Protein AF-C1GR52-F1 (afdb_monomer)

Radius of gyration: 40.29 Å; Cα contacts (8 Å, |Δi|>4): 3088; chains: 1; bounding box: 103×118×115 Å

Nearest PDB structures (foldseek):
  1pev-assembly1_A  TM=9.428E-01  e=1.939E-40  Caenorhabditis elegans
  7mq8-assembly1_LT  TM=6.324E-01  e=1.527E-18  Homo sapiens
  8ge9-assembly1_B  TM=8.195E-01  e=6.038E-11  Homo sapiens
  2co0-assembly1_A  TM=3.531E-01  e=2.617E-10  Homo sapiens
  2co0-assembly2_C  TM=3.592E-01  e=6.050E-10  Homo sapiens

pLDDT: mean 80.04, std 18.73, range [19.88, 98.25]

Organism: Paracoccidioides lutzii (strain ATCC MYA-826 / Pb01) (NCBI:txid502779)

Sequence (1613 aa):
MSIENEFILAPSPSTARAQPTQLACDSKGERLAYASNKSIFLRSIDNPSISRQYTGHKTPTTVARFSPSGYYVASGDEAGTVRVWDCVGEGTTKGEYFIVSGRINDLAWDGDSQRIIAVGDGREKYGRCITADSGNSCGEVTGHTRRVNAVAIRQQRPIRAATAGDDMHVNFYHGVPFRVNTRASENHVNYVCGLGFSPDGANLVSVGSDRRIWLYDGKTGETKTQIGAGEHTGSILGVSWSPDSRKFVTASADQTVKVWDVEQGKVVQNWKMGGDVAVSVSDQQVGVVWPNGRSDGLIISLSLTGDLNYLVEGNEKLTRIVQSQQKEITAFARYDVGDKQTLWTGGIDGKVYNWDLTQGSAERVDGQGHPNYITGLAATKEGNGHIYSVGWDDTIRAVDASSNTYNGSATKLASQPKNVVTAGDNIVLVAKENGIVIFKDGSKVGDFGPSKSTINGIAANGSSAAIGYADSSVQICSIANNILSPSVEIKVSRDAVTSLAFSPNSSMLAVGDSRGRIVVYRTADGTIVTDRWTSHTARINSLAWNSEGSHLASGSLDTRIFVWSLACPGEWLTVAHAHQEGVNGVVWITDRTKIASVGADAALNHASFILPRTGQRLRGLLNLSSYRENDDQEEREPLLERRAAPQSQTESVWHKCYQKYRSLTHTLHPFITSELGKGVLKCSIAYMIGTLGTFLPAFADFLGQQDGKHMVATVTVYFHPARTKGSMILATIYAFLAFIYAALISVTSMGISVFFEDKLDLLPLGHAIVLLVFCGGGLGFVGWVKLRRADPLVNVACSLTSLAIINVLTKEGAVQQGDLSLVKIVQVLKMVVMGVIATTAVCFLIFPVSARTKLRKDLVEMTASLGTMLAIITESFLQGSAEHLKQDSFQSALNRNKKAYVTVEKWLKEEKVEHYLAGTEREYRLEKKLVRAIQDITQNIGGLQSAANLQFDLLRQSHQTNRNATPMSAGPSSYFTTQLCHSIFSPLPRSAHEETRRVLPGLERLQSDEPTPGHEQDSIGTQAPADIFERFIAHLGPSMRSLSYTVTEILRELPYGPGPEYKVAVNCKFRISLDRALDLYRNARNDALNLVYLQKDSVKTKSVEMEADLEEVAASCGHFSFSLQAFTEQLKEILEILDELHLETEERPNGRSWGWLKFWRPTPPDHTNKWTSATRSATERGETSIAPERYSIPETATSPVDLAELSRKGKVRYKIWRALRVFRRDDVKFAIKVGAGAAIYALPSFMPSTRPFYSYWRGEWGLLSYMLVCSMTIGASNTTGFARFFGTTFGAICAVVAWKVTSGEVFALAFICWVMAFCTAHIILIKDRGPMGRFIMLTYNLTVLYAYSLSRDGIDDGEDEGGRTPPVVDIAIHRVVSVLSGILWGIIITRVIWPISARTKLKGGLSLLWLWMSVIWKREPLTTMVDGNSAIAYFTPREKLEFQRFMVSLETLYNSARSEFELRGPFPEAIYISLLTRTRRMLDAIQAMNLEIMKNLTASEGEAAMLSYTLPERMQLSARISHLLSVVASSMKLEYPLNDALPEIDHARDRLLARLHRFRQDTSASRLTTDEDYALLYAYALVTGQLGNEITAIIGDLSKLFGILDEDVLKLE

Structure (mmCIF, N/CA/C/O backbone):
data_AF-C1GR52-F1
#
_entry.id   AF-C1GR52-F1
#
loop_
_atom_site.group_PDB
_atom_site.id
_atom_site.type_symbol
_atom_site.label_atom_id
_atom_site.label_alt_id
_atom_site.label_comp_id
_atom_site.label_asym_id
_atom_site.label_entity_id
_atom_site.label_seq_id
_atom_site.pdbx_PDB_ins_code
_atom_site.Cartn_x
_atom_site.Cartn_y
_atom_site.Cartn_z
_atom_site.occupancy
_atom_site.B_iso_or_equiv
_atom_site.auth_seq_id
_atom_site.auth_comp_id
_atom_site.auth_asym_id
_atom_site.auth_atom_id
_atom_site.pdbx_PDB_model_num
ATOM 1 N N . MET A 1 1 ? 12.407 7.666 24.745 1.00 46.78 1 MET A N 1
ATOM 2 C CA . MET A 1 1 ? 13.072 8.856 24.175 1.00 46.78 1 MET A CA 1
ATOM 3 C C . MET A 1 1 ? 12.378 9.138 22.842 1.00 46.78 1 MET A C 1
ATOM 5 O O . MET A 1 1 ? 11.833 8.193 22.284 1.00 46.78 1 MET A O 1
ATOM 9 N N . SER A 1 2 ? 12.277 10.378 22.376 1.00 55.00 2 SER A N 1
ATOM 10 C CA . SER A 1 2 ? 11.702 10.699 21.055 1.00 55.00 2 SER A CA 1
ATOM 11 C C . SER A 1 2 ? 12.597 11.702 20.342 1.00 55.00 2 SER A C 1
ATOM 13 O O . SER A 1 2 ? 13.305 12.470 20.998 1.00 55.00 2 SER A O 1
ATOM 15 N N . ILE A 1 3 ? 12.595 11.641 19.012 1.00 63.44 3 ILE A N 1
ATOM 16 C CA . ILE A 1 3 ? 13.275 12.602 18.147 1.00 63.44 3 ILE A CA 1
ATOM 17 C C . ILE A 1 3 ? 12.180 13.362 17.398 1.00 63.44 3 ILE A C 1
ATOM 19 O O . ILE A 1 3 ? 11.386 12.747 16.686 1.00 63.44 3 ILE A O 1
ATOM 23 N N . GLU A 1 4 ? 12.099 14.671 17.618 1.00 65.62 4 GLU A N 1
ATOM 24 C CA . GLU A 1 4 ? 11.159 15.569 16.942 1.00 65.62 4 GLU A CA 1
ATOM 25 C C . GLU A 1 4 ? 11.955 16.452 15.975 1.00 65.62 4 GLU A C 1
ATOM 27 O O . GLU A 1 4 ? 12.859 17.177 16.399 1.00 65.62 4 GLU A O 1
ATOM 32 N N . ASN A 1 5 ? 11.639 16.389 14.678 1.00 68.38 5 ASN A N 1
ATOM 33 C CA . ASN A 1 5 ? 12.200 17.316 13.694 1.00 68.38 5 ASN A CA 1
ATOM 34 C C . ASN A 1 5 ? 11.663 18.723 13.996 1.00 68.38 5 ASN A C 1
ATOM 36 O O . ASN A 1 5 ? 10.456 18.938 13.929 1.00 68.38 5 ASN A O 1
ATOM 40 N N . GLU A 1 6 ? 12.542 19.663 14.354 1.00 71.75 6 GLU A N 1
ATOM 41 C CA . GLU A 1 6 ? 12.149 21.039 14.687 1.00 71.75 6 GLU A CA 1
ATOM 42 C C . GLU A 1 6 ? 11.878 21.849 13.416 1.00 71.75 6 GLU A C 1
ATOM 44 O O . GLU A 1 6 ? 10.849 22.512 13.305 1.00 71.75 6 GLU A O 1
ATOM 49 N N . PHE A 1 7 ? 12.801 21.795 12.456 1.00 78.62 7 PHE A N 1
ATOM 50 C CA . PHE A 1 7 ? 12.670 22.466 11.168 1.00 78.62 7 PHE A CA 1
ATOM 51 C C . PHE A 1 7 ? 13.583 21.825 10.119 1.00 78.62 7 PHE A C 1
ATOM 53 O O . PHE A 1 7 ? 14.565 21.146 10.433 1.00 78.62 7 PHE A O 1
ATOM 60 N N . ILE A 1 8 ? 13.230 22.062 8.858 1.00 86.62 8 ILE A N 1
ATOM 61 C CA . ILE A 1 8 ? 13.976 21.640 7.675 1.00 86.62 8 ILE A CA 1
ATOM 62 C C . ILE A 1 8 ? 14.475 22.913 7.006 1.00 86.62 8 ILE A C 1
ATOM 64 O O . ILE A 1 8 ? 13.672 23.786 6.663 1.00 86.62 8 ILE A O 1
ATOM 68 N N . LEU A 1 9 ? 15.780 23.028 6.795 1.00 88.00 9 LEU A N 1
ATOM 69 C CA . LEU A 1 9 ? 16.320 24.058 5.921 1.00 88.00 9 LEU A CA 1
ATOM 70 C C . LEU A 1 9 ? 16.276 23.523 4.490 1.00 88.00 9 LEU A C 1
ATOM 72 O O . LEU A 1 9 ? 17.018 22.610 4.125 1.00 88.00 9 LEU A O 1
ATOM 76 N N . ALA A 1 10 ? 15.337 24.061 3.710 1.00 90.19 10 ALA A N 1
ATOM 77 C CA . ALA A 1 10 ? 15.072 23.590 2.360 1.00 90.19 10 ALA A CA 1
ATOM 78 C C . ALA A 1 10 ? 16.260 23.855 1.418 1.00 90.19 10 ALA A C 1
ATOM 80 O O . ALA A 1 10 ? 16.864 24.932 1.491 1.00 90.19 10 ALA A O 1
ATOM 81 N N . PRO A 1 11 ? 16.538 22.928 0.488 1.00 92.75 11 PRO A N 1
ATOM 82 C CA . PRO A 1 11 ? 17.469 23.152 -0.601 1.00 92.75 11 PRO A CA 1
ATOM 83 C C . PRO A 1 11 ? 16.914 24.169 -1.598 1.00 92.75 11 PRO A C 1
ATOM 85 O O . PRO A 1 11 ? 15.718 24.497 -1.621 1.00 92.75 11 PRO A O 1
ATOM 88 N N . SER A 1 12 ? 17.797 24.630 -2.474 1.00 93.38 12 SER A N 1
ATOM 89 C CA . SER A 1 12 ? 17.425 25.480 -3.598 1.00 93.38 12 SER A CA 1
ATOM 90 C C . SER A 1 12 ? 16.647 24.683 -4.657 1.00 93.38 12 SER A C 1
ATOM 92 O O . SER A 1 12 ? 16.819 23.462 -4.766 1.00 93.38 12 SER A O 1
ATOM 94 N N . PRO A 1 13 ? 15.784 25.338 -5.458 1.00 95.62 13 PRO A N 1
ATOM 95 C CA . PRO A 1 13 ? 15.071 24.672 -6.543 1.00 95.62 13 PRO A CA 1
ATOM 96 C C . PRO A 1 13 ? 16.031 24.036 -7.552 1.00 95.62 13 PRO A C 1
ATOM 98 O O . PRO A 1 13 ? 17.077 24.608 -7.872 1.00 95.62 13 PRO A O 1
ATOM 101 N N . SER A 1 14 ? 15.658 22.882 -8.106 1.00 93.94 14 SER A N 1
ATOM 102 C CA . SER A 1 14 ? 16.408 22.283 -9.212 1.00 93.94 14 SER A CA 1
ATOM 103 C C . SER A 1 14 ? 16.177 23.088 -10.490 1.00 93.94 14 SER A C 1
ATOM 105 O O . SER A 1 14 ? 15.044 23.288 -10.930 1.00 93.94 14 SER A O 1
ATOM 107 N N . THR A 1 15 ? 17.263 23.556 -11.096 1.00 94.62 15 THR A N 1
ATOM 108 C CA . THR A 1 15 ? 17.239 24.360 -12.321 1.00 94.62 15 THR A CA 1
ATOM 109 C C . THR A 1 15 ? 18.023 23.664 -13.425 1.00 94.62 15 THR A C 1
ATOM 111 O O . THR A 1 15 ? 18.948 22.888 -13.179 1.00 94.62 15 THR A O 1
ATOM 114 N N . ALA A 1 16 ? 17.657 23.966 -14.666 1.00 92.31 16 ALA A N 1
ATOM 115 C CA . ALA A 1 16 ? 18.391 23.541 -15.844 1.00 92.31 16 ALA A CA 1
ATOM 116 C C . ALA A 1 16 ? 18.544 24.726 -16.797 1.00 92.31 16 ALA A C 1
ATOM 118 O O . ALA A 1 16 ? 17.675 25.593 -16.903 1.00 92.31 16 ALA A O 1
ATOM 119 N N . ARG A 1 17 ? 19.683 24.786 -17.487 1.00 90.56 17 ARG A N 1
ATOM 120 C CA . ARG A 1 17 ? 19.984 25.895 -18.393 1.00 90.56 17 ARG A CA 1
ATOM 121 C C . ARG A 1 17 ? 19.005 25.902 -19.567 1.00 90.56 17 ARG A C 1
ATOM 123 O O . ARG A 1 17 ? 18.743 24.855 -20.149 1.00 90.56 17 ARG A O 1
ATOM 130 N N . ALA A 1 18 ? 18.535 27.096 -19.937 1.00 86.25 18 ALA A N 1
ATOM 131 C CA . ALA A 1 18 ? 17.584 27.319 -21.031 1.00 86.25 18 ALA A CA 1
ATOM 132 C C . ALA A 1 18 ? 16.236 26.585 -20.875 1.00 86.25 18 ALA A C 1
ATOM 134 O O . ALA A 1 18 ? 15.492 26.465 -21.845 1.00 86.25 18 ALA A O 1
ATOM 135 N N . GLN A 1 19 ? 15.907 26.123 -19.666 1.00 91.44 19 GLN A N 1
ATOM 136 C CA . GLN A 1 19 ? 14.632 25.492 -19.356 1.00 91.44 19 GLN A CA 1
ATOM 137 C C . GLN A 1 19 ? 13.887 26.332 -18.311 1.00 91.44 19 GLN A C 1
ATOM 139 O O . GLN A 1 19 ? 14.504 26.750 -17.330 1.00 91.44 19 GLN A O 1
ATOM 144 N N . PRO A 1 20 ? 12.582 26.593 -18.495 1.00 94.00 20 PRO A N 1
ATOM 145 C CA . PRO A 1 20 ? 11.797 27.297 -17.495 1.00 94.00 20 PRO A CA 1
ATOM 146 C C . PRO A 1 20 ? 11.601 26.428 -16.244 1.00 94.00 20 PRO A C 1
ATOM 148 O O . PRO A 1 20 ? 11.292 25.235 -16.341 1.00 94.00 20 PRO A O 1
ATOM 151 N N . THR A 1 21 ? 11.744 27.036 -15.069 1.00 95.56 21 THR A N 1
ATOM 152 C CA . THR A 1 21 ? 11.440 26.424 -13.771 1.00 95.56 21 THR A CA 1
ATOM 153 C C . THR A 1 21 ? 10.211 27.106 -13.182 1.00 95.56 21 THR A C 1
ATOM 155 O O . THR A 1 21 ? 10.230 28.297 -12.868 1.00 95.56 21 THR A O 1
ATOM 158 N N . GLN A 1 22 ? 9.132 26.340 -13.028 1.00 94.44 22 GLN A N 1
ATOM 159 C CA . GLN A 1 22 ? 7.858 26.859 -12.541 1.00 94.44 22 GLN A CA 1
ATOM 160 C C . GLN A 1 22 ? 7.897 27.059 -11.021 1.00 94.44 22 GLN A C 1
ATOM 162 O O . GLN A 1 22 ? 8.168 26.125 -10.264 1.00 94.44 22 GLN A O 1
ATOM 167 N N . LEU A 1 23 ? 7.583 28.277 -10.581 1.00 95.94 23 LEU A N 1
ATOM 168 C CA . LEU A 1 23 ? 7.379 28.632 -9.179 1.00 95.94 23 LEU A CA 1
ATOM 169 C C . LEU A 1 23 ? 5.889 28.871 -8.925 1.00 95.94 23 LEU A C 1
ATOM 171 O O . LEU A 1 23 ? 5.193 29.458 -9.756 1.00 95.94 23 LEU A O 1
ATOM 175 N N . ALA A 1 24 ? 5.393 28.448 -7.764 1.00 94.81 24 ALA A N 1
ATOM 176 C CA . ALA A 1 24 ? 4.007 28.682 -7.377 1.00 94.81 24 ALA A CA 1
ATOM 177 C C . ALA A 1 24 ? 3.916 29.228 -5.956 1.00 94.81 24 ALA A C 1
ATOM 179 O O . ALA A 1 24 ? 4.615 28.763 -5.064 1.00 94.81 24 ALA A O 1
ATOM 180 N N . CYS A 1 25 ? 2.999 30.162 -5.733 1.00 94.31 25 CYS A N 1
ATOM 181 C CA . CYS A 1 25 ? 2.665 30.643 -4.398 1.00 94.31 25 CYS A CA 1
ATOM 182 C C . CYS A 1 25 ? 1.267 30.178 -4.005 1.00 94.31 25 CYS A C 1
ATOM 184 O O . CYS A 1 25 ? 0.424 29.919 -4.870 1.00 94.31 25 CYS A O 1
ATOM 186 N N . ASP A 1 26 ? 1.017 30.060 -2.706 1.00 91.81 26 ASP A N 1
ATOM 187 C CA . ASP A 1 26 ? -0.341 29.855 -2.222 1.00 91.81 26 ASP A CA 1
ATOM 188 C C . ASP A 1 26 ? -1.203 31.111 -2.425 1.00 91.81 26 ASP A C 1
ATOM 190 O O . ASP A 1 26 ? -0.707 32.202 -2.711 1.00 91.81 26 ASP A O 1
ATOM 194 N N . SER A 1 27 ? -2.523 30.966 -2.301 1.00 87.75 27 SER A N 1
ATOM 195 C CA . SER A 1 27 ? -3.477 32.054 -2.560 1.00 87.75 27 SER A CA 1
ATOM 196 C C . SER A 1 27 ? -3.299 33.265 -1.637 1.00 87.75 27 SER A C 1
ATOM 198 O O . SER A 1 27 ? -3.708 34.365 -1.996 1.00 87.75 27 SER A O 1
ATOM 200 N N . LYS A 1 28 ? -2.654 33.076 -0.480 1.00 89.69 28 LYS A N 1
ATOM 201 C CA . LYS A 1 28 ? -2.279 34.142 0.458 1.00 89.69 28 LYS A CA 1
ATOM 202 C C . LYS A 1 28 ? -0.922 34.780 0.154 1.00 89.69 28 LYS A C 1
ATOM 204 O O . LYS A 1 28 ? -0.651 35.871 0.637 1.00 89.69 28 LYS A O 1
ATOM 209 N N . GLY A 1 29 ? -0.071 34.129 -0.637 1.00 89.81 29 GLY A N 1
ATOM 210 C CA . GLY A 1 29 ? 1.301 34.575 -0.866 1.00 89.81 29 GLY A CA 1
ATOM 211 C C . GLY A 1 29 ? 2.178 34.496 0.388 1.00 89.81 29 GLY A C 1
ATOM 212 O O . GLY A 1 29 ? 3.044 35.338 0.598 1.00 89.81 29 GLY A O 1
ATOM 213 N N . GLU A 1 30 ? 1.959 33.498 1.237 1.00 91.56 30 GLU A N 1
ATOM 214 C CA . GLU A 1 30 ? 2.773 33.231 2.430 1.00 91.56 30 GLU A CA 1
ATOM 215 C C . GLU A 1 30 ? 3.812 32.133 2.158 1.00 91.56 30 GLU A C 1
ATOM 217 O O . GLU A 1 30 ? 4.891 32.126 2.755 1.00 91.56 30 GLU A O 1
ATOM 222 N N . ARG A 1 31 ? 3.495 31.194 1.255 1.00 93.62 31 ARG A N 1
ATOM 223 C CA . ARG A 1 31 ? 4.313 30.005 0.978 1.00 93.62 31 ARG A CA 1
ATOM 224 C C . ARG A 1 31 ? 4.634 29.871 -0.504 1.00 93.62 31 ARG A C 1
ATOM 226 O O . ARG A 1 31 ? 3.752 29.995 -1.351 1.00 93.62 31 ARG A O 1
ATOM 233 N N . LEU A 1 32 ? 5.886 29.535 -0.789 1.00 95.25 32 LEU A N 1
ATOM 234 C CA . LEU A 1 32 ? 6.426 29.219 -2.104 1.00 95.25 32 LEU A CA 1
ATOM 235 C C . LEU A 1 32 ? 6.560 27.698 -2.256 1.00 95.25 32 LEU A C 1
ATOM 237 O O . LEU A 1 32 ? 7.160 27.046 -1.405 1.00 95.25 32 LEU A O 1
ATOM 241 N N . ALA A 1 33 ? 6.030 27.142 -3.341 1.00 96.38 33 ALA A N 1
ATOM 242 C CA . ALA A 1 33 ? 6.189 25.750 -3.740 1.00 96.38 33 ALA A CA 1
ATOM 243 C C . ALA A 1 33 ? 7.147 25.637 -4.927 1.00 96.38 33 ALA A C 1
ATOM 245 O O . ALA A 1 33 ? 7.004 26.357 -5.919 1.00 96.38 33 ALA A O 1
ATOM 246 N N . TYR A 1 34 ? 8.091 24.704 -4.835 1.00 96.81 34 TYR A N 1
ATOM 247 C CA . TYR A 1 34 ? 9.020 24.386 -5.915 1.00 96.81 34 TYR A CA 1
ATOM 248 C C . TYR A 1 34 ? 9.534 22.947 -5.818 1.00 96.81 34 TYR A C 1
ATOM 250 O O . TYR A 1 34 ? 9.494 22.312 -4.760 1.00 96.81 34 TYR A O 1
ATOM 258 N N . ALA A 1 35 ? 10.023 22.439 -6.947 1.00 95.94 35 ALA A N 1
ATOM 259 C CA . ALA A 1 35 ? 10.654 21.134 -7.053 1.00 95.94 35 ALA A CA 1
ATOM 260 C C . ALA A 1 35 ? 12.157 21.214 -6.746 1.00 95.94 35 ALA A C 1
ATOM 262 O O . ALA A 1 35 ? 12.850 22.124 -7.213 1.00 95.94 35 ALA A O 1
ATOM 263 N N . SER A 1 36 ? 12.660 20.262 -5.962 1.00 94.19 36 SER A N 1
ATOM 264 C CA . SER A 1 36 ? 14.092 20.077 -5.735 1.00 94.19 36 SER A CA 1
ATOM 265 C C . SER A 1 36 ? 14.406 18.589 -5.603 1.00 94.19 36 SER A C 1
ATOM 267 O O . SER A 1 36 ? 13.861 17.895 -4.739 1.00 94.19 36 SER A O 1
ATOM 269 N N . ASN A 1 37 ? 15.275 18.094 -6.482 1.00 91.50 37 ASN A N 1
ATOM 270 C CA . ASN A 1 37 ? 15.636 16.685 -6.602 1.00 91.50 37 ASN A CA 1
ATOM 271 C C . ASN A 1 37 ? 14.383 15.803 -6.702 1.00 91.50 37 ASN A C 1
ATOM 273 O O . ASN A 1 37 ? 13.599 15.981 -7.623 1.00 91.50 37 ASN A O 1
ATOM 277 N N . LYS A 1 38 ? 14.172 14.855 -5.783 1.00 93.06 38 LYS A N 1
ATOM 278 C CA . LYS A 1 38 ? 13.001 13.952 -5.758 1.00 93.06 38 LYS A CA 1
ATOM 279 C C . LYS A 1 38 ? 11.890 14.417 -4.798 1.00 93.06 38 LYS A C 1
ATOM 281 O O . LYS A 1 38 ? 10.950 13.672 -4.523 1.00 93.06 38 LYS A O 1
ATOM 286 N N . SER A 1 39 ? 11.990 15.640 -4.281 1.00 93.25 39 SER A N 1
ATOM 287 C CA . SER A 1 39 ? 11.091 16.203 -3.272 1.00 93.25 39 SER A CA 1
ATOM 288 C C . SER A 1 39 ? 10.417 17.486 -3.758 1.00 93.25 39 SER A C 1
ATOM 290 O O . SER A 1 39 ? 10.895 18.172 -4.662 1.00 93.25 39 SER A O 1
ATOM 292 N N . ILE A 1 40 ? 9.290 17.832 -3.141 1.00 95.31 40 ILE A N 1
ATOM 293 C CA . ILE A 1 40 ? 8.692 19.168 -3.257 1.00 95.31 40 ILE A CA 1
ATOM 294 C C . ILE A 1 40 ? 8.881 19.900 -1.938 1.00 95.31 40 ILE A C 1
ATOM 296 O O . ILE A 1 40 ? 8.620 19.332 -0.879 1.00 95.31 40 ILE A O 1
ATOM 300 N N . PHE A 1 41 ? 9.278 21.167 -2.004 1.00 94.38 41 PHE A N 1
ATOM 301 C CA . PHE A 1 41 ? 9.407 22.017 -0.828 1.00 94.38 41 PHE A CA 1
ATOM 302 C C . PHE A 1 41 ? 8.343 23.105 -0.833 1.00 94.38 41 PHE A C 1
ATOM 304 O O . PHE A 1 41 ? 8.130 23.777 -1.841 1.00 94.38 41 PHE A O 1
ATOM 311 N N . LEU A 1 42 ? 7.682 23.269 0.312 1.00 94.81 42 LEU A N 1
ATOM 312 C CA . LEU A 1 42 ? 6.827 24.408 0.621 1.00 94.81 42 LEU A CA 1
ATOM 313 C C . LEU A 1 42 ? 7.565 25.275 1.633 1.00 94.81 42 LEU A C 1
ATOM 315 O O . LEU A 1 42 ? 7.656 24.921 2.809 1.00 94.81 42 LEU A O 1
ATOM 319 N N . ARG A 1 43 ? 8.120 26.389 1.176 1.00 92.69 43 ARG A N 1
ATOM 320 C CA . ARG A 1 43 ? 8.939 27.294 1.982 1.00 92.69 43 ARG A CA 1
ATOM 321 C C . ARG A 1 43 ? 8.153 28.552 2.316 1.00 92.69 43 ARG A C 1
ATOM 323 O O . ARG A 1 43 ? 7.489 29.100 1.442 1.00 92.69 43 ARG A O 1
ATOM 330 N N . SER A 1 44 ? 8.224 29.027 3.555 1.00 92.19 44 SER A N 1
ATOM 331 C CA . SER A 1 44 ? 7.689 30.349 3.892 1.00 92.19 44 SER A CA 1
ATOM 332 C C . SER A 1 44 ? 8.493 31.432 3.174 1.00 92.19 44 SER A C 1
ATOM 334 O O . SER A 1 44 ? 9.725 31.401 3.153 1.00 92.19 44 SER A O 1
ATOM 336 N N . ILE A 1 45 ? 7.780 32.377 2.562 1.00 92.12 45 ILE A N 1
ATOM 337 C CA . ILE A 1 45 ? 8.385 33.479 1.816 1.00 92.12 45 ILE A CA 1
ATOM 338 C C . ILE A 1 45 ? 9.091 34.436 2.781 1.00 92.12 45 ILE A C 1
ATOM 340 O O . ILE A 1 45 ? 10.240 34.802 2.546 1.00 92.12 45 ILE A O 1
ATOM 344 N N . ASP A 1 46 ? 8.444 34.799 3.887 1.00 89.56 46 ASP A N 1
ATOM 345 C CA . ASP A 1 46 ? 8.989 35.765 4.845 1.00 89.56 46 ASP A CA 1
ATOM 346 C C . ASP A 1 46 ? 10.089 35.145 5.724 1.00 89.56 46 ASP A C 1
ATOM 348 O O . ASP A 1 46 ? 11.153 35.743 5.927 1.00 89.56 46 ASP A O 1
ATOM 352 N N . ASN A 1 47 ? 9.865 33.915 6.208 1.00 87.31 47 ASN A N 1
ATOM 353 C CA . ASN A 1 47 ? 10.812 33.201 7.060 1.00 87.31 47 ASN A CA 1
ATOM 354 C C . ASN A 1 47 ? 11.318 31.900 6.402 1.00 87.31 47 ASN A C 1
ATOM 356 O O . ASN A 1 47 ? 10.732 30.837 6.615 1.00 87.31 47 ASN A O 1
ATOM 360 N N . PRO A 1 48 ? 12.445 31.938 5.670 1.00 83.19 48 PRO A N 1
ATOM 361 C CA . PRO A 1 48 ? 12.944 30.799 4.904 1.00 83.19 48 PRO A CA 1
ATOM 362 C C . PRO A 1 48 ? 13.379 29.590 5.740 1.00 83.19 48 PRO A C 1
ATOM 364 O O . PRO A 1 48 ? 13.593 28.531 5.147 1.00 83.19 48 PRO A O 1
ATOM 367 N N . SER A 1 49 ? 13.518 29.742 7.062 1.00 80.38 49 SER A N 1
ATOM 368 C CA . SER A 1 49 ? 13.794 28.641 7.996 1.00 80.38 49 SER A CA 1
ATOM 369 C C . SER A 1 49 ? 12.592 27.707 8.179 1.00 80.38 49 SER A C 1
ATOM 371 O O . SER A 1 49 ? 12.753 26.541 8.531 1.00 80.38 49 SER A O 1
ATOM 373 N N . ILE A 1 50 ? 11.378 28.201 7.904 1.00 87.00 50 ILE A N 1
ATOM 374 C CA . ILE A 1 50 ? 10.147 27.419 7.972 1.00 87.00 50 ILE A CA 1
ATOM 375 C C . ILE A 1 50 ? 9.912 26.808 6.598 1.00 87.00 50 ILE A C 1
ATOM 377 O O . ILE A 1 50 ? 9.484 27.482 5.654 1.00 87.00 50 ILE A O 1
ATOM 381 N N . SER A 1 51 ? 10.171 25.511 6.490 1.00 89.12 51 SER A N 1
ATOM 382 C CA . SER A 1 51 ? 9.886 24.764 5.278 1.00 89.12 51 SER A CA 1
ATOM 383 C C . SER A 1 51 ? 9.285 23.401 5.576 1.00 89.12 51 SER A C 1
ATOM 385 O O . SER A 1 51 ? 9.433 22.841 6.664 1.00 89.12 51 SER A O 1
ATOM 387 N N . ARG A 1 52 ? 8.578 22.879 4.581 1.00 88.44 52 ARG A N 1
ATOM 388 C CA . ARG A 1 52 ? 7.993 21.550 4.601 1.00 88.44 52 ARG A CA 1
ATOM 389 C C . ARG A 1 52 ? 8.424 20.793 3.360 1.00 88.44 52 ARG A C 1
ATOM 391 O O . ARG A 1 52 ? 8.278 21.304 2.254 1.00 88.44 52 ARG A O 1
ATOM 398 N N . GLN A 1 53 ? 8.883 19.567 3.553 1.00 90.31 53 GLN A N 1
ATOM 399 C CA . GLN A 1 53 ? 9.265 18.660 2.481 1.00 90.31 53 GLN A CA 1
ATOM 400 C C . GLN A 1 53 ? 8.152 17.640 2.231 1.00 90.31 53 GLN A C 1
ATOM 402 O O . GLN A 1 53 ? 7.568 17.093 3.168 1.00 90.31 53 GLN A O 1
ATOM 407 N N . TYR A 1 54 ? 7.873 17.370 0.963 1.00 92.50 54 TYR A N 1
ATOM 408 C CA . TYR A 1 54 ? 7.030 16.273 0.513 1.00 92.50 54 TYR A CA 1
ATOM 409 C C . TYR A 1 54 ? 7.887 15.290 -0.296 1.00 92.50 54 TYR A C 1
ATOM 411 O O . TYR A 1 54 ? 8.386 15.629 -1.369 1.00 92.50 54 TYR A O 1
ATOM 419 N N . THR A 1 55 ? 8.050 14.074 0.230 1.00 88.25 55 THR A N 1
ATOM 420 C CA . THR A 1 55 ? 8.992 13.037 -0.240 1.00 88.25 55 THR A CA 1
ATOM 421 C C . THR A 1 55 ? 8.323 11.919 -1.048 1.00 88.25 55 THR A C 1
ATOM 423 O O . THR A 1 55 ? 8.867 10.828 -1.187 1.00 88.25 55 THR A O 1
ATOM 426 N N . GLY A 1 56 ? 7.109 12.145 -1.562 1.00 87.62 56 GLY A N 1
ATOM 427 C CA . GLY A 1 56 ? 6.339 11.074 -2.196 1.00 87.62 56 GLY A CA 1
ATOM 428 C C . GLY A 1 56 ? 6.875 10.614 -3.557 1.00 87.62 56 GLY A C 1
ATOM 429 O O . GLY A 1 56 ? 6.689 9.451 -3.912 1.00 87.62 56 GLY A O 1
ATOM 430 N N . HIS A 1 57 ? 7.509 11.491 -4.334 1.00 92.19 57 HIS A N 1
ATOM 431 C CA . HIS A 1 57 ? 7.985 11.140 -5.674 1.00 92.19 57 HIS A CA 1
ATOM 432 C C . HIS A 1 57 ? 9.228 10.243 -5.613 1.00 92.19 57 HIS A C 1
ATOM 434 O O . HIS A 1 57 ? 10.132 10.465 -4.814 1.00 92.19 57 HIS A O 1
ATOM 440 N N . LYS A 1 58 ? 9.277 9.218 -6.473 1.00 90.12 58 LYS A N 1
ATOM 441 C CA . LYS A 1 58 ? 10.420 8.287 -6.586 1.00 90.12 58 LYS A CA 1
ATOM 442 C C . LYS A 1 58 ? 11.447 8.758 -7.630 1.00 90.12 58 LYS A C 1
ATOM 444 O O . LYS A 1 58 ? 12.623 8.409 -7.547 1.00 90.12 58 LYS A O 1
ATOM 449 N N . THR A 1 59 ? 11.003 9.562 -8.593 1.00 92.38 59 THR A N 1
ATOM 450 C CA . THR A 1 59 ? 11.811 10.194 -9.647 1.00 92.38 59 THR A CA 1
ATOM 451 C C . THR A 1 59 ? 11.952 11.699 -9.406 1.00 92.38 59 THR A C 1
ATOM 453 O O . THR A 1 59 ? 11.200 12.246 -8.595 1.00 92.38 59 THR A O 1
ATOM 456 N N . PRO A 1 60 ? 12.896 12.382 -10.082 1.00 94.62 60 PRO A N 1
ATOM 457 C CA . PRO A 1 60 ? 13.070 13.822 -9.934 1.00 94.62 60 PRO A CA 1
ATOM 458 C C . PRO A 1 60 ? 11.772 14.598 -10.188 1.00 94.62 60 PRO A C 1
ATOM 460 O O . PRO A 1 60 ? 11.084 14.373 -11.186 1.00 94.62 60 PRO A O 1
ATOM 463 N N . THR A 1 61 ? 11.421 15.487 -9.266 1.00 96.81 61 THR A N 1
ATOM 464 C CA . THR A 1 61 ? 10.253 16.361 -9.347 1.00 96.81 61 THR A CA 1
ATOM 465 C C . THR A 1 61 ? 10.535 17.539 -10.270 1.00 96.81 61 THR A C 1
ATOM 467 O O . THR A 1 61 ? 11.672 17.984 -10.418 1.00 96.81 61 THR A O 1
ATOM 470 N N . THR A 1 62 ? 9.493 18.060 -10.914 1.00 96.75 62 THR A N 1
ATOM 471 C CA . THR A 1 62 ? 9.650 19.070 -11.973 1.00 96.75 62 THR A CA 1
ATOM 472 C C . THR A 1 62 ? 8.796 20.312 -11.754 1.00 96.75 62 THR A C 1
ATOM 474 O O . THR A 1 62 ? 9.245 21.420 -12.038 1.00 96.75 62 THR A O 1
ATOM 477 N N . VAL A 1 63 ? 7.580 20.152 -11.229 1.00 97.19 63 VAL A N 1
ATOM 478 C CA . VAL A 1 63 ? 6.630 21.250 -11.004 1.00 97.19 63 VAL A CA 1
ATOM 479 C C . VAL A 1 63 ? 5.767 20.972 -9.779 1.00 97.19 63 VAL A C 1
ATOM 481 O O . VAL A 1 63 ? 5.433 19.824 -9.494 1.00 97.19 63 VAL A O 1
ATOM 484 N N . ALA A 1 64 ? 5.364 22.020 -9.063 1.00 97.62 64 ALA A N 1
ATOM 485 C CA . ALA A 1 64 ? 4.337 21.950 -8.031 1.00 97.62 64 ALA A CA 1
ATOM 486 C C . ALA A 1 64 ? 3.469 23.209 -8.050 1.00 97.62 64 ALA A C 1
ATOM 488 O O . ALA A 1 64 ? 3.989 24.320 -8.116 1.00 97.62 64 ALA A O 1
ATOM 489 N N . ARG A 1 65 ? 2.144 23.047 -7.964 1.00 97.31 65 ARG A N 1
ATOM 490 C CA . ARG A 1 65 ? 1.183 24.156 -7.888 1.00 97.31 65 ARG A CA 1
ATOM 491 C C . ARG A 1 65 ? 0.167 23.929 -6.785 1.00 97.31 65 ARG A C 1
ATOM 493 O O . ARG A 1 65 ? -0.439 22.857 -6.694 1.00 97.31 65 ARG A O 1
ATOM 500 N N . PHE A 1 66 ? -0.070 24.973 -5.999 1.00 96.62 66 PHE A N 1
ATOM 501 C CA . PHE A 1 66 ? -1.190 25.019 -5.071 1.00 96.62 66 PHE A CA 1
ATOM 502 C C . PHE A 1 66 ? -2.517 25.026 -5.832 1.00 96.62 66 PHE A C 1
ATOM 504 O O . PHE A 1 66 ? -2.675 25.719 -6.838 1.00 96.62 66 PHE A O 1
ATOM 511 N N . SER A 1 67 ? -3.484 24.276 -5.319 1.00 95.69 67 SER A N 1
ATOM 512 C CA . SER A 1 67 ? -4.890 24.482 -5.657 1.00 95.69 67 SER A CA 1
ATOM 513 C C . SER A 1 67 ? -5.327 25.888 -5.215 1.00 95.69 67 SER A C 1
ATOM 515 O O . SER A 1 67 ? -4.849 26.361 -4.179 1.00 95.69 67 SER A O 1
ATOM 517 N N . PRO A 1 68 ? -6.258 26.555 -5.921 1.00 92.06 68 PRO A N 1
ATOM 518 C CA . PRO A 1 68 ? -6.755 27.875 -5.517 1.00 92.06 68 PRO A CA 1
ATOM 519 C C . PRO A 1 68 ? -7.311 27.926 -4.088 1.00 92.06 68 PRO A C 1
ATOM 521 O O . PRO A 1 68 ? -7.164 28.931 -3.394 1.00 92.06 68 PRO A O 1
ATOM 524 N N . SER A 1 69 ? -7.887 26.816 -3.615 1.00 90.69 69 SER A N 1
ATOM 525 C CA . SER A 1 69 ? -8.342 26.664 -2.228 1.00 90.69 69 SER A CA 1
ATOM 526 C C . SER A 1 69 ? -7.221 26.719 -1.175 1.00 90.69 69 SER A C 1
ATOM 528 O O . SER A 1 69 ? -7.494 26.972 -0.006 1.00 90.69 69 SER A O 1
ATOM 530 N N . GLY A 1 70 ? -5.964 26.474 -1.564 1.00 87.38 70 GLY A N 1
ATOM 531 C CA . GLY A 1 70 ? -4.799 26.459 -0.676 1.00 87.38 70 GLY A CA 1
ATOM 532 C C . GLY A 1 70 ? -4.639 25.195 0.180 1.00 87.38 70 GLY A C 1
ATOM 533 O O . GLY A 1 70 ? -3.654 25.102 0.913 1.00 87.38 70 GLY A O 1
ATOM 534 N N . TYR A 1 71 ? -5.564 24.230 0.089 1.00 91.38 71 TYR A N 1
ATOM 535 C CA . TYR A 1 71 ? -5.527 22.976 0.858 1.00 91.38 71 TYR A CA 1
ATOM 536 C C . TYR A 1 71 ? -4.705 21.868 0.196 1.00 91.38 71 TYR A C 1
ATOM 538 O O . TYR A 1 71 ? -4.123 21.032 0.883 1.00 91.38 71 TYR A O 1
ATOM 546 N N . TYR A 1 72 ? -4.650 21.858 -1.135 1.00 95.69 72 TYR A N 1
ATOM 547 C CA . TYR A 1 72 ? -3.951 20.829 -1.902 1.00 95.69 72 TYR A CA 1
ATOM 548 C C . TYR A 1 72 ? -2.823 21.410 -2.742 1.00 95.69 72 TYR A C 1
ATOM 550 O O . TYR A 1 72 ? -2.896 22.561 -3.181 1.00 95.69 72 TYR A O 1
ATOM 558 N N . VAL A 1 73 ? -1.824 20.580 -3.019 1.00 97.62 73 VAL A N 1
ATOM 559 C CA . VAL A 1 73 ? -0.790 20.802 -4.032 1.00 97.62 73 VAL A CA 1
ATOM 560 C C . VAL A 1 73 ? -0.859 19.660 -5.040 1.00 97.62 73 VAL A C 1
ATOM 562 O O . VAL A 1 73 ? -1.015 18.503 -4.657 1.00 97.62 73 VAL A O 1
ATOM 565 N N . ALA A 1 74 ? -0.761 19.992 -6.327 1.00 98.12 74 ALA A N 1
ATOM 566 C CA . ALA A 1 74 ? -0.473 19.027 -7.381 1.00 98.12 74 ALA A CA 1
ATOM 567 C C . ALA A 1 74 ? 0.998 19.166 -7.773 1.00 98.12 74 ALA A C 1
ATOM 569 O O . ALA A 1 74 ? 1.444 20.278 -8.059 1.00 98.12 74 ALA A O 1
ATOM 570 N N . SER A 1 75 ? 1.740 18.065 -7.790 1.00 98.25 75 SER A N 1
ATOM 571 C CA . SER A 1 75 ? 3.150 18.028 -8.174 1.00 98.25 75 SER A CA 1
ATOM 572 C C . SER A 1 75 ? 3.414 17.006 -9.268 1.00 98.25 75 SER A C 1
ATOM 574 O O . SER A 1 75 ? 2.842 15.923 -9.242 1.00 98.25 75 SER A O 1
ATOM 576 N N . GLY A 1 76 ? 4.253 17.368 -10.234 1.00 97.62 76 GLY A N 1
ATOM 577 C CA . GLY A 1 76 ? 4.671 16.534 -11.358 1.00 97.62 76 GLY A CA 1
ATOM 578 C C . GLY A 1 76 ? 6.129 16.091 -11.236 1.00 97.62 76 GLY A C 1
ATOM 579 O O . GLY A 1 76 ? 6.925 16.739 -10.550 1.00 97.62 76 GLY A O 1
ATOM 580 N N . ASP A 1 77 ? 6.477 15.004 -11.920 1.00 97.06 77 ASP A N 1
ATOM 581 C CA . ASP A 1 77 ? 7.843 14.486 -12.000 1.00 97.06 77 ASP A CA 1
ATOM 582 C C . ASP A 1 77 ? 8.302 14.174 -13.433 1.00 97.06 77 ASP A C 1
ATOM 584 O O . ASP A 1 77 ? 7.573 14.328 -14.417 1.00 97.06 77 ASP A O 1
ATOM 588 N N . GLU A 1 78 ? 9.562 13.756 -13.544 1.00 95.38 78 GLU A N 1
ATOM 589 C CA . GLU A 1 78 ? 10.209 13.387 -14.802 1.00 95.38 78 GLU A CA 1
ATOM 590 C C . GLU A 1 78 ? 9.627 12.110 -15.436 1.00 95.38 78 GLU A C 1
ATOM 592 O O . GLU A 1 78 ? 9.678 11.943 -16.655 1.00 95.38 78 GLU A O 1
ATOM 597 N N . ALA A 1 79 ? 9.021 11.230 -14.631 1.00 93.69 79 ALA A N 1
ATOM 598 C CA . ALA A 1 79 ? 8.358 10.019 -15.113 1.00 93.69 79 ALA A CA 1
ATOM 599 C C . ALA A 1 79 ? 6.991 10.300 -15.757 1.00 93.69 79 ALA A C 1
ATOM 601 O O . ALA A 1 79 ? 6.447 9.425 -16.432 1.00 93.69 79 ALA A O 1
ATOM 602 N N . GLY A 1 80 ? 6.438 11.500 -15.558 1.00 95.19 80 GLY A N 1
ATOM 603 C CA . GLY A 1 80 ? 5.140 11.893 -16.100 1.00 95.19 80 GLY A CA 1
ATOM 604 C C . GLY A 1 80 ? 3.964 11.649 -15.161 1.00 95.19 80 GLY A C 1
ATOM 605 O O . GLY A 1 80 ? 2.807 11.591 -15.595 1.00 95.19 80 GLY A O 1
ATOM 606 N N . THR A 1 81 ? 4.252 11.509 -13.868 1.00 97.12 81 THR A N 1
ATOM 607 C CA . THR A 1 81 ? 3.264 11.280 -12.820 1.00 97.12 81 THR A CA 1
ATOM 608 C C . THR A 1 81 ? 2.930 12.582 -12.109 1.00 97.12 81 THR A C 1
ATOM 610 O O . THR A 1 81 ? 3.809 13.336 -11.699 1.00 97.12 81 THR A O 1
ATOM 613 N N . VAL A 1 82 ? 1.635 12.837 -11.929 1.00 97.94 82 VAL A N 1
ATOM 614 C CA . VAL A 1 82 ? 1.110 13.949 -11.139 1.00 97.94 82 VAL A CA 1
ATOM 615 C C . VAL A 1 82 ? 0.504 13.421 -9.846 1.00 97.94 82 VAL A C 1
ATOM 617 O O . VAL A 1 82 ? -0.390 12.577 -9.864 1.00 97.94 82 VAL A O 1
ATOM 620 N N . ARG A 1 83 ? 0.960 13.943 -8.711 1.00 98.00 83 ARG A N 1
ATOM 621 C CA . ARG A 1 83 ? 0.459 13.614 -7.376 1.00 98.00 83 ARG A CA 1
ATOM 622 C C . ARG A 1 83 ? -0.297 14.789 -6.790 1.00 98.00 83 ARG A C 1
ATOM 624 O O . ARG A 1 83 ? 0.212 15.902 -6.775 1.00 98.00 83 ARG A O 1
ATOM 631 N N . VAL A 1 84 ? -1.490 14.530 -6.268 1.00 97.56 84 VAL A N 1
ATOM 632 C CA . VAL A 1 84 ? -2.296 15.498 -5.518 1.00 97.56 84 VAL A CA 1
ATOM 633 C C . VAL A 1 84 ? -2.217 15.139 -4.043 1.00 97.56 84 VAL A C 1
ATOM 635 O O . VAL A 1 84 ? -2.522 14.008 -3.663 1.00 97.56 84 VAL A O 1
ATOM 638 N N . TRP A 1 85 ? -1.812 16.082 -3.201 1.00 96.31 85 TRP A N 1
ATOM 639 C CA . TRP A 1 85 ? -1.586 15.852 -1.774 1.00 96.31 85 TRP A CA 1
ATOM 640 C C . TRP A 1 85 ? -1.991 17.059 -0.929 1.00 96.31 85 TRP A C 1
ATOM 642 O O . TRP A 1 85 ? -2.102 18.181 -1.419 1.00 96.31 85 TRP A O 1
ATOM 652 N N . ASP A 1 86 ? -2.274 16.802 0.346 1.00 92.38 86 ASP A N 1
ATOM 653 C CA . ASP A 1 86 ? -2.690 17.815 1.319 1.00 92.38 86 ASP A CA 1
ATOM 654 C C . ASP A 1 86 ? -1.478 18.587 1.856 1.00 92.38 86 ASP A C 1
ATOM 656 O O . ASP A 1 86 ? -0.603 18.005 2.496 1.00 92.38 86 ASP A O 1
ATOM 660 N N . CYS A 1 87 ? -1.430 19.898 1.618 1.00 87.75 87 CYS A N 1
ATOM 661 C CA . CYS A 1 87 ? -0.320 20.752 2.042 1.00 87.75 87 CYS A CA 1
ATOM 662 C C . CYS A 1 87 ? -0.555 21.482 3.373 1.00 87.75 87 CYS A C 1
ATOM 664 O O . CYS A 1 87 ? 0.366 22.133 3.881 1.00 87.75 87 CYS A O 1
ATOM 666 N N . VAL A 1 88 ? -1.758 21.387 3.944 1.00 83.31 88 VAL A N 1
ATOM 667 C CA . VAL A 1 88 ? -2.122 21.989 5.237 1.00 83.31 88 VAL A CA 1
ATOM 668 C C . VAL A 1 88 ? -2.072 20.942 6.353 1.00 83.31 88 VAL A C 1
ATOM 670 O O . VAL A 1 88 ? -1.564 21.243 7.429 1.00 83.31 88 VAL A O 1
ATOM 673 N N . GLY A 1 89 ? -2.543 19.718 6.084 1.00 75.56 89 GLY A N 1
ATOM 674 C CA . GLY A 1 89 ? -2.569 18.576 7.007 1.00 75.56 89 GLY A CA 1
ATOM 675 C C . GLY A 1 89 ? -1.219 17.874 7.153 1.00 75.56 89 GLY A C 1
ATOM 676 O O . GLY A 1 89 ? -0.203 18.535 7.313 1.00 75.56 89 GLY A O 1
ATOM 677 N N . GLU A 1 90 ? -1.167 16.539 7.108 1.00 66.81 90 GLU A N 1
ATOM 678 C CA . GLU A 1 90 ? 0.061 15.744 7.335 1.00 66.81 90 GLU A CA 1
ATOM 679 C C . GLU A 1 90 ? 0.947 15.551 6.087 1.00 66.81 90 GLU A C 1
ATOM 681 O O . GLU A 1 90 ? 2.031 14.984 6.195 1.00 66.81 90 GLU A O 1
ATOM 686 N N . GLY A 1 91 ? 0.569 16.077 4.914 1.00 71.44 91 GLY A N 1
ATOM 687 C CA . GLY A 1 91 ? 1.297 15.801 3.664 1.00 71.44 91 GLY A CA 1
ATOM 688 C C . GLY A 1 91 ? 0.775 14.564 2.928 1.00 71.44 91 GLY A C 1
ATOM 689 O O . GLY A 1 91 ? 1.450 14.032 2.049 1.00 71.44 91 GLY A O 1
ATOM 690 N N . THR A 1 92 ? -0.406 14.064 3.303 1.00 81.88 92 THR A N 1
ATOM 691 C CA . THR A 1 92 ? -0.967 12.818 2.774 1.00 81.88 92 THR A CA 1
ATOM 692 C C . THR A 1 92 ? -1.283 12.933 1.284 1.00 81.88 92 THR A C 1
ATOM 694 O O . THR A 1 92 ? -1.976 13.858 0.848 1.00 81.88 92 THR A O 1
ATOM 697 N N . THR A 1 93 ? -0.854 11.940 0.507 1.00 88.69 93 THR A N 1
ATOM 698 C CA . THR A 1 93 ? -1.256 11.780 -0.891 1.00 88.69 93 THR A CA 1
ATOM 699 C C . THR A 1 93 ? -2.733 11.435 -1.012 1.00 88.69 93 THR A C 1
ATOM 701 O O . THR A 1 93 ? -3.215 10.468 -0.430 1.00 88.69 93 THR A O 1
ATOM 704 N N . LYS A 1 94 ? -3.473 12.241 -1.773 1.00 88.38 94 LYS A N 1
ATOM 705 C CA . LYS A 1 94 ? -4.886 12.011 -2.098 1.00 88.38 94 LYS A CA 1
ATOM 706 C C . LYS A 1 94 ? -5.044 11.223 -3.392 1.00 88.38 94 LYS A C 1
ATOM 708 O O . LYS A 1 94 ? -5.906 10.355 -3.455 1.00 88.38 94 LYS A O 1
ATOM 713 N N . GLY A 1 95 ? -4.203 11.502 -4.385 1.00 90.44 95 GLY A N 1
ATOM 714 C CA . GLY A 1 95 ? -4.227 10.822 -5.676 1.00 90.44 95 GLY A CA 1
ATOM 715 C C . GLY A 1 95 ? -2.871 10.853 -6.371 1.00 90.44 95 GLY A C 1
ATOM 716 O O . GLY A 1 95 ? -2.071 11.763 -6.154 1.00 90.44 95 GLY A O 1
ATOM 717 N N . GLU A 1 96 ? -2.624 9.850 -7.204 1.00 95.62 96 GLU A N 1
ATOM 718 C CA . GLU A 1 96 ? -1.449 9.723 -8.062 1.00 95.62 96 GLU A CA 1
ATOM 719 C C . GLU A 1 96 ? -1.924 9.322 -9.459 1.00 95.62 96 GLU A C 1
ATOM 721 O O . GLU A 1 96 ? -2.654 8.342 -9.616 1.00 95.62 96 GLU A O 1
ATOM 726 N N . TYR A 1 97 ? -1.544 10.103 -10.466 1.00 95.62 97 TYR A N 1
ATOM 727 C CA . TYR A 1 97 ? -2.087 10.010 -11.813 1.00 95.62 97 TYR A CA 1
ATOM 728 C C . TYR A 1 97 ? -0.968 10.063 -12.845 1.00 95.62 97 TYR A C 1
ATOM 730 O O . TYR A 1 97 ? -0.257 11.057 -12.953 1.00 95.62 97 TYR A O 1
ATOM 738 N N . PHE A 1 98 ? -0.845 9.014 -13.651 1.00 94.50 98 PHE A N 1
ATOM 739 C CA . PHE A 1 98 ? 0.040 9.020 -14.810 1.00 94.50 98 PHE A CA 1
ATOM 740 C C . PHE A 1 98 ? -0.592 9.835 -15.951 1.00 94.50 98 PHE A C 1
ATOM 742 O O . PHE A 1 98 ? -1.711 9.541 -16.393 1.00 94.50 98 PHE A O 1
ATOM 749 N N . ILE A 1 99 ? 0.103 10.881 -16.405 1.00 93.19 99 ILE A N 1
ATOM 750 C CA . ILE A 1 99 ? -0.402 11.835 -17.405 1.00 93.19 99 ILE A CA 1
ATOM 751 C C . ILE A 1 99 ? 0.217 11.563 -18.777 1.00 93.19 99 ILE A C 1
ATOM 753 O O . ILE A 1 99 ? -0.523 11.438 -19.753 1.00 93.19 99 ILE A O 1
ATOM 757 N N . VAL A 1 100 ? 1.546 11.470 -18.853 1.00 92.31 100 VAL A N 1
ATOM 758 C CA . VAL A 1 100 ? 2.313 11.304 -20.099 1.00 92.31 100 VAL A CA 1
ATOM 759 C C . VAL A 1 100 ? 3.544 10.430 -19.864 1.00 92.31 100 VAL A C 1
ATOM 761 O O . VAL A 1 100 ? 3.999 10.299 -18.740 1.00 92.31 100 VAL A O 1
ATOM 764 N N . SER A 1 101 ? 4.114 9.841 -20.915 1.00 90.31 101 SER A N 1
ATOM 765 C CA . SER A 1 101 ? 5.361 9.067 -20.835 1.00 90.31 101 SER A CA 1
ATOM 766 C C . SER A 1 101 ? 6.592 9.979 -20.972 1.00 90.31 101 SER A C 1
ATOM 768 O O . SER A 1 101 ? 7.203 10.040 -22.044 1.00 90.31 101 SER A O 1
ATOM 770 N N . GLY A 1 102 ? 6.916 10.734 -19.926 1.00 91.31 102 GLY A N 1
ATOM 771 C CA . GLY A 1 102 ? 8.033 11.682 -19.920 1.00 91.31 102 GLY A CA 1
ATOM 772 C C . GLY A 1 102 ? 7.804 12.854 -18.971 1.00 91.31 102 GLY A C 1
ATOM 773 O O . GLY A 1 102 ? 6.784 12.924 -18.293 1.00 91.31 102 GLY A O 1
ATOM 774 N N . ARG A 1 103 ? 8.745 13.800 -18.954 1.00 95.19 103 ARG A N 1
ATOM 775 C CA . ARG A 1 103 ? 8.782 14.915 -18.000 1.00 95.19 103 ARG A CA 1
ATOM 776 C C . ARG A 1 103 ? 7.501 15.746 -18.006 1.00 95.19 103 ARG A C 1
ATOM 778 O O . ARG A 1 103 ? 7.142 16.282 -19.051 1.00 95.19 103 ARG A O 1
ATOM 785 N N . ILE A 1 104 ? 6.861 15.935 -16.847 1.00 97.88 104 ILE A N 1
ATOM 786 C CA . ILE A 1 104 ? 5.848 16.992 -16.687 1.00 97.88 104 ILE A CA 1
ATOM 787 C C . ILE A 1 104 ? 6.564 18.341 -16.682 1.00 97.88 104 ILE A C 1
ATOM 789 O O . ILE A 1 104 ? 7.405 18.586 -15.820 1.00 97.88 104 ILE A O 1
ATOM 793 N N . ASN A 1 105 ? 6.233 19.222 -17.619 1.00 97.00 105 ASN A N 1
ATOM 794 C CA . ASN A 1 105 ? 6.825 20.558 -17.692 1.00 97.00 105 ASN A CA 1
ATOM 795 C C . ASN A 1 105 ? 6.024 21.580 -16.888 1.00 97.00 105 ASN A C 1
ATOM 797 O O . ASN A 1 105 ? 6.613 22.436 -16.230 1.00 97.00 105 ASN A O 1
ATOM 801 N N . ASP A 1 106 ? 4.695 21.476 -16.923 1.00 97.56 106 ASP A N 1
ATOM 802 C CA . ASP A 1 106 ? 3.806 22.382 -16.204 1.00 97.56 106 ASP A CA 1
ATOM 803 C C . ASP A 1 106 ? 2.452 21.722 -15.917 1.00 97.56 106 ASP A C 1
ATOM 805 O O . ASP A 1 106 ? 2.043 20.749 -16.562 1.00 97.56 106 ASP A O 1
ATOM 809 N N . LEU A 1 107 ? 1.747 22.258 -14.926 1.00 97.38 107 LEU A N 1
ATOM 810 C CA . LEU A 1 107 ? 0.383 21.872 -14.599 1.00 97.38 107 LEU A CA 1
ATOM 811 C C . LEU A 1 107 ? -0.402 23.070 -14.060 1.00 97.38 107 LEU A C 1
ATOM 813 O O . LEU A 1 107 ? 0.156 23.978 -13.447 1.00 97.38 107 LEU A O 1
ATOM 817 N N . ALA A 1 108 ? -1.717 23.067 -14.260 1.00 97.25 108 ALA A N 1
ATOM 818 C CA . ALA A 1 108 ? -2.597 24.149 -13.838 1.00 97.25 108 ALA A CA 1
ATOM 819 C C . ALA A 1 108 ? -3.886 23.618 -13.214 1.00 97.25 108 ALA A C 1
ATOM 821 O O . ALA A 1 108 ? -4.468 22.646 -13.697 1.00 97.25 108 ALA A O 1
ATOM 822 N N . TRP A 1 109 ? -4.339 24.302 -12.164 1.00 97.00 109 TRP A N 1
ATOM 823 C CA . TRP A 1 109 ? -5.621 24.072 -11.503 1.00 97.00 109 TRP A CA 1
ATOM 824 C C . TRP A 1 109 ? -6.703 24.998 -12.055 1.00 97.00 109 TRP A C 1
ATOM 826 O O . TRP A 1 109 ? -6.436 26.150 -12.415 1.00 97.00 109 TRP A O 1
ATOM 836 N N . ASP A 1 110 ? -7.936 24.507 -12.088 1.00 93.88 110 ASP A N 1
ATOM 837 C CA . ASP A 1 110 ? -9.104 25.348 -12.323 1.00 93.88 110 ASP A CA 1
ATOM 838 C C . ASP A 1 110 ? -9.540 26.110 -11.061 1.00 93.88 110 ASP A C 1
ATOM 840 O O . ASP A 1 110 ? -9.184 25.741 -9.941 1.00 93.88 110 ASP A O 1
ATOM 844 N N . GLY A 1 111 ? -10.365 27.147 -11.243 1.00 88.94 111 GLY A N 1
ATOM 845 C CA . GLY A 1 111 ? -10.814 28.025 -10.151 1.00 88.94 111 GLY A CA 1
ATOM 846 C C . GLY A 1 111 ? -11.622 27.323 -9.066 1.00 88.94 111 GLY A C 1
ATOM 847 O O . GLY A 1 111 ? -11.613 27.757 -7.917 1.00 88.94 111 GLY A O 1
ATOM 848 N N . ASP A 1 112 ? -12.255 26.201 -9.407 1.00 91.00 112 ASP A N 1
ATOM 849 C CA . ASP A 1 112 ? -13.041 25.402 -8.471 1.00 91.00 112 ASP A CA 1
ATOM 850 C C . ASP A 1 112 ? -12.169 24.408 -7.665 1.00 91.00 112 ASP A C 1
ATOM 852 O O . ASP A 1 112 ? -12.681 23.742 -6.768 1.00 91.00 112 ASP A O 1
ATOM 856 N N . SER A 1 113 ? -10.855 24.300 -7.938 1.00 93.56 113 SER A N 1
ATOM 857 C CA . SER A 1 113 ? -9.943 23.301 -7.339 1.00 93.56 113 SER A CA 1
ATOM 858 C C . SER A 1 113 ? -10.388 21.843 -7.570 1.00 93.56 113 SER A C 1
ATOM 860 O O . SER A 1 113 ? -10.140 20.968 -6.741 1.00 93.56 113 SER A O 1
ATOM 862 N N . GLN A 1 114 ? -11.060 21.572 -8.691 1.00 93.94 114 GLN A N 1
ATOM 863 C CA . GLN A 1 114 ? -11.624 20.264 -9.047 1.00 93.94 114 GLN A CA 1
ATOM 864 C C . GLN A 1 114 ? -10.895 19.593 -10.210 1.00 93.94 114 GLN A C 1
ATOM 866 O O . GLN A 1 114 ? -10.948 18.370 -10.344 1.00 93.94 114 GLN A O 1
ATOM 871 N N . ARG A 1 115 ? -10.258 20.369 -11.088 1.00 95.06 115 ARG A N 1
ATOM 872 C CA . ARG A 1 115 ? -9.681 19.896 -12.349 1.00 95.06 115 ARG A CA 1
ATOM 873 C C . ARG A 1 115 ? -8.246 20.374 -12.490 1.00 95.06 115 ARG A C 1
ATOM 875 O O . ARG A 1 115 ? -7.913 21.497 -12.117 1.00 95.06 115 ARG A O 1
ATOM 882 N N . ILE A 1 116 ? -7.420 19.510 -13.064 1.00 97.56 116 ILE A N 1
ATOM 883 C CA . ILE A 1 116 ? -6.014 19.768 -13.356 1.00 97.56 116 ILE A CA 1
ATOM 884 C C . ILE A 1 116 ? -5.771 19.484 -14.836 1.00 97.56 116 ILE A C 1
ATOM 886 O O . ILE A 1 116 ? -6.211 18.460 -15.359 1.00 97.56 116 ILE A O 1
ATOM 890 N N . ILE A 1 117 ? -5.038 20.366 -15.507 1.00 97.62 117 ILE A N 1
ATOM 891 C CA . ILE A 1 117 ? -4.417 20.059 -16.797 1.00 97.62 117 ILE A CA 1
ATOM 892 C C . ILE A 1 117 ? -2.917 19.969 -16.561 1.00 97.62 117 ILE A C 1
ATOM 894 O O . ILE A 1 117 ? -2.337 20.896 -16.005 1.00 97.62 117 ILE A O 1
ATOM 898 N N . ALA A 1 118 ? -2.303 18.863 -16.968 1.00 97.94 118 ALA A N 1
ATOM 899 C CA . ALA A 1 118 ? -0.862 18.656 -16.878 1.00 97.94 118 ALA A CA 1
ATOM 900 C C . ALA A 1 118 ? -0.289 18.357 -18.264 1.00 97.94 118 ALA A C 1
ATOM 902 O O . ALA A 1 118 ? -0.916 17.642 -19.053 1.00 97.94 118 ALA A O 1
ATOM 903 N N . VAL A 1 119 ? 0.881 18.923 -18.559 1.00 97.44 119 VAL A N 1
ATOM 904 C CA . VAL A 1 119 ? 1.517 18.898 -19.883 1.00 97.44 119 VAL A CA 1
ATOM 905 C C . VAL A 1 119 ? 3.019 18.626 -19.776 1.00 97.44 119 VAL A C 1
ATOM 907 O O . VAL A 1 119 ? 3.630 18.901 -18.742 1.00 97.44 119 VAL A O 1
ATOM 910 N N . GLY A 1 120 ? 3.625 18.065 -20.824 1.00 96.31 120 GLY A N 1
ATOM 911 C CA . GLY A 1 120 ? 5.016 17.623 -20.768 1.00 96.31 120 GLY A CA 1
ATOM 912 C C . GLY A 1 120 ? 5.607 17.040 -22.056 1.00 96.31 120 GLY A C 1
ATOM 913 O O . GLY A 1 120 ? 5.077 17.218 -23.156 1.00 96.31 120 GLY A O 1
ATOM 914 N N . ASP A 1 121 ? 6.706 16.301 -21.882 1.00 91.19 121 ASP A N 1
ATOM 915 C CA . ASP A 1 121 ? 7.558 15.697 -22.924 1.00 91.19 121 ASP A CA 1
ATOM 916 C C . ASP A 1 121 ? 7.041 14.328 -23.411 1.00 91.19 121 ASP A C 1
ATOM 918 O O . ASP A 1 121 ? 7.810 13.428 -23.753 1.00 91.19 121 ASP A O 1
ATOM 922 N N . GLY A 1 122 ? 5.723 14.126 -23.421 1.00 83.38 122 GLY A N 1
ATOM 923 C CA . GLY A 1 122 ? 5.153 12.836 -23.799 1.00 83.38 122 GLY A CA 1
ATOM 924 C C . GLY A 1 122 ? 5.349 12.499 -25.280 1.00 83.38 122 GLY A C 1
ATOM 925 O O . GLY A 1 122 ? 5.287 13.368 -26.147 1.00 83.38 122 GLY A O 1
ATOM 926 N N . ARG A 1 123 ? 5.578 11.214 -25.578 1.00 78.56 123 ARG A N 1
ATOM 927 C CA . ARG A 1 123 ? 5.792 10.730 -26.955 1.00 78.56 123 ARG A CA 1
ATOM 928 C C . ARG A 1 123 ? 4.496 10.530 -27.731 1.00 78.56 123 ARG A C 1
ATOM 930 O O . ARG A 1 123 ? 4.439 10.856 -28.908 1.00 78.56 123 ARG A O 1
ATOM 937 N N . GLU A 1 124 ? 3.480 9.974 -27.074 1.00 79.25 124 GLU A N 1
ATOM 938 C CA . GLU A 1 124 ? 2.175 9.683 -27.689 1.00 79.25 124 GLU A CA 1
ATOM 939 C C . GLU A 1 124 ? 1.164 10.813 -27.471 1.00 79.25 124 GLU A C 1
ATOM 941 O O . GLU A 1 124 ? 0.355 11.118 -28.343 1.00 79.25 124 GLU A O 1
ATOM 946 N N . LYS A 1 125 ? 1.199 11.427 -26.284 1.00 87.25 125 LYS A N 1
ATOM 947 C CA . LYS A 1 125 ? 0.336 12.539 -25.875 1.00 87.25 125 LYS A CA 1
ATOM 948 C C . LYS A 1 125 ? 1.173 13.547 -25.108 1.00 87.25 125 LYS A C 1
ATOM 950 O O . LYS A 1 125 ? 1.948 13.147 -24.248 1.00 87.25 125 LYS A O 1
ATOM 955 N N . TYR A 1 126 ? 0.972 14.835 -25.363 1.00 93.81 126 TYR A N 1
ATOM 956 C CA . TYR A 1 126 ? 1.727 15.904 -24.700 1.00 93.81 126 TYR A CA 1
ATOM 957 C C . TYR A 1 126 ? 1.090 16.406 -23.399 1.00 93.81 126 TYR A C 1
ATOM 959 O O . TYR A 1 126 ? 1.674 17.237 -22.710 1.00 93.81 126 TYR A O 1
ATOM 967 N N . GLY A 1 127 ? -0.099 15.921 -23.037 1.00 94.56 127 GLY A N 1
ATOM 968 C CA . GLY A 1 127 ? -0.756 16.283 -21.786 1.00 94.56 127 GLY A CA 1
ATOM 969 C C . GLY A 1 127 ? -2.116 15.623 -21.601 1.00 94.56 127 GLY A C 1
ATOM 970 O O . GLY A 1 127 ? -2.625 14.935 -22.491 1.00 94.56 127 GLY A O 1
ATOM 971 N N . ARG A 1 128 ? -2.721 15.845 -20.433 1.00 95.00 128 ARG A N 1
ATOM 972 C CA . ARG A 1 128 ? -4.044 15.317 -20.079 1.00 95.00 128 ARG A CA 1
ATOM 973 C C . ARG A 1 128 ? -4.800 16.280 -19.168 1.00 95.00 128 ARG A C 1
ATOM 975 O O . ARG A 1 128 ? -4.215 16.900 -18.282 1.00 95.00 128 ARG A O 1
ATOM 982 N N . CYS A 1 129 ? -6.115 16.352 -19.360 1.00 95.62 129 CYS A N 1
ATOM 983 C CA . CYS A 1 129 ? -7.037 17.047 -18.468 1.00 95.62 129 CYS A CA 1
ATOM 984 C C . CYS A 1 129 ? -7.713 16.017 -17.554 1.00 95.62 129 CYS A C 1
ATOM 986 O O . CYS A 1 129 ? -8.370 15.100 -18.055 1.00 95.62 129 CYS A O 1
ATOM 988 N N . ILE A 1 130 ? -7.557 16.153 -16.238 1.00 96.56 130 ILE A N 1
ATOM 989 C CA . ILE A 1 130 ? -8.094 15.223 -15.238 1.00 96.56 130 ILE A CA 1
ATOM 990 C C . ILE A 1 130 ? -8.898 15.934 -14.144 1.00 96.56 130 ILE A C 1
ATOM 992 O O . ILE A 1 130 ? -8.722 17.125 -13.891 1.00 96.56 130 ILE A O 1
ATOM 996 N N . THR A 1 131 ? -9.781 15.206 -13.468 1.00 95.31 131 THR A N 1
ATOM 997 C CA . THR A 1 131 ? -10.328 15.599 -12.162 1.00 95.31 131 THR A CA 1
ATOM 998 C C . THR A 1 131 ? -9.317 15.292 -11.053 1.00 95.31 131 THR A C 1
ATOM 1000 O O . THR A 1 131 ? -8.636 14.269 -11.085 1.00 95.31 131 THR A O 1
ATOM 1003 N N . ALA A 1 132 ? -9.190 16.180 -10.068 1.00 91.56 132 ALA A N 1
ATOM 1004 C CA . ALA A 1 132 ? -8.150 16.101 -9.041 1.00 91.56 132 ALA A CA 1
ATOM 1005 C C . ALA A 1 132 ? -8.381 14.990 -8.001 1.00 91.56 132 ALA A C 1
ATOM 1007 O O . ALA A 1 132 ? -7.426 14.461 -7.431 1.00 91.56 132 ALA A O 1
ATOM 1008 N N . ASP A 1 133 ? -9.640 14.632 -7.752 1.00 88.25 133 ASP A N 1
ATOM 1009 C CA . ASP A 1 133 ? -10.063 13.656 -6.743 1.00 88.25 133 ASP A CA 1
ATOM 1010 C C . ASP A 1 133 ? -10.049 12.202 -7.242 1.00 88.25 133 ASP A C 1
ATOM 1012 O O . ASP A 1 133 ? -9.812 11.283 -6.463 1.00 88.25 133 ASP A O 1
ATOM 1016 N N . SER A 1 134 ? -10.320 12.004 -8.533 1.00 87.75 134 SER A N 1
ATOM 1017 C CA . SER A 1 134 ? -10.590 10.698 -9.143 1.00 87.75 134 SER A CA 1
ATOM 1018 C C . SER A 1 134 ? -9.701 10.376 -10.346 1.00 87.75 134 SER A C 1
ATOM 1020 O O . SER A 1 134 ? -9.622 9.214 -10.737 1.00 87.75 134 SER A O 1
ATOM 1022 N N . GLY A 1 135 ? -9.027 11.362 -10.948 1.00 89.50 135 GLY A N 1
ATOM 1023 C CA . GLY A 1 135 ? -8.190 11.159 -12.138 1.00 89.50 135 GLY A CA 1
ATOM 1024 C C . GLY A 1 135 ? -8.970 10.913 -13.435 1.00 89.50 135 GLY A C 1
ATOM 1025 O O . GLY A 1 135 ? -8.379 10.528 -14.448 1.00 89.50 135 GLY A O 1
ATOM 1026 N N . ASN A 1 136 ? -10.290 11.126 -13.433 1.00 91.88 136 ASN A N 1
ATOM 1027 C CA . ASN A 1 136 ? -11.141 10.955 -14.610 1.00 91.88 136 ASN A CA 1
ATOM 1028 C C . ASN A 1 136 ? -10.813 12.012 -15.667 1.00 91.88 136 ASN A C 1
ATOM 1030 O O . ASN A 1 136 ? -10.555 13.166 -15.333 1.00 91.88 136 ASN A O 1
ATOM 1034 N N . SER A 1 137 ? -10.852 11.643 -16.952 1.00 90.88 137 SER A N 1
ATOM 1035 C CA . SER A 1 137 ? -10.611 12.609 -18.031 1.00 90.88 137 SER A CA 1
ATOM 1036 C C . SER A 1 137 ? -11.715 13.673 -18.070 1.00 90.88 137 SER A C 1
ATOM 1038 O O . SER A 1 137 ? -12.901 13.348 -18.069 1.00 90.88 137 SER A O 1
ATOM 1040 N N . CYS A 1 138 ? -11.322 14.947 -18.125 1.00 89.12 138 CYS A N 1
ATOM 1041 C CA . CYS A 1 138 ? -12.223 16.096 -18.262 1.00 89.12 138 CYS A CA 1
ATOM 1042 C C . CYS A 1 138 ? -11.934 16.919 -19.534 1.00 89.12 138 CYS A C 1
ATOM 1044 O O . CYS A 1 138 ? -12.232 18.114 -19.600 1.00 89.12 138 CYS A O 1
ATOM 1046 N N . GLY A 1 139 ? -11.339 16.281 -20.545 1.00 90.06 139 GLY A N 1
ATOM 1047 C CA . GLY A 1 139 ? -10.897 16.901 -21.793 1.00 90.06 139 GLY A CA 1
ATOM 1048 C C . GLY A 1 139 ? -9.619 16.265 -22.337 1.00 90.06 139 GLY A C 1
ATOM 1049 O O . GLY A 1 139 ? -9.064 15.339 -21.735 1.00 90.06 139 GLY A O 1
ATOM 1050 N N . GLU A 1 140 ? -9.144 16.791 -23.461 1.00 89.44 140 GLU A N 1
ATOM 1051 C CA . GLU A 1 140 ? -7.944 16.319 -24.153 1.00 89.44 140 GLU A CA 1
ATOM 1052 C C . GLU A 1 140 ? -7.019 17.486 -24.514 1.00 89.44 140 GLU A C 1
ATOM 1054 O O . GLU A 1 140 ? -7.473 18.568 -24.890 1.00 89.44 140 GLU A O 1
ATOM 1059 N N . VAL A 1 141 ? -5.709 17.250 -24.416 1.00 92.56 141 VAL A N 1
ATOM 1060 C CA . VAL A 1 141 ? -4.665 18.191 -24.841 1.00 92.56 141 VAL A CA 1
ATOM 1061 C C . VAL A 1 141 ? -4.208 17.782 -26.243 1.00 92.56 141 VAL A C 1
ATOM 1063 O O . VAL A 1 141 ? -3.360 16.905 -26.393 1.00 92.56 141 VAL A O 1
ATOM 1066 N N . THR A 1 142 ? -4.809 18.378 -27.274 1.00 90.56 142 THR A N 1
ATOM 1067 C CA . THR A 1 142 ? -4.517 18.106 -28.694 1.00 90.56 142 THR A CA 1
ATOM 1068 C C . THR A 1 142 ? -3.976 19.353 -29.404 1.00 90.56 142 THR A C 1
ATOM 1070 O O . THR A 1 142 ? -3.988 20.451 -28.860 1.00 90.56 142 THR A O 1
ATOM 1073 N N . GLY A 1 143 ? -3.500 19.207 -30.644 1.00 87.50 143 GLY A N 1
ATOM 1074 C CA . GLY A 1 143 ? -3.109 20.335 -31.505 1.00 87.50 143 GLY A CA 1
ATOM 1075 C C . GLY A 1 143 ? -1.639 20.755 -31.430 1.00 87.50 143 GLY A C 1
ATOM 1076 O O . GLY A 1 143 ? -1.231 21.594 -32.236 1.00 87.50 143 GLY A O 1
ATOM 1077 N N . HIS A 1 144 ? -0.859 20.180 -30.510 1.00 93.75 144 HIS A N 1
ATOM 1078 C CA . HIS A 1 144 ? 0.597 20.327 -30.476 1.00 93.75 144 HIS A CA 1
ATOM 1079 C C . HIS A 1 144 ? 1.300 19.185 -31.217 1.00 93.75 144 HIS A C 1
ATOM 1081 O O . HIS A 1 144 ? 0.814 18.055 -31.202 1.00 93.75 144 HIS A O 1
ATOM 1087 N N . THR A 1 145 ? 2.441 19.478 -31.845 1.00 91.31 145 THR A N 1
ATOM 1088 C CA . THR A 1 145 ? 3.280 18.493 -32.571 1.00 91.31 145 THR A CA 1
ATOM 1089 C C . THR A 1 145 ? 4.650 18.268 -31.928 1.00 91.31 145 THR A C 1
ATOM 1091 O O . THR A 1 145 ? 5.474 17.517 -32.449 1.00 91.31 145 THR A O 1
ATOM 1094 N N . ARG A 1 146 ? 4.935 18.970 -30.829 1.00 92.75 146 ARG A N 1
ATOM 1095 C CA . ARG A 1 146 ? 6.152 18.859 -30.014 1.00 92.75 146 ARG A CA 1
ATOM 1096 C C . ARG A 1 146 ? 5.775 18.999 -28.540 1.00 92.75 146 ARG A C 1
ATOM 1098 O O . ARG A 1 146 ? 4.622 19.288 -28.224 1.00 92.75 146 ARG A O 1
ATOM 1105 N N . ARG A 1 147 ? 6.749 18.802 -27.646 1.00 93.44 147 ARG A N 1
ATOM 1106 C CA . ARG A 1 147 ? 6.541 18.942 -26.201 1.00 93.44 147 ARG A CA 1
ATOM 1107 C C . ARG A 1 147 ? 5.927 20.288 -25.834 1.00 93.44 147 ARG A C 1
ATOM 1109 O O . ARG A 1 147 ? 6.228 21.321 -26.438 1.00 93.44 147 ARG A O 1
ATOM 1116 N N . VAL A 1 148 ? 5.070 20.242 -24.826 1.00 97.00 148 VAL A N 1
ATOM 1117 C CA . VAL A 1 148 ? 4.341 21.401 -24.320 1.00 97.00 148 VAL A CA 1
ATOM 1118 C C . VAL A 1 148 ? 5.041 21.877 -23.053 1.00 97.00 148 VAL A C 1
ATOM 1120 O O . VAL A 1 148 ? 5.253 21.095 -22.127 1.00 97.00 148 VAL A O 1
ATOM 1123 N N . ASN A 1 149 ? 5.428 23.149 -23.029 1.00 96.12 149 ASN A N 1
ATOM 1124 C CA . ASN A 1 149 ? 6.260 23.741 -21.982 1.00 96.12 149 ASN A CA 1
ATOM 1125 C C . ASN A 1 149 ? 5.439 24.364 -20.855 1.00 96.12 149 ASN A C 1
ATOM 1127 O O . ASN A 1 149 ? 5.891 24.376 -19.714 1.00 96.12 149 ASN A O 1
ATOM 1131 N N . ALA A 1 150 ? 4.257 24.896 -21.173 1.00 96.69 150 ALA A N 1
ATOM 1132 C CA . ALA A 1 150 ? 3.441 25.634 -20.219 1.00 96.69 150 ALA A CA 1
ATOM 1133 C C . ALA A 1 150 ? 1.940 25.405 -20.443 1.00 96.69 150 ALA A C 1
ATOM 1135 O O . ALA A 1 150 ? 1.489 25.119 -21.561 1.00 96.69 150 ALA A O 1
ATOM 1136 N N . VAL A 1 151 ? 1.164 25.547 -19.367 1.00 97.38 151 VAL A N 1
ATOM 1137 C CA . VAL A 1 151 ? -0.300 25.466 -19.363 1.00 97.38 151 VAL A CA 1
ATOM 1138 C C . VAL A 1 151 ? -0.892 26.441 -18.350 1.00 97.38 151 VAL A C 1
ATOM 1140 O O . VAL A 1 151 ? -0.397 26.599 -17.241 1.00 97.38 151 VAL A O 1
ATOM 1143 N N . ALA A 1 152 ? -2.006 27.075 -18.701 1.00 96.75 152 ALA A N 1
ATOM 1144 C CA . ALA A 1 152 ? -2.748 27.928 -17.786 1.00 96.75 152 ALA A CA 1
ATOM 1145 C C . ALA A 1 152 ? -4.244 27.751 -17.989 1.00 96.75 152 ALA A C 1
ATOM 1147 O O . ALA A 1 152 ? -4.724 27.491 -19.094 1.00 96.75 152 ALA A O 1
ATOM 1148 N N . ILE A 1 153 ? -4.987 27.931 -16.902 1.00 96.25 153 ILE A N 1
ATOM 1149 C CA . ILE A 1 153 ? -6.444 27.873 -16.886 1.00 96.25 153 ILE A CA 1
ATOM 1150 C C . ILE A 1 153 ? -6.960 29.239 -16.456 1.00 96.25 153 ILE A C 1
ATOM 1152 O O . ILE A 1 153 ? -6.517 29.807 -15.455 1.00 96.25 153 ILE A O 1
ATOM 1156 N N . ARG A 1 154 ? -7.916 29.765 -17.216 1.00 94.81 154 ARG A N 1
ATOM 1157 C CA . ARG A 1 154 ? -8.670 30.962 -16.863 1.00 94.81 154 ARG A CA 1
ATOM 1158 C C . ARG A 1 154 ? -9.595 30.631 -15.698 1.00 94.81 154 ARG A C 1
ATOM 1160 O O . ARG A 1 154 ? -10.464 29.768 -15.821 1.00 94.81 154 ARG A O 1
ATOM 1167 N N . GLN A 1 155 ? -9.416 31.343 -14.590 1.00 91.44 155 GLN A N 1
ATOM 1168 C CA . GLN A 1 155 ? -10.109 31.065 -13.330 1.00 91.44 155 GLN A CA 1
ATOM 1169 C C . GLN A 1 155 ? -11.583 31.517 -13.365 1.00 91.44 155 GLN A C 1
ATOM 1171 O O . GLN A 1 155 ? -12.450 30.885 -12.766 1.00 91.44 155 GLN A O 1
ATOM 1176 N N . GLN A 1 156 ? -11.900 32.579 -14.113 1.00 89.06 156 GLN A N 1
ATOM 1177 C CA . GLN A 1 156 ? -13.257 33.111 -14.273 1.00 89.06 156 GLN A CA 1
ATOM 1178 C C . GLN A 1 156 ? -14.078 32.312 -15.289 1.00 89.06 156 GLN A C 1
ATOM 1180 O O . GLN A 1 156 ? -13.558 31.742 -16.249 1.00 89.06 156 GLN A O 1
ATOM 1185 N N . ARG A 1 157 ? -15.409 32.379 -15.165 1.00 89.94 157 ARG A N 1
ATOM 1186 C CA . ARG A 1 157 ? -16.328 31.875 -16.197 1.00 89.94 157 ARG A CA 1
ATOM 1187 C C . ARG A 1 157 ? -16.435 32.848 -17.388 1.00 89.94 157 ARG A C 1
ATOM 1189 O O . ARG A 1 157 ? -16.326 34.059 -17.188 1.00 89.94 157 ARG A O 1
ATOM 1196 N N . PRO A 1 158 ? -16.588 32.359 -18.632 1.00 90.94 158 PRO A N 1
ATOM 1197 C CA . PRO A 1 158 ? -16.486 30.952 -19.014 1.00 90.94 158 PRO A CA 1
ATOM 1198 C C . PRO A 1 158 ? -15.044 30.434 -18.851 1.00 90.94 158 PRO A C 1
ATOM 1200 O O . PRO A 1 158 ? -14.092 31.130 -19.199 1.00 90.94 158 PRO A O 1
ATOM 1203 N N . ILE A 1 159 ? -14.892 29.222 -18.307 1.00 92.44 159 ILE A N 1
ATOM 1204 C CA . ILE A 1 159 ? -13.573 28.609 -18.093 1.00 92.44 159 ILE A CA 1
ATOM 1205 C C . ILE A 1 159 ? -12.927 28.372 -19.464 1.00 92.44 159 ILE A C 1
ATOM 1207 O O . ILE A 1 159 ? -13.598 27.966 -20.422 1.00 92.44 159 ILE A O 1
ATOM 1211 N N . ARG A 1 160 ? -11.636 28.670 -19.561 1.00 94.81 160 ARG A N 1
ATOM 1212 C CA . ARG A 1 160 ? -10.784 28.478 -20.742 1.00 94.81 160 ARG A CA 1
ATOM 1213 C C . ARG A 1 160 ? -9.452 27.911 -20.285 1.00 94.81 160 ARG A C 1
ATOM 1215 O O . ARG A 1 160 ? -9.085 28.090 -19.127 1.00 94.81 160 ARG A O 1
ATOM 1222 N N . ALA A 1 161 ? -8.729 27.265 -21.183 1.00 96.88 161 ALA A N 1
ATOM 1223 C CA . ALA A 1 161 ? -7.336 26.913 -20.947 1.00 96.88 161 ALA A CA 1
ATOM 1224 C C . ALA A 1 161 ? -6.487 27.306 -22.152 1.00 96.88 161 ALA A C 1
ATOM 1226 O O . ALA A 1 161 ? -7.014 27.494 -23.249 1.00 96.88 161 ALA A O 1
ATOM 1227 N N . ALA A 1 162 ? -5.187 27.437 -21.939 1.00 97.38 162 ALA A N 1
ATOM 1228 C CA . ALA A 1 162 ? -4.216 27.650 -22.994 1.00 97.38 162 ALA A CA 1
ATOM 1229 C C . ALA A 1 162 ? -2.979 26.784 -22.741 1.00 97.38 162 ALA A C 1
ATOM 1231 O O . ALA A 1 162 ? -2.584 26.596 -21.589 1.00 97.38 162 ALA A O 1
ATOM 1232 N N . THR A 1 163 ? -2.382 26.260 -23.808 1.00 97.56 163 THR A N 1
ATOM 1233 C CA . THR A 1 163 ? -1.121 25.507 -23.772 1.00 97.56 163 THR A CA 1
ATOM 1234 C C . THR A 1 163 ? -0.147 26.077 -24.792 1.00 97.56 163 THR A C 1
ATOM 1236 O O . THR A 1 163 ? -0.574 26.575 -25.834 1.00 97.56 163 THR A O 1
ATOM 1239 N N . ALA A 1 164 ? 1.152 26.008 -24.505 1.00 96.25 164 ALA A N 1
ATOM 1240 C CA . ALA A 1 164 ? 2.185 26.435 -25.444 1.00 96.25 164 ALA A CA 1
ATOM 1241 C C . ALA A 1 164 ? 3.422 25.534 -25.388 1.00 96.25 164 ALA A C 1
ATOM 1243 O O . ALA A 1 164 ? 3.732 24.972 -24.334 1.00 96.25 164 ALA A O 1
ATOM 1244 N N . GLY A 1 165 ? 4.122 25.387 -26.514 1.00 94.94 165 GLY A N 1
ATOM 1245 C CA . GLY A 1 165 ? 5.204 24.411 -26.646 1.00 94.94 165 GLY A CA 1
ATOM 1246 C C . GLY A 1 165 ? 6.308 24.767 -27.639 1.00 94.94 165 GLY A C 1
ATOM 1247 O O . GLY A 1 165 ? 6.405 25.883 -28.159 1.00 94.94 165 GLY A O 1
ATOM 1248 N N . ASP A 1 166 ? 7.152 23.769 -27.900 1.00 94.81 166 ASP A N 1
ATOM 1249 C CA . ASP A 1 166 ? 8.314 23.842 -28.802 1.00 94.81 166 ASP A CA 1
ATOM 1250 C C . ASP A 1 166 ? 7.936 23.855 -30.293 1.00 94.81 166 ASP A C 1
ATOM 1252 O O . ASP A 1 166 ? 8.785 24.033 -31.171 1.00 94.81 166 ASP A O 1
ATOM 1256 N N . ASP A 1 167 ? 6.661 23.637 -30.603 1.00 93.62 167 ASP A N 1
ATOM 1257 C CA . ASP A 1 167 ? 6.096 23.820 -31.938 1.00 93.62 167 ASP A CA 1
ATOM 1258 C C . ASP A 1 167 ? 5.772 25.286 -32.246 1.00 93.62 167 ASP A C 1
ATOM 1260 O O . ASP A 1 167 ? 5.278 25.578 -33.326 1.00 93.62 167 ASP A O 1
ATOM 1264 N N . MET A 1 168 ? 6.125 26.213 -31.343 1.00 95.06 168 MET A N 1
ATOM 1265 C CA . MET A 1 168 ? 5.957 27.663 -31.516 1.00 95.06 168 MET A CA 1
ATOM 1266 C C . MET A 1 168 ? 4.483 28.096 -31.504 1.00 95.06 168 MET A C 1
ATOM 1268 O O . MET A 1 168 ? 4.141 29.198 -31.932 1.00 95.06 168 MET A O 1
ATOM 1272 N N . HIS A 1 169 ? 3.590 27.231 -31.021 1.00 94.38 169 HIS A N 1
ATOM 1273 C CA . HIS A 1 169 ? 2.153 27.468 -31.045 1.00 94.38 169 HIS A CA 1
ATOM 1274 C C . HIS A 1 169 ? 1.598 27.753 -29.658 1.00 94.38 169 HIS A C 1
ATOM 1276 O O . HIS A 1 169 ? 2.064 27.211 -28.654 1.00 94.38 169 HIS A O 1
ATOM 1282 N N . VAL A 1 170 ? 0.554 28.581 -29.628 1.00 96.44 170 VAL A N 1
ATOM 1283 C CA . VAL A 1 170 ? -0.308 28.772 -28.460 1.00 96.44 170 VAL A CA 1
ATOM 1284 C C . VAL A 1 170 ? -1.696 28.246 -28.813 1.00 96.44 170 VAL A C 1
ATOM 1286 O O . VAL A 1 170 ? -2.382 28.801 -29.675 1.00 96.44 170 VAL A O 1
ATOM 1289 N N . ASN A 1 171 ? -2.112 27.165 -28.157 1.00 96.19 171 ASN A N 1
ATOM 1290 C CA . ASN A 1 171 ? -3.416 26.539 -28.359 1.00 96.19 171 ASN A CA 1
ATOM 1291 C C . ASN A 1 171 ? -4.380 26.986 -27.263 1.00 96.19 171 ASN A C 1
ATOM 1293 O O . ASN A 1 171 ? -4.079 26.858 -26.079 1.00 96.19 171 ASN A O 1
ATOM 1297 N N . PHE A 1 172 ? -5.556 27.462 -27.656 1.00 95.88 172 PHE A N 1
ATOM 1298 C CA . PHE A 1 172 ? -6.645 27.849 -26.767 1.00 95.88 172 PHE A CA 1
ATOM 1299 C C . PHE A 1 172 ? -7.718 26.772 -26.741 1.00 95.88 172 PHE A C 1
ATOM 1301 O O . PHE A 1 172 ? -8.154 26.283 -27.782 1.00 95.88 172 PHE A O 1
ATOM 1308 N N . TYR A 1 173 ? -8.201 26.456 -25.546 1.00 95.69 173 TYR A N 1
ATOM 1309 C CA . TYR A 1 173 ? -9.194 25.421 -25.303 1.00 95.69 173 TYR A CA 1
ATOM 1310 C C . TYR A 1 173 ? -10.486 26.041 -24.785 1.00 95.69 173 TYR A C 1
ATOM 1312 O O . TYR A 1 173 ? -10.489 26.920 -23.913 1.00 95.69 173 TYR A O 1
ATOM 1320 N N . HIS A 1 174 ? -11.607 25.530 -25.283 1.00 90.06 174 HIS A N 1
ATOM 1321 C CA . HIS A 1 174 ? -12.894 25.718 -24.638 1.00 90.06 174 HIS A CA 1
ATOM 1322 C C . HIS A 1 174 ? -12.903 25.110 -23.232 1.00 90.06 174 HIS A C 1
ATOM 1324 O O . HIS A 1 174 ? -12.042 24.310 -22.870 1.00 90.06 174 HIS A O 1
ATOM 1330 N N . GLY A 1 175 ? -13.871 25.544 -22.422 1.00 82.25 175 GLY A N 1
ATOM 1331 C CA . GLY A 1 175 ? -14.079 25.005 -21.081 1.00 82.25 175 GLY A CA 1
ATOM 1332 C C . GLY A 1 175 ? -14.501 23.537 -21.111 1.00 82.25 175 GLY A C 1
ATOM 1333 O O . GLY A 1 175 ? -14.508 22.897 -22.151 1.00 82.25 175 GLY A O 1
ATOM 1334 N N . VAL A 1 176 ? -14.879 23.004 -19.957 1.00 85.50 176 VAL A N 1
ATOM 1335 C CA . VAL A 1 176 ? -15.063 21.560 -19.761 1.00 85.50 176 VAL A CA 1
ATOM 1336 C C . VAL A 1 176 ? -16.205 20.973 -20.616 1.00 85.50 176 VAL A C 1
ATOM 1338 O O . VAL A 1 176 ? -17.313 21.509 -20.559 1.00 85.50 176 VAL A O 1
ATOM 1341 N N . PRO A 1 177 ? -15.981 19.853 -21.339 1.00 88.69 177 PRO A N 1
ATOM 1342 C CA . PRO A 1 177 ? -14.703 19.148 -21.482 1.00 88.69 177 PRO A CA 1
ATOM 1343 C C . PRO A 1 177 ? -13.700 19.950 -22.320 1.00 88.69 177 PRO A C 1
ATOM 1345 O O . PRO A 1 177 ? -14.042 20.401 -23.412 1.00 88.69 177 PRO A O 1
ATOM 1348 N N . PHE A 1 178 ? -12.467 20.103 -21.821 1.00 93.75 178 PHE A N 1
ATOM 1349 C CA . PHE A 1 178 ? -11.450 20.914 -22.494 1.00 93.75 178 PHE A CA 1
ATOM 1350 C C . PHE A 1 178 ? -11.159 20.357 -23.889 1.00 93.75 178 PHE A C 1
ATOM 1352 O O . PHE A 1 178 ? -10.775 19.197 -24.041 1.00 93.75 178 PHE A O 1
ATOM 1359 N N . ARG A 1 179 ? -11.373 21.193 -24.906 1.00 92.75 179 ARG A N 1
ATOM 1360 C CA . ARG A 1 179 ? -11.161 20.880 -26.325 1.00 92.75 179 ARG A CA 1
ATOM 1361 C C . ARG A 1 179 ? -10.543 22.079 -27.012 1.00 92.75 179 ARG A C 1
ATOM 1363 O O . ARG A 1 179 ? -10.941 23.206 -26.718 1.00 92.75 179 ARG A O 1
ATOM 1370 N N . VAL A 1 180 ? -9.606 21.838 -27.923 1.00 92.75 180 VAL A N 1
ATOM 1371 C CA . VAL A 1 180 ? -8.987 22.903 -28.722 1.00 92.75 180 VAL A CA 1
ATOM 1372 C C . VAL A 1 180 ? -10.073 23.668 -29.478 1.00 92.75 180 VAL A C 1
ATOM 1374 O O . VAL A 1 180 ? -10.933 23.062 -30.112 1.00 92.75 180 VAL A O 1
ATOM 1377 N N . ASN A 1 181 ? -10.032 24.993 -29.380 1.00 90.06 181 ASN A N 1
ATOM 1378 C CA . ASN A 1 181 ? -10.913 25.921 -30.083 1.00 90.06 181 ASN A CA 1
ATOM 1379 C C . ASN A 1 181 ? -10.136 26.692 -31.155 1.00 90.06 181 ASN A C 1
ATOM 1381 O O . ASN A 1 181 ? -10.456 26.623 -32.336 1.00 90.06 181 ASN A O 1
ATOM 1385 N N . THR A 1 182 ? -9.079 27.388 -30.737 1.00 89.62 182 THR A N 1
ATOM 1386 C CA . THR A 1 182 ? -8.302 28.286 -31.597 1.00 89.62 182 THR A CA 1
ATOM 1387 C C . THR A 1 182 ? -6.816 28.033 -31.395 1.00 89.62 182 THR A C 1
ATOM 1389 O O . THR A 1 182 ? -6.392 27.626 -30.314 1.00 89.62 182 THR A O 1
ATOM 1392 N N . ARG A 1 183 ? -6.007 28.296 -32.418 1.00 90.12 183 ARG A N 1
ATOM 1393 C CA . ARG A 1 183 ? -4.549 28.159 -32.361 1.00 90.12 183 ARG A CA 1
ATOM 1394 C C . ARG A 1 183 ? -3.892 29.390 -32.971 1.00 90.12 183 ARG A C 1
ATOM 1396 O O . ARG A 1 183 ? -4.196 29.742 -34.106 1.00 90.12 183 ARG A O 1
ATOM 1403 N N . ALA A 1 184 ? -2.970 30.001 -32.237 1.00 90.81 184 ALA A N 1
ATOM 1404 C CA . ALA A 1 184 ? -2.137 31.094 -32.720 1.00 90.81 184 ALA A CA 1
ATOM 1405 C C . ALA A 1 184 ? -0.761 30.542 -33.121 1.00 90.81 184 ALA A C 1
ATOM 1407 O O . ALA A 1 184 ? 0.033 30.161 -32.259 1.00 90.81 184 ALA A O 1
ATOM 1408 N N . SER A 1 185 ? -0.502 30.474 -34.431 1.00 85.94 185 SER A N 1
ATOM 1409 C CA . SER A 1 185 ? 0.743 29.907 -34.984 1.00 85.94 185 SER A CA 1
ATOM 1410 C C . SER A 1 185 ? 1.719 30.945 -35.540 1.00 85.94 185 SER A C 1
ATOM 1412 O O . SER A 1 185 ? 2.877 30.613 -35.749 1.00 85.94 185 SER A O 1
ATOM 1414 N N . GLU A 1 186 ? 1.273 32.177 -35.796 1.00 87.00 186 GLU A N 1
ATOM 1415 C CA . GLU A 1 186 ? 2.057 33.192 -36.529 1.00 87.00 186 GLU A CA 1
ATOM 1416 C C . GLU A 1 186 ? 2.827 34.159 -35.611 1.00 87.00 186 GLU A C 1
ATOM 1418 O O . GLU A 1 186 ? 3.657 34.946 -36.064 1.00 87.00 186 GLU A O 1
ATOM 1423 N N . ASN A 1 187 ? 2.574 34.098 -34.304 1.00 91.12 187 ASN A N 1
ATOM 1424 C CA . ASN A 1 187 ? 3.070 35.084 -33.345 1.00 91.12 187 ASN A CA 1
ATOM 1425 C C . ASN A 1 187 ? 4.524 34.836 -32.926 1.00 91.12 187 ASN A C 1
ATOM 1427 O O . ASN A 1 187 ? 5.363 35.752 -32.933 1.00 91.12 187 ASN A O 1
ATOM 1431 N N . HIS A 1 188 ? 4.807 33.597 -32.524 1.00 94.06 188 HIS A N 1
ATOM 1432 C CA . HIS A 1 188 ? 6.112 33.185 -32.031 1.00 94.06 188 HIS A CA 1
ATOM 1433 C C . HIS A 1 188 ? 6.915 32.489 -33.128 1.00 94.06 188 HIS A C 1
ATOM 1435 O O . HIS A 1 188 ? 6.388 31.671 -33.872 1.00 94.06 188 HIS A O 1
ATOM 1441 N N . VAL A 1 189 ? 8.206 32.818 -33.216 1.00 93.00 189 VAL A N 1
ATOM 1442 C CA . VAL A 1 189 ? 9.133 32.275 -34.240 1.00 93.00 189 VAL A CA 1
ATOM 1443 C C . VAL A 1 189 ? 10.116 31.264 -33.628 1.00 93.00 189 VAL A C 1
ATOM 1445 O O . VAL A 1 189 ? 10.994 30.728 -34.297 1.00 93.00 189 VAL A O 1
ATOM 1448 N N . ASN A 1 190 ? 10.005 31.018 -32.324 1.00 94.44 190 ASN A N 1
ATOM 1449 C CA . ASN A 1 190 ? 10.805 30.048 -31.583 1.00 94.44 190 ASN A CA 1
ATOM 1450 C C . ASN A 1 190 ? 9.978 29.496 -30.407 1.00 94.44 190 ASN A C 1
ATOM 1452 O O . ASN A 1 190 ? 8.814 29.863 -30.247 1.00 94.44 190 ASN A O 1
ATOM 1456 N N . TYR A 1 191 ? 10.558 28.610 -29.595 1.00 95.19 191 TYR A N 1
ATOM 1457 C CA . TYR A 1 191 ? 9.858 27.913 -28.511 1.00 95.19 191 TYR A CA 1
ATOM 1458 C C . TYR A 1 191 ? 9.150 28.872 -27.558 1.00 95.19 191 TYR A C 1
ATOM 1460 O O . TYR A 1 191 ? 9.750 29.837 -27.079 1.00 95.19 191 TYR A O 1
ATOM 1468 N N . VAL A 1 192 ? 7.885 28.582 -27.258 1.00 97.31 192 VAL A N 1
ATOM 1469 C CA . VAL A 1 192 ? 7.116 29.337 -26.268 1.00 97.31 192 VAL A CA 1
ATOM 1470 C C . VAL A 1 192 ? 7.379 28.709 -24.903 1.00 97.31 192 VAL A C 1
ATOM 1472 O O . VAL A 1 192 ? 7.143 27.516 -24.710 1.00 97.31 192 VAL A O 1
ATOM 1475 N N . CYS A 1 193 ? 7.920 29.489 -23.969 1.00 95.81 193 CYS A N 1
ATOM 1476 C CA . CYS A 1 193 ? 8.447 28.990 -22.696 1.00 95.81 193 CYS A CA 1
ATOM 1477 C C . CYS A 1 193 ? 7.483 29.207 -21.526 1.00 95.81 193 CYS A C 1
ATOM 1479 O O . CYS A 1 193 ? 7.505 28.434 -20.572 1.00 95.81 193 CYS A O 1
ATOM 1481 N N . GLY A 1 194 ? 6.637 30.236 -21.591 1.00 94.75 194 GLY A N 1
ATOM 1482 C CA . GLY A 1 194 ? 5.738 30.586 -20.497 1.00 94.75 194 GLY A CA 1
ATOM 1483 C C . GLY A 1 194 ? 4.438 31.199 -20.987 1.00 94.75 194 GLY A C 1
ATOM 1484 O O . GLY A 1 194 ? 4.391 31.849 -22.034 1.00 94.75 194 GLY A O 1
ATOM 1485 N N . LEU A 1 195 ? 3.375 30.995 -20.215 1.00 96.44 195 LEU A N 1
ATOM 1486 C CA . LEU A 1 195 ? 2.078 31.608 -20.456 1.00 96.44 195 LEU A CA 1
ATOM 1487 C C . LEU A 1 195 ? 1.310 31.809 -19.147 1.00 96.44 195 LEU A C 1
ATOM 1489 O O . LEU A 1 195 ? 1.502 31.067 -18.187 1.00 96.44 195 LEU A O 1
ATOM 1493 N N . GLY A 1 196 ? 0.426 32.802 -19.104 1.00 96.00 196 GLY A N 1
ATOM 1494 C CA . GLY A 1 196 ? -0.373 33.079 -17.911 1.00 96.00 196 GLY A CA 1
ATOM 1495 C C . GLY A 1 196 ? -1.596 33.929 -18.216 1.00 96.00 196 GLY A C 1
ATOM 1496 O O . GLY A 1 196 ? -1.509 34.896 -18.973 1.00 96.00 196 GLY A O 1
ATOM 1497 N N . PHE A 1 197 ? -2.740 33.575 -17.629 1.00 97.06 197 PHE A N 1
ATOM 1498 C CA . PHE A 1 197 ? -3.924 34.436 -17.637 1.00 97.06 197 PHE A CA 1
ATOM 1499 C C . PHE A 1 197 ? -3.780 35.517 -16.568 1.00 97.06 197 PHE A C 1
ATOM 1501 O O . PHE A 1 197 ? -3.291 35.235 -15.472 1.00 97.06 197 PHE A O 1
ATOM 1508 N N . SER A 1 198 ? -4.243 36.726 -16.872 1.00 95.25 198 SER A N 1
ATOM 1509 C CA . SER A 1 198 ? -4.401 37.774 -15.870 1.00 95.25 198 SER A CA 1
ATOM 1510 C C . SER A 1 198 ? -5.382 37.323 -14.776 1.00 95.25 198 SER A C 1
ATOM 1512 O O . SER A 1 198 ? -6.303 36.552 -15.071 1.00 95.25 198 SER A O 1
ATOM 1514 N N . PRO A 1 199 ? -5.221 37.765 -13.514 1.00 92.50 199 PRO A N 1
ATOM 1515 C CA . PRO A 1 199 ? -6.111 37.373 -12.426 1.00 92.50 199 PRO A CA 1
ATOM 1516 C C . PRO A 1 199 ? -7.588 37.687 -12.656 1.00 92.50 199 PRO A C 1
ATOM 1518 O O . PRO A 1 199 ? -8.409 36.976 -12.099 1.00 92.50 199 PRO A O 1
ATOM 1521 N N . ASP A 1 200 ? -7.948 38.686 -13.468 1.00 91.81 200 ASP A N 1
ATOM 1522 C CA . ASP A 1 200 ? -9.325 38.981 -13.907 1.00 91.81 200 ASP A CA 1
ATOM 1523 C C . ASP A 1 200 ? -9.806 38.120 -15.103 1.00 91.81 200 ASP A C 1
ATOM 1525 O O . ASP A 1 200 ? -10.994 38.094 -15.454 1.00 91.81 200 ASP A O 1
ATOM 1529 N N . GLY A 1 201 ? -8.884 37.393 -15.734 1.00 93.06 201 GLY A N 1
ATOM 1530 C CA . GLY A 1 201 ? -9.095 36.556 -16.907 1.00 93.06 201 GLY A CA 1
ATOM 1531 C C . GLY A 1 201 ? -9.408 37.337 -18.185 1.00 93.06 201 GLY A C 1
ATOM 1532 O O . GLY A 1 201 ? -9.973 36.743 -19.109 1.00 93.06 201 GLY A O 1
ATOM 1533 N N . ALA A 1 202 ? -9.134 38.643 -18.240 1.00 94.31 202 ALA A N 1
ATOM 1534 C CA . ALA A 1 202 ? -9.351 39.472 -19.427 1.00 94.31 202 ALA A CA 1
ATOM 1535 C C . ALA A 1 202 ? -8.260 39.280 -20.488 1.00 94.31 202 ALA A C 1
ATOM 1537 O O . ALA A 1 202 ? -8.540 39.379 -21.684 1.00 94.31 202 ALA A O 1
ATOM 1538 N N . ASN A 1 203 ? -7.036 38.967 -20.062 1.00 96.06 203 ASN A N 1
ATOM 1539 C CA . ASN A 1 203 ? -5.876 38.834 -20.928 1.00 96.06 203 ASN A CA 1
ATOM 1540 C C . ASN A 1 203 ? -5.156 37.497 -20.694 1.00 96.06 203 ASN A C 1
ATOM 1542 O O . ASN A 1 203 ? -5.134 36.967 -19.583 1.00 96.06 203 ASN A O 1
ATOM 1546 N N . LEU A 1 204 ? -4.539 36.960 -21.743 1.00 97.06 204 LEU A N 1
ATOM 1547 C CA . LEU A 1 204 ? -3.497 35.935 -21.653 1.00 97.06 204 LEU A CA 1
ATOM 1548 C C . LEU A 1 204 ? -2.197 36.554 -22.166 1.00 97.06 204 LEU A C 1
ATOM 1550 O O . LEU A 1 204 ? -2.217 37.243 -23.182 1.00 97.06 204 LEU A O 1
ATOM 1554 N N . VAL A 1 205 ? -1.077 36.287 -21.501 1.00 97.75 205 VAL A N 1
ATOM 1555 C CA . VAL A 1 205 ? 0.262 36.609 -22.014 1.00 97.75 205 VAL A CA 1
ATOM 1556 C C . VAL A 1 205 ? 1.004 35.324 -22.373 1.00 97.75 205 VAL A C 1
ATOM 1558 O O . VAL A 1 205 ? 0.888 34.333 -21.649 1.00 97.75 205 VAL A O 1
ATOM 1561 N N . SER A 1 206 ? 1.769 35.338 -23.465 1.00 97.44 206 SER A N 1
ATOM 1562 C CA . SER A 1 206 ? 2.745 34.296 -23.804 1.00 97.44 206 SER A CA 1
ATOM 1563 C C . SER A 1 206 ? 4.132 34.894 -24.019 1.00 97.44 206 SER A C 1
ATOM 1565 O O . SER A 1 206 ? 4.271 36.001 -24.544 1.00 97.44 206 SER A O 1
ATOM 1567 N N . VAL A 1 207 ? 5.160 34.154 -23.606 1.00 96.75 207 VAL A N 1
ATOM 1568 C CA . VAL A 1 207 ? 6.570 34.545 -23.711 1.00 96.75 207 VAL A CA 1
ATOM 1569 C C . VAL A 1 207 ? 7.410 33.400 -24.261 1.00 96.75 207 VAL A C 1
ATOM 1571 O O . VAL A 1 207 ? 7.116 32.229 -24.004 1.00 96.75 207 VAL A O 1
ATOM 1574 N N . GLY A 1 208 ? 8.454 33.725 -25.024 1.00 94.94 208 GLY A N 1
ATOM 1575 C CA . GLY A 1 208 ? 9.234 32.716 -25.732 1.00 94.94 208 GLY A CA 1
ATOM 1576 C C . GLY A 1 208 ? 10.730 32.983 -25.847 1.00 94.94 208 GLY A C 1
ATOM 1577 O O . GLY A 1 208 ? 11.265 34.051 -25.533 1.00 94.94 208 GLY A O 1
ATOM 1578 N N . SER A 1 209 ? 11.409 31.969 -26.377 1.00 94.94 209 SER A N 1
ATOM 1579 C CA . SER A 1 209 ? 12.829 31.985 -26.728 1.00 94.94 209 SER A CA 1
ATOM 1580 C C . SER A 1 209 ? 13.152 32.926 -27.889 1.00 94.94 209 SER A C 1
ATOM 1582 O O . SER A 1 209 ? 14.310 33.291 -28.079 1.00 94.94 209 SER A O 1
ATOM 1584 N N . ASP A 1 210 ? 12.138 33.354 -28.639 1.00 93.56 210 ASP A N 1
ATOM 1585 C CA . ASP A 1 210 ? 12.218 34.395 -29.666 1.00 93.56 210 ASP A CA 1
ATOM 1586 C C . ASP A 1 210 ? 12.287 35.815 -29.085 1.00 93.56 210 ASP A C 1
ATOM 1588 O O . ASP A 1 210 ? 12.416 36.779 -29.846 1.00 93.56 210 ASP A O 1
ATOM 1592 N N . ARG A 1 211 ? 12.262 35.940 -27.748 1.00 94.88 211 ARG A N 1
ATOM 1593 C CA . ARG A 1 211 ? 12.336 37.204 -27.000 1.00 94.88 211 ARG A CA 1
ATOM 1594 C C . ARG A 1 211 ? 11.096 38.078 -27.198 1.00 94.88 211 ARG A C 1
ATOM 1596 O O . ARG A 1 211 ? 11.155 39.292 -27.016 1.00 94.88 211 ARG A O 1
ATOM 1603 N N . ARG A 1 212 ? 9.975 37.473 -27.607 1.00 95.25 212 ARG A N 1
ATOM 1604 C CA . ARG A 1 212 ? 8.702 38.166 -27.827 1.00 95.25 212 ARG A CA 1
ATOM 1605 C C . ARG A 1 212 ? 7.745 37.928 -26.669 1.00 95.25 212 ARG A C 1
ATOM 1607 O O . ARG A 1 212 ? 7.707 36.841 -26.092 1.00 95.25 212 ARG A O 1
ATOM 1614 N N . ILE A 1 213 ? 6.946 38.951 -26.387 1.00 96.56 213 ILE A N 1
ATOM 1615 C CA . ILE A 1 213 ? 5.832 38.916 -25.444 1.00 96.56 213 ILE A CA 1
ATOM 1616 C C . ILE A 1 213 ? 4.565 39.223 -26.241 1.00 96.56 213 ILE A C 1
ATOM 1618 O O . ILE A 1 213 ? 4.477 40.278 -26.872 1.00 96.56 213 ILE A O 1
ATOM 1622 N N . TRP A 1 214 ? 3.597 38.313 -26.219 1.00 96.56 214 TRP A N 1
ATOM 1623 C CA . TRP A 1 214 ? 2.322 38.470 -26.918 1.00 96.56 214 TRP A CA 1
ATOM 1624 C C . TRP A 1 214 ? 1.158 38.497 -25.941 1.00 96.56 214 TRP A C 1
ATOM 1626 O O . TRP A 1 214 ? 1.090 37.675 -25.029 1.00 96.56 214 TRP A O 1
ATOM 1636 N N . LEU A 1 215 ? 0.232 39.427 -26.166 1.00 96.44 215 LEU A N 1
ATOM 1637 C CA . LEU A 1 215 ? -1.009 39.563 -25.416 1.00 96.44 215 LEU A CA 1
ATOM 1638 C C . LEU A 1 215 ? -2.191 39.059 -26.253 1.00 96.44 215 LEU A C 1
ATOM 1640 O O . LEU A 1 215 ? -2.314 39.392 -27.433 1.00 96.44 215 LEU A O 1
ATOM 1644 N N . TYR A 1 216 ? -3.093 38.310 -25.629 1.00 96.25 216 TYR A N 1
ATOM 1645 C CA . TYR A 1 216 ? -4.308 37.770 -26.240 1.00 96.25 216 TYR A CA 1
ATOM 1646 C C . TYR A 1 216 ? -5.526 38.113 -25.391 1.00 96.25 216 TYR A C 1
ATOM 1648 O O . TYR A 1 216 ? -5.421 38.325 -24.180 1.00 96.25 216 TYR A O 1
ATOM 1656 N N . ASP A 1 217 ? -6.701 38.110 -26.009 1.00 94.00 217 ASP A N 1
ATOM 1657 C CA . ASP A 1 217 ? -7.956 38.131 -25.276 1.00 94.00 217 ASP A CA 1
ATOM 1658 C C . ASP A 1 217 ? -8.160 36.823 -24.502 1.00 94.00 217 ASP A C 1
ATOM 1660 O O . ASP A 1 217 ? -8.139 35.727 -25.064 1.00 94.00 217 ASP A O 1
ATOM 1664 N N . GLY A 1 218 ? -8.388 36.930 -23.193 1.00 92.94 218 GLY A N 1
ATOM 1665 C CA . GLY A 1 218 ? -8.521 35.766 -22.325 1.00 92.94 218 GLY A CA 1
ATOM 1666 C C . GLY A 1 218 ? -9.787 34.934 -22.577 1.00 92.94 218 GLY A C 1
ATOM 1667 O O . GLY A 1 218 ? -9.836 33.766 -22.188 1.00 92.94 218 GLY A O 1
ATOM 1668 N N . LYS A 1 219 ? -10.827 35.497 -23.213 1.00 91.25 219 LYS A N 1
ATOM 1669 C CA . LYS A 1 219 ? -12.100 34.804 -23.480 1.00 91.25 219 LYS A CA 1
ATOM 1670 C C . LYS A 1 219 ? -12.134 34.160 -24.865 1.00 91.25 219 LYS A C 1
ATOM 1672 O O . LYS A 1 219 ? -12.629 33.029 -24.971 1.00 91.25 219 LYS A O 1
ATOM 1677 N N . THR A 1 220 ? -11.675 34.875 -25.894 1.00 90.75 220 THR A N 1
ATOM 1678 C CA . THR A 1 220 ? -11.743 34.440 -27.303 1.00 90.75 220 THR A CA 1
ATOM 1679 C C . THR A 1 220 ? -10.454 33.777 -27.789 1.00 90.75 220 THR A C 1
ATOM 1681 O O . THR A 1 220 ? -10.513 32.900 -28.651 1.00 90.75 220 THR A O 1
ATOM 1684 N N . GLY A 1 221 ? -9.306 34.134 -27.203 1.00 90.25 221 GLY A N 1
ATOM 1685 C CA . GLY A 1 221 ? -7.981 33.724 -27.670 1.00 90.25 221 GLY A CA 1
ATOM 1686 C C . GLY A 1 221 ? -7.462 34.528 -28.866 1.00 90.25 221 GLY A C 1
ATOM 1687 O O . GLY A 1 221 ? -6.447 34.158 -29.451 1.00 90.25 221 GLY A O 1
ATOM 1688 N N . GLU A 1 222 ? -8.139 35.616 -29.241 1.00 92.00 222 GLU A N 1
ATOM 1689 C CA . GLU A 1 222 ? -7.700 36.510 -30.316 1.00 92.00 222 GLU A CA 1
ATOM 1690 C C . GLU A 1 222 ? -6.446 37.294 -29.913 1.00 92.00 222 GLU A C 1
ATOM 1692 O O . GLU A 1 222 ? -6.293 37.728 -28.770 1.00 92.00 222 GLU A O 1
ATOM 1697 N N . THR A 1 223 ? -5.538 37.492 -30.864 1.00 92.56 223 THR A N 1
ATOM 1698 C CA . THR A 1 223 ? -4.282 38.223 -30.667 1.00 92.56 223 THR A CA 1
ATOM 1699 C C . THR A 1 223 ? -4.550 39.721 -30.518 1.00 92.56 223 THR A C 1
ATOM 1701 O O . THR A 1 223 ? -5.125 40.322 -31.423 1.00 92.56 223 THR A O 1
ATOM 1704 N N . LYS A 1 224 ? -4.114 40.341 -29.412 1.00 92.31 224 LYS A N 1
ATOM 1705 C CA . LYS A 1 224 ? -4.251 41.790 -29.186 1.00 92.31 224 LYS A CA 1
ATOM 1706 C C . LYS A 1 224 ? -3.055 42.550 -29.746 1.00 92.31 224 LYS A C 1
ATOM 1708 O O . LYS A 1 224 ? -3.183 43.261 -30.736 1.00 92.31 224 LYS A O 1
ATOM 1713 N N . THR A 1 225 ? -1.897 42.411 -29.106 1.00 93.06 225 THR A N 1
ATOM 1714 C CA . THR A 1 225 ? -0.696 43.202 -29.409 1.00 93.06 225 THR A CA 1
ATOM 1715 C C . THR A 1 225 ? 0.576 42.483 -28.957 1.00 93.06 225 THR A C 1
ATOM 1717 O O . THR A 1 225 ? 0.549 41.622 -28.073 1.00 93.06 225 THR A O 1
ATOM 1720 N N . GLN A 1 226 ? 1.707 42.854 -29.561 1.00 93.56 226 GLN A N 1
ATOM 1721 C CA . GLN A 1 226 ? 3.043 42.500 -29.083 1.00 93.56 226 GLN A CA 1
ATOM 1722 C C . GLN A 1 226 ? 3.546 43.586 -28.120 1.00 93.56 226 GLN A C 1
ATOM 1724 O O . GLN A 1 226 ? 3.406 44.775 -28.404 1.00 93.56 226 GLN A O 1
ATOM 1729 N N . ILE A 1 227 ? 4.160 43.186 -27.006 1.00 92.50 227 ILE A N 1
ATOM 1730 C CA . ILE A 1 227 ? 4.702 44.087 -25.977 1.00 92.50 227 ILE A CA 1
ATOM 1731 C C . ILE A 1 227 ? 6.236 43.994 -25.970 1.00 92.50 227 ILE A C 1
ATOM 1733 O O . ILE A 1 227 ? 6.797 42.909 -26.126 1.00 92.50 227 ILE A O 1
ATOM 1737 N N . GLY A 1 228 ? 6.926 45.128 -25.791 1.00 84.75 228 GLY A N 1
ATOM 1738 C CA . GLY A 1 228 ? 8.356 45.131 -25.455 1.00 84.75 228 GLY A CA 1
ATOM 1739 C C . GLY A 1 228 ? 9.327 44.639 -26.531 1.00 84.75 228 GLY A C 1
ATOM 1740 O O . GLY A 1 228 ? 10.342 44.026 -26.202 1.00 84.75 228 GLY A O 1
ATOM 1741 N N . ALA A 1 229 ? 9.038 44.862 -27.816 1.00 84.75 229 ALA A N 1
ATOM 1742 C CA . ALA A 1 229 ? 9.911 44.417 -28.902 1.00 84.75 229 ALA A CA 1
ATOM 1743 C C . ALA A 1 229 ? 11.347 44.975 -28.762 1.00 84.75 229 ALA A C 1
ATOM 1745 O O . ALA A 1 229 ? 11.553 46.183 -28.809 1.00 84.75 229 ALA A O 1
ATOM 1746 N N . GLY A 1 230 ? 12.338 44.085 -28.623 1.00 85.12 230 GLY A N 1
ATOM 1747 C CA . GLY A 1 230 ? 13.768 44.431 -28.553 1.00 85.12 230 GLY A CA 1
ATOM 1748 C C . GLY A 1 230 ? 14.321 44.741 -27.155 1.00 85.12 230 GLY A C 1
ATOM 1749 O O . GLY A 1 230 ? 15.525 44.925 -27.019 1.00 85.12 230 GLY A O 1
ATOM 1750 N N . GLU A 1 231 ? 13.480 44.758 -26.121 1.00 90.81 231 GLU A N 1
ATOM 1751 C CA . GLU A 1 231 ? 13.881 45.080 -24.742 1.00 90.81 231 GLU A CA 1
ATOM 1752 C C . GLU A 1 231 ? 14.625 43.943 -24.032 1.00 90.81 231 GLU A C 1
ATOM 1754 O O . GLU A 1 231 ? 15.634 44.172 -23.363 1.00 90.81 231 GLU A O 1
ATOM 1759 N N . HIS A 1 232 ? 14.115 42.715 -24.149 1.00 93.19 232 HIS A N 1
ATOM 1760 C CA . HIS A 1 232 ? 14.829 41.527 -23.693 1.00 93.19 232 HIS A CA 1
ATOM 1761 C C . HIS A 1 232 ? 15.829 41.096 -24.761 1.00 93.19 232 HIS A C 1
ATOM 1763 O O . HIS A 1 232 ? 15.477 40.893 -25.926 1.00 93.19 232 HIS A O 1
ATOM 1769 N N . THR A 1 233 ? 17.087 40.928 -24.360 1.00 92.12 233 THR A N 1
ATOM 1770 C CA . THR A 1 233 ? 18.169 40.538 -25.279 1.00 92.12 233 THR A CA 1
ATOM 1771 C C . THR A 1 233 ? 18.387 39.023 -25.316 1.00 92.12 233 THR A C 1
ATOM 1773 O O . THR A 1 233 ? 19.002 38.519 -26.260 1.00 92.12 233 THR A O 1
ATOM 1776 N N . GLY A 1 234 ? 17.795 38.290 -24.367 1.00 92.19 234 GLY A N 1
ATOM 1777 C CA . GLY A 1 234 ? 17.836 36.834 -24.224 1.00 92.19 234 GLY A CA 1
ATOM 1778 C C . GLY A 1 234 ? 16.442 36.203 -24.123 1.00 92.19 234 GLY A C 1
ATOM 1779 O O . GLY A 1 234 ? 15.431 36.901 -24.075 1.00 92.19 234 GLY A O 1
ATOM 1780 N N . SER A 1 235 ? 16.391 34.868 -24.147 1.00 94.94 235 SER A N 1
ATOM 1781 C CA . SER A 1 235 ? 15.149 34.085 -24.091 1.00 94.94 235 SER A CA 1
ATOM 1782 C C . SER A 1 235 ? 14.357 34.366 -22.818 1.00 94.94 235 SER A C 1
ATOM 1784 O O . SER A 1 235 ? 14.916 34.318 -21.724 1.00 94.94 235 SER A O 1
ATOM 1786 N N . ILE A 1 236 ? 13.052 34.596 -22.957 1.00 97.44 236 ILE A N 1
ATOM 1787 C CA . ILE A 1 236 ? 12.168 34.846 -21.819 1.00 97.44 236 ILE A CA 1
ATOM 1788 C C . ILE A 1 236 ? 11.637 33.499 -21.331 1.00 97.44 236 ILE A C 1
ATOM 1790 O O . ILE A 1 236 ? 10.937 32.808 -22.069 1.00 97.44 236 ILE A O 1
ATOM 1794 N N . LEU A 1 237 ? 11.992 33.117 -20.104 1.00 96.38 237 LEU A N 1
ATOM 1795 C CA . LEU A 1 237 ? 11.721 31.788 -19.547 1.00 96.38 237 LEU A CA 1
ATOM 1796 C C . LEU A 1 237 ? 10.544 31.783 -18.566 1.00 96.38 237 LEU A C 1
ATOM 1798 O O . LEU A 1 237 ? 9.858 30.777 -18.446 1.00 96.38 237 LEU A O 1
ATOM 1802 N N . GLY A 1 238 ? 10.270 32.896 -17.889 1.00 94.38 238 GLY A N 1
ATOM 1803 C CA . GLY A 1 238 ? 9.183 32.982 -16.913 1.00 94.38 238 GLY A CA 1
ATOM 1804 C C . GLY A 1 238 ? 8.292 34.194 -17.142 1.00 94.38 238 GLY A C 1
ATOM 1805 O O . GLY A 1 238 ? 8.772 35.244 -17.570 1.00 94.38 238 GLY A O 1
ATOM 1806 N N . VAL A 1 239 ? 7.007 34.054 -16.813 1.00 97.06 239 VAL A N 1
ATOM 1807 C CA . VAL A 1 239 ? 6.049 35.162 -16.761 1.00 97.06 239 VAL A CA 1
ATOM 1808 C C . VAL A 1 239 ? 5.072 34.975 -15.601 1.00 97.06 239 VAL A C 1
ATOM 1810 O O . VAL A 1 239 ? 4.607 33.864 -15.356 1.00 97.06 239 VAL A O 1
ATOM 1813 N N . SER A 1 240 ? 4.749 36.053 -14.889 1.00 96.75 240 SER A N 1
ATOM 1814 C CA . SER A 1 240 ? 3.736 36.055 -13.827 1.00 96.75 240 SER A CA 1
ATOM 1815 C C . SER A 1 240 ? 2.985 37.380 -13.809 1.00 96.75 240 SER A C 1
ATOM 1817 O O . SER A 1 240 ? 3.586 38.436 -13.969 1.00 96.75 240 SER A O 1
ATOM 1819 N N . TRP A 1 241 ? 1.675 37.340 -13.590 1.00 96.88 241 TRP A N 1
ATOM 1820 C CA . TRP A 1 241 ? 0.843 38.542 -13.517 1.00 96.88 241 TRP A CA 1
ATOM 1821 C C . TRP A 1 241 ? 0.874 39.183 -12.134 1.00 96.88 241 TRP A C 1
ATOM 1823 O O . TRP A 1 241 ? 0.995 38.472 -11.141 1.00 96.88 241 TRP A O 1
ATOM 1833 N N . SER A 1 242 ? 0.720 40.506 -12.079 1.00 94.50 242 SER A N 1
ATOM 1834 C CA . SER A 1 242 ? 0.457 41.224 -10.834 1.00 94.50 242 SER A CA 1
ATOM 1835 C C . SER A 1 242 ? -0.968 40.943 -10.328 1.00 94.50 242 SER A C 1
ATOM 1837 O O . SER A 1 242 ? -1.870 40.691 -11.138 1.00 94.50 242 SER A O 1
ATOM 1839 N N . PRO A 1 243 ? -1.219 41.051 -9.007 1.00 91.12 243 PRO A N 1
ATOM 1840 C CA . PRO A 1 243 ? -2.543 40.819 -8.424 1.00 91.12 243 PRO A CA 1
ATOM 1841 C C . PRO A 1 243 ? -3.652 41.709 -9.012 1.00 91.12 243 PRO A C 1
ATOM 1843 O O . PRO A 1 243 ? -4.805 41.292 -9.108 1.00 91.12 243 PRO A O 1
ATOM 1846 N N . ASP A 1 244 ? -3.313 42.935 -9.421 1.00 90.56 244 ASP A N 1
ATOM 1847 C CA . ASP A 1 244 ? -4.247 43.929 -9.966 1.00 90.56 244 ASP A CA 1
ATOM 1848 C C . ASP A 1 244 ? -4.585 43.725 -11.455 1.00 90.56 244 ASP A C 1
ATOM 1850 O O . ASP A 1 244 ? -5.395 44.471 -12.002 1.00 90.56 244 ASP A O 1
ATOM 1854 N N . SER A 1 245 ? -3.999 42.714 -12.112 1.00 93.50 245 SER A N 1
ATOM 1855 C CA . SER A 1 245 ? -4.170 42.411 -13.544 1.00 93.50 245 SER A CA 1
ATOM 1856 C C . SER A 1 245 ? -3.699 43.503 -14.518 1.00 93.50 245 SER A C 1
ATOM 1858 O O . SER A 1 245 ? -3.934 43.375 -15.720 1.00 93.50 245 SER A O 1
ATOM 1860 N N . ARG A 1 246 ? -3.023 44.560 -14.043 1.00 94.00 246 ARG A N 1
ATOM 1861 C CA . ARG A 1 246 ? -2.547 45.679 -14.885 1.00 94.00 246 ARG A CA 1
ATOM 1862 C C . ARG A 1 246 ? -1.102 45.529 -15.333 1.00 94.00 246 ARG A C 1
ATOM 1864 O O . ARG A 1 246 ? -0.694 46.158 -16.309 1.00 94.00 246 ARG A O 1
ATOM 1871 N N . LYS A 1 247 ? -0.329 44.713 -14.621 1.00 95.44 247 LYS A N 1
ATOM 1872 C CA . LYS A 1 247 ? 1.088 44.486 -14.881 1.00 95.44 247 LYS A CA 1
ATOM 1873 C C . LYS A 1 247 ? 1.399 42.997 -14.942 1.00 95.44 247 LYS A C 1
ATOM 1875 O O . LYS A 1 247 ? 0.647 42.140 -14.482 1.00 95.44 247 LYS A O 1
ATOM 1880 N N . PHE A 1 248 ? 2.547 42.677 -15.509 1.00 96.44 248 PHE A N 1
ATOM 1881 C CA . PHE A 1 248 ? 3.139 41.351 -15.393 1.00 96.44 248 PHE A CA 1
ATOM 1882 C C . PHE A 1 248 ? 4.655 41.474 -15.348 1.00 96.44 248 PHE A C 1
ATOM 1884 O O . PHE A 1 248 ? 5.227 42.470 -15.782 1.00 96.44 248 PHE A O 1
ATOM 1891 N N . VAL A 1 249 ? 5.310 40.460 -14.806 1.00 97.00 249 VAL A N 1
ATOM 1892 C CA . VAL A 1 249 ? 6.762 40.374 -14.712 1.00 97.00 249 VAL A CA 1
ATOM 1893 C C . VAL A 1 249 ? 7.277 39.250 -15.597 1.00 97.00 249 VAL A C 1
ATOM 1895 O O . VAL A 1 249 ? 6.641 38.201 -15.700 1.00 97.00 249 VAL A O 1
ATOM 1898 N N . THR A 1 250 ? 8.432 39.460 -16.219 1.00 97.62 250 THR A N 1
ATOM 1899 C CA . THR A 1 250 ? 9.149 38.464 -17.018 1.00 97.62 250 THR A CA 1
ATOM 1900 C C . THR A 1 250 ? 10.545 38.211 -16.464 1.00 97.62 250 THR A C 1
ATOM 1902 O O . THR A 1 250 ? 11.204 39.131 -15.982 1.00 97.62 250 THR A O 1
ATOM 1905 N N . ALA A 1 251 ? 11.008 36.965 -16.561 1.00 96.62 251 ALA A N 1
ATOM 1906 C CA . ALA A 1 251 ? 12.372 36.550 -16.228 1.00 96.62 251 ALA A CA 1
ATOM 1907 C C . ALA A 1 251 ? 13.077 36.009 -17.474 1.00 96.62 251 ALA A C 1
ATOM 1909 O O . ALA A 1 251 ? 12.506 35.188 -18.200 1.00 96.62 251 ALA A O 1
ATOM 1910 N N . SER A 1 252 ? 14.301 36.476 -17.720 1.00 96.19 252 SER A N 1
ATOM 1911 C CA . SER A 1 252 ? 15.015 36.229 -18.971 1.00 96.19 252 SER A CA 1
ATOM 1912 C C . SER A 1 252 ? 16.449 35.725 -18.778 1.00 96.19 252 SER A C 1
ATOM 1914 O O . SER A 1 252 ? 17.146 36.006 -17.798 1.00 96.19 252 SER A O 1
ATOM 1916 N N . ALA A 1 253 ? 16.916 34.990 -19.786 1.00 94.06 253 ALA A N 1
ATOM 1917 C CA . ALA A 1 253 ? 18.288 34.517 -19.915 1.00 94.06 253 ALA A CA 1
ATOM 1918 C C . ALA A 1 253 ? 19.309 35.645 -20.182 1.00 94.06 253 ALA A C 1
ATOM 1920 O O . ALA A 1 253 ? 20.511 35.378 -20.192 1.00 94.06 253 ALA A O 1
ATOM 1921 N N . ASP A 1 254 ? 18.853 36.888 -20.377 1.00 92.75 254 ASP A N 1
ATOM 1922 C CA . ASP A 1 254 ? 19.692 38.100 -20.357 1.00 92.75 254 ASP A CA 1
ATOM 1923 C C . ASP A 1 254 ? 20.024 38.601 -18.941 1.00 92.75 254 ASP A C 1
ATOM 1925 O O . ASP A 1 254 ? 20.561 39.696 -18.795 1.00 92.75 254 ASP A O 1
ATOM 1929 N N . GLN A 1 255 ? 19.717 37.795 -17.916 1.00 93.00 255 GLN A N 1
ATOM 1930 C CA . GLN A 1 255 ? 19.924 38.092 -16.494 1.00 93.00 255 GLN A CA 1
ATOM 1931 C C . GLN A 1 255 ? 18.999 39.187 -15.956 1.00 93.00 255 GLN A C 1
ATOM 1933 O O . GLN A 1 255 ? 19.207 39.666 -14.842 1.00 93.00 255 GLN A O 1
ATOM 1938 N N . THR A 1 256 ? 17.973 39.587 -16.714 1.00 94.25 256 THR A N 1
ATOM 1939 C CA . THR A 1 256 ? 17.041 40.626 -16.281 1.00 94.25 256 THR A CA 1
ATOM 1940 C C . THR A 1 256 ? 15.687 40.083 -15.850 1.00 94.25 256 THR A C 1
ATOM 1942 O O . THR A 1 256 ? 15.168 39.094 -16.381 1.00 94.25 256 THR A O 1
ATOM 1945 N N . VAL A 1 257 ? 15.101 40.784 -14.881 1.00 96.06 257 VAL A N 1
ATOM 1946 C CA . VAL A 1 257 ? 13.695 40.676 -14.500 1.00 96.06 257 VAL A CA 1
ATOM 1947 C C . VAL A 1 257 ? 13.039 42.014 -14.811 1.00 96.06 257 VAL A C 1
ATOM 1949 O O . VAL A 1 257 ? 13.480 43.042 -14.296 1.00 96.06 257 VAL A O 1
ATOM 1952 N N . LYS A 1 258 ? 12.010 42.017 -15.663 1.00 96.19 258 LYS A N 1
ATOM 1953 C CA . LYS A 1 258 ? 11.334 43.244 -16.116 1.00 96.19 258 LYS A CA 1
ATOM 1954 C C . LYS A 1 258 ? 9.854 43.220 -15.750 1.00 96.19 258 LYS A C 1
ATOM 1956 O O . LYS A 1 258 ? 9.178 42.223 -15.991 1.00 96.19 258 LYS A O 1
ATOM 1961 N N . VAL A 1 259 ? 9.353 44.322 -15.196 1.00 96.56 259 VAL A N 1
ATOM 1962 C CA . VAL A 1 259 ? 7.920 44.563 -14.955 1.00 96.56 259 VAL A CA 1
ATOM 1963 C C . VAL A 1 259 ? 7.354 45.369 -16.111 1.00 96.56 259 VAL A C 1
ATOM 1965 O O . VAL A 1 259 ? 7.942 46.372 -16.511 1.00 96.56 259 VAL A O 1
ATOM 1968 N N . TRP A 1 260 ? 6.198 44.957 -16.610 1.00 96.19 260 TRP A N 1
ATOM 1969 C CA . TRP A 1 260 ? 5.531 45.519 -17.776 1.00 96.19 260 TRP A CA 1
ATOM 1970 C C . TRP A 1 260 ? 4.184 46.100 -17.394 1.00 96.19 260 TRP A C 1
ATOM 1972 O O . TRP A 1 260 ? 3.404 45.437 -16.714 1.00 96.19 260 TRP A O 1
ATOM 1982 N N . ASP A 1 261 ? 3.895 47.301 -17.882 1.00 94.56 261 ASP A N 1
ATOM 1983 C CA . ASP A 1 261 ? 2.541 47.850 -17.889 1.00 94.56 261 ASP A CA 1
ATOM 1984 C C . ASP A 1 261 ? 1.813 47.364 -19.147 1.00 94.56 261 ASP A C 1
ATOM 1986 O O . ASP A 1 261 ? 2.304 47.529 -20.268 1.00 94.56 261 ASP A O 1
ATOM 1990 N N . VAL A 1 262 ? 0.657 46.729 -18.956 1.00 92.81 262 VAL A N 1
ATOM 1991 C CA . VAL A 1 262 ? -0.105 46.083 -20.033 1.00 92.81 262 VAL A CA 1
ATOM 1992 C C . VAL A 1 262 ? -0.769 47.107 -20.948 1.00 92.81 262 VAL A C 1
ATOM 1994 O O . VAL A 1 262 ? -0.833 46.881 -22.155 1.00 92.81 262 VAL A O 1
ATOM 1997 N N . GLU A 1 263 ? -1.254 48.224 -20.400 1.00 90.50 263 GLU A N 1
ATOM 1998 C CA . GLU A 1 263 ? -1.935 49.268 -21.173 1.00 90.50 263 GLU A CA 1
ATOM 1999 C C . GLU A 1 263 ? -0.929 50.091 -21.981 1.00 90.50 263 GLU A C 1
ATOM 2001 O O . GLU A 1 263 ? -1.174 50.412 -23.144 1.00 90.50 263 GLU A O 1
ATOM 2006 N N . GLN A 1 264 ? 0.226 50.402 -21.385 1.00 89.12 264 GLN A N 1
ATOM 2007 C CA . GLN A 1 264 ? 1.280 51.165 -22.058 1.00 89.12 264 GLN A CA 1
ATOM 2008 C C . GLN A 1 264 ? 2.157 50.305 -22.975 1.00 89.12 264 GLN A C 1
ATOM 2010 O O . GLN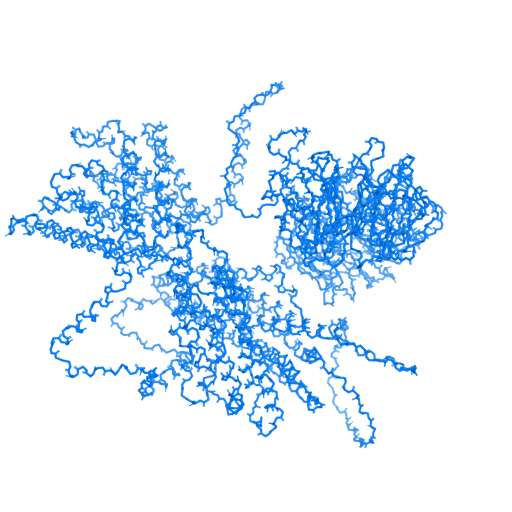 A 1 264 ? 2.819 50.844 -23.865 1.00 89.12 264 GLN A O 1
ATOM 2015 N N . GLY A 1 265 ? 2.217 48.991 -22.741 1.00 89.06 265 GLY A N 1
ATOM 2016 C CA . GLY A 1 265 ? 3.086 48.067 -23.471 1.00 89.06 265 GLY A CA 1
ATOM 2017 C C . GLY A 1 265 ? 4.585 48.331 -23.264 1.00 89.06 265 GLY A C 1
ATOM 2018 O O . GLY A 1 265 ? 5.382 48.055 -24.165 1.00 89.06 265 GLY A O 1
ATOM 2019 N N . LYS A 1 266 ? 4.978 48.889 -22.110 1.00 91.19 266 LYS A N 1
ATOM 2020 C CA . LYS A 1 266 ? 6.354 49.320 -21.794 1.00 91.19 266 LYS A CA 1
ATOM 2021 C C . LYS A 1 266 ? 6.847 48.759 -20.460 1.00 91.19 266 LYS A C 1
ATOM 2023 O O . LYS A 1 266 ? 6.051 48.406 -19.592 1.00 91.19 266 LYS A O 1
ATOM 2028 N N . VAL A 1 267 ? 8.170 48.709 -20.306 1.00 92.94 267 VAL A N 1
ATOM 2029 C CA . VAL A 1 267 ? 8.836 48.341 -19.049 1.00 92.94 267 VAL A CA 1
ATOM 2030 C C . VAL A 1 267 ? 8.666 49.471 -18.034 1.00 92.94 267 VAL A C 1
ATOM 2032 O O . VAL A 1 267 ? 8.991 50.618 -18.333 1.00 92.94 267 VAL A O 1
ATOM 2035 N N . VAL A 1 268 ? 8.194 49.140 -16.835 1.00 91.88 268 VAL A N 1
ATOM 2036 C CA . VAL A 1 268 ? 8.090 50.060 -15.688 1.00 91.88 268 VAL A CA 1
ATOM 2037 C C . VAL A 1 268 ? 9.301 49.923 -14.769 1.00 91.88 268 VAL A C 1
ATOM 2039 O O . VAL A 1 268 ? 9.761 50.909 -14.202 1.00 91.88 268 VAL A O 1
ATOM 2042 N N . GLN A 1 269 ? 9.839 48.709 -14.636 1.00 92.56 269 GLN A N 1
ATOM 2043 C CA . GLN A 1 269 ? 10.971 48.429 -13.757 1.00 92.56 269 GLN A CA 1
ATOM 2044 C C . GLN A 1 269 ? 11.840 47.297 -14.297 1.00 92.56 269 GLN A C 1
ATOM 2046 O O . GLN A 1 269 ? 11.341 46.383 -14.954 1.00 92.56 269 GLN A O 1
ATOM 2051 N N . ASN A 1 270 ? 13.141 47.365 -14.017 1.00 92.38 270 ASN A N 1
ATOM 2052 C CA . ASN A 1 270 ? 14.140 46.418 -14.490 1.00 92.38 270 ASN A CA 1
ATOM 2053 C C . ASN A 1 270 ? 15.177 46.135 -13.397 1.00 92.38 270 ASN A C 1
ATOM 2055 O O . ASN A 1 270 ? 15.777 47.070 -12.871 1.00 92.38 270 ASN A O 1
ATOM 2059 N N . TRP A 1 271 ? 15.438 44.858 -13.130 1.00 93.88 271 TRP A N 1
ATOM 2060 C CA . TRP A 1 271 ? 16.549 44.401 -12.293 1.00 93.88 271 TRP A CA 1
ATOM 2061 C C . TRP A 1 271 ? 17.498 43.555 -13.125 1.00 93.88 271 TRP A C 1
ATOM 2063 O O . TRP A 1 271 ? 17.040 42.686 -13.863 1.00 93.88 271 TRP A O 1
ATOM 2073 N N . LYS A 1 272 ? 18.806 43.774 -12.982 1.00 90.62 272 LYS A N 1
ATOM 2074 C CA . LYS A 1 272 ? 19.853 42.961 -13.608 1.00 90.62 272 LYS A CA 1
ATOM 2075 C C . LYS A 1 272 ? 20.581 42.154 -12.532 1.00 90.62 272 LYS A C 1
ATOM 2077 O O . LYS A 1 272 ? 21.050 42.730 -11.553 1.00 90.62 272 LYS A O 1
ATOM 2082 N N . MET A 1 273 ? 20.641 40.838 -12.716 1.00 88.94 273 MET A N 1
ATOM 2083 C CA . MET A 1 273 ? 21.334 39.902 -11.830 1.00 88.94 273 MET A CA 1
ATOM 2084 C C . MET A 1 273 ? 22.767 39.694 -12.309 1.00 88.94 273 MET A C 1
ATOM 2086 O O . MET A 1 273 ? 23.011 39.553 -13.505 1.00 88.94 273 MET A O 1
ATOM 2090 N N . GLY A 1 274 ? 23.710 39.687 -11.370 1.00 76.06 274 GLY A N 1
ATOM 2091 C CA . GLY A 1 274 ? 25.125 39.865 -11.690 1.00 76.06 274 GLY A CA 1
ATOM 2092 C C . GLY A 1 274 ? 25.441 41.348 -11.905 1.00 76.06 274 GLY A C 1
ATOM 2093 O O . GLY A 1 274 ? 24.668 42.085 -12.516 1.00 76.06 274 GLY A O 1
ATOM 2094 N N . GLY A 1 275 ? 26.550 41.826 -11.332 1.00 69.12 275 GLY A N 1
ATOM 2095 C CA . GLY A 1 275 ? 26.964 43.230 -11.459 1.00 69.12 275 GLY A CA 1
ATOM 2096 C C . GLY A 1 275 ? 27.309 43.636 -12.902 1.00 69.12 275 GLY A C 1
ATOM 2097 O O . GLY A 1 275 ? 27.085 42.896 -13.856 1.00 69.12 275 GLY A O 1
ATOM 2098 N N . ASP A 1 276 ? 27.940 44.797 -13.084 1.00 65.44 276 ASP A N 1
ATOM 2099 C CA . ASP A 1 276 ? 28.368 45.289 -14.412 1.00 65.44 276 ASP A CA 1
ATOM 2100 C C . ASP A 1 276 ? 29.515 44.485 -15.064 1.00 65.44 276 ASP A C 1
ATOM 2102 O O . ASP A 1 276 ? 30.023 44.846 -16.126 1.00 65.44 276 ASP A O 1
ATOM 2106 N N . VAL A 1 277 ? 29.923 43.375 -14.449 1.00 54.72 277 VAL A N 1
ATOM 2107 C CA . VAL A 1 277 ? 30.951 42.460 -14.954 1.00 54.72 277 VAL A CA 1
ATOM 2108 C C . VAL A 1 277 ? 30.353 41.541 -16.035 1.00 54.72 277 VAL A C 1
ATOM 2110 O O . VAL A 1 277 ? 29.138 41.403 -16.155 1.00 54.72 277 VAL A O 1
ATOM 2113 N N . ALA A 1 278 ? 31.221 40.959 -16.870 1.00 66.00 278 ALA A N 1
ATOM 2114 C CA . ALA A 1 278 ? 30.900 40.096 -18.010 1.00 66.00 278 ALA A CA 1
ATOM 2115 C C . ALA A 1 278 ? 29.731 39.114 -17.781 1.00 66.00 278 ALA A C 1
ATOM 2117 O O . ALA A 1 278 ? 29.516 38.627 -16.675 1.00 66.00 278 ALA A O 1
ATOM 2118 N N . VAL A 1 279 ? 29.029 38.777 -18.872 1.00 73.38 279 VAL A N 1
ATOM 2119 C CA . VAL A 1 279 ? 27.871 37.865 -18.910 1.00 73.38 279 VAL A CA 1
ATOM 2120 C C . VAL A 1 279 ? 28.140 36.579 -18.114 1.00 73.38 279 VAL A C 1
ATOM 2122 O O . VAL A 1 279 ? 28.787 35.655 -18.605 1.00 73.38 279 VAL A O 1
ATOM 2125 N N . SER A 1 280 ? 27.609 36.506 -16.893 1.00 81.56 280 SER A N 1
ATOM 2126 C CA . SER A 1 280 ? 27.628 35.295 -16.077 1.00 81.56 280 SER A CA 1
ATOM 2127 C C . SER A 1 280 ? 26.444 34.375 -16.383 1.00 81.56 280 SER A C 1
ATOM 2129 O O . SER A 1 280 ? 25.276 34.737 -16.234 1.00 81.56 280 SER A O 1
ATOM 2131 N N . VAL A 1 281 ? 26.727 33.136 -16.786 1.00 85.06 281 VAL A N 1
ATOM 2132 C CA . VAL A 1 281 ? 25.682 32.130 -17.048 1.00 85.06 281 VAL A CA 1
ATOM 2133 C C . VAL A 1 281 ? 24.923 31.758 -15.763 1.00 85.06 281 VAL A C 1
ATOM 2135 O O . VAL A 1 281 ? 23.754 31.391 -15.836 1.00 85.06 281 VAL A O 1
ATOM 2138 N N . SER A 1 282 ? 25.551 31.892 -14.590 1.00 85.50 282 SER A N 1
ATOM 2139 C CA . SER A 1 282 ? 24.940 31.598 -13.284 1.00 85.50 282 SER A CA 1
ATOM 2140 C C . SER A 1 282 ? 23.735 32.484 -12.965 1.00 85.50 282 SER A C 1
ATOM 2142 O O . SER A 1 282 ? 22.812 32.045 -12.281 1.00 85.50 282 SER A O 1
ATOM 2144 N N . ASP A 1 283 ? 23.729 33.701 -13.509 1.00 90.25 283 ASP A N 1
ATOM 2145 C CA . ASP A 1 283 ? 22.779 34.754 -13.145 1.00 90.25 283 ASP A CA 1
ATOM 2146 C C . ASP A 1 283 ? 21.603 34.829 -14.131 1.00 90.25 283 ASP A C 1
ATOM 2148 O O . ASP A 1 283 ? 20.742 35.705 -14.037 1.00 90.25 283 ASP A O 1
ATOM 2152 N N . GLN A 1 284 ? 21.531 33.892 -15.083 1.00 94.19 284 GLN A N 1
ATOM 2153 C CA . GLN A 1 284 ? 20.376 33.743 -15.967 1.00 94.19 284 GLN A CA 1
ATOM 2154 C C . GLN A 1 284 ? 19.122 33.435 -15.148 1.00 94.19 284 GLN A C 1
ATOM 2156 O O . GLN A 1 284 ? 19.142 32.548 -14.295 1.00 94.19 284 GLN A O 1
ATOM 2161 N N . GLN A 1 285 ? 18.027 34.140 -15.427 1.00 95.81 285 GLN A N 1
ATOM 2162 C CA . GLN A 1 285 ? 16.776 33.965 -14.696 1.00 95.81 285 GLN A CA 1
ATOM 2163 C C . GLN A 1 285 ? 15.899 32.928 -15.398 1.00 95.81 285 GLN A C 1
ATOM 2165 O O . GLN A 1 285 ? 15.576 33.073 -16.577 1.00 95.81 285 GLN A O 1
ATOM 2170 N N . VAL A 1 286 ? 15.526 31.872 -14.674 1.00 96.00 286 VAL A N 1
ATOM 2171 C CA . VAL A 1 286 ? 14.821 30.695 -15.217 1.00 96.00 286 VAL A CA 1
ATOM 2172 C C . VAL A 1 286 ? 13.390 30.546 -14.704 1.00 96.00 286 VAL A C 1
ATOM 2174 O O . VAL A 1 286 ? 12.629 29.747 -15.240 1.00 96.00 286 VAL A O 1
ATOM 2177 N N . GLY A 1 287 ? 12.996 31.318 -13.694 1.00 95.56 287 GLY A N 1
ATOM 2178 C CA . GLY A 1 287 ? 11.652 31.283 -13.125 1.00 95.56 287 GLY A CA 1
ATOM 2179 C C . GLY A 1 287 ? 11.292 32.599 -12.449 1.00 95.56 287 GLY A C 1
ATOM 2180 O O . GLY A 1 287 ? 12.170 33.338 -12.003 1.00 95.56 287 GLY A O 1
ATOM 2181 N N . VAL A 1 288 ? 9.997 32.901 -12.384 1.00 97.19 288 VAL A N 1
ATOM 2182 C CA . VAL A 1 288 ? 9.475 34.074 -11.676 1.00 97.19 288 VAL A CA 1
ATOM 2183 C C . VAL A 1 288 ? 8.068 33.808 -11.165 1.00 97.19 288 VAL A C 1
ATOM 2185 O O . VAL A 1 288 ? 7.283 33.126 -11.823 1.00 97.19 288 VAL A O 1
ATOM 2188 N N . VAL A 1 289 ? 7.744 34.366 -10.004 1.00 96.19 289 VAL A N 1
ATOM 2189 C CA . VAL A 1 289 ? 6.388 34.390 -9.464 1.00 96.19 289 VAL A CA 1
ATOM 2190 C C . VAL A 1 289 ? 6.117 35.724 -8.780 1.00 96.19 289 VAL A C 1
ATOM 2192 O O . VAL A 1 289 ? 6.948 36.249 -8.038 1.00 96.19 289 VAL A O 1
ATOM 2195 N N . TRP A 1 290 ? 4.930 36.264 -9.032 1.00 95.81 290 TRP A N 1
ATOM 2196 C CA . TRP A 1 290 ? 4.374 37.406 -8.319 1.00 95.81 290 TRP A CA 1
ATOM 2197 C C . TRP A 1 290 ? 3.242 36.880 -7.421 1.00 95.81 290 TRP A C 1
ATOM 2199 O O . TRP A 1 290 ? 2.230 36.403 -7.938 1.00 95.81 290 TRP A O 1
ATOM 2209 N N . PRO A 1 291 ? 3.397 36.864 -6.086 1.00 93.81 291 PRO A N 1
ATOM 2210 C CA . PRO A 1 291 ? 2.386 36.327 -5.183 1.00 93.81 291 PRO A CA 1
ATOM 2211 C C . PRO A 1 291 ? 1.109 37.185 -5.189 1.00 93.81 291 PRO A C 1
ATOM 2213 O O . PRO A 1 291 ? 1.133 38.350 -4.805 1.00 93.81 291 PRO A O 1
ATOM 2216 N N . ASN A 1 292 ? -0.026 36.591 -5.571 1.00 85.06 292 ASN A N 1
ATOM 2217 C CA . ASN A 1 292 ? -1.303 37.309 -5.706 1.00 85.06 292 ASN A CA 1
ATOM 2218 C C . ASN A 1 292 ? -1.928 37.758 -4.372 1.00 85.06 292 ASN A C 1
ATOM 2220 O O . ASN A 1 292 ? -2.714 38.700 -4.351 1.00 85.06 292 ASN A O 1
ATOM 2224 N N . GLY A 1 293 ? -1.623 37.074 -3.266 1.00 83.81 293 GLY A N 1
ATOM 2225 C CA . GLY A 1 293 ? -2.243 37.340 -1.963 1.00 83.81 293 GLY A CA 1
ATOM 2226 C C . GLY A 1 293 ? -1.585 38.447 -1.136 1.00 83.81 293 GLY A C 1
ATOM 2227 O O . GLY A 1 293 ? -2.047 38.721 -0.031 1.00 83.81 293 GLY A O 1
ATOM 2228 N N . ARG A 1 294 ? -0.526 39.087 -1.650 1.00 85.44 294 ARG A N 1
ATOM 2229 C CA . ARG A 1 294 ? 0.215 40.137 -0.942 1.00 85.44 294 ARG A CA 1
ATOM 2230 C C . ARG A 1 294 ? 0.014 41.504 -1.589 1.00 85.44 294 ARG A C 1
ATOM 2232 O O . ARG A 1 294 ? -0.150 41.617 -2.800 1.00 85.44 294 ARG A O 1
ATOM 2239 N N . SER A 1 295 ? 0.086 42.549 -0.770 1.00 82.94 295 SER A N 1
ATOM 2240 C CA . SER A 1 295 ? -0.012 43.952 -1.192 1.00 82.94 295 SER A CA 1
ATOM 2241 C C . SER A 1 295 ? 1.332 44.689 -1.207 1.00 82.94 295 SER A C 1
ATOM 2243 O O . SER A 1 295 ? 1.361 45.880 -1.493 1.00 82.94 295 SER A O 1
ATOM 2245 N N . ASP A 1 296 ? 2.432 44.018 -0.860 1.00 86.94 296 ASP A N 1
ATOM 2246 C CA . ASP A 1 296 ? 3.777 44.604 -0.754 1.00 86.94 296 ASP A CA 1
ATOM 2247 C C . ASP A 1 296 ? 4.517 44.708 -2.098 1.00 86.94 296 ASP A C 1
ATOM 2249 O O . ASP A 1 296 ? 5.608 45.266 -2.147 1.00 86.94 296 ASP A O 1
ATOM 2253 N N . GLY A 1 297 ? 3.943 44.189 -3.188 1.00 86.75 297 GLY A N 1
ATOM 2254 C CA . GLY A 1 297 ? 4.576 44.224 -4.510 1.00 86.75 297 GLY A CA 1
ATOM 2255 C C . GLY A 1 297 ? 5.824 43.340 -4.614 1.00 86.75 297 GLY A C 1
ATOM 2256 O O . GLY A 1 297 ? 6.671 43.586 -5.471 1.00 86.75 297 GLY A O 1
ATOM 2257 N N . LEU A 1 298 ? 5.955 42.335 -3.738 1.00 93.56 298 LEU A N 1
ATOM 2258 C CA . LEU A 1 298 ? 7.069 41.393 -3.756 1.00 93.56 298 LEU A CA 1
ATOM 2259 C C . LEU A 1 298 ? 7.010 40.495 -5.001 1.00 93.56 298 LEU A C 1
ATOM 2261 O O . LEU A 1 298 ? 5.975 39.930 -5.337 1.00 93.56 298 LEU A O 1
ATOM 2265 N N . ILE A 1 299 ? 8.152 40.308 -5.644 1.00 95.62 299 ILE A N 1
ATOM 2266 C CA . ILE A 1 299 ? 8.384 39.430 -6.785 1.00 95.62 299 ILE A CA 1
ATOM 2267 C C . ILE A 1 299 ? 9.548 38.516 -6.418 1.00 95.62 299 ILE A C 1
ATOM 2269 O O . ILE A 1 299 ? 10.575 38.971 -5.914 1.00 95.62 299 ILE A O 1
ATOM 2273 N N . ILE A 1 300 ? 9.404 37.223 -6.694 1.00 96.50 300 ILE A N 1
ATOM 2274 C CA . ILE A 1 300 ? 10.465 36.242 -6.472 1.00 96.50 300 ILE A CA 1
ATOM 2275 C C . ILE A 1 300 ? 10.920 35.728 -7.831 1.00 96.50 300 ILE A C 1
ATOM 2277 O O . ILE A 1 300 ? 10.129 35.146 -8.574 1.00 96.50 300 ILE A O 1
ATOM 2281 N N . SER A 1 301 ? 12.191 35.944 -8.153 1.00 96.62 301 SER A N 1
ATOM 2282 C CA . SER A 1 301 ? 12.835 35.383 -9.346 1.00 96.62 301 SER A CA 1
ATOM 2283 C C . SER A 1 301 ? 13.865 34.327 -8.965 1.00 96.62 301 SER A C 1
ATOM 2285 O O . SER A 1 301 ? 14.350 34.297 -7.834 1.00 96.62 301 SER A O 1
ATOM 2287 N N . LEU A 1 302 ? 14.150 33.424 -9.896 1.00 96.81 302 LEU A N 1
ATOM 2288 C CA . LEU A 1 302 ? 15.035 32.287 -9.691 1.00 96.81 302 LEU A CA 1
ATOM 2289 C C . LEU A 1 302 ? 16.211 32.351 -10.659 1.00 96.81 302 LEU A C 1
ATOM 2291 O O . LEU A 1 302 ? 16.023 32.229 -11.873 1.00 96.81 302 LEU A O 1
ATOM 2295 N N . SER A 1 303 ? 17.414 32.477 -10.106 1.00 95.00 303 SER A N 1
ATOM 2296 C CA . SER A 1 303 ? 18.665 32.349 -10.855 1.00 95.00 303 SER A CA 1
ATOM 2297 C C . SER A 1 303 ? 18.955 30.891 -11.213 1.00 95.00 303 SER A C 1
ATOM 2299 O O . SER A 1 303 ? 18.532 29.961 -10.522 1.00 95.00 303 SER A O 1
ATOM 2301 N N . LEU A 1 304 ? 19.765 30.671 -12.250 1.00 93.25 304 LEU A N 1
ATOM 2302 C CA . LEU A 1 304 ? 20.227 29.340 -12.648 1.00 93.25 304 LEU A CA 1
ATOM 2303 C C . LEU A 1 304 ? 21.013 28.629 -11.532 1.00 93.25 304 LEU A C 1
ATOM 2305 O O . LEU A 1 304 ? 21.012 27.406 -11.489 1.00 93.25 304 LEU A O 1
ATOM 2309 N N . THR A 1 305 ? 21.638 29.350 -10.602 1.00 88.69 305 THR A N 1
ATOM 2310 C CA . THR A 1 305 ? 22.281 28.781 -9.399 1.00 88.69 305 THR A CA 1
ATOM 2311 C C . THR A 1 305 ? 21.317 28.156 -8.396 1.00 88.69 305 THR A C 1
ATOM 2313 O O . THR A 1 305 ? 21.771 27.459 -7.490 1.00 88.69 305 THR A O 1
ATOM 2316 N N . GLY A 1 306 ? 20.013 28.407 -8.537 1.00 92.00 306 GLY A N 1
ATOM 2317 C CA . GLY A 1 306 ? 19.013 28.069 -7.532 1.00 92.00 306 GLY A CA 1
ATOM 2318 C C . GLY A 1 306 ? 18.784 29.177 -6.494 1.00 92.00 306 GLY A C 1
ATOM 2319 O O . GLY A 1 306 ? 18.067 28.946 -5.521 1.00 92.00 306 GLY A O 1
ATOM 2320 N N . ASP A 1 307 ? 19.378 30.360 -6.672 1.00 92.56 307 ASP A N 1
ATOM 2321 C CA . ASP A 1 307 ? 19.185 31.490 -5.759 1.00 92.56 307 ASP A CA 1
ATOM 2322 C C . ASP A 1 307 ? 17.806 32.128 -5.968 1.00 92.56 307 ASP A C 1
ATOM 2324 O O . ASP A 1 307 ? 17.413 32.443 -7.096 1.00 92.56 307 ASP A O 1
ATOM 2328 N N . LEU A 1 308 ? 17.073 32.320 -4.868 1.00 94.94 308 LEU A N 1
ATOM 2329 C CA . LEU A 1 308 ? 15.775 32.992 -4.868 1.00 94.94 308 LEU A CA 1
ATOM 2330 C C . LEU A 1 308 ? 15.973 34.482 -4.574 1.00 94.94 308 LEU A C 1
ATOM 2332 O O . LEU A 1 308 ? 16.333 34.873 -3.461 1.00 94.94 308 LEU A O 1
ATOM 2336 N N . ASN A 1 309 ? 15.705 35.306 -5.577 1.00 94.75 309 ASN A N 1
ATOM 2337 C CA . ASN A 1 309 ? 15.900 36.749 -5.565 1.00 94.75 309 ASN A CA 1
ATOM 2338 C C . ASN A 1 309 ? 14.583 37.455 -5.235 1.00 94.75 309 ASN A C 1
ATOM 2340 O O . ASN A 1 309 ? 13.618 37.360 -5.997 1.00 94.75 309 ASN A O 1
ATOM 2344 N N . TYR A 1 310 ? 14.555 38.183 -4.121 1.00 94.62 310 TYR A N 1
ATOM 2345 C CA . TYR A 1 310 ? 13.393 38.934 -3.652 1.00 94.62 310 TYR A CA 1
ATOM 2346 C C . TYR A 1 310 ? 13.497 40.377 -4.137 1.00 94.62 310 TYR A C 1
ATOM 2348 O O . TYR A 1 310 ? 14.424 41.111 -3.775 1.00 94.62 310 TYR A O 1
ATOM 2356 N N . LEU A 1 311 ? 12.527 40.778 -4.946 1.00 94.75 311 LEU A N 1
ATOM 2357 C CA . LEU A 1 311 ? 12.461 42.061 -5.632 1.00 94.75 311 LEU A CA 1
ATOM 2358 C C . LEU A 1 311 ? 11.172 42.755 -5.218 1.00 94.75 311 LEU A C 1
ATOM 2360 O O . LEU A 1 311 ? 10.130 42.117 -5.159 1.00 94.75 311 LEU A O 1
ATOM 2364 N N . VAL A 1 312 ? 11.225 44.046 -4.923 1.00 92.12 312 VAL A N 1
ATOM 2365 C CA . VAL A 1 312 ? 10.034 44.819 -4.557 1.00 92.12 312 VAL A CA 1
ATOM 2366 C C . VAL A 1 312 ? 9.874 45.933 -5.566 1.00 92.12 312 VAL A C 1
ATOM 2368 O O . VAL A 1 312 ? 10.830 46.667 -5.835 1.00 92.12 312 VAL A O 1
ATOM 2371 N N . GLU A 1 313 ? 8.674 46.053 -6.128 1.00 86.25 313 GLU A N 1
ATOM 2372 C CA . GLU A 1 313 ? 8.377 47.112 -7.086 1.00 86.25 313 GLU A CA 1
ATOM 2373 C C . GLU A 1 313 ? 8.711 48.503 -6.491 1.00 86.25 313 GLU A C 1
ATOM 2375 O O . GLU A 1 313 ? 8.376 48.804 -5.349 1.00 86.25 313 GLU A O 1
ATOM 2380 N N . GLY A 1 314 ? 9.430 49.343 -7.238 1.00 84.81 314 GLY A N 1
ATOM 2381 C CA . GLY A 1 314 ? 9.974 50.637 -6.805 1.00 84.81 314 GLY A CA 1
ATOM 2382 C C . GLY A 1 314 ? 11.402 50.614 -6.235 1.00 84.81 314 GLY A C 1
ATOM 2383 O O . GLY A 1 314 ? 12.058 51.653 -6.235 1.00 84.81 314 GLY A O 1
ATOM 2384 N N . ASN A 1 315 ? 11.926 49.464 -5.791 1.00 87.69 315 ASN A N 1
ATOM 2385 C CA . ASN A 1 315 ? 13.304 49.356 -5.295 1.00 87.69 315 ASN A CA 1
ATOM 2386 C C . ASN A 1 315 ? 14.271 48.912 -6.409 1.00 87.69 315 ASN A C 1
ATOM 2388 O O . ASN A 1 315 ? 14.083 47.847 -6.988 1.00 87.69 315 ASN A O 1
ATOM 2392 N N . GLU A 1 316 ? 15.316 49.689 -6.712 1.00 81.88 316 GLU A N 1
ATOM 2393 C CA . GLU A 1 316 ? 16.309 49.343 -7.751 1.00 81.88 316 GLU A CA 1
ATOM 2394 C C . GLU A 1 316 ? 17.224 48.177 -7.348 1.00 81.88 316 GLU A C 1
ATOM 2396 O O . GLU A 1 316 ? 17.707 47.436 -8.204 1.00 81.88 316 GLU A O 1
ATOM 2401 N N . LYS A 1 317 ? 17.462 47.992 -6.044 1.00 82.44 317 LYS A N 1
ATOM 2402 C CA . LYS A 1 317 ? 18.312 46.916 -5.520 1.00 82.44 317 LYS A CA 1
ATOM 2403 C C . LYS A 1 317 ? 17.474 45.725 -5.070 1.00 82.44 317 LYS A C 1
ATOM 2405 O O . LYS A 1 317 ? 16.330 45.869 -4.639 1.00 82.44 317 LYS A O 1
ATOM 2410 N N . LEU A 1 318 ? 18.080 44.539 -5.121 1.00 83.56 318 LEU A N 1
ATOM 2411 C CA . LEU A 1 318 ? 17.495 43.341 -4.530 1.00 83.56 318 LEU A CA 1
ATOM 2412 C C . LEU A 1 318 ? 17.274 43.546 -3.031 1.00 83.56 318 LEU A C 1
ATOM 2414 O O . LEU A 1 318 ? 18.136 44.074 -2.331 1.00 83.56 318 LEU A O 1
ATOM 2418 N N . THR A 1 319 ? 16.121 43.100 -2.540 1.00 86.38 319 THR A N 1
ATOM 2419 C CA . THR A 1 319 ? 15.773 43.219 -1.118 1.00 86.38 319 THR A CA 1
ATOM 2420 C C . THR A 1 319 ? 16.427 42.107 -0.305 1.00 86.38 319 THR A C 1
ATOM 2422 O O . THR A 1 319 ? 16.912 42.341 0.799 1.00 86.38 319 THR A O 1
ATOM 2425 N N . ARG A 1 320 ? 16.442 40.886 -0.850 1.00 88.44 320 ARG A N 1
ATOM 2426 C CA . ARG A 1 320 ? 17.018 39.702 -0.207 1.00 88.44 320 ARG A CA 1
ATOM 2427 C C . ARG A 1 320 ? 17.391 38.665 -1.262 1.00 88.44 320 ARG A C 1
ATOM 2429 O O . ARG A 1 320 ? 16.679 38.512 -2.251 1.00 88.44 320 ARG A O 1
ATOM 2436 N N . ILE A 1 321 ? 18.468 37.929 -1.021 1.00 90.31 321 ILE A N 1
ATOM 2437 C CA . ILE A 1 321 ? 18.817 36.727 -1.780 1.00 90.31 321 ILE A CA 1
ATOM 2438 C C . ILE A 1 321 ? 18.778 35.567 -0.796 1.00 90.31 321 ILE A C 1
ATOM 2440 O O . ILE A 1 321 ? 19.367 35.641 0.281 1.00 90.31 321 ILE A O 1
ATOM 2444 N N . VAL A 1 322 ? 18.040 34.517 -1.136 1.00 91.00 322 VAL A N 1
ATOM 2445 C CA . VAL A 1 322 ? 17.964 33.307 -0.322 1.00 91.00 322 VAL A CA 1
ATOM 2446 C C . VAL A 1 322 ? 18.748 32.213 -1.032 1.00 91.00 322 VAL A C 1
ATOM 2448 O O . VAL A 1 322 ? 18.317 31.705 -2.068 1.00 91.00 322 VAL A O 1
ATOM 2451 N N . GLN A 1 323 ? 19.901 31.878 -0.457 1.00 90.06 323 GLN A N 1
ATOM 2452 C CA . GLN A 1 323 ? 20.812 30.856 -0.960 1.00 90.06 323 GLN A CA 1
ATOM 2453 C C . GLN A 1 323 ? 20.678 29.566 -0.145 1.00 90.06 323 GLN A C 1
ATOM 2455 O O . GLN A 1 323 ? 20.317 29.584 1.035 1.00 90.06 323 GLN A O 1
ATOM 2460 N N . SER A 1 324 ? 20.959 28.437 -0.790 1.00 89.75 324 SER A N 1
ATOM 2461 C CA . SER A 1 324 ? 21.047 27.114 -0.168 1.00 89.75 324 SER A CA 1
ATOM 2462 C C . SER A 1 324 ? 21.771 26.142 -1.099 1.00 89.75 324 SER A C 1
ATOM 2464 O O . SER A 1 324 ? 21.969 26.428 -2.281 1.00 89.75 324 SER A O 1
ATOM 2466 N N . GLN A 1 325 ? 22.157 24.978 -0.574 1.00 90.69 325 GLN A N 1
ATOM 2467 C CA . GLN A 1 325 ? 22.632 23.861 -1.391 1.00 90.69 325 GLN A CA 1
ATOM 2468 C C . GLN A 1 325 ? 21.555 23.460 -2.409 1.00 90.69 325 GLN A C 1
ATOM 2470 O O . GLN A 1 325 ? 20.381 23.312 -2.069 1.00 90.69 325 GLN A O 1
ATOM 2475 N N . GLN A 1 326 ? 21.953 23.313 -3.672 1.00 89.56 326 GLN A N 1
ATOM 2476 C CA . GLN A 1 326 ? 21.057 22.900 -4.756 1.00 89.56 326 GLN A CA 1
ATOM 2477 C C . GLN A 1 326 ? 21.167 21.399 -5.059 1.00 89.56 326 GLN A C 1
ATOM 2479 O O . GLN A 1 326 ? 20.193 20.770 -5.469 1.00 89.56 326 GLN A O 1
ATOM 2484 N N . LYS A 1 327 ? 22.364 20.829 -4.885 1.00 90.88 327 LYS A N 1
ATOM 2485 C CA . LYS A 1 327 ? 22.665 19.422 -5.165 1.00 90.88 327 LYS A CA 1
ATOM 2486 C C . LYS A 1 327 ? 23.029 18.679 -3.884 1.00 90.88 327 LYS A C 1
ATOM 2488 O O . LYS A 1 327 ? 23.216 19.298 -2.844 1.00 90.88 327 LYS A O 1
ATOM 2493 N N . GLU A 1 328 ? 23.121 17.356 -3.988 1.00 92.12 328 GLU A N 1
ATOM 2494 C CA . GLU A 1 328 ? 23.480 16.458 -2.889 1.00 92.12 328 GLU A CA 1
ATOM 2495 C C . GLU A 1 328 ? 24.678 16.968 -2.079 1.00 92.12 328 GLU A C 1
ATOM 2497 O O . GLU A 1 328 ? 25.723 17.333 -2.629 1.00 92.12 328 GLU A O 1
ATOM 2502 N N . ILE A 1 329 ? 24.512 16.940 -0.757 1.00 94.00 329 ILE A N 1
ATOM 2503 C CA . ILE A 1 329 ? 25.557 17.299 0.189 1.00 94.00 329 ILE A CA 1
ATOM 2504 C C . ILE A 1 329 ? 26.340 16.039 0.548 1.00 94.00 329 ILE A C 1
ATOM 2506 O O . ILE A 1 329 ? 25.794 15.069 1.074 1.00 94.00 329 ILE A O 1
ATOM 2510 N N . THR A 1 330 ? 27.637 16.071 0.277 1.00 93.12 330 THR A N 1
ATOM 2511 C CA . THR A 1 330 ? 28.553 14.932 0.396 1.00 93.12 330 THR A CA 1
ATOM 2512 C C . THR A 1 330 ? 29.452 15.036 1.623 1.00 93.12 330 THR A C 1
ATOM 2514 O O . THR A 1 330 ? 29.913 14.019 2.134 1.00 93.12 330 THR A O 1
ATOM 2517 N N . ALA A 1 331 ? 29.683 16.2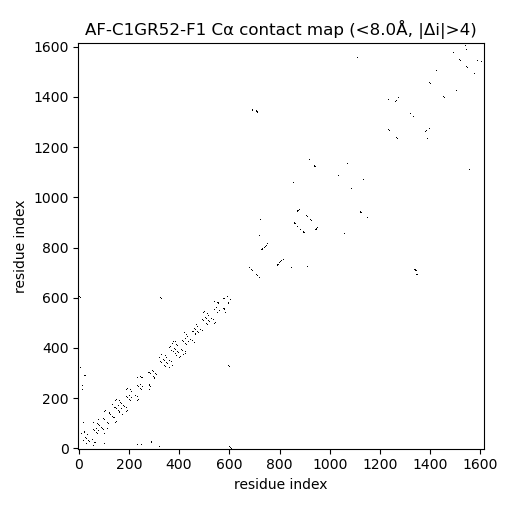53 2.122 1.00 92.00 331 ALA A N 1
ATOM 2518 C CA . ALA A 1 331 ? 30.506 16.516 3.295 1.00 92.00 331 ALA A CA 1
ATOM 2519 C C . ALA A 1 331 ? 29.784 17.436 4.285 1.00 92.00 331 ALA A C 1
ATOM 2521 O O . ALA A 1 331 ? 29.112 18.390 3.889 1.00 92.00 331 ALA A O 1
ATOM 2522 N N . PHE A 1 332 ? 29.950 17.168 5.580 1.00 94.56 332 PHE A N 1
ATOM 2523 C CA . PHE A 1 332 ? 29.277 17.898 6.650 1.00 94.56 332 PHE A CA 1
ATOM 2524 C C . PHE A 1 332 ? 30.193 18.056 7.864 1.00 94.56 332 PHE A C 1
ATOM 2526 O O . PHE A 1 332 ? 30.764 17.076 8.339 1.00 94.56 332 PHE A O 1
ATOM 2533 N N . ALA A 1 333 ? 30.323 19.282 8.365 1.00 90.38 333 ALA A N 1
ATOM 2534 C CA . ALA A 1 333 ? 31.107 19.605 9.550 1.00 90.38 333 ALA A CA 1
ATOM 2535 C C . ALA A 1 333 ? 30.422 20.702 10.372 1.00 90.38 333 ALA A C 1
ATOM 2537 O O . ALA A 1 333 ? 29.624 21.485 9.861 1.00 90.38 333 ALA A O 1
ATOM 2538 N N . ARG A 1 334 ? 30.763 20.782 11.657 1.00 88.38 334 ARG A N 1
ATOM 2539 C CA . ARG A 1 334 ? 30.349 21.874 12.541 1.00 88.38 334 ARG A CA 1
ATOM 2540 C C . ARG A 1 334 ? 31.570 22.659 12.984 1.00 88.38 334 ARG A C 1
ATOM 2542 O O . ARG A 1 334 ? 32.560 22.066 13.405 1.00 88.38 334 ARG A O 1
ATOM 2549 N N . TYR A 1 335 ? 31.458 23.977 12.933 1.00 87.31 335 TYR A N 1
ATOM 2550 C CA . TYR A 1 335 ? 32.444 24.894 13.480 1.00 87.31 335 TYR A CA 1
ATOM 2551 C C . TYR A 1 335 ? 31.731 26.189 13.812 1.00 87.31 335 TYR A C 1
ATOM 2553 O O . TYR A 1 335 ? 31.246 26.848 12.895 1.00 87.31 335 TYR A O 1
ATOM 2561 N N . ASP A 1 336 ? 31.649 26.519 15.094 1.00 83.19 336 ASP A N 1
ATOM 2562 C CA . ASP A 1 336 ? 30.947 27.702 15.582 1.00 83.19 336 ASP A CA 1
ATOM 2563 C C . ASP A 1 336 ? 31.867 28.931 15.482 1.00 83.19 336 ASP A C 1
ATOM 2565 O O . ASP A 1 336 ? 33.009 28.901 15.945 1.00 83.19 336 ASP A O 1
ATOM 2569 N N . VAL A 1 337 ? 31.380 30.006 14.857 1.00 74.38 337 VAL A N 1
ATOM 2570 C CA . VAL A 1 337 ? 32.115 31.271 14.695 1.00 74.38 337 VAL A CA 1
ATOM 2571 C C . VAL A 1 337 ? 31.591 32.281 15.716 1.00 74.38 337 VAL A C 1
ATOM 2573 O O . VAL A 1 337 ? 30.488 32.816 15.582 1.00 74.38 337 VAL A O 1
ATOM 2576 N N . GLY A 1 338 ? 32.383 32.555 16.756 1.00 72.50 338 GLY A N 1
ATOM 2577 C CA . GLY A 1 338 ? 31.947 33.387 17.882 1.00 72.50 338 GLY A CA 1
ATOM 2578 C C . GLY A 1 338 ? 30.788 32.735 18.645 1.00 72.50 338 GLY A C 1
ATOM 2579 O O . GLY A 1 338 ? 30.855 31.553 18.968 1.00 72.50 338 GLY A O 1
ATOM 2580 N N . ASP A 1 339 ? 29.716 33.490 18.901 1.00 69.44 339 ASP A N 1
ATOM 2581 C CA . ASP A 1 339 ? 28.500 32.981 19.562 1.00 69.44 339 ASP A CA 1
ATOM 2582 C C . ASP A 1 339 ? 27.502 32.320 18.583 1.00 69.44 339 ASP A C 1
ATOM 2584 O O . ASP A 1 339 ? 26.438 31.848 18.995 1.00 69.44 339 ASP A O 1
ATOM 2588 N N . LYS A 1 340 ? 27.803 32.299 17.274 1.00 74.69 340 LYS A N 1
ATOM 2589 C CA . LYS A 1 340 ? 26.909 31.741 16.251 1.00 74.69 340 LYS A CA 1
ATOM 2590 C C . LYS A 1 340 ? 27.118 30.238 16.096 1.00 74.69 340 LYS A C 1
ATOM 2592 O O . LYS A 1 340 ? 28.234 29.775 15.879 1.00 74.69 340 LYS A O 1
ATOM 2597 N N . GLN A 1 341 ? 26.019 29.485 16.125 1.00 81.88 341 GLN A N 1
ATOM 2598 C CA . GLN A 1 341 ? 26.032 28.059 15.798 1.00 81.88 341 GLN A CA 1
ATOM 2599 C C . GLN A 1 341 ? 26.071 27.884 14.282 1.00 81.88 341 GLN A C 1
ATOM 2601 O O . GLN A 1 341 ? 25.051 28.061 13.607 1.00 81.88 341 GLN A O 1
ATOM 2606 N N . THR A 1 342 ? 27.245 27.541 13.758 1.00 87.62 342 THR A N 1
ATOM 2607 C CA . THR A 1 342 ? 27.489 27.474 12.315 1.00 87.62 342 THR A CA 1
ATOM 2608 C C . THR A 1 342 ? 27.816 26.057 11.858 1.00 87.62 342 THR A C 1
ATOM 2610 O O . THR A 1 342 ? 28.690 25.363 12.390 1.00 87.62 342 THR A O 1
ATOM 2613 N N . LEU A 1 343 ? 27.082 25.611 10.840 1.00 91.31 343 LEU A N 1
ATOM 2614 C CA . LEU A 1 343 ? 27.294 24.331 10.173 1.00 91.31 343 LEU A CA 1
ATOM 2615 C C . LEU A 1 343 ? 27.863 24.556 8.778 1.00 91.31 343 LEU A C 1
ATOM 2617 O O . LEU A 1 343 ? 27.545 25.533 8.112 1.00 91.31 343 LEU A O 1
ATOM 2621 N N . TRP A 1 344 ? 28.683 23.625 8.318 1.00 92.94 344 TRP A N 1
ATOM 2622 C CA . TRP A 1 344 ? 29.392 23.716 7.052 1.00 92.94 344 TRP A CA 1
ATOM 2623 C C . TRP A 1 344 ? 29.067 22.495 6.206 1.00 92.94 344 TRP A C 1
ATOM 2625 O O . TRP A 1 344 ? 29.153 21.357 6.669 1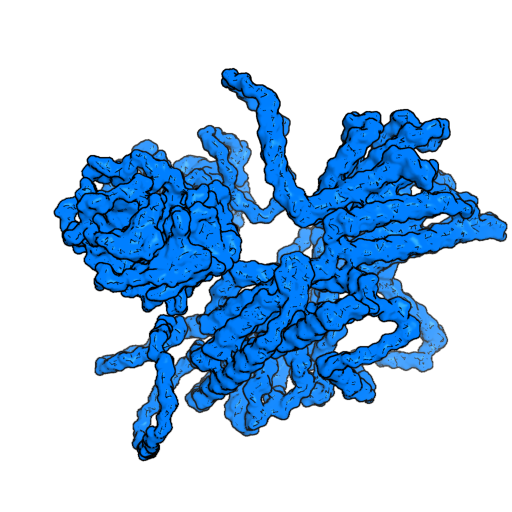.00 92.94 344 TRP A O 1
ATOM 2635 N N . THR A 1 345 ? 28.680 22.734 4.958 1.00 94.38 345 THR A N 1
ATOM 2636 C CA . THR A 1 345 ? 28.280 21.680 4.016 1.00 94.38 345 THR A CA 1
ATOM 2637 C C . THR A 1 345 ? 29.071 21.795 2.729 1.00 94.38 345 THR A C 1
ATOM 2639 O O . THR A 1 345 ? 29.238 22.899 2.216 1.00 94.38 345 THR A O 1
ATOM 2642 N N . GLY A 1 346 ? 29.528 20.665 2.199 1.00 93.88 346 GLY A N 1
ATOM 2643 C CA . GLY A 1 346 ? 30.178 20.560 0.898 1.00 93.88 346 GLY A CA 1
ATOM 2644 C C . GLY A 1 346 ? 29.316 19.739 -0.050 1.00 93.88 346 GLY A C 1
ATOM 2645 O O . GLY A 1 346 ? 28.875 18.650 0.314 1.00 93.88 346 GLY A O 1
ATOM 2646 N N . GLY A 1 347 ? 29.047 20.277 -1.236 1.00 91.88 347 GLY A N 1
ATOM 2647 C CA . GLY A 1 347 ? 28.195 19.647 -2.240 1.00 91.88 347 GLY A CA 1
ATOM 2648 C C . GLY A 1 347 ? 28.965 18.843 -3.286 1.00 91.88 347 GLY A C 1
ATOM 2649 O O . GLY A 1 347 ? 30.171 19.012 -3.495 1.00 91.88 347 GLY A O 1
ATOM 2650 N N . ILE A 1 348 ? 28.225 18.021 -4.028 1.00 91.94 348 ILE A N 1
ATOM 2651 C CA . ILE A 1 348 ? 28.719 17.319 -5.221 1.00 91.94 348 ILE A CA 1
ATOM 2652 C C . ILE A 1 348 ? 29.166 18.271 -6.348 1.00 91.94 348 ILE A C 1
ATOM 2654 O O . ILE A 1 348 ? 29.964 17.898 -7.206 1.00 91.94 348 ILE A O 1
ATOM 2658 N N . ASP A 1 349 ? 28.670 19.510 -6.357 1.00 88.44 349 ASP A N 1
ATOM 2659 C CA . ASP A 1 349 ? 29.037 20.560 -7.312 1.00 88.44 349 ASP A CA 1
ATOM 2660 C C . ASP A 1 349 ? 30.252 21.395 -6.883 1.00 88.44 349 ASP A C 1
ATOM 2662 O O . ASP A 1 349 ? 30.526 22.423 -7.500 1.00 88.44 349 ASP A O 1
ATOM 2666 N N . GLY A 1 350 ? 30.968 20.989 -5.830 1.00 90.69 350 GLY A N 1
ATOM 2667 C CA . GLY A 1 350 ? 32.160 21.698 -5.361 1.00 90.69 350 GLY A CA 1
ATOM 2668 C C . GLY A 1 350 ? 31.875 22.963 -4.556 1.00 90.69 350 GLY A C 1
ATOM 2669 O O . GLY A 1 350 ? 32.807 23.667 -4.156 1.00 90.69 350 GLY A O 1
ATOM 2670 N N . LYS A 1 351 ? 30.601 23.267 -4.282 1.00 91.00 351 LYS A N 1
ATOM 2671 C CA . LYS A 1 351 ? 30.224 24.434 -3.486 1.00 91.00 351 LYS A CA 1
ATOM 2672 C C . LYS A 1 351 ? 30.216 24.107 -2.000 1.00 91.00 351 LYS A C 1
ATOM 2674 O O . LYS A 1 351 ? 29.699 23.073 -1.573 1.00 91.00 351 LYS A O 1
ATOM 2679 N N . VAL A 1 352 ? 30.750 25.041 -1.219 1.00 92.94 352 VAL A N 1
ATOM 2680 C CA . VAL A 1 352 ? 30.670 25.028 0.242 1.00 92.94 352 VAL A CA 1
ATOM 2681 C C . VAL A 1 352 ? 29.697 26.111 0.680 1.00 92.94 352 VAL A C 1
ATOM 2683 O O . VAL A 1 352 ? 29.741 27.232 0.168 1.00 92.94 352 VAL A O 1
ATOM 2686 N N . TYR A 1 353 ? 28.828 25.761 1.620 1.00 92.62 353 TYR A N 1
ATOM 2687 C CA . TYR A 1 353 ? 27.915 26.691 2.272 1.00 92.62 353 TYR A CA 1
ATOM 2688 C C . TYR A 1 353 ? 28.159 26.667 3.772 1.00 92.62 353 TYR A C 1
ATOM 2690 O O . TYR A 1 353 ? 28.257 25.583 4.364 1.00 92.62 353 TYR A O 1
ATOM 2698 N N . ASN A 1 354 ? 28.207 27.858 4.360 1.00 91.50 354 ASN A N 1
ATOM 2699 C CA . ASN A 1 354 ? 27.994 28.034 5.782 1.00 91.50 354 ASN A CA 1
ATOM 2700 C C . ASN A 1 354 ? 26.482 28.123 6.035 1.00 91.50 354 ASN A C 1
ATOM 2702 O O . ASN A 1 354 ? 25.727 28.615 5.198 1.00 91.50 354 ASN A O 1
ATOM 2706 N N . TRP A 1 355 ? 26.037 27.607 7.168 1.00 89.38 355 TRP A N 1
ATOM 2707 C CA . TRP A 1 355 ? 24.653 27.651 7.608 1.00 89.38 355 TRP A CA 1
ATOM 2708 C C . TRP A 1 355 ? 24.621 28.243 9.005 1.00 89.38 355 TRP A C 1
ATOM 2710 O O . TRP A 1 355 ? 25.150 27.641 9.943 1.00 89.38 355 TRP A O 1
ATOM 2720 N N . ASP A 1 356 ? 23.974 29.393 9.148 1.00 86.00 356 ASP A N 1
ATOM 2721 C CA . ASP A 1 356 ? 23.663 29.971 10.449 1.00 86.00 356 ASP A CA 1
ATOM 2722 C C . ASP A 1 356 ? 22.340 29.377 10.939 1.00 86.00 356 ASP A C 1
ATOM 2724 O O . ASP A 1 356 ? 21.262 29.687 10.424 1.00 86.00 356 ASP A O 1
ATOM 2728 N N . LEU A 1 357 ? 22.412 28.504 11.945 1.00 79.75 357 LEU A N 1
ATOM 2729 C CA . LEU A 1 357 ? 21.232 27.862 12.527 1.00 79.75 357 LEU A CA 1
ATOM 2730 C C . LEU A 1 357 ? 20.330 28.846 13.279 1.00 79.75 357 LEU A C 1
ATOM 2732 O O . LEU A 1 357 ? 19.144 28.568 13.448 1.00 79.75 357 LEU A O 1
ATOM 2736 N N . THR A 1 358 ? 20.869 29.978 13.739 1.00 76.62 358 THR A N 1
ATOM 2737 C CA . THR A 1 358 ? 20.092 30.971 14.492 1.00 76.62 358 THR A CA 1
ATOM 2738 C C . THR A 1 358 ? 19.175 31.776 13.576 1.00 76.62 358 THR A C 1
ATOM 2740 O O . THR A 1 358 ? 18.040 32.075 13.945 1.00 76.62 358 THR A O 1
ATOM 2743 N N . GLN A 1 359 ? 19.645 32.080 12.364 1.00 75.06 359 GLN A N 1
ATOM 2744 C CA . GLN A 1 359 ? 18.875 32.780 11.333 1.00 75.06 359 GLN A CA 1
ATOM 2745 C C . GLN A 1 359 ? 18.158 31.821 10.371 1.00 75.06 359 GLN A C 1
ATOM 2747 O O . GLN A 1 359 ? 17.202 32.215 9.700 1.00 75.06 359 GLN A O 1
ATOM 2752 N N . GLY A 1 360 ? 18.608 30.565 10.297 1.00 75.81 360 GLY A N 1
ATOM 2753 C CA . GLY A 1 360 ? 18.131 29.572 9.335 1.00 75.81 360 GLY A CA 1
ATOM 2754 C C . GLY A 1 360 ? 18.448 29.954 7.888 1.00 75.81 360 GLY A C 1
ATOM 2755 O O . GLY A 1 360 ? 17.649 29.691 6.986 1.00 75.81 360 GLY A O 1
ATOM 2756 N N . SER A 1 361 ? 19.587 30.612 7.670 1.00 80.88 361 SER A N 1
ATOM 2757 C CA . SER A 1 361 ? 20.080 31.037 6.360 1.00 80.88 361 SER A CA 1
ATOM 2758 C C . SER A 1 361 ? 21.395 30.348 6.025 1.00 80.88 361 SER A C 1
ATOM 2760 O O . SER A 1 361 ? 22.209 30.084 6.911 1.00 80.88 361 SER A O 1
ATOM 2762 N N . ALA A 1 362 ? 21.593 30.071 4.738 1.00 88.19 362 ALA A N 1
ATOM 2763 C CA . ALA A 1 362 ? 22.873 29.628 4.213 1.00 88.19 362 ALA A CA 1
ATOM 2764 C C . ALA A 1 362 ? 23.538 30.769 3.453 1.00 88.19 362 ALA A C 1
ATOM 2766 O O . ALA A 1 362 ? 22.861 31.487 2.713 1.00 88.19 362 ALA A O 1
ATOM 2767 N N . GLU A 1 363 ? 24.853 30.874 3.570 1.00 88.62 363 GLU A N 1
ATOM 2768 C CA . GLU A 1 363 ? 25.668 31.728 2.717 1.00 88.62 363 GLU A CA 1
ATOM 2769 C C . GLU A 1 363 ? 26.715 30.870 2.018 1.00 88.62 363 GLU A C 1
ATOM 2771 O O . GLU A 1 363 ? 27.365 30.001 2.610 1.00 88.62 363 GLU A O 1
ATOM 2776 N N . ARG A 1 364 ? 26.861 31.087 0.714 1.00 90.00 364 ARG A N 1
ATOM 2777 C CA . ARG A 1 364 ? 27.903 30.427 -0.065 1.00 90.00 364 ARG A CA 1
ATOM 2778 C C . ARG A 1 364 ? 29.272 30.998 0.317 1.00 90.00 364 ARG A C 1
ATOM 2780 O O . ARG A 1 364 ? 29.398 32.197 0.526 1.00 90.00 364 ARG A O 1
ATOM 2787 N N . VAL A 1 365 ? 30.297 30.149 0.376 1.00 90.75 365 VAL A N 1
ATOM 2788 C CA . VAL A 1 365 ? 31.688 30.594 0.566 1.00 90.75 365 VAL A CA 1
ATOM 2789 C C . VAL A 1 365 ? 32.187 31.313 -0.686 1.00 90.75 365 VAL A C 1
ATOM 2791 O O . VAL A 1 365 ? 32.104 30.769 -1.795 1.00 90.75 365 VAL A O 1
ATOM 2794 N N . ASP A 1 366 ? 32.753 32.500 -0.495 1.00 84.75 366 ASP A N 1
ATOM 2795 C CA . ASP A 1 366 ? 33.290 33.331 -1.567 1.00 84.75 366 ASP A CA 1
ATOM 2796 C C . ASP A 1 366 ? 34.724 32.937 -1.955 1.00 84.75 366 ASP A C 1
ATOM 2798 O O . ASP A 1 366 ? 35.523 32.459 -1.148 1.00 84.75 366 ASP A O 1
ATOM 2802 N N . GLY A 1 367 ? 35.076 33.165 -3.222 1.00 83.62 367 GLY A N 1
ATOM 2803 C CA . GLY A 1 367 ? 36.395 32.857 -3.781 1.00 83.62 367 GLY A CA 1
ATOM 2804 C C . GLY A 1 367 ? 36.424 31.600 -4.655 1.00 83.62 367 GLY A C 1
ATOM 2805 O O . GLY A 1 367 ? 35.395 31.076 -5.087 1.00 83.62 367 GLY A O 1
ATOM 2806 N N . GLN A 1 368 ? 37.631 31.129 -4.976 1.00 82.69 368 GLN A N 1
ATOM 2807 C CA . GLN A 1 368 ? 37.808 29.936 -5.804 1.00 82.69 368 GLN A CA 1
ATOM 2808 C C . GLN A 1 368 ? 37.601 28.676 -4.957 1.00 82.69 368 GLN A C 1
ATOM 2810 O O . GLN A 1 368 ? 38.497 28.266 -4.220 1.00 82.69 368 GLN A O 1
ATOM 2815 N N . GLY A 1 369 ? 36.432 28.055 -5.084 1.00 85.00 369 GLY A N 1
ATOM 2816 C CA . GLY A 1 369 ? 36.148 26.749 -4.488 1.00 85.00 369 GLY A CA 1
ATOM 2817 C C . GLY A 1 369 ? 36.637 25.569 -5.323 1.00 85.00 369 GLY A C 1
ATOM 2818 O O . GLY A 1 369 ? 37.347 25.732 -6.319 1.00 85.00 369 GLY A O 1
ATOM 2819 N N . HIS A 1 370 ? 36.239 24.367 -4.911 1.00 90.62 370 HIS A N 1
ATOM 2820 C CA . HIS A 1 370 ? 36.434 23.164 -5.714 1.00 90.62 370 HIS A CA 1
ATOM 2821 C C . HIS A 1 370 ? 35.527 23.207 -6.957 1.00 90.62 370 HIS A C 1
ATOM 2823 O O . HIS A 1 370 ? 34.422 23.747 -6.895 1.00 90.62 370 HIS A O 1
ATOM 2829 N N . PRO A 1 371 ? 35.957 22.649 -8.101 1.00 84.62 371 PRO A N 1
ATOM 2830 C CA . PRO A 1 371 ? 35.122 22.594 -9.297 1.00 84.62 371 PRO A CA 1
ATOM 2831 C C . PRO A 1 371 ? 34.030 21.516 -9.206 1.00 84.62 371 PRO A C 1
ATOM 2833 O O . PRO A 1 371 ? 33.002 21.651 -9.859 1.00 84.62 371 PRO A O 1
ATOM 2836 N N . ASN A 1 372 ? 34.267 20.455 -8.422 1.00 84.81 372 ASN A N 1
ATOM 2837 C CA . ASN A 1 372 ? 33.483 19.217 -8.376 1.00 84.81 372 ASN A CA 1
ATOM 2838 C C . ASN A 1 372 ? 33.427 18.649 -6.935 1.00 84.81 372 ASN A C 1
ATOM 2840 O O . ASN A 1 372 ? 33.895 19.285 -5.996 1.00 84.81 372 ASN A O 1
ATOM 2844 N N . TYR A 1 373 ? 32.898 17.428 -6.796 1.00 92.19 373 TYR A N 1
ATOM 2845 C CA . TYR A 1 373 ? 32.720 16.618 -5.581 1.00 92.19 373 TYR A CA 1
ATOM 2846 C C . TYR A 1 373 ? 33.684 16.917 -4.417 1.00 92.19 373 TYR A C 1
ATOM 2848 O O . TYR A 1 373 ? 34.892 16.675 -4.516 1.00 92.19 373 TYR A O 1
ATOM 2856 N N . ILE A 1 374 ? 33.121 17.349 -3.283 1.00 93.88 374 ILE A N 1
ATOM 2857 C CA . ILE A 1 374 ? 33.832 17.527 -2.008 1.00 93.88 374 ILE A CA 1
ATOM 2858 C C . ILE A 1 374 ? 33.758 16.227 -1.205 1.00 93.88 374 ILE A C 1
ATOM 2860 O O . ILE A 1 374 ? 32.671 15.722 -0.934 1.00 93.88 374 ILE A O 1
ATOM 2864 N N . THR A 1 375 ? 34.903 15.676 -0.807 1.00 91.81 375 THR A N 1
ATOM 2865 C CA . THR A 1 375 ? 34.971 14.394 -0.083 1.00 91.81 375 THR A CA 1
ATOM 2866 C C . THR A 1 375 ? 34.889 14.527 1.424 1.00 91.81 375 THR A C 1
ATOM 2868 O O . THR A 1 375 ? 34.426 13.602 2.083 1.00 91.81 375 THR A O 1
ATOM 2871 N N . GLY A 1 376 ? 35.304 15.658 1.984 1.00 92.31 376 GLY A N 1
ATOM 2872 C CA . GLY A 1 376 ? 35.253 15.874 3.420 1.00 92.31 376 GLY A CA 1
ATOM 2873 C C . GLY A 1 376 ? 35.521 17.322 3.801 1.00 92.31 376 GLY A C 1
ATOM 2874 O O . GLY A 1 376 ? 36.088 18.096 3.025 1.00 92.31 376 GLY A O 1
ATOM 2875 N N . LEU A 1 377 ? 35.097 17.663 5.015 1.00 94.06 377 LEU A N 1
ATOM 2876 C CA . LEU A 1 377 ? 35.312 18.955 5.653 1.00 94.06 377 LEU A CA 1
ATOM 2877 C C . LEU A 1 377 ? 35.895 18.719 7.046 1.00 94.06 377 LEU A C 1
ATOM 2879 O O . LEU A 1 377 ? 35.390 17.882 7.792 1.00 94.06 377 LEU A O 1
ATOM 2883 N N . ALA A 1 378 ? 36.929 19.471 7.403 1.00 91.31 378 ALA A N 1
ATOM 2884 C CA . ALA A 1 378 ? 37.567 19.417 8.711 1.00 91.31 378 ALA A CA 1
ATOM 2885 C C . ALA A 1 378 ? 37.770 20.834 9.245 1.00 91.31 378 ALA A C 1
ATOM 2887 O O . ALA A 1 378 ? 38.256 21.703 8.530 1.00 91.31 378 ALA A O 1
ATOM 2888 N N . ALA A 1 379 ? 37.394 21.073 10.497 1.00 90.00 379 ALA A N 1
ATOM 2889 C CA . ALA A 1 379 ? 37.505 22.386 11.119 1.00 90.00 379 ALA A CA 1
ATOM 2890 C C . ALA A 1 379 ? 38.699 22.444 12.080 1.00 90.00 379 ALA A C 1
ATOM 2892 O O . ALA A 1 379 ? 38.898 21.508 12.855 1.00 90.00 379 ALA A O 1
ATOM 2893 N N . THR A 1 380 ? 39.473 23.527 12.053 1.00 87.62 380 THR A N 1
ATOM 2894 C CA . THR A 1 380 ? 40.592 23.801 12.968 1.00 87.62 380 THR A CA 1
ATOM 2895 C C . THR A 1 380 ? 40.350 25.101 13.730 1.00 87.62 380 THR A C 1
ATOM 2897 O O . THR A 1 380 ? 39.633 25.988 13.265 1.00 87.62 380 THR A O 1
ATOM 2900 N N . LYS A 1 381 ? 40.975 25.235 14.904 1.00 80.38 381 LYS A N 1
ATOM 2901 C CA . LYS A 1 381 ? 40.941 26.464 15.718 1.00 80.38 381 LYS A CA 1
ATOM 2902 C C . LYS A 1 381 ? 42.149 27.371 15.447 1.00 80.38 381 LYS A C 1
ATOM 2904 O O . LYS A 1 381 ? 42.568 28.137 16.310 1.00 80.38 381 LYS A O 1
ATOM 2909 N N . GLU A 1 382 ? 42.730 27.271 14.255 1.00 75.44 382 GLU A N 1
ATOM 2910 C CA . GLU A 1 382 ? 43.847 28.111 13.824 1.00 75.44 382 GLU A CA 1
ATOM 2911 C C . GLU A 1 382 ? 43.379 29.571 13.682 1.00 75.44 382 GLU A C 1
ATOM 2913 O O . GLU A 1 382 ? 42.484 29.873 12.893 1.00 75.44 382 GLU A O 1
ATOM 2918 N N . GLY A 1 383 ? 43.965 30.491 14.456 1.00 72.06 383 GLY A N 1
ATOM 2919 C CA . GLY A 1 383 ? 43.589 31.909 14.423 1.00 72.06 383 GLY A CA 1
ATOM 2920 C C . GLY A 1 383 ? 42.121 32.139 14.805 1.00 72.06 383 GLY A C 1
ATOM 2921 O O . GLY A 1 383 ? 41.723 31.850 15.930 1.00 72.06 383 GLY A O 1
ATOM 2922 N N . ASN A 1 384 ? 41.322 32.660 13.865 1.00 70.94 384 ASN A N 1
ATOM 2923 C CA . ASN A 1 384 ? 39.872 32.855 14.026 1.00 70.94 384 ASN A CA 1
ATOM 2924 C C . ASN A 1 384 ? 39.040 31.631 13.583 1.00 70.94 384 ASN A C 1
ATOM 2926 O O . ASN A 1 384 ? 37.811 31.652 13.688 1.00 70.94 384 ASN A O 1
ATOM 2930 N N . GLY A 1 385 ? 39.688 30.569 13.096 1.00 82.88 385 GLY A N 1
ATOM 2931 C CA . GLY A 1 385 ? 39.046 29.359 12.599 1.00 82.88 385 GLY A CA 1
ATOM 2932 C C . GLY A 1 385 ? 39.226 29.123 11.116 1.00 82.88 385 GLY A C 1
ATOM 2933 O O . GLY A 1 385 ? 38.933 30.000 10.299 1.00 82.88 385 GLY A O 1
ATOM 2934 N N . HIS A 1 386 ? 39.634 27.910 10.757 1.00 88.94 386 HIS A N 1
ATOM 2935 C CA . HIS A 1 386 ? 39.748 27.497 9.364 1.00 88.94 386 HIS A CA 1
ATOM 2936 C C . HIS A 1 386 ? 38.960 26.214 9.100 1.00 88.94 386 HIS A C 1
ATOM 2938 O O . HIS A 1 386 ? 38.968 25.276 9.895 1.00 88.94 386 HIS A O 1
ATOM 2944 N N . ILE A 1 387 ? 38.274 26.170 7.959 1.00 91.38 387 ILE A N 1
ATOM 2945 C CA . ILE A 1 387 ? 37.611 24.971 7.445 1.00 91.38 387 ILE A CA 1
ATOM 2946 C C . ILE A 1 387 ? 38.442 24.457 6.277 1.00 91.38 387 ILE A C 1
ATOM 2948 O O . ILE A 1 387 ? 38.533 25.097 5.231 1.00 91.38 387 ILE A O 1
ATOM 2952 N N . TYR A 1 388 ? 39.036 23.287 6.433 1.00 92.38 388 TYR A N 1
ATOM 2953 C CA . TYR A 1 388 ? 39.714 22.584 5.360 1.00 92.38 388 TYR A CA 1
ATOM 2954 C C . TYR A 1 388 ? 38.713 21.734 4.586 1.00 92.38 388 TYR A C 1
ATOM 2956 O O . TYR A 1 388 ? 37.988 20.917 5.151 1.00 92.38 388 TYR A O 1
ATOM 2964 N N . SER A 1 389 ? 38.703 21.923 3.276 1.00 93.88 389 SER A N 1
ATOM 2965 C CA . SER A 1 389 ? 37.911 21.171 2.311 1.00 93.88 389 SER A CA 1
ATOM 2966 C C . SER A 1 389 ? 38.839 20.387 1.396 1.00 93.88 389 SER A C 1
ATOM 2968 O O . SER A 1 389 ? 39.915 20.861 1.027 1.00 93.88 389 SER A O 1
ATOM 2970 N N . VAL A 1 390 ? 38.444 19.159 1.078 1.00 93.88 390 VAL A N 1
ATOM 2971 C CA . VAL A 1 390 ? 39.152 18.288 0.138 1.00 93.88 390 VAL A CA 1
ATOM 2972 C C . VAL A 1 390 ? 38.192 17.831 -0.948 1.00 93.88 390 VAL A C 1
ATOM 2974 O O . VAL A 1 390 ? 37.027 17.543 -0.670 1.00 93.88 390 VAL A O 1
ATOM 2977 N N . GLY A 1 391 ? 38.675 17.764 -2.185 1.00 92.38 391 GLY A N 1
ATOM 2978 C CA . GLY A 1 391 ? 37.850 17.441 -3.344 1.00 92.38 391 GLY A CA 1
ATOM 2979 C C . GLY A 1 391 ? 38.464 16.386 -4.254 1.00 92.38 391 GLY A C 1
ATOM 2980 O O . GLY A 1 391 ? 39.640 16.038 -4.152 1.00 92.38 391 GLY A O 1
ATOM 2981 N N . TRP A 1 392 ? 37.658 15.890 -5.193 1.00 92.00 392 TRP A N 1
ATOM 2982 C CA . TRP A 1 392 ? 38.110 15.012 -6.285 1.00 92.00 392 TRP A CA 1
ATOM 2983 C C . TRP A 1 392 ? 38.978 15.715 -7.337 1.00 92.00 392 TRP A C 1
ATOM 2985 O O . TRP A 1 392 ? 39.389 15.088 -8.306 1.00 92.00 392 TRP A O 1
ATOM 2995 N N . ASP A 1 393 ? 39.265 17.002 -7.154 1.00 90.31 393 ASP A N 1
ATOM 2996 C CA . ASP A 1 393 ? 40.277 17.737 -7.912 1.00 90.31 393 ASP A CA 1
ATOM 2997 C C . ASP A 1 393 ? 41.702 17.524 -7.365 1.00 90.31 393 ASP A C 1
ATOM 2999 O O . ASP A 1 393 ? 42.631 18.214 -7.780 1.00 90.31 393 ASP A O 1
ATOM 3003 N N . ASP A 1 394 ? 41.871 16.575 -6.439 1.00 92.00 394 ASP A N 1
ATOM 3004 C CA . ASP A 1 394 ? 43.115 16.267 -5.736 1.00 92.00 394 ASP A CA 1
ATOM 3005 C C . ASP A 1 394 ? 43.697 17.493 -5.028 1.00 92.00 394 ASP A C 1
ATOM 3007 O O . ASP A 1 394 ? 44.914 17.660 -4.951 1.00 92.00 394 ASP A O 1
ATOM 3011 N N . THR A 1 395 ? 42.844 18.376 -4.506 1.00 91.12 395 THR A N 1
ATOM 3012 C CA . THR A 1 395 ? 43.296 19.545 -3.752 1.00 91.12 395 THR A CA 1
ATOM 3013 C C . THR A 1 395 ? 42.737 19.592 -2.342 1.00 91.12 395 THR A C 1
ATOM 3015 O O . THR A 1 395 ? 41.658 19.071 -2.053 1.00 91.12 395 THR A O 1
ATOM 3018 N N . ILE A 1 396 ? 43.498 20.245 -1.465 1.00 92.12 396 ILE A N 1
ATOM 3019 C CA . ILE A 1 396 ? 43.025 20.752 -0.182 1.00 92.12 396 ILE A CA 1
ATOM 3020 C C . ILE A 1 396 ? 42.964 22.281 -0.244 1.00 92.12 396 ILE A C 1
ATOM 3022 O O . ILE A 1 396 ? 43.899 22.937 -0.722 1.00 92.12 396 ILE A O 1
ATOM 3026 N N . ARG A 1 397 ? 41.854 22.845 0.229 1.00 91.56 397 ARG A N 1
ATOM 3027 C CA . ARG A 1 397 ? 41.614 24.290 0.314 1.00 91.56 397 ARG A CA 1
ATOM 3028 C C . ARG A 1 397 ? 41.192 24.656 1.727 1.00 91.56 397 ARG A C 1
ATOM 3030 O O . ARG A 1 397 ? 40.381 23.953 2.323 1.00 91.56 397 ARG A O 1
ATOM 3037 N N . ALA A 1 398 ? 41.719 25.761 2.237 1.00 89.69 398 ALA A N 1
ATOM 3038 C CA . ALA A 1 398 ? 41.308 26.326 3.514 1.00 89.69 398 ALA A CA 1
ATOM 3039 C C . ALA A 1 398 ? 40.320 27.472 3.276 1.00 89.69 398 ALA A C 1
ATOM 3041 O O . ALA A 1 398 ? 40.524 28.296 2.386 1.00 89.69 398 ALA A O 1
ATOM 3042 N N . VAL A 1 399 ? 39.267 27.522 4.076 1.00 89.81 399 VAL A N 1
ATOM 3043 C CA . VAL A 1 399 ? 38.316 28.629 4.153 1.00 89.81 399 VAL A CA 1
ATOM 3044 C C . VAL A 1 399 ? 38.529 29.315 5.490 1.00 89.81 399 VAL A C 1
ATOM 3046 O O . VAL A 1 399 ? 38.523 28.649 6.526 1.00 89.81 399 VAL A O 1
ATOM 3049 N N . ASP A 1 400 ? 38.708 30.631 5.480 1.00 88.94 400 ASP A N 1
ATOM 3050 C CA . ASP A 1 400 ? 38.636 31.417 6.704 1.00 88.94 400 ASP A CA 1
ATOM 3051 C C . ASP A 1 400 ? 37.173 31.501 7.149 1.00 88.94 400 ASP A C 1
ATOM 3053 O O . ASP A 1 400 ? 36.326 32.093 6.476 1.00 88.94 400 ASP A O 1
ATOM 3057 N N . ALA A 1 401 ? 36.875 30.876 8.288 1.00 86.00 401 ALA A N 1
ATOM 3058 C CA . ALA A 1 401 ? 35.519 30.761 8.802 1.00 86.00 401 ALA A CA 1
ATOM 3059 C C . ALA A 1 401 ? 34.922 32.124 9.191 1.00 86.00 401 ALA A C 1
ATOM 3061 O O . ALA A 1 401 ? 33.705 32.285 9.163 1.00 86.00 401 ALA A O 1
ATOM 3062 N N . SER A 1 402 ? 35.768 33.100 9.541 1.00 84.31 402 SER A N 1
ATOM 3063 C CA . SER A 1 402 ? 35.333 34.426 9.991 1.00 84.31 402 SER A CA 1
ATOM 3064 C C . SER A 1 402 ? 34.940 35.352 8.840 1.00 84.31 402 SER A C 1
ATOM 3066 O O . SER A 1 402 ? 33.936 36.056 8.937 1.00 84.31 402 SER A O 1
ATOM 3068 N N . SER A 1 403 ? 35.700 35.326 7.743 1.00 85.44 403 SER A N 1
ATOM 3069 C CA . SER A 1 403 ? 35.406 36.099 6.532 1.00 85.44 403 SER A CA 1
ATOM 3070 C C . SER A 1 403 ? 34.531 35.353 5.525 1.00 85.44 403 SER A C 1
ATOM 3072 O O . SER A 1 403 ? 34.053 35.973 4.581 1.00 85.44 403 SER A O 1
ATOM 3074 N N . ASN A 1 404 ? 34.312 34.046 5.712 1.00 88.94 404 ASN A N 1
ATOM 3075 C CA . ASN A 1 404 ? 33.600 33.177 4.775 1.00 88.94 404 ASN A CA 1
ATOM 3076 C C . ASN A 1 404 ? 34.222 33.166 3.360 1.00 88.94 404 ASN A C 1
ATOM 3078 O O . ASN A 1 404 ? 33.520 33.078 2.350 1.00 88.94 404 ASN A O 1
ATOM 3082 N N . THR A 1 405 ? 35.555 33.249 3.281 1.00 88.94 405 THR A N 1
ATOM 3083 C CA . THR A 1 405 ? 36.302 33.267 2.013 1.00 88.94 405 THR A CA 1
ATOM 3084 C C . THR A 1 405 ? 37.329 32.141 1.935 1.00 88.94 405 THR A C 1
ATOM 3086 O O . THR A 1 405 ? 37.927 31.744 2.936 1.00 88.94 405 THR A O 1
ATOM 3089 N N . TYR A 1 406 ? 37.563 31.612 0.732 1.00 88.25 406 TYR A N 1
ATOM 3090 C CA . TYR A 1 406 ? 38.692 30.712 0.484 1.00 88.25 406 TYR A CA 1
ATOM 3091 C C . TYR A 1 406 ? 40.030 31.455 0.629 1.00 88.25 406 TYR A C 1
ATOM 3093 O O . TYR A 1 406 ? 40.275 32.459 -0.043 1.00 88.25 406 TYR A O 1
ATOM 3101 N N . ASN A 1 407 ? 40.945 30.900 1.424 1.00 80.06 407 ASN A N 1
ATOM 3102 C CA . ASN A 1 407 ? 42.316 31.381 1.557 1.00 80.06 407 ASN A CA 1
ATOM 3103 C C . ASN A 1 407 ? 43.151 30.960 0.335 1.00 80.06 407 ASN A C 1
ATOM 3105 O O . ASN A 1 407 ? 43.764 29.895 0.324 1.00 80.06 407 ASN A O 1
ATOM 3109 N N . GLY A 1 408 ? 43.213 31.809 -0.694 1.00 66.88 408 GLY A N 1
ATOM 3110 C CA . GLY A 1 408 ? 44.242 31.733 -1.742 1.00 66.88 408 GLY A CA 1
ATOM 3111 C C . GLY A 1 408 ? 44.346 30.403 -2.519 1.00 66.88 408 GLY A C 1
ATOM 3112 O O . GLY A 1 408 ? 43.346 29.762 -2.840 1.00 66.88 408 GLY A O 1
ATOM 3113 N N . SER A 1 409 ? 45.574 30.041 -2.924 1.00 69.12 409 SER A N 1
ATOM 3114 C CA . SER A 1 409 ? 45.851 28.941 -3.864 1.00 69.12 409 SER A CA 1
ATOM 3115 C C . SER A 1 409 ? 45.738 27.554 -3.230 1.00 69.12 409 SER A C 1
ATOM 3117 O O . SER A 1 409 ? 46.360 27.275 -2.206 1.00 69.12 409 SER A O 1
ATOM 3119 N N . ALA A 1 410 ? 45.022 26.660 -3.911 1.00 82.75 410 ALA A N 1
ATOM 3120 C CA . ALA A 1 410 ? 44.830 25.270 -3.517 1.00 82.75 410 ALA A CA 1
ATOM 3121 C C . ALA A 1 410 ? 46.151 24.485 -3.436 1.00 82.75 410 ALA A C 1
ATOM 3123 O O . ALA A 1 410 ? 47.005 24.595 -4.320 1.00 82.75 410 ALA A O 1
ATOM 3124 N N . THR A 1 411 ? 46.298 23.638 -2.413 1.00 87.62 411 THR A N 1
ATOM 3125 C CA . THR A 1 411 ? 47.469 22.757 -2.294 1.00 87.62 411 THR A CA 1
ATOM 3126 C C . THR A 1 411 ? 47.164 21.413 -2.944 1.00 87.62 411 THR A C 1
ATOM 3128 O O . THR A 1 411 ? 46.209 20.734 -2.566 1.00 87.62 411 THR A O 1
ATOM 3131 N N . LYS A 1 412 ? 47.968 21.022 -3.939 1.00 88.38 412 LYS A N 1
ATOM 3132 C CA . LYS A 1 412 ? 47.781 19.769 -4.679 1.00 88.38 412 LYS A CA 1
ATOM 3133 C C . LYS A 1 412 ? 48.237 18.562 -3.852 1.00 88.38 412 LYS A C 1
ATOM 3135 O O . LYS A 1 412 ? 49.349 18.532 -3.327 1.00 88.38 412 LYS A O 1
ATOM 3140 N N . LEU A 1 413 ? 47.379 17.556 -3.766 1.00 89.69 413 LEU A N 1
ATOM 3141 C CA . LEU A 1 413 ? 47.631 16.254 -3.164 1.00 89.69 413 LEU A CA 1
ATOM 3142 C C . LEU A 1 413 ? 48.215 15.299 -4.216 1.00 89.69 413 LEU A C 1
ATOM 3144 O O . LEU A 1 413 ? 48.043 15.477 -5.419 1.00 89.69 413 LEU A O 1
ATOM 3148 N N . ALA A 1 414 ? 48.931 14.270 -3.764 1.00 84.56 414 ALA A N 1
ATOM 3149 C CA . ALA A 1 414 ? 49.552 13.289 -4.662 1.00 84.56 414 ALA A CA 1
ATOM 3150 C C . ALA A 1 414 ? 48.548 12.295 -5.281 1.00 84.56 414 ALA A C 1
ATOM 3152 O O . ALA A 1 414 ? 48.874 11.628 -6.257 1.00 84.56 414 ALA A O 1
ATOM 3153 N N . SER A 1 415 ? 47.367 12.154 -4.681 1.00 86.62 415 SER A N 1
ATOM 3154 C CA . SER A 1 415 ? 46.302 11.250 -5.116 1.00 86.62 415 SER A CA 1
ATOM 3155 C C . SER A 1 415 ? 44.966 11.699 -4.527 1.00 86.62 415 SER A C 1
ATOM 3157 O O . SER A 1 415 ? 44.949 12.475 -3.564 1.00 86.62 415 SER A O 1
ATOM 3159 N N . GLN A 1 416 ? 43.873 11.118 -5.024 1.00 89.81 416 GLN A N 1
ATOM 3160 C CA . GLN A 1 416 ? 42.519 11.438 -4.584 1.00 89.81 416 GLN A CA 1
ATOM 3161 C C . GLN A 1 416 ? 42.323 11.258 -3.065 1.00 89.81 416 GLN A C 1
ATOM 3163 O O . GLN A 1 416 ? 42.594 10.173 -2.530 1.00 89.81 416 GLN A O 1
ATOM 3168 N N . PRO A 1 417 ? 41.848 12.298 -2.352 1.00 92.06 417 PRO A N 1
ATOM 3169 C CA . PRO A 1 417 ? 41.523 12.208 -0.935 1.00 92.06 417 PRO A CA 1
ATOM 3170 C C . PRO A 1 417 ? 40.205 11.454 -0.728 1.00 92.06 417 PRO A C 1
ATOM 3172 O O . PRO A 1 417 ? 39.209 11.722 -1.397 1.00 92.06 417 PRO A O 1
ATOM 3175 N N . LYS A 1 418 ? 40.181 10.529 0.232 1.00 90.19 418 LYS A N 1
ATOM 3176 C CA . LYS A 1 418 ? 38.977 9.795 0.650 1.00 90.19 418 LYS A CA 1
ATOM 3177 C C . LYS A 1 418 ? 38.233 10.497 1.779 1.00 90.19 418 LYS A C 1
ATOM 3179 O O . LYS A 1 418 ? 37.009 10.488 1.778 1.00 90.19 418 LYS A O 1
ATOM 3184 N N . ASN A 1 419 ? 38.959 11.065 2.740 1.00 91.75 419 ASN A N 1
ATOM 3185 C CA . ASN A 1 419 ? 38.379 11.738 3.900 1.00 91.75 419 ASN A CA 1
ATOM 3186 C C . ASN A 1 419 ? 39.408 12.699 4.532 1.00 91.75 419 ASN A C 1
ATOM 3188 O O . ASN A 1 419 ? 40.612 12.563 4.293 1.00 91.75 419 ASN A O 1
ATOM 3192 N N . VAL A 1 420 ? 38.951 13.651 5.343 1.00 93.75 420 VAL A N 1
ATOM 3193 C CA . VAL A 1 420 ? 39.786 14.604 6.084 1.00 93.75 420 VAL A CA 1
ATOM 3194 C C . VAL A 1 420 ? 39.277 14.734 7.517 1.00 93.75 420 VAL A C 1
ATOM 3196 O O . VAL A 1 420 ? 38.073 14.755 7.752 1.00 93.75 420 VAL A O 1
ATOM 3199 N N . VAL A 1 421 ? 40.187 14.811 8.486 1.00 92.75 421 VAL A N 1
ATOM 3200 C CA . VAL A 1 421 ? 39.841 14.980 9.903 1.00 92.75 421 VAL A CA 1
ATOM 3201 C C . VAL A 1 421 ? 40.859 15.864 10.610 1.00 92.75 421 VAL A C 1
ATOM 3203 O O . VAL A 1 421 ? 42.034 15.878 10.249 1.00 92.75 421 VAL A O 1
ATOM 3206 N N . THR A 1 422 ? 40.419 16.578 11.640 1.00 90.38 422 THR A N 1
ATOM 3207 C CA . THR A 1 422 ? 41.294 17.376 12.504 1.00 90.38 422 THR A CA 1
ATOM 3208 C C . THR A 1 422 ? 41.734 16.566 13.723 1.00 90.38 422 THR A C 1
ATOM 3210 O O . THR A 1 422 ? 40.920 15.907 14.368 1.00 90.38 422 THR A O 1
ATOM 3213 N N . ALA A 1 423 ? 43.018 16.634 14.060 1.00 86.75 423 ALA A N 1
ATOM 3214 C CA . ALA A 1 423 ? 43.605 16.125 15.290 1.00 86.75 423 ALA A CA 1
ATOM 3215 C C . ALA A 1 423 ? 44.146 17.289 16.139 1.00 86.75 423 ALA A C 1
ATOM 3217 O O . ALA A 1 423 ? 44.900 18.132 15.653 1.00 86.75 423 ALA A O 1
ATOM 3218 N N . GLY A 1 424 ? 43.781 17.343 17.421 1.00 80.44 424 GLY A N 1
ATOM 3219 C CA . GLY A 1 424 ? 44.084 18.506 18.264 1.00 80.44 424 GLY A CA 1
ATOM 3220 C C . GLY A 1 424 ? 43.456 19.794 17.714 1.00 80.44 424 GLY A C 1
ATOM 3221 O O . GLY A 1 424 ? 42.390 19.744 17.107 1.00 80.44 424 GLY A O 1
ATOM 3222 N N . ASP A 1 425 ? 44.109 20.939 17.925 1.00 79.25 425 ASP A N 1
ATOM 3223 C CA . ASP A 1 425 ? 43.568 22.241 17.501 1.00 79.25 425 ASP A CA 1
ATOM 3224 C C . ASP A 1 425 ? 44.004 22.665 16.074 1.00 79.25 425 ASP A C 1
ATOM 3226 O O . ASP A 1 425 ? 43.235 23.353 15.398 1.00 79.25 425 ASP A O 1
ATOM 3230 N N . ASN A 1 426 ? 45.181 22.217 15.590 1.00 85.31 426 ASN A N 1
ATOM 3231 C CA . ASN A 1 426 ? 45.834 22.722 14.358 1.00 85.31 426 ASN A CA 1
ATOM 3232 C C . ASN A 1 426 ? 46.423 21.628 13.429 1.00 85.31 426 ASN A C 1
ATOM 3234 O O . ASN A 1 426 ? 47.212 21.930 12.536 1.00 85.31 426 ASN A O 1
ATOM 3238 N N . ILE A 1 427 ? 46.163 20.334 13.655 1.00 89.56 427 ILE A N 1
ATOM 3239 C CA . ILE A 1 427 ? 46.695 19.268 12.781 1.00 89.56 427 ILE A CA 1
ATOM 3240 C C . ILE A 1 427 ? 45.557 18.717 11.930 1.00 89.56 427 ILE A C 1
ATOM 3242 O O . ILE A 1 427 ? 44.536 18.293 12.460 1.00 89.56 427 ILE A O 1
ATOM 3246 N N . VAL A 1 428 ? 45.740 18.665 10.614 1.00 91.19 428 VAL A N 1
ATOM 3247 C CA . VAL A 1 428 ? 44.754 18.127 9.670 1.00 91.19 428 VAL A CA 1
ATOM 3248 C C . VAL A 1 428 ? 45.319 16.879 9.008 1.00 91.19 428 VAL A C 1
ATOM 3250 O O . VAL A 1 428 ? 46.394 16.897 8.412 1.00 91.19 428 VAL A O 1
ATOM 3253 N N . LEU A 1 429 ? 44.592 15.773 9.114 1.00 92.50 429 LEU A N 1
ATOM 3254 C CA . LEU A 1 429 ? 44.945 14.488 8.526 1.00 92.50 429 LEU A CA 1
ATOM 3255 C C . LEU A 1 429 ? 44.087 14.254 7.286 1.00 92.50 429 LEU A C 1
ATOM 3257 O O . LEU A 1 429 ? 42.865 14.143 7.379 1.00 92.50 429 LEU A O 1
ATOM 3261 N N . VAL A 1 430 ? 44.728 14.139 6.127 1.00 92.25 430 VAL A N 1
ATOM 3262 C CA . VAL A 1 430 ? 44.066 13.832 4.856 1.00 92.25 430 VAL A CA 1
ATOM 3263 C C . VAL A 1 430 ? 44.331 12.376 4.504 1.00 92.25 430 VAL A C 1
ATOM 3265 O O . VAL A 1 430 ? 45.463 12.002 4.193 1.00 92.25 430 VAL A O 1
ATOM 3268 N N . ALA A 1 431 ? 43.290 11.549 4.536 1.00 92.31 431 ALA A N 1
ATOM 3269 C CA . ALA A 1 431 ? 43.371 10.158 4.118 1.00 92.31 431 ALA A CA 1
ATOM 3270 C C . ALA A 1 431 ? 43.310 10.059 2.590 1.00 92.31 431 ALA A C 1
ATOM 3272 O O . ALA A 1 431 ? 42.348 10.498 1.961 1.00 92.31 431 ALA A O 1
ATOM 3273 N N . LYS A 1 432 ? 44.333 9.450 1.998 1.00 90.19 432 LYS A N 1
ATOM 3274 C CA . LYS A 1 432 ? 44.393 9.023 0.596 1.00 90.19 432 LYS A CA 1
ATOM 3275 C C . LYS A 1 432 ? 44.136 7.517 0.531 1.00 90.19 432 LYS A C 1
ATOM 3277 O O . LYS A 1 432 ? 44.092 6.852 1.560 1.00 90.19 432 LYS A O 1
ATOM 3282 N N . GLU A 1 433 ? 44.038 6.962 -0.673 1.00 84.75 433 GLU A N 1
ATOM 3283 C CA . GLU A 1 433 ? 43.838 5.519 -0.863 1.00 84.75 433 GLU A CA 1
ATOM 3284 C C . GLU A 1 433 ? 44.886 4.660 -0.125 1.00 84.75 433 GLU A C 1
ATOM 3286 O O . GLU A 1 433 ? 44.500 3.773 0.633 1.00 84.75 433 GLU A O 1
ATOM 3291 N N . ASN A 1 434 ? 46.183 4.985 -0.257 1.00 86.00 434 ASN A N 1
ATOM 3292 C CA . ASN A 1 434 ? 47.299 4.183 0.282 1.00 86.00 434 ASN A CA 1
ATOM 3293 C C . ASN A 1 434 ? 48.163 4.897 1.348 1.00 86.00 434 ASN A C 1
ATOM 3295 O O . ASN A 1 434 ? 49.333 4.554 1.548 1.00 86.00 434 ASN A O 1
ATOM 3299 N N . GLY A 1 435 ? 47.641 5.930 2.015 1.00 88.38 435 GLY A N 1
ATOM 3300 C CA . GLY A 1 435 ? 48.388 6.645 3.057 1.00 88.38 435 GLY A CA 1
ATOM 3301 C C . GLY A 1 435 ? 47.705 7.916 3.546 1.00 88.38 435 GLY A C 1
ATOM 3302 O O . GLY A 1 435 ? 46.668 8.315 3.028 1.00 88.38 435 GLY A O 1
ATOM 3303 N N . ILE A 1 436 ? 48.299 8.581 4.532 1.00 91.12 436 ILE A N 1
ATOM 3304 C CA . ILE A 1 436 ? 47.758 9.793 5.160 1.00 91.12 436 ILE A CA 1
ATOM 3305 C C . ILE A 1 436 ? 48.763 10.930 5.002 1.00 91.12 436 ILE A C 1
ATOM 3307 O O . ILE A 1 436 ? 49.957 10.731 5.204 1.00 91.12 436 ILE A O 1
ATOM 3311 N N . VAL A 1 437 ? 48.285 12.117 4.640 1.00 91.19 437 VAL A N 1
ATOM 3312 C CA . VAL A 1 437 ? 49.087 13.346 4.615 1.00 91.19 437 VAL A CA 1
ATOM 3313 C C . VAL A 1 437 ? 48.757 14.169 5.848 1.00 91.19 437 VAL A C 1
ATOM 3315 O O . VAL A 1 437 ? 47.584 14.353 6.168 1.00 91.19 437 VAL A O 1
ATOM 3318 N N . ILE A 1 438 ? 49.785 14.665 6.524 1.00 91.12 438 ILE A N 1
ATOM 3319 C CA . ILE A 1 438 ? 49.660 15.466 7.738 1.00 91.12 438 ILE A CA 1
ATOM 3320 C C . ILE A 1 438 ? 49.926 16.922 7.371 1.00 91.12 438 ILE A C 1
ATOM 3322 O O . ILE A 1 438 ? 51.014 17.264 6.899 1.00 91.12 438 ILE A O 1
ATOM 3326 N N . PHE A 1 439 ? 48.931 17.768 7.599 1.00 89.44 439 PHE A N 1
ATOM 3327 C CA . PHE A 1 439 ? 49.004 19.213 7.455 1.00 89.44 439 PHE A CA 1
ATOM 3328 C C . PHE A 1 439 ? 48.996 19.880 8.829 1.00 89.44 439 PHE A C 1
ATOM 3330 O O . PHE A 1 439 ? 48.359 19.390 9.761 1.00 89.44 439 PHE A O 1
ATOM 3337 N N . LYS A 1 440 ? 49.705 20.999 8.943 1.00 86.25 440 LYS A N 1
ATOM 3338 C CA . LYS A 1 440 ? 49.694 21.872 10.116 1.00 86.25 440 LYS A CA 1
ATOM 3339 C C . LYS A 1 440 ? 49.797 23.319 9.651 1.00 86.25 440 LYS A C 1
ATOM 3341 O O . LYS A 1 440 ? 50.672 23.620 8.830 1.00 86.25 440 LYS A O 1
ATOM 3346 N N . ASP A 1 441 ? 48.916 24.183 10.151 1.00 79.94 441 ASP A N 1
ATOM 3347 C CA . ASP A 1 441 ? 48.882 25.612 9.817 1.00 79.94 441 ASP A CA 1
ATOM 3348 C C . ASP A 1 441 ? 48.902 25.842 8.282 1.00 79.94 441 ASP A C 1
ATOM 3350 O O . ASP A 1 441 ? 49.683 26.628 7.745 1.00 79.94 441 ASP A O 1
ATOM 3354 N N . GLY A 1 442 ? 48.108 25.056 7.542 1.00 78.25 442 GLY A N 1
ATOM 3355 C CA . GLY A 1 442 ? 47.976 25.117 6.077 1.00 78.25 442 GLY A CA 1
ATOM 3356 C C . GLY A 1 442 ? 49.099 24.463 5.260 1.00 78.25 442 GLY A C 1
ATOM 3357 O O . GLY A 1 442 ? 48.952 24.280 4.052 1.00 78.25 442 GLY A O 1
ATOM 3358 N N . SER A 1 443 ? 50.203 24.060 5.891 1.00 84.50 443 SER A N 1
ATOM 3359 C CA . SER A 1 443 ? 51.372 23.480 5.217 1.00 84.50 443 SER A CA 1
ATOM 3360 C C . SER A 1 443 ? 51.475 21.966 5.421 1.00 84.50 443 SER A C 1
ATOM 3362 O O . SER A 1 443 ? 51.098 21.439 6.466 1.00 84.50 443 SER A O 1
ATOM 3364 N N . LYS A 1 444 ? 51.991 21.236 4.424 1.00 86.25 444 LYS A N 1
ATOM 3365 C CA . LYS A 1 444 ? 52.252 19.793 4.544 1.00 86.25 444 LYS A CA 1
ATOM 3366 C C . LYS A 1 444 ? 53.491 19.563 5.416 1.00 86.25 444 LYS A C 1
ATOM 3368 O O . LYS A 1 444 ? 54.579 19.995 5.046 1.00 86.25 444 LYS A O 1
ATOM 3373 N N . VAL A 1 445 ? 53.342 18.828 6.519 1.00 86.81 445 VAL A N 1
ATOM 3374 C CA . VAL A 1 445 ? 54.423 18.555 7.488 1.00 86.81 445 VAL A CA 1
ATOM 3375 C C . VAL A 1 445 ? 54.894 17.099 7.468 1.00 86.81 445 VAL A C 1
ATOM 3377 O O . VAL A 1 445 ? 56.040 16.827 7.818 1.00 86.81 445 VAL A O 1
ATOM 3380 N N . GLY A 1 446 ? 54.062 16.156 7.019 1.00 84.19 446 GLY A N 1
ATOM 3381 C CA . GLY A 1 446 ? 54.450 14.746 6.965 1.00 84.19 446 GLY A CA 1
ATOM 3382 C C . GLY A 1 446 ? 53.568 13.882 6.070 1.00 84.19 446 GLY A C 1
ATOM 3383 O O . GLY A 1 446 ? 52.484 14.288 5.653 1.00 84.19 446 GLY A O 1
ATOM 3384 N N . ASP A 1 447 ? 54.046 12.671 5.790 1.00 84.19 447 ASP A N 1
ATOM 3385 C CA . ASP A 1 447 ? 53.291 11.584 5.164 1.00 84.19 447 ASP A CA 1
ATOM 3386 C C . ASP A 1 447 ? 53.414 10.329 6.041 1.00 84.19 447 ASP A C 1
ATOM 3388 O O . ASP A 1 447 ? 54.488 10.019 6.553 1.00 84.19 447 ASP A O 1
ATOM 3392 N N . PHE A 1 448 ? 52.321 9.586 6.182 1.00 83.88 448 PHE A N 1
ATOM 3393 C CA . PHE A 1 448 ? 52.269 8.287 6.844 1.00 83.88 448 PHE A CA 1
ATOM 3394 C C . PHE A 1 448 ? 51.815 7.225 5.838 1.00 83.88 448 PHE A C 1
ATOM 3396 O O . PHE A 1 448 ? 50.691 7.274 5.330 1.00 83.88 448 PHE A O 1
ATOM 3403 N N . GLY A 1 449 ? 52.697 6.276 5.529 1.00 76.62 449 GLY A N 1
ATOM 3404 C CA . GLY A 1 449 ? 52.443 5.180 4.595 1.00 76.62 449 GLY A CA 1
ATOM 3405 C C . GLY A 1 449 ? 53.724 4.436 4.193 1.00 76.62 449 GLY A C 1
ATOM 3406 O O . GLY A 1 449 ? 54.809 4.819 4.637 1.00 76.62 449 GLY A O 1
ATOM 3407 N N . PRO A 1 450 ? 53.618 3.398 3.342 1.00 74.19 450 PRO A N 1
ATOM 3408 C CA . PRO A 1 450 ? 52.383 2.881 2.737 1.00 74.19 450 PRO A CA 1
ATOM 3409 C C . PRO A 1 450 ? 51.460 2.204 3.762 1.00 74.19 450 PRO A C 1
ATOM 3411 O O . PRO A 1 450 ? 51.925 1.594 4.725 1.00 74.19 450 PRO A O 1
ATOM 3414 N N . SER A 1 451 ? 50.144 2.337 3.579 1.00 79.31 451 SER A N 1
ATOM 3415 C CA . SER A 1 451 ? 49.167 1.609 4.395 1.00 79.31 451 SER A CA 1
ATOM 3416 C C . SER A 1 451 ? 49.123 0.118 4.039 1.00 79.31 451 SER A C 1
ATOM 3418 O O . SER A 1 451 ? 49.489 -0.281 2.937 1.00 79.31 451 SER A O 1
ATOM 3420 N N . LYS A 1 452 ? 48.643 -0.716 4.972 1.00 74.06 452 LYS A N 1
ATOM 3421 C CA . LYS A 1 452 ? 48.492 -2.170 4.769 1.00 74.06 452 LYS A CA 1
ATOM 3422 C C . LYS A 1 452 ? 47.469 -2.525 3.683 1.00 74.06 452 LYS A C 1
ATOM 3424 O O . LYS A 1 452 ? 47.648 -3.491 2.952 1.00 74.06 452 LYS A O 1
ATOM 3429 N N . SER A 1 453 ? 46.392 -1.746 3.618 1.00 85.06 453 SER A N 1
ATOM 3430 C CA . SER A 1 453 ? 45.259 -1.891 2.702 1.00 85.06 453 SER A CA 1
ATOM 3431 C C . SER A 1 453 ? 44.702 -0.502 2.367 1.00 85.06 453 SER A C 1
ATOM 3433 O O . SER A 1 453 ? 45.125 0.504 2.954 1.00 85.06 453 SER A O 1
ATOM 3435 N N . THR A 1 454 ? 43.741 -0.438 1.443 1.00 88.00 454 THR A N 1
ATOM 3436 C CA . THR A 1 454 ? 43.045 0.799 1.075 1.00 88.00 454 THR A CA 1
ATOM 3437 C C . THR A 1 454 ? 42.298 1.387 2.273 1.00 88.00 454 THR A C 1
ATOM 3439 O O . THR A 1 454 ? 41.561 0.678 2.969 1.00 88.00 454 THR A O 1
ATOM 3442 N N . ILE A 1 455 ? 42.478 2.685 2.513 1.00 90.38 455 ILE A N 1
ATOM 3443 C CA . ILE A 1 455 ? 41.821 3.414 3.604 1.00 90.38 455 ILE A CA 1
ATOM 3444 C C . ILE A 1 455 ? 40.397 3.790 3.182 1.00 90.38 455 ILE A C 1
ATOM 3446 O O . ILE A 1 455 ? 40.201 4.485 2.185 1.00 90.38 455 ILE A O 1
ATOM 3450 N N . ASN A 1 456 ? 39.406 3.372 3.970 1.00 89.31 456 ASN A N 1
ATOM 3451 C CA . ASN A 1 456 ? 37.996 3.699 3.740 1.00 89.31 456 ASN A CA 1
ATOM 3452 C C . ASN A 1 456 ? 37.475 4.808 4.660 1.00 89.31 456 ASN A C 1
ATOM 3454 O O . ASN A 1 456 ? 36.542 5.517 4.290 1.00 89.31 456 ASN A O 1
ATOM 3458 N N . GLY A 1 457 ? 38.061 4.965 5.848 1.00 88.00 457 GLY A N 1
ATOM 3459 C CA . GLY A 1 457 ? 37.647 5.970 6.821 1.00 88.00 457 GLY A CA 1
ATOM 3460 C C . GLY A 1 457 ? 38.770 6.329 7.787 1.00 88.00 457 GLY A C 1
ATOM 3461 O O . GLY A 1 457 ? 39.677 5.534 8.029 1.00 88.00 457 GLY A O 1
ATOM 3462 N N . ILE A 1 458 ? 38.703 7.534 8.346 1.00 93.19 458 ILE A N 1
ATOM 3463 C CA . ILE A 1 458 ? 39.646 8.035 9.346 1.00 93.19 458 ILE A CA 1
ATOM 3464 C C . ILE A 1 458 ? 38.870 8.802 10.418 1.00 93.19 458 ILE A C 1
ATOM 3466 O O . ILE A 1 458 ? 37.891 9.478 10.111 1.00 93.19 458 ILE A O 1
ATOM 3470 N N . ALA A 1 459 ? 39.306 8.695 11.667 1.00 92.94 459 ALA A N 1
ATOM 3471 C CA . ALA A 1 459 ? 38.857 9.539 12.766 1.00 92.94 459 ALA A CA 1
ATOM 3472 C C . ALA A 1 459 ? 40.071 9.995 13.573 1.00 92.94 459 ALA A C 1
ATOM 3474 O O . ALA A 1 459 ? 41.065 9.275 13.650 1.00 92.94 459 ALA A O 1
ATOM 3475 N N . ALA A 1 460 ? 40.001 11.164 14.199 1.00 91.00 460 ALA A N 1
ATOM 3476 C CA . ALA A 1 460 ? 41.024 11.634 15.121 1.00 91.00 460 ALA A CA 1
ATOM 3477 C C . ALA A 1 460 ? 40.386 12.425 16.263 1.00 91.00 460 ALA A C 1
ATOM 3479 O O . ALA A 1 460 ? 39.359 13.073 16.074 1.00 91.00 460 ALA A O 1
ATOM 3480 N N . ASN A 1 461 ? 40.971 12.327 17.454 1.00 87.62 461 ASN A N 1
ATOM 3481 C CA . ASN A 1 461 ? 40.612 13.146 18.604 1.00 87.62 461 ASN A CA 1
ATOM 3482 C C . ASN A 1 461 ? 41.841 13.337 19.511 1.00 87.62 461 ASN A C 1
ATOM 3484 O O . ASN A 1 461 ? 42.445 12.365 19.979 1.00 87.62 461 ASN A O 1
ATOM 3488 N N . GLY A 1 462 ? 42.223 14.594 19.755 1.00 84.00 462 GLY A N 1
ATOM 3489 C CA . GLY A 1 462 ? 43.427 14.946 20.512 1.00 84.00 462 GLY A CA 1
ATOM 3490 C C . GLY A 1 462 ? 44.700 14.360 19.889 1.00 84.00 462 GLY A C 1
ATOM 3491 O O . GLY A 1 462 ? 45.018 14.639 18.737 1.00 84.00 462 GLY A O 1
ATOM 3492 N N . SER A 1 463 ? 45.419 13.534 20.653 1.00 86.38 463 SER A N 1
ATOM 3493 C CA . SER A 1 463 ? 46.659 12.856 20.243 1.00 86.38 463 SER A CA 1
ATOM 3494 C C . SER A 1 463 ? 46.449 11.432 19.705 1.00 86.38 463 SER A C 1
ATOM 3496 O O . SER A 1 463 ? 47.410 10.671 19.597 1.00 86.38 463 SER A O 1
ATOM 3498 N N . SER A 1 464 ? 45.210 11.032 19.401 1.00 89.38 464 SER A N 1
ATOM 3499 C CA . SER A 1 464 ? 44.876 9.699 18.879 1.00 89.38 464 SER A CA 1
ATOM 3500 C C . SER A 1 464 ? 44.192 9.794 17.515 1.00 89.38 464 SER A C 1
ATOM 3502 O O . SER A 1 464 ? 43.283 10.600 17.327 1.00 89.38 464 SER A O 1
ATOM 3504 N N . ALA A 1 465 ? 44.598 8.941 16.577 1.00 91.19 465 ALA A N 1
ATOM 3505 C CA . ALA A 1 465 ? 43.955 8.732 15.282 1.00 91.19 465 ALA A CA 1
ATOM 3506 C C . ALA A 1 465 ? 43.553 7.262 15.124 1.00 91.19 465 ALA A C 1
ATOM 3508 O O . ALA A 1 465 ? 44.220 6.376 15.642 1.00 91.19 465 ALA A O 1
ATOM 3509 N N . ALA A 1 466 ? 42.475 6.992 14.399 1.00 93.06 466 ALA A N 1
ATOM 3510 C CA . ALA A 1 466 ? 42.037 5.656 14.024 1.00 93.06 466 ALA A CA 1
ATOM 3511 C C . ALA A 1 466 ? 41.845 5.604 12.512 1.00 93.06 466 ALA A C 1
ATOM 3513 O O . ALA A 1 466 ? 41.211 6.483 11.925 1.00 93.06 466 ALA A O 1
ATOM 3514 N N . ILE A 1 467 ? 42.387 4.561 11.895 1.00 92.44 467 ILE A N 1
ATOM 3515 C CA . ILE A 1 467 ? 42.374 4.346 10.451 1.00 92.44 467 ILE A CA 1
ATOM 3516 C C . ILE A 1 467 ? 41.588 3.072 10.185 1.00 92.44 467 ILE A C 1
ATOM 3518 O O . ILE A 1 467 ? 41.927 2.024 10.726 1.00 92.44 467 ILE A O 1
ATOM 3522 N N . GLY A 1 468 ? 40.535 3.170 9.380 1.00 92.38 468 GLY A N 1
ATOM 3523 C CA . GLY A 1 468 ? 39.689 2.049 8.986 1.00 92.38 468 GLY A CA 1
ATOM 3524 C C . GLY A 1 468 ? 40.025 1.603 7.575 1.00 92.38 468 GLY A C 1
ATOM 3525 O O . GLY A 1 468 ? 39.989 2.405 6.636 1.00 92.38 468 GLY A O 1
ATOM 3526 N N . TYR A 1 469 ? 40.332 0.324 7.429 1.00 91.12 469 TYR A N 1
ATOM 3527 C CA . TYR A 1 469 ? 40.764 -0.268 6.174 1.00 91.12 469 TYR A CA 1
ATOM 3528 C C . TYR A 1 469 ? 39.653 -1.096 5.517 1.00 91.12 469 TYR A C 1
ATOM 3530 O O . TYR A 1 469 ? 38.697 -1.545 6.159 1.00 91.12 469 TYR A O 1
ATOM 3538 N N . ALA A 1 470 ? 39.780 -1.312 4.207 1.00 86.00 470 ALA A N 1
ATOM 3539 C CA . ALA A 1 470 ? 38.858 -2.161 3.452 1.00 86.00 470 ALA A CA 1
ATOM 3540 C C . ALA A 1 470 ? 38.927 -3.651 3.831 1.00 86.00 470 ALA A C 1
ATOM 3542 O O . ALA A 1 470 ? 37.944 -4.362 3.650 1.00 86.00 470 ALA A O 1
ATOM 3543 N N . ASP A 1 471 ? 40.036 -4.115 4.411 1.00 87.75 471 ASP A N 1
ATOM 3544 C CA . ASP A 1 471 ? 40.214 -5.489 4.905 1.00 87.75 471 ASP A CA 1
ATOM 3545 C C . ASP A 1 471 ? 39.501 -5.761 6.248 1.00 87.75 471 ASP A C 1
ATOM 3547 O O . ASP A 1 471 ? 39.686 -6.816 6.856 1.00 87.75 471 ASP A O 1
ATOM 3551 N N . SER A 1 472 ? 38.652 -4.830 6.698 1.00 88.31 472 SER A N 1
ATOM 3552 C CA . SER A 1 472 ? 37.906 -4.890 7.964 1.00 88.31 472 SER A CA 1
ATOM 3553 C C . SER A 1 472 ? 38.770 -4.723 9.225 1.00 88.31 472 SER A C 1
ATOM 3555 O O . SER A 1 472 ? 38.311 -5.027 10.334 1.00 88.31 472 SER A O 1
ATOM 3557 N N . SER A 1 473 ? 40.010 -4.243 9.081 1.00 90.19 473 SER A N 1
ATOM 3558 C CA . SER A 1 473 ? 40.876 -3.878 10.204 1.00 90.19 473 SER A CA 1
ATOM 3559 C C . SER A 1 473 ? 40.798 -2.381 10.533 1.00 90.19 473 SER A C 1
ATOM 3561 O O . SER A 1 473 ? 40.512 -1.532 9.683 1.00 90.19 473 SER A O 1
ATOM 3563 N N . VAL A 1 474 ? 41.029 -2.057 11.803 1.00 92.06 474 VAL A N 1
ATOM 3564 C CA . VAL A 1 474 ? 41.149 -0.694 12.320 1.00 92.06 474 VAL A CA 1
ATOM 3565 C C . VAL A 1 474 ? 42.466 -0.572 13.071 1.00 92.06 474 VAL A C 1
ATOM 3567 O O . VAL A 1 474 ? 42.742 -1.354 13.979 1.00 92.06 474 VAL A O 1
ATOM 3570 N N . GLN A 1 475 ? 43.267 0.426 12.717 1.00 90.69 475 GLN A N 1
ATOM 3571 C CA . GLN A 1 475 ? 44.551 0.707 13.351 1.00 90.69 475 GLN A CA 1
ATOM 3572 C C . GLN A 1 475 ? 44.468 2.027 14.110 1.00 90.69 475 GLN A C 1
ATOM 3574 O O . GLN A 1 475 ? 44.205 3.078 13.523 1.00 90.69 475 GLN A O 1
ATOM 3579 N N . ILE A 1 476 ? 44.676 1.964 15.423 1.00 91.69 476 ILE A N 1
ATOM 3580 C CA . ILE A 1 476 ? 44.770 3.132 16.294 1.00 91.69 476 ILE A CA 1
ATOM 3581 C C . ILE A 1 476 ? 46.237 3.564 16.329 1.00 91.69 476 ILE A C 1
ATOM 3583 O O . ILE A 1 476 ? 47.135 2.749 16.550 1.00 91.69 476 ILE A O 1
ATOM 3587 N N . CYS A 1 477 ? 46.476 4.847 16.087 1.00 89.94 477 CYS A N 1
ATOM 3588 C CA . CYS A 1 477 ? 47.784 5.478 16.061 1.00 89.94 477 CYS A CA 1
ATOM 3589 C C . CYS A 1 477 ? 47.836 6.623 17.077 1.00 89.94 477 CYS A C 1
ATOM 3591 O O . CYS A 1 477 ? 46.888 7.400 17.199 1.00 89.94 477 CYS A O 1
ATOM 3593 N N . SER A 1 478 ? 48.966 6.776 17.760 1.00 87.88 478 SER A N 1
ATOM 3594 C CA . SER A 1 478 ? 49.275 7.978 18.529 1.00 87.88 478 SER A CA 1
ATOM 3595 C C . SER A 1 478 ? 49.907 9.032 17.618 1.00 87.88 478 SER A C 1
ATOM 3597 O O . SER A 1 478 ? 50.694 8.713 16.727 1.00 87.88 478 SER A O 1
ATOM 3599 N N . ILE A 1 479 ? 49.543 10.294 17.824 1.00 85.75 479 ILE A N 1
ATOM 3600 C CA . ILE A 1 479 ? 50.079 11.449 17.107 1.00 85.75 479 ILE A CA 1
ATOM 3601 C C . ILE A 1 479 ? 51.076 12.139 18.036 1.00 85.75 479 ILE A C 1
ATOM 3603 O O . ILE A 1 479 ? 50.681 12.791 19.004 1.00 85.75 479 ILE A O 1
ATOM 3607 N N . ALA A 1 480 ? 52.366 12.014 17.733 1.00 82.31 480 ALA A N 1
ATOM 3608 C CA . ALA A 1 480 ? 53.442 12.697 18.447 1.00 82.31 480 ALA A CA 1
ATOM 3609 C C . ALA A 1 480 ? 54.409 13.329 17.438 1.00 82.31 480 ALA A C 1
ATOM 3611 O O . ALA A 1 480 ? 54.805 12.686 16.471 1.00 82.31 480 ALA A O 1
ATOM 3612 N N . ASN A 1 481 ? 54.790 14.596 17.643 1.00 79.50 481 ASN A N 1
ATOM 3613 C CA . ASN A 1 481 ? 55.718 15.335 16.770 1.00 79.50 481 ASN A CA 1
ATOM 3614 C C . ASN A 1 481 ? 55.363 15.291 15.266 1.00 79.50 481 ASN A C 1
ATOM 3616 O O . ASN A 1 481 ? 56.249 15.172 14.425 1.00 79.50 481 ASN A O 1
ATOM 3620 N N . ASN A 1 482 ? 54.073 15.393 14.919 1.00 77.75 482 ASN A N 1
ATOM 3621 C CA . ASN A 1 482 ? 53.561 15.294 13.540 1.00 77.75 482 ASN A CA 1
ATOM 3622 C C . ASN A 1 482 ? 53.849 13.945 12.849 1.00 77.75 482 ASN A C 1
ATOM 3624 O O . ASN A 1 482 ? 53.822 13.865 11.624 1.00 77.75 482 ASN A O 1
ATOM 3628 N N . ILE A 1 483 ? 54.115 12.888 13.620 1.00 83.38 483 ILE A N 1
ATOM 3629 C CA . ILE A 1 483 ? 54.291 11.516 13.144 1.00 83.38 483 ILE A CA 1
ATOM 3630 C C . ILE A 1 483 ? 53.177 10.658 13.754 1.00 83.38 483 ILE A C 1
ATOM 3632 O O . ILE A 1 483 ? 52.846 10.788 14.934 1.00 83.38 483 ILE A O 1
ATOM 3636 N N . LEU A 1 484 ? 52.594 9.783 12.935 1.00 85.25 484 LEU A N 1
ATOM 3637 C CA . LEU A 1 484 ? 51.626 8.772 13.359 1.00 85.25 484 LEU A CA 1
ATOM 3638 C C . LEU A 1 484 ? 52.380 7.489 13.735 1.00 85.25 484 LEU A C 1
ATOM 3640 O O . LEU A 1 484 ? 53.027 6.887 12.880 1.00 85.25 484 LEU A O 1
ATOM 3644 N N . SER A 1 485 ? 52.298 7.058 14.993 1.00 85.31 485 SER A N 1
ATOM 3645 C CA . SER A 1 485 ? 52.858 5.784 15.458 1.00 85.31 485 SER A CA 1
ATOM 3646 C C . SER A 1 485 ? 51.739 4.778 15.771 1.00 85.31 485 SER A C 1
ATOM 3648 O O . SER A 1 485 ? 50.857 5.089 16.570 1.00 85.31 485 SER A O 1
ATOM 3650 N N . PRO A 1 486 ? 51.718 3.578 15.158 1.00 84.12 486 PRO A N 1
ATOM 3651 C CA . PRO A 1 486 ? 50.716 2.557 15.475 1.00 84.12 486 PRO A CA 1
ATOM 3652 C C . PRO A 1 486 ? 50.819 2.073 16.920 1.00 84.12 486 PRO A C 1
ATOM 3654 O O . PRO A 1 486 ? 51.913 1.740 17.372 1.00 84.12 486 PRO A O 1
ATOM 3657 N N . SER A 1 487 ? 49.685 1.981 17.617 1.00 82.25 487 SER A N 1
ATOM 3658 C CA . SER A 1 487 ? 49.603 1.453 18.984 1.00 82.25 487 SER A CA 1
ATOM 3659 C C . SER A 1 487 ? 48.797 0.157 19.075 1.00 82.25 487 SER A C 1
ATOM 3661 O O . SER A 1 487 ? 49.265 -0.802 19.682 1.00 82.25 487 SER A O 1
ATOM 3663 N N . VAL A 1 488 ? 47.603 0.109 18.475 1.00 86.94 488 VAL A N 1
ATOM 3664 C CA . VAL A 1 488 ? 46.656 -1.012 18.614 1.00 86.94 488 VAL A CA 1
ATOM 3665 C C . VAL A 1 488 ? 46.043 -1.354 17.262 1.00 86.94 488 VAL A C 1
ATOM 3667 O O . VAL A 1 488 ? 45.679 -0.467 16.491 1.00 86.94 488 VAL A O 1
ATOM 3670 N N . GLU A 1 489 ? 45.888 -2.646 16.989 1.00 87.06 489 GLU A N 1
ATOM 3671 C CA . GLU A 1 489 ? 45.241 -3.160 15.784 1.00 87.06 489 GLU A CA 1
ATOM 3672 C C . GLU A 1 489 ? 44.026 -4.013 16.157 1.00 87.06 489 GLU A C 1
ATOM 3674 O O . GLU A 1 489 ? 44.112 -4.919 16.984 1.00 87.06 489 GLU A O 1
ATOM 3679 N N . ILE A 1 490 ? 42.882 -3.702 15.550 1.00 88.50 490 ILE A N 1
ATOM 3680 C CA . ILE A 1 490 ? 41.581 -4.292 15.859 1.00 88.50 490 ILE A CA 1
ATOM 3681 C C . ILE A 1 490 ? 41.011 -4.881 14.576 1.00 88.50 490 ILE A C 1
ATOM 3683 O O . ILE A 1 490 ? 40.816 -4.169 13.593 1.00 88.50 490 ILE A O 1
ATOM 3687 N N . LYS A 1 491 ? 40.673 -6.171 14.583 1.00 84.44 491 LYS A N 1
ATOM 3688 C CA . LYS A 1 491 ? 39.895 -6.775 13.498 1.00 84.44 491 LYS A CA 1
ATOM 3689 C C . LYS A 1 491 ? 38.413 -6.703 13.848 1.00 84.44 491 LYS A C 1
ATOM 3691 O O . LYS A 1 491 ? 37.979 -7.332 14.810 1.00 84.44 491 LYS A O 1
ATOM 3696 N N . VAL A 1 492 ? 37.651 -5.913 13.095 1.00 74.88 492 VAL A N 1
ATOM 3697 C CA . VAL A 1 492 ? 36.274 -5.558 13.464 1.00 74.88 492 VAL A CA 1
ATOM 3698 C C . VAL A 1 492 ? 35.286 -6.647 13.061 1.00 74.88 492 VAL A C 1
ATOM 3700 O O . VAL A 1 492 ? 34.495 -7.110 13.884 1.00 74.88 492 VAL A O 1
ATOM 3703 N N . SER A 1 493 ? 35.338 -7.081 11.797 1.00 72.06 493 SER A N 1
ATOM 3704 C CA . SER A 1 493 ? 34.475 -8.136 11.254 1.00 72.06 493 SER A CA 1
ATOM 3705 C C . SER A 1 493 ? 34.996 -8.677 9.908 1.00 72.06 493 SER A C 1
ATOM 3707 O O . SER A 1 493 ? 36.199 -8.637 9.654 1.00 72.06 493 SER A O 1
ATOM 3709 N N . ARG A 1 494 ? 34.100 -9.231 9.074 1.00 82.25 494 ARG A N 1
ATOM 3710 C CA . ARG A 1 494 ? 34.332 -9.601 7.665 1.00 82.25 494 ARG A CA 1
ATOM 3711 C C . ARG A 1 494 ? 33.982 -8.478 6.676 1.00 82.25 494 ARG A C 1
ATOM 3713 O O . ARG A 1 494 ? 34.309 -8.607 5.501 1.00 82.25 494 ARG A O 1
ATOM 3720 N N . ASP A 1 495 ? 33.284 -7.440 7.131 1.00 89.12 495 ASP A N 1
ATOM 3721 C CA . ASP A 1 495 ? 32.772 -6.362 6.288 1.00 89.12 495 ASP A CA 1
ATOM 3722 C C . ASP A 1 495 ? 33.615 -5.087 6.414 1.00 89.12 495 ASP A C 1
ATOM 3724 O O . ASP A 1 495 ? 34.073 -4.714 7.498 1.00 89.12 495 ASP A O 1
ATOM 3728 N N . ALA A 1 496 ? 33.784 -4.394 5.287 1.00 88.69 496 ALA A N 1
ATOM 3729 C CA . ALA A 1 496 ? 34.632 -3.215 5.202 1.00 88.69 496 ALA A CA 1
ATOM 3730 C C . ALA A 1 496 ? 34.147 -2.097 6.138 1.00 88.69 496 ALA A C 1
ATOM 3732 O O . ALA A 1 496 ? 32.956 -1.769 6.167 1.00 88.69 496 ALA A O 1
ATOM 3733 N N . VAL A 1 497 ? 35.092 -1.478 6.847 1.00 92.38 497 VAL A N 1
ATOM 3734 C CA . VAL A 1 497 ? 34.843 -0.316 7.706 1.00 92.38 497 VAL A CA 1
ATOM 3735 C C . VAL A 1 497 ? 34.522 0.889 6.831 1.00 92.38 497 VAL A C 1
ATOM 3737 O O . VAL A 1 497 ? 35.224 1.141 5.852 1.00 92.38 497 VAL A O 1
ATOM 3740 N N . THR A 1 498 ? 33.475 1.639 7.168 1.00 92.31 498 THR A N 1
ATOM 3741 C CA . THR A 1 498 ? 33.014 2.786 6.368 1.00 92.31 498 THR A CA 1
ATOM 3742 C C . THR A 1 498 ? 33.051 4.104 7.121 1.00 92.31 498 THR A C 1
ATOM 3744 O O . THR A 1 498 ? 33.281 5.137 6.500 1.00 92.31 498 THR A O 1
ATOM 3747 N N . SER A 1 499 ? 32.864 4.082 8.440 1.00 92.88 499 SER A N 1
ATOM 3748 C CA . SER A 1 499 ? 32.845 5.286 9.277 1.00 92.88 499 SER A CA 1
ATOM 3749 C C . SER A 1 499 ? 33.425 5.002 10.659 1.00 92.88 499 SER A C 1
ATOM 3751 O O . SER A 1 499 ? 33.199 3.927 11.217 1.00 92.88 499 SER A O 1
ATOM 3753 N N . LEU A 1 500 ? 34.127 5.977 11.230 1.00 94.69 500 LEU A N 1
ATOM 3754 C CA . LEU A 1 500 ? 34.778 5.888 12.535 1.00 94.69 500 LEU A CA 1
ATOM 3755 C C . LEU A 1 500 ? 34.485 7.155 13.340 1.00 94.69 500 LEU A C 1
ATOM 3757 O O . LEU A 1 500 ? 34.467 8.243 12.771 1.00 94.69 500 LEU A O 1
ATOM 3761 N N . ALA A 1 501 ? 34.301 7.030 14.654 1.00 94.50 501 ALA A N 1
ATOM 3762 C CA . ALA A 1 501 ? 34.176 8.184 15.542 1.00 94.50 501 ALA A CA 1
ATOM 3763 C C . ALA A 1 501 ? 34.721 7.882 16.943 1.00 94.50 501 ALA A C 1
ATOM 3765 O O . ALA A 1 501 ? 34.273 6.942 17.608 1.00 94.50 501 ALA A O 1
ATOM 3766 N N . PHE A 1 502 ? 35.662 8.701 17.416 1.00 94.25 502 PHE A N 1
ATOM 3767 C CA . PHE A 1 502 ? 36.132 8.652 18.802 1.00 94.25 502 PHE A CA 1
ATOM 3768 C C . PHE A 1 502 ? 35.112 9.278 19.748 1.00 94.25 502 PHE A C 1
ATOM 3770 O O . PHE A 1 502 ? 34.488 10.286 19.417 1.00 94.25 502 PHE A O 1
ATOM 3777 N N . SER A 1 503 ? 34.988 8.720 20.950 1.00 91.69 503 SER A N 1
ATOM 3778 C CA . SER A 1 503 ? 34.297 9.403 22.038 1.00 91.69 503 SER A CA 1
ATOM 3779 C C . SER A 1 503 ? 35.034 10.705 22.399 1.00 91.69 503 SER A C 1
ATOM 3781 O O . SER A 1 503 ? 36.249 10.795 22.201 1.00 91.69 503 SER A O 1
ATOM 3783 N N . PRO A 1 504 ? 34.349 11.709 22.975 1.00 85.44 504 PRO A N 1
ATOM 3784 C CA . PRO A 1 504 ? 34.944 13.016 23.282 1.00 85.44 504 PRO A CA 1
ATOM 3785 C C . PRO A 1 504 ? 36.193 12.955 24.168 1.00 85.44 504 PRO A C 1
ATOM 3787 O O . PRO A 1 504 ? 37.118 13.738 23.991 1.00 85.44 504 PRO A O 1
ATOM 3790 N N . ASN A 1 505 ? 36.256 11.986 25.085 1.00 85.69 505 ASN A N 1
ATOM 3791 C CA . ASN A 1 505 ? 37.402 11.737 25.965 1.00 85.69 505 ASN A CA 1
ATOM 3792 C C . ASN A 1 505 ? 38.475 10.801 25.362 1.00 85.69 505 ASN A C 1
ATOM 3794 O O . ASN A 1 505 ? 39.336 10.321 26.095 1.00 85.69 505 ASN A O 1
ATOM 3798 N N . SER A 1 506 ? 38.376 10.458 24.074 1.00 86.06 506 SER A N 1
ATOM 3799 C CA . SER A 1 506 ? 39.245 9.510 23.353 1.00 86.06 506 SER A CA 1
ATOM 3800 C C . SER A 1 506 ? 39.373 8.116 23.987 1.00 86.06 506 SER A C 1
ATOM 3802 O O . SER A 1 506 ? 40.274 7.365 23.624 1.00 86.06 506 SER A O 1
ATOM 3804 N N . SER A 1 507 ? 38.493 7.736 24.922 1.00 90.00 507 SER A N 1
ATOM 3805 C CA . SER A 1 507 ? 38.539 6.432 25.613 1.00 90.00 507 SER A CA 1
ATOM 3806 C C . SER A 1 507 ? 37.879 5.294 24.827 1.00 90.00 507 SER A C 1
ATOM 3808 O O . SER A 1 507 ? 38.168 4.117 25.059 1.00 90.00 507 SER A O 1
ATOM 3810 N N . MET A 1 508 ? 36.976 5.635 23.907 1.00 93.06 508 MET A N 1
ATOM 3811 C CA . MET A 1 508 ? 36.195 4.696 23.110 1.00 93.06 508 MET A CA 1
ATOM 3812 C C . MET A 1 508 ? 36.219 5.087 21.630 1.00 93.06 508 MET A C 1
ATOM 3814 O O . MET A 1 508 ? 36.358 6.258 21.281 1.00 93.06 508 MET A O 1
ATOM 3818 N N . LEU A 1 509 ? 36.070 4.097 20.756 1.00 94.38 509 LEU A N 1
ATOM 3819 C CA . LEU A 1 509 ? 36.024 4.242 19.306 1.00 94.38 509 LEU A CA 1
ATOM 3820 C C . LEU A 1 509 ? 34.816 3.474 18.770 1.00 94.38 509 LEU A C 1
ATOM 3822 O O . LEU A 1 509 ? 34.754 2.255 18.903 1.00 94.38 509 LEU A O 1
ATOM 3826 N N . ALA A 1 510 ? 33.866 4.177 18.161 1.00 95.44 510 ALA A N 1
ATOM 3827 C CA . ALA A 1 510 ? 32.776 3.563 17.413 1.00 95.44 510 ALA A CA 1
ATOM 3828 C C . ALA A 1 510 ? 33.218 3.301 15.973 1.00 95.44 510 ALA A C 1
ATOM 3830 O O . ALA A 1 510 ? 33.759 4.191 15.313 1.00 95.44 510 ALA A O 1
ATOM 3831 N N . VAL A 1 511 ? 32.945 2.094 15.489 1.00 95.06 511 VAL A N 1
ATOM 3832 C CA . VAL A 1 511 ? 33.252 1.644 14.135 1.00 95.06 511 VAL A CA 1
ATOM 3833 C C . VAL A 1 511 ? 31.975 1.185 13.460 1.00 95.06 511 VAL A C 1
ATOM 3835 O O . VAL A 1 511 ? 31.312 0.286 13.964 1.00 95.06 511 VAL A O 1
ATOM 3838 N N . GLY A 1 512 ? 31.648 1.803 12.329 1.00 94.56 512 GLY A N 1
ATOM 3839 C CA . GLY A 1 512 ? 30.542 1.421 11.461 1.00 94.56 512 GLY A CA 1
ATOM 3840 C C . GLY A 1 512 ? 31.041 0.717 10.205 1.00 94.56 512 GLY A C 1
ATOM 3841 O O . GLY A 1 512 ? 32.051 1.131 9.628 1.00 94.56 512 GLY A O 1
ATOM 3842 N N . ASP A 1 513 ? 30.336 -0.328 9.785 1.00 92.81 513 ASP A N 1
ATOM 3843 C CA . ASP A 1 513 ? 30.652 -1.090 8.579 1.00 92.81 513 ASP A CA 1
ATOM 3844 C C . ASP A 1 513 ? 29.677 -0.845 7.409 1.00 92.81 513 ASP A C 1
ATOM 3846 O O . ASP A 1 513 ? 28.677 -0.120 7.486 1.00 92.81 513 ASP A O 1
ATOM 3850 N N . SER A 1 514 ? 29.994 -1.486 6.285 1.00 91.69 514 SER A N 1
ATOM 3851 C CA . SER A 1 514 ? 29.205 -1.437 5.051 1.00 91.69 514 SER A CA 1
ATOM 3852 C C . SER A 1 514 ? 27.855 -2.169 5.107 1.00 91.69 514 SER A C 1
ATOM 3854 O O . SER A 1 514 ? 27.023 -1.930 4.230 1.00 91.69 514 SER A O 1
ATOM 3856 N N . ARG A 1 515 ? 27.598 -3.012 6.118 1.00 90.56 515 ARG A N 1
ATOM 3857 C CA . ARG A 1 515 ? 26.319 -3.724 6.296 1.00 90.56 515 ARG A CA 1
ATOM 3858 C C . ARG A 1 515 ? 25.365 -3.045 7.276 1.00 90.56 515 ARG A C 1
ATOM 3860 O O . ARG A 1 515 ? 24.192 -3.404 7.293 1.00 90.56 515 ARG A O 1
ATOM 3867 N N . GLY A 1 516 ? 25.839 -2.081 8.062 1.00 91.38 516 GLY A N 1
ATOM 3868 C CA . GLY A 1 516 ? 25.024 -1.372 9.047 1.00 91.38 516 GLY A CA 1
ATOM 3869 C C . GLY A 1 516 ? 25.282 -1.776 10.500 1.00 91.38 516 GLY A C 1
ATOM 3870 O O . GLY A 1 516 ? 24.513 -1.404 11.389 1.00 91.38 516 GLY A O 1
ATOM 3871 N N . ARG A 1 517 ? 26.356 -2.517 10.789 1.00 93.25 517 ARG A N 1
ATOM 3872 C CA . ARG A 1 517 ? 26.756 -2.833 12.163 1.00 93.25 517 ARG A CA 1
ATOM 3873 C C . ARG A 1 517 ? 27.671 -1.752 12.718 1.00 93.25 517 ARG A C 1
ATOM 3875 O O . ARG A 1 517 ? 28.594 -1.290 12.050 1.00 93.25 517 ARG A O 1
ATOM 3882 N N . ILE A 1 518 ? 27.427 -1.395 13.975 1.00 94.62 518 ILE A N 1
ATOM 3883 C CA . ILE A 1 518 ? 28.255 -0.485 14.758 1.00 94.62 518 ILE A CA 1
ATOM 3884 C C . ILE A 1 518 ? 28.824 -1.248 15.952 1.00 94.62 518 ILE A C 1
ATOM 3886 O O . ILE A 1 518 ? 28.080 -1.795 16.769 1.00 94.62 518 ILE A O 1
ATOM 3890 N N . VAL A 1 519 ? 30.148 -1.264 16.071 1.00 94.00 519 VAL A N 1
ATOM 3891 C CA . VAL A 1 519 ? 30.864 -1.854 17.207 1.00 94.00 519 VAL A CA 1
ATOM 3892 C C . VAL A 1 519 ? 31.657 -0.766 17.911 1.00 94.00 519 VAL A C 1
ATOM 3894 O O . VAL A 1 519 ? 32.328 0.039 17.270 1.00 94.00 519 VAL A O 1
ATOM 3897 N N . VAL A 1 520 ? 31.574 -0.722 19.237 1.00 94.75 520 VAL A N 1
ATOM 3898 C CA . VAL A 1 520 ? 32.338 0.220 20.058 1.00 94.75 520 VAL A CA 1
ATOM 3899 C C . VAL A 1 520 ? 33.484 -0.520 20.725 1.00 94.75 520 VAL A C 1
ATOM 3901 O O . VAL A 1 520 ? 33.259 -1.514 21.413 1.00 94.75 520 VAL A O 1
ATOM 3904 N N . TYR A 1 521 ? 34.695 -0.002 20.568 1.00 93.81 521 TYR A N 1
ATOM 3905 C CA . TYR A 1 521 ? 35.924 -0.515 21.160 1.00 93.81 521 TYR A CA 1
ATOM 3906 C C . TYR A 1 521 ? 36.476 0.456 22.195 1.00 93.81 521 TYR A C 1
ATOM 3908 O O . TYR A 1 521 ? 36.279 1.665 22.093 1.00 93.81 521 TYR A O 1
ATOM 3916 N N . ARG A 1 522 ? 37.210 -0.056 23.176 1.00 92.50 522 ARG A N 1
ATOM 3917 C CA . ARG A 1 522 ? 38.041 0.749 24.068 1.00 92.50 522 ARG A CA 1
ATOM 3918 C C . ARG A 1 522 ? 39.368 1.043 23.373 1.00 92.50 522 ARG A C 1
ATOM 3920 O O . ARG A 1 522 ? 40.009 0.128 22.867 1.00 92.50 522 ARG A O 1
ATOM 3927 N N . THR A 1 523 ? 39.789 2.301 23.358 1.00 88.56 523 THR A N 1
ATOM 3928 C CA . THR A 1 523 ? 40.946 2.753 22.562 1.00 88.56 523 THR A CA 1
ATOM 3929 C C . THR A 1 523 ? 42.293 2.255 23.075 1.00 88.56 523 THR A C 1
ATOM 3931 O O . THR A 1 523 ? 43.201 2.073 22.273 1.00 88.56 523 THR A O 1
ATOM 3934 N N . ALA A 1 524 ? 42.414 2.013 24.384 1.00 84.38 524 ALA A N 1
ATOM 3935 C CA . ALA A 1 524 ? 43.658 1.568 25.014 1.00 84.38 524 ALA A CA 1
ATOM 3936 C C . ALA A 1 524 ? 44.085 0.153 24.584 1.00 84.38 524 ALA A C 1
ATOM 3938 O O . ALA A 1 524 ? 45.247 -0.050 24.254 1.00 84.38 524 ALA A O 1
ATOM 3939 N N . ASP A 1 525 ? 43.137 -0.793 24.552 1.00 84.25 525 ASP A N 1
ATOM 3940 C CA . ASP A 1 525 ? 43.433 -2.224 24.357 1.00 84.25 525 ASP A CA 1
ATOM 3941 C C . ASP A 1 525 ? 42.745 -2.827 23.121 1.00 84.25 525 ASP A C 1
ATOM 3943 O O . ASP A 1 525 ? 42.979 -3.982 22.778 1.00 84.25 525 ASP A O 1
ATOM 3947 N N . GLY A 1 526 ? 41.821 -2.100 22.484 1.00 85.31 526 GLY A N 1
ATOM 3948 C CA . GLY A 1 526 ? 40.996 -2.637 21.399 1.00 85.31 526 GLY A CA 1
ATOM 3949 C C . GLY A 1 526 ? 39.924 -3.635 21.850 1.00 85.31 526 GLY A C 1
ATOM 3950 O O . GLY A 1 526 ? 39.385 -4.379 21.034 1.00 85.31 526 GLY A O 1
ATOM 3951 N N . THR A 1 527 ? 39.587 -3.662 23.142 1.00 89.00 527 THR A N 1
ATOM 3952 C CA . THR A 1 527 ? 38.532 -4.529 23.691 1.00 89.00 527 THR A CA 1
ATOM 3953 C C . THR A 1 527 ? 37.136 -4.019 23.329 1.00 89.00 527 THR A C 1
ATOM 3955 O O . THR A 1 527 ? 36.887 -2.814 23.314 1.00 89.00 527 THR A O 1
ATOM 3958 N N . ILE A 1 528 ? 36.203 -4.926 23.033 1.00 90.75 528 ILE A N 1
ATOM 3959 C CA . ILE A 1 528 ? 34.823 -4.578 22.659 1.00 90.75 528 ILE A CA 1
ATOM 3960 C C . ILE A 1 528 ? 34.054 -4.084 23.895 1.00 90.75 528 ILE A C 1
ATOM 3962 O O . ILE A 1 528 ? 33.995 -4.766 24.914 1.00 90.75 528 ILE A O 1
ATOM 3966 N N . VAL A 1 529 ? 33.429 -2.910 23.787 1.00 88.50 529 VAL A N 1
ATOM 3967 C CA . VAL A 1 529 ? 32.516 -2.325 24.786 1.00 88.50 529 VAL A CA 1
ATOM 3968 C C . VAL A 1 529 ? 31.072 -2.742 24.505 1.00 88.50 529 VAL A C 1
ATOM 3970 O O . VAL A 1 529 ? 30.346 -3.130 25.417 1.00 88.50 529 VAL A O 1
ATOM 3973 N N . THR A 1 530 ? 30.645 -2.669 23.243 1.00 90.19 530 THR A N 1
ATOM 3974 C CA . THR A 1 530 ? 29.345 -3.174 22.781 1.00 90.19 530 THR A CA 1
ATOM 3975 C C . THR A 1 530 ? 29.411 -3.499 21.296 1.00 90.19 530 THR A C 1
ATOM 3977 O O . THR A 1 530 ? 30.023 -2.770 20.519 1.00 90.19 530 THR A O 1
ATOM 3980 N N . ASP A 1 531 ? 28.749 -4.577 20.896 1.00 88.69 531 ASP A N 1
ATOM 3981 C CA . ASP A 1 531 ? 28.621 -5.030 19.511 1.00 88.69 531 ASP A CA 1
ATOM 3982 C C . ASP A 1 531 ? 27.153 -5.227 19.086 1.00 88.69 531 ASP A C 1
ATOM 3984 O O . ASP A 1 531 ? 26.878 -5.775 18.016 1.00 88.69 531 ASP A O 1
ATOM 3988 N N . ARG A 1 532 ? 26.211 -4.786 19.935 1.00 87.81 532 ARG A N 1
ATOM 3989 C CA . ARG A 1 532 ? 24.765 -5.025 19.791 1.00 87.81 532 ARG A CA 1
ATOM 3990 C C . ARG A 1 532 ? 24.061 -4.089 18.803 1.00 87.81 532 ARG A C 1
ATOM 3992 O O . ARG A 1 532 ? 22.912 -4.343 18.449 1.00 87.81 532 ARG A O 1
ATOM 3999 N N . TRP A 1 533 ? 24.704 -3.012 18.359 1.00 92.81 533 TRP A N 1
ATOM 4000 C CA . TRP A 1 533 ? 24.084 -1.991 17.508 1.00 92.81 533 TRP A CA 1
ATOM 4001 C C . TRP A 1 533 ? 24.104 -2.420 16.033 1.00 92.81 533 TRP A C 1
ATOM 4003 O O . TRP A 1 533 ? 25.047 -2.147 15.300 1.00 92.81 533 TRP A O 1
ATOM 4013 N N . THR A 1 534 ? 23.065 -3.144 15.608 1.00 88.44 534 THR A N 1
ATOM 4014 C CA . THR A 1 534 ? 22.972 -3.807 14.285 1.00 88.44 534 THR A CA 1
ATOM 4015 C C . THR A 1 534 ? 21.687 -3.464 13.515 1.00 88.44 534 THR A C 1
ATOM 4017 O O . THR A 1 534 ? 21.323 -4.163 12.576 1.00 88.44 534 THR A O 1
ATOM 4020 N N . SER A 1 535 ? 20.965 -2.408 13.908 1.00 87.62 535 SER A N 1
ATOM 4021 C CA . SER A 1 535 ? 19.626 -2.113 13.360 1.00 87.62 535 SER A CA 1
ATOM 4022 C C . SER A 1 535 ? 19.616 -1.363 12.022 1.00 87.62 535 SER A C 1
ATOM 4024 O O . SER A 1 535 ? 18.550 -1.266 11.410 1.00 87.62 535 SER A O 1
ATOM 4026 N N . HIS A 1 536 ? 20.748 -0.810 11.567 1.00 92.88 536 HIS A N 1
ATOM 4027 C CA . HIS A 1 536 ? 20.847 -0.280 10.203 1.00 92.88 536 HIS A CA 1
ATOM 4028 C C . HIS A 1 536 ? 20.837 -1.426 9.187 1.00 92.88 536 HIS A C 1
ATOM 4030 O O . HIS A 1 536 ? 21.337 -2.514 9.455 1.00 92.88 536 HIS A O 1
ATOM 4036 N N . THR A 1 537 ? 20.259 -1.170 8.014 1.00 91.19 537 THR A N 1
ATOM 4037 C CA . THR A 1 537 ? 20.109 -2.177 6.939 1.00 91.19 537 THR A CA 1
ATOM 4038 C C . THR A 1 537 ? 21.019 -1.930 5.736 1.00 91.19 537 THR A C 1
ATOM 4040 O O . THR A 1 537 ? 20.996 -2.697 4.774 1.00 91.19 537 THR A O 1
ATOM 4043 N N . ALA A 1 538 ? 21.814 -0.861 5.781 1.00 93.19 538 ALA A N 1
ATOM 4044 C CA . ALA A 1 538 ? 22.771 -0.488 4.752 1.00 93.19 538 ALA A CA 1
ATOM 4045 C C . ALA A 1 538 ? 24.024 0.144 5.379 1.00 93.19 538 ALA A C 1
ATOM 4047 O O . ALA A 1 538 ? 24.093 0.373 6.588 1.00 93.19 538 ALA A O 1
ATOM 4048 N N . ARG A 1 539 ? 25.002 0.466 4.528 1.00 93.69 539 ARG A N 1
ATOM 4049 C CA . ARG A 1 539 ? 26.256 1.140 4.886 1.00 93.69 539 ARG A CA 1
ATOM 4050 C C . ARG A 1 539 ? 26.038 2.340 5.806 1.00 93.69 539 ARG A C 1
ATOM 4052 O O . ARG A 1 539 ? 25.191 3.194 5.531 1.00 93.69 539 ARG A O 1
ATOM 4059 N N . ILE A 1 540 ? 26.851 2.435 6.856 1.00 95.56 540 ILE A N 1
ATOM 4060 C CA . ILE A 1 540 ? 26.902 3.622 7.714 1.00 95.56 540 ILE A CA 1
ATOM 4061 C C . ILE A 1 540 ? 27.797 4.666 7.049 1.00 95.56 540 ILE A C 1
ATOM 4063 O O . ILE A 1 540 ? 28.948 4.383 6.702 1.00 95.56 540 ILE A O 1
ATOM 4067 N N . ASN A 1 541 ? 27.255 5.867 6.865 1.00 94.56 541 ASN A N 1
ATOM 4068 C CA . ASN A 1 541 ? 27.955 6.988 6.243 1.00 94.56 541 ASN A CA 1
ATOM 4069 C C . ASN A 1 541 ? 28.572 7.917 7.292 1.00 94.56 541 ASN A C 1
ATOM 4071 O O . ASN A 1 541 ? 29.659 8.446 7.080 1.00 94.56 541 ASN A O 1
ATOM 4075 N N . SER A 1 542 ? 27.906 8.099 8.436 1.00 94.25 542 SER A N 1
ATOM 4076 C CA . SER A 1 542 ? 28.335 9.053 9.458 1.00 94.25 542 SER A CA 1
ATOM 4077 C C . SER A 1 542 ? 28.024 8.558 10.868 1.00 94.25 542 SER A C 1
ATOM 4079 O O . SER A 1 542 ? 26.974 7.960 11.108 1.00 94.25 542 SER A O 1
ATOM 4081 N N . LEU A 1 543 ? 28.944 8.824 11.796 1.00 95.38 543 LEU A N 1
ATOM 4082 C CA . LEU A 1 543 ? 28.846 8.527 13.223 1.00 95.38 543 LEU A CA 1
ATOM 4083 C C . LEU A 1 543 ? 29.245 9.774 14.015 1.00 95.38 543 LEU A C 1
ATOM 4085 O O . LEU A 1 543 ? 30.298 10.350 13.752 1.00 95.38 543 LEU A O 1
ATOM 4089 N N . ALA A 1 544 ? 28.449 10.158 15.011 1.00 92.50 544 ALA A N 1
ATOM 4090 C CA . ALA A 1 544 ? 28.746 11.300 15.870 1.00 92.50 544 ALA A CA 1
ATOM 4091 C C . ALA A 1 544 ? 28.385 11.019 17.329 1.00 92.50 544 ALA A C 1
ATOM 4093 O O . ALA A 1 544 ? 27.233 10.727 17.665 1.00 92.50 544 ALA A O 1
ATOM 4094 N N . TRP A 1 545 ? 29.374 11.129 18.212 1.00 91.88 545 TRP A N 1
ATOM 4095 C CA . TRP A 1 545 ? 29.169 11.049 19.656 1.00 91.88 545 TRP A CA 1
ATOM 4096 C C . TRP A 1 545 ? 28.595 12.356 20.199 1.00 91.88 545 TRP A C 1
ATOM 4098 O O . TRP A 1 545 ? 28.944 13.438 19.728 1.00 91.88 545 TRP A O 1
ATOM 4108 N N . ASN A 1 546 ? 27.749 12.260 21.223 1.00 87.81 546 ASN A N 1
ATOM 4109 C CA . ASN A 1 546 ? 27.432 13.420 22.053 1.00 87.81 546 ASN A CA 1
ATOM 4110 C C . ASN A 1 546 ? 28.648 13.818 22.912 1.00 87.81 546 ASN A C 1
ATOM 4112 O O . ASN A 1 546 ? 29.559 13.013 23.094 1.00 87.81 546 ASN A O 1
ATOM 4116 N N . SER A 1 547 ? 28.659 15.023 23.490 1.00 82.19 547 SER A N 1
ATOM 4117 C CA . SER A 1 547 ? 29.830 15.557 24.212 1.00 82.19 547 SER A CA 1
ATOM 4118 C C . SER A 1 547 ? 30.199 14.812 25.502 1.00 82.19 547 SER A C 1
ATOM 4120 O O . SER A 1 547 ? 31.338 14.898 25.953 1.00 82.19 547 SER A O 1
ATOM 4122 N N . GLU A 1 548 ? 29.299 13.996 26.052 1.00 80.31 548 GLU A N 1
ATOM 4123 C CA . GLU A 1 548 ? 29.599 13.109 27.187 1.00 80.31 548 GLU A CA 1
ATOM 4124 C C . GLU A 1 548 ? 30.115 11.728 26.776 1.00 80.31 548 GLU A C 1
ATOM 4126 O O . GLU A 1 548 ? 30.593 10.971 27.619 1.00 80.31 548 GLU A O 1
ATOM 4131 N N . GLY A 1 549 ? 29.976 11.363 25.499 1.00 84.56 549 GLY A N 1
ATOM 4132 C CA . GLY A 1 549 ? 30.234 10.008 25.026 1.00 84.56 549 GLY A CA 1
ATOM 4133 C C . GLY A 1 549 ? 29.272 8.970 25.608 1.00 84.56 549 GLY A C 1
ATOM 4134 O O . GLY A 1 549 ? 29.678 7.834 25.802 1.00 84.56 549 GLY A O 1
ATOM 4135 N N . SER A 1 550 ? 28.027 9.343 25.926 1.00 85.19 550 SER A N 1
ATOM 4136 C CA . SER A 1 550 ? 26.971 8.445 26.432 1.00 85.19 550 SER A CA 1
ATOM 4137 C C . SER A 1 550 ? 26.010 7.957 25.339 1.00 85.19 550 SER A C 1
ATOM 4139 O O . SER A 1 550 ? 25.429 6.870 25.457 1.00 85.19 550 SER A O 1
ATOM 4141 N N . HIS A 1 551 ? 25.870 8.736 24.264 1.00 88.31 551 HIS A N 1
ATOM 4142 C CA . HIS A 1 551 ? 25.011 8.459 23.119 1.00 88.31 551 HIS A CA 1
ATOM 4143 C C . HIS A 1 551 ? 25.772 8.636 21.804 1.00 88.31 551 HIS A C 1
ATOM 4145 O O . HIS A 1 551 ? 26.604 9.533 21.671 1.00 88.31 551 HIS A O 1
ATOM 4151 N N . LEU A 1 552 ? 25.440 7.807 20.816 1.00 92.12 552 LEU A N 1
ATOM 4152 C CA . LEU A 1 552 ? 26.001 7.875 19.468 1.00 92.12 552 LEU A CA 1
ATOM 4153 C C . LEU A 1 552 ? 24.863 8.067 18.468 1.00 92.12 552 LEU A C 1
ATOM 4155 O O . LEU A 1 552 ? 23.909 7.299 18.489 1.00 92.12 552 LEU A O 1
ATOM 4159 N N . ALA A 1 553 ? 24.959 9.061 17.593 1.00 91.44 553 ALA A N 1
ATOM 4160 C CA . ALA A 1 553 ? 24.060 9.217 16.457 1.00 91.44 553 ALA A CA 1
ATOM 4161 C C . ALA A 1 553 ? 24.716 8.622 15.204 1.00 91.44 553 ALA A C 1
ATOM 4163 O O . ALA A 1 553 ? 25.902 8.851 14.966 1.00 91.44 553 ALA A O 1
ATOM 4164 N N . SER A 1 554 ? 23.967 7.859 14.415 1.00 94.56 554 SER A N 1
ATOM 4165 C CA . SER A 1 554 ? 24.437 7.252 13.171 1.00 94.56 554 SER A CA 1
ATOM 4166 C C . SER A 1 554 ? 23.501 7.572 12.017 1.00 94.56 554 SER A C 1
ATOM 4168 O O . SER A 1 554 ? 22.284 7.489 12.164 1.00 94.56 554 SER A O 1
ATOM 4170 N N . GLY A 1 555 ? 24.075 7.928 10.871 1.00 94.06 555 GLY A N 1
ATOM 4171 C CA . GLY A 1 555 ? 23.370 8.130 9.608 1.00 94.06 555 GLY A CA 1
ATOM 4172 C C . GLY A 1 555 ? 23.802 7.087 8.584 1.00 94.06 555 GLY A C 1
ATOM 4173 O O . GLY A 1 555 ? 24.992 6.780 8.464 1.00 94.06 555 GLY A O 1
ATOM 4174 N N . SER A 1 556 ? 22.838 6.538 7.851 1.00 95.19 556 SER A N 1
ATOM 4175 C CA . SER A 1 556 ? 23.073 5.485 6.863 1.00 95.19 556 SER A CA 1
ATOM 4176 C C . SER A 1 556 ? 22.387 5.782 5.533 1.00 95.19 556 SER A C 1
ATOM 4178 O O . SER A 1 556 ? 21.433 6.562 5.439 1.00 95.19 556 SER A O 1
ATOM 4180 N N . LEU A 1 557 ? 22.866 5.090 4.501 1.00 93.81 557 LEU A N 1
ATOM 4181 C CA . LEU A 1 557 ? 22.235 5.010 3.190 1.00 93.81 557 LEU A CA 1
ATOM 4182 C C . LEU A 1 557 ? 20.794 4.461 3.250 1.00 93.81 557 LEU A C 1
ATOM 4184 O O . LEU A 1 557 ? 20.005 4.720 2.351 1.00 93.81 557 LEU A O 1
ATOM 4188 N N . ASP A 1 558 ? 20.405 3.759 4.321 1.00 91.31 558 ASP A N 1
ATOM 4189 C CA . ASP A 1 558 ? 19.039 3.243 4.505 1.00 91.31 558 ASP A CA 1
ATOM 4190 C C . ASP A 1 558 ? 17.974 4.322 4.799 1.00 91.31 558 ASP A C 1
ATOM 4192 O O . ASP A 1 558 ? 16.832 3.985 5.120 1.00 91.31 558 ASP A O 1
ATOM 4196 N N . THR A 1 559 ? 18.322 5.609 4.664 1.00 90.75 559 THR A N 1
ATOM 4197 C CA . THR A 1 559 ? 17.496 6.808 4.935 1.00 90.75 559 THR A CA 1
ATOM 4198 C C . THR A 1 559 ? 17.170 7.033 6.412 1.00 90.75 559 THR A C 1
ATOM 4200 O O . THR A 1 559 ? 16.361 7.907 6.740 1.00 90.75 559 THR A O 1
ATOM 4203 N N . ARG A 1 560 ? 17.761 6.252 7.325 1.00 90.06 560 ARG A N 1
ATOM 4204 C CA . ARG A 1 560 ? 17.476 6.339 8.759 1.00 90.06 560 ARG A CA 1
ATOM 4205 C C . ARG A 1 560 ? 18.606 7.005 9.524 1.00 90.06 560 ARG A C 1
ATOM 4207 O O . ARG A 1 560 ? 19.781 6.921 9.166 1.00 90.06 560 ARG A O 1
ATOM 4214 N N . ILE A 1 561 ? 18.219 7.617 10.636 1.00 90.31 561 ILE A N 1
ATOM 4215 C CA . ILE A 1 561 ? 19.136 8.029 11.697 1.00 90.31 561 ILE A CA 1
ATOM 4216 C C . ILE A 1 561 ? 18.828 7.186 12.921 1.00 90.31 561 ILE A C 1
ATOM 4218 O O . ILE A 1 561 ? 17.666 7.119 13.331 1.00 90.31 561 ILE A O 1
ATOM 4222 N N . PHE A 1 562 ? 19.846 6.563 13.512 1.00 90.62 562 PHE A N 1
ATOM 4223 C CA . PHE A 1 562 ? 19.717 5.946 14.828 1.00 90.62 562 PHE A CA 1
ATOM 4224 C C . PHE A 1 562 ? 20.444 6.756 15.893 1.00 90.62 562 PHE A C 1
ATOM 4226 O O . PHE A 1 562 ? 21.522 7.287 15.653 1.00 90.62 562 PHE A O 1
ATOM 4233 N N . VAL A 1 563 ? 19.859 6.830 17.087 1.00 89.19 563 VAL A N 1
ATOM 4234 C CA . VAL A 1 563 ? 20.546 7.322 18.287 1.00 89.19 563 VAL A CA 1
ATOM 4235 C C . VAL A 1 563 ? 20.644 6.180 19.281 1.00 89.19 563 VAL A C 1
ATOM 4237 O O . VAL A 1 563 ? 19.633 5.698 19.792 1.00 89.19 563 VAL A O 1
ATOM 4240 N N . TRP A 1 564 ? 21.869 5.750 19.541 1.00 90.44 564 TRP A N 1
ATOM 4241 C CA . TRP A 1 564 ? 22.216 4.614 20.379 1.00 90.44 564 TRP A CA 1
ATOM 4242 C C . TRP A 1 564 ? 22.539 5.058 21.803 1.00 90.44 564 TRP A C 1
ATOM 4244 O O . TRP A 1 564 ? 23.093 6.138 22.017 1.00 90.44 564 TRP A O 1
ATOM 4254 N N . SER A 1 565 ? 22.219 4.223 22.792 1.00 86.81 565 SER A N 1
ATOM 4255 C CA . SER A 1 565 ? 22.636 4.427 24.182 1.00 86.81 565 SER A CA 1
ATOM 4256 C C . SER A 1 565 ? 23.691 3.405 24.590 1.00 86.81 565 SER A C 1
ATOM 4258 O O . SER A 1 565 ? 23.466 2.202 24.476 1.00 86.81 565 SER A O 1
ATOM 4260 N N . LEU A 1 566 ? 24.827 3.867 25.122 1.00 85.06 566 LEU A N 1
ATOM 4261 C CA . LEU A 1 566 ? 25.831 2.969 25.711 1.00 85.06 566 LEU A CA 1
ATOM 4262 C C . LEU A 1 566 ? 25.350 2.331 27.015 1.00 85.06 566 LEU A C 1
ATOM 4264 O O . LEU A 1 566 ? 25.640 1.167 27.271 1.00 85.06 566 LEU A O 1
ATOM 4268 N N . ALA A 1 567 ? 24.612 3.082 27.838 1.00 81.81 567 ALA A N 1
ATOM 4269 C CA . ALA A 1 567 ? 24.112 2.586 29.120 1.00 81.81 567 ALA A CA 1
ATOM 4270 C C . ALA A 1 567 ? 23.081 1.461 28.939 1.00 81.81 567 ALA A C 1
ATOM 4272 O O . ALA A 1 567 ? 22.985 0.564 29.773 1.00 81.81 567 ALA A O 1
ATOM 4273 N N . CYS A 1 568 ? 22.300 1.515 27.858 1.00 81.94 568 CYS A N 1
ATOM 4274 C CA . CYS A 1 568 ? 21.303 0.511 27.498 1.00 81.94 568 CYS A CA 1
ATOM 4275 C C . CYS A 1 568 ? 21.478 0.131 26.019 1.00 81.94 568 CYS A C 1
ATOM 4277 O O . CYS A 1 568 ? 20.743 0.641 25.179 1.00 81.94 568 CYS A O 1
ATOM 4279 N N . PRO A 1 569 ? 22.404 -0.784 25.669 1.00 78.44 569 PRO A N 1
ATOM 4280 C CA . PRO A 1 569 ? 22.713 -1.094 24.269 1.00 78.44 569 PRO A CA 1
ATOM 4281 C C . PRO A 1 569 ? 21.540 -1.645 23.443 1.00 78.44 569 PRO A C 1
ATOM 4283 O O . PRO A 1 569 ? 21.604 -1.635 22.220 1.00 78.44 569 PRO A O 1
ATOM 4286 N N . GLY A 1 570 ? 20.491 -2.152 24.102 1.00 78.31 570 GLY A N 1
ATOM 4287 C CA . GLY A 1 570 ? 19.255 -2.607 23.459 1.00 78.31 570 GLY A CA 1
ATOM 4288 C C . GLY A 1 570 ? 18.204 -1.512 23.246 1.00 78.31 570 GLY A C 1
ATOM 4289 O O . GLY A 1 570 ? 17.164 -1.799 22.667 1.00 78.31 570 GLY A O 1
ATOM 4290 N N . GLU A 1 571 ? 18.440 -0.284 23.716 1.00 75.88 571 GLU A N 1
ATOM 4291 C CA . GLU A 1 571 ? 17.558 0.861 23.484 1.00 75.88 571 GLU A CA 1
ATOM 4292 C C . GLU A 1 571 ? 18.186 1.810 22.458 1.00 75.88 571 GLU A C 1
ATOM 4294 O O . GLU A 1 571 ? 19.288 2.334 22.647 1.00 75.88 571 GLU A O 1
ATOM 4299 N N . TRP A 1 572 ? 17.454 2.063 21.377 1.00 82.25 572 TRP A N 1
ATOM 4300 C CA . TRP A 1 572 ? 17.815 3.035 20.353 1.00 82.25 572 TRP A CA 1
ATOM 4301 C C . TRP A 1 572 ? 16.584 3.805 19.889 1.00 82.25 572 TRP A C 1
ATOM 4303 O O . TRP A 1 572 ? 15.446 3.352 20.025 1.00 82.25 572 TRP A O 1
ATOM 4313 N N . LEU A 1 573 ? 16.816 4.975 19.311 1.00 78.00 573 LEU A N 1
ATOM 4314 C CA . LEU A 1 573 ? 15.791 5.748 18.618 1.00 78.00 573 LEU A CA 1
ATOM 4315 C C . LEU A 1 573 ? 16.028 5.730 17.137 1.00 78.00 573 LEU A C 1
ATOM 4317 O O . LEU A 1 573 ? 17.172 5.694 16.714 1.00 78.00 573 LEU A O 1
ATOM 4321 N N . THR A 1 574 ? 14.947 5.805 16.375 1.00 82.88 574 THR A N 1
ATOM 4322 C CA . THR A 1 574 ? 15.001 5.861 14.923 1.00 82.88 574 THR A CA 1
ATOM 4323 C C . THR A 1 574 ? 14.266 7.095 14.428 1.00 82.88 574 THR A C 1
ATOM 4325 O O . THR A 1 574 ? 13.158 7.385 14.878 1.00 82.88 574 THR A O 1
ATOM 4328 N N . VAL A 1 575 ? 14.891 7.814 13.502 1.00 80.75 575 VAL A N 1
ATOM 4329 C CA . VAL A 1 575 ? 14.206 8.724 12.586 1.00 80.75 575 VAL A CA 1
ATOM 4330 C C . VAL A 1 575 ? 14.182 8.019 11.245 1.00 80.75 575 VAL A C 1
ATOM 4332 O O . VAL A 1 575 ? 15.223 7.855 10.609 1.00 80.75 575 VAL A O 1
ATOM 4335 N N . ALA A 1 576 ? 13.009 7.542 10.844 1.00 80.56 576 ALA A N 1
ATOM 4336 C CA . ALA A 1 576 ? 12.826 6.961 9.525 1.00 80.56 576 ALA A CA 1
ATOM 4337 C C . ALA A 1 576 ? 12.666 8.071 8.480 1.00 80.56 576 ALA A C 1
ATOM 4339 O O . ALA A 1 576 ? 12.010 9.073 8.753 1.00 80.56 576 ALA A O 1
ATOM 4340 N N . HIS A 1 577 ? 13.242 7.865 7.292 1.00 80.06 577 HIS A N 1
ATOM 4341 C CA . HIS A 1 577 ? 13.128 8.784 6.151 1.00 80.06 577 HIS A CA 1
ATOM 4342 C C . HIS A 1 577 ? 13.638 10.188 6.499 1.00 80.06 577 HIS A C 1
ATOM 4344 O O . HIS A 1 577 ? 13.043 11.191 6.115 1.00 80.06 577 HIS A O 1
ATOM 4350 N N . ALA A 1 578 ? 14.733 10.245 7.262 1.00 83.00 578 ALA A N 1
ATOM 4351 C CA . ALA A 1 578 ? 15.332 11.500 7.684 1.00 83.00 578 ALA A CA 1
ATOM 4352 C C . ALA A 1 578 ? 15.815 12.317 6.486 1.00 83.00 578 ALA A C 1
ATOM 4354 O O . ALA A 1 578 ? 15.673 13.523 6.510 1.00 83.00 578 ALA A O 1
ATOM 4355 N N . HIS A 1 579 ? 16.349 11.676 5.448 1.00 88.38 579 HIS A N 1
ATOM 4356 C CA . HIS A 1 579 ? 16.678 12.307 4.172 1.00 88.38 579 HIS A CA 1
ATOM 4357 C C . HIS A 1 579 ? 16.286 11.368 3.039 1.00 88.38 579 HIS A C 1
ATOM 4359 O O . HIS A 1 579 ? 16.460 10.147 3.153 1.00 88.38 579 HIS A O 1
ATOM 4365 N N . GLN A 1 580 ? 15.768 11.917 1.943 1.00 81.88 580 GLN A N 1
ATOM 4366 C CA . GLN A 1 580 ? 15.489 11.118 0.751 1.00 81.88 580 GLN A CA 1
ATOM 4367 C C . GLN A 1 580 ? 16.821 10.667 0.120 1.00 81.88 580 GLN A C 1
ATOM 4369 O O . GLN A 1 580 ? 17.762 11.450 0.056 1.00 81.88 580 GLN A O 1
ATOM 4374 N N . GLU A 1 581 ? 16.906 9.403 -0.313 1.00 83.19 581 GLU A N 1
ATOM 4375 C CA . GLU A 1 581 ? 18.106 8.753 -0.898 1.00 83.19 581 GLU A CA 1
ATOM 4376 C C . GLU A 1 581 ? 19.291 8.477 0.053 1.00 83.19 581 GLU A C 1
ATOM 4378 O O . GLU A 1 581 ? 20.256 7.846 -0.364 1.00 83.19 581 GLU A O 1
ATOM 4383 N N . GLY A 1 582 ? 19.209 8.845 1.335 1.00 90.56 582 GLY A N 1
ATOM 4384 C CA . GLY A 1 582 ? 20.193 8.441 2.346 1.00 90.56 582 GLY A CA 1
ATOM 4385 C C . GLY A 1 582 ? 20.781 9.606 3.136 1.00 90.56 582 GLY A C 1
ATOM 4386 O O . GLY A 1 582 ? 20.786 10.755 2.695 1.00 90.56 582 GLY A O 1
ATOM 4387 N N . VAL A 1 583 ? 21.265 9.299 4.339 1.00 93.62 583 VAL A N 1
ATOM 4388 C CA . VAL A 1 583 ? 21.890 10.274 5.240 1.00 93.62 583 VAL A CA 1
ATOM 4389 C C . VAL A 1 583 ? 23.400 10.237 5.028 1.00 93.62 583 VAL A C 1
ATOM 4391 O O . VAL A 1 583 ? 24.020 9.188 5.207 1.00 93.62 583 VAL A O 1
ATOM 4394 N N . ASN A 1 584 ? 23.995 11.374 4.677 1.00 94.00 584 ASN A N 1
ATOM 4395 C CA . ASN A 1 584 ? 25.427 11.494 4.395 1.00 94.00 584 ASN A CA 1
ATOM 4396 C C . ASN A 1 584 ? 26.212 12.027 5.601 1.00 94.00 584 ASN A C 1
ATOM 4398 O O . ASN A 1 584 ? 27.365 11.651 5.792 1.00 94.00 584 ASN A O 1
ATOM 4402 N N . GLY A 1 585 ? 25.588 12.844 6.456 1.00 92.12 585 GLY A N 1
ATOM 4403 C CA . GLY A 1 585 ? 26.241 13.440 7.622 1.00 92.12 585 GLY A CA 1
ATOM 4404 C C . GLY A 1 585 ? 25.304 13.601 8.815 1.00 92.12 585 GLY A C 1
ATOM 4405 O O . GLY A 1 585 ? 24.130 13.920 8.645 1.00 92.12 585 GLY A O 1
ATOM 4406 N N . VAL A 1 586 ? 25.826 13.395 10.028 1.00 93.31 586 VAL A N 1
ATOM 4407 C CA . VAL A 1 586 ? 25.121 13.637 11.298 1.00 93.31 586 VAL A CA 1
ATOM 4408 C C . VAL A 1 586 ? 26.079 14.295 12.291 1.00 93.31 586 VAL A C 1
ATOM 4410 O O . VAL A 1 586 ? 27.208 13.838 12.437 1.00 93.31 586 VAL A O 1
ATOM 4413 N N . VAL A 1 587 ? 25.647 15.353 12.985 1.00 90.81 587 VAL A N 1
ATOM 4414 C CA . VAL A 1 587 ? 26.440 16.074 13.999 1.00 90.81 587 VAL A CA 1
ATOM 4415 C C . VAL A 1 587 ? 25.547 16.530 15.159 1.00 90.81 587 VAL A C 1
ATOM 4417 O O . VAL A 1 587 ? 24.397 16.917 14.963 1.00 90.81 587 VAL A O 1
ATOM 4420 N N . TRP A 1 588 ? 26.080 16.521 16.383 1.00 87.56 588 TRP A N 1
ATOM 4421 C CA . TRP A 1 588 ? 25.423 17.098 17.562 1.00 87.56 588 TRP A CA 1
ATOM 4422 C C . TRP A 1 588 ? 25.678 18.611 17.657 1.00 87.56 588 TRP A C 1
ATOM 4424 O O . TRP A 1 588 ? 26.813 19.056 17.490 1.00 87.56 588 TRP A O 1
ATOM 4434 N N . ILE A 1 589 ? 24.643 19.404 17.960 1.00 75.94 589 ILE A N 1
ATOM 4435 C CA . ILE A 1 589 ? 24.718 20.877 18.061 1.00 75.94 589 ILE A CA 1
ATOM 4436 C C . ILE A 1 589 ? 24.758 21.355 19.518 1.00 75.94 589 ILE A C 1
ATOM 4438 O O . ILE A 1 589 ? 25.606 22.142 19.919 1.00 75.94 589 ILE A O 1
ATOM 4442 N N . THR A 1 590 ? 23.849 20.891 20.365 1.00 65.94 590 THR A N 1
ATOM 4443 C CA . THR A 1 590 ? 23.844 21.272 21.788 1.00 65.94 590 THR A CA 1
ATOM 4444 C C . THR A 1 590 ? 24.144 20.040 22.613 1.00 65.94 590 THR A C 1
ATOM 4446 O O . THR A 1 590 ? 23.603 18.981 22.296 1.00 65.94 590 THR A O 1
ATOM 4449 N N . ASP A 1 591 ? 24.963 20.192 23.661 1.00 55.88 591 ASP A N 1
ATOM 4450 C CA . ASP A 1 591 ? 25.673 19.139 24.411 1.00 55.88 591 ASP A CA 1
ATOM 4451 C C . ASP A 1 591 ? 24.866 17.894 24.823 1.00 55.88 591 ASP A C 1
ATOM 4453 O O . ASP A 1 591 ? 25.446 16.870 25.177 1.00 55.88 591 ASP A O 1
ATOM 4457 N N . ARG A 1 592 ? 23.530 17.909 24.735 1.00 54.00 592 ARG A N 1
ATOM 4458 C CA . ARG A 1 592 ? 22.705 16.711 24.946 1.00 54.00 592 ARG A CA 1
ATOM 4459 C C . ARG A 1 592 ? 21.468 16.557 24.056 1.00 54.00 592 ARG A C 1
ATOM 4461 O O . ARG A 1 592 ? 20.862 15.492 24.113 1.00 54.00 592 ARG A O 1
ATOM 4468 N N . THR A 1 593 ? 21.027 17.569 23.306 1.00 68.56 593 THR A N 1
ATOM 4469 C CA . THR A 1 593 ? 19.607 17.635 22.890 1.00 68.56 593 THR A CA 1
ATOM 4470 C C . THR A 1 593 ? 19.340 17.873 21.418 1.00 68.56 593 THR A C 1
ATOM 4472 O O . THR A 1 593 ? 18.201 17.686 21.020 1.00 68.56 593 THR A O 1
ATOM 4475 N N . LYS A 1 594 ? 20.299 18.303 20.598 1.00 80.50 594 LYS A N 1
ATOM 4476 C CA . LYS A 1 594 ? 20.011 18.671 19.201 1.00 80.50 594 LYS A CA 1
ATOM 4477 C C . LYS A 1 594 ? 20.981 17.997 18.249 1.00 80.50 594 LYS A C 1
ATOM 4479 O O . LYS A 1 594 ? 22.188 18.007 18.490 1.00 80.50 594 LYS A O 1
ATOM 4484 N N . ILE A 1 595 ? 20.431 17.424 17.189 1.00 87.31 595 ILE A N 1
ATOM 4485 C CA . ILE A 1 595 ? 21.149 16.731 16.125 1.00 87.31 595 ILE A CA 1
ATOM 4486 C C . ILE A 1 595 ? 20.822 17.456 14.825 1.00 87.31 595 ILE A C 1
ATOM 4488 O O . ILE A 1 595 ? 19.651 17.683 14.526 1.00 87.31 595 ILE A O 1
ATOM 4492 N N . ALA A 1 596 ? 21.846 17.795 14.052 1.00 89.44 596 ALA A N 1
ATOM 4493 C CA . ALA A 1 596 ? 21.679 18.146 12.654 1.00 89.44 596 ALA A CA 1
ATOM 4494 C C . ALA A 1 596 ? 22.099 16.979 11.773 1.00 89.44 596 ALA A C 1
ATOM 4496 O O . ALA A 1 596 ? 23.098 16.304 12.040 1.00 89.44 596 ALA A O 1
ATOM 4497 N N . SER A 1 597 ? 21.337 16.761 10.713 1.00 92.94 597 SER A N 1
ATOM 4498 C CA . SER A 1 597 ? 21.637 15.772 9.697 1.00 92.94 597 SER A CA 1
ATOM 4499 C C . SER A 1 597 ? 21.519 16.364 8.313 1.00 92.94 597 SER A C 1
ATOM 4501 O O . SER A 1 597 ? 20.813 17.348 8.081 1.00 92.94 597 SER A O 1
ATOM 4503 N N . VAL A 1 598 ? 22.239 15.738 7.398 1.00 93.50 598 VAL A N 1
ATOM 4504 C CA . VAL A 1 598 ? 22.298 16.140 6.009 1.00 93.50 598 VAL A CA 1
ATOM 4505 C C . VAL A 1 598 ? 22.316 14.896 5.128 1.00 93.50 598 VAL A C 1
ATOM 4507 O O . VAL A 1 598 ? 22.880 13.865 5.514 1.00 93.50 598 VAL A O 1
ATOM 4510 N N . GLY A 1 599 ? 21.718 14.978 3.942 1.00 91.38 599 GLY A N 1
ATOM 4511 C CA . GLY A 1 599 ? 21.618 13.842 3.037 1.00 91.38 599 GLY A CA 1
ATOM 4512 C C . GLY A 1 599 ? 21.637 14.191 1.557 1.00 91.38 599 GLY A C 1
ATOM 4513 O O . GLY A 1 599 ? 21.918 15.319 1.139 1.00 91.38 599 GLY A O 1
ATOM 4514 N N . ALA A 1 600 ? 21.329 13.165 0.772 1.00 90.38 600 ALA A N 1
ATOM 4515 C CA . ALA A 1 600 ? 21.338 13.209 -0.683 1.00 90.38 600 ALA A CA 1
ATOM 4516 C C . ALA A 1 600 ? 20.248 14.117 -1.282 1.00 90.38 600 ALA A C 1
ATOM 4518 O O . ALA A 1 600 ? 20.392 14.621 -2.394 1.00 90.38 600 ALA A O 1
ATOM 4519 N N . ASP A 1 601 ? 19.195 14.415 -0.521 1.00 89.25 601 ASP A N 1
ATOM 4520 C CA . ASP A 1 601 ? 18.158 15.378 -0.894 1.00 89.25 601 ASP A CA 1
ATOM 4521 C C . ASP A 1 601 ? 18.591 16.850 -0.829 1.00 89.25 601 ASP A C 1
ATOM 4523 O O . ASP A 1 601 ? 17.794 17.720 -1.183 1.00 89.25 601 ASP A O 1
ATOM 4527 N N . ALA A 1 602 ? 19.842 17.123 -0.438 1.00 91.19 602 ALA A N 1
ATOM 4528 C CA . ALA A 1 602 ? 20.422 18.456 -0.260 1.00 91.19 602 ALA A CA 1
ATOM 4529 C C . ALA A 1 602 ? 19.801 19.281 0.883 1.00 91.19 602 ALA A C 1
ATOM 4531 O O . ALA A 1 602 ? 20.145 20.452 1.056 1.00 91.19 602 ALA A O 1
ATOM 4532 N N . ALA A 1 603 ? 18.905 18.688 1.677 1.00 89.88 603 ALA A N 1
ATOM 4533 C CA . ALA A 1 603 ? 18.291 19.349 2.817 1.00 89.88 603 ALA A CA 1
ATOM 4534 C C . ALA A 1 603 ? 19.174 19.233 4.066 1.00 89.88 603 ALA A C 1
ATOM 4536 O O . ALA A 1 603 ? 19.921 18.264 4.240 1.00 89.88 603 ALA A O 1
ATOM 4537 N N . LEU A 1 604 ? 19.040 20.205 4.969 1.00 88.69 604 LEU A N 1
ATOM 4538 C CA . LEU A 1 604 ? 19.604 20.140 6.315 1.00 88.69 604 LEU A CA 1
ATOM 4539 C C . LEU A 1 604 ? 18.462 20.044 7.319 1.00 88.69 604 LEU A C 1
ATOM 4541 O O . LEU A 1 604 ? 17.636 20.952 7.431 1.00 88.69 604 LEU A O 1
ATOM 4545 N N . ASN A 1 605 ? 18.435 18.943 8.062 1.00 87.56 605 ASN A N 1
ATOM 4546 C CA . ASN A 1 605 ? 17.398 18.670 9.044 1.00 87.56 605 ASN A CA 1
ATOM 4547 C C . ASN A 1 605 ? 17.919 18.913 10.445 1.00 87.56 605 ASN A C 1
ATOM 4549 O O . ASN A 1 605 ? 18.973 18.409 10.830 1.00 87.56 605 ASN A O 1
ATOM 4553 N N . HIS A 1 606 ? 17.156 19.685 11.210 1.00 80.06 606 HIS A N 1
ATOM 4554 C CA . HIS A 1 606 ? 17.457 19.993 12.592 1.00 80.06 606 HIS A CA 1
ATOM 4555 C C . HIS A 1 606 ? 16.438 19.294 13.497 1.00 80.06 606 HIS A C 1
ATOM 4557 O O . HIS A 1 606 ? 15.244 19.601 13.471 1.00 80.06 606 HIS A O 1
ATOM 4563 N N . ALA A 1 607 ? 16.903 18.348 14.309 1.00 73.56 607 ALA A N 1
ATOM 4564 C CA . ALA A 1 607 ? 16.063 17.516 15.158 1.00 73.56 607 ALA A CA 1
ATOM 4565 C C . ALA A 1 607 ? 16.422 17.670 16.639 1.00 73.56 607 ALA A C 1
ATOM 4567 O O . ALA A 1 607 ? 17.592 17.704 17.025 1.00 73.56 607 ALA A O 1
ATOM 4568 N N . SER A 1 608 ? 15.396 17.724 17.484 1.00 64.62 608 SER A N 1
ATOM 4569 C CA . SER A 1 608 ? 15.535 17.732 18.936 1.00 64.62 608 SER A CA 1
ATOM 4570 C C . SER A 1 608 ? 15.329 16.330 19.514 1.00 64.62 608 SER A C 1
ATOM 4572 O O . SER A 1 608 ? 14.414 15.593 19.155 1.00 64.62 608 SER A O 1
ATOM 4574 N N . PHE A 1 609 ? 16.220 15.954 20.419 1.00 59.72 609 PHE A N 1
ATOM 4575 C CA . PHE A 1 609 ? 16.285 14.693 21.135 1.00 59.72 609 PHE A CA 1
ATOM 4576 C C . PHE A 1 609 ? 15.811 14.901 22.576 1.00 59.72 609 PHE A C 1
ATOM 4578 O O . PHE A 1 609 ? 16.382 15.691 23.334 1.00 59.72 609 PHE A O 1
ATOM 4585 N N . ILE A 1 610 ? 14.770 14.160 22.968 1.00 55.81 610 ILE A N 1
ATOM 4586 C CA . ILE A 1 610 ? 14.150 14.264 24.292 1.00 55.81 610 ILE A CA 1
ATOM 4587 C C . ILE A 1 610 ? 14.360 12.961 25.082 1.00 55.81 610 ILE A C 1
ATOM 4589 O O . ILE A 1 610 ? 13.793 11.904 24.773 1.00 55.81 610 ILE A O 1
ATOM 4593 N N . LEU A 1 611 ? 15.139 13.046 26.168 1.00 48.66 611 LEU A N 1
ATOM 4594 C CA . LEU A 1 611 ? 15.285 11.995 27.182 1.00 48.66 611 LEU A CA 1
ATOM 4595 C C . LEU A 1 611 ? 14.096 12.034 28.164 1.00 48.66 611 LEU A C 1
ATOM 4597 O O . LEU A 1 611 ? 13.924 13.019 28.885 1.00 48.66 611 LEU A O 1
ATOM 4601 N N . PRO A 1 612 ? 13.297 10.957 28.287 1.00 43.66 612 PRO A N 1
ATOM 4602 C CA . PRO A 1 612 ? 12.111 10.951 29.138 1.00 43.66 612 PRO A CA 1
ATOM 4603 C C . PRO A 1 612 ? 12.462 10.960 30.633 1.00 43.66 612 PRO A C 1
ATOM 4605 O O . PRO A 1 612 ? 11.629 11.349 31.441 1.00 43.66 612 PRO A O 1
ATOM 4608 N N . ARG A 1 613 ? 13.689 10.559 31.013 1.00 46.03 613 ARG A N 1
ATOM 4609 C CA . ARG A 1 613 ? 14.146 10.546 32.414 1.00 46.03 613 ARG A CA 1
ATOM 4610 C C . ARG A 1 613 ? 14.447 11.938 32.978 1.00 46.03 613 ARG A C 1
ATOM 4612 O O . ARG A 1 613 ? 14.267 12.128 34.174 1.00 46.03 613 ARG A O 1
ATOM 4619 N N . THR A 1 614 ? 14.916 12.888 32.166 1.00 47.91 614 THR A N 1
ATOM 4620 C CA . THR A 1 614 ? 15.337 14.219 32.649 1.00 47.91 614 THR A CA 1
ATOM 4621 C C . THR A 1 614 ? 14.298 15.308 32.414 1.00 47.91 614 THR A C 1
ATOM 4623 O O . THR A 1 614 ? 14.321 16.301 33.132 1.00 47.91 614 THR A O 1
ATOM 4626 N N . GLY A 1 615 ? 13.377 15.148 31.453 1.00 37.38 615 GLY A N 1
ATOM 4627 C CA . GLY A 1 615 ? 12.195 16.009 31.277 1.00 37.38 615 GLY A CA 1
ATOM 4628 C C . GLY A 1 615 ? 12.456 17.513 31.082 1.00 37.38 615 GLY A C 1
ATOM 4629 O O . GLY A 1 615 ? 11.502 18.289 31.024 1.00 37.38 615 GLY A O 1
ATOM 4630 N N . GLN A 1 616 ? 13.715 17.953 30.992 1.00 28.19 616 GLN A N 1
ATOM 4631 C CA . GLN A 1 616 ? 14.081 19.362 30.935 1.00 28.19 616 GLN A CA 1
ATOM 4632 C C . GLN A 1 616 ? 13.791 19.893 29.526 1.00 28.19 616 GLN A C 1
ATOM 4634 O O . GLN A 1 616 ? 14.522 19.643 28.572 1.00 28.19 616 GLN A O 1
ATOM 4639 N N . ARG A 1 617 ? 12.654 20.581 29.413 1.00 26.92 617 ARG A N 1
ATOM 4640 C CA . ARG A 1 617 ? 12.059 21.116 28.187 1.00 26.92 617 ARG A CA 1
ATOM 4641 C C . ARG A 1 617 ? 12.083 22.643 28.301 1.00 26.92 617 ARG A C 1
ATOM 4643 O O . ARG A 1 617 ? 11.335 23.213 29.097 1.00 26.92 617 ARG A O 1
ATOM 4650 N N . LEU A 1 618 ? 12.953 23.321 27.553 1.00 25.03 618 LEU A N 1
ATOM 4651 C CA . LEU A 1 618 ? 12.941 24.785 27.463 1.00 25.03 618 LEU A CA 1
ATOM 4652 C C . LEU A 1 618 ? 11.901 25.211 26.416 1.00 25.03 618 LEU A C 1
ATOM 4654 O O . LEU A 1 618 ? 12.132 25.147 25.219 1.00 25.03 618 LEU A O 1
ATOM 4658 N N . ARG A 1 619 ? 10.719 25.545 26.949 1.00 22.66 619 ARG A N 1
ATOM 4659 C CA . ARG A 1 619 ? 9.604 26.358 26.422 1.00 22.66 619 ARG A CA 1
ATOM 4660 C C . ARG A 1 619 ? 9.605 26.709 24.922 1.00 22.66 619 ARG A C 1
ATOM 4662 O O . ARG A 1 619 ? 10.343 27.590 24.502 1.00 22.66 619 ARG A O 1
ATOM 4669 N N . GLY A 1 620 ? 8.598 26.208 24.201 1.00 23.84 620 GLY A N 1
ATOM 4670 C CA . GLY A 1 620 ? 8.100 26.853 22.981 1.00 23.84 620 GLY A CA 1
ATOM 4671 C C . GLY A 1 620 ? 7.315 25.930 22.053 1.00 23.84 620 GLY A C 1
ATOM 4672 O O . GLY A 1 620 ? 7.915 25.273 21.226 1.00 23.84 620 GLY A O 1
ATOM 4673 N N . LEU A 1 621 ? 5.986 25.928 22.208 1.00 22.86 621 LEU A N 1
ATOM 4674 C CA . LEU A 1 621 ? 4.946 25.480 21.263 1.00 22.86 621 LEU A CA 1
ATOM 4675 C C . LEU A 1 621 ? 5.023 24.052 20.674 1.00 22.86 621 LEU A C 1
ATOM 4677 O O . LEU A 1 621 ? 5.827 23.711 19.820 1.00 22.86 621 LEU A O 1
ATOM 4681 N N . LEU A 1 622 ? 4.052 23.251 21.121 1.00 21.38 622 LEU A N 1
ATOM 4682 C CA . LEU A 1 622 ? 3.632 21.965 20.571 1.00 21.38 622 LEU A CA 1
ATOM 4683 C C . LEU A 1 622 ? 3.315 22.059 19.071 1.00 21.38 622 LEU A C 1
ATOM 4685 O O . LEU A 1 622 ? 2.534 22.923 18.687 1.00 21.38 622 LEU A O 1
ATOM 4689 N N . ASN A 1 623 ? 3.792 21.093 18.284 1.00 23.97 623 ASN A N 1
ATOM 4690 C CA . ASN A 1 623 ? 3.013 20.477 17.210 1.00 23.97 623 ASN A CA 1
ATOM 4691 C C . ASN A 1 623 ? 3.482 19.031 16.992 1.00 23.97 623 ASN A C 1
ATOM 4693 O O . ASN A 1 623 ? 4.662 18.754 16.810 1.00 23.97 623 ASN A O 1
ATOM 4697 N N . LEU A 1 624 ? 2.523 18.112 17.081 1.00 26.22 624 LEU A N 1
ATOM 4698 C CA . LEU A 1 624 ? 2.685 16.668 16.953 1.00 26.22 624 LEU A CA 1
ATOM 4699 C C . LEU A 1 624 ? 2.704 16.289 15.467 1.00 26.22 624 LEU A C 1
ATOM 4701 O O . LEU A 1 624 ? 1.677 16.405 14.808 1.00 26.22 624 LEU A O 1
ATOM 4705 N N . SER A 1 625 ? 3.825 15.780 14.957 1.00 24.97 625 SER A N 1
ATOM 4706 C CA . SER A 1 625 ? 3.808 14.847 13.825 1.00 24.97 625 SER A CA 1
ATOM 4707 C C . SER A 1 625 ? 5.111 14.053 13.752 1.00 24.97 625 SER A C 1
ATOM 4709 O O . SER A 1 625 ? 6.167 14.602 13.441 1.00 24.97 625 SER A O 1
ATOM 4711 N N . SER A 1 626 ? 5.027 12.744 13.960 1.00 28.83 626 SER A N 1
ATOM 4712 C CA . SER A 1 626 ? 5.875 11.793 13.252 1.00 28.83 626 SER A CA 1
ATOM 4713 C C . SER A 1 626 ? 5.125 10.479 13.063 1.00 28.83 626 SER A C 1
ATOM 4715 O O . SER A 1 626 ? 4.339 10.034 13.900 1.00 28.83 626 SER A O 1
ATOM 4717 N N . TYR A 1 627 ? 5.354 9.935 11.877 1.00 25.52 627 TYR A N 1
ATOM 4718 C CA . TYR A 1 627 ? 4.813 8.722 11.293 1.00 25.52 627 TYR A CA 1
ATOM 4719 C C . TYR A 1 627 ? 4.844 7.547 12.284 1.00 25.52 627 TYR A C 1
ATOM 4721 O O . TYR A 1 627 ? 5.914 7.101 12.700 1.00 25.52 627 TYR A O 1
ATOM 4729 N N . ARG A 1 628 ? 3.672 7.011 12.634 1.00 22.48 628 ARG A N 1
ATOM 4730 C CA . ARG A 1 628 ? 3.550 5.682 13.237 1.00 22.48 628 ARG A CA 1
ATOM 4731 C C . ARG A 1 628 ? 2.665 4.846 12.327 1.00 22.48 628 ARG A C 1
ATOM 4733 O O . ARG A 1 628 ? 1.443 4.964 12.346 1.00 22.48 628 ARG A O 1
ATOM 4740 N N . GLU A 1 629 ? 3.316 4.044 11.490 1.00 23.34 629 GLU A N 1
ATOM 4741 C CA . GLU A 1 629 ? 2.680 2.885 10.877 1.00 23.34 629 GLU A CA 1
ATOM 4742 C C . GLU A 1 629 ? 2.089 2.018 11.992 1.00 23.34 629 GLU A C 1
ATOM 4744 O O . GLU A 1 629 ? 2.778 1.725 12.966 1.00 23.34 629 GLU A O 1
ATOM 4749 N N . ASN A 1 630 ? 0.817 1.654 11.826 1.00 22.22 630 ASN A N 1
ATOM 4750 C CA . ASN A 1 630 ? 0.132 0.534 12.467 1.00 22.22 630 ASN A CA 1
ATOM 4751 C C . ASN A 1 630 ? 0.563 0.204 13.906 1.00 22.22 630 ASN A C 1
ATOM 4753 O O . ASN A 1 630 ? 1.435 -0.631 14.114 1.00 22.22 630 ASN A O 1
ATOM 4757 N N . ASP A 1 631 ? -0.142 0.756 14.890 1.00 23.14 631 ASP A N 1
ATOM 4758 C CA . ASP A 1 631 ? -0.671 -0.080 15.970 1.00 23.14 631 ASP A CA 1
ATOM 4759 C C . ASP A 1 631 ? -1.802 0.643 16.708 1.00 23.14 631 ASP A C 1
ATOM 4761 O O . ASP A 1 631 ? -1.756 1.846 16.973 1.00 23.14 631 ASP A O 1
ATOM 4765 N N . ASP A 1 632 ? -2.846 -0.130 16.992 1.00 24.36 632 ASP A N 1
ATOM 4766 C CA . ASP A 1 632 ? -4.013 0.242 17.778 1.00 24.36 632 ASP A CA 1
ATOM 4767 C C . ASP A 1 632 ? -3.647 0.803 19.172 1.00 24.36 632 ASP A C 1
ATOM 4769 O O . ASP A 1 632 ? -2.661 0.405 19.786 1.00 24.36 632 ASP A O 1
ATOM 4773 N N . GLN A 1 633 ? -4.594 1.576 19.724 1.00 26.41 633 GLN A N 1
ATOM 4774 C CA . GLN A 1 633 ? -4.765 1.988 21.134 1.00 26.41 633 GLN A CA 1
ATOM 4775 C C . GLN A 1 633 ? -4.087 3.317 21.517 1.00 26.41 633 GLN A C 1
ATOM 4777 O O . GLN A 1 633 ? -2.872 3.441 21.593 1.00 26.41 633 GLN A O 1
ATOM 4782 N N . GLU A 1 634 ? -4.846 4.405 21.706 1.00 26.44 634 GLU A N 1
ATOM 4783 C CA . GLU A 1 634 ? -5.742 4.634 22.862 1.00 26.44 634 GLU A CA 1
ATOM 4784 C C . GLU A 1 634 ? -5.094 4.213 24.187 1.00 26.44 634 GLU A C 1
ATOM 4786 O O . GLU A 1 634 ? -5.524 3.237 24.785 1.00 26.44 634 GLU A O 1
ATOM 4791 N N . GLU A 1 635 ? -4.081 4.949 24.658 1.00 26.95 635 GLU A N 1
ATOM 4792 C CA . GLU A 1 635 ? -3.876 5.182 26.094 1.00 26.95 635 GLU A CA 1
ATOM 4793 C C . GLU A 1 635 ? -2.812 6.267 26.354 1.00 26.95 635 GLU A C 1
ATOM 4795 O O . GLU A 1 635 ? -1.629 6.062 26.087 1.00 26.95 635 GLU A O 1
ATOM 4800 N N . ARG A 1 636 ? -3.265 7.371 26.979 1.00 28.92 636 ARG A N 1
ATOM 4801 C CA . ARG A 1 636 ? -2.568 8.280 27.927 1.00 28.92 636 ARG A CA 1
ATOM 4802 C C . ARG A 1 636 ? -2.578 9.760 27.540 1.00 28.92 636 ARG A C 1
ATOM 4804 O O . ARG A 1 636 ? -1.562 10.330 27.157 1.00 28.92 636 ARG A O 1
ATOM 4811 N N . GLU A 1 637 ? -3.716 10.398 27.814 1.00 33.16 637 GLU A N 1
ATOM 4812 C CA . GLU A 1 637 ? -3.737 11.785 28.292 1.00 33.16 637 GLU A CA 1
ATOM 4813 C C . GLU A 1 637 ? -3.740 11.828 29.840 1.00 33.16 637 GLU A C 1
ATOM 4815 O O . GLU A 1 637 ? -4.230 10.891 30.481 1.00 33.16 637 GLU A O 1
ATOM 4820 N N . PRO A 1 638 ? -3.146 12.871 30.457 1.00 33.34 638 PRO A N 1
ATOM 4821 C CA . PRO A 1 638 ? -2.804 12.904 31.880 1.00 33.34 638 PRO A CA 1
ATOM 4822 C C . PRO A 1 638 ? -3.948 13.394 32.792 1.00 33.34 638 PRO A C 1
ATOM 4824 O O . PRO A 1 638 ? -4.702 14.299 32.452 1.00 33.34 638 PRO A O 1
ATOM 4827 N N . LEU A 1 639 ? -4.032 12.813 33.997 1.00 35.59 639 LEU A N 1
ATOM 4828 C CA . LEU A 1 639 ? -5.192 12.879 34.902 1.00 35.59 639 LEU A CA 1
ATOM 4829 C C . LEU A 1 639 ? -5.289 14.089 35.857 1.00 35.59 639 LEU A C 1
ATOM 4831 O O . LEU A 1 639 ? -6.277 14.163 36.582 1.00 35.59 639 LEU A O 1
ATOM 4835 N N . LEU A 1 640 ? -4.339 15.031 35.916 1.00 27.58 640 LEU A N 1
ATOM 4836 C CA . LEU A 1 640 ? -4.436 16.169 36.854 1.00 27.58 640 LEU A CA 1
ATOM 4837 C C . LEU A 1 640 ? -3.852 17.475 36.285 1.00 27.58 640 LEU A C 1
ATOM 4839 O O . LEU A 1 640 ? -2.638 17.626 36.144 1.00 27.58 640 LEU A O 1
ATOM 4843 N N . GLU A 1 641 ? -4.740 18.437 36.013 1.00 29.05 641 GLU A N 1
ATOM 4844 C CA . GLU A 1 641 ? -4.432 19.819 35.629 1.00 29.05 641 GLU A CA 1
ATOM 4845 C C . GLU A 1 641 ? -3.786 20.589 36.791 1.00 29.05 641 GLU A C 1
ATOM 4847 O O . GLU A 1 641 ? -4.405 20.834 37.833 1.00 29.05 641 GLU A O 1
ATOM 4852 N N . ARG A 1 642 ? -2.538 21.037 36.604 1.00 26.50 642 ARG A N 1
ATOM 4853 C CA . ARG A 1 642 ? -1.870 21.939 37.546 1.00 26.50 642 ARG A CA 1
ATOM 4854 C C . ARG A 1 642 ? -2.052 23.390 37.097 1.00 26.50 642 ARG A C 1
ATOM 4856 O O . ARG A 1 642 ? -1.437 23.848 36.141 1.00 26.50 642 ARG A O 1
ATOM 4863 N N . ARG A 1 643 ? -2.916 24.079 37.844 1.00 23.41 643 ARG A N 1
ATOM 4864 C CA . ARG A 1 643 ? -3.210 25.519 37.836 1.00 23.41 643 ARG A CA 1
ATOM 4865 C C . ARG A 1 643 ? -1.969 26.399 37.617 1.00 23.41 643 ARG A C 1
ATOM 4867 O O . ARG A 1 643 ? -1.051 26.376 38.434 1.00 23.41 643 ARG A O 1
ATOM 4874 N N . ALA A 1 644 ? -2.033 27.265 36.609 1.00 29.98 644 ALA A N 1
ATOM 4875 C CA . ALA A 1 644 ? -1.345 28.554 36.589 1.00 29.98 644 ALA A CA 1
ATOM 4876 C C . ALA A 1 644 ? -2.389 29.659 36.347 1.00 29.98 644 ALA A C 1
ATOM 4878 O O . ALA A 1 644 ? -3.342 29.473 35.592 1.00 29.98 644 ALA A O 1
ATOM 4879 N N . ALA A 1 645 ? -2.243 30.744 37.104 1.00 26.06 645 ALA A N 1
ATOM 4880 C CA . ALA A 1 645 ? -3.245 31.762 37.419 1.00 26.06 645 ALA A CA 1
ATOM 4881 C C . ALA A 1 645 ? -3.240 32.942 36.403 1.00 26.06 645 ALA A C 1
ATOM 4883 O O . ALA A 1 645 ? -2.481 32.893 35.437 1.00 26.06 645 ALA A O 1
ATOM 4884 N N . PRO A 1 646 ? -4.119 33.958 36.523 1.00 34.31 646 PRO A N 1
ATOM 4885 C CA . PRO A 1 646 ? -5.165 34.185 35.534 1.00 34.31 646 PRO A CA 1
ATOM 4886 C C . PRO A 1 646 ? -4.978 35.487 34.742 1.00 34.31 646 PRO A C 1
ATOM 4888 O O . PRO A 1 646 ? -4.603 36.518 35.296 1.00 34.31 646 PRO A O 1
ATOM 4891 N N . GLN A 1 647 ? -5.356 35.471 33.463 1.00 25.28 647 GLN A N 1
ATOM 4892 C CA . GLN A 1 647 ? -5.719 36.691 32.745 1.00 25.28 647 GLN A CA 1
ATOM 4893 C C . GLN A 1 647 ? -7.231 36.713 32.550 1.00 25.28 647 GLN A C 1
ATOM 4895 O O . GLN A 1 647 ? -7.846 35.819 31.971 1.00 25.28 647 GLN A O 1
ATOM 4900 N N . SER A 1 648 ? -7.818 37.730 33.160 1.00 26.06 648 SER A N 1
ATOM 4901 C CA . SER A 1 648 ? -9.233 38.021 33.265 1.00 26.06 648 SER A CA 1
ATOM 4902 C C . SER A 1 648 ? -9.801 38.483 31.927 1.00 26.06 648 SER A C 1
ATOM 4904 O O . SER A 1 648 ? -9.740 39.668 31.614 1.00 26.06 648 SER A O 1
ATOM 4906 N N . GLN A 1 649 ? -10.408 37.576 31.169 1.00 29.66 649 GLN A N 1
ATOM 4907 C CA . GLN A 1 649 ? -11.494 37.931 30.259 1.00 29.66 649 GLN A CA 1
ATOM 4908 C C . GLN A 1 649 ? -12.595 36.885 30.410 1.00 29.66 649 GLN A C 1
ATOM 4910 O O . GLN A 1 649 ? -12.401 35.686 30.218 1.00 29.66 649 GLN A O 1
ATOM 4915 N N . THR A 1 650 ? -13.739 37.352 30.892 1.00 31.47 650 THR A N 1
ATOM 4916 C CA . THR A 1 650 ? -14.933 36.578 31.221 1.00 31.47 650 THR A CA 1
ATOM 4917 C C . THR A 1 650 ? -15.588 36.037 29.953 1.00 31.47 650 THR A C 1
ATOM 4919 O O . THR A 1 650 ? -16.568 36.592 29.468 1.00 31.47 650 THR A O 1
ATOM 4922 N N . GLU A 1 651 ? -15.057 34.948 29.405 1.00 34.12 651 GLU A N 1
ATOM 4923 C CA . GLU A 1 651 ? -15.751 34.170 28.379 1.00 34.12 651 GLU A CA 1
ATOM 4924 C C . GLU A 1 651 ? -16.699 33.151 29.021 1.00 34.12 651 GLU A C 1
ATOM 4926 O O . GLU A 1 651 ? -16.303 32.301 29.824 1.00 34.12 651 GLU A O 1
ATOM 4931 N N . SER A 1 652 ? -17.981 33.255 28.667 1.00 50.06 652 SER A N 1
ATOM 4932 C CA . SER A 1 652 ? -19.061 32.465 29.259 1.00 50.06 652 SER A CA 1
ATOM 4933 C C . SER A 1 652 ? -18.920 30.955 28.996 1.00 50.06 652 SER A C 1
ATOM 4935 O O . SER A 1 652 ? -18.585 30.506 27.897 1.00 50.06 652 SER A O 1
ATOM 4937 N N . VAL A 1 653 ? -19.253 30.153 30.013 1.00 57.44 653 VAL A N 1
ATOM 4938 C CA . VAL A 1 653 ? -19.244 28.673 30.008 1.00 57.44 653 VAL A CA 1
ATOM 4939 C C . VAL A 1 653 ? -20.035 28.080 28.831 1.00 57.44 653 VAL A C 1
ATOM 4941 O O . VAL A 1 653 ? -19.670 27.033 28.290 1.00 57.44 653 VAL A O 1
ATOM 4944 N N . TRP A 1 654 ? -21.083 28.777 28.388 1.00 44.69 654 TRP A N 1
ATOM 4945 C CA . TRP A 1 654 ? -21.929 28.366 27.270 1.00 44.69 654 TRP A CA 1
ATOM 4946 C C . TRP A 1 654 ? -21.171 28.273 25.941 1.00 44.69 654 TRP A C 1
ATOM 4948 O O . TRP A 1 654 ? -21.400 27.341 25.170 1.00 44.69 654 TRP A O 1
ATOM 4958 N N . HIS A 1 655 ? -20.221 29.177 25.690 1.00 58.31 655 HIS A N 1
ATOM 4959 C CA . HIS A 1 655 ? -19.479 29.191 24.428 1.00 58.31 655 HIS A CA 1
ATOM 4960 C C . HIS A 1 655 ? -18.498 28.012 24.321 1.00 58.31 655 HIS A C 1
ATOM 4962 O O . HIS A 1 655 ? -18.416 27.357 23.280 1.00 58.31 655 HIS A O 1
ATOM 4968 N N . LYS A 1 656 ? -17.837 27.652 25.432 1.00 58.09 656 LYS A N 1
ATOM 4969 C CA . LYS A 1 656 ? -16.942 26.481 25.505 1.00 58.09 656 LYS A CA 1
ATOM 4970 C C . LYS A 1 656 ? -17.691 25.160 25.316 1.00 58.09 656 LYS A C 1
ATOM 4972 O O . LYS A 1 656 ? -17.188 24.259 24.643 1.00 58.09 656 LYS A O 1
ATOM 4977 N N . CYS A 1 657 ? -18.897 25.044 25.877 1.00 58.25 657 CYS A N 1
ATOM 4978 C CA . CYS A 1 657 ? -19.725 23.847 25.717 1.00 58.25 657 CYS A CA 1
ATOM 4979 C C . CYS A 1 657 ? -20.213 23.693 24.263 1.00 58.25 657 CYS A C 1
ATOM 4981 O O . CYS A 1 657 ? -20.125 22.608 23.687 1.00 58.25 657 CYS A O 1
ATOM 4983 N N . TYR A 1 658 ? -20.630 24.798 23.633 1.00 69.62 658 TYR A N 1
ATOM 4984 C CA . TYR A 1 658 ? -21.074 24.812 22.237 1.00 69.62 658 TYR A CA 1
ATOM 4985 C C . TYR A 1 658 ? -19.953 24.449 21.249 1.00 69.62 658 TYR A C 1
ATOM 4987 O O . TYR A 1 658 ? -20.171 23.650 20.337 1.00 69.62 658 TYR A O 1
ATOM 4995 N N . GLN A 1 659 ? -18.733 24.960 21.449 1.00 68.00 659 GLN A N 1
ATOM 4996 C CA . GLN A 1 659 ? -17.591 24.617 20.592 1.00 68.00 659 GLN A CA 1
ATOM 4997 C C . GLN A 1 659 ? -17.192 23.136 20.702 1.00 68.00 659 GLN A C 1
ATOM 4999 O O . GLN A 1 659 ? -16.963 22.501 19.671 1.00 68.00 659 GLN A O 1
ATOM 5004 N N . LYS A 1 660 ? -17.185 22.553 21.913 1.00 72.25 660 LYS A N 1
ATOM 5005 C CA . LYS A 1 660 ? -16.953 21.106 22.099 1.00 72.25 660 LYS A CA 1
ATOM 5006 C C . LYS A 1 660 ? -18.036 20.256 21.439 1.00 72.25 660 LYS A C 1
ATOM 5008 O O . LYS A 1 660 ? -17.719 19.254 20.810 1.00 72.25 660 LYS A O 1
ATOM 5013 N N . TYR A 1 661 ? -19.304 20.654 21.540 1.00 68.94 661 TYR A N 1
ATOM 5014 C CA . TYR A 1 661 ? -20.398 19.954 20.863 1.00 68.94 661 TYR A CA 1
ATOM 5015 C C . TYR A 1 661 ? -20.260 20.022 19.331 1.00 68.94 661 TYR A C 1
ATOM 5017 O O . TYR A 1 661 ? -20.453 19.025 18.631 1.00 68.94 661 TYR A O 1
ATOM 5025 N N . ARG A 1 662 ? -19.856 21.178 18.790 1.00 69.88 662 ARG A N 1
ATOM 5026 C CA . ARG A 1 662 ? -19.648 21.359 17.347 1.00 69.88 662 ARG A CA 1
ATOM 5027 C C . ARG A 1 662 ? -18.465 20.545 16.805 1.00 69.88 662 ARG A C 1
ATOM 5029 O O . ARG A 1 662 ? -18.572 19.985 15.717 1.00 69.88 662 ARG A O 1
ATOM 5036 N N . SER A 1 663 ? -17.357 20.434 17.541 1.00 71.62 663 SER A N 1
ATOM 5037 C CA . SER A 1 663 ? -16.226 19.602 17.103 1.00 71.62 663 SER A CA 1
ATOM 5038 C C . SER A 1 663 ? -16.565 18.106 17.126 1.00 71.62 663 SER A C 1
ATOM 5040 O O . SER A 1 663 ? -16.246 17.396 16.175 1.00 71.62 663 SER A O 1
ATOM 5042 N N . LEU A 1 664 ? -17.291 17.642 18.152 1.00 68.88 664 LEU A N 1
ATOM 5043 C CA . LEU A 1 664 ? -17.760 16.254 18.263 1.00 68.88 664 LEU A CA 1
ATOM 5044 C C . LEU A 1 664 ? -18.772 15.883 17.169 1.00 68.88 664 LEU A C 1
ATOM 5046 O O . LEU A 1 664 ? -18.742 14.777 16.639 1.00 68.88 664 LEU A O 1
ATOM 5050 N N . THR A 1 665 ? -19.666 16.801 16.797 1.00 64.94 665 THR A N 1
ATOM 5051 C CA . THR A 1 665 ? -20.642 16.554 15.720 1.00 64.94 665 THR A CA 1
ATOM 5052 C C . THR A 1 665 ? -19.981 16.484 14.342 1.00 64.94 665 THR A C 1
ATOM 5054 O O . THR A 1 665 ? -20.354 15.624 13.544 1.00 64.94 665 THR A O 1
ATOM 5057 N N . HIS A 1 666 ? -18.959 17.304 14.073 1.00 68.69 666 HIS A N 1
ATOM 5058 C CA . HIS A 1 666 ? -18.201 17.239 12.818 1.00 68.69 666 HIS A CA 1
ATOM 5059 C C . HIS A 1 666 ? -17.397 15.942 12.654 1.00 68.69 666 HIS A C 1
ATOM 5061 O O . HIS A 1 666 ? -17.292 15.450 11.533 1.00 68.69 666 HIS A O 1
ATOM 5067 N N . THR A 1 667 ? -16.863 15.360 13.733 1.00 71.56 667 THR A N 1
ATOM 5068 C CA . THR A 1 667 ? -16.162 14.063 13.674 1.00 71.56 667 THR A CA 1
ATOM 5069 C C . THR A 1 667 ? -17.130 12.879 13.622 1.00 71.56 667 THR A C 1
ATOM 5071 O O . THR A 1 667 ? -16.884 11.910 12.902 1.00 71.56 667 THR A O 1
ATOM 5074 N N . LEU A 1 668 ? -18.269 12.959 14.318 1.00 71.69 668 LEU A N 1
ATOM 5075 C CA . LEU A 1 668 ? -19.282 11.899 14.328 1.00 71.69 668 LEU A CA 1
ATOM 5076 C C . LEU A 1 668 ? -20.086 11.805 13.025 1.00 71.69 668 LEU A C 1
ATOM 5078 O O . LEU A 1 668 ? -20.457 10.700 12.630 1.00 71.69 668 LEU A O 1
ATOM 5082 N N . HIS A 1 669 ? -20.362 12.918 12.337 1.00 71.94 669 HIS A N 1
ATOM 5083 C CA . HIS A 1 669 ? -21.192 12.898 11.129 1.00 71.94 669 HIS A CA 1
ATOM 5084 C C . HIS A 1 669 ? -20.649 11.993 10.000 1.00 71.94 669 HIS A C 1
ATOM 5086 O O . HIS A 1 669 ? -21.414 11.127 9.555 1.00 71.94 669 HIS A O 1
ATOM 5092 N N . PRO A 1 670 ? -19.380 12.110 9.550 1.00 73.06 670 PRO A N 1
ATOM 5093 C CA . PRO A 1 670 ? -18.847 11.240 8.500 1.00 73.06 670 PRO A CA 1
ATOM 5094 C C . PRO A 1 670 ? -18.820 9.770 8.940 1.00 73.06 670 PRO A C 1
ATOM 5096 O O . PRO A 1 670 ? -19.125 8.875 8.146 1.00 73.06 670 PRO A O 1
ATOM 5099 N N . PHE A 1 671 ? -18.550 9.515 10.227 1.00 77.56 671 PHE A N 1
ATOM 5100 C CA . PHE A 1 671 ? -18.588 8.170 10.794 1.00 77.56 671 PHE A CA 1
ATOM 5101 C C . PHE A 1 671 ? -19.995 7.566 10.727 1.00 77.56 671 PHE A C 1
ATOM 5103 O O . PHE A 1 671 ? -20.150 6.469 10.196 1.00 77.56 671 PHE A O 1
ATOM 5110 N N . ILE A 1 672 ? -21.032 8.279 11.178 1.00 75.38 672 ILE A N 1
ATOM 5111 C CA . ILE A 1 672 ? -22.426 7.798 11.156 1.00 75.38 672 ILE A CA 1
ATOM 5112 C C . ILE A 1 672 ? -22.906 7.535 9.720 1.00 75.38 672 ILE A C 1
ATOM 5114 O O . ILE A 1 672 ? -23.659 6.589 9.489 1.00 75.38 672 ILE A O 1
ATOM 5118 N N . THR A 1 673 ? -22.451 8.322 8.738 1.00 74.69 673 THR A N 1
ATOM 5119 C CA . THR A 1 673 ? -22.806 8.106 7.324 1.00 74.69 673 THR A CA 1
ATOM 5120 C C . THR A 1 673 ? -22.087 6.926 6.669 1.00 74.69 673 THR A C 1
ATOM 5122 O O . THR A 1 673 ? -22.590 6.401 5.670 1.00 74.69 673 THR A O 1
ATOM 5125 N N . SER A 1 674 ? -20.954 6.479 7.221 1.00 80.94 674 SER A N 1
ATOM 5126 C CA . SER A 1 674 ? -20.205 5.324 6.711 1.00 80.94 674 SER A CA 1
ATOM 5127 C C . SER A 1 674 ? -21.012 4.020 6.819 1.00 80.94 674 SER A C 1
ATOM 5129 O O . SER A 1 674 ? -21.872 3.877 7.691 1.00 80.94 674 SER A O 1
ATOM 5131 N N . GLU A 1 675 ? -20.740 3.030 5.957 1.00 79.06 675 GLU A N 1
ATOM 5132 C CA . GLU A 1 675 ? -21.406 1.714 6.037 1.00 79.06 675 GLU A CA 1
ATOM 5133 C C . GLU A 1 675 ? -21.212 1.046 7.412 1.00 79.06 675 GLU A C 1
ATOM 5135 O O . GLU A 1 675 ? -22.146 0.442 7.946 1.00 79.06 675 GLU A O 1
ATOM 5140 N N . LEU A 1 676 ? -20.026 1.205 8.010 1.00 82.06 676 LEU A N 1
ATOM 5141 C CA . LEU A 1 676 ? -19.704 0.681 9.340 1.00 82.06 676 LEU A CA 1
ATOM 5142 C C . LEU A 1 676 ? -20.483 1.413 10.440 1.00 82.06 676 LEU A C 1
ATOM 5144 O O . LEU A 1 676 ? -21.080 0.757 11.293 1.00 82.06 676 LEU A O 1
ATOM 5148 N N . GLY A 1 677 ? -20.552 2.747 10.395 1.00 84.75 677 GLY A N 1
ATOM 5149 C CA . GLY A 1 677 ? -21.318 3.546 11.358 1.00 84.75 677 GLY A CA 1
ATOM 5150 C C . GLY A 1 677 ? -22.821 3.278 11.290 1.00 84.75 677 GLY A C 1
ATOM 5151 O O . GLY A 1 677 ? -23.459 3.100 12.330 1.00 84.75 677 GLY A O 1
ATOM 5152 N N . LYS A 1 678 ? -23.377 3.116 10.081 1.00 86.00 678 LYS A N 1
ATOM 5153 C CA . LYS A 1 678 ? -24.754 2.626 9.889 1.00 86.00 678 LYS A CA 1
ATOM 5154 C C . LYS A 1 678 ? -24.943 1.247 10.524 1.00 86.00 678 LYS A C 1
ATOM 5156 O O . LYS A 1 678 ? -25.959 1.012 11.172 1.00 86.00 678 LYS A O 1
ATOM 5161 N N . GLY A 1 679 ? -23.969 0.346 10.379 1.00 87.12 679 GLY A N 1
ATOM 5162 C CA . GLY A 1 679 ? -23.968 -0.966 11.033 1.00 87.12 679 GLY A CA 1
ATOM 5163 C C . GLY A 1 679 ? -24.010 -0.883 12.564 1.00 87.12 679 GLY A C 1
ATOM 5164 O O . GLY A 1 679 ? -24.837 -1.550 13.187 1.00 87.12 679 GLY A O 1
ATOM 5165 N N . VAL A 1 680 ? -23.177 -0.030 13.170 1.00 89.88 680 VAL A N 1
ATOM 5166 C CA . VAL A 1 680 ? -23.149 0.200 14.629 1.00 89.88 680 VAL A CA 1
ATOM 5167 C C . VAL A 1 680 ? -24.489 0.754 15.121 1.00 89.88 680 VAL A C 1
ATOM 5169 O O . VAL A 1 680 ? -25.045 0.243 16.094 1.00 89.88 680 VAL A O 1
ATOM 5172 N N . LEU A 1 681 ? -25.053 1.733 14.407 1.00 89.19 681 LEU A N 1
ATOM 5173 C CA . LEU A 1 681 ? -26.348 2.330 14.735 1.00 89.19 681 LEU A CA 1
ATOM 5174 C C . LEU A 1 681 ? -27.495 1.308 14.666 1.00 89.19 681 LEU A C 1
ATOM 5176 O O . LEU A 1 681 ? -28.351 1.273 15.546 1.00 89.19 681 LEU A O 1
ATOM 5180 N N . LYS A 1 682 ? -27.510 0.419 13.664 1.00 90.31 682 LYS A N 1
ATOM 5181 C CA . LYS A 1 682 ? -28.503 -0.669 13.611 1.00 90.31 682 LYS A CA 1
ATOM 5182 C C . LYS A 1 682 ? -28.430 -1.574 14.832 1.00 90.31 682 LYS A C 1
ATOM 5184 O O . LYS A 1 682 ? -29.466 -1.961 15.366 1.00 90.31 682 LYS A O 1
ATOM 5189 N N . CYS A 1 683 ? -27.219 -1.952 15.240 1.00 90.94 683 CYS A N 1
ATOM 5190 C CA . CYS A 1 683 ? -27.014 -2.826 16.390 1.00 90.94 683 CYS A CA 1
ATOM 5191 C C . CYS A 1 683 ? -27.523 -2.178 17.681 1.00 90.94 683 CYS A C 1
ATOM 5193 O O . CYS A 1 683 ? -28.196 -2.857 18.457 1.00 90.94 683 CYS A O 1
ATOM 5195 N N . SER A 1 684 ? -27.273 -0.879 17.884 1.00 91.44 684 SER A N 1
ATOM 5196 C CA . SER A 1 684 ? -27.777 -0.168 19.063 1.00 91.44 684 SER A CA 1
ATOM 5197 C C . SER A 1 684 ? -29.303 -0.014 19.046 1.00 91.44 684 SER A C 1
ATOM 5199 O O . SER A 1 684 ? -29.936 -0.199 20.084 1.00 91.44 684 SER A O 1
ATOM 5201 N N . ILE A 1 685 ? -29.918 0.216 17.878 1.00 90.88 685 ILE A N 1
ATOM 5202 C CA . ILE A 1 685 ? -31.385 0.258 17.725 1.00 90.88 685 ILE A CA 1
ATOM 5203 C C . ILE A 1 685 ? -32.019 -1.110 18.008 1.00 90.88 685 ILE A C 1
ATOM 5205 O O . ILE A 1 685 ? -32.984 -1.190 18.763 1.00 90.88 685 ILE A O 1
ATOM 5209 N N . ALA A 1 686 ? -31.485 -2.202 17.448 1.00 91.31 686 ALA A N 1
ATOM 5210 C CA . ALA A 1 686 ? -32.019 -3.540 17.719 1.00 91.31 686 ALA A CA 1
ATOM 5211 C C . ALA A 1 686 ? -31.892 -3.923 19.192 1.00 91.31 686 ALA A C 1
ATOM 5213 O O . ALA A 1 686 ? -32.795 -4.549 19.740 1.00 91.31 686 ALA A O 1
ATOM 5214 N N . TYR A 1 687 ? -30.792 -3.531 19.835 1.00 92.50 687 TYR A N 1
ATOM 5215 C CA . TYR A 1 687 ? -30.631 -3.730 21.265 1.00 92.50 687 TYR A CA 1
ATOM 5216 C C . TYR A 1 687 ? -31.666 -2.936 22.072 1.00 92.50 687 TYR A C 1
ATOM 5218 O O . TYR A 1 687 ? -32.289 -3.499 22.966 1.00 92.50 687 TYR A O 1
ATOM 5226 N N . MET A 1 688 ? -31.917 -1.673 21.712 1.00 89.81 688 MET A N 1
ATOM 5227 C CA . MET A 1 688 ? -32.961 -0.854 22.335 1.00 89.81 688 MET A CA 1
ATOM 5228 C C . MET A 1 688 ? -34.359 -1.467 22.163 1.00 89.81 688 MET A C 1
ATOM 5230 O O . MET A 1 688 ? -35.142 -1.459 23.102 1.00 89.81 688 MET A O 1
ATOM 5234 N N . ILE A 1 689 ? -34.670 -2.061 21.005 1.00 90.25 689 ILE A N 1
ATOM 5235 C CA . ILE A 1 689 ? -35.919 -2.820 20.809 1.00 90.25 689 ILE A CA 1
ATOM 5236 C C . ILE A 1 689 ? -35.938 -4.071 21.700 1.00 90.25 689 ILE A C 1
ATOM 5238 O O . ILE A 1 689 ? -36.967 -4.403 22.281 1.00 90.25 689 ILE A O 1
ATOM 5242 N N . GLY A 1 690 ? -34.800 -4.751 21.851 1.00 88.69 690 GLY A N 1
ATOM 5243 C CA . GLY A 1 690 ? -34.666 -5.919 22.719 1.00 88.69 690 GLY A CA 1
ATOM 5244 C C . GLY A 1 690 ? -34.887 -5.611 24.204 1.00 88.69 690 GLY A C 1
ATOM 5245 O O . GLY A 1 690 ? -35.494 -6.422 24.904 1.00 88.69 690 GLY A O 1
ATOM 5246 N N . THR A 1 691 ? -34.455 -4.443 24.692 1.00 90.56 691 THR A N 1
ATOM 5247 C CA . THR A 1 691 ? -34.688 -4.013 26.084 1.00 90.56 691 THR A CA 1
ATOM 5248 C C . THR A 1 691 ? -36.134 -3.587 26.352 1.00 90.56 691 THR A C 1
ATOM 5250 O O . THR A 1 691 ? -36.560 -3.566 27.508 1.00 90.56 691 THR A O 1
ATOM 5253 N N . LEU A 1 692 ? -36.949 -3.331 25.320 1.00 86.38 692 LEU A N 1
ATOM 5254 C CA . LEU A 1 692 ? -38.394 -3.135 25.508 1.00 86.38 692 LEU A CA 1
ATOM 5255 C C . LEU A 1 692 ? -39.054 -4.385 26.103 1.00 86.38 692 LEU A C 1
ATOM 5257 O O . LEU A 1 692 ? -39.987 -4.248 26.885 1.00 86.38 692 LEU A O 1
ATOM 5261 N N . GLY A 1 693 ? -38.533 -5.585 25.822 1.00 82.44 693 GLY A N 1
ATOM 5262 C CA . GLY A 1 693 ? -39.021 -6.825 26.433 1.00 82.44 693 GLY A CA 1
ATOM 5263 C C . GLY A 1 693 ? -38.925 -6.842 27.966 1.00 82.44 693 GLY A C 1
ATOM 5264 O O . GLY A 1 693 ? -39.716 -7.516 28.618 1.00 82.44 693 GLY A O 1
ATOM 5265 N N . THR A 1 694 ? -37.989 -6.080 28.546 1.00 83.19 694 THR A N 1
ATOM 5266 C CA . THR A 1 694 ? -37.820 -5.935 30.002 1.00 83.19 694 THR A CA 1
ATOM 5267 C C . THR A 1 694 ? -38.501 -4.692 30.565 1.00 83.19 694 THR A C 1
ATOM 5269 O O . THR A 1 694 ? -39.066 -4.746 31.654 1.00 83.19 694 THR A O 1
ATOM 5272 N N . PHE A 1 695 ? -38.437 -3.561 29.855 1.00 85.31 695 PHE A N 1
ATOM 5273 C CA . PHE A 1 695 ? -38.928 -2.285 30.380 1.00 85.31 695 PHE A CA 1
ATOM 5274 C C . PHE A 1 695 ? -40.444 -2.115 30.231 1.00 85.31 695 PHE A C 1
ATOM 5276 O O . PHE A 1 695 ? -41.087 -1.598 31.144 1.00 85.31 695 PHE A O 1
ATOM 5283 N N . LEU A 1 696 ? -41.030 -2.554 29.111 1.00 82.06 696 LEU A N 1
ATOM 5284 C CA . LEU A 1 696 ? -42.456 -2.366 28.835 1.00 82.06 696 LEU A CA 1
ATOM 5285 C C . LEU A 1 696 ? -43.300 -3.415 29.576 1.00 82.06 696 LEU A C 1
ATOM 5287 O O . LEU A 1 696 ? -43.105 -4.612 29.351 1.00 82.06 696 LEU A O 1
ATOM 5291 N N . PRO A 1 697 ? -44.286 -2.999 30.396 1.00 76.88 697 PRO A N 1
ATOM 5292 C CA . PRO A 1 697 ? -45.155 -3.921 31.123 1.00 76.88 697 PRO A CA 1
ATOM 5293 C C . PRO A 1 697 ? -45.844 -4.958 30.241 1.00 76.88 697 PRO A C 1
ATOM 5295 O O . PRO A 1 697 ? -45.742 -6.141 30.527 1.00 76.88 697 PRO A O 1
ATOM 5298 N N . ALA A 1 698 ? -46.429 -4.537 29.118 1.00 80.38 698 ALA A N 1
ATOM 5299 C CA . ALA A 1 698 ? -47.156 -5.434 28.222 1.00 80.38 698 ALA A CA 1
ATOM 5300 C C . ALA A 1 698 ? -46.292 -6.591 27.682 1.00 80.38 698 ALA A C 1
ATOM 5302 O O . ALA A 1 698 ? -46.758 -7.726 27.586 1.00 80.38 698 ALA A O 1
ATOM 5303 N N . PHE A 1 699 ? -45.026 -6.321 27.341 1.00 82.19 699 PHE A N 1
ATOM 5304 C CA . PHE A 1 699 ? -44.112 -7.365 26.873 1.00 82.19 699 PHE A CA 1
ATOM 5305 C C . PHE A 1 699 ? -43.588 -8.226 28.023 1.00 82.19 699 PHE A C 1
ATOM 5307 O O . PHE A 1 699 ? -43.488 -9.441 27.859 1.00 82.19 699 PHE A O 1
ATOM 5314 N N . ALA A 1 700 ? -43.299 -7.626 29.181 1.00 77.62 700 ALA A N 1
ATOM 5315 C CA . ALA A 1 700 ? -42.867 -8.359 30.368 1.00 77.62 700 ALA A CA 1
ATOM 5316 C C . ALA A 1 700 ? -43.942 -9.354 30.843 1.00 77.62 700 ALA A C 1
ATOM 5318 O O . ALA A 1 700 ? -43.620 -10.509 31.121 1.00 77.62 700 ALA A O 1
ATOM 5319 N N . ASP A 1 701 ? -45.212 -8.945 30.847 1.00 78.44 701 ASP A N 1
ATOM 5320 C CA . ASP A 1 701 ? -46.340 -9.789 31.252 1.00 78.44 701 ASP A CA 1
ATOM 5321 C C . ASP A 1 701 ? -46.588 -10.916 30.231 1.00 78.44 701 ASP A C 1
ATOM 5323 O O . ASP A 1 701 ? -46.825 -12.064 30.608 1.00 78.44 701 ASP A O 1
ATOM 5327 N N . PHE A 1 702 ? -46.437 -10.639 28.927 1.00 82.31 702 PHE A N 1
ATOM 5328 C CA . PHE A 1 702 ? -46.522 -11.657 27.866 1.00 82.31 702 PHE A CA 1
ATOM 5329 C C . PHE A 1 702 ? -45.455 -12.765 27.996 1.00 82.31 702 PHE A C 1
ATOM 5331 O O . PHE A 1 702 ? -45.693 -13.929 27.631 1.00 82.31 702 PHE A O 1
ATOM 5338 N N . LEU A 1 703 ? -44.272 -12.404 28.503 1.00 79.31 703 LEU A N 1
ATOM 5339 C CA . LEU A 1 703 ? -43.158 -13.320 28.748 1.00 79.31 703 LEU A CA 1
ATOM 5340 C C . LEU A 1 703 ? -43.326 -14.137 30.045 1.00 79.31 703 LEU A C 1
ATOM 5342 O O . LEU A 1 703 ? -42.772 -15.234 30.123 1.00 79.31 703 LEU A O 1
ATOM 5346 N N . GLY A 1 704 ? -44.130 -13.669 31.007 1.00 71.94 704 GLY A N 1
ATOM 5347 C CA . GLY A 1 704 ? -44.428 -14.344 32.278 1.00 71.94 704 GLY A CA 1
ATOM 5348 C C . GLY A 1 704 ? -43.534 -13.924 33.459 1.00 71.94 704 GLY A C 1
ATOM 5349 O O . GLY A 1 704 ? -42.629 -13.104 33.317 1.00 71.94 704 GLY A O 1
ATOM 5350 N N . GLN A 1 705 ? -43.780 -14.508 34.639 1.00 67.31 705 GLN A N 1
ATOM 5351 C CA . GLN A 1 705 ? -43.137 -14.172 35.928 1.00 67.31 705 GLN A CA 1
ATOM 5352 C C . GLN A 1 705 ? -41.711 -14.744 36.117 1.00 67.31 705 GLN A C 1
ATOM 5354 O O . GLN A 1 705 ? -41.324 -15.110 37.215 1.00 67.31 705 GLN A O 1
ATOM 5359 N N . GLN A 1 706 ? -40.914 -14.871 35.053 1.00 65.56 706 GLN A N 1
ATOM 5360 C CA . GLN A 1 706 ? -39.511 -15.290 35.185 1.00 65.56 706 GLN A CA 1
ATOM 5361 C C . GLN A 1 706 ? -38.549 -14.102 35.267 1.00 65.56 706 GLN A C 1
ATOM 5363 O O . GLN A 1 706 ? -38.680 -13.140 34.512 1.00 65.56 706 GLN A O 1
ATOM 5368 N N . ASP A 1 707 ? -37.458 -14.265 36.016 1.00 65.94 707 ASP A N 1
ATOM 5369 C CA . ASP A 1 707 ? -36.352 -13.292 36.094 1.00 65.94 707 ASP A CA 1
ATOM 5370 C C . ASP A 1 707 ? -35.505 -13.206 34.799 1.00 65.94 707 ASP A C 1
ATOM 5372 O O . ASP A 1 707 ? -34.634 -12.351 34.618 1.00 65.94 707 ASP A O 1
ATOM 5376 N N . GLY A 1 708 ? -35.727 -14.126 33.855 1.00 72.06 708 GLY A N 1
ATOM 5377 C CA . GLY A 1 708 ? -34.941 -14.289 32.627 1.00 72.06 708 GLY A CA 1
ATOM 5378 C C . GLY A 1 708 ? -35.192 -13.254 31.522 1.00 72.06 708 GLY A C 1
ATOM 5379 O O . GLY A 1 708 ? -34.588 -13.369 30.456 1.00 72.06 708 GLY A O 1
ATOM 5380 N N . LYS A 1 709 ? -36.053 -12.250 31.740 1.00 82.62 709 LYS A N 1
ATOM 5381 C CA . LYS A 1 709 ? -36.572 -11.326 30.701 1.00 82.62 709 LYS A CA 1
ATOM 5382 C C . LYS A 1 709 ? -35.464 -10.625 29.881 1.00 82.62 709 LYS A C 1
ATOM 5384 O O . LYS A 1 709 ? -35.621 -10.391 28.683 1.00 82.62 709 LYS A O 1
ATOM 5389 N N . HIS A 1 710 ? -34.296 -10.376 30.479 1.00 84.75 710 HIS A N 1
ATOM 5390 C CA . HIS A 1 710 ? -33.102 -9.799 29.832 1.00 84.75 710 HIS A CA 1
ATOM 5391 C C . HIS A 1 710 ? -32.531 -10.638 28.665 1.00 84.75 710 HIS A C 1
ATOM 5393 O O . HIS A 1 710 ? -31.699 -10.155 27.883 1.00 84.75 710 HIS A O 1
ATOM 5399 N N . MET A 1 711 ? -32.940 -11.904 28.525 1.00 82.25 711 MET A N 1
ATOM 5400 C CA . MET A 1 711 ? -32.508 -12.766 27.424 1.00 82.25 711 MET A CA 1
ATOM 5401 C C . MET A 1 711 ? -32.919 -12.223 26.055 1.00 82.25 711 MET A C 1
ATOM 5403 O O . MET A 1 711 ? -32.154 -12.400 25.109 1.00 82.25 711 MET A O 1
ATOM 5407 N N . VAL A 1 712 ? -34.044 -11.508 25.939 1.00 86.56 712 VAL A N 1
ATOM 5408 C CA . VAL A 1 712 ? -34.482 -10.905 24.665 1.00 86.56 712 VAL A CA 1
ATOM 5409 C C . VAL A 1 712 ? -33.399 -9.968 24.119 1.00 86.56 712 VAL A C 1
ATOM 5411 O O . VAL A 1 712 ? -32.913 -10.161 23.004 1.00 86.56 712 VAL A O 1
ATOM 5414 N N . ALA A 1 713 ? -32.929 -9.028 24.944 1.00 89.06 713 ALA A N 1
ATOM 5415 C CA . ALA A 1 713 ? -31.850 -8.097 24.607 1.00 89.06 713 ALA A CA 1
ATOM 5416 C C . ALA A 1 713 ? -30.493 -8.797 24.395 1.00 89.06 713 ALA A C 1
ATOM 5418 O O . ALA A 1 713 ? -29.641 -8.355 23.626 1.00 89.06 713 ALA A O 1
ATOM 5419 N N . THR A 1 714 ? -30.270 -9.927 25.061 1.00 87.19 714 THR A N 1
ATOM 5420 C CA . THR A 1 714 ? -29.045 -10.716 24.881 1.00 87.19 714 THR A CA 1
ATOM 5421 C C . THR A 1 714 ? -29.031 -11.390 23.510 1.00 87.19 714 THR A C 1
ATOM 5423 O O . THR A 1 714 ? -28.041 -11.308 22.782 1.00 87.19 714 THR A O 1
ATOM 5426 N N . VAL A 1 715 ? -30.149 -11.993 23.107 1.00 86.62 715 VAL A N 1
ATOM 5427 C CA . VAL A 1 715 ? -30.314 -12.606 21.786 1.00 86.62 715 VAL A CA 1
ATOM 5428 C C . VAL A 1 715 ? -30.109 -11.562 20.688 1.00 86.62 715 VAL A C 1
ATOM 5430 O O . VAL A 1 715 ? -29.417 -11.852 19.708 1.00 86.62 715 VAL A O 1
ATOM 5433 N N . THR A 1 716 ? -30.581 -10.319 20.869 1.00 89.38 716 THR A N 1
ATOM 5434 C CA . THR A 1 716 ? -30.385 -9.284 19.844 1.00 89.38 716 THR A CA 1
ATOM 5435 C C . THR A 1 716 ? -28.909 -8.963 19.567 1.00 89.38 716 THR A C 1
ATOM 5437 O O . THR A 1 716 ? -28.523 -8.737 18.418 1.00 89.38 716 THR A O 1
ATOM 5440 N N . VAL A 1 717 ? -28.052 -9.009 20.593 1.00 88.25 717 VAL A N 1
ATOM 5441 C CA . VAL A 1 717 ? -26.598 -8.771 20.464 1.00 88.25 717 VAL A CA 1
ATOM 5442 C C . VAL A 1 717 ? -25.895 -9.936 19.763 1.00 88.25 717 VAL A C 1
ATOM 5444 O O . VAL A 1 717 ? -24.997 -9.731 18.946 1.00 88.25 717 VAL A O 1
ATOM 5447 N N . TYR A 1 718 ? -26.301 -11.174 20.054 1.00 83.88 718 TYR A N 1
ATOM 5448 C CA . TYR A 1 718 ? -25.692 -12.365 19.458 1.00 83.88 718 TYR A CA 1
ATOM 5449 C C . TYR A 1 718 ? -25.997 -12.479 17.957 1.00 83.88 718 TYR A C 1
ATOM 5451 O O . TYR A 1 718 ? -25.096 -12.783 17.164 1.00 83.88 718 TYR A O 1
ATOM 5459 N N . PHE A 1 719 ? -27.235 -12.184 17.551 1.00 84.62 719 PHE A N 1
ATOM 5460 C CA . PHE A 1 719 ? -27.640 -12.229 16.143 1.00 84.62 719 PHE A CA 1
ATOM 5461 C C . PHE A 1 719 ? -27.119 -11.060 15.309 1.00 84.62 719 PHE A C 1
ATOM 5463 O O . PHE A 1 719 ? -26.858 -11.290 14.135 1.00 84.62 719 PHE A O 1
ATOM 5470 N N . HIS A 1 720 ? -26.923 -9.882 15.921 1.00 85.00 720 HIS A N 1
ATOM 5471 C CA . HIS A 1 720 ? -26.474 -8.607 15.334 1.00 85.00 720 HIS A CA 1
ATOM 5472 C C . HIS A 1 720 ? -27.090 -8.232 13.962 1.00 85.00 720 HIS A C 1
ATOM 5474 O O . HIS A 1 720 ? -26.776 -8.830 12.934 1.00 85.00 720 HIS A O 1
ATOM 5480 N N . PRO A 1 721 ? -27.890 -7.154 13.876 1.00 86.31 721 PRO A N 1
ATOM 5481 C CA . PRO A 1 721 ? -28.624 -6.784 12.656 1.00 86.31 721 PRO A CA 1
ATOM 5482 C C . PRO A 1 721 ? -27.765 -6.174 11.532 1.00 86.31 721 PRO A C 1
ATOM 5484 O O . PRO A 1 721 ? -28.285 -5.870 10.461 1.00 86.31 721 PRO A O 1
ATOM 5487 N N . ALA A 1 722 ? -26.464 -5.952 11.744 1.00 85.75 722 ALA A N 1
ATOM 5488 C CA . ALA A 1 722 ? -25.558 -5.414 10.721 1.00 85.75 722 ALA A CA 1
ATOM 5489 C C . ALA A 1 722 ? -25.168 -6.437 9.626 1.00 85.75 722 ALA A C 1
ATOM 5491 O O . ALA A 1 722 ? -24.345 -6.143 8.759 1.00 85.75 722 ALA A O 1
ATOM 5492 N N . ARG A 1 723 ? -25.742 -7.644 9.668 1.00 89.31 723 ARG A N 1
ATOM 5493 C CA . ARG A 1 723 ? -25.523 -8.728 8.702 1.00 89.31 723 ARG A CA 1
ATOM 5494 C C . ARG A 1 723 ? -26.205 -8.470 7.355 1.00 89.31 723 ARG A C 1
ATOM 5496 O O . ARG A 1 723 ? -27.074 -7.611 7.222 1.00 89.31 723 ARG A O 1
ATOM 5503 N N . THR A 1 724 ? -25.806 -9.244 6.349 1.00 91.38 724 THR A N 1
ATOM 5504 C CA . THR A 1 724 ? -26.550 -9.354 5.087 1.00 91.38 724 THR A CA 1
ATOM 5505 C C . THR A 1 724 ? -27.857 -10.117 5.313 1.00 91.38 724 THR A C 1
ATOM 5507 O O . THR A 1 724 ? -27.967 -10.914 6.252 1.00 91.38 724 THR A O 1
ATOM 5510 N N . LYS A 1 725 ? -28.841 -9.928 4.426 1.00 90.25 725 LYS A N 1
ATOM 5511 C CA . LYS A 1 725 ? -30.093 -10.701 4.448 1.00 90.25 725 LYS A CA 1
ATOM 5512 C C . LYS A 1 725 ? -29.814 -12.209 4.411 1.00 90.25 725 LYS A C 1
ATOM 5514 O O . LYS A 1 725 ? -30.359 -12.943 5.231 1.00 90.25 725 LYS A O 1
ATOM 5519 N N . GLY A 1 726 ? -28.921 -12.660 3.529 1.00 89.50 726 GLY A N 1
ATOM 5520 C CA . GLY A 1 726 ? -28.531 -14.065 3.394 1.00 89.50 726 GLY A CA 1
ATOM 5521 C C . GLY A 1 726 ? -27.927 -14.649 4.669 1.00 89.50 726 GLY A C 1
ATOM 5522 O O . GLY A 1 726 ? -28.357 -15.705 5.137 1.00 89.50 726 GLY A O 1
ATOM 5523 N N . SER A 1 727 ? -26.989 -13.930 5.291 1.00 91.00 727 SER A N 1
ATOM 5524 C CA . SER A 1 727 ? -26.389 -14.332 6.569 1.00 91.00 727 SER A CA 1
ATOM 5525 C C . SER A 1 727 ? -27.418 -14.375 7.702 1.00 91.00 727 SER A C 1
ATOM 5527 O O . SER A 1 727 ? -27.406 -15.293 8.524 1.00 91.00 727 SER A O 1
ATOM 5529 N N . MET A 1 728 ? -28.352 -13.417 7.732 1.00 91.81 728 MET A N 1
ATOM 5530 C CA . MET A 1 728 ? -29.411 -13.379 8.740 1.00 91.81 728 MET A CA 1
ATOM 5531 C C . MET A 1 728 ? -30.386 -14.556 8.592 1.00 91.81 728 MET A C 1
ATOM 5533 O O . MET A 1 728 ? -30.743 -15.165 9.597 1.00 91.81 728 MET A O 1
ATOM 5537 N N . ILE A 1 729 ? -30.754 -14.937 7.364 1.00 90.31 729 ILE A N 1
ATOM 5538 C CA . ILE A 1 729 ? -31.600 -16.116 7.100 1.00 90.31 729 ILE A CA 1
ATOM 5539 C C . ILE A 1 729 ? -30.886 -17.408 7.519 1.00 90.31 729 ILE A C 1
ATOM 5541 O O . ILE A 1 729 ? -31.474 -18.272 8.163 1.00 90.31 729 ILE A O 1
ATOM 5545 N N . LEU A 1 730 ? -29.597 -17.550 7.202 1.00 90.44 730 LEU A N 1
ATOM 5546 C CA . LEU A 1 730 ? -28.815 -18.698 7.672 1.00 90.44 730 LEU A CA 1
ATOM 5547 C C . LEU A 1 730 ? -28.775 -18.764 9.201 1.00 90.44 730 LEU A C 1
ATOM 5549 O O . LEU A 1 730 ? -28.946 -19.834 9.785 1.00 90.44 730 LEU A O 1
ATOM 5553 N N . ALA A 1 731 ? -28.590 -17.618 9.858 1.00 89.31 731 ALA A N 1
ATOM 5554 C CA . ALA A 1 731 ? -28.588 -17.538 11.310 1.00 89.31 731 ALA A CA 1
ATOM 5555 C C . ALA A 1 731 ? -29.933 -17.957 11.916 1.00 89.31 731 ALA A C 1
ATOM 5557 O O . ALA A 1 731 ? -29.932 -18.686 12.905 1.00 89.31 731 ALA A O 1
ATOM 5558 N N . THR A 1 732 ? -31.068 -17.549 11.337 1.00 88.44 732 THR A N 1
ATOM 5559 C CA . THR A 1 732 ? -32.391 -17.964 11.832 1.00 88.44 732 THR A CA 1
ATOM 5560 C C . THR A 1 732 ? -32.649 -19.454 11.628 1.00 88.44 732 THR A C 1
ATOM 5562 O O . THR A 1 732 ? -33.190 -20.093 12.529 1.00 88.44 732 THR A O 1
ATOM 5565 N N . ILE A 1 733 ? -32.193 -20.043 10.518 1.00 89.81 733 ILE A N 1
ATOM 5566 C CA . ILE A 1 733 ? -32.259 -21.498 10.301 1.00 89.81 733 ILE A CA 1
ATOM 5567 C C . ILE A 1 733 ? -31.447 -22.237 11.372 1.00 89.81 733 ILE A C 1
ATOM 5569 O O . ILE A 1 733 ? -31.945 -23.182 11.986 1.00 89.81 733 ILE A O 1
ATOM 5573 N N . TYR A 1 734 ? -30.215 -21.799 11.647 1.00 89.56 734 TYR A N 1
ATOM 5574 C CA . TYR A 1 734 ? -29.402 -22.411 12.700 1.00 89.56 734 TYR A CA 1
ATOM 5575 C C . TYR A 1 734 ? -30.003 -22.221 14.093 1.00 89.56 734 TYR A C 1
ATOM 5577 O O . TYR A 1 734 ? -29.933 -23.142 14.900 1.00 89.56 734 TYR A O 1
ATOM 5585 N N . ALA A 1 735 ? -30.630 -21.075 14.366 1.00 86.50 735 ALA A N 1
ATOM 5586 C CA . ALA A 1 735 ? -31.361 -20.823 15.606 1.00 86.50 735 ALA A CA 1
ATOM 5587 C C . ALA A 1 735 ? -32.521 -21.804 15.799 1.00 86.50 735 ALA A C 1
ATOM 5589 O O . ALA A 1 735 ? -32.710 -22.348 16.883 1.00 86.50 735 ALA A O 1
ATOM 5590 N N . PHE A 1 736 ? -33.277 -22.047 14.730 1.00 88.12 736 PHE A N 1
ATOM 5591 C CA . PHE A 1 736 ? -34.405 -22.965 14.738 1.00 88.12 736 PHE A CA 1
ATOM 5592 C C . PHE A 1 736 ? -33.954 -24.415 14.965 1.00 88.12 736 PHE A C 1
ATOM 5594 O O . PHE A 1 736 ? -34.514 -25.110 15.810 1.00 88.12 736 PHE A O 1
ATOM 5601 N N . LEU A 1 737 ? -32.882 -24.854 14.295 1.00 89.81 737 LEU A N 1
ATOM 5602 C CA . LEU A 1 737 ? -32.278 -26.172 14.531 1.00 89.81 737 LEU A CA 1
ATOM 5603 C C . LEU A 1 737 ? -31.719 -26.310 15.955 1.00 89.81 737 LEU A C 1
ATOM 5605 O O . LEU A 1 737 ? -31.905 -27.343 16.596 1.00 89.81 737 LEU A O 1
ATOM 5609 N N . ALA A 1 738 ? -31.065 -25.262 16.460 1.00 87.75 738 ALA A N 1
ATOM 5610 C CA . ALA A 1 738 ? -30.582 -25.183 17.834 1.00 87.75 738 ALA A CA 1
ATOM 5611 C C . ALA A 1 738 ? -31.718 -25.317 18.852 1.00 87.75 738 ALA A C 1
ATOM 5613 O O . ALA A 1 738 ? -31.545 -25.998 19.863 1.00 87.75 738 ALA A O 1
ATOM 5614 N N . PHE A 1 739 ? -32.865 -24.695 18.574 1.00 85.81 739 PHE A N 1
ATOM 5615 C CA . PHE A 1 739 ? -34.056 -24.797 19.404 1.00 85.81 739 PHE A CA 1
ATOM 5616 C C . PHE A 1 739 ? -34.656 -26.205 19.377 1.00 85.81 739 PHE A C 1
ATOM 5618 O O . PHE A 1 739 ? -34.883 -26.769 20.442 1.00 85.81 739 PHE A O 1
ATOM 5625 N N . ILE A 1 740 ? -34.853 -26.805 18.194 1.00 89.50 740 ILE A N 1
ATOM 5626 C CA . ILE A 1 740 ? -35.370 -28.181 18.077 1.00 89.50 740 ILE A CA 1
ATOM 5627 C C . ILE A 1 740 ? -34.500 -29.150 18.878 1.00 89.50 740 ILE A C 1
ATOM 5629 O O . ILE A 1 740 ? -35.016 -29.999 19.598 1.00 89.50 740 ILE A O 1
ATOM 5633 N N . TYR A 1 741 ? -33.179 -29.010 18.782 1.00 91.62 741 TYR A N 1
ATOM 5634 C CA . TYR A 1 741 ? -32.257 -29.871 19.511 1.00 91.62 741 TYR A CA 1
ATOM 5635 C C . TYR A 1 741 ? -32.283 -29.622 21.027 1.00 91.62 741 TYR A C 1
ATOM 5637 O O . TYR A 1 741 ? -32.296 -30.580 21.798 1.00 91.62 741 TYR A O 1
ATOM 5645 N N . ALA A 1 742 ? -32.336 -28.359 21.465 1.00 88.69 742 ALA A N 1
ATOM 5646 C CA . ALA A 1 742 ? -32.473 -28.028 22.882 1.00 88.69 742 ALA A CA 1
ATOM 5647 C C . ALA A 1 742 ? -33.785 -28.575 23.467 1.00 88.69 742 ALA A C 1
ATOM 5649 O O . ALA A 1 742 ? -33.752 -29.188 24.529 1.00 88.69 742 ALA A O 1
ATOM 5650 N N . ALA A 1 743 ? -34.900 -28.419 22.744 1.00 86.31 743 ALA A N 1
ATOM 5651 C CA . ALA A 1 743 ? -36.211 -28.942 23.118 1.00 86.31 743 ALA A CA 1
ATOM 5652 C C . ALA A 1 743 ? -36.234 -30.478 23.158 1.00 86.31 743 ALA A C 1
ATOM 5654 O O . ALA A 1 743 ? -36.805 -31.068 24.070 1.00 86.31 743 ALA A O 1
ATOM 5655 N N . LEU A 1 744 ? -35.583 -31.137 22.192 1.00 90.19 744 LEU A N 1
ATOM 5656 C CA . LEU A 1 744 ? -35.450 -32.592 22.177 1.00 90.19 744 LEU A CA 1
ATOM 5657 C C . LEU A 1 744 ? -34.710 -33.070 23.425 1.00 90.19 744 LEU A C 1
ATOM 5659 O O . LEU A 1 744 ? -35.210 -33.956 24.112 1.00 90.19 744 LEU A O 1
ATOM 5663 N N . ILE A 1 745 ? -33.556 -32.477 23.749 1.00 90.56 745 ILE A N 1
ATOM 5664 C CA . ILE A 1 745 ? -32.785 -32.854 24.941 1.00 90.56 745 ILE A CA 1
ATOM 5665 C C . ILE A 1 745 ? -33.561 -32.579 26.222 1.00 90.56 745 ILE A C 1
ATOM 5667 O O . ILE A 1 745 ? -33.600 -33.450 27.085 1.00 90.56 745 ILE A O 1
ATOM 5671 N N . SER A 1 746 ? -34.183 -31.406 26.355 1.00 86.88 746 SER A N 1
ATOM 5672 C CA . SER A 1 746 ? -34.917 -31.064 27.572 1.00 86.88 746 SER A CA 1
ATOM 5673 C C . SER A 1 746 ? -36.078 -32.025 27.811 1.00 86.88 746 SER A C 1
ATOM 5675 O O . SER A 1 746 ? -36.136 -32.648 28.868 1.00 86.88 746 SER A O 1
ATOM 5677 N N . VAL A 1 747 ? -36.937 -32.236 26.810 1.00 88.25 747 VAL A N 1
ATOM 5678 C CA . VAL A 1 747 ? -38.120 -33.102 26.938 1.00 88.25 747 VAL A CA 1
ATOM 5679 C C . VAL A 1 747 ? -37.728 -34.561 27.175 1.00 88.25 747 VAL A C 1
ATOM 5681 O O . VAL A 1 747 ? -38.320 -35.225 28.021 1.00 88.25 747 VAL A O 1
ATOM 5684 N N . THR A 1 748 ? -36.711 -35.070 26.473 1.00 89.50 748 THR A N 1
ATOM 5685 C CA . THR A 1 748 ? -36.255 -36.460 26.668 1.00 89.50 748 THR A CA 1
ATOM 5686 C C . THR A 1 748 ? -35.556 -36.672 28.009 1.00 89.50 748 THR A C 1
ATOM 5688 O O . THR A 1 748 ? -35.737 -37.725 28.615 1.00 89.50 748 THR A O 1
ATOM 5691 N N . SER A 1 749 ? -34.813 -35.679 28.510 1.00 89.12 749 SER A N 1
ATOM 5692 C CA . SER A 1 749 ? -34.189 -35.754 29.836 1.00 89.12 749 SER A CA 1
ATOM 5693 C C . SER A 1 749 ? -35.220 -35.744 30.967 1.00 89.12 749 SER A C 1
ATOM 5695 O O . SER A 1 749 ? -35.135 -36.587 31.855 1.00 89.12 749 SER A O 1
ATOM 5697 N N . MET A 1 750 ? -36.232 -34.869 30.889 1.00 88.50 750 MET A N 1
ATOM 5698 C CA . MET A 1 750 ? -37.359 -34.849 31.828 1.00 88.50 750 MET A CA 1
ATOM 5699 C C . MET A 1 750 ? -38.126 -36.168 31.778 1.00 88.50 750 MET A C 1
ATOM 5701 O O . MET A 1 750 ? -38.351 -36.782 32.812 1.00 88.50 750 MET A O 1
ATOM 5705 N N . GLY A 1 751 ? -38.456 -36.656 30.576 1.00 86.88 751 GLY A N 1
ATOM 5706 C CA . GLY A 1 751 ? -39.192 -37.909 30.410 1.00 86.88 751 GLY A CA 1
ATOM 5707 C C . GLY A 1 751 ? -38.462 -39.133 30.973 1.00 86.88 751 GLY A C 1
ATOM 5708 O O . GLY A 1 751 ? -39.109 -40.053 31.463 1.00 86.88 751 GLY A O 1
ATOM 5709 N N . ILE A 1 752 ? -37.125 -39.149 30.946 1.00 87.88 752 ILE A N 1
ATOM 5710 C CA . ILE A 1 752 ? -36.336 -40.217 31.573 1.00 87.88 752 ILE A CA 1
ATOM 5711 C C . ILE A 1 752 ? -36.326 -40.082 33.090 1.00 87.88 752 ILE A C 1
ATOM 5713 O O . ILE A 1 752 ? -36.519 -41.094 33.756 1.00 87.88 752 ILE A O 1
ATOM 5717 N N . SER A 1 753 ? -36.158 -38.878 33.645 1.00 86.44 753 SER A N 1
ATOM 5718 C CA . SER A 1 753 ? -36.289 -38.687 35.096 1.00 86.44 753 SER A CA 1
ATOM 5719 C C . SER A 1 753 ? -37.660 -39.149 35.599 1.00 86.44 753 SER A C 1
ATOM 5721 O O . SER A 1 753 ? -37.707 -39.971 36.508 1.00 86.44 753 SER A O 1
ATOM 5723 N N . VAL A 1 754 ? -38.743 -38.730 34.929 1.00 86.94 754 VAL A N 1
ATOM 5724 C CA . VAL A 1 754 ? -40.125 -39.150 35.228 1.00 86.94 754 VAL A CA 1
ATOM 5725 C C . VAL A 1 754 ? -40.267 -40.673 35.131 1.00 86.94 754 VAL A C 1
ATOM 5727 O O . VAL A 1 754 ? -40.818 -41.304 36.019 1.00 86.94 754 VAL A O 1
ATOM 5730 N N . PHE A 1 755 ? -39.734 -41.308 34.079 1.00 86.62 755 PHE A N 1
ATOM 5731 C CA . PHE A 1 755 ? -39.815 -42.766 33.924 1.00 86.62 755 PHE A CA 1
ATOM 5732 C C . PHE A 1 755 ? -39.122 -43.527 35.066 1.00 86.62 755 PHE A C 1
ATOM 5734 O O . PHE A 1 755 ? -39.649 -44.535 35.536 1.00 86.62 755 PHE A O 1
ATOM 5741 N N . PHE A 1 756 ? -37.942 -43.077 35.500 1.00 86.88 756 PHE A N 1
ATOM 5742 C CA . PHE A 1 756 ? -37.208 -43.729 36.588 1.00 86.88 756 PHE A CA 1
ATOM 5743 C C . PHE A 1 756 ? -37.826 -43.473 37.964 1.00 86.88 756 PHE A C 1
ATOM 5745 O O . PHE A 1 756 ? -37.676 -44.330 38.832 1.00 86.88 756 PHE A O 1
ATOM 5752 N N . GLU A 1 757 ? -38.527 -42.356 38.146 1.00 83.00 757 GLU A N 1
ATOM 5753 C CA . GLU A 1 757 ? -39.320 -42.075 39.343 1.00 83.00 757 GLU A CA 1
ATOM 5754 C C . GLU A 1 757 ? -40.617 -42.896 39.350 1.00 83.00 757 GLU A C 1
ATOM 5756 O O . GLU A 1 757 ? -40.768 -43.793 40.174 1.00 83.00 757 GLU A O 1
ATOM 5761 N N . ASP A 1 758 ? -41.485 -42.722 38.350 1.00 83.00 758 ASP A N 1
ATOM 5762 C CA . ASP A 1 758 ? -42.827 -43.319 38.318 1.00 83.00 758 ASP A CA 1
ATOM 5763 C C . ASP A 1 758 ? -42.844 -44.848 38.154 1.00 83.00 758 ASP A C 1
ATOM 5765 O O . ASP A 1 758 ? -43.786 -45.513 38.595 1.00 83.00 758 ASP A O 1
ATOM 5769 N N . LYS A 1 759 ? -41.878 -45.434 37.427 1.00 83.38 759 LYS A N 1
ATOM 5770 C CA . LYS A 1 759 ? -41.886 -46.880 37.107 1.00 83.38 759 LYS A CA 1
ATOM 5771 C C . LYS A 1 759 ? -40.908 -47.711 37.918 1.00 83.38 759 LYS A C 1
ATOM 5773 O O . LYS A 1 759 ? -41.169 -48.899 38.102 1.00 83.38 759 LYS A O 1
ATOM 5778 N N . LEU A 1 760 ? -39.776 -47.139 38.320 1.00 82.12 760 LEU A N 1
ATOM 5779 C CA . LEU A 1 760 ? -38.681 -47.877 38.954 1.00 82.12 760 LEU A CA 1
ATOM 5780 C C . LEU A 1 760 ? -38.354 -47.384 40.368 1.00 82.12 760 LEU A C 1
ATOM 5782 O O . LEU A 1 760 ? -37.598 -48.078 41.042 1.00 82.12 760 LEU A O 1
ATOM 5786 N N . ASP A 1 761 ? -38.883 -46.231 40.798 1.00 80.81 761 ASP A N 1
ATOM 5787 C CA . ASP A 1 761 ? -38.581 -45.573 42.082 1.00 80.81 761 ASP A CA 1
ATOM 5788 C C . ASP A 1 761 ? -37.061 -45.405 42.339 1.00 80.81 761 ASP A C 1
ATOM 5790 O O . ASP A 1 761 ? -36.553 -45.430 43.459 1.00 80.81 761 ASP A O 1
ATOM 5794 N N . LEU A 1 762 ? -36.286 -45.277 41.253 1.00 84.50 762 LEU A N 1
ATOM 5795 C CA . LEU A 1 762 ? -34.819 -45.232 41.239 1.00 84.50 762 LEU A CA 1
ATOM 5796 C C . LEU A 1 762 ? -34.334 -43.914 40.631 1.00 84.50 762 LEU A C 1
ATOM 5798 O O . LEU A 1 762 ? -33.564 -43.882 39.663 1.00 84.50 762 LEU A O 1
ATOM 5802 N N . LEU A 1 763 ? -34.751 -42.806 41.240 1.00 81.38 763 LEU A N 1
ATOM 5803 C CA . LEU A 1 763 ? -34.376 -41.455 40.826 1.00 81.38 763 LEU A CA 1
ATOM 5804 C C . LEU A 1 763 ? -32.847 -41.231 40.704 1.00 81.38 763 LEU A C 1
ATOM 5806 O O . LEU A 1 763 ? -32.429 -40.639 39.706 1.00 81.38 763 LEU A O 1
ATOM 5810 N N . PRO A 1 764 ? -31.969 -41.754 41.596 1.00 84.50 764 PRO A N 1
ATOM 5811 C CA . PRO A 1 764 ? -30.517 -41.588 41.448 1.00 84.50 764 PRO A CA 1
ATOM 5812 C C . PRO A 1 764 ? -29.952 -42.234 40.175 1.00 84.50 764 PRO A C 1
ATOM 5814 O O . PRO A 1 764 ? -29.007 -41.716 39.575 1.00 84.50 764 PRO A O 1
ATOM 5817 N N . LEU A 1 765 ? -30.537 -43.357 39.737 1.00 85.25 765 LEU A N 1
ATOM 5818 C CA . LEU A 1 765 ? -30.161 -44.007 38.482 1.00 85.25 765 LEU A CA 1
ATOM 5819 C C . LEU A 1 765 ? -30.622 -43.165 37.284 1.00 85.25 765 LEU A C 1
ATOM 5821 O O . LEU A 1 765 ? -29.856 -42.983 36.336 1.00 85.25 765 LEU A O 1
ATOM 5825 N N . GLY A 1 766 ? -31.826 -42.590 37.367 1.00 85.00 766 GLY A N 1
ATOM 5826 C CA . GLY A 1 766 ? -32.323 -41.598 36.414 1.00 85.00 766 GLY A CA 1
ATOM 5827 C C . GLY A 1 766 ? -31.382 -40.395 36.296 1.00 85.00 766 GLY A C 1
ATOM 5828 O O . GLY A 1 766 ? -30.945 -40.064 35.194 1.00 85.00 766 GLY A O 1
ATOM 5829 N N . HIS A 1 767 ? -30.966 -39.801 37.420 1.00 88.38 767 HIS A N 1
ATOM 5830 C CA . HIS A 1 767 ? -30.004 -38.690 37.451 1.00 88.38 767 HIS A CA 1
ATOM 5831 C C . HIS A 1 767 ? -28.656 -39.064 36.835 1.00 88.38 767 HIS A C 1
ATOM 5833 O O . HIS A 1 767 ? -28.106 -38.281 36.060 1.00 88.38 767 HIS A O 1
ATOM 5839 N N . ALA A 1 768 ? -28.129 -40.259 37.119 1.00 87.38 768 ALA A N 1
ATOM 5840 C CA . ALA A 1 768 ? -26.879 -40.731 36.525 1.00 87.38 768 ALA A CA 1
ATOM 5841 C C . ALA A 1 768 ? -26.980 -40.856 34.993 1.00 87.38 768 ALA A C 1
ATOM 5843 O O . ALA A 1 768 ? -26.063 -40.451 34.272 1.00 87.38 768 ALA A O 1
ATOM 5844 N N . ILE A 1 769 ? -28.107 -41.362 34.479 1.00 89.56 769 ILE A N 1
ATOM 5845 C CA . ILE A 1 769 ? -28.372 -41.452 33.036 1.00 89.56 769 ILE A CA 1
ATOM 5846 C C . ILE A 1 769 ? -28.517 -40.056 32.427 1.00 89.56 769 ILE A C 1
ATOM 5848 O O . ILE A 1 769 ? -27.910 -39.781 31.391 1.00 89.56 769 ILE A O 1
ATOM 5852 N N . VAL A 1 770 ? -29.263 -39.156 33.071 1.00 89.75 770 VAL A N 1
ATOM 5853 C CA . VAL A 1 770 ? -29.418 -37.767 32.622 1.00 89.75 770 VAL A CA 1
ATOM 5854 C C . VAL A 1 770 ? -28.066 -37.062 32.542 1.00 89.75 770 VAL A C 1
ATOM 5856 O O . VAL A 1 770 ? -27.739 -36.452 31.521 1.00 89.75 770 VAL A O 1
ATOM 5859 N N . LEU A 1 771 ? -27.235 -37.206 33.570 1.00 90.44 771 LEU A N 1
ATOM 5860 C CA . LEU A 1 771 ? -25.917 -36.592 33.636 1.00 90.44 771 LEU A CA 1
ATOM 5861 C C . LEU A 1 771 ? -24.951 -37.151 32.579 1.00 90.44 771 LEU A C 1
ATOM 5863 O O . LEU A 1 771 ? -24.252 -36.379 31.921 1.00 90.44 771 LEU A O 1
ATOM 5867 N N . LEU A 1 772 ? -24.918 -38.468 32.362 1.00 90.25 772 LEU A N 1
ATOM 5868 C CA . LEU A 1 772 ? -24.010 -39.079 31.384 1.00 90.25 772 LEU A CA 1
ATOM 5869 C C . LEU A 1 772 ? -24.488 -38.900 29.936 1.00 90.25 772 LEU A C 1
ATOM 5871 O O . LEU A 1 772 ? -23.706 -38.505 29.069 1.00 90.25 772 LEU A O 1
ATOM 5875 N N . VAL A 1 773 ? -25.763 -39.176 29.658 1.00 91.38 773 VAL A N 1
ATOM 5876 C CA . VAL A 1 773 ? -26.310 -39.214 28.293 1.00 91.38 773 VAL A CA 1
ATOM 5877 C C . VAL A 1 773 ? -26.736 -37.825 27.819 1.00 91.38 773 VAL A C 1
ATOM 5879 O O . VAL A 1 773 ? -26.322 -37.398 26.742 1.00 91.38 773 VAL A O 1
ATOM 5882 N N . PHE A 1 774 ? -27.520 -37.092 28.611 1.00 91.44 774 PHE A N 1
ATOM 5883 C CA . PHE A 1 774 ? -28.140 -35.835 28.170 1.00 91.44 774 PHE A CA 1
ATOM 5884 C C . PHE A 1 774 ? -27.277 -34.615 28.476 1.00 91.44 774 PHE A C 1
ATOM 5886 O O . PHE A 1 774 ? -27.090 -33.774 27.601 1.00 91.44 774 PHE A O 1
ATOM 5893 N N . CYS A 1 775 ? -26.679 -34.537 29.666 1.00 90.50 775 CYS A N 1
ATOM 5894 C CA . CYS A 1 775 ? -25.717 -33.482 29.975 1.00 90.50 775 CYS A CA 1
ATOM 5895 C C . CYS A 1 775 ? -24.384 -33.752 29.261 1.00 90.50 775 CYS A C 1
ATOM 5897 O O . CYS A 1 775 ? -23.959 -32.954 28.426 1.00 90.50 775 CYS A O 1
ATOM 5899 N N . GLY A 1 776 ? -23.750 -34.900 29.521 1.00 90.69 776 GLY A N 1
ATOM 5900 C CA . GLY A 1 776 ? -22.464 -35.265 28.925 1.00 90.69 776 GLY A CA 1
ATOM 5901 C C . GLY A 1 776 ? -22.534 -35.487 27.414 1.00 90.69 776 GLY A C 1
ATOM 5902 O O . GLY A 1 776 ? -21.860 -34.795 26.649 1.00 90.69 776 GLY A O 1
ATOM 5903 N N . GLY A 1 777 ? -23.370 -36.421 26.958 1.00 91.81 777 GLY A N 1
ATOM 5904 C CA . GLY A 1 777 ? -23.553 -36.692 25.529 1.00 91.81 777 GLY A CA 1
ATOM 5905 C C . GLY A 1 777 ? -24.165 -35.513 24.766 1.00 91.81 777 GLY A C 1
ATOM 5906 O O . GLY A 1 777 ? -23.672 -35.155 23.694 1.00 91.81 777 GLY A O 1
ATOM 5907 N N . GLY A 1 778 ? -25.179 -34.855 25.334 1.00 92.31 778 GLY A N 1
ATOM 5908 C CA . GLY A 1 778 ? -25.855 -33.723 24.701 1.00 92.31 778 GLY A CA 1
ATOM 5909 C C . GLY A 1 778 ? -24.955 -32.501 24.508 1.00 92.31 778 GLY A C 1
ATOM 5910 O O . GLY A 1 778 ? -24.866 -31.995 23.385 1.00 92.31 778 GLY A O 1
ATOM 5911 N N . LEU A 1 779 ? -24.235 -32.053 25.548 1.00 93.38 779 LEU A N 1
ATOM 5912 C CA . LEU A 1 779 ? -23.275 -30.942 25.434 1.00 93.38 779 LEU A CA 1
ATOM 5913 C C . LEU A 1 779 ? -22.011 -31.350 24.665 1.00 93.38 779 LEU A C 1
ATOM 5915 O O . LEU A 1 779 ? -21.468 -30.540 23.911 1.00 93.38 779 LEU A O 1
ATOM 5919 N N . GLY A 1 780 ? -21.581 -32.611 24.771 1.00 91.94 780 GLY A N 1
ATOM 5920 C CA . GLY A 1 780 ? -20.501 -33.165 23.953 1.00 91.94 780 GLY A CA 1
ATOM 5921 C C . GLY A 1 780 ? -20.815 -33.099 22.455 1.00 91.94 780 GLY A C 1
ATOM 5922 O O . GLY A 1 780 ? -19.969 -32.675 21.665 1.00 91.94 780 GLY A O 1
ATOM 5923 N N . PHE A 1 781 ? -22.050 -33.417 22.052 1.00 93.31 781 PHE A N 1
ATOM 5924 C CA . PHE A 1 781 ? -22.503 -33.262 20.667 1.00 93.31 781 PHE A CA 1
ATOM 5925 C C . PHE A 1 781 ? -22.548 -31.795 20.229 1.00 93.31 781 PHE A C 1
ATOM 5927 O O . PHE A 1 781 ? -22.110 -31.481 19.123 1.00 93.31 781 PHE A O 1
ATOM 5934 N N . VAL A 1 782 ? -22.990 -30.872 21.092 1.00 91.88 782 VAL A N 1
ATOM 5935 C CA . VAL A 1 782 ? -22.908 -29.429 20.792 1.00 91.88 782 VAL A CA 1
ATOM 5936 C C . VAL A 1 782 ? -21.450 -29.010 20.569 1.00 91.88 782 VAL A C 1
ATOM 5938 O O . VAL A 1 782 ? -21.156 -28.286 19.616 1.00 91.88 782 VAL A O 1
ATOM 5941 N N . GLY A 1 783 ? -20.519 -29.513 21.384 1.00 89.19 783 GLY A N 1
ATOM 5942 C CA . GLY A 1 783 ? -19.081 -29.272 21.235 1.00 89.19 783 GLY A CA 1
ATOM 5943 C C . GLY A 1 783 ? -18.530 -29.842 19.927 1.00 89.19 783 GLY A C 1
ATOM 5944 O O . GLY A 1 783 ? -17.736 -29.197 19.242 1.00 89.19 783 GLY A O 1
ATOM 5945 N N . TRP A 1 784 ? -19.015 -31.014 19.523 1.00 91.75 784 TRP A N 1
ATOM 5946 C CA . TRP A 1 784 ? -18.677 -31.624 18.243 1.00 91.75 784 TRP A CA 1
ATOM 5947 C C . TRP A 1 784 ? -19.194 -30.819 17.045 1.00 91.75 784 TRP A C 1
ATOM 5949 O O . TRP A 1 784 ? -18.443 -30.586 16.100 1.00 91.75 784 TRP A O 1
ATOM 5959 N N . VAL A 1 785 ? -20.448 -30.354 17.075 1.00 89.62 785 VAL A N 1
ATOM 5960 C CA . VAL A 1 785 ? -21.028 -29.517 16.009 1.00 89.62 785 VAL A CA 1
ATOM 5961 C C . VAL A 1 785 ? -20.290 -28.182 15.908 1.00 89.62 785 VAL A C 1
ATOM 5963 O O . VAL A 1 785 ? -19.941 -27.771 14.797 1.00 89.62 785 VAL A O 1
ATOM 5966 N N . LYS A 1 786 ? -19.992 -27.557 17.059 1.00 88.31 786 LYS A N 1
ATOM 5967 C CA . LYS A 1 786 ? -19.173 -26.337 17.176 1.00 88.31 786 LYS A CA 1
ATOM 5968 C C . LYS A 1 786 ? -17.846 -26.506 16.424 1.00 88.31 786 LYS A C 1
ATOM 5970 O O . LYS A 1 786 ? -17.494 -25.667 15.600 1.00 88.31 786 LYS A O 1
ATOM 5975 N N . LEU A 1 787 ? -17.154 -27.629 16.632 1.00 84.38 787 LEU A N 1
ATOM 5976 C CA . LEU A 1 787 ? -15.876 -27.915 15.977 1.00 84.38 787 LEU A CA 1
ATOM 5977 C C . LEU A 1 787 ? -16.018 -28.299 14.496 1.00 84.38 787 LEU A C 1
ATOM 5979 O O . LEU A 1 787 ? -15.254 -27.827 13.662 1.00 84.38 787 LEU A O 1
ATOM 5983 N N . ARG A 1 788 ? -16.983 -29.157 14.150 1.00 83.38 788 ARG A N 1
ATOM 5984 C CA . ARG A 1 788 ? -17.104 -29.727 12.799 1.00 83.38 788 ARG A CA 1
ATOM 5985 C C . ARG A 1 788 ? -17.542 -28.704 11.756 1.00 83.38 788 ARG A C 1
ATOM 5987 O O . ARG A 1 788 ? -17.168 -28.832 10.592 1.00 83.38 788 ARG A O 1
ATOM 5994 N N . ARG A 1 789 ? -18.380 -27.738 12.142 1.00 81.81 789 ARG A N 1
ATOM 5995 C CA . ARG A 1 789 ? -18.813 -26.658 11.245 1.00 81.81 789 ARG A CA 1
ATOM 5996 C C . ARG A 1 789 ? -17.882 -25.450 11.291 1.00 81.81 789 ARG A C 1
ATOM 5998 O O . ARG A 1 789 ? -17.784 -24.787 10.268 1.00 81.81 789 ARG A O 1
ATOM 6005 N N . ALA A 1 790 ? -17.225 -25.191 12.429 1.00 74.62 790 ALA A N 1
ATOM 6006 C CA . ALA A 1 790 ? -16.265 -24.098 12.629 1.00 74.62 790 ALA A CA 1
ATOM 6007 C C . ALA A 1 790 ? -16.737 -22.728 12.088 1.00 74.62 790 ALA A C 1
ATOM 6009 O O . ALA A 1 790 ? -15.933 -21.899 11.671 1.00 74.62 790 ALA A O 1
ATOM 6010 N N . ASP A 1 791 ? -18.050 -22.489 12.094 1.00 80.25 791 ASP A N 1
ATOM 6011 C CA . ASP A 1 791 ? -18.682 -21.296 11.533 1.00 80.25 791 ASP A CA 1
ATOM 6012 C C . ASP A 1 791 ? -19.120 -20.375 12.689 1.00 80.25 791 ASP A C 1
ATOM 6014 O O . ASP A 1 791 ? -19.764 -20.850 13.636 1.00 80.25 791 ASP A O 1
ATOM 6018 N N . PRO A 1 792 ? -18.810 -19.064 12.665 1.00 79.31 792 PRO A N 1
ATOM 6019 C CA . PRO A 1 792 ? -19.266 -18.125 13.689 1.00 79.31 792 PRO A CA 1
ATOM 6020 C C . PRO A 1 792 ? -20.789 -18.109 13.880 1.00 79.31 792 PRO A C 1
ATOM 6022 O O . PRO A 1 792 ? -21.245 -17.845 14.996 1.00 79.31 792 PRO A O 1
ATOM 6025 N N . LEU A 1 793 ? -21.581 -18.396 12.836 1.00 83.38 793 LEU A N 1
ATOM 6026 C CA . LEU A 1 793 ? -23.041 -18.497 12.951 1.00 83.38 793 LEU A CA 1
ATOM 6027 C C . LEU A 1 793 ? -23.457 -19.714 13.781 1.00 83.38 793 LEU A C 1
ATOM 6029 O O . LEU A 1 793 ? -24.306 -19.608 14.668 1.00 83.38 793 LEU A O 1
ATOM 6033 N N . VAL A 1 794 ? -22.810 -20.852 13.535 1.00 86.44 794 VAL A N 1
ATOM 6034 C CA . VAL A 1 794 ? -23.055 -22.093 14.275 1.00 86.44 794 VAL A CA 1
ATOM 6035 C C . VAL A 1 794 ? -22.592 -21.951 15.720 1.00 86.44 794 VAL A C 1
ATOM 6037 O O . VAL A 1 794 ? -23.288 -22.406 16.616 1.00 86.44 794 VAL A O 1
ATOM 6040 N N . ASN A 1 795 ? -21.494 -21.241 15.983 1.00 84.56 795 ASN A N 1
ATOM 6041 C CA . ASN A 1 795 ? -21.051 -20.965 17.353 1.00 84.56 795 ASN A CA 1
ATOM 6042 C C . ASN A 1 795 ? -22.095 -20.179 18.160 1.00 84.56 795 ASN A C 1
ATOM 6044 O O . ASN A 1 795 ? -22.294 -20.462 19.341 1.00 84.56 795 ASN A O 1
ATOM 6048 N N . VAL A 1 796 ? -22.785 -19.222 17.528 1.00 83.06 796 VAL A N 1
ATOM 6049 C CA . VAL A 1 796 ? -23.895 -18.492 18.163 1.00 83.06 796 VAL A CA 1
ATOM 6050 C C . VAL A 1 796 ? -25.066 -19.435 18.443 1.00 83.06 796 VAL A C 1
ATOM 6052 O O . VAL A 1 796 ? -25.563 -19.463 19.567 1.00 83.06 796 VAL A O 1
ATOM 6055 N N . ALA A 1 797 ? -25.462 -20.259 17.473 1.00 86.50 797 ALA A N 1
ATOM 6056 C CA . ALA A 1 797 ? -26.519 -21.250 17.665 1.00 86.50 797 ALA A CA 1
ATOM 6057 C C . ALA A 1 797 ? -26.176 -22.242 18.794 1.00 86.50 797 ALA A C 1
ATOM 6059 O O . ALA A 1 797 ? -26.969 -22.410 19.713 1.00 86.50 797 ALA A O 1
ATOM 6060 N N . CYS A 1 798 ? -24.957 -22.789 18.805 1.00 87.75 798 CYS A N 1
ATOM 6061 C CA . CYS A 1 798 ? -24.454 -23.659 19.867 1.00 87.75 798 CYS A CA 1
ATOM 6062 C C . CYS A 1 798 ? -24.470 -22.969 21.236 1.00 87.75 798 CYS A C 1
ATOM 6064 O O . CYS A 1 798 ? -24.844 -23.601 22.215 1.00 87.75 798 CYS A O 1
ATOM 6066 N N . SER A 1 799 ? -24.113 -21.681 21.325 1.00 85.31 799 SER A N 1
ATOM 6067 C CA . SER A 1 799 ? -24.180 -20.945 22.596 1.00 85.31 799 SER A CA 1
ATOM 6068 C C . SER A 1 799 ? -25.609 -20.802 23.128 1.00 85.31 799 SER A C 1
ATOM 6070 O O . SER A 1 799 ? -25.822 -20.941 24.331 1.00 85.31 799 SER A O 1
ATOM 6072 N N . LEU A 1 800 ? -26.588 -20.595 22.241 1.00 83.81 800 LEU A N 1
ATOM 6073 C CA . LEU A 1 800 ? -28.008 -20.527 22.599 1.00 83.81 800 LEU A CA 1
ATOM 6074 C C . LEU A 1 800 ? -28.546 -21.904 22.996 1.00 83.81 800 LEU A C 1
ATOM 6076 O O . LEU A 1 800 ? -29.249 -22.018 23.995 1.00 83.81 800 LEU A O 1
ATOM 6080 N N . THR A 1 801 ? -28.165 -22.954 22.264 1.00 88.69 801 THR A N 1
ATOM 6081 C CA . THR A 1 801 ? -28.475 -24.343 22.618 1.00 88.69 801 THR A CA 1
ATOM 6082 C C . THR A 1 801 ? -27.921 -24.697 23.993 1.00 88.69 801 THR A C 1
ATOM 6084 O O . THR A 1 801 ? -28.649 -25.231 24.821 1.00 88.69 801 THR A O 1
ATOM 6087 N N . SER A 1 802 ? -26.651 -24.380 24.264 1.00 89.56 802 SER A N 1
ATOM 6088 C CA . SER A 1 802 ? -26.029 -24.640 25.562 1.00 89.56 802 SER A CA 1
ATOM 6089 C C . SER A 1 802 ? -26.711 -23.864 26.681 1.00 89.56 802 SER A C 1
ATOM 6091 O O . SER A 1 802 ? -26.983 -24.451 27.719 1.00 89.56 802 SER A O 1
ATOM 6093 N N . LEU A 1 803 ? -27.043 -22.586 26.470 1.00 86.50 803 LEU A N 1
ATOM 6094 C CA . LEU A 1 803 ? -27.791 -21.787 27.444 1.00 86.50 803 LEU A CA 1
ATOM 6095 C C . LEU A 1 803 ? -29.152 -22.421 27.770 1.00 86.50 803 LEU A C 1
ATOM 6097 O O . LEU A 1 803 ? -29.495 -22.551 28.942 1.00 86.50 803 LEU A O 1
ATOM 6101 N N . ALA A 1 804 ? -29.904 -22.843 26.750 1.00 82.88 804 ALA A N 1
ATOM 6102 C CA . ALA A 1 804 ? -31.211 -23.470 26.929 1.00 82.88 804 ALA A CA 1
ATOM 6103 C C . ALA A 1 804 ? -31.111 -24.827 27.649 1.00 82.88 804 ALA A C 1
ATOM 6105 O O . ALA A 1 804 ? -31.821 -25.049 28.625 1.00 82.88 804 ALA A O 1
ATOM 6106 N N . ILE A 1 805 ? -30.198 -25.704 27.214 1.00 88.62 805 ILE A N 1
ATOM 6107 C CA . ILE A 1 805 ? -29.990 -27.029 27.818 1.00 88.62 805 ILE A CA 1
ATOM 6108 C C . ILE A 1 805 ? -29.539 -26.902 29.274 1.00 88.62 805 ILE A C 1
ATOM 6110 O O . ILE A 1 805 ? -30.081 -27.581 30.136 1.00 88.62 805 ILE A O 1
ATOM 6114 N N . ILE A 1 806 ? -28.564 -26.036 29.560 1.00 89.00 806 ILE A N 1
ATOM 6115 C CA . ILE A 1 806 ? -28.017 -25.878 30.911 1.00 89.00 806 ILE A CA 1
ATOM 6116 C C . ILE A 1 806 ? -29.091 -25.338 31.860 1.00 89.00 806 ILE A C 1
ATOM 6118 O O . ILE A 1 806 ? -29.305 -25.923 32.915 1.00 89.00 806 ILE A O 1
ATOM 6122 N N . ASN A 1 807 ? -29.823 -24.288 31.473 1.00 82.94 807 ASN A N 1
ATOM 6123 C CA . ASN A 1 807 ? -30.874 -23.726 32.326 1.00 82.94 807 ASN A CA 1
ATOM 6124 C C . ASN A 1 807 ? -31.954 -24.760 32.679 1.00 82.94 807 ASN A C 1
ATOM 6126 O O . ASN A 1 807 ? -32.406 -24.807 33.822 1.00 82.94 807 ASN A O 1
ATOM 6130 N N . VAL A 1 808 ? -32.344 -25.601 31.721 1.00 81.81 808 VAL A N 1
ATOM 6131 C CA . VAL A 1 808 ? -33.342 -26.648 31.958 1.00 81.81 808 VAL A CA 1
ATOM 6132 C C . VAL A 1 808 ? -32.772 -27.792 32.803 1.00 81.81 808 VAL A C 1
ATOM 6134 O O . VAL A 1 808 ? -33.400 -28.224 33.763 1.00 81.81 808 VAL A O 1
ATOM 6137 N N . LEU A 1 809 ? -31.561 -28.266 32.501 1.00 85.62 809 LEU A N 1
ATOM 6138 C CA . LEU A 1 809 ? -30.981 -29.412 33.202 1.00 85.62 809 LEU A CA 1
ATOM 6139 C C . LEU A 1 809 ? -30.530 -29.090 34.629 1.00 85.62 809 LEU A C 1
ATOM 6141 O O . LEU A 1 809 ? -30.630 -29.965 35.480 1.00 85.62 809 LEU A O 1
ATOM 6145 N N . THR A 1 810 ? -30.006 -27.892 34.907 1.00 84.75 810 THR A N 1
ATOM 6146 C CA . THR A 1 810 ? -29.361 -27.597 36.202 1.00 84.75 810 THR A CA 1
ATOM 6147 C C . THR A 1 810 ? -30.128 -26.605 37.071 1.00 84.75 810 THR A C 1
ATOM 6149 O O . THR A 1 810 ? -30.041 -26.712 38.290 1.00 84.75 810 THR A O 1
ATOM 6152 N N . LYS A 1 811 ? -30.868 -25.650 36.482 1.00 80.88 811 LYS A N 1
ATOM 6153 C CA . LYS A 1 811 ? -31.568 -24.586 37.231 1.00 80.88 811 LYS A CA 1
ATOM 6154 C C . LYS A 1 811 ? -33.053 -24.871 37.449 1.00 80.88 811 LYS A C 1
ATOM 6156 O O . LYS A 1 811 ? -33.596 -24.488 38.478 1.00 80.88 811 LYS A O 1
ATOM 6161 N N . GLU A 1 812 ? -33.744 -25.478 36.483 1.00 73.06 812 GLU A N 1
ATOM 6162 C CA . GLU A 1 812 ? -35.205 -25.616 36.546 1.00 73.06 812 GLU A CA 1
ATOM 6163 C C . GLU A 1 812 ? -35.695 -26.430 37.747 1.00 73.06 812 GLU A C 1
ATOM 6165 O O . GLU A 1 812 ? -36.766 -26.120 38.263 1.00 73.06 812 GLU A O 1
ATOM 6170 N N . GLY A 1 813 ? -34.916 -27.417 38.196 1.00 74.81 813 GLY A N 1
ATOM 6171 C CA . GLY A 1 813 ? -35.259 -28.289 39.318 1.00 74.81 813 GLY A CA 1
ATOM 6172 C C . GLY A 1 813 ? -36.170 -29.460 38.937 1.00 74.81 813 GLY A C 1
ATOM 6173 O O . GLY A 1 813 ? -36.076 -30.501 39.582 1.00 74.81 813 GLY A O 1
ATOM 6174 N N . ALA A 1 814 ? -36.967 -29.328 37.867 1.00 76.75 814 ALA A N 1
ATOM 6175 C CA . ALA A 1 814 ? -37.930 -30.336 37.408 1.00 76.75 814 ALA A CA 1
ATOM 6176 C C . ALA A 1 814 ? -37.270 -31.685 37.086 1.00 76.75 814 ALA A C 1
ATOM 6178 O O . ALA A 1 814 ? -37.718 -32.725 37.545 1.00 76.75 814 ALA A O 1
ATOM 6179 N N . VAL A 1 815 ? -36.125 -31.674 36.396 1.00 79.38 815 VAL A N 1
ATOM 6180 C CA . VAL A 1 815 ? -35.361 -32.895 36.078 1.00 79.38 815 VAL A CA 1
ATOM 6181 C C . VAL A 1 815 ? -34.895 -33.627 37.341 1.00 79.38 815 VAL A C 1
ATOM 6183 O O . VAL A 1 815 ? -34.775 -34.852 37.337 1.00 79.38 815 VAL A O 1
ATOM 6186 N N . GLN A 1 816 ? -34.617 -32.892 38.418 1.00 80.69 816 GLN A N 1
ATOM 6187 C CA . GLN A 1 816 ? -34.173 -33.473 39.680 1.00 80.69 816 GLN A CA 1
ATOM 6188 C C . GLN A 1 816 ? -35.314 -33.874 40.610 1.00 80.69 816 GLN A C 1
ATOM 6190 O O . GLN A 1 816 ? -35.082 -34.730 41.453 1.00 80.69 816 GLN A O 1
ATOM 6195 N N . GLN A 1 817 ? -36.490 -33.262 40.469 1.00 78.38 817 GLN A N 1
ATOM 6196 C CA . GLN A 1 817 ? -37.744 -33.682 41.107 1.00 78.38 817 GLN A CA 1
ATOM 6197 C C . GLN A 1 817 ? -38.488 -34.760 40.301 1.00 78.38 817 GLN A C 1
ATOM 6199 O O . GLN A 1 817 ?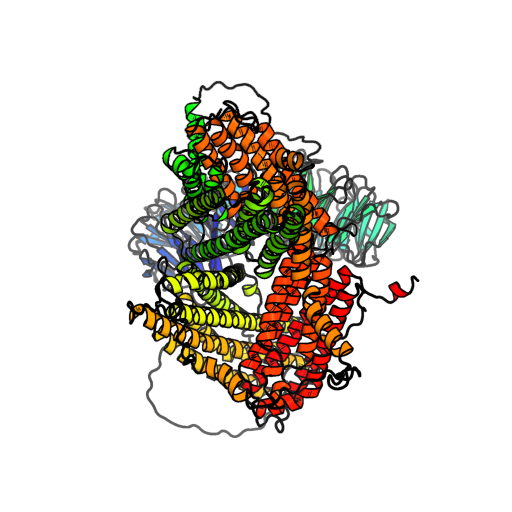 -39.558 -35.153 40.725 1.00 78.38 817 GLN A O 1
ATOM 6204 N N . GLY A 1 818 ? -37.972 -35.126 39.119 1.00 73.62 818 GLY A N 1
ATOM 6205 C CA . GLY A 1 818 ? -38.623 -36.012 38.149 1.00 73.62 818 GLY A CA 1
ATOM 6206 C C . GLY A 1 818 ? -40.001 -35.555 37.681 1.00 73.62 818 GLY A C 1
ATOM 6207 O O . GLY A 1 818 ? -40.834 -36.383 37.340 1.00 73.62 818 GLY A O 1
ATOM 6208 N N . ASP A 1 819 ? -40.206 -34.240 37.575 1.00 77.94 819 ASP A N 1
ATOM 6209 C CA . ASP A 1 819 ? -41.433 -33.634 37.056 1.00 77.94 819 ASP A CA 1
ATOM 6210 C C . ASP A 1 819 ? -41.265 -33.150 35.600 1.00 77.94 819 ASP A C 1
ATOM 6212 O O . ASP A 1 819 ? -40.168 -32.805 35.138 1.00 77.94 819 ASP A O 1
ATOM 6216 N N . LEU A 1 820 ? -42.374 -33.094 34.862 1.00 79.19 820 LEU A N 1
ATOM 6217 C CA . LEU A 1 820 ? -42.449 -32.596 33.492 1.00 79.19 820 LEU A CA 1
ATOM 6218 C C . LEU A 1 820 ? -43.043 -31.181 33.466 1.00 79.19 820 LEU A C 1
ATOM 6220 O O . LEU A 1 820 ? -44.224 -30.980 33.183 1.00 79.19 820 LEU A O 1
ATOM 6224 N N . SER A 1 821 ? -42.200 -30.169 33.679 1.00 77.75 821 SER A N 1
ATOM 6225 C CA . SER A 1 821 ? -42.601 -28.767 33.517 1.00 77.75 821 SER A CA 1
ATOM 6226 C C . SER A 1 821 ? -42.238 -28.233 32.131 1.00 77.75 821 SER A C 1
ATOM 6228 O O . SER A 1 821 ? -41.074 -28.095 31.761 1.00 77.75 821 SER A O 1
ATOM 6230 N N . LEU A 1 822 ? -43.255 -27.893 31.334 1.00 78.88 822 LEU A N 1
ATOM 6231 C CA . LEU A 1 822 ? -43.065 -27.239 30.030 1.00 78.88 822 LEU A CA 1
ATOM 6232 C C . LEU A 1 822 ? -43.070 -25.707 30.126 1.00 78.88 822 LEU A C 1
ATOM 6234 O O . LEU A 1 822 ? -42.737 -25.023 29.154 1.00 78.88 822 LEU A O 1
ATOM 6238 N N . VAL A 1 823 ? -43.442 -25.150 31.283 1.00 77.19 823 VAL A N 1
ATOM 6239 C CA . VAL A 1 823 ? -43.672 -23.709 31.455 1.00 77.19 823 VAL A CA 1
ATOM 6240 C C . VAL A 1 823 ? -42.391 -22.919 31.188 1.00 77.19 823 VAL A C 1
ATOM 6242 O O . VAL A 1 823 ? -42.410 -21.971 30.397 1.00 77.19 823 VAL A O 1
ATOM 6245 N N . LYS A 1 824 ? -41.254 -23.337 31.766 1.00 70.88 824 LYS A N 1
ATOM 6246 C CA . LYS A 1 824 ? -39.978 -22.630 31.575 1.00 70.88 824 LYS A CA 1
ATOM 6247 C C . LYS A 1 824 ? -39.445 -22.780 30.152 1.00 70.88 824 LYS A C 1
ATOM 6249 O O . LYS A 1 824 ? -38.967 -21.798 29.586 1.00 70.88 824 LYS A O 1
ATOM 6254 N N . ILE A 1 825 ? -39.575 -23.962 29.542 1.00 74.69 825 ILE A N 1
ATOM 6255 C CA . ILE A 1 825 ? -39.157 -24.204 28.150 1.00 74.69 825 ILE A CA 1
ATOM 6256 C C . ILE A 1 825 ? -39.898 -23.255 27.199 1.00 74.69 825 ILE A C 1
ATOM 6258 O O . ILE A 1 825 ? -39.272 -22.597 26.364 1.00 74.69 825 ILE A O 1
ATOM 6262 N N . VAL A 1 826 ? -41.222 -23.137 27.350 1.00 82.12 826 VAL A N 1
ATOM 6263 C CA . VAL A 1 826 ? -42.049 -22.240 26.528 1.00 82.12 826 VAL A CA 1
ATOM 6264 C C . VAL A 1 826 ? -41.664 -20.773 26.746 1.00 82.12 826 VAL A C 1
ATOM 6266 O O . VAL A 1 826 ? -41.613 -20.007 25.784 1.00 82.12 826 VAL A O 1
ATOM 6269 N N . GLN A 1 827 ? -41.348 -20.364 27.975 1.00 79.62 827 GLN A N 1
ATOM 6270 C CA . GLN A 1 827 ? -40.915 -18.994 28.275 1.00 79.62 827 GLN A CA 1
ATOM 6271 C C . GLN A 1 827 ? -39.543 -18.663 27.666 1.00 79.62 827 GLN A C 1
ATOM 6273 O O . GLN A 1 827 ? -39.407 -17.635 26.998 1.00 79.62 827 GLN A O 1
ATOM 6278 N N . VAL A 1 828 ? -38.544 -19.545 27.807 1.00 77.88 828 VAL A N 1
ATOM 6279 C CA . VAL A 1 828 ? -37.227 -19.397 27.152 1.00 77.88 828 VAL A CA 1
ATOM 6280 C C . VAL A 1 828 ? -37.396 -19.328 25.631 1.00 77.88 828 VAL A C 1
ATOM 6282 O O . VAL A 1 828 ? -36.802 -18.463 24.984 1.00 77.88 828 VAL A O 1
ATOM 6285 N N . LEU A 1 829 ? -38.259 -20.176 25.059 1.00 80.94 829 LEU A N 1
ATOM 6286 C CA . LEU A 1 829 ? -38.601 -20.144 23.637 1.00 80.94 829 LEU A CA 1
ATOM 6287 C C . LEU A 1 829 ? -39.190 -18.787 23.224 1.00 80.94 829 LEU A C 1
ATOM 6289 O O . LEU A 1 829 ? -38.708 -18.193 22.259 1.00 80.94 829 LEU A O 1
ATOM 6293 N N . LYS A 1 830 ? -40.192 -18.271 23.949 1.00 84.69 830 LYS A N 1
ATOM 6294 C CA . LYS A 1 830 ? -40.801 -16.959 23.663 1.00 84.69 830 LYS A CA 1
ATOM 6295 C C . LYS A 1 830 ? -39.754 -15.843 23.656 1.00 84.69 830 LYS A C 1
ATOM 6297 O O . LYS A 1 830 ? -39.745 -15.031 22.732 1.00 84.69 830 LYS A O 1
ATOM 6302 N N . MET A 1 831 ? -38.851 -15.829 24.639 1.00 86.00 831 MET A N 1
ATOM 6303 C CA . MET A 1 831 ? -37.788 -14.821 24.742 1.00 86.00 831 MET A CA 1
ATOM 6304 C C . MET A 1 831 ? -36.812 -14.881 23.558 1.00 86.00 831 MET A C 1
ATOM 6306 O O . MET A 1 831 ? -36.480 -13.849 22.969 1.00 86.00 831 MET A O 1
ATOM 6310 N N . VAL A 1 832 ? -36.379 -16.085 23.169 1.00 83.00 832 VAL A N 1
ATOM 6311 C CA . VAL A 1 832 ? -35.482 -16.273 22.018 1.00 83.00 832 VAL A CA 1
ATOM 6312 C C . VAL A 1 832 ? -36.170 -15.878 20.713 1.00 83.00 832 VAL A C 1
ATOM 6314 O O . VAL A 1 832 ? -35.587 -15.137 19.922 1.00 83.00 832 VAL A O 1
ATOM 6317 N N . VAL A 1 833 ? -37.415 -16.311 20.499 1.00 86.38 833 VAL A N 1
ATOM 6318 C CA . VAL A 1 833 ? -38.202 -15.966 19.304 1.00 86.38 833 VAL A CA 1
ATOM 6319 C C . VAL A 1 833 ? -38.392 -14.456 19.196 1.00 86.38 833 VAL A C 1
ATOM 6321 O O . VAL A 1 833 ? -38.145 -13.894 18.131 1.00 86.38 833 VAL A O 1
ATOM 6324 N N . MET A 1 834 ? -38.738 -13.779 20.294 1.00 88.44 834 MET A N 1
ATOM 6325 C CA . MET A 1 834 ? -38.881 -12.322 20.319 1.00 88.44 834 MET A CA 1
ATOM 6326 C C . MET A 1 834 ? -37.571 -11.612 19.933 1.00 88.44 834 MET A C 1
ATOM 6328 O O . MET A 1 834 ? -37.588 -10.715 19.091 1.00 88.44 834 MET A O 1
ATOM 6332 N N . GLY A 1 835 ? -36.424 -12.044 20.471 1.00 88.25 835 GLY A N 1
ATOM 6333 C CA . GLY A 1 835 ? -35.116 -11.466 20.129 1.00 88.25 835 GLY A CA 1
ATOM 6334 C C . GLY A 1 835 ? -34.694 -11.708 18.670 1.00 88.25 835 GLY A C 1
ATOM 6335 O O . GLY A 1 835 ? -34.132 -10.820 18.017 1.00 88.25 835 GLY A O 1
ATOM 6336 N N . VAL A 1 836 ? -34.998 -12.888 18.119 1.00 89.06 836 VAL A N 1
ATOM 6337 C CA . VAL A 1 836 ? -34.755 -13.208 16.701 1.00 89.06 836 VAL A CA 1
ATOM 6338 C C . VAL A 1 836 ? -35.663 -12.377 15.788 1.00 89.06 836 VAL A C 1
ATOM 6340 O O . VAL A 1 836 ? -35.192 -11.830 14.790 1.00 89.06 836 VAL A O 1
ATOM 6343 N N . ILE A 1 837 ? -36.942 -12.213 16.131 1.00 90.00 837 ILE A N 1
ATOM 6344 C CA . ILE A 1 837 ? -37.877 -11.370 15.369 1.00 90.00 837 ILE A CA 1
ATOM 6345 C C . ILE A 1 837 ? -37.427 -9.905 15.395 1.00 90.00 837 ILE A C 1
ATOM 6347 O O . ILE A 1 837 ? -37.354 -9.270 14.347 1.00 90.00 837 ILE A O 1
ATOM 6351 N N . ALA A 1 838 ? -37.041 -9.376 16.560 1.00 89.88 838 ALA A N 1
ATOM 6352 C CA . ALA A 1 838 ? -36.555 -8.002 16.678 1.00 89.88 838 ALA A CA 1
ATOM 6353 C C . ALA A 1 838 ? -35.314 -7.748 15.802 1.00 89.88 838 ALA A C 1
ATOM 6355 O O . ALA A 1 838 ? -35.254 -6.768 15.058 1.00 89.88 838 ALA A O 1
ATOM 6356 N N . THR A 1 839 ? -34.329 -8.653 15.835 1.00 91.62 839 THR A N 1
ATOM 6357 C CA . THR A 1 839 ? -33.113 -8.511 15.013 1.00 91.62 839 THR A CA 1
ATOM 6358 C C . THR A 1 839 ? -33.357 -8.692 13.528 1.00 91.62 839 THR A C 1
ATOM 6360 O O . THR A 1 839 ? -32.796 -7.938 12.732 1.00 91.62 839 THR A O 1
ATOM 6363 N N . THR A 1 840 ? -34.184 -9.664 13.141 1.00 91.31 840 THR A N 1
ATOM 6364 C CA . THR A 1 840 ? -34.554 -9.853 11.733 1.00 91.31 840 THR A CA 1
ATOM 6365 C C . THR A 1 840 ? -35.291 -8.624 11.212 1.00 91.31 840 THR A C 1
ATOM 6367 O O . THR A 1 840 ? -34.877 -8.078 10.193 1.00 91.31 840 THR A O 1
ATOM 6370 N N . ALA A 1 841 ? -36.291 -8.115 11.936 1.00 90.81 841 ALA A N 1
ATOM 6371 C CA . ALA A 1 841 ? -37.031 -6.916 11.552 1.00 90.81 841 ALA A CA 1
ATOM 6372 C C . ALA A 1 841 ? -36.101 -5.713 11.318 1.00 90.81 841 ALA A C 1
ATOM 6374 O O . ALA A 1 841 ? -36.167 -5.087 10.261 1.00 90.81 841 ALA A O 1
ATOM 6375 N N . VAL A 1 842 ? -35.163 -5.438 12.233 1.00 92.44 842 VAL A N 1
ATOM 6376 C CA . VAL A 1 842 ? -34.183 -4.349 12.054 1.00 92.44 842 VAL A CA 1
ATOM 6377 C C . VAL A 1 842 ? -33.267 -4.596 10.853 1.00 92.44 842 VAL A C 1
ATOM 6379 O O . VAL A 1 842 ? -33.017 -3.674 10.081 1.00 92.44 842 VAL A O 1
ATOM 6382 N N . CYS A 1 843 ? -32.792 -5.829 10.654 1.00 91.06 843 CYS A N 1
ATOM 6383 C CA . CYS A 1 843 ? -31.926 -6.185 9.527 1.00 91.06 843 CYS A CA 1
ATOM 6384 C C . CYS A 1 843 ? -32.611 -5.970 8.163 1.00 91.06 843 CYS A C 1
ATOM 6386 O O . CYS A 1 843 ? -31.958 -5.548 7.204 1.00 91.06 843 CYS A O 1
ATOM 6388 N N . PHE A 1 844 ? -33.910 -6.271 8.066 1.00 90.94 844 PHE A N 1
ATOM 6389 C CA . PHE A 1 844 ? -34.675 -6.162 6.821 1.00 90.94 844 PHE A CA 1
ATOM 6390 C C . PHE A 1 844 ? -35.241 -4.758 6.569 1.00 90.94 844 PHE A C 1
ATOM 6392 O O . PHE A 1 844 ? -35.320 -4.364 5.407 1.00 90.94 844 PHE A O 1
ATOM 6399 N N . LEU A 1 845 ? -35.607 -4.011 7.618 1.00 90.56 845 LEU A N 1
ATOM 6400 C CA . LEU A 1 845 ? -36.269 -2.706 7.495 1.00 90.56 845 LEU A CA 1
ATOM 6401 C C . LEU A 1 845 ? -35.298 -1.518 7.572 1.00 90.56 845 LEU A C 1
ATOM 6403 O O . LEU A 1 845 ? -35.473 -0.540 6.849 1.00 90.56 845 LEU A O 1
ATOM 6407 N N . ILE A 1 846 ? -34.260 -1.583 8.414 1.00 88.69 846 ILE A N 1
ATOM 6408 C CA . ILE A 1 846 ? -33.350 -0.455 8.670 1.00 88.69 846 ILE A CA 1
ATOM 6409 C C . ILE A 1 846 ? -32.051 -0.653 7.868 1.00 88.69 846 ILE A C 1
ATOM 6411 O O . ILE A 1 846 ? -31.262 -1.558 8.141 1.00 88.69 846 ILE A O 1
ATOM 6415 N N . PHE A 1 847 ? -31.831 0.198 6.858 1.00 86.88 847 PHE A N 1
ATOM 6416 C CA . PHE A 1 847 ? -30.721 0.178 5.879 1.00 86.88 847 PHE A CA 1
ATOM 6417 C C . PHE A 1 847 ? -30.378 -1.218 5.301 1.00 86.88 847 PHE A C 1
ATOM 6419 O O . PHE A 1 847 ? -29.248 -1.674 5.475 1.00 86.88 847 PHE A O 1
ATOM 6426 N N . PRO A 1 848 ? -31.303 -1.941 4.649 1.00 86.94 848 PRO A N 1
ATOM 6427 C CA . PRO A 1 848 ? -31.102 -3.338 4.246 1.00 86.94 848 PRO A CA 1
ATOM 6428 C C . PRO A 1 848 ? -29.807 -3.563 3.448 1.00 86.94 848 PRO A C 1
ATOM 6430 O O . PRO A 1 848 ? -29.539 -2.864 2.477 1.00 86.94 848 PRO A O 1
ATOM 6433 N N . VAL A 1 849 ? -29.029 -4.580 3.832 1.00 88.62 849 VAL A N 1
ATOM 6434 C CA . VAL A 1 849 ? -27.786 -4.966 3.144 1.00 88.62 849 VAL A CA 1
ATOM 6435 C C . VAL A 1 849 ? -27.984 -6.327 2.477 1.00 88.62 849 VAL A C 1
ATOM 6437 O O . VAL A 1 849 ? -28.296 -7.303 3.157 1.00 88.62 849 VAL A O 1
ATOM 6440 N N . SER A 1 850 ? -27.811 -6.409 1.157 1.00 90.00 850 SER A N 1
ATOM 6441 C CA . SER A 1 850 ? -27.904 -7.663 0.393 1.00 90.00 850 SER A CA 1
ATOM 6442 C C . SER A 1 850 ? -26.514 -8.224 0.088 1.00 90.00 850 SER A C 1
ATOM 6444 O O . SER A 1 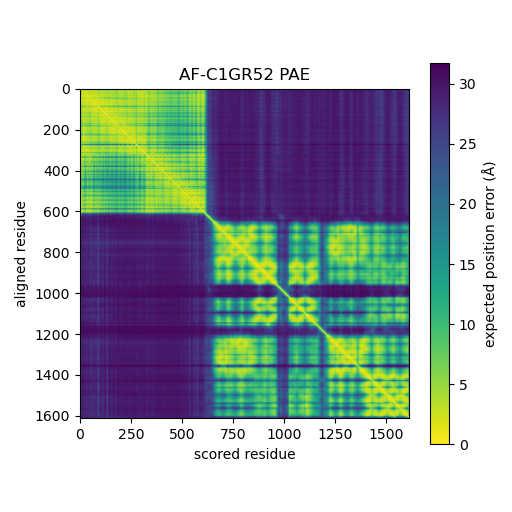850 ? -25.583 -7.472 -0.211 1.00 90.00 850 SER A O 1
ATOM 6446 N N . ALA A 1 851 ? -26.367 -9.548 0.175 1.00 90.12 851 ALA A N 1
ATOM 6447 C CA . ALA A 1 851 ? -25.155 -10.244 -0.251 1.00 90.12 851 ALA A CA 1
ATOM 6448 C C . ALA A 1 851 ? -24.964 -10.169 -1.775 1.00 90.12 851 ALA A C 1
ATOM 6450 O O . ALA A 1 851 ? -23.826 -10.045 -2.214 1.00 90.12 851 ALA A O 1
ATOM 6451 N N . ARG A 1 852 ? -26.052 -10.129 -2.562 1.00 89.69 852 ARG A N 1
ATOM 6452 C CA . ARG A 1 852 ? -26.009 -9.982 -4.032 1.00 89.69 852 ARG A CA 1
ATOM 6453 C C . ARG A 1 852 ? -25.315 -8.697 -4.453 1.00 89.69 852 ARG A C 1
ATOM 6455 O O . ARG A 1 852 ? -24.340 -8.710 -5.191 1.00 89.69 852 ARG A O 1
ATOM 6462 N N . THR A 1 853 ? -25.763 -7.565 -3.908 1.00 88.81 853 THR A N 1
ATOM 6463 C CA . THR A 1 853 ? -25.170 -6.255 -4.224 1.00 88.81 853 THR A CA 1
ATOM 6464 C C . THR A 1 853 ? -23.703 -6.177 -3.806 1.00 88.81 853 THR A C 1
ATOM 6466 O O . THR A 1 853 ? -22.912 -5.518 -4.472 1.00 88.81 853 THR A O 1
ATOM 6469 N N . LYS A 1 854 ? -23.319 -6.866 -2.720 1.00 90.75 854 LYS A N 1
ATOM 6470 C CA . LYS A 1 854 ? -21.920 -6.949 -2.282 1.00 90.75 854 LYS A CA 1
ATOM 6471 C C . LYS A 1 854 ? -21.073 -7.840 -3.187 1.00 90.75 854 LYS A C 1
ATOM 6473 O O . LYS A 1 854 ? -19.972 -7.431 -3.530 1.00 90.75 854 LYS A O 1
ATOM 6478 N N . LEU A 1 855 ? -21.586 -9.000 -3.606 1.00 92.81 855 LEU A N 1
ATOM 6479 C CA . LEU A 1 855 ? -20.900 -9.866 -4.563 1.00 92.81 855 LEU A CA 1
ATOM 6480 C C . LEU A 1 855 ? -20.659 -9.124 -5.876 1.00 92.81 855 LEU A C 1
ATOM 6482 O O . LEU A 1 855 ? -19.534 -9.090 -6.354 1.00 92.81 855 LEU A O 1
ATOM 6486 N N . ARG A 1 856 ? -21.696 -8.491 -6.431 1.00 92.62 856 ARG A N 1
ATOM 6487 C CA . ARG A 1 856 ? -21.592 -7.746 -7.692 1.00 92.62 856 ARG A CA 1
ATOM 6488 C C . ARG A 1 856 ? -20.583 -6.607 -7.599 1.00 92.62 856 ARG A C 1
ATOM 6490 O O . ARG A 1 856 ? -19.745 -6.482 -8.481 1.00 92.62 856 ARG A O 1
ATOM 6497 N N . LYS A 1 857 ? -20.601 -5.842 -6.502 1.00 90.69 857 LYS A N 1
ATOM 6498 C CA . LYS A 1 857 ? -19.588 -4.816 -6.213 1.00 90.69 857 LYS A CA 1
ATOM 6499 C C . LYS A 1 857 ? -18.168 -5.390 -6.206 1.00 90.69 857 LYS A C 1
ATOM 6501 O O . LYS A 1 857 ? -17.298 -4.831 -6.865 1.00 90.69 857 LYS A O 1
ATOM 6506 N N . ASP A 1 858 ? -17.946 -6.489 -5.485 1.00 91.06 858 ASP A N 1
ATOM 6507 C CA . ASP A 1 858 ? -16.630 -7.131 -5.404 1.00 91.06 858 ASP A CA 1
ATOM 6508 C C . ASP A 1 858 ? -16.201 -7.700 -6.771 1.00 91.06 858 ASP A C 1
ATOM 6510 O O . ASP A 1 858 ? -15.029 -7.613 -7.119 1.00 91.06 858 ASP A O 1
ATOM 6514 N N . LEU A 1 859 ? -17.135 -8.203 -7.587 1.00 92.19 859 LEU A N 1
ATOM 6515 C CA . LEU A 1 859 ? -16.856 -8.664 -8.951 1.00 92.19 859 LEU A CA 1
ATOM 6516 C C . LEU A 1 859 ? -16.445 -7.526 -9.898 1.00 92.19 859 LEU A C 1
ATOM 6518 O O . LEU A 1 859 ? -15.505 -7.721 -10.662 1.00 92.19 859 LEU A O 1
ATOM 6522 N N . VAL A 1 860 ? -17.089 -6.351 -9.827 1.00 91.00 860 VAL A N 1
ATOM 6523 C CA . VAL A 1 860 ? -16.655 -5.153 -10.583 1.00 91.00 860 VAL A CA 1
ATOM 6524 C C . VAL A 1 860 ? -15.255 -4.709 -10.144 1.00 91.00 860 VAL A C 1
ATOM 6526 O O . VAL A 1 860 ? -14.416 -4.367 -10.973 1.00 91.00 860 VAL A O 1
ATOM 6529 N N . GLU A 1 861 ? -14.968 -4.737 -8.840 1.00 90.19 861 GLU A N 1
ATOM 6530 C CA . GLU A 1 861 ? -13.636 -4.391 -8.331 1.00 90.19 861 GLU A CA 1
ATOM 6531 C C . GLU A 1 861 ? -12.565 -5.385 -8.819 1.00 90.19 861 GLU A C 1
ATOM 6533 O O . GLU A 1 861 ? -11.460 -4.982 -9.194 1.00 90.19 861 GLU A O 1
ATOM 6538 N N . MET A 1 862 ? -12.884 -6.684 -8.863 1.00 91.62 862 MET A N 1
ATOM 6539 C CA . MET A 1 862 ? -11.985 -7.716 -9.390 1.00 91.62 862 MET A CA 1
ATOM 6540 C C . MET A 1 862 ? -11.692 -7.522 -10.879 1.00 91.62 862 MET A C 1
ATOM 6542 O O . MET A 1 862 ? -10.528 -7.510 -11.264 1.00 91.62 862 MET A O 1
ATOM 6546 N N . THR A 1 863 ? -12.697 -7.329 -11.734 1.00 91.44 863 THR A N 1
ATOM 6547 C CA . THR A 1 863 ? -12.461 -7.150 -13.179 1.00 91.44 863 THR A CA 1
ATOM 6548 C C . THR A 1 863 ? -11.697 -5.860 -13.484 1.00 91.44 863 THR A C 1
ATOM 6550 O O . THR A 1 863 ? -10.714 -5.896 -14.227 1.00 91.44 863 THR A O 1
ATOM 6553 N N . ALA A 1 864 ? -12.037 -4.745 -12.831 1.00 90.38 864 ALA A N 1
ATOM 6554 C CA . ALA A 1 864 ? -11.325 -3.477 -13.002 1.00 90.38 864 ALA A CA 1
ATOM 6555 C C . ALA A 1 864 ? -9.854 -3.554 -12.540 1.00 90.38 864 ALA A C 1
ATOM 6557 O O . ALA A 1 864 ? -8.948 -3.017 -13.195 1.00 90.38 864 ALA A O 1
ATOM 6558 N N . SER A 1 865 ? -9.592 -4.246 -11.424 1.00 91.31 865 SER A N 1
ATOM 6559 C CA . SER A 1 865 ? -8.226 -4.481 -10.943 1.00 91.31 865 SER A CA 1
ATOM 6560 C C . SER A 1 865 ? -7.454 -5.468 -11.826 1.00 91.31 865 SER A C 1
ATOM 6562 O O . SER A 1 865 ? -6.275 -5.224 -12.076 1.00 91.31 865 SER A O 1
ATOM 6564 N N . LEU A 1 866 ? -8.097 -6.507 -12.378 1.00 92.12 866 LEU A N 1
ATOM 6565 C CA . LEU A 1 866 ? -7.502 -7.405 -13.379 1.00 92.12 866 LEU A CA 1
ATOM 6566 C C . LEU A 1 866 ? -7.091 -6.651 -14.645 1.00 92.12 866 LEU A C 1
ATOM 6568 O O . LEU A 1 866 ? -5.964 -6.818 -15.100 1.00 92.12 866 LEU A O 1
ATOM 6572 N N . GLY A 1 867 ? -7.947 -5.772 -15.174 1.00 90.75 867 GLY A N 1
ATOM 6573 C CA . GLY A 1 867 ? -7.599 -4.939 -16.329 1.00 90.75 867 GLY A CA 1
ATOM 6574 C C . GLY A 1 867 ? -6.397 -4.034 -16.045 1.00 90.75 867 GLY A C 1
ATOM 6575 O O . GLY A 1 867 ? -5.484 -3.922 -16.857 1.00 90.75 867 GLY A O 1
ATOM 6576 N N . THR A 1 868 ? -6.337 -3.441 -14.851 1.00 90.38 868 THR A N 1
ATOM 6577 C CA . THR A 1 868 ? -5.194 -2.606 -14.443 1.00 90.38 868 THR A CA 1
ATOM 6578 C C . THR A 1 868 ? -3.904 -3.423 -14.308 1.00 90.38 868 THR A C 1
ATOM 6580 O O . THR A 1 868 ? -2.864 -3.007 -14.814 1.00 90.38 868 THR A O 1
ATOM 6583 N N . MET A 1 869 ? -3.963 -4.598 -13.674 1.00 90.88 869 MET A N 1
ATOM 6584 C CA . MET A 1 869 ? -2.808 -5.491 -13.533 1.00 90.88 869 MET A CA 1
ATOM 6585 C C . MET A 1 869 ? -2.320 -6.017 -14.885 1.00 90.88 869 MET A C 1
ATOM 6587 O O . MET A 1 869 ? -1.114 -6.028 -15.109 1.00 90.88 869 MET A O 1
ATOM 6591 N N . LEU A 1 870 ? -3.223 -6.401 -15.794 1.00 92.06 870 LEU A N 1
ATOM 6592 C CA . LEU A 1 870 ? -2.859 -6.903 -17.120 1.00 92.06 870 LEU A CA 1
ATOM 6593 C C . LEU A 1 870 ? -2.099 -5.846 -17.920 1.00 92.06 870 LEU A C 1
ATOM 6595 O O . LEU A 1 870 ? -1.025 -6.143 -18.434 1.00 92.06 870 LEU A O 1
ATOM 6599 N N . ALA A 1 871 ? -2.621 -4.615 -17.975 1.00 89.56 871 ALA A N 1
ATOM 6600 C CA . ALA A 1 871 ? -1.972 -3.511 -18.678 1.00 89.56 871 ALA A CA 1
ATOM 6601 C C . ALA A 1 871 ? -0.536 -3.307 -18.173 1.00 89.56 871 ALA A C 1
ATOM 6603 O O . ALA A 1 871 ? 0.407 -3.295 -18.964 1.00 89.56 871 ALA A O 1
ATOM 6604 N N . ILE A 1 872 ? -0.370 -3.235 -16.846 1.00 90.12 872 ILE A N 1
ATOM 6605 C CA . ILE A 1 872 ? 0.934 -3.033 -16.208 1.00 90.12 872 ILE A CA 1
ATOM 6606 C C . ILE A 1 872 ? 1.876 -4.213 -16.474 1.00 90.12 872 ILE A C 1
ATOM 6608 O O . ILE A 1 872 ? 3.033 -3.986 -16.820 1.00 90.12 872 ILE A O 1
ATOM 6612 N N . ILE A 1 873 ? 1.409 -5.459 -16.348 1.00 90.19 873 ILE A N 1
ATOM 6613 C CA . ILE A 1 873 ? 2.228 -6.656 -16.602 1.00 90.19 873 ILE A CA 1
ATOM 6614 C C . ILE A 1 873 ? 2.681 -6.701 -18.065 1.00 90.19 873 ILE A C 1
ATOM 6616 O O . ILE A 1 873 ? 3.863 -6.910 -18.321 1.00 90.19 873 ILE A O 1
ATOM 6620 N N . THR A 1 874 ? 1.776 -6.460 -19.022 1.00 89.00 874 THR A N 1
ATOM 6621 C CA . THR A 1 874 ? 2.124 -6.458 -20.453 1.00 89.00 874 THR A CA 1
ATOM 6622 C C . THR A 1 874 ? 3.118 -5.360 -20.805 1.00 89.00 874 THR A C 1
ATOM 6624 O O . THR A 1 874 ? 4.060 -5.615 -21.549 1.00 89.00 874 THR A O 1
ATOM 6627 N N . GLU A 1 875 ? 2.968 -4.166 -20.230 1.00 87.81 875 GLU A N 1
ATOM 6628 C CA . GLU A 1 875 ? 3.911 -3.074 -20.457 1.00 87.81 875 GLU A CA 1
ATOM 6629 C C . GLU A 1 875 ? 5.265 -3.338 -19.776 1.00 87.81 875 GLU A C 1
ATOM 6631 O O . GLU A 1 875 ? 6.304 -3.099 -20.384 1.00 87.81 875 GLU A O 1
ATOM 6636 N N . SER A 1 876 ? 5.277 -3.923 -18.571 1.00 85.12 876 SER A N 1
ATOM 6637 C CA . SER A 1 876 ? 6.520 -4.342 -17.896 1.00 85.12 876 SER A CA 1
ATOM 6638 C C . SER A 1 876 ? 7.280 -5.385 -18.720 1.00 85.12 876 SER A C 1
ATOM 6640 O O . SER A 1 876 ? 8.490 -5.271 -18.899 1.00 85.12 876 SER A O 1
ATOM 6642 N N . PHE A 1 877 ? 6.564 -6.378 -19.261 1.00 87.75 877 PHE A N 1
ATOM 6643 C CA . PHE A 1 877 ? 7.136 -7.428 -20.105 1.00 87.75 877 PHE A CA 1
ATOM 6644 C C . PHE A 1 877 ? 7.763 -6.839 -21.379 1.00 87.75 877 PHE A C 1
ATOM 6646 O O . PHE A 1 877 ? 8.921 -7.119 -21.686 1.00 87.75 877 PHE A O 1
ATOM 6653 N N . LEU A 1 878 ? 7.033 -5.954 -22.073 1.00 85.06 878 LEU A N 1
ATOM 6654 C CA . LEU A 1 878 ? 7.492 -5.262 -23.286 1.00 85.06 878 LEU A CA 1
ATOM 6655 C C . LEU A 1 878 ? 8.713 -4.368 -23.059 1.00 85.06 878 LEU A C 1
ATOM 6657 O O . LEU A 1 878 ? 9.529 -4.211 -23.962 1.00 85.06 878 LEU A O 1
ATOM 6661 N N . GLN A 1 879 ? 8.818 -3.750 -21.883 1.00 81.69 879 GLN A N 1
ATOM 6662 C CA . GLN A 1 879 ? 9.952 -2.895 -21.531 1.00 81.69 879 GLN A CA 1
ATOM 6663 C C . GLN A 1 879 ? 11.151 -3.681 -20.989 1.00 81.69 879 GLN A C 1
ATOM 6665 O O . GLN A 1 879 ? 12.255 -3.146 -20.956 1.00 81.69 879 GLN A O 1
ATOM 6670 N N . GLY A 1 880 ? 10.952 -4.927 -20.548 1.00 75.19 880 GLY A N 1
ATOM 6671 C CA . GLY A 1 880 ? 12.002 -5.733 -19.928 1.00 75.19 880 GLY A CA 1
ATOM 6672 C C . GLY A 1 880 ? 12.403 -5.294 -18.521 1.00 75.19 880 GLY A C 1
ATOM 6673 O O . GLY A 1 880 ? 13.487 -5.654 -18.064 1.00 75.19 880 GLY A O 1
ATOM 6674 N N . SER A 1 881 ? 11.554 -4.537 -17.813 1.00 75.56 881 SER A N 1
ATOM 6675 C CA . SER A 1 881 ? 11.859 -4.023 -16.473 1.00 75.56 881 SER A CA 1
ATOM 6676 C C . SER A 1 881 ? 10.762 -4.315 -15.440 1.00 75.56 881 SER A C 1
ATOM 6678 O O . SER A 1 881 ? 9.564 -4.159 -15.679 1.00 75.56 881 SER A O 1
ATOM 6680 N N . ALA A 1 882 ? 11.188 -4.682 -14.226 1.00 73.94 882 ALA A N 1
ATOM 6681 C CA . ALA A 1 882 ? 10.303 -4.956 -13.088 1.00 73.94 882 ALA A CA 1
ATOM 6682 C C . ALA A 1 882 ? 9.791 -3.686 -12.374 1.00 73.94 882 ALA A C 1
ATOM 6684 O O . ALA A 1 882 ? 9.199 -3.778 -11.296 1.00 73.94 882 ALA A O 1
ATOM 6685 N N . GLU A 1 883 ? 10.079 -2.492 -12.897 1.00 73.44 883 GLU A N 1
ATOM 6686 C CA . GLU A 1 883 ? 9.845 -1.231 -12.186 1.00 73.44 883 GLU A CA 1
ATOM 6687 C C . GLU A 1 883 ? 8.354 -0.929 -12.018 1.00 73.44 883 GLU A C 1
ATOM 6689 O O . GLU A 1 883 ? 7.926 -0.581 -10.914 1.00 73.44 883 GLU A O 1
ATOM 6694 N N . HIS A 1 884 ? 7.536 -1.150 -13.055 1.00 76.06 884 HIS A N 1
ATOM 6695 C CA . HIS A 1 884 ? 6.089 -0.915 -12.960 1.00 76.06 884 HIS A CA 1
ATOM 6696 C C . HIS A 1 884 ? 5.386 -1.903 -12.023 1.00 76.06 884 HIS A C 1
ATOM 6698 O O . HIS A 1 884 ? 4.436 -1.524 -11.340 1.00 76.06 884 HIS A O 1
ATOM 6704 N N . LEU A 1 885 ? 5.888 -3.138 -11.893 1.00 74.69 885 LEU A N 1
ATOM 6705 C CA . LEU A 1 885 ? 5.360 -4.113 -10.925 1.00 74.69 885 LEU A CA 1
ATOM 6706 C C . LEU A 1 885 ? 5.619 -3.710 -9.463 1.00 74.69 885 LEU A C 1
ATOM 6708 O O . LEU A 1 885 ? 4.954 -4.216 -8.560 1.00 74.69 885 LEU A O 1
ATOM 6712 N N . LYS A 1 886 ? 6.572 -2.801 -9.212 1.00 72.25 886 LYS A N 1
ATOM 6713 C CA . LYS A 1 886 ? 6.884 -2.257 -7.878 1.00 72.25 886 LYS A CA 1
ATOM 6714 C C . LYS A 1 886 ? 6.161 -0.938 -7.579 1.00 72.25 886 LYS A C 1
ATOM 6716 O O . LYS A 1 886 ? 6.356 -0.369 -6.503 1.00 72.25 886 LYS A O 1
ATOM 6721 N N . GLN A 1 887 ? 5.356 -0.422 -8.509 1.00 75.88 887 GLN A N 1
ATOM 6722 C CA . GLN A 1 887 ? 4.577 0.796 -8.294 1.00 75.88 887 GLN A CA 1
ATOM 6723 C C . GLN A 1 887 ? 3.364 0.553 -7.388 1.00 75.88 887 GLN A C 1
ATOM 6725 O O . GLN A 1 887 ? 2.770 -0.528 -7.350 1.00 75.88 887 GLN A O 1
ATOM 6730 N N . ASP A 1 888 ? 2.953 1.611 -6.692 1.00 72.44 888 ASP A N 1
ATOM 6731 C CA . ASP A 1 888 ? 1.833 1.586 -5.752 1.00 72.44 888 ASP A CA 1
ATOM 6732 C C . ASP A 1 888 ? 0.496 1.372 -6.495 1.00 72.44 888 ASP A C 1
ATOM 6734 O O . ASP A 1 888 ? -0.448 0.811 -5.938 1.00 72.44 888 ASP A O 1
ATOM 6738 N N . SER A 1 889 ? 0.420 1.741 -7.780 1.00 76.62 889 SER A N 1
ATOM 6739 C CA . SER A 1 889 ? -0.711 1.459 -8.676 1.00 76.62 889 SER A CA 1
ATOM 6740 C C . SER A 1 889 ? -0.942 -0.048 -8.830 1.00 76.62 889 SER A C 1
ATOM 6742 O O . SER A 1 889 ? -2.043 -0.532 -8.559 1.00 76.62 889 SER A O 1
ATOM 6744 N N . PHE A 1 890 ? 0.108 -0.805 -9.165 1.00 84.94 890 PHE A N 1
ATOM 6745 C CA . PHE A 1 890 ? 0.060 -2.261 -9.259 1.00 84.94 890 PHE A CA 1
ATOM 6746 C C . PHE A 1 890 ? -0.239 -2.889 -7.897 1.00 84.94 890 PHE A C 1
ATOM 6748 O O . PHE A 1 890 ? -1.155 -3.701 -7.783 1.00 84.94 890 PHE A O 1
ATOM 6755 N N . GLN A 1 891 ? 0.465 -2.467 -6.841 1.00 79.56 891 GLN A N 1
ATOM 6756 C CA . GLN A 1 891 ? 0.272 -3.029 -5.503 1.00 79.56 891 GLN A CA 1
ATOM 6757 C C . GLN A 1 891 ? -1.131 -2.741 -4.946 1.00 79.56 891 GLN A C 1
ATOM 6759 O O . GLN A 1 891 ? -1.732 -3.595 -4.292 1.00 79.56 891 GLN A O 1
ATOM 6764 N N . SER A 1 892 ? -1.693 -1.562 -5.221 1.00 82.69 892 SER A N 1
ATOM 6765 C CA . SER A 1 892 ? -3.056 -1.216 -4.815 1.00 82.69 892 SER A CA 1
ATOM 6766 C C . SER A 1 892 ? -4.102 -2.002 -5.604 1.00 82.69 892 SER A C 1
ATOM 6768 O O . SER A 1 892 ? -5.024 -2.532 -4.984 1.00 82.69 892 SER A O 1
ATOM 6770 N N . ALA A 1 893 ? -3.943 -2.158 -6.923 1.00 86.88 893 ALA A N 1
ATOM 6771 C CA . ALA A 1 893 ? -4.810 -3.009 -7.739 1.00 86.88 893 ALA A CA 1
ATOM 6772 C C . ALA A 1 893 ? -4.752 -4.472 -7.269 1.00 86.88 893 ALA A C 1
ATOM 6774 O O . ALA A 1 893 ? -5.791 -5.091 -7.037 1.00 86.88 893 ALA A O 1
ATOM 6775 N N . LEU A 1 894 ? -3.548 -4.988 -7.010 1.00 84.88 894 LEU A N 1
ATOM 6776 C CA . LEU A 1 894 ? -3.325 -6.325 -6.467 1.00 84.88 894 LEU A CA 1
ATOM 6777 C C . LEU A 1 894 ? -4.004 -6.504 -5.102 1.00 84.88 894 LEU A C 1
ATOM 6779 O O . LEU A 1 894 ? -4.640 -7.529 -4.858 1.00 84.88 894 LEU A O 1
ATOM 6783 N N . ASN A 1 895 ? -3.909 -5.515 -4.211 1.00 83.06 895 ASN A N 1
ATOM 6784 C CA . ASN A 1 895 ? -4.537 -5.563 -2.890 1.00 83.06 895 ASN A CA 1
ATOM 6785 C C . ASN A 1 895 ? -6.069 -5.492 -2.960 1.00 83.06 895 ASN A C 1
ATOM 6787 O O . ASN A 1 895 ? -6.740 -6.203 -2.209 1.00 83.06 895 ASN A O 1
ATOM 6791 N N . ARG A 1 896 ? -6.633 -4.679 -3.864 1.00 88.25 896 ARG A N 1
ATOM 6792 C CA . ARG A 1 896 ? -8.086 -4.622 -4.100 1.00 88.25 896 ARG A CA 1
ATOM 6793 C C . ARG A 1 896 ? -8.603 -5.950 -4.642 1.00 88.25 896 ARG A C 1
ATOM 6795 O O . ARG A 1 896 ? -9.540 -6.500 -4.061 1.00 88.25 896 ARG A O 1
ATOM 6802 N N . ASN A 1 897 ? -7.921 -6.518 -5.640 1.00 88.56 897 ASN A N 1
ATOM 6803 C CA . ASN A 1 897 ? -8.256 -7.833 -6.176 1.00 88.56 897 ASN A CA 1
ATOM 6804 C C . ASN A 1 897 ? -8.182 -8.919 -5.094 1.00 88.56 897 ASN A C 1
ATOM 6806 O O . ASN A 1 897 ? -9.127 -9.677 -4.914 1.00 88.56 897 ASN A O 1
ATOM 6810 N N . LYS A 1 898 ? -7.098 -8.963 -4.304 1.00 82.56 898 LYS A N 1
ATOM 6811 C CA . LYS A 1 898 ? -6.940 -9.929 -3.200 1.00 82.56 898 LYS A CA 1
ATOM 6812 C C . LYS A 1 898 ? -8.046 -9.802 -2.152 1.00 82.56 898 LYS A C 1
ATOM 6814 O O . LYS A 1 898 ? -8.580 -10.815 -1.704 1.00 82.56 898 LYS A O 1
ATOM 6819 N N . LYS A 1 899 ? -8.401 -8.574 -1.759 1.00 84.62 899 LYS A N 1
ATOM 6820 C CA . LYS A 1 899 ? -9.460 -8.323 -0.772 1.00 84.62 899 LYS A CA 1
ATOM 6821 C C . LYS A 1 899 ? -10.819 -8.807 -1.278 1.00 84.62 899 LYS A C 1
ATOM 6823 O O . LYS A 1 899 ? -11.510 -9.497 -0.533 1.00 84.62 899 LYS A O 1
ATOM 6828 N N . ALA A 1 900 ? -11.164 -8.486 -2.525 1.00 87.62 900 ALA A N 1
ATOM 6829 C CA . ALA A 1 900 ? -12.402 -8.931 -3.159 1.00 87.62 900 ALA A CA 1
ATOM 6830 C C . ALA A 1 900 ? -12.422 -10.459 -3.373 1.00 87.62 900 ALA A C 1
ATOM 6832 O O . ALA A 1 900 ? -13.403 -11.126 -3.051 1.00 87.62 900 ALA A O 1
ATOM 6833 N N . TYR A 1 901 ? -11.306 -11.050 -3.807 1.00 85.31 901 TYR A N 1
ATOM 6834 C CA . TYR A 1 901 ? -11.174 -12.493 -4.029 1.00 85.31 901 TYR A CA 1
ATOM 6835 C C . TYR A 1 901 ? -11.513 -13.317 -2.773 1.00 85.31 901 TYR A C 1
ATOM 6837 O O . TYR A 1 901 ? -12.215 -14.327 -2.858 1.00 85.31 901 TYR A O 1
ATOM 6845 N N . VAL A 1 902 ? -11.064 -12.876 -1.590 1.00 82.56 902 VAL A N 1
ATOM 6846 C CA . VAL A 1 902 ? -11.331 -13.566 -0.312 1.00 82.56 902 VAL A CA 1
ATOM 6847 C C . VAL A 1 902 ? -12.802 -13.455 0.111 1.00 82.56 902 VAL A C 1
ATOM 6849 O O . VAL A 1 902 ? -13.351 -14.387 0.704 1.00 82.56 902 VAL A O 1
ATOM 6852 N N . THR A 1 903 ? -13.470 -12.335 -0.179 1.00 86.12 903 THR A N 1
ATOM 6853 C CA . THR A 1 903 ? -14.864 -12.100 0.232 1.00 86.12 903 THR A CA 1
ATOM 6854 C C . THR A 1 903 ? -15.886 -12.739 -0.706 1.00 86.12 903 THR A C 1
ATOM 6856 O O . THR A 1 903 ? -16.958 -13.136 -0.244 1.00 86.12 903 THR A O 1
ATOM 6859 N N . VAL A 1 904 ? -15.554 -12.927 -1.985 1.00 89.19 904 VAL A N 1
ATOM 6860 C CA . VAL A 1 904 ? -16.449 -13.499 -3.005 1.00 89.19 904 VAL A CA 1
ATOM 6861 C C . VAL A 1 904 ? -16.999 -14.878 -2.622 1.00 89.19 904 VAL A C 1
ATOM 6863 O O . VAL A 1 904 ? -18.202 -15.105 -2.743 1.00 89.19 904 VAL A O 1
ATOM 6866 N N . GLU A 1 905 ? -16.187 -15.797 -2.081 1.00 84.06 905 GLU A N 1
ATOM 6867 C CA . GLU A 1 905 ? -16.688 -17.128 -1.683 1.00 84.06 905 GLU A CA 1
ATOM 6868 C C . GLU A 1 905 ? -17.683 -17.047 -0.509 1.00 84.06 905 GLU A C 1
ATOM 6870 O O . GLU A 1 905 ? -18.634 -17.833 -0.418 1.00 84.06 905 GLU A O 1
ATOM 6875 N N . LYS A 1 906 ? -17.481 -16.083 0.399 1.00 86.44 906 LYS A N 1
ATOM 6876 C CA . LYS A 1 906 ? -18.405 -15.818 1.506 1.00 86.44 906 LYS A CA 1
ATOM 6877 C C . LYS A 1 906 ? -19.726 -15.273 0.975 1.00 86.44 906 LYS A C 1
ATOM 6879 O O . LYS A 1 906 ? -20.777 -15.798 1.346 1.00 86.44 906 LYS A O 1
ATOM 6884 N N . TRP A 1 907 ? -19.681 -14.272 0.096 1.00 92.06 907 TRP A N 1
ATOM 6885 C CA . TRP A 1 907 ? -20.896 -13.720 -0.498 1.00 92.06 907 TRP A CA 1
ATOM 6886 C C . TRP A 1 907 ? -21.644 -14.773 -1.301 1.00 92.06 907 TRP A C 1
ATOM 6888 O O . TRP A 1 907 ? -22.828 -14.944 -1.056 1.00 92.06 907 TRP A O 1
ATOM 6898 N N . LEU A 1 908 ? -20.963 -15.594 -2.104 1.00 90.75 908 LEU A N 1
ATOM 6899 C CA . LEU A 1 908 ? -21.580 -16.685 -2.866 1.00 90.75 908 LEU A CA 1
ATOM 6900 C C . LEU A 1 908 ? -22.352 -17.689 -1.979 1.00 90.75 908 LEU A C 1
ATOM 6902 O O . LEU A 1 908 ? -23.357 -18.266 -2.402 1.00 90.75 908 LEU A O 1
ATOM 6906 N N . LYS A 1 909 ? -21.905 -17.928 -0.737 1.00 88.69 909 LYS A N 1
ATOM 6907 C CA . LYS A 1 909 ? -22.619 -18.790 0.227 1.00 88.69 909 LYS A CA 1
ATOM 6908 C C . LYS A 1 909 ? -23.877 -18.120 0.782 1.00 88.69 909 LYS A C 1
ATOM 6910 O O . LYS A 1 909 ? -24.909 -18.781 0.894 1.00 88.69 909 LYS A O 1
ATOM 6915 N N . GLU A 1 910 ? -23.794 -16.841 1.140 1.00 90.94 910 GLU A N 1
ATOM 6916 C CA . GLU A 1 910 ? -24.913 -16.073 1.706 1.00 90.94 910 GLU A CA 1
ATOM 6917 C C . GLU A 1 910 ? -25.966 -15.737 0.639 1.00 90.94 910 GLU A C 1
ATOM 6919 O O . GLU A 1 910 ? -27.170 -15.875 0.855 1.00 90.94 910 GLU A O 1
ATOM 6924 N N . GLU A 1 911 ? -25.501 -15.368 -0.544 1.00 92.12 911 GLU A N 1
ATOM 6925 C CA . GLU A 1 911 ? -26.289 -15.016 -1.712 1.00 92.12 911 GLU A CA 1
ATOM 6926 C C . GLU A 1 911 ? -27.083 -16.205 -2.256 1.00 92.12 911 GLU A C 1
ATOM 6928 O O . GLU A 1 911 ? -28.245 -16.041 -2.624 1.00 92.12 911 GLU A O 1
ATOM 6933 N N . LYS A 1 912 ? -26.524 -17.427 -2.201 1.00 92.50 912 LYS A N 1
ATOM 6934 C CA . LYS A 1 912 ? -27.264 -18.660 -2.511 1.00 92.50 912 LYS A CA 1
ATOM 6935 C C . LYS A 1 912 ? -28.607 -18.689 -1.786 1.00 92.50 912 LYS A C 1
ATOM 6937 O O . LYS A 1 912 ? -29.629 -19.013 -2.380 1.00 92.50 912 LYS A O 1
ATOM 6942 N N . VAL A 1 913 ? -28.620 -18.346 -0.501 1.00 90.19 913 VAL A N 1
ATOM 6943 C CA . VAL A 1 913 ? -29.849 -18.365 0.299 1.00 90.19 913 VAL A CA 1
ATOM 6944 C C . VAL A 1 913 ? -30.778 -17.220 -0.093 1.00 90.19 913 VAL A C 1
ATOM 6946 O O . VAL A 1 913 ? -31.987 -17.429 -0.173 1.00 90.19 913 VAL A O 1
ATOM 6949 N N . GLU A 1 914 ? -30.234 -16.045 -0.421 1.00 90.50 914 GLU A N 1
ATOM 6950 C CA . GLU A 1 914 ? -31.030 -14.940 -0.962 1.00 90.50 914 GLU A CA 1
ATOM 6951 C C . GLU A 1 914 ? -31.699 -15.328 -2.294 1.00 90.50 914 GLU A C 1
ATOM 6953 O O . GLU A 1 914 ? -32.891 -15.070 -2.457 1.00 90.50 914 GLU A O 1
ATOM 6958 N N . HIS A 1 915 ? -30.980 -15.937 -3.247 1.00 89.00 915 HIS A N 1
ATOM 6959 C CA . HIS A 1 915 ? -31.519 -16.396 -4.543 1.00 89.00 915 HIS A CA 1
ATOM 6960 C C . HIS A 1 915 ? -32.579 -17.471 -4.393 1.00 89.00 915 HIS A C 1
ATOM 6962 O O . HIS A 1 915 ? -33.656 -17.359 -4.976 1.00 89.00 915 HIS A O 1
ATOM 6968 N N . TYR A 1 916 ? -32.305 -18.487 -3.578 1.00 88.12 916 TYR A N 1
ATOM 6969 C CA . TYR A 1 916 ? -33.233 -19.595 -3.378 1.00 88.12 916 TYR A CA 1
ATOM 6970 C C . TYR A 1 916 ? -34.527 -19.115 -2.712 1.00 88.12 916 TYR A C 1
ATOM 6972 O O . TYR A 1 916 ? -35.609 -19.562 -3.091 1.00 88.12 916 TYR A O 1
ATOM 6980 N N . LEU A 1 917 ? -34.446 -18.167 -1.770 1.00 85.12 917 LEU A N 1
ATOM 6981 C CA . LEU A 1 917 ? -35.635 -17.590 -1.145 1.00 85.12 917 LEU A CA 1
ATOM 6982 C C . LEU A 1 917 ? -36.458 -16.753 -2.139 1.00 85.12 917 LEU A C 1
ATOM 6984 O O . LEU A 1 917 ? -37.680 -16.886 -2.184 1.00 85.12 917 LEU A O 1
ATOM 6988 N N . ALA A 1 918 ? -35.801 -15.936 -2.969 1.00 84.69 918 ALA A N 1
ATOM 6989 C CA . ALA A 1 918 ? -36.475 -15.129 -3.991 1.00 84.69 918 ALA A CA 1
ATOM 6990 C C . ALA A 1 918 ? -37.006 -15.943 -5.188 1.00 84.69 918 ALA A C 1
ATOM 6992 O O . ALA A 1 918 ? -37.792 -15.419 -5.976 1.00 84.69 918 ALA A O 1
ATOM 6993 N N . GLY A 1 919 ? -36.564 -17.195 -5.339 1.00 83.12 919 GLY A N 1
ATOM 6994 C CA . GLY A 1 919 ? -36.887 -18.055 -6.477 1.00 83.12 919 GLY A CA 1
ATOM 6995 C C . GLY A 1 919 ? -36.018 -17.809 -7.717 1.00 83.12 919 GLY A C 1
ATOM 6996 O O . GLY A 1 919 ? -36.383 -18.251 -8.798 1.00 83.12 919 GLY A O 1
ATOM 6997 N N . THR A 1 920 ? -34.877 -17.122 -7.617 1.00 85.12 920 THR A N 1
ATOM 6998 C CA . THR A 1 920 ? -33.977 -16.891 -8.764 1.00 85.12 920 THR A CA 1
ATOM 6999 C C . THR A 1 920 ? -32.764 -17.826 -8.740 1.00 85.12 920 THR A C 1
ATOM 7001 O O . THR A 1 920 ? -31.610 -17.412 -8.726 1.00 85.12 920 THR A O 1
ATOM 7004 N N . GLU A 1 921 ? -33.020 -19.141 -8.712 1.00 82.25 921 GLU A N 1
ATOM 7005 C CA . GLU A 1 921 ? -31.967 -20.170 -8.632 1.00 82.25 921 GLU A CA 1
ATOM 7006 C C . GLU A 1 921 ? -31.040 -20.222 -9.855 1.00 82.25 921 GLU A C 1
ATOM 7008 O O . GLU A 1 921 ? -29.894 -20.657 -9.731 1.00 82.25 921 GLU A O 1
ATOM 7013 N N . ARG A 1 922 ? -31.541 -19.853 -11.040 1.00 83.12 922 ARG A N 1
ATOM 7014 C CA . ARG A 1 922 ? -30.773 -19.881 -12.293 1.00 83.12 922 ARG A CA 1
ATOM 7015 C C . ARG A 1 922 ? -29.737 -18.767 -12.348 1.00 83.12 922 ARG A C 1
ATOM 7017 O O . ARG A 1 922 ? -28.587 -19.069 -12.652 1.00 83.12 922 ARG A O 1
ATOM 7024 N N . GLU A 1 923 ? -30.115 -17.553 -11.940 1.00 86.62 923 GLU A N 1
ATOM 7025 C CA . GLU A 1 923 ? -29.191 -16.423 -11.752 1.00 86.62 923 GLU A CA 1
ATOM 7026 C C . GLU A 1 923 ? -28.009 -16.844 -10.877 1.00 86.62 923 GLU A C 1
ATOM 7028 O O . GLU A 1 923 ? -26.872 -16.772 -11.321 1.00 86.62 923 GLU A O 1
ATOM 7033 N N . TYR A 1 924 ? -28.274 -17.449 -9.711 1.00 88.69 924 TYR A N 1
ATOM 7034 C CA . TYR A 1 924 ? -27.212 -17.950 -8.834 1.00 88.69 924 TYR A CA 1
ATOM 7035 C C . TYR A 1 924 ? -26.276 -18.955 -9.523 1.00 88.69 924 TYR A C 1
ATOM 7037 O O . TYR A 1 924 ? -25.075 -18.981 -9.260 1.00 88.69 924 TYR A O 1
ATOM 7045 N N . ARG A 1 925 ? -26.801 -19.841 -10.383 1.00 86.44 925 ARG A N 1
ATOM 7046 C CA . ARG A 1 925 ? -25.955 -20.808 -11.105 1.00 86.44 925 ARG A CA 1
ATOM 7047 C C . ARG A 1 925 ? -25.050 -20.101 -12.111 1.00 86.44 925 ARG A C 1
ATOM 7049 O O . ARG A 1 925 ? -23.894 -20.502 -12.219 1.00 86.44 925 ARG A O 1
ATOM 7056 N N . LEU A 1 926 ? -25.557 -19.087 -12.810 1.00 89.00 926 LEU A N 1
ATOM 7057 C CA . LEU A 1 926 ? -24.793 -18.283 -13.765 1.00 89.00 926 LEU A CA 1
ATOM 7058 C C . LEU A 1 926 ? -23.782 -17.377 -13.055 1.00 89.00 926 LEU A C 1
ATOM 7060 O O . LEU A 1 926 ? -22.606 -17.431 -13.389 1.00 89.00 926 LEU A O 1
ATOM 7064 N N . GLU A 1 927 ? -24.172 -16.668 -11.995 1.00 90.56 927 GLU A N 1
ATOM 7065 C CA . GLU A 1 927 ? -23.261 -15.874 -11.157 1.00 90.56 927 GLU A CA 1
ATOM 7066 C C . GLU A 1 927 ? -22.173 -16.756 -10.528 1.00 90.56 927 GLU A C 1
ATOM 7068 O O . GLU A 1 927 ? -21.005 -16.382 -10.488 1.00 90.56 927 GLU A O 1
ATOM 7073 N N . LYS A 1 928 ? -22.497 -17.991 -10.126 1.00 90.50 928 LYS A N 1
ATOM 7074 C CA . LYS A 1 928 ? -21.495 -18.965 -9.670 1.00 90.50 928 LYS A CA 1
ATOM 7075 C C . LYS A 1 928 ? -20.528 -19.396 -10.776 1.00 90.50 928 LYS A C 1
ATOM 7077 O O . LYS A 1 928 ? -19.355 -19.622 -10.477 1.00 90.50 928 LYS A O 1
ATOM 7082 N N . LYS A 1 929 ? -21.003 -19.584 -12.014 1.00 87.75 929 LYS A N 1
ATOM 7083 C CA . LYS A 1 929 ? -20.125 -19.855 -13.167 1.00 87.75 929 LYS A CA 1
ATOM 7084 C C . LYS A 1 929 ? -19.228 -18.644 -13.433 1.00 87.75 929 LYS A C 1
ATOM 7086 O O . LYS A 1 929 ? -18.024 -18.823 -13.543 1.00 87.75 929 LYS A O 1
ATOM 7091 N N . LEU A 1 930 ? -19.794 -17.437 -13.424 1.00 90.56 930 LEU A N 1
ATOM 7092 C CA . LEU A 1 930 ? -19.082 -16.175 -13.619 1.00 90.56 930 LEU A CA 1
ATOM 7093 C C . LEU A 1 930 ? -17.982 -15.977 -12.570 1.00 90.56 930 LEU A C 1
ATOM 7095 O O . LEU A 1 930 ? -16.843 -15.700 -12.922 1.00 90.56 930 LEU A O 1
ATOM 7099 N N . VAL A 1 931 ? -18.298 -16.184 -11.287 1.00 90.25 931 VAL A N 1
ATOM 7100 C CA . VAL A 1 931 ? -17.322 -16.130 -10.188 1.00 90.25 931 VAL A CA 1
ATOM 7101 C C . VAL A 1 931 ? -16.163 -17.089 -10.441 1.00 90.25 931 VAL A C 1
ATOM 7103 O O . VAL A 1 931 ? -15.015 -16.703 -10.263 1.00 90.25 931 VAL A O 1
ATOM 7106 N N . ARG A 1 932 ? -16.445 -18.328 -10.864 1.00 85.44 932 ARG A N 1
ATOM 7107 C CA . ARG A 1 932 ? -15.395 -19.311 -11.165 1.00 85.44 932 ARG A CA 1
ATOM 7108 C C . ARG A 1 932 ? -14.540 -18.879 -12.351 1.00 85.44 932 ARG A C 1
ATOM 7110 O O . ARG A 1 932 ? -13.329 -18.863 -12.211 1.00 85.44 932 ARG A O 1
ATOM 7117 N N . ALA A 1 933 ? -15.159 -18.442 -13.444 1.00 83.81 933 ALA A N 1
ATOM 7118 C CA . ALA A 1 933 ? -14.436 -17.959 -14.615 1.00 83.81 933 ALA A CA 1
ATOM 7119 C C . ALA A 1 933 ? -13.538 -16.750 -14.275 1.00 83.81 933 ALA A C 1
ATOM 7121 O O . ALA A 1 933 ? -12.377 -16.711 -14.666 1.00 83.81 933 ALA A O 1
ATOM 7122 N N . ILE A 1 934 ? -14.016 -15.801 -13.461 1.00 89.00 934 ILE A N 1
ATOM 7123 C CA . ILE A 1 934 ? -13.207 -14.664 -12.981 1.00 89.00 934 ILE A CA 1
ATOM 7124 C C . ILE A 1 934 ? -12.066 -15.129 -12.059 1.00 89.00 934 ILE A C 1
ATOM 7126 O O . ILE A 1 934 ? -10.957 -14.594 -12.134 1.00 89.00 934 ILE A O 1
ATOM 7130 N N . GLN A 1 935 ? -12.303 -16.118 -11.190 1.00 82.56 935 GLN A N 1
ATOM 7131 C CA . GLN A 1 935 ? -11.253 -16.711 -10.354 1.00 82.56 935 GLN A CA 1
ATOM 7132 C C . GLN A 1 935 ? -10.178 -17.406 -11.201 1.00 82.56 935 GLN A C 1
ATOM 7134 O O . GLN A 1 935 ? -8.995 -17.245 -10.907 1.00 82.56 935 GLN A O 1
ATOM 7139 N N . ASP A 1 936 ? -10.571 -18.109 -12.263 1.00 74.50 936 ASP A N 1
ATOM 7140 C CA . ASP A 1 936 ? -9.652 -18.786 -13.183 1.00 74.50 936 ASP A CA 1
ATOM 7141 C C . ASP A 1 936 ? -8.815 -17.762 -13.980 1.00 74.50 936 ASP A C 1
ATOM 7143 O O . ASP A 1 936 ? -7.586 -17.858 -14.007 1.00 74.50 936 ASP A O 1
ATOM 7147 N N . ILE A 1 937 ? -9.435 -16.689 -14.493 1.00 83.06 937 ILE A N 1
ATOM 7148 C CA . ILE A 1 937 ? -8.712 -15.565 -15.123 1.00 83.06 937 ILE A CA 1
ATOM 7149 C C . ILE A 1 937 ? -7.739 -14.899 -14.140 1.00 83.06 937 ILE A C 1
ATOM 7151 O O . ILE A 1 937 ? -6.616 -14.538 -14.504 1.00 83.06 937 ILE A O 1
ATOM 7155 N N . THR A 1 938 ? -8.143 -14.757 -12.875 1.00 82.31 938 THR A N 1
ATOM 7156 C CA . THR A 1 938 ? -7.274 -14.212 -11.824 1.00 82.31 938 THR A CA 1
ATOM 7157 C C . THR A 1 938 ? -6.031 -15.079 -11.606 1.00 82.31 938 THR A C 1
ATOM 7159 O O . THR A 1 938 ? -4.969 -14.543 -11.299 1.00 82.31 938 THR A O 1
ATOM 7162 N N . GLN A 1 939 ? -6.121 -16.400 -11.782 1.00 72.88 939 GLN A N 1
ATOM 7163 C CA . GLN A 1 939 ? -4.958 -17.288 -11.693 1.00 72.88 939 GLN A CA 1
ATOM 7164 C C . GLN A 1 939 ? -4.023 -17.133 -12.898 1.00 72.88 939 GLN A C 1
ATOM 7166 O O . GLN A 1 939 ? -2.810 -17.036 -12.705 1.00 72.88 939 GLN A O 1
ATOM 7171 N N . ASN A 1 940 ? -4.563 -17.004 -14.113 1.00 75.44 940 ASN A N 1
ATOM 7172 C CA . ASN A 1 940 ? -3.757 -16.788 -15.322 1.00 75.44 940 ASN A CA 1
ATOM 7173 C C . ASN A 1 940 ? -2.951 -15.482 -15.282 1.00 75.44 940 ASN A C 1
ATOM 7175 O O . ASN A 1 940 ? -1.820 -15.440 -15.765 1.00 75.44 940 ASN A O 1
ATOM 7179 N N . ILE A 1 941 ? -3.486 -14.426 -14.658 1.00 82.69 941 ILE A N 1
ATOM 7180 C CA . ILE A 1 941 ? -2.729 -13.180 -14.456 1.00 82.69 941 ILE A CA 1
ATOM 7181 C C . ILE A 1 941 ? -1.491 -13.399 -13.573 1.00 82.69 941 ILE A C 1
ATOM 7183 O O . ILE A 1 941 ? -0.461 -12.760 -13.781 1.00 82.69 941 ILE A O 1
ATOM 7187 N N . GLY A 1 942 ? -1.573 -14.332 -12.618 1.00 71.81 942 GLY A N 1
ATOM 7188 C CA . GLY A 1 942 ? -0.438 -14.758 -11.803 1.00 71.81 942 GLY A CA 1
ATOM 7189 C C . GLY A 1 942 ? 0.631 -15.465 -12.637 1.00 71.81 942 GLY A C 1
ATOM 7190 O O . GLY A 1 942 ? 1.811 -15.180 -12.454 1.00 71.81 942 GLY A O 1
ATOM 7191 N N . GLY A 1 943 ? 0.220 -16.303 -13.597 1.00 68.50 943 GLY A N 1
ATOM 7192 C CA . GLY A 1 943 ? 1.112 -16.948 -14.572 1.00 68.50 943 GLY A CA 1
ATOM 7193 C C . GLY A 1 943 ? 1.850 -15.943 -15.467 1.00 68.50 943 GLY A C 1
ATOM 7194 O O . GLY A 1 943 ? 3.069 -16.020 -15.633 1.00 68.50 943 GLY A O 1
ATOM 7195 N N . LEU A 1 944 ? 1.139 -14.922 -15.961 1.00 81.50 944 LEU A N 1
ATOM 7196 C CA . LEU A 1 944 ? 1.738 -13.809 -16.712 1.00 81.50 944 LEU A CA 1
ATOM 7197 C C . LEU A 1 944 ? 2.760 -13.033 -15.874 1.00 81.50 944 LEU A C 1
ATOM 7199 O O . LEU A 1 944 ? 3.841 -12.699 -16.358 1.00 81.50 944 LEU A O 1
ATOM 7203 N N . GLN A 1 945 ? 2.439 -12.777 -14.603 1.00 79.88 945 GLN A N 1
ATOM 7204 C CA . GLN A 1 945 ? 3.357 -12.112 -13.684 1.00 79.88 945 GLN A CA 1
ATOM 7205 C C . GLN A 1 945 ? 4.612 -12.960 -13.421 1.00 79.88 945 GLN A C 1
ATOM 7207 O O . GLN A 1 945 ? 5.711 -12.410 -13.390 1.00 79.88 945 GLN A O 1
ATOM 7212 N N . SER A 1 946 ? 4.482 -14.281 -13.248 1.00 71.38 946 SER A N 1
ATOM 7213 C CA . SER A 1 946 ? 5.645 -15.161 -13.066 1.00 71.38 946 SER A CA 1
ATOM 7214 C C . SER A 1 946 ? 6.529 -15.226 -14.307 1.00 71.38 946 SER A C 1
ATOM 7216 O O . SER A 1 946 ? 7.748 -15.177 -14.168 1.00 71.38 946 SER A O 1
ATOM 7218 N N . ALA A 1 947 ? 5.937 -15.263 -15.504 1.00 75.50 947 ALA A N 1
ATOM 7219 C CA . ALA A 1 947 ? 6.682 -15.258 -16.761 1.00 75.50 947 ALA A CA 1
ATOM 7220 C C . ALA A 1 947 ? 7.487 -13.960 -16.939 1.00 75.50 947 ALA A C 1
ATOM 7222 O O . ALA A 1 947 ? 8.671 -14.006 -17.264 1.00 75.50 947 ALA A O 1
ATOM 7223 N N . ALA A 1 948 ? 6.863 -12.811 -16.651 1.00 81.44 948 ALA A N 1
ATOM 7224 C CA . ALA A 1 948 ? 7.533 -11.513 -16.687 1.00 81.44 948 ALA A CA 1
ATOM 7225 C C . ALA A 1 948 ? 8.655 -11.410 -15.641 1.00 81.44 948 ALA A C 1
ATOM 7227 O O . ALA A 1 948 ? 9.741 -10.930 -15.944 1.00 81.44 948 ALA A O 1
ATOM 7228 N N . ASN A 1 949 ? 8.435 -11.910 -14.421 1.00 75.12 949 ASN A N 1
ATOM 7229 C CA . ASN A 1 949 ? 9.477 -11.917 -13.393 1.00 75.12 949 ASN A CA 1
ATOM 7230 C C . ASN A 1 949 ? 10.678 -12.783 -13.786 1.00 75.12 949 ASN A C 1
ATOM 7232 O O . ASN A 1 949 ? 11.808 -12.334 -13.615 1.00 75.12 949 ASN A O 1
ATOM 7236 N N . LEU A 1 950 ? 10.446 -13.976 -14.346 1.00 70.94 950 LEU A N 1
ATOM 7237 C CA . LEU A 1 950 ? 11.540 -14.832 -14.804 1.00 70.94 950 LEU A CA 1
ATOM 7238 C C . LEU A 1 950 ? 12.346 -14.146 -15.913 1.00 70.94 950 LEU A C 1
ATOM 7240 O O . LEU A 1 950 ? 13.572 -14.139 -15.874 1.00 70.94 950 LEU A O 1
ATOM 7244 N N . GLN A 1 951 ? 11.668 -13.498 -16.860 1.00 75.69 951 GLN A N 1
ATOM 7245 C CA . GLN A 1 951 ? 12.323 -12.692 -17.888 1.00 75.69 951 GLN A CA 1
ATOM 7246 C C . GLN A 1 951 ? 13.198 -11.580 -17.272 1.00 75.69 951 GLN A C 1
ATOM 7248 O O . GLN A 1 951 ? 14.325 -11.373 -17.724 1.00 75.69 951 GLN A O 1
ATOM 7253 N N . PHE A 1 952 ? 12.733 -10.883 -16.229 1.00 78.81 952 PHE A N 1
ATOM 7254 C CA . PHE A 1 952 ? 13.547 -9.867 -15.547 1.00 78.81 952 PHE A CA 1
ATOM 7255 C C . PHE A 1 952 ? 14.773 -10.463 -14.853 1.00 78.81 952 PHE A C 1
ATOM 7257 O O . PHE A 1 952 ? 15.844 -9.853 -14.886 1.00 78.81 952 PHE A O 1
ATOM 7264 N N . ASP A 1 953 ? 14.632 -11.641 -14.245 1.00 68.25 953 ASP A N 1
ATOM 7265 C CA . ASP A 1 953 ? 15.743 -12.343 -13.605 1.00 68.25 953 ASP A CA 1
ATOM 7266 C C . ASP A 1 953 ? 16.792 -12.786 -14.643 1.00 68.25 953 ASP A C 1
ATOM 7268 O O . ASP A 1 953 ? 17.982 -12.533 -14.441 1.00 68.25 953 ASP A O 1
ATOM 7272 N N . LEU A 1 954 ? 16.368 -13.315 -15.798 1.00 68.62 954 LEU A N 1
ATOM 7273 C CA . LEU A 1 954 ? 17.256 -13.690 -16.909 1.00 68.62 954 LEU A CA 1
ATOM 7274 C C . LEU A 1 954 ? 17.973 -12.489 -17.535 1.00 68.62 954 LEU A C 1
ATOM 7276 O O . LEU A 1 954 ? 19.190 -12.512 -17.732 1.00 68.62 954 LEU A O 1
ATOM 7280 N N . LEU A 1 955 ? 17.244 -11.403 -17.815 1.00 68.12 955 LEU A N 1
ATOM 7281 C CA . LEU A 1 955 ? 17.839 -10.170 -18.339 1.00 68.12 955 LEU A CA 1
ATOM 7282 C C . LEU A 1 955 ? 18.870 -9.611 -17.352 1.00 68.12 955 LEU A C 1
ATOM 7284 O O . LEU A 1 955 ? 19.976 -9.241 -17.752 1.00 68.12 955 LEU A O 1
ATOM 7288 N N . ARG A 1 956 ? 18.568 -9.625 -16.047 1.00 67.69 956 ARG A N 1
ATOM 7289 C CA . ARG A 1 956 ? 19.508 -9.204 -15.002 1.00 67.69 956 ARG A CA 1
ATOM 7290 C C . ARG A 1 956 ? 20.767 -10.072 -14.962 1.00 67.69 956 ARG A C 1
ATOM 7292 O O . ARG A 1 956 ? 21.855 -9.508 -14.844 1.00 67.69 956 ARG A O 1
ATOM 7299 N N . GLN A 1 957 ? 20.636 -11.395 -15.066 1.00 62.59 957 GLN A N 1
ATOM 7300 C CA . GLN A 1 957 ? 21.777 -12.313 -15.115 1.00 62.59 957 GLN A CA 1
ATOM 7301 C C . GLN A 1 957 ? 22.635 -12.052 -16.357 1.00 62.59 957 GLN A C 1
ATOM 7303 O O . GLN A 1 957 ? 23.830 -11.818 -16.211 1.00 62.59 957 GLN A O 1
ATOM 7308 N N . SER A 1 958 ? 22.029 -11.940 -17.545 1.00 58.28 958 SER A N 1
ATOM 7309 C CA . SER A 1 958 ? 22.753 -11.660 -18.799 1.00 58.28 958 SER A CA 1
ATOM 7310 C C . SER A 1 958 ? 23.537 -10.336 -18.772 1.00 58.28 958 SER A C 1
ATOM 7312 O O . SER A 1 958 ? 24.678 -10.263 -19.237 1.00 58.28 958 SER A O 1
ATOM 7314 N N . HIS A 1 959 ? 22.978 -9.286 -18.154 1.00 57.50 959 HIS A N 1
ATOM 7315 C CA . HIS A 1 959 ? 23.676 -8.013 -17.965 1.00 57.50 959 HIS A CA 1
ATOM 7316 C C . HIS A 1 959 ? 24.843 -8.118 -16.968 1.00 57.50 959 HIS A C 1
ATOM 7318 O O . HIS A 1 959 ? 25.810 -7.360 -17.082 1.00 57.50 959 HIS A O 1
ATOM 7324 N N . GLN A 1 960 ? 24.777 -9.036 -15.997 1.00 49.09 960 GLN A N 1
ATOM 7325 C CA . GLN A 1 960 ? 25.876 -9.312 -15.070 1.00 49.09 960 GLN A CA 1
ATOM 7326 C C . GLN A 1 960 ? 26.996 -10.123 -15.737 1.00 49.09 960 GLN A C 1
ATOM 7328 O O . GLN A 1 960 ? 28.162 -9.765 -15.571 1.00 49.09 960 GLN A O 1
ATOM 7333 N N . THR A 1 961 ? 26.675 -11.142 -16.543 1.00 47.19 961 THR A N 1
ATOM 7334 C CA . THR A 1 961 ? 27.676 -11.938 -17.280 1.00 47.19 961 THR A CA 1
ATOM 7335 C C . THR A 1 961 ? 28.459 -11.079 -18.274 1.00 47.19 961 THR A C 1
ATOM 7337 O O . THR A 1 961 ? 29.687 -11.155 -18.303 1.00 47.19 961 THR A O 1
ATOM 7340 N N . ASN A 1 962 ? 27.792 -10.172 -19.001 1.00 43.09 962 ASN A N 1
ATOM 7341 C CA . ASN A 1 962 ? 28.459 -9.248 -19.931 1.00 43.09 962 ASN A CA 1
ATOM 7342 C C . ASN A 1 962 ? 29.402 -8.240 -19.250 1.00 43.09 962 ASN A C 1
ATOM 7344 O O . ASN A 1 962 ? 30.337 -7.765 -19.888 1.00 43.09 962 ASN A O 1
ATOM 7348 N N . ARG A 1 963 ? 29.208 -7.915 -17.963 1.00 36.12 963 ARG A N 1
ATOM 7349 C CA . ARG A 1 963 ? 30.157 -7.069 -17.209 1.00 36.12 963 ARG A CA 1
ATOM 7350 C C . ARG A 1 963 ? 31.416 -7.822 -16.772 1.00 36.12 963 ARG A C 1
ATOM 7352 O O . ARG A 1 963 ? 32.437 -7.182 -16.543 1.00 36.12 963 ARG A O 1
ATOM 7359 N N . ASN A 1 964 ? 31.344 -9.149 -16.666 1.00 31.11 964 ASN A N 1
ATOM 7360 C CA . ASN A 1 964 ? 32.445 -9.994 -16.198 1.00 31.11 964 ASN A CA 1
ATOM 7361 C C . ASN A 1 964 ? 33.299 -10.572 -17.341 1.00 31.11 964 ASN A C 1
ATOM 7363 O O . ASN A 1 964 ? 34.390 -11.077 -17.081 1.00 31.11 964 ASN A O 1
ATOM 7367 N N . ALA A 1 965 ? 32.844 -10.490 -18.596 1.00 28.55 965 ALA A N 1
ATOM 7368 C CA . ALA A 1 965 ? 33.653 -10.856 -19.755 1.00 28.55 965 ALA A CA 1
ATOM 7369 C C . ALA A 1 965 ? 34.727 -9.780 -20.011 1.00 28.55 965 ALA A C 1
ATOM 7371 O O . ALA A 1 965 ? 34.436 -8.661 -20.432 1.00 28.55 965 ALA A O 1
ATOM 7372 N N . THR A 1 966 ? 35.986 -10.110 -19.722 1.00 25.20 966 THR A N 1
ATOM 7373 C CA . THR A 1 966 ? 37.145 -9.240 -19.947 1.00 25.20 966 THR A CA 1
ATOM 7374 C C . THR A 1 966 ? 37.345 -8.946 -21.445 1.00 25.20 966 THR A C 1
ATOM 7376 O O . THR A 1 966 ? 37.334 -9.870 -22.260 1.00 25.20 966 THR A O 1
ATOM 7379 N N . PRO A 1 967 ? 37.551 -7.676 -21.846 1.00 27.36 967 PRO A N 1
ATOM 7380 C CA . PRO A 1 967 ? 37.676 -7.308 -23.254 1.00 27.36 967 PRO A CA 1
ATOM 7381 C C . PRO A 1 967 ? 39.036 -7.738 -23.826 1.00 27.36 967 PRO A C 1
ATOM 7383 O O . PRO A 1 967 ? 40.088 -7.289 -23.365 1.00 27.36 967 PRO A O 1
ATOM 7386 N N . MET A 1 968 ? 39.029 -8.599 -24.850 1.00 24.44 968 MET A N 1
ATOM 7387 C CA . MET A 1 968 ? 40.237 -8.954 -25.600 1.00 24.44 968 MET A CA 1
ATOM 7388 C C . MET A 1 968 ? 40.681 -7.801 -26.518 1.00 24.44 968 MET A C 1
ATOM 7390 O O . MET A 1 968 ? 39.921 -7.326 -27.354 1.00 24.44 968 MET A O 1
ATOM 7394 N N . SER A 1 969 ? 41.939 -7.395 -26.315 1.00 24.02 969 SER A N 1
ATOM 7395 C CA . SER A 1 969 ? 42.876 -6.626 -27.153 1.00 24.02 969 SER A CA 1
ATOM 7396 C C . SER A 1 969 ? 42.361 -5.964 -28.443 1.00 24.02 969 SER A C 1
ATOM 7398 O O . SER A 1 969 ? 42.126 -6.617 -29.457 1.00 24.02 969 SER A O 1
ATOM 7400 N N . ALA A 1 970 ? 42.377 -4.630 -28.428 1.00 24.41 970 ALA A N 1
ATOM 7401 C CA . ALA A 1 970 ? 42.209 -3.750 -29.578 1.00 24.41 970 ALA A CA 1
ATOM 7402 C C . ALA A 1 970 ? 43.352 -3.889 -30.609 1.00 24.41 970 ALA A C 1
ATOM 7404 O O . ALA A 1 970 ? 44.529 -3.776 -30.264 1.00 24.41 970 ALA A O 1
ATOM 7405 N N . GLY A 1 971 ? 42.985 -4.092 -31.878 1.00 23.73 971 GLY A N 1
ATOM 7406 C CA . GLY A 1 971 ? 43.834 -3.890 -33.060 1.00 23.73 971 GLY A CA 1
ATOM 7407 C C . GLY A 1 971 ? 43.499 -2.562 -33.767 1.00 23.73 971 GLY A C 1
ATOM 7408 O O . GLY A 1 971 ? 42.401 -2.037 -33.569 1.00 23.73 971 GLY A O 1
ATOM 7409 N N . PRO A 1 972 ? 44.426 -1.971 -34.547 1.00 25.36 972 PRO A N 1
ATOM 7410 C CA . PRO A 1 972 ? 44.398 -0.545 -34.859 1.00 25.36 972 PRO A CA 1
ATOM 7411 C C . PRO A 1 972 ? 43.674 -0.181 -36.169 1.00 25.36 972 PRO A C 1
ATOM 7413 O O . PRO A 1 972 ? 43.843 -0.822 -37.199 1.00 25.36 972 PRO A O 1
ATOM 7416 N N . SER A 1 973 ? 42.967 0.954 -36.098 1.00 20.66 973 SER A N 1
ATOM 7417 C CA . SER A 1 973 ? 42.739 1.968 -37.145 1.00 20.66 973 SER A CA 1
ATOM 7418 C C . SER A 1 973 ? 42.233 1.539 -38.532 1.00 20.66 973 SER A C 1
ATOM 7420 O O . SER A 1 973 ? 43.013 1.152 -39.397 1.00 20.66 973 SER A O 1
ATOM 7422 N N . SER A 1 974 ? 40.965 1.852 -38.817 1.00 21.98 974 SER A N 1
ATOM 7423 C CA . SER A 1 974 ? 40.549 2.395 -40.118 1.00 21.98 974 SER A CA 1
ATOM 7424 C C . SER A 1 974 ? 39.213 3.137 -39.971 1.00 21.98 974 SER A C 1
ATOM 7426 O O . SER A 1 974 ? 38.242 2.607 -39.435 1.00 21.98 974 SER A O 1
ATOM 7428 N N . TYR A 1 975 ? 39.206 4.393 -40.410 1.00 21.39 975 TYR A N 1
ATOM 7429 C CA . TYR A 1 975 ? 38.044 5.268 -40.519 1.00 21.39 975 TYR A CA 1
ATOM 7430 C C . TYR A 1 975 ? 37.128 4.762 -41.638 1.00 21.39 975 TYR A C 1
ATOM 7432 O O . TYR A 1 975 ? 37.625 4.642 -42.744 1.00 21.39 975 TYR A O 1
ATOM 7440 N N . PHE A 1 976 ? 35.836 4.519 -41.389 1.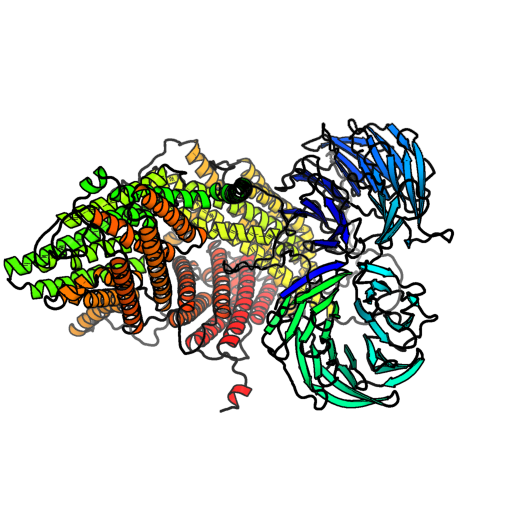00 24.89 976 PHE A N 1
ATOM 7441 C CA . PHE A 1 976 ? 34.718 4.908 -42.272 1.00 24.89 976 PHE A CA 1
ATOM 7442 C C . PHE A 1 976 ? 33.354 4.536 -41.643 1.00 24.89 976 PHE A C 1
ATOM 7444 O O . PHE A 1 976 ? 33.121 3.414 -41.216 1.00 24.89 976 PHE A O 1
ATOM 7451 N N . THR A 1 977 ? 32.501 5.561 -41.582 1.00 22.34 977 THR A N 1
ATOM 7452 C CA . THR A 1 977 ? 31.030 5.639 -41.476 1.00 22.34 977 THR A CA 1
ATOM 7453 C C . THR A 1 977 ? 30.251 4.655 -40.591 1.00 22.34 977 THR A C 1
ATOM 7455 O O . THR A 1 977 ? 29.932 3.529 -40.950 1.00 22.34 977 THR A O 1
ATOM 7458 N N . THR A 1 978 ? 29.788 5.211 -39.474 1.00 22.77 978 THR A N 1
ATOM 7459 C CA . THR A 1 978 ? 28.734 4.746 -38.568 1.00 22.77 978 THR A CA 1
ATOM 7460 C C . THR A 1 978 ? 27.398 4.452 -39.268 1.00 22.77 978 THR A C 1
ATOM 7462 O O . THR A 1 978 ? 26.639 5.376 -39.566 1.00 22.77 978 THR A O 1
ATOM 7465 N N . GLN A 1 979 ? 27.048 3.175 -39.423 1.00 24.20 979 GLN A N 1
ATOM 7466 C CA . GLN A 1 979 ? 25.665 2.713 -39.273 1.00 24.20 979 GLN A CA 1
ATOM 7467 C C . GLN A 1 979 ? 25.543 2.123 -37.866 1.00 24.20 979 GLN A C 1
ATOM 7469 O O . GLN A 1 979 ? 25.915 0.985 -37.600 1.00 24.20 979 GLN A O 1
ATOM 7474 N N . LEU A 1 980 ? 25.107 2.964 -36.929 1.00 26.59 980 LEU A N 1
ATOM 7475 C CA . LEU A 1 980 ? 24.776 2.555 -35.570 1.00 26.59 980 LEU A CA 1
ATOM 7476 C C . LEU A 1 980 ? 23.528 1.665 -35.617 1.00 26.59 980 LEU A C 1
ATOM 7478 O O . LEU A 1 980 ? 22.415 2.161 -35.794 1.00 26.59 980 LEU A O 1
ATOM 7482 N N . CYS A 1 981 ? 23.711 0.359 -35.420 1.00 24.44 981 CYS A N 1
ATOM 7483 C CA . CYS A 1 981 ? 22.659 -0.523 -34.924 1.00 24.44 981 CYS A CA 1
ATOM 7484 C C . CYS A 1 981 ? 22.251 -0.030 -33.525 1.00 24.44 981 CYS A C 1
ATOM 7486 O O . CYS A 1 981 ? 22.891 -0.349 -32.524 1.00 24.44 981 CYS A O 1
ATOM 7488 N N . HIS A 1 982 ? 21.235 0.830 -33.467 1.00 26.84 982 HIS A N 1
ATOM 7489 C CA . HIS A 1 982 ? 20.646 1.318 -32.225 1.00 26.84 982 HIS A CA 1
ATOM 7490 C C . HIS A 1 982 ? 19.728 0.250 -31.613 1.00 26.84 982 HIS A C 1
ATOM 7492 O O . HIS A 1 982 ? 18.827 -0.250 -32.281 1.00 26.84 982 HIS A O 1
ATOM 7498 N N . SER A 1 983 ? 19.949 -0.049 -30.330 1.00 27.89 983 SER A N 1
ATOM 7499 C CA . SER A 1 983 ? 19.082 -0.887 -29.492 1.00 27.89 983 SER A CA 1
ATOM 7500 C C . SER A 1 983 ? 17.671 -0.293 -29.379 1.00 27.89 983 SER A C 1
ATOM 7502 O O . SER A 1 983 ? 17.512 0.873 -29.020 1.00 27.89 983 SER A O 1
ATOM 7504 N N . ILE A 1 984 ? 16.639 -1.097 -29.624 1.00 38.69 984 ILE A N 1
ATOM 7505 C CA . ILE A 1 984 ? 15.209 -0.768 -29.515 1.00 38.69 984 ILE A CA 1
ATOM 7506 C C . ILE A 1 984 ? 14.802 -0.500 -28.054 1.00 38.69 984 ILE A C 1
ATOM 7508 O O . ILE A 1 984 ? 13.854 0.250 -27.809 1.00 38.69 984 ILE A O 1
ATOM 7512 N N . PHE A 1 985 ? 15.537 -1.032 -27.067 1.00 30.30 985 PHE A N 1
ATOM 7513 C CA . PHE A 1 985 ? 15.337 -0.687 -25.649 1.00 30.30 985 PHE A CA 1
ATOM 7514 C C . PHE A 1 985 ? 15.780 0.746 -25.313 1.00 30.30 985 PHE A C 1
ATOM 7516 O O . PHE A 1 985 ? 15.432 1.270 -24.253 1.00 30.30 985 PHE A O 1
ATOM 7523 N N . SER A 1 986 ? 16.476 1.418 -26.237 1.00 27.41 986 SER A N 1
ATOM 7524 C CA . SER A 1 986 ? 16.643 2.868 -26.224 1.00 27.41 986 SER A CA 1
ATOM 7525 C C . SER A 1 986 ? 15.609 3.515 -27.163 1.00 27.41 986 SER A C 1
ATOM 7527 O O . SER A 1 986 ? 15.546 3.211 -28.353 1.00 27.41 986 SER A O 1
ATOM 7529 N N . PRO A 1 987 ? 14.725 4.377 -26.652 1.00 24.67 987 PRO A N 1
ATOM 7530 C CA . PRO A 1 987 ? 13.532 4.756 -27.390 1.00 24.67 987 PRO A CA 1
ATOM 7531 C C . PRO A 1 987 ? 13.802 5.756 -28.522 1.00 24.67 987 PRO A C 1
ATOM 7533 O O . PRO A 1 987 ? 14.169 6.903 -28.267 1.00 24.67 987 PRO A O 1
ATOM 7536 N N . LEU A 1 988 ? 13.497 5.353 -29.759 1.00 25.67 988 LEU A N 1
ATOM 7537 C CA . LEU A 1 988 ? 13.348 6.251 -30.909 1.00 25.67 988 LEU A CA 1
ATOM 7538 C C . LEU A 1 988 ? 11.869 6.670 -31.111 1.00 25.67 988 LEU A C 1
ATOM 7540 O O . LEU A 1 988 ? 10.969 5.836 -30.971 1.00 25.67 988 LEU A O 1
ATOM 7544 N N . PRO A 1 989 ? 11.582 7.948 -31.438 1.00 24.50 989 PRO A N 1
ATOM 7545 C CA . PRO A 1 989 ? 10.227 8.459 -31.635 1.00 24.50 989 PRO A CA 1
ATOM 7546 C C . PRO A 1 989 ? 9.690 8.112 -33.033 1.00 24.50 989 PRO A C 1
ATOM 7548 O O . PRO A 1 989 ? 10.331 8.404 -34.040 1.00 24.50 989 PRO A O 1
ATOM 7551 N N . ARG A 1 990 ? 8.484 7.530 -33.111 1.00 24.70 990 ARG A N 1
ATOM 7552 C CA . ARG A 1 990 ? 7.752 7.351 -34.377 1.00 24.70 990 ARG A CA 1
ATOM 7553 C C . ARG A 1 990 ? 7.132 8.682 -34.804 1.00 24.70 990 ARG A C 1
ATOM 7555 O O . ARG A 1 990 ? 6.213 9.175 -34.158 1.00 24.70 990 ARG A O 1
ATOM 7562 N N . SER A 1 991 ? 7.617 9.236 -35.911 1.00 22.09 991 SER A N 1
ATOM 7563 C CA . SER A 1 991 ? 6.961 10.309 -36.655 1.00 22.09 991 SER A CA 1
ATOM 7564 C C . SER A 1 991 ? 5.710 9.765 -37.349 1.00 22.09 991 SER A C 1
ATOM 7566 O O . SER A 1 991 ? 5.798 8.883 -38.203 1.00 22.09 991 SER A O 1
ATOM 7568 N N . ALA A 1 992 ? 4.549 10.299 -36.990 1.00 24.69 992 ALA A N 1
ATOM 7569 C CA . ALA A 1 992 ? 3.309 10.107 -37.719 1.00 24.69 992 ALA A CA 1
ATOM 7570 C C . ALA A 1 992 ? 3.332 10.949 -39.002 1.00 24.69 992 ALA A C 1
ATOM 7572 O O . ALA A 1 992 ? 3.199 12.162 -38.926 1.00 24.69 992 ALA A O 1
ATOM 7573 N N . HIS A 1 993 ? 3.521 10.313 -40.155 1.00 23.30 993 HIS A N 1
ATOM 7574 C CA . HIS A 1 993 ? 2.930 10.717 -41.434 1.00 23.30 993 HIS A CA 1
ATOM 7575 C C . HIS A 1 993 ? 3.127 9.577 -42.432 1.00 23.30 993 HIS A C 1
ATOM 7577 O O . HIS A 1 993 ? 4.071 9.577 -43.211 1.00 23.30 993 HIS A O 1
ATOM 7583 N N . GLU A 1 994 ? 2.205 8.619 -42.431 1.00 23.44 994 GLU A N 1
ATOM 7584 C CA . GLU A 1 994 ? 1.829 7.981 -43.690 1.00 23.44 994 GLU A CA 1
ATOM 7585 C C . GLU A 1 994 ? 0.356 7.576 -43.631 1.00 23.44 994 GLU A C 1
ATOM 7587 O O . GLU A 1 994 ? -0.039 6.450 -43.343 1.00 23.44 994 GLU A O 1
ATOM 7592 N N . GLU A 1 995 ? -0.477 8.592 -43.850 1.00 21.56 995 GLU A N 1
ATOM 7593 C CA . GLU A 1 995 ? -1.844 8.431 -44.314 1.00 21.56 995 GLU A CA 1
ATOM 7594 C C . GLU A 1 995 ? -1.834 7.902 -45.757 1.00 21.56 995 GLU A C 1
ATOM 7596 O O . GLU A 1 995 ? -1.256 8.505 -46.659 1.00 21.56 995 GLU A O 1
ATOM 7601 N N . THR A 1 996 ? -2.545 6.792 -45.965 1.00 22.28 996 THR A N 1
ATOM 7602 C CA . THR A 1 996 ? -3.350 6.483 -47.161 1.00 22.28 996 THR A CA 1
ATOM 7603 C C . THR A 1 996 ? -2.815 6.964 -48.519 1.00 22.28 996 THR A C 1
ATOM 7605 O O . THR A 1 996 ? -3.301 7.944 -49.090 1.00 22.28 996 THR A O 1
ATOM 7608 N N . ARG A 1 997 ? -1.926 6.175 -49.137 1.00 22.50 997 ARG A N 1
ATOM 7609 C CA . ARG A 1 997 ? -1.779 6.175 -50.601 1.00 22.50 997 ARG A CA 1
ATOM 7610 C C . ARG A 1 997 ? -2.799 5.226 -51.226 1.00 22.50 997 ARG A C 1
ATOM 7612 O O . ARG A 1 997 ? -2.861 4.041 -50.914 1.00 22.50 997 ARG A O 1
ATOM 7619 N N . ARG A 1 998 ? -3.634 5.807 -52.087 1.00 22.72 998 ARG A N 1
ATOM 7620 C CA . ARG A 1 998 ? -4.708 5.162 -52.847 1.00 22.72 998 ARG A CA 1
ATOM 7621 C C . ARG A 1 998 ? -4.171 4.014 -53.703 1.00 22.72 998 ARG A C 1
ATOM 7623 O O . ARG A 1 998 ? -3.189 4.172 -54.419 1.00 22.72 998 ARG A O 1
ATOM 7630 N N . VAL A 1 999 ? -4.893 2.901 -53.645 1.00 20.83 999 VAL A N 1
ATOM 7631 C CA . VAL A 1 999 ? -4.761 1.716 -54.494 1.00 20.83 999 VAL A CA 1
ATOM 7632 C C . VAL A 1 999 ? -5.125 2.079 -55.938 1.00 20.83 999 VAL A C 1
ATOM 7634 O O . VAL A 1 999 ? -6.268 2.443 -56.201 1.00 20.83 999 VAL A O 1
ATOM 7637 N N . LEU A 1 1000 ? -4.176 1.953 -56.867 1.00 22.11 1000 LEU A N 1
ATOM 7638 C CA . LEU A 1 1000 ? -4.422 1.748 -58.301 1.00 22.11 1000 LEU A CA 1
ATOM 7639 C C . LEU A 1 1000 ? -3.278 0.876 -58.876 1.00 22.11 1000 LEU A C 1
ATOM 7641 O O . LEU A 1 1000 ? -2.135 1.075 -58.463 1.00 22.11 1000 LEU A O 1
ATOM 7645 N N . PRO A 1 1001 ? -3.564 -0.115 -59.750 1.00 26.98 1001 PRO A N 1
ATOM 7646 C CA . PRO A 1 1001 ? -2.691 -1.267 -59.989 1.00 26.98 1001 PRO A CA 1
ATOM 7647 C C . PRO A 1 1001 ? -1.949 -1.239 -61.341 1.00 26.98 1001 PRO A C 1
ATOM 7649 O O . PRO A 1 1001 ? -2.412 -0.632 -62.304 1.00 26.98 1001 PRO A O 1
ATOM 7652 N N . GLY A 1 1002 ? -0.857 -2.011 -61.415 1.00 20.92 1002 GLY A N 1
ATOM 7653 C CA . GLY A 1 1002 ? 0.001 -2.207 -62.596 1.00 20.92 1002 GLY A CA 1
ATOM 7654 C C . GLY A 1 1002 ? 1.284 -1.377 -62.467 1.00 20.92 1002 GLY A C 1
ATOM 7655 O O . GLY A 1 1002 ? 1.207 -0.188 -62.206 1.00 20.92 1002 GLY A O 1
ATOM 7656 N N . LEU A 1 1003 ? 2.497 -1.907 -62.604 1.00 22.70 1003 LEU A N 1
ATOM 7657 C CA . LEU A 1 1003 ? 2.935 -2.917 -63.554 1.00 22.70 1003 LEU A CA 1
ATOM 7658 C C . LEU A 1 1003 ? 4.369 -3.377 -63.177 1.00 22.70 1003 LEU A C 1
ATOM 7660 O O . LEU A 1 1003 ? 5.169 -2.553 -62.748 1.00 22.70 1003 LEU A O 1
ATOM 7664 N N . GLU A 1 1004 ? 4.638 -4.673 -63.385 1.00 21.06 1004 GLU A N 1
ATOM 7665 C CA . GLU A 1 1004 ? 5.928 -5.315 -63.748 1.00 21.06 1004 GLU A CA 1
ATOM 7666 C C . GLU A 1 1004 ? 7.146 -5.227 -62.799 1.00 21.06 1004 GLU A C 1
ATOM 7668 O O . GLU A 1 1004 ? 7.702 -4.176 -62.520 1.00 21.06 1004 GLU A O 1
ATOM 7673 N N . ARG A 1 1005 ? 7.572 -6.355 -62.204 1.00 19.88 1005 ARG A N 1
ATOM 7674 C CA . ARG A 1 1005 ? 8.565 -7.317 -62.755 1.00 19.88 1005 ARG A CA 1
ATOM 7675 C C . ARG A 1 1005 ? 9.877 -6.658 -63.218 1.00 19.88 1005 ARG A C 1
ATOM 7677 O O . ARG A 1 1005 ? 10.070 -6.416 -64.401 1.00 19.88 1005 ARG A O 1
ATOM 7684 N N . LEU A 1 1006 ? 10.821 -6.541 -62.286 1.00 26.95 1006 LEU A N 1
ATOM 7685 C CA . LEU A 1 1006 ? 12.267 -6.619 -62.531 1.00 26.95 1006 LEU A CA 1
ATOM 7686 C C . LEU A 1 1006 ? 12.798 -7.627 -61.501 1.00 26.95 1006 LEU A C 1
ATOM 7688 O O . LEU A 1 1006 ? 12.618 -7.436 -60.304 1.00 26.95 1006 LEU A O 1
ATOM 7692 N N . GLN A 1 1007 ? 12.996 -8.875 -61.918 1.00 20.59 1007 GLN A N 1
ATOM 7693 C CA . GLN A 1 1007 ? 14.226 -9.415 -62.510 1.00 20.59 1007 GLN A CA 1
ATOM 7694 C C . GLN A 1 1007 ? 15.268 -9.761 -61.441 1.00 20.59 1007 GLN A C 1
ATOM 7696 O O . GLN A 1 1007 ? 15.875 -8.910 -60.809 1.00 20.59 1007 GLN A O 1
ATOM 7701 N N . SER A 1 1008 ? 15.376 -11.078 -61.277 1.00 20.50 1008 SER A N 1
ATOM 7702 C CA . SER A 1 1008 ? 16.528 -11.864 -60.858 1.00 20.50 1008 SER A CA 1
ATOM 7703 C C . SER A 1 1008 ? 17.874 -11.230 -61.206 1.00 20.50 1008 SER A C 1
ATOM 7705 O O . SER A 1 1008 ? 18.204 -11.149 -62.388 1.00 20.50 1008 SER A O 1
ATOM 7707 N N . ASP A 1 1009 ? 18.665 -10.929 -60.182 1.00 24.30 1009 ASP A N 1
ATOM 7708 C CA . ASP A 1 1009 ? 20.119 -11.000 -60.278 1.00 24.30 1009 ASP A CA 1
ATOM 7709 C C . ASP A 1 1009 ? 20.597 -12.170 -59.412 1.00 24.30 1009 ASP A C 1
ATOM 7711 O O . ASP A 1 1009 ? 20.273 -12.288 -58.227 1.00 24.30 1009 ASP A O 1
ATOM 7715 N N . GLU A 1 1010 ? 21.293 -13.087 -60.079 1.00 21.77 1010 GLU A N 1
ATOM 7716 C CA . GLU A 1 1010 ? 22.002 -14.229 -59.513 1.00 21.77 1010 GLU A CA 1
ATOM 7717 C C . GLU A 1 1010 ? 23.234 -13.793 -58.693 1.00 21.77 1010 GLU A C 1
ATOM 7719 O O . GLU A 1 1010 ? 23.767 -12.699 -58.892 1.00 21.77 1010 GLU A O 1
ATOM 7724 N N . PRO A 1 1011 ? 23.717 -14.653 -57.775 1.00 26.58 1011 PRO A N 1
ATOM 7725 C CA . PRO A 1 1011 ? 24.607 -14.257 -56.694 1.00 26.58 1011 PRO A CA 1
ATOM 7726 C C . PRO A 1 1011 ? 26.088 -14.390 -57.077 1.00 26.58 1011 PRO A C 1
ATOM 7728 O O . PRO A 1 1011 ? 26.568 -15.476 -57.408 1.00 26.58 1011 PRO A O 1
ATOM 7731 N N . THR A 1 1012 ? 26.856 -13.309 -56.945 1.00 21.89 1012 THR A N 1
ATOM 7732 C CA . THR A 1 1012 ? 28.322 -13.382 -56.859 1.00 21.89 1012 THR A CA 1
ATOM 7733 C C . THR A 1 1012 ? 28.755 -13.587 -55.398 1.00 21.89 1012 THR A C 1
ATOM 7735 O O . THR A 1 1012 ? 28.226 -12.930 -54.500 1.00 21.89 1012 THR A O 1
ATOM 7738 N N . PRO A 1 1013 ? 29.694 -14.514 -55.118 1.00 26.45 1013 PRO A N 1
ATOM 7739 C CA . PRO A 1 1013 ? 29.994 -14.975 -53.766 1.00 26.45 1013 PRO A CA 1
ATOM 7740 C C . PRO A 1 1013 ? 30.953 -14.006 -53.067 1.00 26.45 1013 PRO A C 1
ATOM 7742 O O . PRO A 1 1013 ? 32.172 -14.179 -53.074 1.00 26.45 1013 PRO A O 1
ATOM 7745 N N . GLY A 1 1014 ? 30.392 -12.966 -52.458 1.00 23.78 1014 GLY A N 1
ATOM 7746 C CA . GLY A 1 1014 ? 31.073 -12.191 -51.432 1.00 23.78 1014 GLY A CA 1
ATOM 7747 C C . GLY A 1 1014 ? 31.049 -12.979 -50.130 1.00 23.78 1014 GLY A C 1
ATOM 7748 O O . GLY A 1 1014 ? 29.990 -13.183 -49.546 1.00 23.78 1014 GLY A O 1
ATOM 7749 N N . HIS A 1 1015 ? 32.215 -13.451 -49.697 1.00 23.78 1015 HIS A N 1
ATOM 7750 C CA . HIS A 1 1015 ? 32.469 -13.945 -48.346 1.00 23.78 1015 HIS A CA 1
ATOM 7751 C C . HIS A 1 1015 ? 32.259 -12.807 -47.327 1.00 23.78 1015 HIS A C 1
ATOM 7753 O O . HIS A 1 1015 ? 33.204 -12.299 -46.737 1.00 23.78 1015 HIS A O 1
ATOM 7759 N N . GLU A 1 1016 ? 31.012 -12.413 -47.101 1.00 23.42 1016 GLU A N 1
ATOM 7760 C CA . GLU A 1 1016 ? 30.597 -11.676 -45.913 1.00 23.42 1016 GLU A CA 1
ATOM 7761 C C . GLU A 1 1016 ? 30.095 -12.718 -44.918 1.00 23.42 1016 GLU A C 1
ATOM 7763 O O . GLU A 1 1016 ? 28.908 -12.907 -44.666 1.00 23.42 1016 GLU A O 1
ATOM 7768 N N . GLN A 1 1017 ? 31.054 -13.474 -44.375 1.00 23.11 1017 GLN A N 1
ATOM 7769 C CA . GLN A 1 1017 ? 30.875 -14.039 -43.048 1.00 23.11 1017 GLN A CA 1
ATOM 7770 C C . GLN A 1 1017 ? 30.890 -12.847 -42.099 1.00 23.11 1017 GLN A C 1
ATOM 7772 O O . GLN A 1 1017 ? 31.929 -12.525 -41.523 1.00 23.11 1017 GLN A O 1
ATOM 7777 N N . ASP A 1 1018 ? 29.740 -12.177 -41.983 1.00 28.59 1018 ASP A N 1
ATOM 7778 C CA . ASP A 1 1018 ? 29.437 -11.368 -40.818 1.00 28.59 1018 ASP A CA 1
ATOM 7779 C C . ASP A 1 1018 ? 29.842 -12.218 -39.625 1.00 28.59 1018 ASP A C 1
ATOM 7781 O O . ASP A 1 1018 ? 29.336 -13.324 -39.411 1.00 28.59 1018 ASP A O 1
ATOM 7785 N N . SER A 1 1019 ? 30.852 -11.754 -38.904 1.00 27.25 1019 SER A N 1
ATOM 7786 C CA . SER A 1 1019 ? 31.240 -12.321 -37.633 1.00 27.25 1019 SER A CA 1
ATOM 7787 C C . SER A 1 1019 ? 30.027 -12.179 -36.722 1.00 27.25 1019 SER A C 1
ATOM 7789 O O . SER A 1 1019 ? 29.841 -11.131 -36.103 1.00 27.25 1019 SER A O 1
ATOM 7791 N N . ILE A 1 1020 ? 29.164 -13.202 -36.711 1.00 29.95 1020 ILE A N 1
ATOM 7792 C CA . ILE A 1 1020 ? 28.001 -13.318 -35.839 1.00 29.95 1020 ILE A CA 1
ATOM 7793 C C . ILE A 1 1020 ? 28.573 -13.310 -34.427 1.00 29.95 1020 ILE A C 1
ATOM 7795 O O . ILE A 1 1020 ? 29.041 -14.329 -33.915 1.00 29.95 1020 ILE A O 1
ATOM 7799 N N . GLY A 1 1021 ? 28.620 -12.114 -33.841 1.00 35.34 1021 GLY A N 1
ATOM 7800 C CA . GLY A 1 1021 ? 28.952 -11.918 -32.445 1.00 35.34 1021 GLY A CA 1
ATOM 7801 C C . GLY A 1 1021 ? 28.077 -12.855 -31.631 1.00 35.34 1021 GLY A C 1
ATOM 7802 O O . GLY A 1 1021 ? 26.893 -13.016 -31.924 1.00 35.34 1021 GLY A O 1
ATOM 7803 N N . THR A 1 1022 ? 28.690 -13.524 -30.661 1.00 37.31 1022 THR A N 1
ATOM 7804 C CA . THR A 1 1022 ? 28.026 -14.347 -29.650 1.00 37.31 1022 THR A CA 1
ATOM 7805 C C . THR A 1 1022 ? 26.759 -13.643 -29.160 1.00 37.31 1022 THR A C 1
ATOM 7807 O O . THR A 1 1022 ? 26.857 -12.692 -28.389 1.00 37.31 1022 THR A O 1
ATOM 7810 N N . GLN A 1 1023 ? 25.594 -14.062 -29.669 1.00 49.38 1023 GLN A N 1
ATOM 7811 C CA . GLN A 1 1023 ? 24.309 -13.419 -29.395 1.00 49.38 1023 GLN A CA 1
ATOM 7812 C C . GLN A 1 1023 ? 23.987 -13.594 -27.915 1.00 49.38 1023 GLN A C 1
ATOM 7814 O O . GLN A 1 1023 ? 23.936 -14.721 -27.413 1.00 49.38 1023 GLN A O 1
ATOM 7819 N N . ALA A 1 1024 ? 23.804 -12.482 -27.209 1.00 61.59 1024 ALA A N 1
ATOM 7820 C CA . ALA A 1 1024 ? 23.394 -12.528 -25.819 1.00 61.59 1024 ALA A CA 1
ATOM 7821 C C . ALA A 1 1024 ? 21.911 -12.941 -25.746 1.00 61.59 1024 ALA A C 1
ATOM 7823 O O . ALA A 1 1024 ? 21.136 -12.606 -26.646 1.00 61.59 1024 ALA A O 1
ATOM 7824 N N . PRO A 1 1025 ? 21.463 -13.602 -24.663 1.00 62.06 1025 PRO A N 1
ATOM 7825 C CA . PRO A 1 1025 ? 20.049 -13.940 -24.468 1.00 62.06 1025 PRO A CA 1
ATOM 7826 C C . PRO A 1 1025 ? 19.096 -12.729 -24.603 1.00 62.06 1025 PRO A C 1
ATOM 7828 O O . PRO A 1 1025 ? 17.959 -12.873 -25.049 1.00 62.06 1025 PRO A O 1
ATOM 7831 N N . ALA A 1 1026 ? 19.578 -11.520 -24.292 1.00 68.38 1026 ALA A N 1
ATOM 7832 C CA . ALA A 1 1026 ? 18.845 -10.264 -24.454 1.00 68.38 1026 ALA A CA 1
ATOM 7833 C C . ALA A 1 1026 ? 18.513 -9.909 -25.921 1.00 68.38 1026 ALA A C 1
ATOM 7835 O O . ALA A 1 1026 ? 17.441 -9.365 -26.183 1.00 68.38 1026 ALA A O 1
ATOM 7836 N N . ASP A 1 1027 ? 19.372 -10.258 -26.885 1.00 70.12 1027 ASP A N 1
ATOM 7837 C CA . ASP A 1 1027 ? 19.177 -9.911 -28.303 1.00 70.12 1027 ASP A CA 1
ATOM 7838 C C . ASP A 1 1027 ? 18.008 -10.698 -28.918 1.00 70.12 1027 ASP A C 1
ATOM 7840 O O . ASP A 1 1027 ? 17.234 -10.181 -29.728 1.00 70.12 1027 ASP A O 1
ATOM 7844 N N . ILE A 1 1028 ? 17.850 -11.959 -28.496 1.00 67.94 1028 ILE A N 1
ATOM 7845 C CA . ILE A 1 1028 ? 16.716 -12.815 -28.877 1.00 67.94 1028 ILE A CA 1
ATOM 7846 C C . ILE A 1 1028 ? 15.410 -12.198 -28.382 1.00 67.94 1028 ILE A C 1
ATOM 7848 O O . ILE A 1 1028 ? 14.420 -12.144 -29.114 1.00 67.94 1028 ILE A O 1
ATOM 7852 N N . PHE A 1 1029 ? 15.423 -11.709 -27.143 1.00 73.69 1029 PHE A N 1
ATOM 7853 C CA . PHE A 1 1029 ? 14.276 -11.065 -26.530 1.00 73.69 1029 PHE A CA 1
ATOM 7854 C C . PHE A 1 1029 ? 13.890 -9.765 -27.259 1.00 73.69 1029 PHE A C 1
ATOM 7856 O O . PHE A 1 1029 ? 12.713 -9.550 -27.559 1.00 73.69 1029 PHE A O 1
ATOM 7863 N N . GLU A 1 1030 ? 14.874 -8.934 -27.621 1.00 73.75 1030 GLU A N 1
ATOM 7864 C CA . GLU A 1 1030 ? 14.662 -7.684 -28.366 1.00 73.75 1030 GLU A CA 1
ATOM 7865 C C . GLU A 1 1030 ? 13.951 -7.923 -29.704 1.00 73.75 1030 GLU A C 1
ATOM 7867 O O . GLU A 1 1030 ? 12.968 -7.254 -30.037 1.00 73.75 1030 GLU A O 1
ATOM 7872 N N . ARG A 1 1031 ? 14.408 -8.930 -30.454 1.00 73.44 1031 ARG A N 1
ATOM 7873 C CA . ARG A 1 1031 ? 13.822 -9.302 -31.749 1.00 73.44 1031 ARG A CA 1
ATOM 7874 C C . ARG A 1 1031 ? 12.424 -9.894 -31.601 1.00 73.44 1031 ARG A C 1
ATOM 7876 O O . ARG A 1 1031 ? 11.540 -9.561 -32.390 1.00 73.44 1031 ARG A O 1
ATOM 7883 N N . PHE A 1 1032 ? 12.200 -10.716 -30.574 1.00 79.69 1032 PHE A N 1
ATOM 7884 C CA . PHE A 1 1032 ? 10.873 -11.251 -30.271 1.00 79.69 1032 PHE A CA 1
ATOM 7885 C C . PHE A 1 1032 ? 9.868 -10.128 -29.969 1.00 79.69 1032 PHE A C 1
ATOM 7887 O O . PHE A 1 1032 ? 8.775 -10.108 -30.543 1.00 79.69 1032 PHE A O 1
ATOM 7894 N N . ILE A 1 1033 ? 10.239 -9.143 -29.137 1.00 80.88 1033 ILE A N 1
ATOM 7895 C CA . ILE A 1 1033 ? 9.382 -7.975 -28.876 1.00 80.88 1033 ILE A CA 1
ATOM 7896 C C . ILE A 1 1033 ? 9.168 -7.141 -30.137 1.00 80.88 1033 ILE A C 1
ATOM 7898 O O . ILE A 1 1033 ? 8.056 -6.652 -30.339 1.00 80.88 1033 ILE A O 1
ATOM 7902 N N . ALA A 1 1034 ? 10.183 -6.953 -30.983 1.00 78.19 1034 ALA A N 1
ATOM 7903 C CA . ALA A 1 1034 ? 10.046 -6.129 -32.184 1.00 78.19 1034 ALA A CA 1
ATOM 7904 C C . ALA A 1 1034 ? 8.887 -6.606 -33.083 1.00 78.19 1034 ALA A C 1
ATOM 7906 O O . ALA A 1 1034 ? 8.132 -5.778 -33.600 1.00 78.19 1034 ALA A O 1
ATOM 7907 N N . HIS A 1 1035 ? 8.695 -7.926 -33.194 1.00 79.62 1035 HIS A N 1
ATOM 7908 C CA . HIS A 1 1035 ? 7.604 -8.534 -33.960 1.00 79.62 1035 HIS A CA 1
ATOM 7909 C C . HIS A 1 1035 ? 6.297 -8.673 -33.168 1.00 79.62 1035 HIS A C 1
ATOM 7911 O O . HIS A 1 1035 ? 5.237 -8.272 -33.653 1.00 79.62 1035 HIS A O 1
ATOM 7917 N N . LEU A 1 1036 ? 6.339 -9.200 -31.938 1.00 86.25 1036 LEU A N 1
ATOM 7918 C CA . LEU A 1 1036 ? 5.121 -9.466 -31.163 1.00 86.25 1036 LEU A CA 1
ATOM 7919 C C . LEU A 1 1036 ? 4.533 -8.201 -30.519 1.00 86.25 1036 LEU A C 1
ATOM 7921 O O . LEU A 1 1036 ? 3.321 -8.097 -30.320 1.00 86.25 1036 LEU A O 1
ATOM 7925 N N . GLY A 1 1037 ? 5.372 -7.217 -30.205 1.00 85.31 1037 GLY A N 1
ATOM 7926 C CA . GLY A 1 1037 ? 5.048 -6.072 -29.359 1.00 85.31 1037 GLY A CA 1
ATOM 7927 C C . GLY A 1 1037 ? 3.837 -5.243 -29.800 1.00 85.31 1037 GLY A C 1
ATOM 7928 O O . GLY A 1 1037 ? 2.953 -5.007 -28.972 1.00 85.31 1037 GLY A O 1
ATOM 7929 N N . PRO A 1 1038 ? 3.721 -4.826 -31.076 1.00 86.50 1038 PRO A N 1
ATOM 7930 C CA . PRO A 1 1038 ? 2.549 -4.088 -31.555 1.00 86.50 1038 PRO A CA 1
ATOM 7931 C C . PRO A 1 1038 ? 1.230 -4.859 -31.390 1.00 86.50 1038 PRO A C 1
ATOM 7933 O O . PRO A 1 1038 ? 0.244 -4.308 -30.896 1.00 86.50 1038 PRO A O 1
ATOM 7936 N N . SER A 1 1039 ? 1.218 -6.145 -31.755 1.00 87.25 1039 SER A N 1
ATOM 7937 C CA . SER A 1 1039 ? 0.026 -6.995 -31.628 1.00 87.25 1039 SER A CA 1
ATOM 7938 C C . SER A 1 1039 ? -0.331 -7.252 -30.157 1.00 87.25 1039 SER A C 1
ATOM 7940 O O . SER A 1 1039 ? -1.498 -7.153 -29.781 1.00 87.25 1039 SER A O 1
ATOM 7942 N N . MET A 1 1040 ? 0.674 -7.450 -29.299 1.00 89.81 1040 MET A N 1
ATOM 7943 C CA . MET A 1 1040 ? 0.523 -7.618 -27.853 1.00 89.81 1040 MET A CA 1
ATOM 7944 C C . MET A 1 1040 ? -0.085 -6.386 -27.178 1.00 89.81 1040 MET A C 1
ATOM 7946 O O . MET A 1 1040 ? -1.006 -6.527 -26.374 1.00 89.81 1040 MET A O 1
ATOM 7950 N N . ARG A 1 1041 ? 0.364 -5.176 -27.543 1.00 89.00 1041 ARG A N 1
ATOM 7951 C CA . ARG A 1 1041 ? -0.243 -3.918 -27.071 1.00 89.00 1041 ARG A CA 1
ATOM 7952 C C . ARG A 1 1041 ? -1.693 -3.782 -27.525 1.00 89.00 1041 ARG A C 1
ATOM 7954 O O . ARG A 1 1041 ? -2.539 -3.397 -26.725 1.00 89.00 1041 ARG A O 1
ATOM 7961 N N . SER A 1 1042 ? -1.993 -4.130 -28.779 1.00 88.94 1042 SER A N 1
ATOM 7962 C CA . SER A 1 1042 ? -3.361 -4.052 -29.314 1.00 88.94 1042 SER A CA 1
ATOM 7963 C C . SER A 1 1042 ? -4.328 -5.016 -28.612 1.00 88.94 1042 SER A C 1
ATOM 7965 O O . SER A 1 1042 ? -5.455 -4.637 -28.276 1.00 88.94 1042 SER A O 1
ATOM 7967 N N . LEU A 1 1043 ? -3.865 -6.239 -28.324 1.00 91.94 1043 LEU A N 1
ATOM 7968 C CA . LEU A 1 1043 ? -4.630 -7.240 -27.590 1.00 91.94 1043 LEU A CA 1
ATOM 7969 C C . LEU A 1 1043 ? -4.826 -6.798 -26.139 1.00 91.94 1043 LEU A C 1
ATOM 7971 O O . LEU A 1 1043 ? -5.960 -6.759 -25.671 1.00 91.94 1043 LEU A O 1
ATOM 7975 N N . SER A 1 1044 ? -3.746 -6.392 -25.459 1.00 90.12 1044 SER A N 1
ATOM 7976 C CA . SER A 1 1044 ? -3.797 -5.882 -24.084 1.00 90.12 1044 SER A CA 1
ATOM 7977 C C . SER A 1 1044 ? -4.778 -4.716 -23.962 1.00 90.12 1044 SER A C 1
ATOM 7979 O O . SER A 1 1044 ? -5.689 -4.776 -23.143 1.00 90.12 1044 SER A O 1
ATOM 7981 N N . TYR A 1 1045 ? -4.701 -3.717 -24.847 1.00 89.88 1045 TYR A N 1
ATOM 7982 C CA . TYR A 1 1045 ? -5.635 -2.589 -24.855 1.00 89.88 1045 TYR A CA 1
ATOM 7983 C C . TYR A 1 1045 ? -7.097 -3.049 -24.967 1.00 89.88 1045 TYR A C 1
ATOM 7985 O O . TYR A 1 1045 ? -7.910 -2.719 -24.104 1.00 89.88 1045 TYR A O 1
ATOM 7993 N N . THR A 1 1046 ? -7.411 -3.892 -25.957 1.00 89.50 1046 THR A N 1
ATOM 7994 C CA . THR A 1 1046 ? -8.772 -4.420 -26.169 1.00 89.50 1046 THR A CA 1
ATOM 7995 C C . THR A 1 1046 ? -9.293 -5.152 -24.930 1.00 89.50 1046 THR A C 1
ATOM 7997 O O . THR A 1 1046 ? -10.420 -4.940 -24.495 1.00 89.50 1046 THR A O 1
ATOM 8000 N N . VAL A 1 1047 ? -8.456 -5.988 -24.322 1.00 92.06 1047 VAL A N 1
ATOM 8001 C CA . VAL A 1 1047 ? -8.801 -6.786 -23.140 1.00 92.06 1047 VAL A CA 1
ATOM 8002 C C . VAL A 1 1047 ? -8.997 -5.910 -21.905 1.00 92.06 1047 VAL A C 1
ATOM 8004 O O . VAL A 1 1047 ? -9.918 -6.138 -21.122 1.00 92.06 1047 VAL A O 1
ATOM 8007 N N . THR A 1 1048 ? -8.158 -4.890 -21.733 1.00 90.69 1048 THR A N 1
ATOM 8008 C CA . THR A 1 1048 ? -8.248 -3.958 -20.603 1.00 90.69 1048 THR A CA 1
ATOM 8009 C C . THR A 1 1048 ? -9.508 -3.100 -20.669 1.00 90.69 1048 THR A C 1
ATOM 8011 O O . THR A 1 1048 ? -10.116 -2.852 -19.629 1.00 90.69 1048 THR A O 1
ATOM 8014 N N . GLU A 1 1049 ? -9.936 -2.706 -21.872 1.00 87.62 1049 GLU A N 1
ATOM 8015 C CA . GLU A 1 1049 ? -11.183 -1.971 -22.093 1.00 87.62 1049 GLU A CA 1
ATOM 8016 C C . GLU A 1 1049 ? -12.392 -2.840 -21.715 1.00 87.62 1049 GLU A C 1
ATOM 8018 O O . GLU A 1 1049 ? -13.247 -2.420 -20.936 1.00 87.62 1049 GLU A O 1
ATOM 8023 N N . ILE A 1 1050 ? -12.403 -4.101 -22.167 1.00 90.00 1050 ILE A N 1
ATOM 8024 C CA . ILE A 1 1050 ? -13.463 -5.067 -21.844 1.00 90.00 1050 ILE A CA 1
ATOM 8025 C C . ILE A 1 1050 ? -13.549 -5.293 -20.325 1.00 90.00 1050 ILE A C 1
ATOM 8027 O O . ILE A 1 1050 ? -14.629 -5.228 -19.743 1.00 90.00 1050 ILE A O 1
ATOM 8031 N N . LEU A 1 1051 ? -12.420 -5.518 -19.646 1.00 90.31 1051 LEU A N 1
ATOM 8032 C CA . LEU A 1 1051 ? -12.400 -5.780 -18.200 1.00 90.31 1051 LEU A CA 1
ATOM 8033 C C . LEU A 1 1051 ? -12.838 -4.586 -17.341 1.00 90.31 1051 LEU A C 1
ATOM 8035 O O . LEU A 1 1051 ? -13.299 -4.794 -16.221 1.00 90.31 1051 LEU A O 1
ATOM 8039 N N . ARG A 1 1052 ? -12.692 -3.350 -17.830 1.00 85.75 1052 ARG A N 1
ATOM 8040 C CA . ARG A 1 1052 ? -13.131 -2.146 -17.107 1.00 85.75 1052 ARG A CA 1
ATOM 8041 C C . ARG A 1 1052 ? -14.641 -1.930 -17.162 1.00 85.75 1052 ARG A C 1
ATOM 8043 O O . ARG A 1 1052 ? -15.180 -1.334 -16.233 1.00 85.75 1052 ARG A O 1
ATOM 8050 N N . GLU A 1 1053 ? -15.307 -2.389 -18.220 1.00 81.38 1053 GLU A N 1
ATOM 8051 C CA . GLU A 1 1053 ? -16.765 -2.265 -18.364 1.00 81.38 1053 GLU A CA 1
ATOM 8052 C C . GLU A 1 1053 ? -17.542 -3.465 -17.797 1.00 81.38 1053 GLU A C 1
ATOM 8054 O O . GLU A 1 1053 ? -18.670 -3.304 -17.332 1.00 81.38 1053 GLU A O 1
ATOM 8059 N N . LEU A 1 1054 ? -16.958 -4.667 -17.807 1.00 81.50 1054 LEU A N 1
ATOM 8060 C CA . LEU A 1 1054 ? -17.574 -5.878 -17.254 1.00 81.50 1054 LEU A CA 1
ATOM 8061 C C . LEU A 1 1054 ? -17.404 -5.979 -15.725 1.00 81.50 1054 LEU A C 1
ATOM 8063 O O . LEU A 1 1054 ? -16.448 -5.428 -15.179 1.00 81.50 1054 LEU A O 1
ATOM 8067 N N . PRO A 1 1055 ? -18.231 -6.769 -15.007 1.00 74.50 1055 PRO A N 1
ATOM 8068 C CA . PRO A 1 1055 ? -19.388 -7.539 -15.483 1.00 74.50 1055 PRO A CA 1
ATOM 8069 C C . PRO A 1 1055 ? -20.752 -6.862 -15.259 1.00 74.50 1055 PRO A C 1
ATOM 8071 O O . PRO A 1 1055 ? -21.758 -7.330 -15.788 1.00 74.50 1055 PRO A O 1
ATOM 8074 N N . TYR A 1 1056 ? -20.809 -5.795 -14.460 1.00 85.19 1056 TYR A N 1
ATOM 8075 C CA . TYR A 1 1056 ? -22.046 -5.090 -14.118 1.00 85.19 1056 TYR A CA 1
ATOM 8076 C C . TYR A 1 1056 ? -21.878 -3.585 -14.324 1.00 85.19 1056 TYR A C 1
ATOM 8078 O O . TYR A 1 1056 ? -20.792 -3.046 -14.129 1.00 85.19 1056 TYR A O 1
ATOM 8086 N N . GLY A 1 1057 ? -22.978 -2.898 -14.633 1.00 76.50 1057 GLY A N 1
ATOM 8087 C CA . GLY A 1 1057 ? -23.023 -1.440 -14.704 1.00 76.50 1057 GLY A CA 1
ATOM 8088 C C . GLY A 1 1057 ? -22.810 -0.749 -13.344 1.00 76.50 1057 GLY A C 1
ATOM 8089 O O . GLY A 1 1057 ? -22.702 -1.409 -12.302 1.00 76.50 1057 GLY A O 1
ATOM 8090 N N . PRO A 1 1058 ? -22.786 0.597 -13.319 1.00 76.31 1058 PRO A N 1
ATOM 8091 C CA . PRO A 1 1058 ? -22.518 1.365 -12.107 1.00 76.31 1058 PRO A CA 1
ATOM 8092 C C . PRO A 1 1058 ? -23.540 1.084 -10.991 1.00 76.31 1058 PRO A C 1
ATOM 8094 O O . PRO A 1 1058 ? -24.723 0.823 -11.232 1.00 76.31 1058 PRO A O 1
ATOM 8097 N N . GLY A 1 1059 ? -23.070 1.140 -9.741 1.00 70.25 1059 GLY A N 1
ATOM 8098 C CA . GLY A 1 1059 ? -23.909 0.972 -8.552 1.00 70.25 1059 GLY A CA 1
ATOM 8099 C C . GLY A 1 1059 ? -24.949 2.096 -8.392 1.00 70.25 1059 GLY A C 1
ATOM 8100 O O . GLY A 1 1059 ? -24.817 3.151 -9.012 1.00 70.25 1059 GLY A O 1
ATOM 8101 N N . PRO A 1 1060 ? -25.975 1.914 -7.536 1.00 71.00 1060 PRO A N 1
ATOM 8102 C CA . PRO A 1 1060 ? -26.095 0.871 -6.508 1.00 71.00 1060 PRO A CA 1
ATOM 8103 C C . PRO A 1 1060 ? -26.789 -0.430 -6.952 1.00 71.00 1060 PRO A C 1
ATOM 8105 O O . PRO A 1 1060 ? -26.712 -1.421 -6.229 1.00 71.00 1060 PRO A O 1
ATOM 8108 N N . GLU A 1 1061 ? -27.473 -0.447 -8.100 1.00 69.31 1061 GLU A N 1
ATOM 8109 C CA . GLU A 1 1061 ? -28.274 -1.607 -8.533 1.00 69.31 1061 GLU A CA 1
ATOM 8110 C C . GLU A 1 1061 ? -27.449 -2.704 -9.227 1.00 69.31 1061 GLU A C 1
ATOM 8112 O O . GLU A 1 1061 ? -27.871 -3.860 -9.216 1.00 69.31 1061 GLU A O 1
ATOM 8117 N N . TYR A 1 1062 ? -26.273 -2.369 -9.783 1.00 83.38 1062 TYR A N 1
ATOM 8118 C CA . TYR A 1 1062 ? -25.382 -3.299 -10.500 1.00 83.38 1062 TYR A CA 1
ATOM 8119 C C . TYR A 1 1062 ? -26.145 -4.166 -11.518 1.00 83.38 1062 TYR A C 1
ATOM 8121 O O . TYR A 1 1062 ? -26.221 -5.393 -11.388 1.00 83.38 1062 TYR A O 1
ATOM 8129 N N . LYS A 1 1063 ? -26.777 -3.515 -12.504 1.00 79.31 1063 LYS A N 1
ATOM 8130 C CA . LYS A 1 1063 ? -27.486 -4.204 -13.595 1.00 79.31 1063 LYS A CA 1
ATOM 8131 C C . LYS A 1 1063 ? -26.492 -4.898 -14.525 1.00 79.31 1063 LYS A C 1
ATOM 8133 O O . LYS A 1 1063 ? -25.392 -4.392 -14.735 1.00 79.31 1063 LYS A O 1
ATOM 8138 N N . VAL A 1 1064 ? -26.885 -6.045 -15.070 1.00 78.81 1064 VAL A N 1
ATOM 8139 C CA . VAL A 1 1064 ? -26.084 -6.787 -16.051 1.00 78.81 1064 VAL A CA 1
ATOM 8140 C C . VAL A 1 1064 ? -26.140 -6.025 -17.371 1.00 78.81 1064 VAL A C 1
ATOM 8142 O O . VAL A 1 1064 ? -27.216 -5.894 -17.946 1.00 78.81 1064 VAL A O 1
ATOM 8145 N N . ALA A 1 1065 ? -25.005 -5.509 -17.832 1.00 70.50 1065 ALA A N 1
ATOM 8146 C CA . ALA A 1 1065 ? -24.889 -4.822 -19.112 1.00 70.50 1065 ALA A CA 1
ATOM 8147 C C . ALA A 1 1065 ? -23.746 -5.466 -19.897 1.00 70.50 1065 ALA A C 1
ATOM 8149 O O . ALA A 1 1065 ? -22.615 -5.501 -19.416 1.00 70.50 1065 ALA A O 1
ATOM 8150 N N . VAL A 1 1066 ? -24.046 -5.991 -21.086 1.00 73.31 1066 VAL A N 1
ATOM 8151 C CA . VAL A 1 1066 ? -23.056 -6.626 -21.962 1.00 73.31 1066 VAL A CA 1
ATOM 8152 C C . VAL A 1 1066 ? -23.103 -5.955 -23.323 1.00 73.31 1066 VAL A C 1
ATOM 8154 O O . VAL A 1 1066 ? -24.169 -5.756 -23.902 1.00 73.31 1066 VAL A O 1
ATOM 8157 N N . ASN A 1 1067 ? -21.937 -5.584 -23.840 1.00 80.38 1067 ASN A N 1
ATOM 8158 C CA . ASN A 1 1067 ? -21.813 -4.999 -25.165 1.00 80.38 1067 ASN A CA 1
ATOM 8159 C C . ASN A 1 1067 ? -21.409 -6.083 -26.171 1.00 80.38 1067 ASN A C 1
ATOM 8161 O O . ASN A 1 1067 ? -20.262 -6.530 -26.187 1.00 80.38 1067 ASN A O 1
ATOM 8165 N N . CYS A 1 1068 ? -22.327 -6.465 -27.064 1.00 74.00 1068 CYS A N 1
ATOM 8166 C CA . CYS A 1 1068 ? -22.092 -7.516 -28.063 1.00 74.00 1068 CYS A CA 1
ATOM 8167 C C . CYS A 1 1068 ? -20.893 -7.223 -28.992 1.00 74.00 1068 CYS A C 1
ATOM 8169 O O . CYS A 1 1068 ? -20.320 -8.141 -29.580 1.00 74.00 1068 CYS A O 1
ATOM 8171 N N . LYS A 1 1069 ? -20.479 -5.951 -29.132 1.00 79.62 1069 LYS A N 1
ATOM 8172 C CA . LYS A 1 1069 ? -19.319 -5.562 -29.956 1.00 79.62 1069 LYS A CA 1
ATOM 8173 C C . LYS A 1 1069 ? -17.992 -6.070 -29.389 1.00 79.62 1069 LYS A C 1
ATOM 8175 O O . LYS A 1 1069 ? -17.071 -6.298 -30.172 1.00 79.62 1069 LYS A O 1
ATOM 8180 N N . PHE A 1 1070 ? -17.901 -6.280 -28.074 1.00 86.25 1070 PHE A N 1
ATOM 8181 C CA . PHE A 1 1070 ? -16.672 -6.740 -27.423 1.00 86.25 1070 PHE A CA 1
ATOM 8182 C C . PHE A 1 1070 ? -16.235 -8.125 -27.875 1.00 86.25 1070 PHE A C 1
ATOM 8184 O O . PHE A 1 1070 ? -15.040 -8.359 -28.034 1.00 86.25 1070 PHE A O 1
ATOM 8191 N N . ARG A 1 1071 ? -17.183 -9.019 -28.171 1.00 83.88 1071 ARG A N 1
ATOM 8192 C CA . ARG A 1 1071 ? -16.860 -10.341 -28.713 1.00 83.88 1071 ARG A CA 1
ATOM 8193 C C . ARG A 1 1071 ? -16.158 -10.228 -30.068 1.00 83.88 1071 ARG A C 1
ATOM 8195 O O . ARG A 1 1071 ? -15.086 -10.790 -30.256 1.00 83.88 1071 ARG A O 1
ATOM 8202 N N . ILE A 1 1072 ? -16.719 -9.424 -30.974 1.00 85.19 1072 ILE A N 1
ATOM 8203 C CA . ILE A 1 1072 ? -16.179 -9.223 -32.327 1.00 85.19 1072 ILE A CA 1
ATOM 8204 C C . ILE A 1 1072 ? -14.804 -8.541 -32.278 1.00 85.19 1072 ILE A C 1
ATOM 8206 O O . ILE A 1 1072 ? -13.909 -8.916 -33.037 1.00 85.19 1072 ILE A O 1
ATOM 8210 N N . SER A 1 1073 ? -14.615 -7.535 -31.413 1.00 84.69 1073 SER A N 1
ATOM 8211 C CA . SER A 1 1073 ? -13.311 -6.869 -31.283 1.00 84.69 1073 SER A CA 1
ATOM 8212 C C . SER A 1 1073 ? -12.253 -7.796 -30.691 1.00 84.69 1073 SER A C 1
ATOM 8214 O O . SER A 1 1073 ? -11.120 -7.799 -31.167 1.00 84.69 1073 SER A O 1
ATOM 8216 N N . LEU A 1 1074 ? -12.626 -8.602 -29.691 1.00 90.00 1074 LEU A N 1
ATOM 8217 C CA . LEU A 1 1074 ? -11.736 -9.567 -29.055 1.00 90.00 1074 LEU A CA 1
ATOM 8218 C C . LEU A 1 1074 ? -11.324 -10.680 -30.024 1.00 90.00 1074 LEU A C 1
ATOM 8220 O O . LEU A 1 1074 ? -10.146 -11.015 -30.070 1.00 90.00 1074 LEU A O 1
ATOM 8224 N N . ASP A 1 1075 ? -12.252 -11.205 -30.832 1.00 88.50 1075 ASP A N 1
ATOM 8225 C CA . ASP A 1 1075 ? -11.951 -12.206 -31.866 1.00 88.50 1075 ASP A CA 1
ATOM 8226 C C . ASP A 1 1075 ? -10.904 -11.685 -32.863 1.00 88.50 1075 ASP A C 1
ATOM 8228 O O . ASP A 1 1075 ? -9.873 -12.322 -33.067 1.00 88.50 1075 ASP A O 1
ATOM 8232 N N . ARG A 1 1076 ? -11.103 -10.476 -33.405 1.00 88.44 1076 ARG A N 1
ATOM 8233 C CA . ARG A 1 1076 ? -10.158 -9.873 -34.362 1.00 88.44 1076 ARG A CA 1
ATOM 8234 C C . ARG A 1 1076 ? -8.783 -9.601 -33.750 1.00 88.44 1076 ARG A C 1
ATOM 8236 O O . ARG A 1 1076 ? -7.772 -9.839 -34.404 1.00 88.44 1076 ARG A O 1
ATOM 8243 N N . ALA A 1 1077 ? -8.738 -9.083 -32.521 1.00 89.19 1077 ALA A N 1
ATOM 8244 C CA . ALA A 1 1077 ? -7.478 -8.814 -31.830 1.00 89.19 1077 ALA A CA 1
ATOM 8245 C C . ALA A 1 1077 ? -6.712 -10.112 -31.527 1.00 89.19 1077 ALA A C 1
ATOM 8247 O O . ALA A 1 1077 ? -5.490 -10.153 -31.670 1.00 89.19 1077 ALA A O 1
ATOM 8248 N N . LEU A 1 1078 ? -7.429 -11.178 -31.155 1.00 90.00 1078 LEU A N 1
ATOM 8249 C CA . LEU A 1 1078 ? -6.857 -12.501 -30.919 1.00 90.00 1078 LEU A CA 1
ATOM 8250 C C . LEU A 1 1078 ? -6.246 -13.091 -32.197 1.00 90.00 1078 LEU A C 1
ATOM 8252 O O . LEU A 1 1078 ? -5.132 -13.605 -32.153 1.00 90.00 1078 LEU A O 1
ATOM 8256 N N . ASP A 1 1079 ? -6.947 -13.000 -33.329 1.00 87.25 1079 ASP A N 1
ATOM 8257 C CA . ASP A 1 1079 ? -6.465 -13.541 -34.605 1.00 87.25 1079 ASP A CA 1
ATOM 8258 C C . ASP A 1 1079 ? -5.202 -12.812 -35.094 1.00 87.25 1079 ASP A C 1
ATOM 8260 O O . ASP A 1 1079 ? -4.240 -13.450 -35.523 1.00 87.25 1079 ASP A O 1
ATOM 8264 N N . LEU A 1 1080 ? -5.154 -11.480 -34.955 1.00 88.00 1080 LEU A N 1
ATOM 8265 C CA . LEU A 1 1080 ? -3.950 -10.692 -35.252 1.00 88.00 1080 LEU A CA 1
ATOM 8266 C C . LEU A 1 1080 ? -2.769 -11.081 -34.352 1.00 88.00 1080 LEU A C 1
ATOM 8268 O O . LEU A 1 1080 ? -1.643 -11.200 -34.834 1.00 88.00 1080 LEU A O 1
ATOM 8272 N N . TYR A 1 1081 ? -3.025 -11.292 -33.059 1.00 91.00 1081 TYR A N 1
ATOM 8273 C CA . TYR A 1 1081 ? -2.004 -11.704 -32.099 1.00 91.00 1081 TYR A CA 1
ATOM 8274 C C . TYR A 1 1081 ? -1.456 -13.105 -32.390 1.00 91.00 1081 TYR A C 1
ATOM 8276 O O . TYR A 1 1081 ? -0.243 -13.302 -32.376 1.00 91.00 1081 TYR A O 1
ATOM 8284 N N . ARG A 1 1082 ? -2.332 -14.068 -32.708 1.00 86.12 1082 ARG A N 1
ATOM 8285 C CA . ARG A 1 1082 ? -1.945 -15.441 -33.069 1.00 86.12 1082 ARG A CA 1
ATOM 8286 C C . ARG A 1 1082 ? -1.020 -15.471 -34.285 1.00 86.12 1082 ARG A C 1
ATOM 8288 O O . ARG A 1 1082 ? 0.019 -16.124 -34.234 1.00 86.12 1082 ARG A O 1
ATOM 8295 N N . ASN A 1 1083 ? -1.359 -14.726 -35.339 1.00 86.12 1083 ASN A N 1
ATOM 8296 C CA . ASN A 1 1083 ? -0.530 -14.644 -36.544 1.00 86.12 1083 ASN A CA 1
ATOM 8297 C C . ASN A 1 1083 ? 0.844 -14.023 -36.237 1.00 86.12 1083 ASN A C 1
ATOM 8299 O O . ASN A 1 1083 ? 1.870 -14.625 -36.542 1.00 86.12 1083 ASN A O 1
ATOM 8303 N N . ALA A 1 1084 ? 0.872 -12.881 -35.539 1.00 85.75 1084 ALA A N 1
ATOM 8304 C CA . ALA A 1 1084 ? 2.119 -12.202 -35.181 1.00 85.75 1084 ALA A CA 1
ATOM 8305 C C . ALA A 1 1084 ? 3.017 -13.031 -34.244 1.00 85.75 1084 ALA A C 1
ATOM 8307 O O . ALA A 1 1084 ? 4.240 -12.969 -34.348 1.00 85.75 1084 ALA A O 1
ATOM 8308 N N . ARG A 1 1085 ? 2.428 -13.820 -33.336 1.00 84.88 1085 ARG A N 1
ATOM 8309 C CA . ARG A 1 1085 ? 3.160 -14.756 -32.472 1.00 84.88 1085 ARG A CA 1
ATOM 8310 C C . ARG A 1 1085 ? 3.843 -15.848 -33.282 1.00 84.88 1085 ARG A C 1
ATOM 8312 O O . ARG A 1 1085 ? 5.020 -16.103 -33.050 1.00 84.88 1085 ARG A O 1
ATOM 8319 N N . ASN A 1 1086 ? 3.122 -16.478 -34.208 1.00 80.06 1086 ASN A N 1
ATOM 8320 C CA . ASN A 1 1086 ? 3.683 -17.540 -35.040 1.00 80.06 1086 ASN A CA 1
ATOM 8321 C C . ASN A 1 1086 ? 4.847 -17.002 -35.892 1.00 80.06 1086 ASN A C 1
ATOM 8323 O O . ASN A 1 1086 ? 5.897 -17.634 -35.961 1.00 80.06 1086 ASN A O 1
ATOM 8327 N N . ASP A 1 1087 ? 4.716 -15.794 -36.448 1.00 79.12 1087 ASP A N 1
ATOM 8328 C CA . ASP A 1 1087 ? 5.805 -15.131 -37.177 1.00 79.12 1087 ASP A CA 1
ATOM 8329 C C . ASP A 1 1087 ? 7.009 -14.814 -36.268 1.00 79.12 1087 ASP A C 1
ATOM 8331 O O . ASP A 1 1087 ? 8.156 -15.061 -36.642 1.00 79.12 1087 ASP A O 1
ATOM 8335 N N . ALA A 1 1088 ? 6.765 -14.307 -35.053 1.00 79.31 1088 ALA A N 1
ATOM 8336 C CA . ALA A 1 1088 ? 7.818 -13.963 -34.095 1.00 79.31 1088 ALA A CA 1
ATOM 8337 C C . ALA A 1 1088 ? 8.598 -15.194 -33.602 1.00 79.31 1088 ALA A C 1
ATOM 8339 O O . ALA A 1 1088 ? 9.823 -15.134 -33.490 1.00 79.31 1088 ALA A O 1
ATOM 8340 N N . LEU A 1 1089 ? 7.911 -16.308 -33.324 1.00 72.62 1089 LEU A N 1
ATOM 8341 C CA . LEU A 1 1089 ? 8.551 -17.564 -32.924 1.00 72.62 1089 LEU A CA 1
ATOM 8342 C C . LEU A 1 1089 ? 9.371 -18.147 -34.079 1.00 72.62 1089 LEU A C 1
ATOM 8344 O O . LEU A 1 1089 ? 10.557 -18.417 -33.892 1.00 72.62 1089 LEU A O 1
ATOM 8348 N N . ASN A 1 1090 ? 8.805 -18.219 -35.289 1.00 70.62 1090 ASN A N 1
ATOM 8349 C CA . ASN A 1 1090 ? 9.528 -18.680 -36.477 1.00 70.62 1090 ASN A CA 1
ATOM 8350 C C . ASN A 1 1090 ? 10.833 -17.899 -36.702 1.00 70.62 1090 ASN A C 1
ATOM 8352 O O . ASN A 1 1090 ? 11.868 -18.499 -36.982 1.00 70.62 1090 ASN A O 1
ATOM 8356 N N . LEU A 1 1091 ? 10.827 -16.574 -36.523 1.00 69.31 1091 LEU A N 1
ATOM 8357 C CA . LEU A 1 1091 ? 12.024 -15.735 -36.669 1.00 69.31 1091 LEU A CA 1
ATOM 8358 C C . LEU A 1 1091 ? 13.091 -15.983 -35.595 1.00 69.31 1091 LEU A C 1
ATOM 8360 O O . LEU A 1 1091 ? 14.281 -15.987 -35.913 1.00 69.31 1091 LEU A O 1
ATOM 8364 N N . VAL A 1 1092 ? 12.687 -16.212 -34.340 1.00 65.62 1092 VAL A N 1
ATOM 8365 C CA . VAL A 1 1092 ? 13.615 -16.542 -33.242 1.00 65.62 1092 VAL A CA 1
ATOM 8366 C C . VAL A 1 1092 ? 14.364 -17.854 -33.512 1.00 65.62 1092 VAL A C 1
ATOM 8368 O O . VAL A 1 1092 ? 15.503 -18.003 -33.063 1.00 65.62 1092 VAL A O 1
ATOM 8371 N N . TYR A 1 1093 ? 13.765 -18.789 -34.259 1.00 62.97 1093 TYR A N 1
ATOM 8372 C CA . TYR A 1 1093 ? 14.359 -20.100 -34.537 1.00 62.97 1093 TYR A CA 1
ATOM 8373 C C . TYR A 1 1093 ? 15.015 -20.230 -35.926 1.00 62.97 1093 TYR A C 1
ATOM 8375 O O . TYR A 1 1093 ? 16.082 -20.832 -35.998 1.00 62.97 1093 TYR A O 1
ATOM 8383 N N . LEU A 1 1094 ? 14.486 -19.618 -36.999 1.00 61.78 1094 LEU A N 1
ATOM 8384 C CA . LEU A 1 1094 ? 15.059 -19.676 -38.364 1.00 61.78 1094 LEU A CA 1
ATOM 8385 C C . LEU A 1 1094 ? 16.515 -19.177 -38.453 1.00 61.78 1094 LEU A C 1
ATOM 8387 O O . LEU A 1 1094 ? 17.261 -19.600 -39.329 1.00 61.78 1094 LEU A O 1
ATOM 8391 N N . GLN A 1 1095 ? 16.934 -18.279 -37.557 1.00 50.47 1095 GLN A N 1
ATOM 8392 C CA . GLN A 1 1095 ? 18.308 -17.763 -37.494 1.00 50.47 1095 GLN A CA 1
ATOM 8393 C C . GLN A 1 1095 ? 19.201 -18.481 -36.465 1.00 50.47 1095 GLN A C 1
ATOM 8395 O O . GLN A 1 1095 ? 20.393 -18.187 -36.396 1.00 50.47 1095 GLN A O 1
ATOM 8400 N N . LYS A 1 1096 ? 18.673 -19.421 -35.662 1.00 49.97 1096 LYS A N 1
ATOM 8401 C CA . LYS A 1 1096 ? 19.460 -20.148 -34.644 1.00 49.97 1096 LYS A CA 1
ATOM 8402 C C . LYS A 1 1096 ? 20.323 -21.272 -35.229 1.00 49.97 1096 LYS A C 1
ATOM 8404 O O . LYS A 1 1096 ? 21.328 -21.610 -34.607 1.00 49.97 1096 LYS A O 1
ATOM 8409 N N . ASP A 1 1097 ? 20.028 -21.757 -36.438 1.00 48.25 1097 ASP A N 1
ATOM 8410 C CA . ASP A 1 1097 ? 20.851 -22.755 -37.150 1.00 48.25 1097 ASP A CA 1
ATOM 8411 C C . ASP A 1 1097 ? 22.310 -22.292 -37.375 1.00 48.25 1097 ASP A C 1
ATOM 8413 O O . ASP A 1 1097 ? 23.202 -23.114 -37.591 1.00 48.25 1097 ASP A O 1
ATOM 8417 N N . SER A 1 1098 ? 22.599 -20.985 -37.268 1.00 46.62 1098 SER A N 1
ATOM 8418 C CA . SER A 1 1098 ? 23.960 -20.445 -37.390 1.00 46.62 1098 SER A CA 1
ATOM 8419 C C . SER A 1 1098 ? 24.795 -20.470 -36.099 1.00 46.62 1098 SER A C 1
ATOM 8421 O O . SER A 1 1098 ? 26.005 -20.243 -36.164 1.00 46.62 1098 SER A O 1
ATOM 8423 N N . VAL A 1 1099 ? 24.207 -20.730 -34.923 1.00 49.97 1099 VAL A N 1
ATOM 8424 C CA . VAL A 1 1099 ? 24.924 -20.650 -33.635 1.00 49.97 1099 VAL A CA 1
ATOM 8425 C C . VAL A 1 1099 ? 25.371 -22.039 -33.175 1.00 49.97 1099 VAL A C 1
ATOM 8427 O O . VAL A 1 1099 ? 24.614 -22.790 -32.570 1.00 49.97 1099 VAL A O 1
ATOM 8430 N N . LYS A 1 1100 ? 26.649 -22.377 -33.392 1.00 52.19 1100 LYS A N 1
ATOM 8431 C CA . LYS A 1 1100 ? 27.294 -23.514 -32.709 1.00 52.19 1100 LYS A CA 1
ATOM 8432 C C . LYS A 1 1100 ? 27.581 -23.137 -31.247 1.00 52.19 1100 LYS A C 1
ATOM 8434 O O . LYS A 1 1100 ? 28.660 -22.627 -30.942 1.00 52.19 1100 LYS A O 1
ATOM 8439 N N . THR A 1 1101 ? 26.627 -23.352 -30.345 1.00 53.69 1101 THR A N 1
ATOM 8440 C CA . THR A 1 1101 ? 26.823 -23.234 -28.889 1.00 53.69 1101 THR A CA 1
ATOM 8441 C C . THR A 1 1101 ? 27.840 -24.273 -28.390 1.00 53.69 1101 THR A C 1
ATOM 8443 O O . THR A 1 1101 ? 27.861 -25.409 -28.853 1.00 53.69 1101 THR A O 1
ATOM 8446 N N . LYS A 1 1102 ? 28.743 -23.877 -27.475 1.00 57.81 1102 LYS A N 1
ATOM 8447 C CA . LYS A 1 1102 ? 29.817 -24.750 -26.945 1.00 57.81 1102 LYS A CA 1
ATOM 8448 C C . LYS A 1 1102 ? 29.559 -25.282 -25.526 1.00 57.81 1102 LYS A C 1
ATOM 8450 O O . LYS A 1 1102 ? 30.210 -26.250 -25.142 1.00 57.81 1102 LYS A O 1
ATOM 8455 N N . SER A 1 1103 ? 28.663 -24.669 -24.744 1.00 73.12 1103 SER A N 1
ATOM 8456 C CA . SER A 1 1103 ? 28.377 -25.050 -23.350 1.00 73.12 1103 SER A CA 1
ATOM 8457 C C . SER A 1 1103 ? 26.896 -25.371 -23.128 1.00 73.12 1103 SER A C 1
ATOM 8459 O O . SER A 1 1103 ? 26.019 -24.743 -23.716 1.00 73.12 1103 SER A O 1
ATOM 8461 N N . VAL A 1 1104 ? 26.631 -26.344 -22.248 1.00 72.56 1104 VAL A N 1
ATOM 8462 C CA . VAL A 1 1104 ? 25.276 -26.786 -21.857 1.00 72.56 1104 VAL A CA 1
ATOM 8463 C C . VAL A 1 1104 ? 24.495 -25.664 -21.166 1.00 72.56 1104 VAL A C 1
ATOM 8465 O O . VAL A 1 1104 ? 23.302 -25.528 -21.394 1.00 72.56 1104 VAL A O 1
ATOM 8468 N N . GLU A 1 1105 ? 25.172 -24.840 -20.365 1.00 69.69 1105 GLU A N 1
ATOM 8469 C CA . GLU A 1 1105 ? 24.577 -23.686 -19.673 1.00 69.69 1105 GLU A CA 1
ATOM 8470 C C . GLU A 1 1105 ? 24.050 -22.648 -20.672 1.00 69.69 1105 GLU A C 1
ATOM 8472 O O . GLU A 1 1105 ? 22.905 -22.232 -20.579 1.00 69.69 1105 GLU A O 1
ATOM 8477 N N . MET A 1 1106 ? 24.823 -22.322 -21.716 1.00 70.75 1106 MET A N 1
ATOM 8478 C CA . MET A 1 1106 ? 24.376 -21.375 -22.744 1.00 70.75 1106 MET A CA 1
ATOM 8479 C C . MET A 1 1106 ? 23.219 -21.945 -23.582 1.00 70.75 1106 MET A C 1
ATOM 8481 O O . MET A 1 1106 ? 22.315 -21.207 -23.961 1.00 70.75 1106 MET A O 1
ATOM 8485 N N . GLU A 1 1107 ? 23.223 -23.254 -23.878 1.00 74.31 1107 GLU A N 1
ATOM 8486 C CA . GLU A 1 1107 ? 22.071 -23.924 -24.510 1.00 74.31 1107 GLU A CA 1
ATOM 8487 C C . GLU A 1 1107 ? 20.808 -23.784 -23.643 1.00 74.31 1107 GLU A C 1
ATOM 8489 O O . GLU A 1 1107 ? 19.730 -23.511 -24.174 1.00 74.31 1107 GLU A O 1
ATOM 8494 N N . ALA A 1 1108 ? 20.946 -23.938 -22.322 1.00 74.62 1108 ALA A N 1
ATOM 8495 C CA . ALA A 1 1108 ? 19.853 -23.802 -21.367 1.00 74.62 1108 ALA A CA 1
ATOM 8496 C C . ALA A 1 1108 ? 19.341 -22.360 -21.269 1.00 74.62 1108 ALA A C 1
ATOM 8498 O O . ALA A 1 1108 ? 18.140 -22.157 -21.419 1.00 74.62 1108 ALA A O 1
ATOM 8499 N N . ASP A 1 1109 ? 20.224 -21.369 -21.120 1.00 72.06 1109 ASP A N 1
ATOM 8500 C CA . ASP A 1 1109 ? 19.863 -19.948 -21.006 1.00 72.06 1109 ASP A CA 1
ATOM 8501 C C . ASP A 1 1109 ? 19.087 -19.451 -22.236 1.00 72.06 1109 ASP A C 1
ATOM 8503 O O . ASP A 1 1109 ? 18.077 -18.747 -22.130 1.00 72.06 1109 ASP A O 1
ATOM 8507 N N . LEU A 1 1110 ? 19.539 -19.840 -23.436 1.00 72.56 1110 LEU A N 1
ATOM 8508 C CA . LEU A 1 1110 ? 18.887 -19.474 -24.697 1.00 72.56 1110 LEU A CA 1
ATOM 8509 C C . LEU A 1 1110 ? 17.501 -20.108 -24.845 1.00 72.56 1110 LEU A C 1
ATOM 8511 O O . LEU A 1 1110 ? 16.622 -19.521 -25.489 1.00 72.56 1110 LEU A O 1
ATOM 8515 N N . GLU A 1 1111 ? 17.319 -21.313 -24.308 1.00 78.56 1111 GLU A N 1
ATOM 8516 C CA . GLU A 1 1111 ? 16.030 -21.997 -24.284 1.00 78.56 1111 GLU A CA 1
ATOM 8517 C C . GLU A 1 1111 ? 15.136 -21.460 -23.158 1.00 78.56 1111 GLU A C 1
ATOM 8519 O O . GLU A 1 1111 ? 13.931 -21.354 -23.356 1.00 78.56 1111 GLU A O 1
ATOM 8524 N N . GLU A 1 1112 ? 15.696 -21.029 -22.022 1.00 78.38 1112 GLU A N 1
ATOM 8525 C CA . GLU A 1 1112 ? 14.956 -20.413 -20.914 1.00 78.38 1112 GLU A CA 1
ATOM 8526 C C . GLU A 1 1112 ? 14.334 -19.075 -21.331 1.00 78.38 1112 GLU A C 1
ATOM 8528 O O . GLU A 1 1112 ? 13.157 -18.819 -21.061 1.00 78.38 1112 GLU A O 1
ATOM 8533 N N . VAL A 1 1113 ? 15.075 -18.242 -22.075 1.00 77.25 1113 VAL A N 1
ATOM 8534 C CA . VAL A 1 1113 ? 14.522 -17.002 -22.647 1.00 77.25 1113 VAL A CA 1
ATOM 8535 C C . VAL A 1 1113 ? 13.370 -17.316 -23.595 1.00 77.25 1113 VAL A C 1
ATOM 8537 O O . VAL A 1 1113 ? 12.298 -16.716 -23.478 1.00 77.25 1113 VAL A O 1
ATOM 8540 N N . ALA A 1 1114 ? 13.550 -18.280 -24.498 1.00 73.19 1114 ALA A N 1
ATOM 8541 C CA . ALA A 1 1114 ? 12.494 -18.684 -25.418 1.00 73.19 1114 ALA A CA 1
ATOM 8542 C C . ALA A 1 1114 ? 11.272 -19.253 -24.674 1.00 73.19 1114 ALA A C 1
ATOM 8544 O O . ALA A 1 1114 ? 10.136 -18.926 -25.021 1.00 73.19 1114 ALA A O 1
ATOM 8545 N N . ALA A 1 1115 ? 11.502 -20.009 -23.597 1.00 75.81 1115 ALA A N 1
ATOM 8546 C CA . ALA A 1 1115 ? 10.467 -20.538 -22.722 1.00 75.81 1115 ALA A CA 1
ATOM 8547 C C . ALA A 1 1115 ? 9.655 -19.430 -22.044 1.00 75.81 1115 ALA A C 1
ATOM 8549 O O . ALA A 1 1115 ? 8.425 -19.498 -22.014 1.00 75.81 1115 ALA A O 1
ATOM 8550 N N . SER A 1 1116 ? 10.323 -18.385 -21.548 1.00 78.94 1116 SER A N 1
ATOM 8551 C CA . SER A 1 1116 ? 9.669 -17.230 -20.923 1.00 78.94 1116 SER A CA 1
ATOM 8552 C C . SER A 1 1116 ? 8.786 -16.457 -21.916 1.00 78.94 1116 SER A C 1
ATOM 8554 O O . SER A 1 1116 ? 7.621 -16.177 -21.621 1.00 78.94 1116 SER A O 1
ATOM 8556 N N . CYS A 1 1117 ? 9.297 -16.200 -23.128 1.00 79.56 1117 CYS A N 1
ATOM 8557 C CA . CYS A 1 1117 ? 8.580 -15.543 -24.223 1.00 79.56 1117 CYS A CA 1
ATOM 8558 C C . CYS A 1 1117 ? 7.377 -16.350 -24.698 1.00 79.56 1117 CYS A C 1
ATOM 8560 O O . CYS A 1 1117 ? 6.264 -15.825 -24.802 1.00 79.56 1117 CYS A O 1
ATOM 8562 N N . GLY A 1 1118 ? 7.606 -17.639 -24.958 1.00 76.56 1118 GLY A N 1
ATOM 8563 C CA . GLY A 1 1118 ? 6.574 -18.584 -25.346 1.00 76.56 1118 GLY A CA 1
ATOM 8564 C C . GLY A 1 1118 ? 5.475 -18.618 -24.294 1.00 76.56 1118 GLY A C 1
ATOM 8565 O O . GLY A 1 1118 ? 4.329 -18.291 -24.598 1.00 76.56 1118 GLY A O 1
ATOM 8566 N N . HIS A 1 1119 ? 5.817 -18.908 -23.036 1.00 79.31 1119 HIS A N 1
ATOM 8567 C CA . HIS A 1 1119 ? 4.836 -19.036 -21.961 1.00 79.31 1119 HIS A CA 1
ATOM 8568 C C . HIS A 1 1119 ? 4.048 -17.747 -21.698 1.00 79.31 1119 HIS A C 1
ATOM 8570 O O . HIS A 1 1119 ? 2.833 -17.822 -21.503 1.00 79.31 1119 HIS A O 1
ATOM 8576 N N . PHE A 1 1120 ? 4.684 -16.567 -21.744 1.00 85.75 1120 PHE A N 1
ATOM 8577 C CA . PHE A 1 1120 ? 3.962 -15.294 -21.645 1.00 85.75 1120 PHE A CA 1
ATOM 8578 C C . PHE A 1 1120 ? 2.944 -15.153 -22.780 1.00 85.75 1120 PHE A C 1
ATOM 8580 O O . PHE A 1 1120 ? 1.780 -14.823 -22.538 1.00 85.75 1120 PHE A O 1
ATOM 8587 N N . SER A 1 1121 ? 3.359 -15.456 -24.014 1.00 85.00 1121 SER A N 1
ATOM 8588 C CA . SER A 1 1121 ? 2.489 -15.318 -25.180 1.00 85.00 1121 SER A CA 1
ATOM 8589 C C . SER A 1 1121 ? 1.298 -16.283 -25.166 1.00 85.00 1121 SER A C 1
ATOM 8591 O O . SER A 1 1121 ? 0.161 -15.879 -25.428 1.00 85.00 1121 SER A O 1
ATOM 8593 N N . PHE A 1 1122 ? 1.522 -17.537 -24.763 1.00 81.31 1122 PHE A N 1
ATOM 8594 C CA . PHE A 1 1122 ? 0.464 -18.532 -24.586 1.00 81.31 1122 PHE A CA 1
ATOM 8595 C C . PHE A 1 1122 ? -0.470 -18.172 -23.434 1.00 81.31 1122 PHE A C 1
ATOM 8597 O O . PHE A 1 1122 ? -1.685 -18.278 -23.576 1.00 81.31 1122 PHE A O 1
ATOM 8604 N N . SER A 1 1123 ? 0.070 -17.690 -22.314 1.00 80.44 1123 SER A N 1
ATOM 8605 C CA . SER A 1 1123 ? -0.733 -17.268 -21.164 1.00 80.44 1123 SER A CA 1
ATOM 8606 C C . SER A 1 1123 ? -1.620 -16.069 -21.498 1.00 80.44 1123 SER A C 1
ATOM 8608 O O . SER A 1 1123 ? -2.771 -16.023 -21.064 1.00 80.44 1123 SER A O 1
ATOM 8610 N N . LEU A 1 1124 ? -1.134 -15.122 -22.310 1.00 88.94 1124 LEU A N 1
ATOM 8611 C CA . LEU A 1 1124 ? -1.923 -13.971 -22.752 1.00 88.94 1124 LEU A CA 1
ATOM 8612 C C . LEU A 1 1124 ? -3.040 -14.404 -23.711 1.00 88.94 1124 LEU A C 1
ATOM 8614 O O . LEU A 1 1124 ? -4.181 -13.956 -23.584 1.00 88.94 1124 LEU A O 1
ATOM 8618 N N . GLN A 1 1125 ? -2.753 -15.330 -24.627 1.00 86.12 1125 GLN A N 1
ATOM 8619 C CA . GLN A 1 1125 ? -3.790 -15.927 -25.466 1.00 86.12 1125 GLN A CA 1
ATOM 8620 C C . GLN A 1 1125 ? -4.825 -16.699 -24.628 1.00 86.12 1125 GLN A C 1
ATOM 8622 O O . GLN A 1 1125 ? -6.024 -16.505 -24.800 1.00 86.12 1125 GLN A O 1
ATOM 8627 N N . ALA A 1 1126 ? -4.396 -17.520 -23.671 1.00 79.56 1126 ALA A N 1
ATOM 8628 C CA . ALA A 1 1126 ? -5.308 -18.267 -22.806 1.00 79.56 1126 ALA A CA 1
ATOM 8629 C C . ALA A 1 1126 ? -6.183 -17.333 -21.952 1.00 79.56 1126 ALA A C 1
ATOM 8631 O O . ALA A 1 1126 ? -7.380 -17.566 -21.796 1.00 79.56 1126 ALA A O 1
ATOM 8632 N N . PHE A 1 1127 ? -5.611 -16.238 -21.438 1.00 87.06 1127 PHE A N 1
ATOM 8633 C CA . PHE A 1 1127 ? -6.346 -15.193 -20.724 1.00 87.06 1127 PHE A CA 1
ATOM 8634 C C . PHE A 1 1127 ? -7.466 -14.600 -21.590 1.00 87.06 1127 PHE A C 1
ATOM 8636 O O . PHE A 1 1127 ? -8.593 -14.410 -21.133 1.00 87.06 1127 PHE A O 1
ATOM 8643 N N . THR A 1 1128 ? -7.167 -14.321 -22.858 1.00 88.75 1128 THR A N 1
ATOM 8644 C CA . THR A 1 1128 ? -8.130 -13.731 -23.796 1.00 88.75 1128 THR A CA 1
ATOM 8645 C C . THR A 1 1128 ? -9.176 -14.723 -24.295 1.00 88.75 1128 THR A C 1
ATOM 8647 O O . THR A 1 1128 ? -10.327 -14.337 -24.486 1.00 88.75 1128 THR A O 1
ATOM 8650 N N . GLU A 1 1129 ? -8.837 -16.004 -24.427 1.00 87.06 1129 GLU A N 1
ATOM 8651 C CA . GLU A 1 1129 ? -9.806 -17.073 -24.690 1.00 87.06 1129 GLU A CA 1
ATOM 8652 C C . GLU A 1 1129 ? -10.766 -17.283 -23.511 1.00 87.06 1129 GLU A C 1
ATOM 8654 O O . GLU A 1 1129 ? -11.975 -17.358 -23.721 1.00 87.06 1129 GLU A O 1
ATOM 8659 N N . GLN A 1 1130 ? -10.273 -17.279 -22.270 1.00 84.38 1130 GLN A N 1
ATOM 8660 C CA . GLN A 1 1130 ? -11.132 -17.347 -21.079 1.00 84.38 1130 GLN A CA 1
ATOM 8661 C C . GLN A 1 1130 ? -12.034 -16.116 -20.932 1.00 84.38 1130 GLN A C 1
ATOM 8663 O O . GLN A 1 1130 ? -13.171 -16.223 -20.471 1.00 84.38 1130 GLN A O 1
ATOM 8668 N N . LEU A 1 1131 ? -11.577 -14.937 -21.364 1.00 90.69 1131 LEU A N 1
ATOM 8669 C CA . LEU A 1 1131 ? -12.428 -13.749 -21.395 1.00 90.69 1131 LEU A CA 1
ATOM 8670 C C . LEU A 1 1131 ? -13.635 -13.931 -22.334 1.00 90.69 1131 LEU A C 1
ATOM 8672 O O . LEU A 1 1131 ? -14.711 -13.410 -22.036 1.00 90.69 1131 LEU A O 1
ATOM 8676 N N . LYS A 1 1132 ? -13.505 -14.712 -23.418 1.00 88.88 1132 LYS A N 1
ATOM 8677 C CA . LYS A 1 1132 ? -14.655 -15.074 -24.268 1.00 88.88 1132 LYS A CA 1
ATOM 8678 C C . LYS A 1 1132 ? -15.678 -15.911 -23.501 1.00 88.88 1132 LYS A C 1
ATOM 8680 O O . LYS A 1 1132 ? -16.871 -15.667 -23.646 1.00 88.88 1132 LYS A O 1
ATOM 8685 N N . GLU A 1 1133 ? -15.232 -16.837 -22.652 1.00 84.94 1133 GLU A N 1
ATOM 8686 C CA . GLU A 1 1133 ? -16.127 -17.624 -21.792 1.00 84.94 1133 GLU A CA 1
ATOM 8687 C C . GLU A 1 1133 ? -16.872 -16.731 -20.786 1.00 84.94 1133 GLU A C 1
ATOM 8689 O O . GLU A 1 1133 ? -18.073 -16.898 -20.580 1.00 84.94 1133 GLU A O 1
ATOM 8694 N N . ILE A 1 1134 ? -16.201 -15.731 -20.202 1.00 89.38 1134 ILE A N 1
ATOM 8695 C CA . ILE A 1 1134 ? -16.869 -14.745 -19.337 1.00 89.38 1134 ILE A CA 1
ATOM 8696 C C . ILE A 1 1134 ? -17.953 -13.985 -20.100 1.00 89.38 1134 ILE A C 1
ATOM 8698 O O . ILE A 1 1134 ? -19.056 -13.832 -19.577 1.00 89.38 1134 ILE A O 1
ATOM 8702 N N . LEU A 1 1135 ? -17.662 -13.530 -21.322 1.00 88.94 1135 LEU A N 1
ATOM 8703 C CA . LEU A 1 1135 ? -18.646 -12.854 -22.169 1.00 88.94 1135 LEU A CA 1
ATOM 8704 C C . LEU A 1 1135 ? -19.854 -13.758 -22.461 1.00 88.94 1135 LEU A C 1
ATOM 8706 O O . LEU A 1 1135 ? -20.982 -13.295 -22.353 1.00 88.94 1135 LEU A O 1
ATOM 8710 N N . GLU A 1 1136 ? -19.643 -15.051 -22.724 1.00 88.25 1136 GLU A N 1
ATOM 8711 C CA . GLU A 1 1136 ? -20.732 -16.023 -22.924 1.00 88.25 1136 GLU A CA 1
ATOM 8712 C C . GLU A 1 1136 ? -21.600 -16.206 -21.677 1.00 88.25 1136 GLU A C 1
ATOM 8714 O O . GLU A 1 1136 ? -22.828 -16.214 -21.767 1.00 88.25 1136 GLU A O 1
ATOM 8719 N N . ILE A 1 1137 ? -20.984 -16.322 -20.496 1.00 89.31 1137 ILE A N 1
ATOM 8720 C CA . ILE A 1 1137 ? -21.721 -16.438 -19.231 1.00 89.31 1137 ILE A CA 1
ATOM 8721 C C . ILE A 1 1137 ? -22.516 -15.158 -18.950 1.00 89.31 1137 ILE A C 1
ATOM 8723 O O . ILE A 1 1137 ? -23.622 -15.227 -18.413 1.00 89.31 1137 ILE A O 1
ATOM 8727 N N . LEU A 1 1138 ? -21.960 -13.995 -19.289 1.00 88.56 1138 LEU A N 1
ATOM 8728 C CA . LEU A 1 1138 ? -22.632 -12.713 -19.116 1.00 88.56 1138 LEU A CA 1
ATOM 8729 C C . LEU A 1 1138 ? -23.777 -12.518 -20.109 1.00 88.56 1138 LEU A C 1
ATOM 8731 O O . LEU A 1 1138 ? -24.812 -12.012 -19.692 1.00 88.56 1138 LEU A O 1
ATOM 8735 N N . ASP A 1 1139 ? -23.640 -12.962 -21.360 1.00 86.06 1139 ASP A N 1
ATOM 8736 C CA . ASP A 1 1139 ? -24.742 -13.000 -22.329 1.00 86.06 1139 ASP A CA 1
ATOM 8737 C C . ASP A 1 1139 ? -25.873 -13.918 -21.823 1.00 86.06 1139 ASP A C 1
ATOM 8739 O O . ASP A 1 1139 ? -27.036 -13.514 -21.810 1.00 86.06 1139 ASP A O 1
ATOM 8743 N N . GLU A 1 1140 ? -25.545 -15.120 -21.313 1.00 87.31 1140 GLU A N 1
ATOM 8744 C CA . GLU A 1 1140 ? -26.520 -16.022 -20.669 1.00 87.31 1140 GLU A CA 1
ATOM 8745 C C . GLU A 1 1140 ? -27.203 -15.352 -19.459 1.00 87.31 1140 GLU A C 1
ATOM 8747 O O . GLU A 1 1140 ? -28.413 -15.495 -19.260 1.00 87.31 1140 GLU A O 1
ATOM 8752 N N . LEU A 1 1141 ? -26.438 -14.627 -18.633 1.00 88.06 1141 LEU A N 1
ATOM 8753 C CA . LEU A 1 1141 ? -26.948 -13.942 -17.443 1.00 88.06 1141 LEU A CA 1
ATOM 8754 C C . LEU A 1 1141 ? -27.843 -12.757 -17.815 1.00 88.06 1141 LEU A C 1
ATOM 8756 O O . LEU A 1 1141 ? -28.912 -12.604 -17.227 1.00 88.06 1141 LEU A O 1
ATOM 8760 N N . HIS A 1 1142 ? -27.430 -11.952 -18.793 1.00 85.12 1142 HIS A N 1
ATOM 8761 C CA . HIS A 1 1142 ? -28.191 -10.821 -19.310 1.00 85.12 1142 HIS A CA 1
ATOM 8762 C C . HIS A 1 1142 ? -29.533 -11.300 -19.870 1.00 85.12 1142 HIS A C 1
ATOM 8764 O O . HIS A 1 1142 ? -30.578 -10.791 -19.459 1.00 85.12 1142 HIS A O 1
ATOM 8770 N N . LEU A 1 1143 ? -29.512 -12.368 -20.676 1.00 82.19 1143 LEU A N 1
ATOM 8771 C CA . LEU A 1 1143 ? -30.703 -13.018 -21.217 1.00 82.19 1143 LEU A CA 1
ATOM 8772 C C . LEU A 1 1143 ? -31.659 -13.494 -20.111 1.00 82.19 1143 LEU A C 1
ATOM 8774 O O . LEU A 1 1143 ? -32.858 -13.226 -20.170 1.00 82.19 1143 LEU A O 1
ATOM 8778 N N . GLU A 1 1144 ? -31.156 -14.160 -19.065 1.00 79.75 1144 GLU A N 1
ATOM 8779 C CA . GLU A 1 1144 ? -32.010 -14.622 -17.960 1.00 79.75 1144 GLU A CA 1
ATOM 8780 C C . GLU A 1 1144 ? -32.592 -13.447 -17.147 1.00 79.75 1144 GLU A C 1
ATOM 8782 O O . GLU A 1 1144 ? -33.730 -13.540 -16.684 1.00 79.75 1144 GLU A O 1
ATOM 8787 N N . THR A 1 1145 ? -31.859 -12.333 -17.001 1.00 78.50 1145 THR A N 1
ATOM 8788 C CA . THR A 1 1145 ? -32.336 -11.153 -16.257 1.00 78.50 1145 THR A CA 1
ATOM 8789 C C . THR A 1 1145 ? -33.317 -10.268 -17.030 1.00 78.50 1145 THR A C 1
ATOM 8791 O O . THR A 1 1145 ? -34.282 -9.791 -16.430 1.00 78.50 1145 THR A O 1
ATOM 8794 N N . GLU A 1 1146 ? -33.102 -10.038 -18.330 1.00 74.88 1146 GLU A N 1
ATOM 8795 C CA . GLU A 1 1146 ? -33.919 -9.114 -19.131 1.00 74.88 1146 GLU A CA 1
ATOM 8796 C C . GLU A 1 1146 ? -35.067 -9.810 -19.870 1.00 74.88 1146 GLU A C 1
ATOM 8798 O O . GLU A 1 1146 ? -36.196 -9.319 -19.840 1.00 74.88 1146 GLU A O 1
ATOM 8803 N N . GLU A 1 1147 ? -34.830 -10.973 -20.488 1.00 67.12 1147 GLU A N 1
ATOM 8804 C CA . GLU A 1 1147 ? -35.860 -11.657 -21.285 1.00 67.12 1147 GLU A CA 1
ATOM 8805 C C . GLU A 1 1147 ? -36.833 -12.480 -20.419 1.00 67.12 1147 GLU A C 1
ATOM 8807 O O . GLU A 1 1147 ? -37.949 -12.786 -20.849 1.00 67.12 1147 GLU A O 1
ATOM 8812 N N . ARG A 1 1148 ? -36.454 -12.836 -19.177 1.00 64.38 1148 ARG A N 1
ATOM 8813 C CA . ARG A 1 1148 ? -37.273 -13.658 -18.256 1.00 64.38 1148 ARG A CA 1
ATOM 8814 C C . ARG A 1 1148 ? -37.496 -13.040 -16.861 1.00 64.38 1148 ARG A C 1
ATOM 8816 O O . ARG A 1 1148 ? -37.292 -13.727 -15.857 1.00 64.38 1148 ARG A O 1
ATOM 8823 N N . PRO A 1 1149 ? -38.071 -11.829 -16.728 1.00 57.19 1149 PRO A N 1
ATOM 8824 C CA . PRO A 1 1149 ? -38.312 -11.206 -15.416 1.00 57.19 1149 PRO A CA 1
ATOM 8825 C C . PRO A 1 1149 ? -39.255 -12.019 -14.500 1.00 57.19 1149 PRO A C 1
ATOM 8827 O O . PRO A 1 1149 ? -39.176 -11.932 -13.273 1.00 57.19 1149 PRO A O 1
ATOM 8830 N N . ASN A 1 1150 ? -40.120 -12.863 -15.081 1.00 61.72 1150 ASN A N 1
ATOM 8831 C CA . ASN A 1 1150 ? -41.047 -13.744 -14.357 1.00 61.72 1150 ASN A CA 1
ATOM 8832 C C . ASN A 1 1150 ? -40.509 -15.175 -14.137 1.00 61.72 1150 ASN A C 1
ATOM 8834 O O . ASN A 1 1150 ? -41.247 -16.037 -13.659 1.00 61.72 1150 ASN A O 1
ATOM 8838 N N . GLY A 1 1151 ? -39.234 -15.449 -14.445 1.00 60.62 1151 GLY A N 1
ATOM 8839 C CA . GLY A 1 1151 ? -38.584 -16.767 -14.355 1.00 60.62 1151 GLY A CA 1
ATOM 8840 C C . GLY A 1 1151 ? -38.344 -17.307 -12.936 1.00 60.62 1151 GLY A C 1
ATOM 8841 O O . GLY A 1 1151 ? -37.423 -18.097 -12.721 1.00 60.62 1151 GLY A O 1
ATOM 8842 N N . ARG A 1 1152 ? -39.150 -16.902 -11.944 1.00 75.12 1152 ARG A N 1
ATOM 8843 C CA . ARG A 1 1152 ? -39.002 -17.360 -10.558 1.00 75.12 1152 ARG A CA 1
ATOM 8844 C C . ARG A 1 1152 ? -39.353 -18.843 -10.454 1.00 75.12 1152 ARG A C 1
ATOM 8846 O O . ARG A 1 1152 ? -40.480 -19.259 -10.710 1.00 75.12 1152 ARG A O 1
ATOM 8853 N N . SER A 1 1153 ? -38.378 -19.647 -10.056 1.00 74.62 1153 SER A N 1
ATOM 8854 C CA . SER A 1 1153 ? -38.507 -21.079 -9.829 1.00 74.62 1153 SER A CA 1
ATOM 8855 C C . SER A 1 1153 ? -38.033 -21.441 -8.422 1.00 74.62 1153 SER A C 1
ATOM 8857 O O . SER A 1 1153 ? -36.932 -21.099 -8.001 1.00 74.62 1153 SER A O 1
ATOM 8859 N N . TRP A 1 1154 ? -38.883 -22.164 -7.695 1.00 82.12 1154 TRP A N 1
ATOM 8860 C CA . TRP A 1 1154 ? -38.552 -22.794 -6.415 1.00 82.12 1154 TRP A CA 1
ATOM 8861 C C . TRP A 1 1154 ? -38.321 -24.293 -6.631 1.00 82.12 1154 TRP A C 1
ATOM 8863 O O . TRP A 1 1154 ? -39.052 -25.145 -6.122 1.00 82.12 1154 TRP A O 1
ATOM 8873 N N . GLY A 1 1155 ? -37.340 -24.623 -7.471 1.00 71.06 1155 GLY A N 1
ATOM 8874 C CA . GLY A 1 1155 ? -36.947 -26.002 -7.751 1.00 71.06 1155 GLY A CA 1
ATOM 8875 C C . GLY A 1 1155 ? -36.460 -26.726 -6.495 1.00 71.06 1155 GLY A C 1
ATOM 8876 O O . GLY A 1 1155 ? -36.771 -27.900 -6.312 1.00 71.06 1155 GLY A O 1
ATOM 8877 N N . TRP A 1 1156 ? -35.796 -26.013 -5.582 1.00 76.94 1156 TRP A N 1
ATOM 8878 C CA . TRP A 1 1156 ? -35.310 -26.550 -4.309 1.00 76.94 1156 TRP A CA 1
ATOM 8879 C C . TRP A 1 1156 ? -36.428 -27.048 -3.378 1.00 76.94 1156 TRP A C 1
ATOM 8881 O O . TRP A 1 1156 ? -36.213 -27.991 -2.618 1.00 76.94 1156 TRP A O 1
ATOM 8891 N N . LEU A 1 1157 ? -37.635 -26.473 -3.460 1.00 76.12 1157 LEU A N 1
ATOM 8892 C CA . LEU A 1 1157 ? -38.817 -26.943 -2.724 1.00 76.12 1157 LEU A CA 1
ATOM 8893 C C . LEU A 1 1157 ? -39.363 -28.267 -3.291 1.00 76.12 1157 LEU A C 1
ATOM 8895 O O . LEU A 1 1157 ? -40.063 -28.998 -2.595 1.00 76.12 1157 LEU A O 1
ATOM 8899 N N . LYS A 1 1158 ? -39.005 -28.624 -4.534 1.00 76.88 1158 LYS A N 1
ATOM 8900 C CA . LYS A 1 1158 ? -39.395 -29.876 -5.204 1.00 76.88 1158 LYS A CA 1
ATOM 8901 C C . LYS A 1 1158 ? -38.351 -30.986 -5.018 1.00 76.88 1158 LYS A C 1
ATOM 8903 O O . LYS A 1 1158 ? -38.092 -31.731 -5.958 1.00 76.88 1158 LYS A O 1
ATOM 8908 N N . PHE A 1 1159 ? -37.779 -31.134 -3.822 1.00 70.94 1159 PHE A N 1
ATOM 8909 C CA . PHE A 1 1159 ? -36.719 -32.119 -3.542 1.00 70.94 1159 PHE A CA 1
ATOM 8910 C C . PHE A 1 1159 ? -37.111 -33.592 -3.802 1.00 70.94 1159 PHE A C 1
ATOM 8912 O O . PHE A 1 1159 ? -36.236 -34.444 -3.906 1.00 70.94 1159 PHE A O 1
ATOM 8919 N N . TRP A 1 1160 ? -38.409 -33.893 -3.938 1.00 74.44 1160 TRP A N 1
ATOM 8920 C CA . TRP A 1 1160 ? -38.937 -35.214 -4.310 1.00 74.44 1160 TRP A CA 1
ATOM 8921 C C . TRP A 1 1160 ? -38.797 -35.551 -5.801 1.00 74.44 1160 TRP A C 1
ATOM 8923 O O . TRP A 1 1160 ? -38.877 -36.719 -6.173 1.00 74.44 1160 TRP A O 1
ATOM 8933 N N . ARG A 1 1161 ? -38.643 -34.548 -6.677 1.00 54.91 1161 ARG A N 1
ATOM 8934 C CA . ARG A 1 1161 ? -38.368 -34.792 -8.097 1.00 54.91 1161 ARG A CA 1
ATOM 8935 C C . ARG A 1 1161 ? -36.857 -34.943 -8.261 1.00 54.91 1161 ARG A C 1
ATOM 8937 O O . ARG A 1 1161 ? -36.145 -34.023 -7.856 1.00 54.91 1161 ARG A O 1
ATOM 8944 N N . PRO A 1 1162 ? -36.350 -36.032 -8.867 1.00 45.75 1162 PRO A N 1
ATOM 8945 C CA . PRO A 1 1162 ? -34.948 -36.078 -9.246 1.00 45.75 1162 PRO A CA 1
ATOM 8946 C C . PRO A 1 1162 ? -34.684 -34.883 -10.164 1.00 45.75 1162 PRO A C 1
ATOM 8948 O O . PRO A 1 1162 ? -35.356 -34.705 -11.183 1.00 45.75 1162 PRO A O 1
ATOM 8951 N N . THR A 1 1163 ? -33.764 -34.010 -9.757 1.00 49.94 1163 THR A N 1
ATOM 8952 C CA . THR A 1 1163 ? -33.259 -32.947 -10.626 1.00 49.94 1163 THR A CA 1
ATOM 8953 C C . THR A 1 1163 ? -32.791 -33.596 -11.927 1.00 49.94 1163 THR A C 1
ATOM 8955 O O . THR A 1 1163 ? -32.026 -34.561 -11.838 1.00 49.94 1163 THR A O 1
ATOM 8958 N N . PRO A 1 1164 ? -33.236 -33.124 -13.110 1.00 42.16 1164 PRO A N 1
ATOM 8959 C CA . PRO A 1 1164 ? -32.710 -33.642 -14.366 1.00 42.16 1164 PRO A CA 1
ATOM 8960 C C . PRO A 1 1164 ? -31.182 -33.509 -14.328 1.00 42.16 1164 PRO A C 1
ATOM 8962 O O . PRO A 1 1164 ? -30.704 -32.474 -13.844 1.00 42.16 1164 PRO A O 1
ATOM 8965 N N . PRO A 1 1165 ? -30.414 -34.533 -14.754 1.00 42.19 1165 PRO A N 1
ATOM 8966 C CA . PRO A 1 1165 ? -28.976 -34.371 -14.903 1.00 42.19 1165 PRO A CA 1
ATOM 8967 C C . PRO A 1 1165 ? -28.779 -33.156 -15.801 1.00 42.19 1165 PRO A C 1
ATOM 8969 O O . PRO A 1 1165 ? -29.420 -33.053 -16.849 1.00 42.19 1165 PRO A O 1
ATOM 8972 N N . ASP A 1 1166 ? -28.017 -32.181 -15.308 1.00 41.31 1166 ASP A N 1
ATOM 8973 C CA . ASP A 1 1166 ? -27.847 -30.912 -15.993 1.00 41.31 1166 ASP A CA 1
ATOM 8974 C C . ASP A 1 1166 ? -27.511 -31.189 -17.470 1.00 41.31 1166 ASP A C 1
ATOM 8976 O O . ASP A 1 1166 ? -26.609 -31.976 -17.767 1.00 41.31 1166 ASP A O 1
ATOM 8980 N N . HIS A 1 1167 ? -28.190 -30.515 -18.403 1.00 34.38 1167 HIS A N 1
ATOM 8981 C CA . HIS A 1 1167 ? -27.649 -30.295 -19.745 1.00 34.38 1167 HIS A CA 1
ATOM 8982 C C . HIS A 1 1167 ? -26.438 -29.359 -19.595 1.00 34.38 1167 HIS A C 1
ATOM 8984 O O . HIS A 1 1167 ? -26.470 -28.182 -19.933 1.00 34.38 1167 HIS A O 1
ATOM 8990 N N . THR A 1 1168 ? -25.392 -29.855 -18.939 1.00 36.06 1168 THR A N 1
ATOM 8991 C CA . THR A 1 1168 ? -24.160 -29.140 -18.658 1.00 36.06 1168 THR A CA 1
ATOM 8992 C C . THR A 1 1168 ? -23.327 -29.109 -19.928 1.00 36.06 1168 THR A C 1
ATOM 8994 O O . THR A 1 1168 ? -22.818 -30.137 -20.380 1.00 36.06 1168 THR A O 1
ATOM 8997 N N . ASN A 1 1169 ? -23.259 -27.899 -20.484 1.00 35.09 1169 ASN A N 1
ATOM 8998 C CA . ASN A 1 1169 ? -22.352 -27.354 -21.488 1.00 35.09 1169 ASN A CA 1
ATOM 8999 C C . ASN A 1 1169 ? -21.102 -28.196 -21.768 1.00 35.09 1169 ASN A C 1
ATOM 9001 O O . ASN A 1 1169 ? -20.492 -28.766 -20.862 1.00 35.09 1169 ASN A O 1
ATOM 9005 N N . LYS A 1 1170 ? -20.672 -28.158 -23.033 1.00 33.47 1170 LYS A N 1
ATOM 9006 C CA . LYS A 1 1170 ? -19.452 -28.757 -23.602 1.00 33.47 1170 LYS A CA 1
ATOM 9007 C C . LYS A 1 1170 ? -18.195 -28.678 -22.732 1.00 33.47 1170 LYS A C 1
ATOM 9009 O O . LYS A 1 1170 ? -17.311 -29.477 -22.953 1.00 33.47 1170 LYS A O 1
ATOM 9014 N N . TRP A 1 1171 ? -18.106 -27.789 -21.743 1.00 32.09 1171 TRP A N 1
ATOM 9015 C CA . TRP A 1 1171 ? -16.981 -27.688 -20.810 1.00 32.09 1171 TRP A CA 1
ATOM 9016 C C . TRP A 1 1171 ? -17.102 -28.577 -19.573 1.00 32.09 1171 TRP A C 1
ATOM 9018 O O . TRP A 1 1171 ? -16.148 -29.242 -19.187 1.00 32.09 1171 TRP A O 1
ATOM 9028 N N . THR A 1 1172 ? -18.299 -28.666 -18.985 1.00 34.47 1172 THR A N 1
ATOM 9029 C CA . THR A 1 1172 ? -18.581 -29.652 -17.935 1.00 34.47 1172 THR A CA 1
ATOM 9030 C C . THR A 1 1172 ? -18.872 -31.005 -18.523 1.00 34.47 1172 THR A C 1
ATOM 9032 O O . THR A 1 1172 ? -18.728 -31.944 -17.786 1.00 34.47 1172 THR A O 1
ATOM 9035 N N . SER A 1 1173 ? -19.216 -31.157 -19.799 1.00 28.47 1173 SER A N 1
ATOM 9036 C CA . SER A 1 1173 ? -19.100 -32.442 -20.492 1.00 28.47 1173 SER A CA 1
ATOM 9037 C C . SER A 1 1173 ? -17.714 -32.637 -21.109 1.00 28.47 1173 SER A C 1
ATOM 9039 O O . SER A 1 1173 ? -17.311 -33.767 -21.246 1.00 28.47 1173 SER A O 1
ATOM 9041 N N . ALA A 1 1174 ? -16.874 -31.645 -21.387 1.00 36.44 1174 ALA A N 1
ATOM 9042 C CA . ALA A 1 1174 ? -15.462 -31.938 -21.670 1.00 36.44 1174 ALA A CA 1
ATOM 9043 C C . ALA A 1 1174 ? -14.783 -32.438 -20.396 1.00 36.44 1174 ALA A C 1
ATOM 9045 O O . ALA A 1 1174 ? -14.154 -33.474 -20.436 1.00 36.44 1174 ALA A O 1
ATOM 9046 N N . THR A 1 1175 ? -15.024 -31.824 -19.235 1.00 35.34 1175 THR A N 1
ATOM 9047 C CA . THR A 1 1175 ? -14.487 -32.312 -17.953 1.00 35.34 1175 THR A CA 1
ATOM 9048 C C . THR A 1 1175 ? -15.293 -33.469 -17.354 1.00 35.34 1175 THR A C 1
ATOM 9050 O O . THR A 1 1175 ? -14.678 -34.412 -16.874 1.00 35.34 1175 THR A O 1
ATOM 9053 N N . ARG A 1 1176 ? -16.639 -33.490 -17.408 1.00 30.25 1176 ARG A N 1
ATOM 9054 C CA . ARG A 1 1176 ? -17.481 -34.646 -16.996 1.00 30.25 1176 ARG A CA 1
ATOM 9055 C C . ARG A 1 1176 ? -17.529 -35.761 -18.006 1.00 30.25 1176 ARG A C 1
ATOM 9057 O O . ARG A 1 1176 ? -17.557 -36.878 -17.569 1.00 30.25 1176 ARG A O 1
ATOM 9064 N N . SER A 1 1177 ? -17.506 -35.520 -19.311 1.00 31.05 1177 SER A N 1
ATOM 9065 C CA . SER A 1 1177 ? -17.359 -36.590 -20.312 1.00 31.05 1177 SER A CA 1
ATOM 9066 C C . SER A 1 1177 ? -15.900 -36.958 -20.563 1.00 31.05 1177 SER A C 1
ATOM 9068 O O . SER A 1 1177 ? -15.694 -38.075 -20.984 1.00 31.05 1177 SER A O 1
ATOM 9070 N N . ALA A 1 1178 ? -14.879 -36.163 -20.215 1.00 39.28 1178 ALA A N 1
ATOM 9071 C CA . ALA A 1 1178 ? -13.536 -36.733 -20.019 1.00 39.28 1178 ALA A CA 1
ATOM 9072 C C . ALA A 1 1178 ? -13.469 -37.557 -18.725 1.00 39.28 1178 ALA A C 1
ATOM 9074 O O . ALA A 1 1178 ? -12.838 -38.607 -18.720 1.00 39.28 1178 ALA A O 1
ATOM 9075 N N . THR A 1 1179 ? -14.163 -37.151 -17.650 1.00 38.12 1179 THR A N 1
ATOM 9076 C CA . THR A 1 1179 ? -14.232 -37.977 -16.426 1.00 38.12 1179 THR A CA 1
ATOM 9077 C C . THR A 1 1179 ? -15.191 -39.174 -16.529 1.00 38.12 1179 THR A C 1
ATOM 9079 O O . THR A 1 1179 ? -14.904 -40.181 -15.907 1.00 38.12 1179 THR A O 1
ATOM 9082 N N . GLU A 1 1180 ? -16.247 -39.140 -17.352 1.00 29.31 1180 GLU A N 1
ATOM 9083 C CA . GLU A 1 1180 ? -17.223 -40.231 -17.568 1.00 29.31 1180 GLU A CA 1
ATOM 9084 C C . GLU A 1 1180 ? -16.862 -41.095 -18.790 1.00 29.31 1180 GLU A C 1
ATOM 9086 O O . GLU A 1 1180 ? -17.041 -42.306 -18.730 1.00 29.31 1180 GLU A O 1
ATOM 9091 N N . ARG A 1 1181 ? -16.282 -40.551 -19.880 1.00 31.89 1181 ARG A N 1
ATOM 9092 C CA . ARG A 1 1181 ? -15.686 -41.401 -20.943 1.00 31.89 1181 ARG A CA 1
ATOM 9093 C C . ARG A 1 1181 ? -14.395 -42.071 -20.473 1.00 31.89 1181 ARG A C 1
ATOM 9095 O O . ARG A 1 1181 ? -14.011 -43.069 -21.064 1.00 31.89 1181 ARG A O 1
ATOM 9102 N N . GLY A 1 1182 ? -13.768 -41.561 -19.411 1.00 35.19 1182 GLY A N 1
ATOM 9103 C CA . GLY A 1 1182 ? -12.696 -42.236 -18.675 1.00 35.19 1182 GLY A CA 1
ATOM 9104 C C . GLY A 1 1182 ? -13.189 -43.204 -17.589 1.00 35.19 1182 GLY A C 1
ATOM 9105 O O . GLY A 1 1182 ? -12.399 -44.003 -17.102 1.00 35.19 1182 GLY A O 1
ATOM 9106 N N . GLU A 1 1183 ? -14.485 -43.197 -17.246 1.00 28.50 1183 GLU A N 1
ATOM 9107 C CA . GLU A 1 1183 ? -15.132 -44.257 -16.450 1.00 28.50 1183 GLU A CA 1
ATOM 9108 C C . GLU A 1 1183 ? -15.519 -45.472 -17.317 1.00 28.50 1183 GLU A C 1
ATOM 9110 O O . GLU A 1 1183 ? -16.267 -46.347 -16.870 1.00 28.50 1183 GLU A O 1
ATOM 9115 N N . THR A 1 1184 ? -14.947 -45.613 -18.527 1.00 32.19 1184 THR A N 1
ATOM 9116 C CA . THR A 1 1184 ? -14.706 -46.964 -19.054 1.00 32.19 1184 THR A CA 1
ATOM 9117 C C . THR A 1 1184 ? -14.081 -47.752 -17.924 1.00 32.19 1184 THR A C 1
ATOM 9119 O O . THR A 1 1184 ? -13.120 -47.275 -17.331 1.00 32.19 1184 THR A O 1
ATOM 9122 N N . SER A 1 1185 ? -14.682 -48.890 -17.597 1.00 31.03 1185 SER A N 1
ATOM 9123 C CA . SER A 1 1185 ? -14.379 -49.768 -16.473 1.00 31.03 1185 SER A CA 1
ATOM 9124 C C . SER A 1 1185 ? -12.921 -50.243 -16.464 1.00 31.03 1185 SER A C 1
ATOM 9126 O O . SER A 1 1185 ? -12.636 -51.422 -16.646 1.00 31.03 1185 SER A O 1
ATOM 9128 N N . ILE A 1 1186 ? -11.986 -49.332 -16.251 1.00 30.11 1186 ILE A N 1
ATOM 9129 C CA . ILE A 1 1186 ? -10.636 -49.609 -15.830 1.00 30.11 1186 ILE A CA 1
ATOM 9130 C C . ILE A 1 1186 ? -10.825 -49.763 -14.332 1.00 30.11 1186 ILE A C 1
ATOM 9132 O O . ILE A 1 1186 ? -11.019 -48.790 -13.597 1.00 30.11 1186 ILE A O 1
ATOM 9136 N N . ALA A 1 1187 ? -10.930 -51.023 -13.899 1.00 28.67 1187 ALA A N 1
ATOM 9137 C CA . ALA A 1 1187 ? -10.851 -51.367 -12.488 1.00 28.67 1187 ALA A CA 1
ATOM 9138 C C . ALA A 1 1187 ? -9.727 -50.519 -11.885 1.00 28.67 1187 ALA A C 1
ATOM 9140 O O . ALA A 1 1187 ? -8.688 -50.433 -12.533 1.00 28.67 1187 ALA A O 1
ATOM 9141 N N . PRO A 1 1188 ? -9.921 -49.860 -10.726 1.00 30.91 1188 PRO A N 1
ATOM 9142 C CA . PRO A 1 1188 ? -8.896 -48.997 -10.167 1.00 30.91 1188 PRO A CA 1
ATOM 9143 C C . PRO A 1 1188 ? -7.618 -49.820 -10.092 1.00 30.91 1188 PRO A C 1
ATOM 9145 O O . PRO A 1 1188 ? -7.523 -50.719 -9.250 1.00 30.91 1188 PRO A O 1
ATOM 9148 N N . GLU A 1 1189 ? -6.672 -49.546 -10.992 1.00 27.69 1189 GLU A N 1
ATOM 9149 C CA . GLU A 1 1189 ? -5.306 -49.988 -10.838 1.00 27.69 1189 GLU A CA 1
ATOM 9150 C C . GLU A 1 1189 ? -4.876 -49.278 -9.573 1.00 27.69 1189 GLU A C 1
ATOM 9152 O O . GLU A 1 1189 ? -4.563 -48.087 -9.529 1.00 27.69 1189 GLU A O 1
ATOM 9157 N N . ARG A 1 1190 ? -5.031 -50.003 -8.465 1.00 25.95 1190 ARG A N 1
ATOM 9158 C CA . ARG A 1 1190 ? -4.402 -49.643 -7.223 1.00 25.95 1190 ARG A CA 1
ATOM 9159 C C . ARG A 1 1190 ? -2.950 -49.520 -7.634 1.00 25.95 1190 ARG A C 1
ATOM 9161 O O . ARG A 1 1190 ? -2.311 -50.533 -7.897 1.00 25.95 1190 ARG A O 1
ATOM 9168 N N . TYR A 1 1191 ? -2.431 -48.299 -7.639 1.00 32.03 1191 TYR A N 1
ATOM 9169 C CA . TYR A 1 1191 ? -1.065 -48.089 -7.217 1.00 32.03 1191 TYR A CA 1
ATOM 9170 C C . TYR A 1 1191 ? -0.988 -48.722 -5.828 1.00 32.03 1191 TYR A C 1
ATOM 9172 O O . TYR A 1 1191 ? -1.212 -48.079 -4.801 1.00 32.03 1191 TYR A O 1
ATOM 9180 N N . SER A 1 1192 ? -0.767 -50.035 -5.794 1.00 24.25 1192 SER A N 1
ATOM 9181 C CA . SER A 1 1192 ? -0.125 -50.661 -4.676 1.00 24.25 1192 SER A CA 1
ATOM 9182 C C . SER A 1 1192 ? 1.190 -49.908 -4.607 1.00 24.25 1192 SER A C 1
ATOM 9184 O O . SER A 1 1192 ? 2.108 -50.158 -5.387 1.00 24.25 1192 SER A O 1
ATOM 9186 N N . ILE A 1 1193 ? 1.284 -48.977 -3.652 1.00 32.06 1193 ILE A N 1
ATOM 9187 C CA . ILE A 1 1193 ? 2.509 -48.889 -2.861 1.00 32.06 1193 ILE A CA 1
ATOM 9188 C C . ILE A 1 1193 ? 2.946 -50.349 -2.734 1.00 32.06 1193 ILE A C 1
ATOM 9190 O O . ILE A 1 1193 ? 2.078 -51.124 -2.313 1.00 32.06 1193 ILE A O 1
ATOM 9194 N N . PRO A 1 1194 ? 4.143 -50.769 -3.190 1.00 31.58 1194 PRO A N 1
ATOM 9195 C CA . PRO A 1 1194 ? 4.595 -52.109 -2.882 1.00 31.58 1194 PRO A CA 1
ATOM 9196 C C . PRO A 1 1194 ? 4.464 -52.190 -1.372 1.00 31.58 1194 PRO A C 1
ATOM 9198 O O . PRO A 1 1194 ? 5.190 -51.504 -0.653 1.00 31.58 1194 PRO A O 1
ATOM 9201 N N . GLU A 1 1195 ? 3.411 -52.872 -0.912 1.00 32.22 1195 GLU A N 1
ATOM 9202 C CA . GLU A 1 1195 ? 3.187 -53.126 0.487 1.00 32.22 1195 GLU A CA 1
ATOM 9203 C C . GLU A 1 1195 ? 4.453 -53.873 0.820 1.00 32.22 1195 GLU A C 1
ATOM 9205 O O . GLU A 1 1195 ? 4.667 -54.986 0.339 1.00 32.22 1195 GLU A O 1
ATOM 9210 N N . THR A 1 1196 ? 5.360 -53.203 1.518 1.00 33.97 1196 THR A N 1
ATOM 9211 C CA . THR A 1 1196 ? 6.467 -53.836 2.195 1.00 33.97 1196 THR A CA 1
ATOM 9212 C C . THR A 1 1196 ? 5.804 -54.905 3.039 1.00 33.97 1196 THR A C 1
ATOM 9214 O O . THR A 1 1196 ? 5.227 -54.588 4.070 1.00 33.97 1196 THR A O 1
ATOM 9217 N N . ALA A 1 1197 ? 5.752 -56.112 2.476 1.00 33.59 1197 ALA A N 1
ATOM 9218 C CA . ALA A 1 1197 ? 5.044 -57.302 2.906 1.00 33.59 1197 ALA A CA 1
ATOM 9219 C C . ALA A 1 1197 ? 4.228 -57.144 4.203 1.00 33.59 1197 ALA A C 1
ATOM 9221 O O . ALA A 1 1197 ? 4.573 -57.696 5.242 1.00 33.59 1197 ALA A O 1
ATOM 9222 N N . THR A 1 1198 ? 3.109 -56.428 4.149 1.00 33.28 1198 THR A N 1
ATOM 9223 C CA . THR A 1 1198 ? 1.991 -56.713 5.044 1.00 33.28 1198 THR A CA 1
ATOM 9224 C C . THR A 1 1198 ? 0.892 -57.208 4.144 1.00 33.28 1198 THR A C 1
ATOM 9226 O O . THR A 1 1198 ? 0.055 -56.428 3.707 1.00 33.28 1198 THR A O 1
ATOM 9229 N N . SER A 1 1199 ? 0.975 -58.498 3.817 1.00 31.44 1199 SER A N 1
ATOM 9230 C CA . SER A 1 1199 ? -0.055 -59.241 3.104 1.00 31.44 1199 SER A CA 1
ATOM 9231 C C . SER A 1 1199 ? -1.446 -58.754 3.530 1.00 31.44 1199 SER A C 1
ATOM 9233 O O . SER A 1 1199 ? -1.706 -58.655 4.739 1.00 31.44 1199 SER A O 1
ATOM 9235 N N . PRO A 1 1200 ? -2.356 -58.437 2.590 1.00 41.56 1200 PRO A N 1
ATOM 9236 C CA . PRO A 1 1200 ? -3.740 -58.198 2.946 1.00 41.56 1200 PRO A CA 1
ATOM 9237 C C . PRO A 1 1200 ? -4.234 -59.495 3.576 1.00 41.56 1200 PRO A C 1
ATOM 9239 O O . PRO A 1 1200 ? -4.415 -60.493 2.888 1.00 41.56 1200 PRO A O 1
ATOM 9242 N N . VAL A 1 1201 ? -4.356 -59.509 4.905 1.00 44.69 1201 VAL A N 1
ATOM 9243 C CA . VAL A 1 1201 ? -4.842 -60.671 5.648 1.00 44.69 1201 VAL A CA 1
ATOM 9244 C C . VAL A 1 1201 ? -6.175 -61.058 5.029 1.00 44.69 1201 VAL A C 1
ATOM 9246 O O . VAL A 1 1201 ? -7.145 -60.299 5.139 1.00 44.69 1201 VAL A O 1
ATOM 9249 N N . ASP A 1 1202 ? -6.214 -62.213 4.367 1.00 44.28 1202 ASP A N 1
ATOM 9250 C CA . ASP A 1 1202 ? -7.432 -62.742 3.783 1.00 44.28 1202 ASP A CA 1
ATOM 9251 C C . ASP A 1 1202 ? -8.471 -62.855 4.901 1.00 44.28 1202 ASP A C 1
ATOM 9253 O O . ASP A 1 1202 ? -8.385 -63.672 5.820 1.00 44.28 1202 ASP A O 1
ATOM 9257 N N . LEU A 1 1203 ? -9.486 -61.986 4.857 1.00 50.50 1203 LEU A N 1
ATOM 9258 C CA . LEU A 1 1203 ? -10.574 -61.956 5.840 1.00 50.50 1203 LEU A CA 1
ATOM 9259 C C . LEU A 1 1203 ? -11.362 -63.280 5.880 1.00 50.50 1203 LEU A C 1
ATOM 9261 O O . LEU A 1 1203 ? -12.181 -63.477 6.787 1.00 50.50 1203 LEU A O 1
ATOM 9265 N N . ALA A 1 1204 ? -11.127 -64.176 4.918 1.00 55.75 1204 ALA A N 1
ATOM 9266 C CA . ALA A 1 1204 ? -11.628 -65.540 4.905 1.00 55.75 1204 ALA A CA 1
ATOM 9267 C C . ALA A 1 1204 ? -11.042 -66.393 6.049 1.00 55.75 1204 ALA A C 1
ATOM 9269 O O . ALA A 1 1204 ? -11.808 -67.116 6.687 1.00 55.75 1204 ALA A O 1
ATOM 9270 N N . GLU A 1 1205 ? -9.760 -66.232 6.398 1.00 52.62 1205 GLU A N 1
ATOM 9271 C CA . GLU A 1 1205 ? -9.063 -67.087 7.378 1.00 52.62 1205 GLU A CA 1
ATOM 9272 C C . GLU A 1 1205 ? -9.160 -66.592 8.836 1.00 52.62 1205 GLU A C 1
ATOM 9274 O O . GLU A 1 1205 ? -8.873 -67.322 9.787 1.00 52.62 1205 GLU A O 1
ATOM 9279 N N . LEU A 1 1206 ? -9.637 -65.364 9.068 1.00 48.31 1206 LEU A N 1
ATOM 9280 C CA . LEU A 1 1206 ? -9.838 -64.837 10.422 1.00 48.31 1206 LEU A CA 1
ATOM 9281 C C . LEU A 1 1206 ? -10.980 -65.573 11.153 1.00 48.31 1206 LEU A C 1
ATOM 9283 O O . LEU A 1 1206 ? -12.161 -65.437 10.815 1.00 48.31 1206 LEU A O 1
ATOM 9287 N N . SER A 1 1207 ? -10.628 -66.275 12.238 1.00 62.41 1207 SER A N 1
ATOM 9288 C CA . SER A 1 1207 ? -11.557 -66.831 13.239 1.00 62.41 1207 SER A CA 1
ATOM 9289 C C . SER A 1 1207 ? -12.670 -65.835 13.614 1.00 62.41 1207 SER A C 1
ATOM 9291 O O . SER A 1 1207 ? -12.444 -64.623 13.652 1.00 62.41 1207 SER A O 1
ATOM 9293 N N . ARG A 1 1208 ? -13.878 -66.319 13.961 1.00 66.00 1208 ARG A N 1
ATOM 9294 C CA . ARG A 1 1208 ? -15.027 -65.483 14.398 1.00 66.00 1208 ARG A CA 1
ATOM 9295 C C . ARG A 1 1208 ? -14.622 -64.408 15.420 1.00 66.00 1208 ARG A C 1
ATOM 9297 O O . ARG A 1 1208 ? -15.076 -63.269 15.311 1.00 66.00 1208 ARG A O 1
ATOM 9304 N N . LYS A 1 1209 ? -13.720 -64.734 16.360 1.00 65.62 1209 LYS A N 1
ATOM 9305 C CA . LYS A 1 1209 ? -13.163 -63.777 17.340 1.00 65.62 1209 LYS A CA 1
ATOM 9306 C C . LYS A 1 1209 ? -12.334 -62.671 16.679 1.00 65.62 1209 LYS A C 1
ATOM 9308 O O . LYS A 1 1209 ? -12.447 -61.515 17.075 1.00 65.62 1209 LYS A O 1
ATOM 9313 N N . GLY A 1 1210 ? -11.547 -63.003 15.659 1.00 63.06 1210 GLY A N 1
ATOM 9314 C CA . GLY A 1 1210 ? -10.788 -62.059 14.841 1.00 63.06 1210 GLY A CA 1
ATOM 9315 C C . GLY A 1 1210 ? -11.683 -61.129 14.019 1.00 63.06 1210 GLY A C 1
ATOM 9316 O O . GLY A 1 1210 ? -11.441 -59.928 14.004 1.00 63.06 1210 GLY A O 1
ATOM 9317 N N . LYS A 1 1211 ? -12.783 -61.632 13.437 1.00 70.06 1211 LYS A N 1
ATOM 9318 C CA . LYS A 1 1211 ? -13.777 -60.797 12.726 1.00 70.06 1211 LYS A CA 1
ATOM 9319 C C . LYS A 1 1211 ? -14.491 -59.820 13.658 1.00 70.06 1211 LYS A C 1
ATOM 9321 O O . LYS A 1 1211 ? -14.678 -58.660 13.300 1.00 70.06 1211 LYS A O 1
ATOM 9326 N N . VAL A 1 1212 ? -14.866 -60.263 14.861 1.00 73.31 1212 VAL A N 1
ATOM 9327 C CA . VAL A 1 1212 ? -15.472 -59.389 15.880 1.00 73.31 1212 VAL A CA 1
ATOM 9328 C C . VAL A 1 1212 ? -14.454 -58.372 16.391 1.00 73.31 1212 VAL A C 1
ATOM 9330 O O . VAL A 1 1212 ? -14.762 -57.186 16.400 1.00 73.31 1212 VAL A O 1
ATOM 9333 N N . ARG A 1 1213 ? -13.222 -58.788 16.722 1.00 72.44 1213 ARG A N 1
ATOM 9334 C CA . ARG A 1 1213 ? -12.142 -57.861 17.100 1.00 72.44 1213 ARG A CA 1
ATOM 9335 C C . ARG A 1 1213 ? -11.843 -56.858 15.998 1.00 72.44 1213 ARG A C 1
ATOM 9337 O O . ARG A 1 1213 ? -11.695 -55.689 16.307 1.00 72.44 1213 ARG A O 1
ATOM 9344 N N . TYR A 1 1214 ? -11.817 -57.273 14.735 1.00 72.88 1214 TYR A N 1
ATOM 9345 C CA . TYR A 1 1214 ? -11.610 -56.375 13.604 1.00 72.88 1214 TYR A CA 1
ATOM 9346 C C . TYR A 1 1214 ? -12.788 -55.413 13.410 1.00 72.88 1214 TYR A C 1
ATOM 9348 O O . TYR A 1 1214 ? -12.566 -54.228 13.192 1.00 72.88 1214 TYR A O 1
ATOM 9356 N N . LYS A 1 1215 ? -14.043 -55.867 13.557 1.00 75.88 1215 LYS A N 1
ATOM 9357 C CA . LYS A 1 1215 ? -15.225 -54.983 13.540 1.00 75.88 1215 LYS A CA 1
ATOM 9358 C C . LYS A 1 1215 ? -15.202 -53.980 14.695 1.00 75.88 1215 LYS A C 1
ATOM 9360 O O . LYS A 1 1215 ? -15.432 -52.799 14.458 1.00 75.88 1215 LYS A O 1
ATOM 9365 N N . ILE A 1 1216 ? -14.877 -54.426 15.910 1.00 74.50 1216 ILE A N 1
ATOM 9366 C CA . ILE A 1 1216 ? -14.718 -53.568 17.093 1.00 74.50 1216 ILE A CA 1
ATOM 9367 C C . ILE A 1 1216 ? -13.561 -52.593 16.879 1.00 74.50 1216 ILE A C 1
ATOM 9369 O O . ILE A 1 1216 ? -13.719 -51.404 17.111 1.00 74.50 1216 ILE A O 1
ATOM 9373 N N . TRP A 1 1217 ? -12.422 -53.053 16.369 1.00 73.81 1217 TRP A N 1
ATOM 9374 C CA . TRP A 1 1217 ? -11.261 -52.220 16.060 1.00 73.81 1217 TRP A CA 1
ATOM 9375 C C . TRP A 1 1217 ? -11.573 -51.182 14.973 1.00 73.81 1217 TRP A C 1
ATOM 9377 O O . TRP A 1 1217 ? -11.227 -50.008 15.107 1.00 73.81 1217 TRP A O 1
ATOM 9387 N N . ARG A 1 1218 ? -12.318 -51.575 13.933 1.00 68.88 1218 ARG A N 1
ATOM 9388 C CA . ARG A 1 1218 ? -12.813 -50.684 12.878 1.00 68.88 1218 ARG A CA 1
ATOM 9389 C C . ARG A 1 1218 ? -13.824 -49.669 13.421 1.00 68.88 1218 ARG A C 1
ATOM 9391 O O . ARG A 1 1218 ? -13.773 -48.515 13.005 1.00 68.88 1218 ARG A O 1
ATOM 9398 N N . ALA A 1 1219 ? -14.681 -50.052 14.370 1.00 69.25 1219 ALA A N 1
ATOM 9399 C CA . ALA A 1 1219 ? -15.579 -49.131 15.074 1.00 69.25 1219 ALA A CA 1
ATOM 9400 C C . ALA A 1 1219 ? -14.807 -48.174 16.007 1.00 69.25 1219 ALA A C 1
ATOM 9402 O O . ALA A 1 1219 ? -15.052 -46.969 16.003 1.00 69.25 1219 ALA A O 1
ATOM 9403 N N . LEU A 1 1220 ? -13.792 -48.674 16.723 1.00 74.44 1220 LEU A N 1
ATOM 9404 C CA . LEU A 1 1220 ? -12.902 -47.899 17.596 1.00 74.44 1220 LEU A CA 1
ATOM 9405 C C . LEU A 1 1220 ? -12.066 -46.863 16.833 1.00 74.44 1220 LEU A C 1
ATOM 9407 O O . LEU A 1 1220 ? -11.588 -45.893 17.422 1.00 74.44 1220 LEU A O 1
ATOM 9411 N N . ARG A 1 1221 ? -11.930 -47.005 15.509 1.00 69.56 1221 ARG A N 1
ATOM 9412 C CA . ARG A 1 1221 ? -11.286 -45.998 14.655 1.00 69.56 1221 ARG A CA 1
ATOM 9413 C C . ARG A 1 1221 ? -11.991 -44.638 14.728 1.00 69.56 1221 ARG A C 1
ATOM 9415 O O . ARG A 1 1221 ? -11.319 -43.619 14.597 1.00 69.56 1221 ARG A O 1
ATOM 9422 N N . VAL A 1 1222 ? -13.300 -44.602 15.000 1.00 70.56 1222 VAL A N 1
ATOM 9423 C CA . VAL A 1 1222 ? -14.052 -43.348 15.187 1.00 70.56 1222 VAL A CA 1
ATOM 9424 C C . VAL A 1 1222 ? -13.546 -42.575 16.413 1.00 70.56 1222 VAL A C 1
ATOM 9426 O O . VAL A 1 1222 ? -13.363 -41.365 16.321 1.00 70.56 1222 VAL A O 1
ATOM 9429 N N . PHE A 1 1223 ? -13.192 -43.264 17.505 1.00 73.19 1223 PHE A N 1
ATOM 9430 C CA . PHE A 1 1223 ? -12.629 -42.654 18.722 1.00 73.19 1223 PHE A CA 1
ATOM 9431 C C . PHE A 1 1223 ? -11.197 -42.129 18.555 1.00 73.19 1223 PHE A C 1
ATOM 9433 O O . PHE A 1 1223 ? -10.714 -41.363 19.388 1.00 73.19 1223 PHE A O 1
ATOM 9440 N N . ARG A 1 1224 ? -10.485 -42.512 17.487 1.00 68.88 1224 ARG A N 1
ATOM 9441 C CA . ARG A 1 1224 ? -9.151 -41.955 17.210 1.00 68.88 1224 ARG A CA 1
ATOM 9442 C C . ARG A 1 1224 ? -9.209 -40.544 16.635 1.00 68.88 1224 ARG A C 1
ATOM 9444 O O . ARG A 1 1224 ? -8.199 -39.849 16.730 1.00 68.88 1224 ARG A O 1
ATOM 9451 N N . ARG A 1 1225 ? -10.345 -40.131 16.062 1.00 78.19 1225 ARG A N 1
ATOM 9452 C CA . ARG A 1 1225 ? -10.496 -38.796 15.482 1.00 78.19 1225 ARG A CA 1
ATOM 9453 C C . ARG A 1 1225 ? -10.496 -37.736 16.582 1.00 78.19 1225 ARG A C 1
ATOM 9455 O O . ARG A 1 1225 ? -11.161 -37.889 17.606 1.00 78.19 1225 ARG A O 1
ATOM 9462 N N . ASP A 1 1226 ? -9.765 -36.653 16.355 1.00 80.81 1226 ASP A N 1
ATOM 9463 C CA . ASP A 1 1226 ? -9.596 -35.604 17.363 1.00 80.81 1226 ASP A CA 1
ATOM 9464 C C . ASP A 1 1226 ? -10.892 -34.832 17.635 1.00 80.81 1226 ASP A C 1
ATOM 9466 O O . ASP A 1 1226 ? -11.111 -34.399 18.763 1.00 80.81 1226 ASP A O 1
ATOM 9470 N N . ASP A 1 1227 ? -11.792 -34.739 16.648 1.00 82.62 1227 ASP A N 1
ATOM 9471 C CA . ASP A 1 1227 ? -13.112 -34.130 16.823 1.00 82.62 1227 ASP A CA 1
ATOM 9472 C C . ASP A 1 1227 ? -13.988 -34.910 17.811 1.00 82.62 1227 ASP A C 1
ATOM 9474 O O . ASP A 1 1227 ? -14.669 -34.312 18.643 1.00 82.62 1227 ASP A O 1
ATOM 9478 N N . VAL A 1 1228 ? -13.925 -36.242 17.769 1.00 85.88 1228 VAL A N 1
ATOM 9479 C CA . VAL A 1 1228 ? -14.647 -37.127 18.693 1.00 85.88 1228 VAL A CA 1
ATOM 9480 C C . VAL A 1 1228 ? -14.005 -37.120 20.080 1.00 85.88 1228 VAL A C 1
ATOM 9482 O O . VAL A 1 1228 ? -14.719 -37.008 21.074 1.00 85.88 1228 VAL A O 1
ATOM 9485 N N . LYS A 1 1229 ? -12.669 -37.173 20.177 1.00 86.69 1229 LYS A N 1
ATOM 9486 C CA . LYS A 1 1229 ? -11.968 -37.049 21.471 1.00 86.69 1229 LYS A CA 1
ATOM 9487 C C . LYS A 1 1229 ? -12.296 -35.733 22.161 1.00 86.69 1229 LYS A C 1
ATOM 9489 O O . LYS A 1 1229 ? -12.567 -35.724 23.358 1.00 86.69 1229 LYS A O 1
ATOM 9494 N N . PHE A 1 1230 ? -12.298 -34.636 21.403 1.00 88.94 1230 PHE A N 1
ATOM 9495 C CA . PHE A 1 1230 ? -12.688 -33.325 21.901 1.00 88.94 1230 PHE A CA 1
ATOM 9496 C C . PHE A 1 1230 ? -14.139 -33.323 22.392 1.00 88.94 1230 PHE A C 1
ATOM 9498 O O . PHE A 1 1230 ? -14.394 -32.892 23.511 1.00 88.94 1230 PHE A O 1
ATOM 9505 N N . ALA A 1 1231 ? -15.074 -33.862 21.607 1.00 90.25 1231 ALA A N 1
ATOM 9506 C CA . ALA A 1 1231 ? -16.481 -33.955 21.989 1.00 90.25 1231 ALA A CA 1
ATOM 9507 C C . ALA A 1 1231 ? -16.694 -34.742 23.291 1.00 90.25 1231 ALA A C 1
ATOM 9509 O O . ALA A 1 1231 ? -17.398 -34.282 24.186 1.00 90.25 1231 ALA A O 1
ATOM 9510 N N . ILE A 1 1232 ? -16.040 -35.900 23.421 1.00 89.81 1232 ILE A N 1
ATOM 9511 C CA . ILE A 1 1232 ? -16.107 -36.747 24.620 1.00 89.81 1232 ILE A CA 1
ATOM 9512 C C . ILE A 1 1232 ? -15.502 -36.026 25.821 1.00 89.81 1232 ILE A C 1
ATOM 9514 O O . ILE A 1 1232 ? -16.091 -36.022 26.894 1.00 89.81 1232 ILE A O 1
ATOM 9518 N N . LYS A 1 1233 ? -14.349 -35.381 25.641 1.00 91.25 1233 LYS A N 1
ATOM 9519 C CA . LYS A 1 1233 ? -13.672 -34.594 26.676 1.00 91.25 1233 LYS A CA 1
ATOM 9520 C C . LYS A 1 1233 ? -14.535 -33.438 27.180 1.00 91.25 1233 LYS A C 1
ATOM 9522 O O . LYS A 1 1233 ? -14.627 -33.234 28.387 1.00 91.25 1233 LYS A O 1
ATOM 9527 N N . VAL A 1 1234 ? -15.159 -32.690 26.268 1.00 91.81 1234 VAL A N 1
ATOM 9528 C CA . VAL A 1 1234 ? -16.048 -31.572 26.614 1.00 91.81 1234 VAL A CA 1
ATOM 9529 C C . VAL A 1 1234 ? -17.314 -32.076 27.300 1.00 91.81 1234 VAL A C 1
ATOM 9531 O O . VAL A 1 1234 ? -17.722 -31.524 28.315 1.00 91.81 1234 VAL A O 1
ATOM 9534 N N . GLY A 1 1235 ? -17.902 -33.163 26.798 1.00 92.75 1235 GLY A N 1
ATOM 9535 C CA . GLY A 1 1235 ? -19.056 -33.802 27.426 1.00 92.75 1235 GLY A CA 1
ATOM 9536 C C . GLY A 1 1235 ? -18.753 -34.318 28.833 1.00 92.75 1235 GLY A C 1
ATOM 9537 O O . GLY A 1 1235 ? -19.485 -34.023 29.772 1.00 92.75 1235 GLY A O 1
ATOM 9538 N N . ALA A 1 1236 ? -17.635 -35.024 29.013 1.00 91.56 1236 ALA A N 1
ATOM 9539 C CA . ALA A 1 1236 ? -17.203 -35.530 30.314 1.00 91.56 1236 ALA A CA 1
ATOM 9540 C C . ALA A 1 1236 ? -16.920 -34.389 31.303 1.00 91.56 1236 ALA A C 1
ATOM 9542 O O . ALA A 1 1236 ? -17.379 -34.435 32.442 1.00 91.56 1236 ALA A O 1
ATOM 9543 N N . GLY A 1 1237 ? -16.219 -33.336 30.869 1.00 92.94 1237 GLY A N 1
ATOM 9544 C CA . GLY A 1 1237 ? -15.964 -32.170 31.714 1.00 92.94 1237 GLY A CA 1
ATOM 9545 C C . GLY A 1 1237 ? -17.236 -31.394 32.069 1.00 92.94 1237 GLY A C 1
ATOM 9546 O O . GLY A 1 1237 ? -17.337 -30.907 33.194 1.00 92.94 1237 GLY A O 1
ATOM 9547 N N . ALA A 1 1238 ? -18.222 -31.334 31.167 1.00 94.25 1238 ALA A N 1
ATOM 9548 C CA . ALA A 1 1238 ? -19.536 -30.757 31.449 1.00 94.25 1238 ALA A CA 1
ATOM 9549 C C . ALA A 1 1238 ? -20.320 -31.590 32.472 1.00 94.25 1238 ALA A C 1
ATOM 9551 O O . ALA A 1 1238 ? -20.867 -31.035 33.419 1.00 94.25 1238 ALA A O 1
ATOM 9552 N N . ALA A 1 1239 ? -20.338 -32.915 32.312 1.00 92.75 1239 ALA A N 1
ATOM 9553 C CA . ALA A 1 1239 ? -21.016 -33.833 33.224 1.00 92.75 1239 ALA A CA 1
ATOM 9554 C C . ALA A 1 1239 ? -20.433 -33.763 34.647 1.00 92.75 1239 ALA A C 1
ATOM 9556 O O . ALA A 1 1239 ? -21.184 -33.671 35.612 1.00 92.75 1239 ALA A O 1
ATOM 9557 N N . ILE A 1 1240 ? -19.100 -33.724 34.779 1.00 93.19 1240 ILE A N 1
ATOM 9558 C CA . ILE A 1 1240 ? -18.424 -33.590 36.082 1.00 93.19 1240 ILE A CA 1
ATOM 9559 C C . ILE A 1 1240 ? -18.737 -32.236 36.730 1.00 93.19 1240 ILE A C 1
ATOM 9561 O O . ILE A 1 1240 ? -19.007 -32.178 37.924 1.00 93.19 1240 ILE A O 1
ATOM 9565 N N . TYR A 1 1241 ? -18.743 -31.150 35.954 1.00 93.62 1241 TYR A N 1
ATOM 9566 C CA . TYR A 1 1241 ? -19.063 -29.823 36.483 1.00 93.62 1241 TYR A CA 1
ATOM 9567 C C . TYR A 1 1241 ? -20.546 -29.677 36.859 1.00 93.62 1241 TYR A C 1
ATOM 9569 O O . TYR A 1 1241 ? -20.879 -28.935 37.778 1.00 93.62 1241 TYR A O 1
ATOM 9577 N N . ALA A 1 1242 ? -21.442 -30.382 36.163 1.00 92.44 1242 ALA A N 1
ATOM 9578 C CA . ALA A 1 1242 ? -22.874 -30.397 36.455 1.00 92.44 1242 ALA A CA 1
ATOM 9579 C C . ALA A 1 1242 ? -23.246 -31.329 37.622 1.00 92.44 1242 ALA A C 1
ATOM 9581 O O . ALA A 1 1242 ? -24.308 -31.144 38.216 1.00 92.44 1242 ALA A O 1
ATOM 9582 N N . LEU A 1 1243 ? -22.390 -32.293 37.982 1.00 91.88 1243 LEU A N 1
ATOM 9583 C CA . LEU A 1 1243 ? -22.608 -33.266 39.064 1.00 91.88 1243 LEU A CA 1
ATOM 9584 C C . LEU A 1 1243 ? -23.125 -32.646 40.374 1.00 91.88 1243 LEU A C 1
ATOM 9586 O O . LEU A 1 1243 ? -24.086 -33.188 40.926 1.00 91.88 1243 LEU A O 1
ATOM 9590 N N . PRO A 1 1244 ? -22.597 -31.501 40.859 1.00 90.94 1244 PRO A N 1
ATOM 9591 C CA . PRO A 1 1244 ? -23.071 -30.914 42.105 1.00 90.94 1244 PRO A CA 1
ATOM 9592 C C . PRO A 1 1244 ? -24.546 -30.490 42.090 1.00 90.94 1244 PRO A C 1
ATOM 9594 O O . PRO A 1 1244 ? -25.135 -30.378 43.159 1.00 90.94 1244 PRO A O 1
ATOM 9597 N N . SER A 1 1245 ? -25.150 -30.282 40.912 1.00 87.94 1245 SER A N 1
ATOM 9598 C CA . SER A 1 1245 ? -26.570 -29.911 40.775 1.00 87.94 1245 SER A CA 1
ATOM 9599 C C . SER A 1 1245 ? -27.541 -31.089 40.947 1.00 87.94 1245 SER A C 1
ATOM 9601 O O . SER A 1 1245 ? -28.701 -30.875 41.310 1.00 87.94 1245 SER A O 1
ATOM 9603 N N . PHE A 1 1246 ? -27.069 -32.320 40.712 1.00 87.88 1246 PHE A N 1
ATOM 9604 C CA . PHE A 1 1246 ? -27.854 -33.555 40.835 1.00 87.88 1246 PHE A CA 1
ATOM 9605 C C . PHE A 1 1246 ? -27.692 -34.220 42.207 1.00 87.88 1246 PHE A C 1
ATOM 9607 O O . PHE A 1 1246 ? -28.555 -34.981 42.626 1.00 87.88 1246 PHE A O 1
ATOM 9614 N N . MET A 1 1247 ? -26.608 -33.925 42.930 1.00 85.75 1247 MET A N 1
ATOM 9615 C CA . MET A 1 1247 ? -26.411 -34.419 44.293 1.00 85.75 1247 MET A CA 1
ATOM 9616 C C . MET A 1 1247 ? -27.183 -33.545 45.299 1.00 85.75 1247 MET A C 1
ATOM 9618 O O . MET A 1 1247 ? -26.903 -32.345 45.384 1.00 85.75 1247 MET A O 1
ATOM 9622 N N . PRO A 1 1248 ? -28.096 -34.114 46.112 1.00 81.75 1248 PRO A N 1
ATOM 9623 C CA . PRO A 1 1248 ? -28.911 -33.341 47.055 1.00 81.75 1248 PRO A CA 1
ATOM 9624 C C . PRO A 1 1248 ? -28.089 -32.509 48.051 1.00 81.75 1248 PRO A C 1
ATOM 9626 O O . PRO A 1 1248 ? -28.476 -31.393 48.381 1.00 81.75 1248 PRO A O 1
ATOM 9629 N N . SER A 1 1249 ? -26.930 -33.017 48.488 1.00 85.50 1249 SER A N 1
ATOM 9630 C CA . SER A 1 1249 ? -26.061 -32.358 49.474 1.00 85.50 1249 SER A CA 1
ATOM 9631 C C . SER A 1 1249 ? -25.312 -31.135 48.934 1.00 85.50 1249 SER A C 1
ATOM 9633 O O . SER A 1 1249 ? -25.085 -30.182 49.672 1.00 85.50 1249 SER A O 1
ATOM 9635 N N . THR A 1 1250 ? -24.921 -31.134 47.656 1.00 89.00 1250 THR A N 1
ATOM 9636 C CA . THR A 1 1250 ? -24.122 -30.052 47.044 1.00 89.00 1250 THR A CA 1
ATOM 9637 C C . THR A 1 1250 ? -24.942 -29.097 46.181 1.00 89.00 1250 THR A C 1
ATOM 9639 O O . THR A 1 1250 ? -24.454 -28.036 45.793 1.00 89.00 1250 THR A O 1
ATOM 9642 N N . ARG A 1 1251 ? -26.193 -29.447 45.881 1.00 84.56 1251 ARG A N 1
ATOM 9643 C CA . ARG A 1 1251 ? -27.141 -28.616 45.138 1.00 84.56 1251 ARG A CA 1
ATOM 9644 C C . ARG A 1 1251 ? -27.313 -27.191 45.689 1.00 84.56 1251 ARG A C 1
ATOM 9646 O O . ARG A 1 1251 ? -27.287 -26.272 44.865 1.00 84.56 1251 ARG A O 1
ATOM 9653 N N . PRO A 1 1252 ? -27.463 -26.954 47.011 1.00 84.69 1252 PRO A N 1
ATOM 9654 C CA . PRO A 1 1252 ? -27.576 -25.587 47.523 1.00 84.69 1252 PRO A CA 1
ATOM 9655 C C . PRO A 1 1252 ? -26.309 -24.773 47.241 1.00 84.69 1252 PRO A C 1
ATOM 9657 O O . PRO A 1 1252 ? -26.399 -23.626 46.820 1.00 8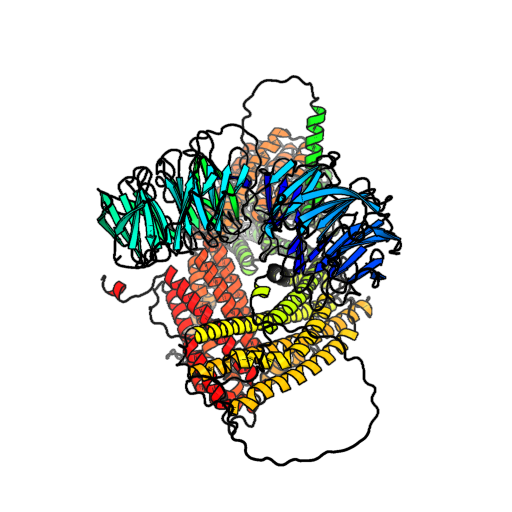4.69 1252 PRO A O 1
ATOM 9660 N N . PHE A 1 1253 ? -25.126 -25.386 47.345 1.00 88.19 1253 PHE A N 1
ATOM 9661 C CA . PHE A 1 1253 ? -23.861 -24.732 46.999 1.00 88.19 1253 PHE A CA 1
ATOM 9662 C C . PHE A 1 1253 ? -23.778 -24.370 45.507 1.00 88.19 1253 PHE A C 1
ATOM 9664 O O . PHE A 1 1253 ? -23.362 -23.265 45.157 1.00 88.19 1253 PHE A O 1
ATOM 9671 N N . TYR A 1 1254 ? -24.194 -25.286 44.625 1.00 88.19 1254 TYR A N 1
ATOM 9672 C CA . TYR A 1 1254 ? -24.238 -25.035 43.182 1.00 88.19 1254 TYR A CA 1
ATOM 9673 C C . TYR A 1 1254 ? -25.201 -23.896 42.826 1.00 88.19 1254 TYR A C 1
ATOM 9675 O O . TYR A 1 1254 ? -24.873 -23.067 41.979 1.00 88.19 1254 TYR A O 1
ATOM 9683 N N . SER A 1 1255 ? -26.365 -23.848 43.478 1.00 84.88 1255 SER A N 1
ATOM 9684 C CA . SER A 1 1255 ? -27.400 -22.837 43.230 1.00 84.88 1255 SER A CA 1
ATOM 9685 C C . SER A 1 1255 ? -26.979 -21.464 43.760 1.00 84.88 1255 SER A C 1
ATOM 9687 O O . SER A 1 1255 ? -27.066 -20.482 43.027 1.00 84.88 1255 SER A O 1
ATOM 9689 N N . TYR A 1 1256 ? -26.407 -21.414 44.970 1.00 85.50 1256 TYR A N 1
ATOM 9690 C CA . TYR A 1 1256 ? -25.904 -20.186 45.594 1.00 85.50 1256 TYR A CA 1
ATOM 9691 C C . TYR A 1 1256 ? -24.843 -19.488 44.729 1.00 85.50 1256 TYR A C 1
ATOM 9693 O O . TYR A 1 1256 ? -24.957 -18.307 44.416 1.00 85.50 1256 TYR A O 1
ATOM 9701 N N . TRP A 1 1257 ? -23.833 -20.228 44.254 1.00 87.44 1257 TRP A N 1
ATOM 9702 C CA . TRP A 1 1257 ? -22.778 -19.669 43.393 1.00 87.44 1257 TRP A CA 1
ATOM 9703 C C . TRP A 1 1257 ? -23.149 -19.611 41.905 1.00 87.44 1257 TRP A C 1
ATOM 9705 O O . TRP A 1 1257 ? -22.291 -19.299 41.072 1.00 87.44 1257 TRP A O 1
ATOM 9715 N N . ARG A 1 1258 ? -24.401 -19.916 41.545 1.00 85.81 1258 ARG A N 1
ATOM 9716 C CA . ARG A 1 1258 ? -24.891 -19.944 40.158 1.00 85.81 1258 ARG A CA 1
ATOM 9717 C C . ARG A 1 1258 ? -24.000 -20.750 39.224 1.00 85.81 1258 ARG A C 1
ATOM 9719 O O . ARG A 1 1258 ? -23.468 -20.237 38.229 1.00 85.81 1258 ARG A O 1
ATOM 9726 N N . GLY A 1 1259 ? -23.790 -22.020 39.557 1.00 87.56 1259 GLY A N 1
ATOM 9727 C CA . GLY A 1 1259 ? -22.939 -22.930 38.795 1.00 87.56 1259 GLY A CA 1
ATOM 9728 C C . GLY A 1 1259 ? -23.347 -23.072 37.322 1.00 87.56 1259 GLY A C 1
ATOM 9729 O O . GLY A 1 1259 ? -22.507 -23.383 36.479 1.00 87.56 1259 GLY A O 1
ATOM 9730 N N . GLU A 1 1260 ? -24.591 -22.765 36.950 1.00 88.31 1260 GLU A N 1
ATOM 9731 C CA . GLU A 1 1260 ? -25.057 -22.787 35.562 1.00 88.31 1260 GLU A CA 1
ATOM 9732 C C . GLU A 1 1260 ? -24.280 -21.804 34.670 1.00 88.31 1260 GLU A C 1
ATOM 9734 O O . GLU A 1 1260 ? -23.971 -22.095 33.509 1.00 88.31 1260 GLU A O 1
ATOM 9739 N N . TRP A 1 1261 ? -23.880 -20.651 35.212 1.00 89.69 1261 TRP A N 1
ATOM 9740 C CA . TRP A 1 1261 ? -23.089 -19.664 34.478 1.00 89.69 1261 TRP A CA 1
ATOM 9741 C C . TRP A 1 1261 ? -21.642 -20.101 34.282 1.00 89.69 1261 TRP A C 1
ATOM 9743 O O . TRP A 1 1261 ? -21.041 -19.802 33.239 1.00 89.69 1261 TRP A O 1
ATOM 9753 N N . GLY A 1 1262 ? -21.095 -20.819 35.259 1.00 91.62 1262 GLY A N 1
ATOM 9754 C CA . GLY A 1 1262 ? -19.791 -21.452 35.178 1.00 91.62 1262 GLY A CA 1
ATOM 9755 C C . GLY A 1 1262 ? -19.788 -22.561 34.134 1.00 91.62 1262 GLY A C 1
ATOM 9756 O O . GLY A 1 1262 ? -18.925 -22.561 33.256 1.00 91.62 1262 GLY A O 1
ATOM 9757 N N . LEU A 1 1263 ? -20.820 -23.411 34.114 1.00 93.56 1263 LEU A N 1
ATOM 9758 C CA . LEU A 1 1263 ? -20.979 -24.469 33.112 1.00 93.56 1263 LEU A CA 1
ATOM 9759 C C . LEU A 1 1263 ? -21.142 -23.902 31.692 1.00 93.56 1263 LEU A C 1
ATOM 9761 O O . LEU A 1 1263 ? -20.523 -24.387 30.741 1.00 93.56 1263 LEU A O 1
ATOM 9765 N N . LEU A 1 1264 ? -21.920 -22.827 31.536 1.00 91.62 1264 LEU A N 1
ATOM 9766 C CA . LEU A 1 1264 ? -22.052 -22.131 30.255 1.00 91.62 1264 LEU A CA 1
ATOM 9767 C C . LEU A 1 1264 ? -20.715 -21.525 29.811 1.00 91.62 1264 LEU A C 1
ATOM 9769 O O . LEU A 1 1264 ? -20.340 -21.620 28.643 1.00 91.62 1264 LEU A O 1
ATOM 9773 N N . SER A 1 1265 ? -19.979 -20.905 30.735 1.00 91.62 1265 SER A N 1
ATOM 9774 C CA . SER A 1 1265 ? -18.681 -20.290 30.437 1.00 91.62 1265 SER A CA 1
ATOM 9775 C C . SER A 1 1265 ? -17.630 -21.335 30.074 1.00 91.62 1265 SER A C 1
ATOM 9777 O O . SER A 1 1265 ? -16.895 -21.129 29.110 1.00 91.62 1265 SER A O 1
ATOM 9779 N N . TYR A 1 1266 ? -17.629 -22.482 30.753 1.00 94.25 1266 TYR A N 1
ATOM 9780 C CA . TYR A 1 1266 ? -16.857 -23.664 30.378 1.00 94.25 1266 TYR A CA 1
ATOM 9781 C C . TYR A 1 1266 ? -17.135 -24.068 28.921 1.00 94.25 1266 TYR A C 1
ATOM 9783 O O . TYR A 1 1266 ? -16.218 -24.136 28.100 1.00 94.25 1266 TYR A O 1
ATOM 9791 N N . MET A 1 1267 ? -18.411 -24.232 28.562 1.00 91.06 1267 MET A N 1
ATOM 9792 C CA . MET A 1 1267 ? -18.814 -24.655 27.218 1.00 91.06 1267 MET A CA 1
ATOM 9793 C C . MET A 1 1267 ? -18.428 -23.645 26.119 1.00 91.06 1267 MET A C 1
ATOM 9795 O O . MET A 1 1267 ? -18.074 -24.004 24.986 1.00 91.06 1267 MET A O 1
ATOM 9799 N N . LEU A 1 1268 ? -18.467 -22.353 26.446 1.00 88.69 1268 LEU A N 1
ATOM 9800 C CA . LEU A 1 1268 ? -18.074 -21.282 25.533 1.00 88.69 1268 LEU A CA 1
ATOM 9801 C C . LEU A 1 1268 ? -16.561 -21.257 25.285 1.00 88.69 1268 LEU A C 1
ATOM 9803 O O . LEU A 1 1268 ? -16.152 -21.115 24.129 1.00 88.69 1268 LEU A O 1
ATOM 9807 N N . VAL A 1 1269 ? -15.756 -21.436 26.335 1.00 89.31 1269 VAL A N 1
ATOM 9808 C CA . VAL A 1 1269 ? -14.285 -21.351 26.296 1.00 89.31 1269 VAL A CA 1
ATOM 9809 C C . VAL A 1 1269 ? -13.648 -22.604 25.699 1.00 89.31 1269 VAL A C 1
ATOM 9811 O O . VAL A 1 1269 ? -12.665 -22.511 24.964 1.00 89.31 1269 VAL A O 1
ATOM 9814 N N . CYS A 1 1270 ? -14.216 -23.787 25.943 1.00 89.88 1270 CYS A N 1
ATOM 9815 C CA . CYS A 1 1270 ? -13.654 -25.023 25.414 1.00 89.88 1270 CYS A CA 1
ATOM 9816 C C . CYS A 1 1270 ? -13.594 -25.022 23.879 1.00 89.88 1270 CYS A C 1
ATOM 9818 O O . CYS A 1 1270 ? -14.609 -24.912 23.178 1.00 89.88 1270 CYS A O 1
ATOM 9820 N N . SER A 1 1271 ? -12.372 -25.182 23.374 1.00 88.31 1271 SER A N 1
ATOM 9821 C CA . SER A 1 1271 ? -12.021 -25.317 21.962 1.00 88.31 1271 SER A CA 1
ATOM 9822 C C . SER A 1 1271 ? -11.025 -26.469 21.789 1.00 88.31 1271 SER A C 1
ATOM 9824 O O . SER A 1 1271 ? -10.440 -26.942 22.763 1.00 88.31 1271 SER A O 1
ATOM 9826 N N . MET A 1 1272 ? -10.838 -26.951 20.555 1.00 86.81 1272 MET A N 1
ATOM 9827 C CA . MET A 1 1272 ? -10.009 -28.138 20.298 1.00 86.81 1272 MET A CA 1
ATOM 9828 C C . MET A 1 1272 ? -8.563 -27.965 20.773 1.00 86.81 1272 MET A C 1
ATOM 9830 O O . MET A 1 1272 ? -8.013 -28.879 21.381 1.00 86.81 1272 MET A O 1
ATOM 9834 N N . THR A 1 1273 ? -7.956 -26.809 20.500 1.00 87.75 1273 THR A N 1
ATOM 9835 C CA . THR A 1 1273 ? -6.566 -26.522 20.863 1.00 87.75 1273 THR A CA 1
ATOM 9836 C C . THR A 1 1273 ? -6.476 -25.711 22.153 1.00 87.75 1273 THR A C 1
ATOM 9838 O O . THR A 1 1273 ? -7.385 -24.948 22.506 1.00 87.75 1273 THR A O 1
ATOM 9841 N N . ILE A 1 1274 ? -5.349 -25.861 22.852 1.00 88.06 1274 ILE A N 1
ATOM 9842 C CA . ILE A 1 1274 ? -5.055 -25.111 24.082 1.00 88.06 1274 ILE A CA 1
ATOM 9843 C C . ILE A 1 1274 ? -5.023 -23.607 23.788 1.00 88.06 1274 ILE A C 1
ATOM 9845 O O . ILE A 1 1274 ? -5.663 -22.832 24.493 1.00 88.06 1274 ILE A O 1
ATOM 9849 N N . GLY A 1 1275 ? -4.358 -23.198 22.705 1.00 86.56 1275 GLY A N 1
ATOM 9850 C CA . GLY A 1 1275 ? -4.299 -21.795 22.295 1.00 86.56 1275 GLY A CA 1
ATOM 9851 C C . GLY A 1 1275 ? -5.676 -21.180 22.007 1.00 86.56 1275 GLY A C 1
ATOM 9852 O O . GLY A 1 1275 ? -6.043 -20.165 22.598 1.00 86.56 1275 GLY A O 1
ATOM 9853 N N . ALA A 1 1276 ? -6.513 -21.838 21.194 1.00 87.50 1276 ALA A N 1
ATOM 9854 C CA . ALA A 1 1276 ? -7.868 -21.342 20.921 1.00 87.50 1276 ALA A CA 1
ATOM 9855 C C . ALA A 1 1276 ? -8.708 -21.203 22.207 1.00 87.50 1276 ALA A C 1
ATOM 9857 O O . ALA A 1 1276 ? -9.437 -20.224 22.387 1.00 87.50 1276 ALA A O 1
ATOM 9858 N N . SER A 1 1277 ? -8.563 -22.145 23.141 1.00 89.38 1277 SER A N 1
ATOM 9859 C CA . SER A 1 1277 ? -9.232 -22.066 24.444 1.00 89.38 1277 SER A CA 1
ATOM 9860 C C . SER A 1 1277 ? -8.700 -20.903 25.293 1.00 89.38 1277 SER A C 1
ATOM 9862 O O . SER A 1 1277 ? -9.487 -20.187 25.903 1.00 89.38 1277 SER A O 1
ATOM 9864 N N . ASN A 1 1278 ? -7.390 -20.637 25.276 1.00 89.25 1278 ASN A N 1
ATOM 9865 C CA . ASN A 1 1278 ? -6.805 -19.496 25.984 1.00 89.25 1278 ASN A CA 1
ATOM 9866 C C . ASN A 1 1278 ? -7.347 -18.162 25.451 1.00 89.25 1278 ASN A C 1
ATOM 9868 O O . ASN A 1 1278 ? -7.778 -17.331 26.243 1.00 89.25 1278 ASN A O 1
ATOM 9872 N N . THR A 1 1279 ? -7.376 -17.950 24.128 1.00 85.31 1279 THR A N 1
ATOM 9873 C CA . THR A 1 1279 ? -7.862 -16.676 23.546 1.00 85.31 1279 THR A CA 1
ATOM 9874 C C . THR A 1 1279 ? -9.303 -16.366 23.944 1.00 85.31 1279 THR A C 1
ATOM 9876 O O . THR A 1 1279 ? -9.611 -15.260 24.391 1.00 85.31 1279 THR A O 1
ATOM 9879 N N . THR A 1 1280 ? -10.191 -17.355 23.829 1.00 85.88 1280 THR A N 1
ATOM 9880 C CA . THR A 1 1280 ? -11.599 -17.214 24.213 1.00 85.88 1280 THR A CA 1
ATOM 9881 C C . THR A 1 1280 ? -11.760 -17.078 25.727 1.00 85.88 1280 THR A C 1
ATOM 9883 O O . THR A 1 1280 ? -12.585 -16.279 26.168 1.00 85.88 1280 THR A O 1
ATOM 9886 N N . GLY A 1 1281 ? -10.936 -17.773 26.521 1.00 89.56 1281 GLY A N 1
ATOM 9887 C CA . GLY A 1 1281 ? -10.864 -17.641 27.978 1.00 89.56 1281 GLY A CA 1
ATOM 9888 C C . GLY A 1 1281 ? -10.473 -16.235 28.431 1.00 89.56 1281 GLY A C 1
ATOM 9889 O O . GLY A 1 1281 ? -11.172 -15.643 29.253 1.00 89.56 1281 GLY A O 1
ATOM 9890 N N . PHE A 1 1282 ? -9.431 -15.648 27.837 1.00 89.81 1282 PHE A N 1
ATOM 9891 C CA . PHE A 1 1282 ? -9.028 -14.265 28.111 1.00 89.81 1282 PHE A CA 1
ATOM 9892 C C . PHE A 1 1282 ? -10.111 -13.266 27.698 1.00 89.81 1282 PHE A C 1
ATOM 9894 O O . PHE A 1 1282 ? -10.482 -12.403 28.493 1.00 89.81 1282 PHE A O 1
ATOM 9901 N N . ALA A 1 1283 ? -10.679 -13.409 26.496 1.00 89.38 1283 ALA A N 1
ATOM 9902 C CA . ALA A 1 1283 ? -11.773 -12.549 26.044 1.00 89.38 1283 ALA A CA 1
ATOM 9903 C C . ALA A 1 1283 ? -13.003 -12.642 26.967 1.00 89.38 1283 ALA A C 1
ATOM 9905 O O . ALA A 1 1283 ? -13.673 -11.637 27.213 1.00 89.38 1283 ALA A O 1
ATOM 9906 N N . ARG A 1 1284 ? -13.293 -13.837 27.501 1.00 91.50 1284 ARG A N 1
ATOM 9907 C CA . ARG A 1 1284 ? -14.389 -14.079 28.447 1.00 91.50 1284 ARG A CA 1
ATOM 9908 C C . ARG A 1 1284 ? -14.122 -13.436 29.803 1.00 91.50 1284 ARG A C 1
ATOM 9910 O O . ARG A 1 1284 ? -15.034 -12.796 30.326 1.00 91.50 1284 ARG A O 1
ATOM 9917 N N . PHE A 1 1285 ? -12.913 -13.579 30.346 1.00 93.12 1285 PHE A N 1
ATOM 9918 C CA . PHE A 1 1285 ? -12.509 -12.960 31.610 1.00 93.12 1285 PHE A CA 1
ATOM 9919 C C . PHE A 1 1285 ? -12.607 -11.435 31.523 1.00 93.12 1285 PHE A C 1
ATOM 9921 O O . PHE A 1 1285 ? -13.423 -10.835 32.219 1.00 93.12 1285 PHE A O 1
ATOM 9928 N N . PHE A 1 1286 ? -11.870 -10.819 30.593 1.00 91.69 1286 PHE A N 1
ATOM 9929 C CA . PHE A 1 1286 ? -11.854 -9.364 30.438 1.00 91.69 1286 PHE A CA 1
ATOM 9930 C C . PHE A 1 1286 ? -13.233 -8.801 30.110 1.00 91.69 1286 PHE A C 1
ATOM 9932 O O . PHE A 1 1286 ? -13.652 -7.813 30.710 1.00 91.69 1286 PHE A O 1
ATOM 9939 N N . GLY A 1 1287 ? -13.970 -9.447 29.200 1.00 91.44 1287 GLY A N 1
ATOM 9940 C CA . GLY A 1 1287 ? -15.312 -9.000 28.849 1.00 91.44 1287 GLY A CA 1
ATOM 9941 C C . GLY A 1 1287 ? -16.276 -9.049 30.036 1.00 91.44 1287 GLY A C 1
ATOM 9942 O O . GLY A 1 1287 ? -17.065 -8.130 30.224 1.00 91.44 1287 GLY A O 1
ATOM 9943 N N . THR A 1 1288 ? -16.185 -10.083 30.876 1.00 93.25 1288 THR A N 1
ATOM 9944 C CA . THR A 1 1288 ? -17.054 -10.222 32.054 1.00 93.25 1288 THR A CA 1
ATOM 9945 C C . THR A 1 1288 ? -16.707 -9.199 33.128 1.00 93.25 1288 THR A C 1
ATOM 9947 O O . THR A 1 1288 ? -17.610 -8.522 33.608 1.00 93.25 1288 THR A O 1
ATOM 9950 N N . THR A 1 1289 ? -15.427 -9.030 33.457 1.00 93.25 1289 THR A N 1
ATOM 9951 C CA . THR A 1 1289 ? -14.984 -8.056 34.464 1.00 93.25 1289 THR A CA 1
ATOM 9952 C C . THR A 1 1289 ? -15.330 -6.628 34.045 1.00 93.25 1289 THR A C 1
ATOM 9954 O O . THR A 1 1289 ? -15.904 -5.879 34.830 1.00 93.25 1289 THR A O 1
ATOM 9957 N N . PHE A 1 1290 ? -15.066 -6.262 32.787 1.00 94.00 1290 PHE A N 1
ATOM 9958 C CA . PHE A 1 1290 ? -15.399 -4.933 32.272 1.00 94.00 1290 PHE A CA 1
ATOM 9959 C C . PHE A 1 1290 ? -16.915 -4.691 32.242 1.00 94.00 1290 PHE A C 1
ATOM 9961 O O . PHE A 1 1290 ? -17.386 -3.661 32.719 1.00 94.00 1290 PHE A O 1
ATOM 9968 N N . GLY A 1 1291 ? -17.698 -5.665 31.762 1.00 93.06 1291 GLY A N 1
ATOM 9969 C CA . GLY A 1 1291 ? -19.161 -5.580 31.771 1.00 93.06 1291 GLY A CA 1
ATOM 9970 C C . GLY A 1 1291 ? -19.747 -5.434 33.180 1.00 93.06 1291 GLY A C 1
ATOM 9971 O O . GLY A 1 1291 ? -20.674 -4.649 33.367 1.00 93.06 1291 GLY A O 1
ATOM 9972 N N . ALA A 1 1292 ? -19.182 -6.131 34.172 1.00 93.75 1292 ALA A N 1
ATOM 9973 C CA . ALA A 1 1292 ? -19.592 -6.038 35.573 1.00 93.75 1292 ALA A CA 1
ATOM 9974 C C . ALA A 1 1292 ? -19.295 -4.653 36.173 1.00 93.75 1292 ALA A C 1
ATOM 9976 O O . ALA A 1 1292 ? -20.163 -4.065 36.815 1.00 93.75 1292 ALA A O 1
ATOM 9977 N N . ILE A 1 1293 ? -18.108 -4.092 35.910 1.00 94.12 1293 ILE A N 1
ATOM 9978 C CA . ILE A 1 1293 ? -17.752 -2.734 36.351 1.00 94.12 1293 ILE A CA 1
ATOM 9979 C C . ILE A 1 1293 ? -18.715 -1.709 35.739 1.00 94.12 1293 ILE A C 1
ATOM 9981 O O . ILE A 1 1293 ? -19.306 -0.909 36.464 1.00 94.12 1293 ILE A O 1
ATOM 9985 N N . CYS A 1 1294 ? -18.935 -1.765 34.420 1.00 92.62 1294 CYS A N 1
ATOM 9986 C CA . CYS A 1 1294 ? -19.872 -0.871 33.737 1.00 92.62 1294 CYS A CA 1
ATOM 9987 C C . CYS A 1 1294 ? -21.301 -0.995 34.282 1.00 92.62 1294 CYS A C 1
ATOM 9989 O O . CYS A 1 1294 ? -21.998 0.010 34.397 1.00 92.62 1294 CYS A O 1
ATOM 9991 N N . ALA A 1 1295 ? -21.737 -2.204 34.637 1.00 90.56 1295 ALA A N 1
ATOM 9992 C CA . ALA A 1 1295 ? -23.051 -2.438 35.220 1.00 90.56 1295 ALA A CA 1
ATOM 9993 C C . ALA A 1 1295 ? -23.215 -1.811 36.606 1.00 90.56 1295 ALA A C 1
ATOM 9995 O O . ALA A 1 1295 ? -24.211 -1.132 36.850 1.00 90.56 1295 ALA A O 1
ATOM 9996 N N . VAL A 1 1296 ? -22.235 -2.003 37.494 1.00 90.00 1296 VAL A N 1
ATOM 9997 C CA . VAL A 1 1296 ? -22.252 -1.416 38.843 1.00 90.00 1296 VAL A CA 1
ATOM 9998 C C . VAL A 1 1296 ? -22.263 0.110 38.757 1.00 90.00 1296 VAL A C 1
ATOM 10000 O O . VAL A 1 1296 ? -23.057 0.756 39.441 1.00 90.00 1296 VAL A O 1
ATOM 10003 N N . VAL A 1 1297 ? -21.441 0.687 37.875 1.00 90.81 1297 VAL A N 1
ATOM 10004 C CA . VAL A 1 1297 ? -21.414 2.136 37.634 1.00 90.81 1297 VAL A CA 1
ATOM 10005 C C . VAL A 1 1297 ? -22.759 2.624 37.091 1.00 90.81 1297 VAL A C 1
ATOM 10007 O O . VAL A 1 1297 ? -23.327 3.565 37.638 1.00 90.81 1297 VAL A O 1
ATOM 10010 N N . ALA A 1 1298 ? -23.310 1.968 36.066 1.00 88.94 1298 ALA A N 1
ATOM 10011 C CA . ALA A 1 1298 ? -24.591 2.356 35.477 1.00 88.94 1298 ALA A CA 1
ATOM 10012 C C . ALA A 1 1298 ? -25.746 2.302 36.491 1.00 88.94 1298 ALA A C 1
ATOM 10014 O O . ALA A 1 1298 ? -26.570 3.217 36.530 1.00 88.94 1298 ALA A O 1
ATOM 10015 N N . TRP A 1 1299 ? -25.790 1.272 37.340 1.00 87.56 1299 TRP A N 1
ATOM 10016 C CA . TRP A 1 1299 ? -26.817 1.141 38.374 1.00 87.56 1299 TRP A CA 1
ATOM 10017 C C . TRP A 1 1299 ? -26.681 2.208 39.466 1.00 87.56 1299 TRP A C 1
ATOM 10019 O O . TRP A 1 1299 ? -27.670 2.824 39.856 1.00 87.56 1299 TRP A O 1
ATOM 10029 N N . LYS A 1 1300 ? -25.451 2.488 39.922 1.00 86.19 1300 LYS A N 1
ATOM 10030 C CA . LYS A 1 1300 ? -25.184 3.545 40.914 1.00 86.19 1300 LYS A CA 1
ATOM 10031 C C . LYS A 1 1300 ? -25.542 4.942 40.401 1.00 86.19 1300 LYS A C 1
ATOM 10033 O O . LYS A 1 1300 ? -26.002 5.755 41.191 1.00 86.19 1300 LYS A O 1
ATOM 10038 N N . VAL A 1 1301 ? -25.345 5.211 39.108 1.00 86.69 1301 VAL A N 1
ATOM 10039 C CA . VAL A 1 1301 ? -25.658 6.511 38.487 1.00 86.69 1301 VAL A CA 1
ATOM 10040 C C . VAL A 1 1301 ? -27.161 6.713 38.280 1.00 86.69 1301 VAL A C 1
ATOM 10042 O O . VAL A 1 1301 ? -27.647 7.829 38.418 1.00 86.69 1301 VAL A O 1
ATOM 10045 N N . THR A 1 1302 ? -27.898 5.659 37.930 1.00 84.12 1302 THR A N 1
ATOM 10046 C CA . THR A 1 1302 ? -29.325 5.764 37.561 1.00 84.12 1302 THR A CA 1
ATOM 10047 C C . THR A 1 1302 ? -30.282 5.518 38.714 1.00 84.12 1302 THR A C 1
ATOM 10049 O O . THR A 1 1302 ? -31.457 5.862 38.598 1.00 84.12 1302 THR A O 1
ATOM 10052 N N . SER A 1 1303 ? -29.820 4.895 39.804 1.00 76.19 1303 SER A N 1
ATOM 10053 C CA . SER A 1 1303 ? -30.655 4.509 40.952 1.00 76.19 1303 SER A CA 1
ATOM 10054 C C . SER A 1 1303 ? -31.923 3.715 40.577 1.00 76.19 1303 SER A C 1
ATOM 10056 O O . SER A 1 1303 ? -32.875 3.684 41.346 1.00 76.19 1303 SER A O 1
ATOM 10058 N N . GLY A 1 1304 ? -31.936 3.052 39.412 1.00 69.75 1304 GLY A N 1
ATOM 10059 C CA . GLY A 1 1304 ? -33.071 2.259 38.919 1.00 69.75 1304 GLY A CA 1
ATOM 10060 C C . GLY A 1 1304 ? -34.078 3.001 38.025 1.00 69.75 1304 GLY A C 1
ATOM 10061 O O . GLY A 1 1304 ? -35.025 2.375 37.554 1.00 69.75 1304 GLY A O 1
ATOM 10062 N N . GLU A 1 1305 ? -33.880 4.292 37.734 1.00 81.75 1305 GLU A N 1
ATOM 10063 C CA . GLU A 1 1305 ? -34.780 5.071 36.868 1.00 81.75 1305 GLU A CA 1
ATOM 10064 C C . GLU A 1 1305 ? -34.815 4.544 35.422 1.00 81.75 1305 GLU A C 1
ATOM 10066 O O . GLU A 1 1305 ? -33.790 4.496 34.734 1.00 81.75 1305 GLU A O 1
ATOM 10071 N N . VAL A 1 1306 ? -36.010 4.200 34.927 1.00 81.12 1306 VAL A N 1
ATOM 10072 C CA . VAL A 1 1306 ? -36.204 3.448 33.669 1.00 81.12 1306 VAL A CA 1
ATOM 10073 C C . VAL A 1 1306 ? -35.629 4.173 32.452 1.00 81.12 1306 VAL A C 1
ATOM 10075 O O . VAL A 1 1306 ? -34.895 3.579 31.662 1.00 81.12 1306 VAL A O 1
ATOM 10078 N N . PHE A 1 1307 ? -35.941 5.462 32.287 1.00 84.31 1307 PHE A N 1
ATOM 10079 C CA . PHE A 1 1307 ? -35.523 6.231 31.108 1.00 84.31 1307 PHE A CA 1
ATOM 10080 C C . PHE A 1 1307 ? -34.014 6.489 31.090 1.00 84.31 1307 PHE A C 1
ATOM 10082 O O . PHE A 1 1307 ? -33.372 6.347 30.047 1.00 84.31 1307 PHE A O 1
ATOM 10089 N N . ALA A 1 1308 ? -33.435 6.815 32.249 1.00 84.31 1308 ALA A N 1
ATOM 10090 C CA . ALA A 1 1308 ? -31.995 7.008 32.383 1.00 84.31 1308 ALA A CA 1
ATOM 10091 C C . ALA A 1 1308 ? -31.246 5.690 32.129 1.00 84.31 1308 ALA A C 1
ATOM 10093 O O . ALA A 1 1308 ? -30.252 5.663 31.399 1.00 84.31 1308 ALA A O 1
ATOM 10094 N N . LEU A 1 1309 ? -31.770 4.578 32.654 1.00 86.31 1309 LEU A N 1
ATOM 10095 C CA . LEU A 1 1309 ? -31.211 3.251 32.437 1.00 86.31 1309 LEU A CA 1
ATOM 10096 C C . LEU A 1 13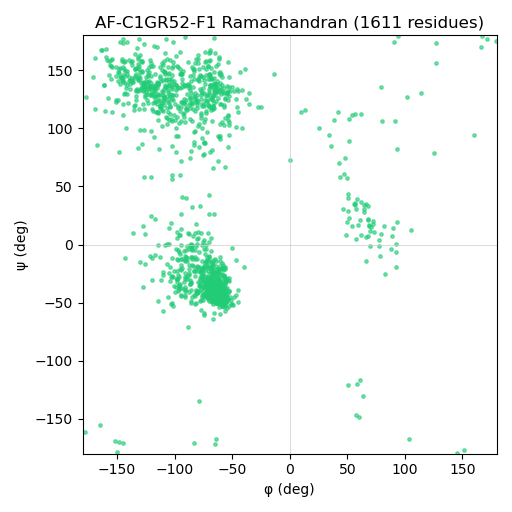09 ? -31.283 2.828 30.968 1.00 86.31 1309 LEU A C 1
ATOM 10098 O O . LEU A 1 1309 ? -30.296 2.322 30.435 1.00 86.31 1309 LEU A O 1
ATOM 10102 N N . ALA A 1 1310 ? -32.405 3.083 30.288 1.00 86.69 1310 ALA A N 1
ATOM 10103 C CA . ALA A 1 1310 ? -32.573 2.803 28.864 1.00 86.69 1310 ALA A CA 1
ATOM 10104 C C . ALA A 1 1310 ? -31.591 3.604 27.988 1.00 86.69 1310 ALA A C 1
ATOM 10106 O O . ALA A 1 1310 ? -31.017 3.051 27.046 1.00 86.69 1310 ALA A O 1
ATOM 10107 N N . PHE A 1 1311 ? -31.337 4.874 28.322 1.00 90.00 1311 PHE A N 1
ATOM 10108 C CA . PHE A 1 1311 ? -30.354 5.696 27.615 1.00 90.00 1311 PHE A CA 1
ATOM 10109 C C . PHE A 1 1311 ? -28.921 5.170 27.793 1.00 90.00 1311 PHE A C 1
ATOM 10111 O O . PHE A 1 1311 ? -28.213 4.974 26.804 1.00 90.00 1311 PHE A O 1
ATOM 10118 N N . ILE A 1 1312 ? -28.500 4.860 29.026 1.00 90.44 1312 ILE A N 1
ATOM 10119 C CA . ILE A 1 1312 ? -27.167 4.282 29.278 1.00 90.44 1312 ILE A CA 1
ATOM 10120 C C . ILE A 1 1312 ? -27.031 2.911 28.602 1.00 90.44 1312 ILE A C 1
ATOM 10122 O O . ILE A 1 1312 ? -25.990 2.614 28.015 1.00 90.44 1312 ILE A O 1
ATOM 10126 N N . CYS A 1 1313 ? -28.092 2.100 28.612 1.00 90.62 1313 CYS A N 1
ATOM 10127 C CA . CYS A 1 1313 ? -28.170 0.838 27.879 1.00 90.62 1313 CYS A CA 1
ATOM 10128 C C . CYS A 1 1313 ? -27.910 1.030 26.374 1.00 90.62 1313 CYS A C 1
ATOM 10130 O O . CYS A 1 1313 ? -27.157 0.259 25.777 1.00 90.62 1313 CYS A O 1
ATOM 10132 N N . TRP A 1 1314 ? -28.499 2.058 25.755 1.00 91.44 1314 TRP A N 1
ATOM 10133 C CA . TRP A 1 1314 ? -28.283 2.377 24.341 1.00 91.44 1314 TRP A CA 1
ATOM 10134 C C . TRP A 1 1314 ? -26.844 2.831 24.052 1.00 91.44 1314 TRP A C 1
ATOM 10136 O O . TRP A 1 1314 ? -26.235 2.351 23.093 1.00 91.44 1314 TRP A O 1
ATOM 10146 N N . VAL A 1 1315 ? -26.262 3.674 24.913 1.00 91.62 1315 VAL A N 1
ATOM 10147 C CA . VAL A 1 1315 ? -24.851 4.093 24.808 1.00 91.62 1315 VAL A CA 1
ATOM 10148 C C . VAL A 1 1315 ? -23.913 2.889 24.935 1.00 91.62 1315 VAL A C 1
ATOM 10150 O O . VAL A 1 1315 ? -23.013 2.709 24.115 1.00 91.62 1315 VAL A O 1
ATOM 10153 N N . MET A 1 1316 ? -24.158 2.007 25.906 1.00 92.62 1316 MET A N 1
ATOM 10154 C CA . MET A 1 1316 ? -23.374 0.785 26.092 1.00 92.62 1316 MET A CA 1
ATOM 10155 C C . MET A 1 1316 ? -23.467 -0.142 24.871 1.00 92.62 1316 MET A C 1
ATOM 10157 O O . MET A 1 1316 ? -22.466 -0.720 24.434 1.00 92.62 1316 MET A O 1
ATOM 10161 N N . ALA A 1 1317 ? -24.652 -0.251 24.268 1.00 92.12 1317 ALA A N 1
ATOM 10162 C CA . ALA A 1 1317 ? -24.855 -1.007 23.039 1.00 92.12 1317 ALA A CA 1
ATOM 10163 C C . ALA A 1 1317 ? -24.117 -0.397 21.841 1.00 92.12 1317 ALA A C 1
ATOM 10165 O O . ALA A 1 1317 ? -23.568 -1.135 21.028 1.00 92.12 1317 ALA A O 1
ATOM 10166 N N . PHE A 1 1318 ? -24.054 0.932 21.741 1.00 91.62 1318 PHE A N 1
ATOM 10167 C CA . PHE A 1 1318 ? -23.273 1.614 20.708 1.00 91.62 1318 PHE A CA 1
ATOM 10168 C C . PHE A 1 1318 ? -21.771 1.315 20.851 1.00 91.62 1318 PHE A C 1
ATOM 10170 O O . PHE A 1 1318 ? -21.133 0.882 19.889 1.00 91.62 1318 PHE A O 1
ATOM 10177 N N . CYS A 1 1319 ? -21.217 1.444 22.062 1.00 91.56 1319 CYS A N 1
ATOM 10178 C CA . CYS A 1 1319 ? -19.806 1.153 22.342 1.00 91.56 1319 CYS A CA 1
ATOM 10179 C C . CYS A 1 1319 ? -19.450 -0.322 22.098 1.00 91.56 1319 CYS A C 1
ATOM 10181 O O . CYS A 1 1319 ? -18.430 -0.640 21.488 1.00 91.56 1319 CYS A O 1
ATOM 10183 N N . THR A 1 1320 ? -20.300 -1.254 22.531 1.00 90.88 1320 THR A N 1
ATOM 10184 C CA . THR A 1 1320 ? -20.064 -2.690 22.305 1.00 90.88 1320 THR A CA 1
ATOM 10185 C C . THR A 1 1320 ? -20.249 -3.085 20.841 1.00 90.88 1320 THR A C 1
ATOM 10187 O O . THR A 1 1320 ? -19.469 -3.891 20.334 1.00 90.88 1320 THR A O 1
ATOM 10190 N N . ALA A 1 1321 ? -21.204 -2.491 20.120 1.00 89.94 1321 ALA A N 1
ATOM 10191 C CA . ALA A 1 1321 ? -21.355 -2.690 18.680 1.00 89.94 1321 ALA A CA 1
ATOM 10192 C C . ALA A 1 1321 ? -20.136 -2.180 17.897 1.00 89.94 1321 ALA A C 1
ATOM 10194 O O . ALA A 1 1321 ? -19.718 -2.833 16.941 1.00 89.94 1321 ALA A O 1
ATOM 10195 N N . HIS A 1 1322 ? -19.519 -1.080 18.336 1.00 89.19 1322 HIS A N 1
ATOM 10196 C CA . HIS A 1 1322 ? -18.244 -0.612 17.795 1.00 89.19 1322 HIS A CA 1
ATOM 10197 C C . HIS A 1 1322 ? -17.128 -1.660 17.990 1.00 89.19 1322 HIS A C 1
ATOM 10199 O O . HIS A 1 1322 ? -16.432 -2.004 17.037 1.00 89.19 1322 HIS A O 1
ATOM 10205 N N . ILE A 1 1323 ? -17.007 -2.265 19.180 1.00 88.62 1323 ILE A N 1
ATOM 10206 C CA . ILE A 1 1323 ? -16.031 -3.347 19.433 1.00 88.62 1323 ILE A CA 1
ATOM 10207 C C . ILE A 1 1323 ? -16.293 -4.577 18.542 1.00 88.62 1323 ILE A C 1
ATOM 10209 O O . ILE A 1 1323 ? -15.349 -5.211 18.071 1.00 88.62 1323 ILE A O 1
ATOM 10213 N N . ILE A 1 1324 ? -17.564 -4.924 18.312 1.00 85.69 1324 ILE A N 1
ATOM 10214 C CA . ILE A 1 1324 ? -17.952 -6.102 17.522 1.00 85.69 1324 ILE A CA 1
ATOM 10215 C C . ILE A 1 1324 ? -17.688 -5.902 16.025 1.00 85.69 1324 ILE A C 1
ATOM 10217 O O . ILE A 1 1324 ? -17.259 -6.854 15.380 1.00 85.69 1324 ILE A O 1
ATOM 10221 N N . LEU A 1 1325 ? -17.986 -4.719 15.476 1.00 84.31 1325 LEU A N 1
ATOM 10222 C CA . LEU A 1 1325 ? -17.969 -4.473 14.027 1.00 84.31 1325 LEU A CA 1
ATOM 10223 C C . LEU A 1 1325 ? -16.687 -3.815 13.510 1.00 84.31 1325 LEU A C 1
ATOM 10225 O O . LEU A 1 1325 ? -16.367 -4.004 12.344 1.00 84.31 1325 LEU A O 1
ATOM 10229 N N . ILE A 1 1326 ? -16.004 -3.007 14.327 1.00 81.94 1326 ILE A N 1
ATOM 10230 C CA . ILE A 1 1326 ? -14.839 -2.221 13.885 1.00 81.94 1326 ILE A CA 1
ATOM 10231 C C . ILE A 1 1326 ? -13.543 -2.818 14.417 1.00 81.94 1326 ILE A C 1
ATOM 10233 O O . ILE A 1 1326 ? -12.605 -2.993 13.653 1.00 81.94 1326 ILE A O 1
ATOM 10237 N N . LYS A 1 1327 ? -13.494 -3.196 15.703 1.00 82.00 1327 LYS A N 1
ATOM 10238 C CA . LYS A 1 1327 ? -12.312 -3.864 16.281 1.00 82.00 1327 LYS A CA 1
ATOM 10239 C C . LYS A 1 1327 ? -12.255 -5.373 15.965 1.00 82.00 1327 LYS A C 1
ATOM 10241 O O . LYS A 1 1327 ? -11.373 -6.050 16.479 1.00 82.00 1327 LYS A O 1
ATOM 10246 N N . ASP A 1 1328 ? -13.222 -5.922 15.218 1.00 76.56 1328 ASP A N 1
ATOM 10247 C CA . ASP A 1 1328 ? -13.380 -7.354 14.883 1.00 76.56 1328 ASP A CA 1
ATOM 10248 C C . ASP A 1 1328 ? -13.301 -8.334 16.084 1.00 76.56 1328 ASP A C 1
ATOM 10250 O O . ASP A 1 1328 ? -13.147 -9.551 15.936 1.00 76.56 1328 ASP A O 1
ATOM 10254 N N . ARG A 1 1329 ? -13.498 -7.844 17.319 1.00 80.25 1329 ARG A N 1
ATOM 10255 C CA . ARG A 1 1329 ? -13.479 -8.650 18.557 1.00 80.25 1329 ARG A CA 1
ATOM 10256 C C . ARG A 1 1329 ? -14.885 -9.076 18.967 1.00 80.25 1329 ARG A C 1
ATOM 10258 O O . ARG A 1 1329 ? -15.358 -8.791 20.071 1.00 80.25 1329 ARG A O 1
ATOM 10265 N N . GLY A 1 1330 ? -15.546 -9.820 18.082 1.00 78.94 1330 GLY A N 1
ATOM 10266 C CA . GLY A 1 1330 ? -16.928 -10.279 18.260 1.00 78.94 1330 GLY A CA 1
ATOM 10267 C C . GLY A 1 1330 ? -17.228 -10.942 19.620 1.00 78.94 1330 GLY A C 1
ATOM 10268 O O . GLY A 1 1330 ? -18.173 -10.518 20.289 1.00 78.94 1330 GLY A O 1
ATOM 10269 N N . PRO A 1 1331 ? -16.456 -11.952 20.076 1.00 81.06 1331 PRO A N 1
ATOM 10270 C CA . PRO A 1 1331 ? -16.698 -12.605 21.366 1.00 81.06 1331 PRO A CA 1
ATOM 10271 C C . PRO A 1 1331 ? -16.586 -11.653 22.563 1.00 81.06 1331 PRO A C 1
ATOM 10273 O O . PRO A 1 1331 ? -17.432 -11.691 23.451 1.00 81.06 1331 PRO A O 1
ATOM 10276 N N . MET A 1 1332 ? -15.588 -10.762 22.565 1.00 85.19 1332 MET A N 1
ATOM 10277 C CA . MET A 1 1332 ? -15.351 -9.818 23.662 1.00 85.19 1332 MET A CA 1
ATOM 10278 C C . MET A 1 1332 ? -16.531 -8.856 23.830 1.00 85.19 1332 MET A C 1
ATOM 10280 O O . MET A 1 1332 ? -17.083 -8.760 24.924 1.00 85.19 1332 MET A O 1
ATOM 10284 N N . GLY A 1 1333 ? -16.978 -8.215 22.744 1.00 87.69 1333 GLY A N 1
ATOM 10285 C CA . GLY A 1 1333 ? -18.130 -7.310 22.790 1.00 87.69 1333 GLY A CA 1
ATOM 10286 C C . GLY A 1 1333 ? -19.420 -8.005 23.244 1.00 87.69 1333 GLY A C 1
ATOM 10287 O O . GLY A 1 1333 ? -20.162 -7.457 24.059 1.00 87.69 1333 GLY A O 1
ATOM 10288 N N . ARG A 1 1334 ? -19.651 -9.256 22.812 1.00 89.50 1334 ARG A N 1
ATOM 10289 C CA . ARG A 1 1334 ? -20.791 -10.070 23.277 1.00 89.50 1334 ARG A CA 1
ATOM 10290 C C . ARG A 1 1334 ? -20.707 -10.394 24.766 1.00 89.50 1334 ARG A C 1
ATOM 10292 O O . ARG A 1 1334 ? -21.735 -10.373 25.430 1.00 89.50 1334 ARG A O 1
ATOM 10299 N N . PHE A 1 1335 ? -19.522 -10.699 25.298 1.00 90.00 1335 PHE A N 1
ATOM 10300 C CA . PHE A 1 1335 ? -19.359 -11.021 26.719 1.00 90.00 1335 PHE A CA 1
ATOM 10301 C C . PHE A 1 1335 ? -19.513 -9.807 27.631 1.00 90.00 1335 PHE A C 1
ATOM 10303 O O . PHE A 1 1335 ? -20.124 -9.951 28.689 1.00 90.00 1335 PHE A O 1
ATOM 10310 N N . ILE A 1 1336 ? -19.033 -8.636 27.202 1.00 92.00 1336 ILE A N 1
ATOM 10311 C CA . ILE A 1 1336 ? -19.264 -7.364 27.900 1.00 92.00 1336 ILE A CA 1
ATOM 10312 C C . ILE A 1 1336 ? -20.765 -7.118 28.032 1.00 92.00 1336 ILE A C 1
ATOM 10314 O O . ILE A 1 1336 ? -21.275 -6.951 29.140 1.00 92.00 1336 ILE A O 1
ATOM 10318 N N . MET A 1 1337 ? -21.479 -7.171 26.904 1.00 92.25 1337 MET A N 1
ATOM 10319 C CA . MET A 1 1337 ? -22.910 -6.892 26.888 1.00 92.25 1337 MET A CA 1
ATOM 10320 C C . MET A 1 1337 ? -23.724 -7.965 27.616 1.00 92.25 1337 MET A C 1
ATOM 10322 O O . MET A 1 1337 ? -24.664 -7.652 28.335 1.00 92.25 1337 MET A O 1
ATOM 10326 N N . LEU A 1 1338 ? -23.336 -9.237 27.490 1.00 89.81 1338 LEU A N 1
ATOM 10327 C CA . LEU A 1 1338 ? -23.970 -10.344 28.204 1.00 89.81 1338 LEU A CA 1
ATOM 10328 C C . LEU A 1 1338 ? -23.912 -10.133 29.720 1.00 89.81 1338 LEU A C 1
ATOM 10330 O O . LEU A 1 1338 ? -24.916 -10.338 30.395 1.00 89.81 1338 LEU A O 1
ATOM 10334 N N . THR A 1 1339 ? -22.747 -9.768 30.261 1.00 90.44 1339 THR A N 1
ATOM 10335 C CA . THR A 1 1339 ? -22.602 -9.545 31.704 1.00 90.44 1339 THR A CA 1
ATOM 10336 C C . THR A 1 1339 ? -23.366 -8.308 32.148 1.00 90.44 1339 THR A C 1
ATOM 10338 O O . THR A 1 1339 ? -24.090 -8.402 33.129 1.00 90.44 1339 THR A O 1
ATOM 10341 N N . TYR A 1 1340 ? -23.305 -7.216 31.380 1.00 92.81 1340 TYR A N 1
ATOM 10342 C CA . TYR A 1 1340 ? -24.081 -6.008 31.655 1.00 92.81 1340 TYR A CA 1
ATOM 10343 C C . TYR A 1 1340 ? -25.596 -6.280 31.723 1.00 92.81 1340 TYR A C 1
ATOM 10345 O O . TYR A 1 1340 ? -26.258 -5.871 32.676 1.00 92.81 1340 TYR A O 1
ATOM 10353 N N . ASN A 1 1341 ? -26.146 -7.027 30.760 1.00 90.25 1341 ASN A N 1
ATOM 10354 C CA . ASN A 1 1341 ? -27.572 -7.375 30.724 1.00 90.25 1341 ASN A CA 1
ATOM 10355 C C . ASN A 1 1341 ? -27.985 -8.243 31.918 1.00 90.25 1341 ASN A C 1
ATOM 10357 O O . ASN A 1 1341 ? -29.028 -8.011 32.524 1.00 90.25 1341 ASN A O 1
ATOM 10361 N N . LEU A 1 1342 ? -27.163 -9.240 32.253 1.00 86.75 1342 LEU A N 1
ATOM 10362 C CA . LEU A 1 1342 ? -27.420 -10.186 33.341 1.00 86.75 1342 LEU A CA 1
ATOM 10363 C C . LEU A 1 1342 ? -27.285 -9.585 34.740 1.00 86.75 1342 LEU A C 1
ATOM 10365 O O . LEU A 1 1342 ? -27.705 -10.221 35.698 1.00 86.75 1342 LEU A O 1
ATOM 10369 N N . THR A 1 1343 ? -26.699 -8.399 34.869 1.00 88.50 1343 THR A N 1
ATOM 10370 C CA . THR A 1 1343 ? -26.639 -7.659 36.131 1.00 88.50 1343 THR A CA 1
ATOM 10371 C C . THR A 1 1343 ? -27.687 -6.553 36.158 1.00 88.50 1343 THR A C 1
ATOM 10373 O O . THR A 1 1343 ? -28.498 -6.512 37.071 1.00 88.50 1343 THR A O 1
ATOM 10376 N N . VAL A 1 1344 ? -27.725 -5.680 35.144 1.00 88.94 1344 VAL A N 1
ATOM 10377 C CA . VAL A 1 1344 ? -28.562 -4.469 35.147 1.00 88.94 1344 VAL A CA 1
ATOM 10378 C C . VAL A 1 1344 ? -30.027 -4.782 34.862 1.00 88.94 1344 VAL A C 1
ATOM 10380 O O . VAL A 1 1344 ? -30.897 -4.442 35.658 1.00 88.94 1344 VAL A O 1
ATOM 10383 N N . LEU A 1 1345 ? -30.319 -5.435 33.733 1.00 86.06 1345 LEU A N 1
ATOM 10384 C CA . LEU A 1 1345 ? -31.705 -5.733 33.355 1.00 86.06 1345 LEU A CA 1
ATOM 10385 C C . LEU A 1 1345 ? -32.310 -6.798 34.274 1.00 86.06 1345 LEU A C 1
ATOM 10387 O O . LEU A 1 1345 ? -33.504 -6.756 34.551 1.00 86.06 1345 LEU A O 1
ATOM 10391 N N . TYR A 1 1346 ? -31.477 -7.722 34.757 1.00 82.88 1346 TYR A N 1
ATOM 10392 C CA . TYR A 1 1346 ? -31.854 -8.718 35.757 1.00 82.88 1346 TYR A CA 1
ATOM 10393 C C . TYR A 1 1346 ? -32.208 -8.079 37.113 1.00 82.88 1346 TYR A C 1
ATOM 10395 O O . TYR A 1 1346 ? -33.269 -8.364 37.664 1.00 82.88 1346 TYR A O 1
ATOM 10403 N N . ALA A 1 1347 ? -31.377 -7.160 37.621 1.00 80.56 1347 ALA A N 1
ATOM 10404 C CA . ALA A 1 1347 ? -31.689 -6.413 38.840 1.00 80.56 1347 ALA A CA 1
ATOM 10405 C C . ALA A 1 1347 ? -32.957 -5.559 38.687 1.00 80.56 1347 ALA A C 1
ATOM 10407 O O . ALA A 1 1347 ? -33.768 -5.481 39.605 1.00 80.56 1347 ALA A O 1
ATOM 10408 N N . TYR A 1 1348 ? -33.174 -4.968 37.508 1.00 82.88 1348 TYR A N 1
ATOM 10409 C CA . TYR A 1 1348 ? -34.407 -4.237 37.223 1.00 82.88 1348 TYR A CA 1
ATOM 10410 C C . TYR A 1 1348 ? -35.645 -5.148 37.252 1.00 82.88 1348 TYR A C 1
ATOM 10412 O O . TYR A 1 1348 ? -36.647 -4.783 37.866 1.00 82.88 1348 TYR A O 1
ATOM 10420 N N . SER A 1 1349 ? -35.589 -6.347 36.654 1.00 77.88 1349 SER A N 1
ATOM 10421 C CA . SER A 1 1349 ? -36.710 -7.295 36.743 1.00 77.88 1349 SER A CA 1
ATOM 10422 C C . SER A 1 1349 ? -37.000 -7.728 38.181 1.00 77.88 1349 SER A C 1
ATOM 10424 O O . SER A 1 1349 ? -38.167 -7.734 38.561 1.00 77.88 1349 SER A O 1
ATOM 10426 N N . LEU A 1 1350 ? -35.962 -7.984 38.990 1.00 73.38 1350 LEU A N 1
ATOM 10427 C CA . LEU A 1 1350 ? -36.110 -8.324 40.413 1.00 73.38 1350 LEU A CA 1
ATOM 10428 C C . LEU A 1 1350 ? -36.747 -7.193 41.226 1.00 73.38 1350 LEU A C 1
ATOM 10430 O O . LEU A 1 1350 ? -37.555 -7.444 42.107 1.00 73.38 1350 LEU A O 1
ATOM 10434 N N . SER A 1 1351 ? -36.419 -5.933 40.924 1.00 70.62 1351 SER A N 1
ATOM 10435 C CA . SER A 1 1351 ? -36.999 -4.790 41.643 1.00 70.62 1351 SER A CA 1
ATOM 10436 C C . SER A 1 1351 ? -38.502 -4.598 41.389 1.00 70.62 1351 SER A C 1
ATOM 10438 O O . SER A 1 1351 ? -39.165 -3.878 42.134 1.00 70.62 1351 SER A O 1
ATOM 10440 N N . ARG A 1 1352 ? -39.038 -5.210 40.323 1.00 67.50 1352 ARG A N 1
ATOM 10441 C CA . ARG A 1 1352 ? -40.431 -5.058 39.891 1.00 67.50 1352 ARG A CA 1
ATOM 10442 C C . ARG A 1 1352 ? -41.334 -6.179 40.403 1.00 67.50 1352 ARG A C 1
ATOM 10444 O O . ARG A 1 1352 ? -42.487 -5.908 40.738 1.00 67.50 1352 ARG A O 1
ATOM 10451 N N . ASP A 1 1353 ? -40.831 -7.409 40.439 1.00 55.88 1353 ASP A N 1
ATOM 10452 C CA . ASP A 1 1353 ? -41.561 -8.555 40.976 1.00 55.88 1353 ASP A CA 1
ATOM 10453 C C . ASP A 1 1353 ? -41.467 -8.475 42.516 1.00 55.88 1353 ASP A C 1
ATOM 10455 O O . ASP A 1 1353 ? -40.563 -9.019 43.133 1.00 55.88 1353 ASP A O 1
ATOM 10459 N N . GLY A 1 1354 ? -42.354 -7.688 43.140 1.00 49.00 1354 GLY A N 1
ATOM 10460 C CA . GLY A 1 1354 ? -42.390 -7.407 44.587 1.00 49.00 1354 GLY A CA 1
ATOM 10461 C C . GLY A 1 1354 ? -42.809 -8.592 45.468 1.00 49.00 1354 GLY A C 1
ATOM 10462 O O . GLY A 1 1354 ? -43.630 -8.412 46.365 1.00 49.00 1354 GLY A O 1
ATOM 10463 N N . ILE A 1 1355 ? -42.299 -9.789 45.177 1.00 45.44 1355 ILE A N 1
ATOM 10464 C CA . ILE A 1 1355 ? -42.543 -11.022 45.926 1.00 45.44 1355 ILE A CA 1
ATOM 10465 C C . ILE A 1 1355 ? -41.469 -11.138 47.013 1.00 45.44 1355 ILE A C 1
ATOM 10467 O O . ILE A 1 1355 ? -40.279 -11.214 46.723 1.00 45.44 1355 ILE A O 1
ATOM 10471 N N . ASP A 1 1356 ? -41.929 -11.113 48.261 1.00 38.47 1356 ASP A N 1
ATOM 10472 C CA . ASP A 1 1356 ? -41.157 -11.155 49.510 1.00 38.47 1356 ASP A CA 1
ATOM 10473 C C . ASP A 1 1356 ? -40.954 -12.619 49.972 1.00 38.47 1356 ASP A C 1
ATOM 10475 O O . ASP A 1 1356 ? -41.101 -12.939 51.151 1.00 38.47 1356 ASP A O 1
ATOM 10479 N N . ASP A 1 1357 ? -40.689 -13.542 49.037 1.00 38.75 1357 ASP A N 1
ATOM 10480 C CA . ASP A 1 1357 ? -40.408 -14.941 49.381 1.00 38.75 1357 ASP A CA 1
ATOM 10481 C C . ASP A 1 1357 ? -38.919 -15.063 49.728 1.00 38.75 1357 ASP A C 1
ATOM 10483 O O . ASP A 1 1357 ? -38.044 -14.776 48.916 1.00 38.75 1357 ASP A O 1
ATOM 10487 N N . GLY A 1 1358 ? -38.643 -15.436 50.981 1.00 44.66 1358 GLY A N 1
ATOM 10488 C CA . GLY A 1 1358 ? -37.346 -15.351 51.663 1.00 44.66 1358 GLY A CA 1
ATOM 10489 C C . GLY A 1 1358 ? -36.194 -16.218 51.140 1.00 44.66 1358 GLY A C 1
ATOM 10490 O O . GLY A 1 1358 ? -35.287 -16.518 51.913 1.00 44.66 1358 GLY A O 1
ATOM 10491 N N . GLU A 1 1359 ? -36.179 -16.597 49.866 1.00 46.59 1359 GLU A N 1
ATOM 10492 C CA . GLU A 1 1359 ? -35.047 -17.256 49.215 1.00 46.59 1359 GLU A CA 1
ATOM 10493 C C . GLU A 1 1359 ? -34.815 -16.612 47.831 1.00 46.59 1359 GLU A C 1
ATOM 10495 O O . GLU A 1 1359 ? -35.691 -16.647 46.976 1.00 46.59 1359 GLU A O 1
ATOM 10500 N N . ASP A 1 1360 ? -33.618 -16.038 47.630 1.00 45.59 1360 ASP A N 1
ATOM 10501 C CA . ASP A 1 1360 ? -33.054 -15.452 46.391 1.00 45.59 1360 ASP A CA 1
ATOM 10502 C C . ASP A 1 1360 ? -33.223 -13.929 46.141 1.00 45.59 1360 ASP A C 1
ATOM 10504 O O . ASP A 1 1360 ? -34.024 -13.496 45.323 1.00 45.59 1360 ASP A O 1
ATOM 10508 N N . GLU A 1 1361 ? -32.349 -13.109 46.754 1.00 50.00 1361 GLU A N 1
ATOM 10509 C CA . GLU A 1 1361 ? -31.874 -11.763 46.314 1.00 50.00 1361 GLU A CA 1
ATOM 10510 C C . GLU A 1 1361 ? -32.908 -10.676 45.874 1.00 50.00 1361 GLU A C 1
ATOM 10512 O O . GLU A 1 1361 ? -32.508 -9.607 45.396 1.00 50.00 1361 GLU A O 1
ATOM 10517 N N . GLY A 1 1362 ? -34.215 -10.895 46.042 1.00 46.00 1362 GLY A N 1
ATOM 10518 C CA . GLY A 1 1362 ? -35.300 -9.973 45.683 1.00 46.00 1362 GLY A CA 1
ATOM 10519 C C . GLY A 1 1362 ? -35.577 -8.901 46.745 1.00 46.00 1362 GLY A C 1
ATOM 10520 O O . GLY A 1 1362 ? -35.482 -9.149 47.943 1.00 46.00 1362 GLY A O 1
ATOM 10521 N N . GLY A 1 1363 ? -35.897 -7.675 46.317 1.00 51.59 1363 GLY A N 1
ATOM 10522 C CA . GLY A 1 1363 ? -36.245 -6.562 47.208 1.00 51.59 1363 GLY A CA 1
ATOM 10523 C C . GLY A 1 1363 ? -36.239 -5.199 46.507 1.00 51.59 1363 GLY A C 1
ATOM 10524 O O . GLY A 1 1363 ? -35.749 -5.063 45.385 1.00 51.59 1363 GLY A O 1
ATOM 10525 N N . ARG A 1 1364 ? -36.741 -4.145 47.179 1.00 51.62 1364 ARG A N 1
ATOM 10526 C CA . ARG A 1 1364 ? -36.763 -2.760 46.639 1.00 51.62 1364 ARG A CA 1
ATOM 10527 C C . ARG A 1 1364 ? -35.365 -2.210 46.303 1.00 51.62 1364 ARG A C 1
ATOM 10529 O O . ARG A 1 1364 ? -35.249 -1.290 45.500 1.00 51.62 1364 ARG A O 1
ATOM 10536 N N . THR A 1 1365 ? -34.312 -2.775 46.893 1.00 56.09 1365 THR A N 1
ATOM 10537 C CA . THR A 1 1365 ? -32.905 -2.485 46.584 1.00 56.09 1365 THR A CA 1
ATOM 10538 C C . THR A 1 1365 ? -32.154 -3.794 46.316 1.00 56.09 1365 THR A C 1
ATOM 10540 O O . THR A 1 1365 ? -31.562 -4.343 47.247 1.00 56.09 1365 THR A O 1
ATOM 10543 N N . PRO A 1 1366 ? -32.160 -4.322 45.079 1.00 64.50 1366 PRO A N 1
ATOM 10544 C CA . PRO A 1 1366 ? -31.424 -5.543 44.774 1.00 64.50 1366 PRO A CA 1
ATOM 10545 C C . PRO A 1 1366 ? -29.912 -5.304 44.946 1.00 64.50 1366 PRO A C 1
ATOM 10547 O O . PRO A 1 1366 ? -29.402 -4.258 44.512 1.00 64.50 1366 PRO A O 1
ATOM 10550 N N . PRO A 1 1367 ? -29.161 -6.244 45.545 1.00 73.62 1367 PRO A N 1
ATOM 10551 C CA . PRO A 1 1367 ? -27.721 -6.114 45.719 1.00 73.62 1367 PRO A CA 1
ATOM 10552 C C . PRO A 1 1367 ? -26.986 -6.347 44.386 1.00 73.62 1367 PRO A C 1
ATOM 10554 O O . PRO A 1 1367 ? -26.403 -7.394 44.126 1.00 73.62 1367 PRO A O 1
ATOM 10557 N N . VAL A 1 1368 ? -26.979 -5.342 43.504 1.00 81.75 1368 VAL A N 1
ATOM 10558 C CA . VAL A 1 1368 ? -26.348 -5.435 42.166 1.00 81.75 1368 VAL A CA 1
ATOM 10559 C C . VAL A 1 1368 ? -24.860 -5.772 42.231 1.00 81.75 1368 VAL A C 1
ATOM 10561 O O . VAL A 1 1368 ? -24.334 -6.427 41.332 1.00 81.75 1368 VAL A O 1
ATOM 10564 N N . VAL A 1 1369 ? -24.180 -5.337 43.294 1.00 85.94 1369 VAL A N 1
ATOM 10565 C CA . VAL A 1 1369 ? -22.771 -5.668 43.529 1.00 85.94 1369 VAL A CA 1
ATOM 10566 C C . VAL A 1 1369 ? -22.606 -7.168 43.772 1.00 85.94 1369 VAL A C 1
ATOM 10568 O O . VAL A 1 1369 ? -21.727 -7.769 43.160 1.00 85.94 1369 VAL A O 1
ATOM 10571 N N . ASP A 1 1370 ? -23.483 -7.785 44.562 1.00 84.62 1370 ASP A N 1
ATOM 10572 C CA . ASP A 1 1370 ? -23.414 -9.217 44.866 1.00 84.62 1370 ASP A CA 1
ATOM 10573 C C . ASP A 1 1370 ? -23.755 -10.052 43.628 1.00 84.62 1370 ASP A C 1
ATOM 10575 O O . ASP A 1 1370 ? -22.993 -10.948 43.267 1.00 84.62 1370 ASP A O 1
ATOM 10579 N N . ILE A 1 1371 ? -24.784 -9.661 42.862 1.00 84.50 1371 ILE A N 1
ATOM 10580 C CA . ILE A 1 1371 ? -25.108 -10.282 41.562 1.00 84.50 1371 ILE A CA 1
ATOM 10581 C C . ILE A 1 1371 ? -23.896 -10.218 40.614 1.00 84.50 1371 ILE A C 1
ATOM 10583 O O . ILE A 1 1371 ? -23.566 -11.195 39.931 1.00 84.50 1371 ILE A O 1
ATOM 10587 N N . ALA A 1 1372 ? -23.207 -9.072 40.562 1.00 89.38 1372 ALA A N 1
ATOM 10588 C CA . ALA A 1 1372 ? -22.013 -8.894 39.742 1.00 89.38 1372 ALA A CA 1
ATOM 10589 C C . ALA A 1 1372 ? -20.832 -9.753 40.232 1.00 89.38 1372 ALA A C 1
ATOM 10591 O O . ALA A 1 1372 ? -20.125 -10.337 39.406 1.00 89.38 1372 ALA A O 1
ATOM 10592 N N . ILE A 1 1373 ? -20.635 -9.884 41.547 1.00 90.62 1373 ILE A N 1
ATOM 10593 C CA . ILE A 1 1373 ? -19.593 -10.732 42.145 1.00 90.62 1373 ILE A CA 1
ATOM 10594 C C . ILE A 1 1373 ? -19.879 -12.210 41.874 1.00 90.62 1373 ILE A C 1
ATOM 10596 O O . ILE A 1 1373 ? -19.011 -12.896 41.325 1.00 90.62 1373 ILE A O 1
ATOM 10600 N N . HIS A 1 1374 ? -21.092 -12.692 42.164 1.00 88.75 1374 HIS A N 1
ATOM 10601 C CA . HIS A 1 1374 ? -21.531 -14.057 41.857 1.00 88.75 1374 HIS A CA 1
ATOM 10602 C C . HIS A 1 1374 ? -21.299 -14.385 40.379 1.00 88.75 1374 HIS A C 1
ATOM 10604 O O . HIS A 1 1374 ? -20.787 -15.452 40.030 1.00 88.75 1374 HIS A O 1
ATOM 10610 N N . ARG A 1 1375 ? -21.568 -13.422 39.490 1.00 90.56 1375 ARG A N 1
ATOM 10611 C CA . ARG A 1 1375 ? -21.306 -13.568 38.060 1.00 90.56 1375 ARG A CA 1
ATOM 10612 C C . ARG A 1 1375 ? -19.821 -13.712 37.738 1.00 90.56 1375 ARG A C 1
ATOM 10614 O O . ARG A 1 1375 ? -19.463 -14.621 36.989 1.00 90.56 1375 ARG A O 1
ATOM 10621 N N . VAL A 1 1376 ? -18.964 -12.830 38.248 1.00 93.62 1376 VAL A N 1
ATOM 10622 C CA . VAL A 1 1376 ? -17.518 -12.874 37.972 1.00 93.62 1376 VAL A CA 1
ATOM 10623 C C . VAL A 1 1376 ? -16.906 -14.171 38.504 1.00 93.62 1376 VAL A C 1
ATOM 10625 O O . VAL A 1 1376 ? -16.186 -14.841 37.763 1.00 93.62 1376 VAL A O 1
ATOM 10628 N N . VAL A 1 1377 ? -17.239 -14.565 39.736 1.00 93.75 1377 VAL A N 1
ATOM 10629 C CA . VAL A 1 1377 ? -16.719 -15.784 40.375 1.00 93.75 1377 VAL A CA 1
ATOM 10630 C C . VAL A 1 1377 ? -17.167 -17.038 39.624 1.00 93.75 1377 VAL A C 1
ATOM 10632 O O . VAL A 1 1377 ? -16.331 -17.875 39.280 1.00 93.75 1377 VAL A O 1
ATOM 10635 N N . SER A 1 1378 ? -18.455 -17.147 39.289 1.00 92.06 1378 SER A N 1
ATOM 10636 C CA . SER A 1 1378 ? -18.986 -18.297 38.550 1.00 92.06 1378 SER A CA 1
ATOM 10637 C C . SER A 1 1378 ? -18.359 -18.426 37.156 1.00 92.06 1378 SER A C 1
ATOM 10639 O O . SER A 1 1378 ? -17.902 -19.500 36.755 1.00 92.06 1378 SER A O 1
ATOM 10641 N N . VAL A 1 1379 ? -18.234 -17.315 36.421 1.00 94.06 1379 VAL A N 1
ATOM 10642 C CA . VAL A 1 1379 ? -17.587 -17.311 35.099 1.00 94.06 1379 VAL A CA 1
ATOM 10643 C C . VAL A 1 1379 ? -16.107 -17.689 35.203 1.00 94.06 1379 VAL A C 1
ATOM 10645 O O . VAL A 1 1379 ? -15.627 -18.467 34.378 1.00 94.06 1379 VAL A O 1
ATOM 10648 N N . LEU A 1 1380 ? -15.390 -17.183 36.211 1.00 94.56 1380 LEU A N 1
ATOM 10649 C CA . LEU A 1 1380 ? -13.981 -17.501 36.445 1.00 94.56 1380 LEU A CA 1
ATOM 10650 C C . LEU A 1 1380 ? -13.787 -18.980 36.800 1.00 94.56 1380 LEU A C 1
ATOM 10652 O O . LEU A 1 1380 ? -12.892 -19.616 36.247 1.00 94.56 1380 LEU A O 1
ATOM 10656 N N . SER A 1 1381 ? -14.670 -19.550 37.624 1.00 94.25 1381 SER A N 1
ATOM 10657 C CA . SER A 1 1381 ? -14.728 -20.993 37.897 1.00 94.25 1381 SER A CA 1
ATOM 10658 C C . SER A 1 1381 ? -14.876 -21.805 36.604 1.00 94.25 1381 SER A C 1
ATOM 10660 O O . SER A 1 1381 ? -14.100 -22.729 36.355 1.00 94.25 1381 SER A O 1
ATOM 10662 N N . GLY A 1 1382 ? -15.792 -21.403 35.715 1.00 94.19 1382 GLY A N 1
ATOM 10663 C CA . GLY A 1 1382 ? -15.969 -22.034 34.404 1.00 94.19 1382 GLY A CA 1
ATOM 10664 C C . GLY A 1 1382 ? -14.748 -21.930 33.480 1.00 94.19 1382 GLY A C 1
ATOM 10665 O O . GLY A 1 1382 ? -14.399 -22.898 32.803 1.00 94.19 1382 GLY A O 1
ATOM 10666 N N . ILE A 1 1383 ? -14.070 -20.774 33.458 1.00 94.38 1383 ILE A N 1
ATOM 10667 C CA . ILE A 1 1383 ? -12.840 -20.565 32.672 1.00 94.38 1383 ILE A CA 1
ATOM 10668 C C . ILE A 1 1383 ? -11.710 -21.452 33.203 1.00 94.38 1383 ILE A C 1
ATOM 10670 O O . ILE A 1 1383 ? -11.070 -22.153 32.418 1.00 94.38 1383 ILE A O 1
ATOM 10674 N N . LEU A 1 1384 ? -11.481 -21.450 34.521 1.00 93.88 1384 LEU A N 1
ATOM 10675 C CA . LEU A 1 1384 ? -10.464 -22.285 35.162 1.00 93.88 1384 LEU A CA 1
ATOM 10676 C C . LEU A 1 1384 ? -10.723 -23.765 34.887 1.00 93.88 1384 LEU A C 1
ATOM 10678 O O . LEU A 1 1384 ? -9.813 -24.475 34.463 1.00 93.88 1384 LEU A O 1
ATOM 10682 N N . TRP A 1 1385 ? -11.971 -24.216 35.030 1.00 94.94 1385 TRP A N 1
ATOM 10683 C CA . TRP A 1 1385 ? -12.356 -25.586 34.703 1.00 94.94 1385 TRP A CA 1
ATOM 10684 C C . TRP A 1 1385 ? -12.108 -25.925 33.227 1.00 94.94 1385 TRP A C 1
ATOM 10686 O O . TRP A 1 1385 ? -11.570 -26.986 32.907 1.00 94.94 1385 TRP A O 1
ATOM 10696 N N . GLY A 1 1386 ? -12.417 -24.999 32.315 1.00 91.44 1386 GLY A N 1
ATOM 10697 C CA . GLY A 1 1386 ? -12.133 -25.144 30.886 1.00 91.44 1386 GLY A CA 1
ATOM 10698 C C . GLY A 1 1386 ? -10.641 -25.300 30.593 1.00 91.44 1386 GLY A C 1
ATOM 10699 O O . GLY A 1 1386 ? -10.251 -26.178 29.820 1.00 91.44 1386 GLY A O 1
ATOM 10700 N N . ILE A 1 1387 ? -9.792 -24.503 31.244 1.00 89.69 1387 ILE A N 1
ATOM 10701 C CA . ILE A 1 1387 ? -8.329 -24.581 31.116 1.00 89.69 1387 ILE A CA 1
ATOM 10702 C C . ILE A 1 1387 ? -7.800 -25.905 31.687 1.00 89.69 1387 ILE A C 1
ATOM 10704 O O . ILE A 1 1387 ? -6.973 -26.560 31.050 1.00 89.69 1387 ILE A O 1
ATOM 10708 N N . ILE A 1 1388 ? -8.306 -26.341 32.845 1.00 91.31 1388 ILE A N 1
ATOM 10709 C CA . ILE A 1 1388 ? -7.919 -27.612 33.474 1.00 91.31 1388 ILE A CA 1
ATOM 10710 C C . ILE A 1 1388 ? -8.265 -28.781 32.554 1.00 91.31 1388 ILE A C 1
ATOM 10712 O O . ILE A 1 1388 ? -7.382 -29.555 32.193 1.00 91.31 1388 ILE A O 1
ATOM 10716 N N . ILE A 1 1389 ? -9.519 -28.885 32.104 1.00 91.38 1389 ILE A N 1
ATOM 10717 C CA . ILE A 1 1389 ? -9.942 -29.970 31.213 1.00 91.38 1389 ILE A CA 1
ATOM 10718 C C . ILE A 1 1389 ? -9.129 -29.939 29.921 1.00 91.38 1389 ILE A C 1
ATOM 10720 O O . ILE A 1 1389 ? -8.644 -30.981 29.479 1.00 91.38 1389 ILE A O 1
ATOM 10724 N N . THR A 1 1390 ? -8.928 -28.759 29.323 1.00 87.88 1390 THR A N 1
ATOM 10725 C CA . THR A 1 1390 ? -8.189 -28.639 28.058 1.00 87.88 1390 THR A CA 1
ATOM 10726 C C . THR A 1 1390 ? -6.723 -29.058 28.166 1.00 87.88 1390 THR A C 1
ATOM 10728 O O . THR A 1 1390 ? -6.228 -29.648 27.202 1.00 87.88 1390 THR A O 1
ATOM 10731 N N . ARG A 1 1391 ? -6.074 -28.867 29.323 1.00 88.31 1391 ARG A N 1
ATOM 10732 C CA . ARG A 1 1391 ? -4.672 -29.249 29.566 1.00 88.31 1391 ARG A CA 1
ATOM 10733 C C . ARG A 1 1391 ? -4.478 -30.662 30.129 1.00 88.31 1391 ARG A C 1
ATOM 10735 O O . ARG A 1 1391 ? -3.513 -31.313 29.750 1.00 88.31 1391 ARG A O 1
ATOM 10742 N N . VAL A 1 1392 ? -5.363 -31.139 31.004 1.00 87.12 1392 VAL A N 1
ATOM 10743 C CA . VAL A 1 1392 ? -5.189 -32.419 31.720 1.00 87.12 1392 VAL A CA 1
ATOM 10744 C C . VAL A 1 1392 ? -5.680 -33.611 30.895 1.00 87.12 1392 VAL A C 1
ATOM 10746 O O . VAL A 1 1392 ? -4.993 -34.625 30.798 1.00 87.12 1392 VAL A O 1
ATOM 10749 N N . ILE A 1 1393 ? -6.853 -33.508 30.263 1.00 85.62 1393 ILE A N 1
ATOM 10750 C CA . ILE A 1 1393 ? -7.471 -34.631 29.539 1.00 85.62 1393 ILE A CA 1
ATOM 10751 C C . ILE A 1 1393 ? -7.112 -34.526 28.057 1.00 85.62 1393 ILE A C 1
ATOM 10753 O O . ILE A 1 1393 ? -7.688 -33.703 27.359 1.00 85.62 1393 ILE A O 1
ATOM 10757 N N . TRP A 1 1394 ? -6.187 -35.344 27.548 1.00 86.94 1394 TRP A N 1
ATOM 10758 C CA . TRP A 1 1394 ? -5.738 -35.309 26.140 1.00 86.94 1394 TRP A CA 1
ATOM 10759 C C . TRP A 1 1394 ? -5.404 -33.883 25.648 1.00 86.94 1394 TRP A C 1
ATOM 10761 O O . TRP A 1 1394 ? -6.199 -33.280 24.913 1.00 86.94 1394 TRP A O 1
ATOM 10771 N N . PRO A 1 1395 ? -4.265 -33.303 26.065 1.00 85.94 1395 PRO A N 1
ATOM 10772 C CA . PRO A 1 1395 ? -3.834 -32.005 25.558 1.00 85.94 1395 PRO A CA 1
ATOM 10773 C C . PRO A 1 1395 ? -3.592 -32.079 24.045 1.00 85.94 1395 PRO A C 1
ATOM 10775 O O . PRO A 1 1395 ? -2.844 -32.926 23.559 1.00 85.94 1395 PRO A O 1
ATOM 10778 N N . ILE A 1 1396 ? -4.238 -31.183 23.295 1.00 86.44 1396 ILE A N 1
ATOM 10779 C CA . ILE A 1 1396 ? -4.023 -31.022 21.853 1.00 86.44 1396 ILE A CA 1
ATOM 10780 C C . ILE A 1 1396 ? -3.328 -29.678 21.654 1.00 86.44 1396 ILE A C 1
ATOM 10782 O O . ILE A 1 1396 ? -3.961 -28.619 21.712 1.00 86.44 1396 ILE A O 1
ATOM 10786 N N . SER A 1 1397 ? -2.016 -29.735 21.438 1.00 88.25 1397 SER A N 1
ATOM 10787 C CA . SER A 1 1397 ? -1.205 -28.552 21.157 1.00 88.25 1397 SER A CA 1
ATOM 10788 C C . SER A 1 1397 ? -1.376 -28.110 19.702 1.00 88.25 1397 SER A C 1
ATOM 10790 O O . SER A 1 1397 ? -1.330 -28.931 18.780 1.00 88.25 1397 SER A O 1
ATOM 10792 N N . ALA A 1 1398 ? -1.572 -26.807 19.488 1.00 89.31 1398 ALA A N 1
ATOM 10793 C CA . ALA A 1 1398 ? -1.665 -26.239 18.146 1.00 89.31 1398 ALA A CA 1
ATOM 10794 C C . ALA A 1 1398 ? -0.290 -26.224 17.466 1.00 89.31 1398 ALA A C 1
ATOM 10796 O O . ALA A 1 1398 ? -0.204 -26.523 16.277 1.00 89.31 1398 ALA A O 1
ATOM 10797 N N . ARG A 1 1399 ? 0.783 -25.966 18.229 1.00 90.50 1399 ARG A N 1
ATOM 10798 C CA . ARG A 1 1399 ? 2.174 -25.972 17.738 1.00 90.50 1399 ARG A CA 1
ATOM 10799 C C . ARG A 1 1399 ? 2.572 -27.333 17.159 1.00 90.50 1399 ARG A C 1
ATOM 10801 O O . ARG A 1 1399 ? 3.020 -27.421 16.017 1.00 90.50 1399 ARG A O 1
ATOM 10808 N N . THR A 1 1400 ? 2.325 -28.415 17.900 1.00 88.12 1400 THR A N 1
ATOM 10809 C CA . THR A 1 1400 ? 2.638 -29.784 17.433 1.00 88.12 1400 THR A CA 1
ATOM 10810 C C . THR A 1 1400 ? 1.817 -30.192 16.207 1.00 88.12 1400 THR A C 1
ATOM 10812 O O . THR A 1 1400 ? 2.331 -30.857 15.304 1.00 88.12 1400 THR A O 1
ATOM 10815 N N . LYS A 1 1401 ? 0.547 -29.768 16.139 1.00 89.12 1401 LYS A N 1
ATOM 10816 C CA . LYS A 1 1401 ? -0.332 -29.991 14.984 1.00 89.12 1401 LYS A CA 1
ATOM 10817 C C . LYS A 1 1401 ? 0.089 -29.184 13.763 1.00 89.12 1401 LYS A C 1
ATOM 10819 O O . LYS A 1 1401 ? 0.030 -29.724 12.666 1.00 89.12 1401 LYS A O 1
ATOM 10824 N N . LEU A 1 1402 ? 0.540 -27.946 13.946 1.00 92.62 1402 LEU A N 1
ATOM 10825 C CA . LEU A 1 1402 ? 1.070 -27.107 12.875 1.00 92.62 1402 LEU A CA 1
ATOM 10826 C C . LEU A 1 1402 ? 2.341 -27.724 12.279 1.00 92.62 1402 LEU A C 1
ATOM 10828 O O . LEU A 1 1402 ? 2.397 -27.943 11.074 1.00 92.62 1402 LEU A O 1
ATOM 10832 N N . LYS A 1 1403 ? 3.312 -28.100 13.121 1.00 91.62 1403 LYS A N 1
ATOM 10833 C CA . LYS A 1 1403 ? 4.550 -28.791 12.713 1.00 91.62 1403 LYS A CA 1
ATOM 10834 C C . LYS A 1 1403 ? 4.262 -30.115 11.995 1.00 91.62 1403 LYS A C 1
ATOM 10836 O O . LYS A 1 1403 ? 4.752 -30.377 10.894 1.00 91.62 1403 LYS A O 1
ATOM 10841 N N . GLY A 1 1404 ? 3.421 -30.954 12.602 1.00 89.44 1404 GLY A N 1
ATOM 10842 C CA . GLY A 1 1404 ? 2.991 -32.222 12.012 1.00 89.44 1404 GLY A CA 1
ATOM 10843 C C . GLY A 1 1404 ? 2.187 -32.045 10.722 1.00 89.44 1404 GLY A C 1
ATOM 10844 O O . GLY A 1 1404 ? 2.238 -32.903 9.849 1.00 89.44 1404 GLY A O 1
ATOM 10845 N N . GLY A 1 1405 ? 1.460 -30.939 10.599 1.00 90.00 1405 GLY A N 1
ATOM 10846 C CA . GLY A 1 1405 ? 0.694 -30.604 9.414 1.00 90.00 1405 GLY A CA 1
ATOM 10847 C C . GLY A 1 1405 ? 1.573 -30.113 8.268 1.00 90.00 1405 GLY A C 1
ATOM 10848 O O . GLY A 1 1405 ? 1.470 -30.650 7.175 1.00 90.00 1405 GLY A O 1
ATOM 10849 N N . LEU A 1 1406 ? 2.495 -29.180 8.516 1.00 93.19 1406 LEU A N 1
ATOM 10850 C CA . LEU A 1 1406 ? 3.463 -28.715 7.514 1.00 93.19 1406 LEU A CA 1
ATOM 10851 C C . LEU A 1 1406 ? 4.287 -29.875 6.942 1.00 93.19 1406 LEU A C 1
ATOM 10853 O O . LEU A 1 1406 ? 4.334 -30.051 5.729 1.00 93.19 1406 LEU A O 1
ATOM 10857 N N . SER A 1 1407 ? 4.843 -30.728 7.809 1.00 92.31 1407 SER A N 1
ATOM 10858 C CA . SER A 1 1407 ? 5.585 -31.923 7.373 1.00 92.31 1407 SER A CA 1
ATOM 10859 C C . SER A 1 1407 ? 4.730 -32.885 6.539 1.00 92.31 1407 SER A C 1
ATOM 10861 O O . SER A 1 1407 ? 5.193 -33.383 5.517 1.00 92.31 1407 SER A O 1
ATOM 10863 N N . LEU A 1 1408 ? 3.469 -33.120 6.921 1.00 90.88 1408 LEU A N 1
ATOM 10864 C CA . LEU A 1 1408 ? 2.555 -33.958 6.139 1.00 90.88 1408 LEU A CA 1
ATOM 10865 C C . LEU A 1 1408 ? 2.229 -33.339 4.775 1.00 90.88 1408 LEU A C 1
ATOM 10867 O O . LEU A 1 1408 ? 2.211 -34.053 3.779 1.00 90.88 1408 LEU A O 1
ATOM 10871 N N . LEU A 1 1409 ? 1.996 -32.026 4.726 1.00 91.94 1409 LEU A N 1
ATOM 10872 C CA . LEU A 1 1409 ? 1.698 -31.300 3.494 1.00 91.94 1409 LEU A CA 1
ATOM 10873 C C . LEU A 1 1409 ? 2.876 -31.361 2.518 1.00 91.94 1409 LEU A C 1
ATOM 10875 O O . LEU A 1 1409 ? 2.681 -31.657 1.344 1.00 91.94 1409 LEU A O 1
ATOM 10879 N N . TRP A 1 1410 ? 4.096 -31.136 3.006 1.00 93.94 1410 TRP A N 1
ATOM 10880 C CA . TRP A 1 1410 ? 5.320 -31.236 2.209 1.00 93.94 1410 TRP A CA 1
ATOM 10881 C C . TRP A 1 1410 ? 5.577 -32.663 1.722 1.00 93.94 1410 TRP A C 1
ATOM 10883 O O . TRP A 1 1410 ? 5.916 -32.856 0.558 1.00 93.94 1410 TRP A O 1
ATOM 10893 N N . LEU A 1 1411 ? 5.324 -33.672 2.561 1.00 92.06 1411 LEU A N 1
ATOM 10894 C CA . LEU A 1 1411 ? 5.405 -35.076 2.158 1.00 92.06 1411 LEU A CA 1
ATOM 10895 C C . LEU A 1 1411 ? 4.347 -35.426 1.103 1.00 92.06 1411 LEU A C 1
ATOM 10897 O O . LEU A 1 1411 ? 4.647 -36.123 0.139 1.00 92.06 1411 LEU A O 1
ATOM 10901 N N . TRP A 1 1412 ? 3.119 -34.923 1.234 1.00 90.06 1412 TRP A N 1
ATOM 10902 C CA . TRP A 1 1412 ? 2.102 -35.120 0.205 1.00 90.06 1412 TRP A CA 1
ATOM 10903 C C . TRP A 1 1412 ? 2.472 -34.425 -1.111 1.00 90.06 1412 TRP A C 1
ATOM 10905 O O . TRP A 1 1412 ? 2.320 -35.039 -2.164 1.00 90.06 1412 TRP A O 1
ATOM 10915 N N . MET A 1 1413 ? 3.015 -33.200 -1.074 1.00 90.88 1413 MET A N 1
ATOM 10916 C CA . MET A 1 1413 ? 3.539 -32.534 -2.278 1.00 90.88 1413 MET A CA 1
ATOM 10917 C C . MET A 1 1413 ? 4.698 -33.317 -2.900 1.00 90.88 1413 MET A C 1
ATOM 10919 O O . MET A 1 1413 ? 4.732 -33.475 -4.115 1.00 90.88 1413 MET A O 1
ATOM 10923 N N . SER A 1 1414 ? 5.598 -33.869 -2.080 1.00 89.56 1414 SER A N 1
ATOM 10924 C CA . SER A 1 1414 ? 6.694 -34.738 -2.529 1.00 89.56 1414 SER A CA 1
ATOM 10925 C C . SER A 1 1414 ? 6.175 -35.959 -3.295 1.00 89.56 1414 SER A C 1
ATOM 10927 O O . SER A 1 1414 ? 6.691 -36.270 -4.369 1.00 89.56 1414 SER A O 1
ATOM 10929 N N . VAL A 1 1415 ? 5.135 -36.628 -2.781 1.00 87.12 1415 VAL A N 1
ATOM 10930 C CA . VAL A 1 1415 ? 4.527 -37.804 -3.426 1.00 87.12 1415 VAL A CA 1
ATOM 10931 C C . VAL A 1 1415 ? 3.801 -37.431 -4.716 1.00 87.12 1415 VAL A C 1
ATOM 10933 O O . VAL A 1 1415 ? 3.934 -38.151 -5.699 1.00 87.12 1415 VAL A O 1
ATOM 10936 N N . ILE A 1 1416 ? 3.061 -36.320 -4.737 1.00 85.00 1416 ILE A N 1
ATOM 10937 C CA . ILE A 1 1416 ? 2.370 -35.842 -5.946 1.00 85.00 1416 ILE A CA 1
ATOM 10938 C C . ILE A 1 1416 ? 3.380 -35.483 -7.030 1.00 85.00 1416 ILE A C 1
ATOM 10940 O O . ILE A 1 1416 ? 3.240 -35.922 -8.165 1.00 85.00 1416 ILE A O 1
ATOM 10944 N N . TRP A 1 1417 ? 4.438 -34.753 -6.676 1.00 87.25 1417 TRP A N 1
ATOM 10945 C CA . TRP A 1 1417 ? 5.467 -34.371 -7.638 1.00 87.25 1417 TRP A CA 1
ATOM 10946 C C . TRP A 1 1417 ? 6.241 -35.581 -8.176 1.00 87.25 1417 TRP A C 1
ATOM 10948 O O . TRP A 1 1417 ? 6.602 -35.613 -9.349 1.00 87.25 1417 TRP A O 1
ATOM 10958 N N . LYS A 1 1418 ? 6.428 -36.622 -7.350 1.00 84.12 1418 LYS A N 1
ATOM 10959 C CA . LYS A 1 1418 ? 7.044 -37.894 -7.757 1.00 84.12 1418 LYS A CA 1
ATOM 10960 C C . LYS A 1 1418 ? 6.246 -38.647 -8.826 1.00 84.12 1418 LYS A C 1
ATOM 10962 O O . LYS A 1 1418 ? 6.842 -39.440 -9.545 1.00 84.12 1418 LYS A O 1
ATOM 10967 N N . ARG A 1 1419 ? 4.929 -38.419 -8.938 1.00 79.75 1419 ARG A N 1
ATOM 10968 C CA . ARG A 1 1419 ? 4.109 -38.999 -10.021 1.00 79.75 1419 ARG A CA 1
ATOM 10969 C C . ARG A 1 1419 ? 4.528 -38.493 -11.405 1.00 79.75 1419 ARG A C 1
ATOM 10971 O O . ARG A 1 1419 ? 4.126 -39.114 -12.371 1.00 79.75 1419 ARG A O 1
ATOM 10978 N N . GLU A 1 1420 ? 5.336 -37.428 -11.444 1.00 79.62 1420 GLU A N 1
ATOM 10979 C CA . GLU A 1 1420 ? 5.839 -36.712 -12.614 1.00 79.62 1420 GLU A CA 1
ATOM 10980 C C . GLU A 1 1420 ? 4.687 -36.196 -13.509 1.00 79.62 1420 GLU A C 1
ATOM 10982 O O . GLU A 1 1420 ? 3.924 -36.969 -14.080 1.00 79.62 1420 GLU A O 1
ATOM 10987 N N . PRO A 1 1421 ? 4.483 -34.870 -13.605 1.00 75.69 1421 PRO A N 1
ATOM 10988 C CA . PRO A 1 1421 ? 3.264 -34.324 -14.205 1.00 75.69 1421 PRO A CA 1
ATOM 10989 C C . PRO A 1 1421 ? 3.006 -34.748 -15.655 1.00 75.69 1421 PRO A C 1
ATOM 10991 O O . PRO A 1 1421 ? 1.853 -34.931 -16.038 1.00 75.69 1421 PRO A O 1
ATOM 10994 N N . LEU A 1 1422 ? 4.057 -34.910 -16.458 1.00 82.19 1422 LEU A N 1
ATOM 10995 C CA . LEU A 1 1422 ? 3.961 -34.979 -17.916 1.00 82.19 1422 LEU A CA 1
ATOM 10996 C C . LEU A 1 1422 ? 3.968 -36.415 -18.470 1.00 82.19 1422 LEU A C 1
ATOM 10998 O O . LEU A 1 1422 ? 3.458 -36.670 -19.553 1.00 82.19 1422 LEU A O 1
ATOM 11002 N N . THR A 1 1423 ? 4.507 -37.379 -17.732 1.00 75.12 1423 THR A N 1
ATOM 11003 C CA . THR A 1 1423 ? 4.505 -38.821 -18.042 1.00 75.12 1423 THR A CA 1
ATOM 11004 C C . THR A 1 1423 ? 3.095 -39.362 -18.117 1.00 75.12 1423 THR A C 1
ATOM 11006 O O . THR A 1 1423 ? 2.791 -40.136 -19.020 1.00 75.12 1423 THR A O 1
ATOM 11009 N N . THR A 1 1424 ? 2.205 -38.862 -17.255 1.00 67.25 1424 THR A N 1
ATOM 11010 C CA . THR A 1 1424 ? 0.779 -39.210 -17.280 1.00 67.25 1424 THR A CA 1
ATOM 11011 C C . THR A 1 1424 ? 0.086 -38.868 -18.607 1.00 67.25 1424 THR A C 1
ATOM 11013 O O . THR A 1 1424 ? -0.951 -39.454 -18.912 1.00 67.25 1424 THR A O 1
ATOM 11016 N N . MET A 1 1425 ? 0.655 -37.965 -19.417 1.00 71.25 1425 MET A N 1
ATOM 11017 C CA . MET A 1 1425 ? 0.147 -37.632 -20.753 1.00 71.25 1425 MET A CA 1
ATOM 11018 C C . MET A 1 1425 ? 0.693 -38.548 -21.859 1.00 71.25 1425 MET A C 1
ATOM 11020 O O . MET A 1 1425 ? 0.027 -38.712 -22.878 1.00 71.25 1425 MET A O 1
ATOM 11024 N N . VAL A 1 1426 ? 1.880 -39.143 -21.673 1.00 68.38 1426 VAL A N 1
ATOM 11025 C CA . VAL A 1 1426 ? 2.543 -40.002 -22.676 1.00 68.38 1426 VAL A CA 1
ATOM 11026 C C . VAL A 1 1426 ? 1.963 -41.413 -22.670 1.00 68.38 1426 VAL A C 1
ATOM 11028 O O . VAL A 1 1426 ? 1.706 -41.975 -23.730 1.00 68.38 1426 VAL A O 1
ATOM 11031 N N . ASP A 1 1427 ? 1.709 -41.972 -21.485 1.00 64.38 1427 ASP A N 1
ATOM 11032 C CA . ASP A 1 1427 ? 1.270 -43.366 -21.343 1.00 64.38 1427 ASP A CA 1
ATOM 11033 C C . ASP A 1 1427 ? -0.190 -43.596 -21.789 1.00 64.38 1427 ASP A C 1
ATOM 11035 O O . ASP A 1 1427 ? -0.675 -44.726 -21.756 1.00 64.38 1427 ASP A O 1
ATOM 11039 N N . GLY A 1 1428 ? -0.935 -42.548 -22.171 1.00 55.09 1428 GLY A N 1
ATOM 11040 C CA . GLY A 1 1428 ? -2.348 -42.620 -22.583 1.00 55.09 1428 GLY A CA 1
ATOM 11041 C C . GLY A 1 1428 ? -3.330 -43.023 -21.467 1.00 55.09 1428 GLY A C 1
ATOM 11042 O O . GLY A 1 1428 ? -4.540 -42.821 -21.593 1.00 55.09 1428 GLY A O 1
ATOM 11043 N N . ASN A 1 1429 ? -2.825 -43.537 -20.345 1.00 49.72 1429 ASN A N 1
ATOM 11044 C CA . ASN A 1 1429 ? -3.576 -43.875 -19.146 1.00 49.72 1429 ASN A CA 1
ATOM 11045 C C . ASN A 1 1429 ? -3.980 -42.598 -18.396 1.00 49.72 1429 ASN A C 1
ATOM 11047 O O . ASN A 1 1429 ? -3.269 -42.136 -17.512 1.00 49.72 1429 ASN A O 1
ATOM 11051 N N . SER A 1 1430 ? -5.132 -42.030 -18.775 1.00 49.41 1430 SER A N 1
ATOM 11052 C CA . SER A 1 1430 ? -5.863 -40.922 -18.135 1.00 49.41 1430 SER A CA 1
ATOM 11053 C C . SER A 1 1430 ? -5.005 -39.963 -17.282 1.00 49.41 1430 SER A C 1
ATOM 11055 O O . SER A 1 1430 ? -4.788 -40.215 -16.095 1.00 49.41 1430 SER A O 1
ATOM 11057 N N . ALA A 1 1431 ? -4.649 -38.793 -17.828 1.00 50.12 1431 ALA A N 1
ATOM 11058 C CA . ALA A 1 1431 ? -3.956 -37.673 -17.156 1.00 50.12 1431 ALA A CA 1
ATOM 11059 C C . ALA A 1 1431 ? -4.560 -37.204 -15.799 1.00 50.12 1431 ALA A C 1
ATOM 11061 O O . ALA A 1 1431 ? -4.001 -36.362 -15.101 1.00 50.12 1431 ALA A O 1
ATOM 11062 N N . ILE A 1 1432 ? -5.683 -37.788 -15.366 1.00 49.62 1432 ILE A N 1
ATOM 11063 C CA . ILE A 1 1432 ? -6.325 -37.625 -14.053 1.00 49.62 1432 ILE A CA 1
ATOM 11064 C C . ILE A 1 1432 ? -5.367 -37.960 -12.880 1.00 49.62 1432 ILE A C 1
ATOM 11066 O O . ILE A 1 1432 ? -5.616 -37.530 -11.752 1.00 49.62 1432 ILE A O 1
ATOM 11070 N N . ALA A 1 1433 ? -4.270 -38.693 -13.105 1.00 54.78 1433 ALA A N 1
ATOM 11071 C CA . ALA A 1 1433 ? -3.415 -39.220 -12.038 1.00 54.78 1433 ALA A CA 1
ATOM 11072 C C . ALA A 1 1433 ? -2.474 -38.204 -11.347 1.00 54.78 1433 ALA A C 1
ATOM 11074 O O . ALA A 1 1433 ? -2.101 -38.439 -10.192 1.00 54.78 1433 ALA A O 1
ATOM 11075 N N . TYR A 1 1434 ? -2.087 -37.090 -11.987 1.00 66.69 1434 TYR A N 1
ATOM 11076 C CA . TYR A 1 1434 ? -1.083 -36.182 -11.405 1.00 66.69 1434 TYR A CA 1
ATOM 11077 C C . TYR A 1 1434 ? -1.590 -35.484 -10.130 1.00 66.69 1434 TYR A C 1
ATOM 11079 O O . TYR A 1 1434 ? -1.080 -35.753 -9.039 1.00 66.69 1434 TYR A O 1
ATOM 11087 N N . PHE A 1 1435 ? -2.625 -34.641 -10.237 1.00 69.44 1435 PHE A N 1
ATOM 11088 C CA . PHE A 1 1435 ? -3.207 -33.926 -9.098 1.00 69.44 1435 PHE A CA 1
ATOM 11089 C C . PHE A 1 1435 ? -4.730 -33.838 -9.218 1.00 69.44 1435 PHE A C 1
ATOM 11091 O O . PHE A 1 1435 ? -5.298 -33.014 -9.940 1.00 69.44 1435 PHE A O 1
ATOM 11098 N N . THR A 1 1436 ? -5.427 -34.710 -8.496 1.00 70.19 1436 THR A N 1
ATOM 11099 C CA . THR A 1 1436 ? -6.880 -34.827 -8.635 1.00 70.19 1436 THR A CA 1
ATOM 11100 C C . THR A 1 1436 ? -7.601 -33.578 -8.098 1.00 70.19 1436 THR A C 1
ATOM 11102 O O . THR A 1 1436 ? -7.156 -32.957 -7.128 1.00 70.19 1436 THR A O 1
ATOM 11105 N N . PRO A 1 1437 ? -8.793 -33.222 -8.621 1.00 65.81 1437 PRO A N 1
ATOM 11106 C CA . PRO A 1 1437 ? -9.593 -32.118 -8.076 1.00 65.81 1437 PRO A CA 1
ATOM 11107 C C . PRO A 1 1437 ? -9.945 -32.292 -6.590 1.00 65.81 1437 PRO A C 1
ATOM 11109 O O . PRO A 1 1437 ? -10.143 -31.314 -5.865 1.00 65.81 1437 PRO A O 1
ATOM 11112 N N . ARG A 1 1438 ? -10.030 -33.548 -6.128 1.00 68.94 1438 ARG A N 1
ATOM 11113 C CA . ARG A 1 1438 ? -10.237 -33.879 -4.714 1.00 68.94 1438 ARG A CA 1
ATOM 11114 C C . ARG A 1 1438 ? -9.000 -33.549 -3.889 1.00 68.94 1438 ARG A C 1
ATOM 11116 O O . ARG A 1 1438 ? -9.148 -32.842 -2.897 1.00 68.94 1438 ARG A O 1
ATOM 11123 N N . GLU A 1 1439 ? -7.815 -33.973 -4.327 1.00 77.19 1439 GLU A N 1
ATOM 11124 C CA . GLU A 1 1439 ? -6.549 -33.587 -3.695 1.00 77.19 1439 GLU A CA 1
ATOM 11125 C C . GLU A 1 1439 ? -6.412 -32.055 -3.679 1.00 77.19 1439 GLU A C 1
ATOM 11127 O O . GLU A 1 1439 ? -6.207 -31.490 -2.611 1.00 77.19 1439 GLU A O 1
ATOM 11132 N N . LYS A 1 1440 ? -6.675 -31.340 -4.785 1.00 73.00 1440 LYS A N 1
ATOM 11133 C CA . LYS A 1 1440 ? -6.673 -29.858 -4.809 1.00 73.00 1440 LYS A CA 1
ATOM 11134 C C . LYS A 1 1440 ? -7.507 -29.248 -3.681 1.00 73.00 1440 LYS A C 1
ATOM 11136 O O . LYS A 1 1440 ? -7.025 -28.398 -2.929 1.00 73.00 1440 LYS A O 1
ATOM 11141 N N . LEU A 1 1441 ? -8.755 -29.691 -3.545 1.00 69.38 1441 LEU A N 1
ATOM 11142 C CA . LEU A 1 1441 ? -9.665 -29.211 -2.507 1.00 69.38 1441 LEU A CA 1
ATOM 11143 C C . LEU A 1 1441 ? -9.168 -29.564 -1.098 1.00 69.38 1441 LEU A C 1
ATOM 11145 O O . LEU A 1 1441 ? -9.300 -28.759 -0.174 1.00 69.38 1441 LEU A O 1
ATOM 11149 N N . GLU A 1 1442 ? -8.625 -30.766 -0.918 1.00 76.81 1442 GLU A N 1
ATOM 11150 C CA . GLU A 1 1442 ? -8.071 -31.219 0.356 1.00 76.81 1442 GLU A CA 1
ATOM 11151 C C . GLU A 1 1442 ? -6.852 -30.396 0.762 1.00 76.81 1442 GLU A C 1
ATOM 11153 O O . GLU A 1 1442 ? -6.815 -29.920 1.891 1.00 76.81 1442 GLU A O 1
ATOM 11158 N N . PHE A 1 1443 ? -5.926 -30.125 -0.156 1.00 81.44 1443 PHE A N 1
ATOM 11159 C CA . PHE A 1 1443 ? -4.748 -29.294 0.082 1.00 81.44 1443 PHE A CA 1
ATOM 11160 C C . PHE A 1 1443 ? -5.111 -27.857 0.440 1.00 81.44 1443 PHE A C 1
ATOM 11162 O O . PHE A 1 1443 ? -4.585 -27.317 1.409 1.00 81.44 1443 PHE A O 1
ATOM 11169 N N . GLN A 1 1444 ? -6.045 -27.241 -0.289 1.00 75.88 1444 GLN A N 1
ATOM 11170 C CA . GLN A 1 1444 ? -6.499 -25.885 0.025 1.00 75.88 1444 GLN A CA 1
ATOM 11171 C C . GLN A 1 1444 ? -7.149 -25.821 1.411 1.00 75.88 1444 GLN A C 1
ATOM 11173 O O . GLN A 1 1444 ? -6.833 -24.940 2.209 1.00 75.88 1444 GLN A O 1
ATOM 11178 N N . ARG A 1 1445 ? -8.017 -26.786 1.740 1.00 79.00 1445 ARG A N 1
ATOM 11179 C CA . ARG A 1 1445 ? -8.624 -26.883 3.077 1.00 79.00 1445 ARG A CA 1
ATOM 11180 C C . ARG A 1 1445 ? -7.588 -27.148 4.158 1.00 79.00 1445 ARG A C 1
ATOM 11182 O O . ARG A 1 1445 ? -7.704 -26.607 5.255 1.00 79.00 1445 ARG A O 1
ATOM 11189 N N . PHE A 1 1446 ? -6.596 -27.978 3.862 1.00 84.69 1446 PHE A N 1
ATOM 11190 C CA . PHE A 1 1446 ? -5.528 -28.301 4.788 1.00 84.69 1446 PHE A CA 1
ATOM 11191 C C . PHE A 1 1446 ? -4.653 -27.077 5.056 1.00 84.69 1446 PHE A C 1
ATOM 11193 O O . PHE A 1 1446 ? -4.404 -26.770 6.216 1.00 84.69 1446 PHE A O 1
ATOM 11200 N N . MET A 1 1447 ? -4.300 -26.312 4.020 1.00 87.31 1447 MET A N 1
ATOM 11201 C CA . MET A 1 1447 ? -3.566 -25.052 4.141 1.00 87.31 1447 MET A CA 1
ATOM 11202 C C . MET A 1 1447 ? -4.316 -24.039 5.017 1.00 87.31 1447 MET A C 1
ATOM 11204 O O . MET A 1 1447 ? -3.755 -23.534 5.987 1.00 87.31 1447 MET A O 1
ATOM 11208 N N . VAL A 1 1448 ? -5.614 -23.831 4.764 1.00 81.88 1448 VAL A N 1
ATOM 11209 C CA . VAL A 1 1448 ? -6.468 -22.976 5.613 1.00 81.88 1448 VAL A CA 1
ATOM 11210 C C . VAL A 1 1448 ? -6.501 -23.499 7.053 1.00 81.88 1448 VAL A C 1
ATOM 11212 O O . VAL A 1 1448 ? -6.417 -22.733 8.012 1.00 81.88 1448 VAL A O 1
ATOM 11215 N N . SER A 1 1449 ? -6.567 -24.819 7.241 1.00 83.81 1449 SER A N 1
ATOM 11216 C CA . SER A 1 1449 ? -6.493 -25.412 8.576 1.00 83.81 1449 SER A CA 1
ATOM 11217 C C . SER A 1 1449 ? -5.153 -25.126 9.267 1.00 83.81 1449 SER A C 1
ATOM 11219 O O . SER A 1 1449 ? -5.160 -24.886 10.474 1.00 83.81 1449 SER A O 1
ATOM 11221 N N . LEU A 1 1450 ? -4.022 -25.122 8.555 1.00 91.06 1450 LEU A N 1
ATOM 11222 C CA . LEU A 1 1450 ? -2.716 -24.773 9.128 1.00 91.06 1450 LEU A CA 1
ATOM 11223 C C . LEU A 1 1450 ? -2.658 -23.305 9.558 1.00 91.06 1450 LEU A C 1
ATOM 11225 O O . LEU A 1 1450 ? -2.166 -23.019 10.645 1.00 91.06 1450 LEU A O 1
ATOM 11229 N N . GLU A 1 1451 ? -3.237 -22.389 8.784 1.00 89.50 1451 GLU A N 1
ATOM 11230 C CA . GLU A 1 1451 ? -3.335 -20.971 9.158 1.00 89.50 1451 GLU A CA 1
ATOM 11231 C C . GLU A 1 1451 ? -4.172 -20.774 10.436 1.00 89.50 1451 GLU A C 1
ATOM 11233 O O . GLU A 1 1451 ? -3.778 -20.043 11.349 1.00 89.50 1451 GLU A O 1
ATOM 11238 N N . THR A 1 1452 ? -5.294 -21.493 10.578 1.00 85.62 1452 THR A N 1
ATOM 11239 C CA . THR A 1 1452 ? -6.091 -21.450 11.823 1.00 85.62 1452 THR A CA 1
ATOM 11240 C C . THR A 1 1452 ? -5.345 -22.033 13.030 1.00 85.62 1452 THR A C 1
ATOM 11242 O O . THR A 1 1452 ? -5.477 -21.534 14.155 1.00 85.62 1452 THR A O 1
ATOM 11245 N N . LEU A 1 1453 ? -4.530 -23.072 12.809 1.00 89.69 1453 LEU A N 1
ATOM 11246 C CA . LEU A 1 1453 ? -3.672 -23.660 13.837 1.00 89.69 1453 LEU A CA 1
ATOM 11247 C C . LEU A 1 1453 ? -2.549 -22.704 14.233 1.00 89.69 1453 LEU A C 1
ATOM 11249 O O . LEU A 1 1453 ? -2.270 -22.587 15.420 1.00 89.69 1453 LEU A O 1
ATOM 11253 N N . TYR A 1 1454 ? -1.963 -21.983 13.281 1.00 93.00 1454 TYR A N 1
ATOM 11254 C CA . TYR A 1 1454 ? -0.965 -20.948 13.532 1.00 93.00 1454 TYR A CA 1
ATOM 11255 C C . TYR A 1 1454 ? -1.519 -19.816 14.415 1.00 93.00 1454 TYR A C 1
ATOM 11257 O O . TYR A 1 1454 ? -0.934 -19.510 15.457 1.00 93.00 1454 TYR A O 1
ATOM 11265 N N . ASN A 1 1455 ? -2.707 -19.286 14.095 1.00 86.75 1455 ASN A N 1
ATOM 11266 C CA . ASN A 1 1455 ? -3.364 -18.263 14.922 1.00 86.75 1455 ASN A CA 1
ATOM 11267 C C . ASN A 1 1455 ? -3.620 -18.761 16.353 1.00 86.75 1455 ASN A C 1
ATOM 11269 O O . ASN A 1 1455 ? -3.496 -18.015 17.323 1.00 86.75 1455 ASN A O 1
ATOM 11273 N N . SER A 1 1456 ? -3.934 -20.050 16.495 1.00 88.75 1456 SER A N 1
ATOM 11274 C CA . SER A 1 1456 ? -4.070 -20.685 17.806 1.00 88.75 1456 SER A CA 1
ATOM 11275 C C . SER A 1 1456 ? -2.713 -20.855 18.503 1.00 88.75 1456 SER A C 1
ATOM 11277 O O . SER A 1 1456 ? -2.606 -20.581 19.696 1.00 88.75 1456 SER A O 1
ATOM 11279 N N . ALA A 1 1457 ? -1.666 -21.267 17.785 1.00 90.88 1457 ALA A N 1
ATOM 11280 C CA . ALA A 1 1457 ? -0.330 -21.538 18.318 1.00 90.88 1457 ALA A CA 1
ATOM 11281 C C . ALA A 1 1457 ? 0.328 -20.303 18.953 1.00 90.88 1457 ALA A C 1
ATOM 11283 O O . ALA A 1 1457 ? 1.010 -20.437 19.971 1.00 90.88 1457 ALA A O 1
ATOM 11284 N N . ARG A 1 1458 ? 0.046 -19.100 18.429 1.00 87.88 1458 ARG A N 1
ATOM 11285 C CA . ARG A 1 1458 ? 0.491 -17.818 19.009 1.00 87.88 1458 ARG A CA 1
ATOM 11286 C C . ARG A 1 1458 ? 0.050 -17.628 20.464 1.00 87.88 1458 ARG A C 1
ATOM 11288 O O . ARG A 1 1458 ? 0.765 -17.042 21.266 1.00 87.88 1458 ARG A O 1
ATOM 11295 N N . SER A 1 1459 ? -1.130 -18.132 20.806 1.00 86.38 1459 SER A N 1
ATOM 11296 C CA . SER A 1 1459 ? -1.746 -17.993 22.137 1.00 86.38 1459 SER A CA 1
ATOM 11297 C C . SER A 1 1459 ? -1.507 -19.191 23.068 1.00 86.38 1459 SER A C 1
ATOM 11299 O O . SER A 1 1459 ? -2.109 -19.304 24.142 1.00 86.38 1459 SER A O 1
ATOM 11301 N N . GLU A 1 1460 ? -0.649 -20.120 22.652 1.00 86.06 1460 GLU A N 1
ATOM 11302 C CA . GLU A 1 1460 ? -0.238 -21.268 23.448 1.00 86.06 1460 GLU A CA 1
ATOM 11303 C C . GLU A 1 1460 ? 1.035 -20.917 24.229 1.00 86.06 1460 GLU A C 1
ATOM 11305 O O . GLU A 1 1460 ? 2.101 -20.735 23.642 1.00 86.06 1460 GLU A O 1
ATOM 11310 N N . PHE A 1 1461 ? 0.923 -20.786 25.553 1.00 79.19 1461 PHE A N 1
ATOM 11311 C CA . PHE A 1 1461 ? 2.057 -20.500 26.435 1.00 79.19 1461 PHE A CA 1
ATOM 11312 C C . PHE A 1 1461 ? 2.757 -21.802 26.842 1.00 79.19 1461 PHE A C 1
ATOM 11314 O O . PHE A 1 1461 ? 2.155 -22.637 27.519 1.00 79.19 1461 PHE A O 1
ATOM 11321 N N . GLU A 1 1462 ? 4.025 -21.954 26.458 1.00 78.12 1462 GLU A N 1
ATOM 11322 C CA . GLU A 1 1462 ? 4.890 -23.086 26.812 1.00 78.12 1462 GLU A CA 1
ATOM 11323 C C . GLU A 1 1462 ? 6.170 -22.583 27.492 1.00 78.12 1462 GLU A C 1
ATOM 11325 O O . GLU A 1 1462 ? 6.660 -21.500 27.179 1.00 78.12 1462 GLU A O 1
ATOM 11330 N N . LEU A 1 1463 ? 6.748 -23.392 28.385 1.00 76.38 1463 LEU A N 1
ATOM 11331 C CA . LEU A 1 1463 ? 7.990 -23.053 29.097 1.00 76.38 1463 LEU A CA 1
ATOM 11332 C C . LEU A 1 1463 ? 9.248 -23.109 28.207 1.00 76.38 1463 LEU A C 1
ATOM 11334 O O . LEU A 1 1463 ? 10.282 -22.583 28.597 1.00 76.38 1463 LEU A O 1
ATOM 11338 N N . ARG A 1 1464 ? 9.169 -23.724 27.015 1.00 72.62 1464 ARG A N 1
ATOM 11339 C CA . ARG A 1 1464 ? 10.298 -23.878 26.072 1.00 72.62 1464 ARG A CA 1
ATOM 11340 C C . ARG A 1 1464 ? 10.720 -22.578 25.373 1.00 72.62 1464 ARG A C 1
ATOM 11342 O O . ARG A 1 1464 ? 11.749 -22.569 24.711 1.00 72.62 1464 ARG A O 1
ATOM 11349 N N . GLY A 1 1465 ? 9.933 -21.508 25.494 1.00 79.38 1465 GLY A N 1
ATOM 11350 C CA . GLY A 1 1465 ? 10.192 -20.216 24.857 1.00 79.38 1465 GLY A CA 1
ATOM 11351 C C . GLY A 1 1465 ? 9.015 -19.688 24.022 1.00 79.38 1465 GLY A C 1
ATOM 11352 O O . GLY A 1 1465 ? 7.993 -20.376 23.847 1.00 79.38 1465 GLY A O 1
ATOM 11353 N N . PRO A 1 1466 ? 9.129 -18.442 23.521 1.00 83.81 1466 PRO A N 1
ATOM 11354 C CA . PRO A 1 1466 ? 8.115 -17.834 22.668 1.00 83.81 1466 PRO A CA 1
ATOM 11355 C C . PRO A 1 1466 ? 8.004 -18.578 21.329 1.00 83.81 1466 PRO A C 1
ATOM 11357 O O . PRO A 1 1466 ? 8.976 -19.123 20.815 1.00 83.81 1466 PRO A O 1
ATOM 11360 N N . PHE A 1 1467 ? 6.801 -18.610 20.759 1.00 88.81 1467 PHE A N 1
ATOM 11361 C CA . PHE A 1 1467 ? 6.571 -19.192 19.436 1.00 88.81 1467 PHE A CA 1
ATOM 11362 C C . PHE A 1 1467 ? 7.281 -18.344 18.359 1.00 88.81 1467 PHE A C 1
ATOM 11364 O O . PHE A 1 1467 ? 7.051 -17.132 18.340 1.00 88.81 1467 PHE A O 1
ATOM 11371 N N . PRO A 1 1468 ? 8.110 -18.923 17.464 1.00 89.06 1468 PRO A N 1
ATOM 11372 C CA . PRO A 1 1468 ? 8.838 -18.162 16.444 1.00 89.06 1468 PRO A CA 1
ATOM 11373 C C . PRO A 1 1468 ? 7.907 -17.733 15.297 1.00 89.06 1468 PRO A C 1
ATOM 11375 O O . PRO A 1 1468 ? 7.886 -18.318 14.214 1.00 89.06 1468 PRO A O 1
ATOM 11378 N N . GLU A 1 1469 ? 7.112 -16.697 15.564 1.00 85.94 1469 GLU A N 1
ATOM 11379 C CA . GLU A 1 1469 ? 5.999 -16.235 14.728 1.00 85.94 1469 GLU A CA 1
ATOM 11380 C C . GLU A 1 1469 ? 6.433 -15.913 13.289 1.00 85.94 1469 GLU A C 1
ATOM 11382 O O . GLU A 1 1469 ? 5.892 -16.477 12.337 1.00 85.94 1469 GLU A O 1
ATOM 11387 N N . ALA A 1 1470 ? 7.464 -15.078 13.130 1.00 88.00 1470 ALA A N 1
ATOM 11388 C CA . ALA A 1 1470 ? 7.923 -14.600 11.825 1.00 88.00 1470 ALA A CA 1
ATOM 11389 C C . ALA A 1 1470 ? 8.343 -15.737 10.875 1.00 88.00 1470 ALA A C 1
ATOM 11391 O O . ALA A 1 1470 ? 8.022 -15.701 9.686 1.00 88.00 1470 ALA A O 1
ATOM 11392 N N . ILE A 1 1471 ? 9.012 -16.772 11.397 1.00 91.19 1471 ILE A N 1
ATOM 11393 C CA . ILE A 1 1471 ? 9.485 -17.887 10.571 1.00 91.19 1471 ILE A CA 1
ATOM 11394 C C . ILE A 1 1471 ? 8.313 -18.785 10.160 1.00 91.19 1471 ILE A C 1
ATOM 11396 O O . ILE A 1 1471 ? 8.211 -19.148 8.993 1.00 91.19 1471 ILE A O 1
ATOM 11400 N N . TYR A 1 1472 ? 7.377 -19.098 11.063 1.00 92.81 1472 TYR A N 1
ATOM 11401 C CA . TYR A 1 1472 ? 6.204 -19.908 10.704 1.00 92.81 1472 TYR A CA 1
ATOM 11402 C C . TYR A 1 1472 ? 5.270 -19.204 9.706 1.00 92.81 1472 TYR A C 1
ATOM 11404 O O . TYR A 1 1472 ? 4.725 -19.876 8.830 1.00 92.81 1472 TYR A O 1
ATOM 11412 N N . ILE A 1 1473 ? 5.110 -17.874 9.785 1.00 91.50 1473 ILE A N 1
ATOM 11413 C CA . ILE A 1 1473 ? 4.395 -17.105 8.747 1.00 91.50 1473 ILE A CA 1
ATOM 11414 C C . ILE A 1 1473 ? 5.105 -17.252 7.399 1.00 91.50 1473 ILE A C 1
ATOM 11416 O O . ILE A 1 1473 ? 4.447 -17.508 6.386 1.00 91.50 1473 ILE A O 1
ATOM 11420 N N . SER A 1 1474 ? 6.435 -17.100 7.379 1.00 92.00 1474 SER A N 1
ATOM 11421 C CA . SER A 1 1474 ? 7.239 -17.260 6.163 1.00 92.00 1474 SER A CA 1
ATOM 11422 C C . SER A 1 1474 ? 7.052 -18.659 5.574 1.00 92.00 1474 SER A C 1
ATOM 11424 O O . SER A 1 1474 ? 6.628 -18.788 4.427 1.00 92.00 1474 SER A O 1
ATOM 11426 N N . LEU A 1 1475 ? 7.215 -19.710 6.386 1.00 94.06 1475 LEU A N 1
ATOM 11427 C CA . LEU A 1 1475 ? 7.008 -21.100 5.975 1.00 94.06 1475 LEU A CA 1
ATOM 11428 C C . LEU A 1 1475 ? 5.610 -21.337 5.390 1.00 94.06 1475 LEU A C 1
ATOM 11430 O O . LEU A 1 1475 ? 5.495 -21.963 4.336 1.00 94.06 1475 LEU A O 1
ATOM 11434 N N . LEU A 1 1476 ? 4.548 -20.828 6.025 1.00 92.38 1476 LEU A N 1
ATOM 11435 C CA . LEU A 1 1476 ? 3.182 -20.946 5.502 1.00 92.38 1476 LEU A CA 1
ATOM 11436 C C . LEU A 1 1476 ? 3.025 -20.213 4.165 1.00 92.38 1476 LEU A C 1
ATOM 11438 O O . LEU A 1 1476 ? 2.477 -20.772 3.218 1.00 92.38 1476 LEU A O 1
ATOM 11442 N N . THR A 1 1477 ? 3.552 -18.996 4.057 1.00 89.12 1477 THR A N 1
ATOM 11443 C CA . THR A 1 1477 ? 3.458 -18.179 2.838 1.00 89.12 1477 THR A CA 1
ATOM 11444 C C . THR A 1 1477 ? 4.196 -18.828 1.667 1.00 89.12 1477 THR A C 1
ATOM 11446 O O . THR A 1 1477 ? 3.661 -18.902 0.562 1.00 89.12 1477 THR A O 1
ATOM 11449 N N . ARG A 1 1478 ? 5.400 -19.358 1.899 1.00 92.25 1478 ARG A N 1
ATOM 11450 C CA . ARG A 1 1478 ? 6.183 -20.077 0.880 1.00 92.25 1478 ARG A CA 1
ATOM 11451 C C . ARG A 1 1478 ? 5.524 -21.389 0.481 1.00 92.25 1478 ARG A C 1
ATOM 11453 O O . ARG A 1 1478 ? 5.380 -21.681 -0.701 1.00 92.25 1478 ARG A O 1
ATOM 11460 N N . THR A 1 1479 ? 5.018 -22.138 1.460 1.00 92.31 1479 THR A N 1
ATOM 11461 C CA . THR A 1 1479 ? 4.248 -23.367 1.213 1.00 92.31 1479 THR A CA 1
ATOM 11462 C C . THR A 1 1479 ? 3.005 -23.098 0.375 1.00 92.31 1479 THR A C 1
ATOM 11464 O O . THR A 1 1479 ? 2.689 -23.879 -0.522 1.00 92.31 1479 THR A O 1
ATOM 11467 N N . ARG A 1 1480 ? 2.325 -21.970 0.614 1.00 89.88 1480 ARG A N 1
ATOM 11468 C CA . ARG A 1 1480 ? 1.194 -21.539 -0.204 1.00 89.88 1480 ARG A CA 1
ATOM 11469 C C . ARG A 1 1480 ? 1.606 -21.299 -1.655 1.00 89.88 1480 ARG A C 1
ATOM 11471 O O . ARG A 1 1480 ? 0.939 -21.810 -2.545 1.00 89.88 1480 ARG A O 1
ATOM 11478 N N . ARG A 1 1481 ? 2.717 -20.594 -1.887 1.00 85.50 1481 ARG A N 1
ATOM 11479 C CA . ARG A 1 1481 ? 3.237 -20.334 -3.240 1.00 85.50 1481 ARG A CA 1
ATOM 11480 C C . ARG A 1 1481 ? 3.649 -21.609 -3.967 1.00 85.50 1481 ARG A C 1
ATOM 11482 O O . ARG A 1 1481 ? 3.308 -21.754 -5.133 1.00 85.50 1481 ARG A O 1
ATOM 11489 N N . MET A 1 1482 ? 4.305 -22.549 -3.283 1.00 89.00 1482 MET A N 1
ATOM 11490 C CA . MET A 1 1482 ? 4.611 -23.863 -3.863 1.00 89.00 1482 MET A CA 1
ATOM 11491 C C . MET A 1 1482 ? 3.335 -24.608 -4.264 1.00 89.00 1482 MET A C 1
ATOM 11493 O O . MET A 1 1482 ? 3.247 -25.146 -5.363 1.00 89.00 1482 MET A O 1
ATOM 11497 N N . LEU A 1 1483 ? 2.321 -24.609 -3.394 1.00 86.44 1483 LEU A N 1
ATOM 11498 C CA . LEU A 1 1483 ? 1.036 -25.236 -3.691 1.00 86.44 1483 LEU A CA 1
ATOM 11499 C C . LEU A 1 1483 ? 0.327 -24.566 -4.877 1.00 86.44 1483 LEU A C 1
ATOM 11501 O O . LEU A 1 1483 ? -0.255 -25.262 -5.708 1.00 86.44 1483 LEU A O 1
ATOM 11505 N N . ASP A 1 1484 ? 0.365 -23.237 -4.955 1.00 78.38 1484 ASP A N 1
ATOM 11506 C CA . ASP A 1 1484 ? -0.219 -22.483 -6.063 1.00 78.38 1484 ASP A CA 1
ATOM 11507 C C . ASP A 1 1484 ? 0.543 -22.762 -7.381 1.00 78.38 1484 ASP A C 1
ATOM 11509 O O . ASP A 1 1484 ? -0.099 -22.926 -8.414 1.00 78.38 1484 ASP A O 1
ATOM 11513 N N . ALA A 1 1485 ? 1.871 -22.943 -7.351 1.00 80.56 1485 ALA A N 1
ATOM 11514 C CA . ALA A 1 1485 ? 2.679 -23.326 -8.518 1.00 80.56 1485 ALA A CA 1
ATOM 11515 C C . ALA A 1 1485 ? 2.375 -24.757 -9.014 1.00 80.56 1485 ALA A C 1
ATOM 11517 O O . ALA A 1 1485 ? 2.174 -24.979 -10.207 1.00 80.56 1485 ALA A O 1
ATOM 11518 N N . ILE A 1 1486 ? 2.244 -25.729 -8.099 1.00 83.56 1486 ILE A N 1
ATOM 11519 C CA . ILE A 1 1486 ? 1.801 -27.101 -8.426 1.00 83.56 1486 ILE A CA 1
ATOM 11520 C C . ILE A 1 1486 ? 0.385 -27.080 -9.022 1.00 83.56 1486 ILE A C 1
ATOM 11522 O O . ILE A 1 1486 ? 0.084 -27.796 -9.978 1.00 83.56 1486 ILE A O 1
ATOM 11526 N N . GLN A 1 1487 ? -0.499 -26.243 -8.468 1.00 76.69 1487 GLN A N 1
ATOM 11527 C CA . GLN A 1 1487 ? -1.849 -26.053 -8.998 1.00 76.69 1487 GLN A CA 1
ATOM 11528 C C . GLN A 1 1487 ? -1.841 -25.432 -10.391 1.00 76.69 1487 GLN A C 1
ATOM 11530 O O . GLN A 1 1487 ? -2.620 -25.885 -11.226 1.00 76.69 1487 GLN A O 1
ATOM 11535 N N . ALA A 1 1488 ? -0.982 -24.444 -10.642 1.00 73.00 1488 ALA A N 1
ATOM 11536 C CA . ALA A 1 1488 ? -0.823 -23.833 -11.955 1.00 73.00 1488 ALA A CA 1
ATOM 11537 C C . ALA A 1 1488 ? -0.391 -24.877 -12.995 1.00 73.00 1488 ALA A C 1
ATOM 11539 O O . ALA A 1 1488 ? -1.040 -24.998 -14.028 1.00 73.00 1488 ALA A O 1
ATOM 11540 N N . MET A 1 1489 ? 0.593 -25.725 -12.673 1.00 80.88 1489 MET A N 1
ATOM 11541 C CA . MET A 1 1489 ? 1.011 -26.813 -13.567 1.00 80.88 1489 MET A CA 1
ATOM 11542 C C . MET A 1 1489 ? -0.130 -27.786 -13.880 1.00 80.88 1489 MET A C 1
ATOM 11544 O O . MET A 1 1489 ? -0.329 -28.176 -15.026 1.00 80.88 1489 MET A O 1
ATOM 11548 N N . ASN A 1 1490 ? -0.923 -28.157 -12.872 1.00 76.50 1490 ASN A N 1
ATOM 11549 C CA . ASN A 1 1490 ? -2.072 -29.032 -13.092 1.00 76.50 1490 ASN A CA 1
ATOM 11550 C C . ASN A 1 1490 ? -3.141 -28.380 -13.981 1.00 76.50 1490 ASN A C 1
ATOM 11552 O O . ASN A 1 1490 ? -3.801 -29.066 -14.752 1.00 76.50 1490 ASN A O 1
ATOM 11556 N N . LEU A 1 1491 ? -3.337 -27.064 -13.869 1.00 69.62 1491 LEU A N 1
ATOM 11557 C CA . LEU A 1 1491 ? -4.263 -26.341 -14.738 1.00 69.62 1491 LEU A CA 1
ATOM 11558 C C . LEU A 1 1491 ? -3.776 -26.331 -16.185 1.00 69.62 1491 LEU A C 1
ATOM 11560 O O . LEU A 1 1491 ? -4.601 -26.537 -17.066 1.00 69.62 1491 LEU A O 1
ATOM 11564 N N . GLU A 1 1492 ? -2.472 -26.165 -16.423 1.00 72.06 1492 GLU A N 1
ATOM 11565 C CA . GLU A 1 1492 ? -1.889 -26.275 -17.767 1.00 72.06 1492 GLU A CA 1
ATOM 11566 C C . GLU A 1 1492 ? -2.096 -27.674 -18.366 1.00 72.06 1492 GLU A C 1
ATOM 11568 O O . GLU A 1 1492 ? -2.573 -27.792 -19.490 1.00 72.06 1492 GLU A O 1
ATOM 11573 N N . ILE A 1 1493 ? -1.866 -28.737 -17.590 1.00 74.69 1493 ILE A N 1
ATOM 11574 C CA . ILE A 1 1493 ? -2.103 -30.127 -18.029 1.00 74.69 1493 ILE A CA 1
ATOM 11575 C C . ILE A 1 1493 ? -3.592 -30.385 -18.293 1.00 74.69 1493 ILE A C 1
ATOM 11577 O O . ILE A 1 1493 ? -3.959 -31.050 -19.256 1.00 74.69 1493 ILE A O 1
ATOM 11581 N N . MET A 1 1494 ? -4.489 -29.842 -17.463 1.00 66.88 1494 MET A N 1
ATOM 11582 C CA . MET A 1 1494 ? -5.930 -30.010 -17.669 1.00 66.88 1494 MET A CA 1
ATOM 11583 C C . MET A 1 1494 ? -6.461 -29.295 -18.919 1.00 66.88 1494 MET A C 1
ATOM 11585 O O . MET A 1 1494 ? -7.578 -29.615 -19.333 1.00 66.88 1494 MET A O 1
ATOM 11589 N N . LYS A 1 1495 ? -5.711 -28.361 -19.527 1.00 67.25 1495 LYS A N 1
ATOM 11590 C CA . LYS A 1 1495 ? -6.097 -27.770 -20.820 1.00 67.25 1495 LYS A CA 1
ATOM 11591 C C . LYS A 1 1495 ? -6.069 -28.830 -21.926 1.00 67.25 1495 LYS A C 1
ATOM 11593 O O . LYS A 1 1495 ? -7.054 -28.948 -22.651 1.00 67.25 1495 LYS A O 1
ATOM 11598 N N . ASN A 1 1496 ? -5.007 -29.645 -21.977 1.00 67.88 1496 ASN A N 1
ATOM 11599 C CA . ASN A 1 1496 ? -4.795 -30.705 -22.968 1.00 67.88 1496 ASN A CA 1
ATOM 11600 C C . ASN A 1 1496 ? -4.508 -32.049 -22.274 1.00 67.88 1496 ASN A C 1
ATOM 11602 O O . ASN A 1 1496 ? -3.385 -32.330 -21.873 1.00 67.88 1496 ASN A O 1
ATOM 11606 N N . LEU A 1 1497 ? -5.525 -32.910 -22.144 1.00 65.31 1497 LEU A N 1
ATOM 11607 C CA . LEU A 1 1497 ? -5.392 -34.201 -21.442 1.00 65.31 1497 LEU A CA 1
ATOM 11608 C C . LEU A 1 1497 ? -4.644 -35.281 -22.243 1.00 65.31 1497 LEU A C 1
ATOM 11610 O O . LEU A 1 1497 ? -4.195 -36.266 -21.660 1.00 65.31 1497 LEU A O 1
ATOM 11614 N N . THR A 1 1498 ? -4.562 -35.137 -23.564 1.00 67.31 1498 THR A N 1
ATOM 11615 C CA . THR A 1 1498 ? -3.892 -36.074 -24.475 1.00 67.31 1498 THR A CA 1
ATOM 11616 C C . THR A 1 1498 ? -2.747 -35.358 -25.162 1.00 67.31 1498 THR A C 1
ATOM 11618 O O . THR A 1 1498 ? -2.993 -34.313 -25.765 1.00 67.31 1498 THR A O 1
ATOM 11621 N N . ALA A 1 1499 ? -1.542 -35.928 -25.096 1.00 73.12 1499 ALA A N 1
ATOM 11622 C CA . ALA A 1 1499 ? -0.398 -35.379 -25.808 1.00 73.12 1499 ALA A CA 1
ATOM 11623 C C . ALA A 1 1499 ? -0.625 -35.443 -27.330 1.00 73.12 1499 ALA A C 1
ATOM 11625 O O . ALA A 1 1499 ? -1.076 -36.472 -27.846 1.00 73.12 1499 ALA A O 1
ATOM 11626 N N . SER A 1 1500 ? -0.306 -34.365 -28.046 1.00 79.19 1500 SER A N 1
ATOM 11627 C CA . SER A 1 1500 ? -0.165 -34.399 -29.506 1.00 79.19 1500 SER A CA 1
ATOM 11628 C C . SER A 1 1500 ? 0.966 -35.365 -29.908 1.00 79.19 1500 SER A C 1
ATOM 11630 O O . SER A 1 1500 ? 1.831 -35.698 -29.096 1.00 79.19 1500 SER A O 1
ATOM 11632 N N . GLU A 1 1501 ? 0.988 -35.851 -31.153 1.00 78.00 1501 GLU A N 1
ATOM 11633 C CA . GLU A 1 1501 ? 2.068 -36.744 -31.619 1.00 78.00 1501 GLU A CA 1
ATOM 11634 C C . GLU A 1 1501 ? 3.449 -36.065 -31.497 1.00 78.00 1501 GLU A C 1
ATOM 11636 O O . GLU A 1 1501 ? 4.437 -36.705 -31.127 1.00 78.00 1501 GLU A O 1
ATOM 11641 N N . GLY A 1 1502 ? 3.488 -34.744 -31.708 1.00 79.94 1502 GLY A N 1
ATOM 11642 C CA . GLY A 1 1502 ? 4.657 -33.904 -31.477 1.00 79.94 1502 GLY A CA 1
ATOM 11643 C C . GLY A 1 1502 ? 5.026 -33.761 -29.996 1.00 79.94 1502 GLY A C 1
ATOM 11644 O O . GLY A 1 1502 ? 6.180 -33.996 -29.625 1.00 79.94 1502 GLY A O 1
ATOM 11645 N N . GLU A 1 1503 ? 4.058 -33.452 -29.126 1.00 83.06 1503 GLU A N 1
ATOM 11646 C CA . GLU A 1 1503 ? 4.259 -33.406 -27.669 1.00 83.06 1503 GLU A CA 1
ATOM 11647 C C . GLU A 1 1503 ? 4.780 -34.748 -27.146 1.00 83.06 1503 GLU A C 1
ATOM 11649 O O . GLU A 1 1503 ? 5.733 -34.780 -26.372 1.00 83.06 1503 GLU A O 1
ATOM 11654 N N . ALA A 1 1504 ? 4.213 -35.870 -27.591 1.00 82.31 1504 ALA A N 1
ATOM 11655 C CA . ALA A 1 1504 ? 4.622 -37.204 -27.165 1.00 82.31 1504 ALA A CA 1
ATOM 11656 C C . ALA A 1 1504 ? 6.079 -37.509 -27.552 1.00 82.31 1504 ALA A C 1
ATOM 11658 O O . ALA A 1 1504 ? 6.851 -37.988 -26.713 1.00 82.31 1504 ALA A O 1
ATOM 11659 N N . ALA A 1 1505 ? 6.490 -37.176 -28.782 1.00 84.12 1505 ALA 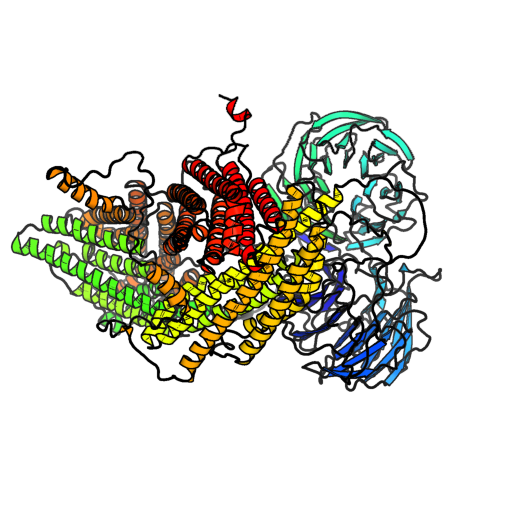A N 1
ATOM 11660 C CA . ALA A 1 1505 ? 7.877 -37.313 -29.226 1.00 84.12 1505 ALA A CA 1
ATOM 11661 C C . ALA A 1 1505 ? 8.830 -36.467 -28.361 1.00 84.12 1505 ALA A C 1
ATOM 11663 O O . ALA A 1 1505 ? 9.824 -36.982 -27.839 1.00 84.12 1505 ALA A O 1
ATOM 11664 N N . MET A 1 1506 ? 8.481 -35.205 -28.110 1.00 87.56 1506 MET A N 1
ATOM 11665 C CA . MET A 1 1506 ? 9.264 -34.279 -27.285 1.00 87.56 1506 MET A CA 1
ATOM 11666 C C . MET A 1 1506 ? 9.365 -34.726 -25.817 1.00 87.56 1506 MET A C 1
ATOM 11668 O O . MET A 1 1506 ? 10.440 -34.703 -25.202 1.00 87.56 1506 MET A O 1
ATOM 11672 N N . LEU A 1 1507 ? 8.252 -35.175 -25.236 1.00 86.75 1507 LEU A N 1
ATOM 11673 C CA . LEU A 1 1507 ? 8.200 -35.696 -23.875 1.00 86.75 1507 LEU A CA 1
ATOM 11674 C C . LEU A 1 1507 ? 9.023 -36.981 -23.754 1.00 86.75 1507 LEU A C 1
ATOM 11676 O O . LEU A 1 1507 ? 9.762 -37.130 -22.779 1.00 86.75 1507 LEU A O 1
ATOM 11680 N N . SER A 1 1508 ? 8.966 -37.881 -24.737 1.00 84.88 1508 SER A N 1
ATOM 11681 C CA . SER A 1 1508 ? 9.787 -39.098 -24.739 1.00 84.88 1508 SER A CA 1
ATOM 11682 C C . SER A 1 1508 ? 11.290 -38.784 -24.787 1.00 84.88 1508 SER A C 1
ATOM 11684 O O . SER A 1 1508 ? 12.071 -39.377 -24.042 1.00 84.88 1508 SER A O 1
ATOM 11686 N N . TYR A 1 1509 ? 11.697 -37.777 -25.566 1.00 88.19 1509 TYR A N 1
ATOM 11687 C CA . TYR A 1 1509 ? 13.097 -37.373 -25.710 1.00 88.19 1509 TYR A CA 1
ATOM 11688 C C . TYR A 1 1509 ? 13.683 -36.720 -24.445 1.00 88.19 1509 TYR A C 1
ATOM 11690 O O . TYR A 1 1509 ? 14.870 -36.876 -24.141 1.00 88.19 1509 TYR A O 1
ATOM 11698 N N . THR A 1 1510 ? 12.852 -35.985 -23.699 1.00 90.44 1510 THR A N 1
ATOM 11699 C CA . THR A 1 1510 ? 13.231 -35.260 -22.468 1.00 90.44 1510 THR A CA 1
ATOM 11700 C C . THR A 1 1510 ? 13.031 -36.071 -21.184 1.00 90.44 1510 THR A C 1
ATOM 11702 O O . THR A 1 1510 ? 13.443 -35.635 -20.108 1.00 90.44 1510 THR A O 1
ATOM 11705 N N . LEU A 1 1511 ? 12.437 -37.265 -21.281 1.00 88.75 1511 LEU A N 1
ATOM 11706 C CA . LEU A 1 1511 ? 12.096 -38.145 -20.160 1.00 88.75 1511 LEU A CA 1
ATOM 11707 C C . LEU A 1 1511 ? 13.205 -38.322 -19.096 1.00 88.75 1511 LEU A C 1
ATOM 11709 O O . LEU A 1 1511 ? 12.886 -38.146 -17.920 1.00 88.75 1511 LEU A O 1
ATOM 11713 N N . PRO A 1 1512 ? 14.478 -38.638 -19.427 1.00 89.06 1512 PRO A N 1
ATOM 11714 C CA . PRO A 1 1512 ? 15.501 -38.871 -18.401 1.00 89.06 1512 PRO A CA 1
ATOM 11715 C C . PRO A 1 1512 ? 15.789 -37.628 -17.546 1.00 89.06 1512 PRO A C 1
ATOM 11717 O O . PRO A 1 1512 ? 15.871 -37.733 -16.321 1.00 89.06 1512 PRO A O 1
ATOM 11720 N N . GLU A 1 1513 ? 15.869 -36.448 -18.165 1.00 90.06 1513 GLU A N 1
ATOM 11721 C CA . GLU A 1 1513 ? 16.130 -35.191 -17.450 1.00 90.06 1513 GLU A CA 1
ATOM 11722 C C . GLU A 1 1513 ? 14.915 -34.762 -16.620 1.00 90.06 1513 GLU A C 1
ATOM 11724 O O . GLU A 1 1513 ? 15.056 -34.347 -15.467 1.00 90.06 1513 GLU A O 1
ATOM 11729 N N . ARG A 1 1514 ? 13.695 -34.963 -17.143 1.00 90.56 1514 ARG A N 1
ATOM 11730 C CA . ARG A 1 1514 ? 12.455 -34.738 -16.378 1.00 90.56 1514 ARG A CA 1
ATOM 11731 C C . ARG A 1 1514 ? 12.354 -35.643 -15.153 1.00 90.56 1514 ARG A C 1
ATOM 11733 O O . ARG A 1 1514 ? 11.989 -35.176 -14.071 1.00 90.56 1514 ARG A O 1
ATOM 11740 N N . MET A 1 1515 ? 12.707 -36.921 -15.293 1.00 88.88 1515 MET A N 1
ATOM 11741 C CA . MET A 1 1515 ? 12.731 -37.873 -14.180 1.00 88.88 1515 MET A CA 1
ATOM 11742 C C . MET A 1 1515 ? 13.762 -37.474 -13.122 1.00 88.88 1515 MET A C 1
ATOM 11744 O O . MET A 1 1515 ? 13.461 -37.521 -11.929 1.00 88.88 1515 MET A O 1
ATOM 11748 N N . GLN A 1 1516 ? 14.947 -37.012 -13.530 1.00 89.56 1516 GLN A N 1
ATOM 11749 C CA . GLN A 1 1516 ? 15.959 -36.543 -12.586 1.00 89.56 1516 GLN A CA 1
ATOM 11750 C C . GLN A 1 1516 ? 15.506 -35.275 -11.844 1.00 89.56 1516 GLN A C 1
ATOM 11752 O O . GLN A 1 1516 ? 15.659 -35.191 -10.622 1.00 89.56 1516 GLN A O 1
ATOM 11757 N N . LEU A 1 1517 ? 14.924 -34.310 -12.559 1.00 90.62 1517 LEU A N 1
ATOM 11758 C CA . LEU A 1 1517 ? 14.402 -33.070 -11.984 1.00 90.62 1517 LEU A CA 1
ATOM 11759 C C . LEU A 1 1517 ? 13.256 -33.334 -10.995 1.00 90.62 1517 LEU A C 1
ATOM 11761 O O . LEU A 1 1517 ? 13.274 -32.837 -9.866 1.00 90.62 1517 LEU A O 1
ATOM 11765 N N . SER A 1 1518 ? 12.287 -34.171 -11.375 1.00 89.81 1518 SER A N 1
ATOM 11766 C CA . SER A 1 1518 ? 11.149 -34.518 -10.516 1.00 89.81 1518 SER A CA 1
ATOM 11767 C C . SER A 1 1518 ? 11.582 -35.280 -9.258 1.00 89.81 1518 SER A C 1
ATOM 11769 O O . SER A 1 1518 ? 11.120 -34.969 -8.154 1.00 89.81 1518 SER A O 1
ATOM 11771 N N . ALA A 1 1519 ? 12.533 -36.211 -9.392 1.00 89.62 1519 ALA A N 1
ATOM 11772 C CA . ALA A 1 1519 ? 13.106 -36.942 -8.269 1.00 89.62 1519 ALA A CA 1
ATOM 11773 C C . ALA A 1 1519 ? 13.819 -36.008 -7.281 1.00 89.62 1519 ALA A C 1
ATOM 11775 O O . ALA A 1 1519 ? 13.639 -36.161 -6.073 1.00 89.62 1519 ALA A O 1
ATOM 11776 N N . ARG A 1 1520 ? 14.580 -35.014 -7.767 1.00 91.31 1520 ARG A N 1
ATOM 11777 C CA . ARG A 1 1520 ? 15.273 -34.033 -6.908 1.00 91.31 1520 ARG A CA 1
ATOM 11778 C C . ARG A 1 1520 ? 14.300 -33.172 -6.110 1.00 91.31 1520 ARG A C 1
ATOM 11780 O O . ARG A 1 1520 ? 14.453 -33.069 -4.895 1.00 91.31 1520 ARG A O 1
ATOM 11787 N N . ILE A 1 1521 ? 13.277 -32.613 -6.761 1.00 92.25 1521 ILE A N 1
ATOM 11788 C CA . ILE A 1 1521 ? 12.238 -31.811 -6.091 1.00 92.25 1521 ILE A CA 1
ATOM 11789 C C . ILE A 1 1521 ? 11.511 -32.657 -5.037 1.00 92.25 1521 ILE A C 1
ATOM 11791 O O . ILE A 1 1521 ? 11.356 -32.236 -3.889 1.00 92.25 1521 ILE A O 1
ATOM 11795 N N . SER A 1 1522 ? 11.112 -33.880 -5.400 1.00 91.19 1522 SER A N 1
ATOM 11796 C CA . SER A 1 1522 ? 10.454 -34.813 -4.481 1.00 91.19 1522 SER A CA 1
ATOM 11797 C C . SER A 1 1522 ? 11.337 -35.145 -3.273 1.00 91.19 1522 SER A C 1
ATOM 11799 O O . SER A 1 1522 ? 10.860 -35.110 -2.133 1.00 91.19 1522 SER A O 1
ATOM 11801 N N . HIS A 1 1523 ? 12.627 -35.407 -3.503 1.00 92.94 1523 HIS A N 1
ATOM 11802 C CA . HIS A 1 1523 ? 13.599 -35.686 -2.453 1.00 92.94 1523 HIS A CA 1
ATOM 11803 C C . HIS A 1 1523 ? 13.769 -34.489 -1.511 1.00 92.94 1523 HIS A C 1
ATOM 11805 O O . HIS A 1 1523 ? 13.617 -34.654 -0.303 1.00 92.94 1523 HIS A O 1
ATOM 11811 N N . LEU A 1 1524 ? 13.987 -33.279 -2.032 1.00 92.81 1524 LEU A N 1
ATOM 11812 C CA . LEU A 1 1524 ? 14.140 -32.077 -1.205 1.00 92.81 1524 LEU A CA 1
ATOM 11813 C C . LEU A 1 1524 ? 12.904 -31.803 -0.343 1.00 92.81 1524 LEU A C 1
ATOM 11815 O O . LEU A 1 1524 ? 13.040 -31.571 0.856 1.00 92.81 1524 LEU A O 1
ATOM 11819 N N . LEU A 1 1525 ? 11.696 -31.918 -0.904 1.00 93.44 1525 LEU A N 1
ATOM 11820 C CA . LEU A 1 1525 ? 10.455 -31.790 -0.131 1.00 93.44 1525 LEU A CA 1
ATOM 11821 C C . LEU A 1 1525 ? 10.350 -32.850 0.976 1.00 93.44 1525 LEU A C 1
ATOM 11823 O O . LEU A 1 1525 ? 9.887 -32.545 2.075 1.00 93.44 1525 LEU A O 1
ATOM 11827 N N . SER A 1 1526 ? 10.800 -34.082 0.715 1.00 92.19 1526 SER A N 1
ATOM 11828 C CA . SER A 1 1526 ? 10.822 -35.144 1.727 1.00 92.19 1526 SER A CA 1
ATOM 11829 C C . SER A 1 1526 ? 11.843 -34.883 2.842 1.00 92.19 1526 SER A C 1
ATOM 11831 O O . SER A 1 1526 ? 11.523 -35.103 4.009 1.00 92.19 1526 SER A O 1
ATOM 11833 N N . VAL A 1 1527 ? 13.017 -34.333 2.509 1.00 91.81 1527 VAL A N 1
ATOM 11834 C CA . VAL A 1 1527 ? 14.076 -33.955 3.464 1.00 91.81 1527 VAL A CA 1
ATOM 11835 C C . VAL A 1 1527 ? 13.620 -32.797 4.354 1.00 91.81 1527 VAL A C 1
ATOM 11837 O O . VAL A 1 1527 ? 13.737 -32.847 5.581 1.00 91.81 1527 VAL A O 1
ATOM 11840 N N . VAL A 1 1528 ? 13.023 -31.773 3.746 1.00 92.75 1528 VAL A N 1
ATOM 11841 C CA . VAL A 1 1528 ? 12.426 -30.619 4.430 1.00 92.75 1528 VAL A CA 1
ATOM 11842 C C . VAL A 1 1528 ? 11.276 -31.075 5.346 1.00 92.75 1528 VAL A C 1
ATOM 11844 O O . VAL A 1 1528 ? 11.188 -30.653 6.502 1.00 92.75 1528 VAL A O 1
ATOM 11847 N N . ALA A 1 1529 ? 10.446 -32.028 4.898 1.00 93.12 1529 ALA A N 1
ATOM 11848 C CA . ALA A 1 1529 ? 9.416 -32.663 5.723 1.00 93.12 1529 ALA A CA 1
ATOM 11849 C C . ALA A 1 1529 ? 9.986 -33.458 6.905 1.00 93.12 1529 ALA A C 1
ATOM 11851 O O . ALA A 1 1529 ? 9.449 -33.358 8.013 1.00 93.12 1529 ALA A O 1
ATOM 11852 N N . SER A 1 1530 ? 11.058 -34.231 6.706 1.00 91.44 1530 SER A N 1
ATOM 11853 C CA . SER A 1 1530 ? 11.683 -35.004 7.781 1.00 91.44 1530 SER A CA 1
ATOM 11854 C C . SER A 1 1530 ? 12.367 -34.111 8.809 1.00 91.44 1530 SER A C 1
ATOM 11856 O O . SER A 1 1530 ? 12.144 -34.318 10.001 1.00 91.44 1530 SER A O 1
ATOM 11858 N N . SER A 1 1531 ? 13.102 -33.079 8.377 1.00 91.81 1531 SER A N 1
ATOM 11859 C CA . SER A 1 1531 ? 13.716 -32.090 9.276 1.00 91.81 1531 SER A CA 1
ATOM 11860 C C . SER A 1 1531 ? 12.646 -31.414 10.132 1.00 91.81 1531 SER A C 1
ATOM 11862 O O . SER A 1 1531 ? 12.708 -31.447 11.364 1.00 91.81 1531 SER A O 1
ATOM 11864 N N . MET A 1 1532 ? 11.566 -30.946 9.497 1.00 93.06 1532 MET A N 1
ATOM 11865 C CA . MET A 1 1532 ? 10.452 -30.333 10.211 1.00 93.06 1532 MET A CA 1
ATOM 11866 C C . MET A 1 1532 ? 9.657 -31.308 11.059 1.00 93.06 1532 MET A C 1
ATOM 11868 O O . MET A 1 1532 ? 8.992 -30.858 11.972 1.00 93.06 1532 MET A O 1
ATOM 11872 N N . LYS A 1 1533 ? 9.670 -32.620 10.823 1.00 91.19 1533 LYS A N 1
ATOM 11873 C CA . LYS A 1 1533 ? 8.997 -33.582 11.709 1.00 91.19 1533 LYS A CA 1
ATOM 11874 C C . LYS A 1 1533 ? 9.865 -33.941 12.914 1.00 91.19 1533 LYS A C 1
ATOM 11876 O O . LYS A 1 1533 ? 9.343 -33.994 14.033 1.00 91.19 1533 LYS A O 1
ATOM 11881 N N . LEU A 1 1534 ? 11.151 -34.178 12.670 1.00 89.88 1534 LEU A N 1
ATOM 11882 C CA . LEU A 1 1534 ? 12.129 -34.658 13.642 1.00 89.88 1534 LEU A CA 1
ATOM 11883 C C . LEU A 1 1534 ? 12.773 -33.540 14.465 1.00 89.88 1534 LEU A C 1
ATOM 11885 O O . LEU A 1 1534 ? 13.369 -33.863 15.481 1.00 89.88 1534 LEU A O 1
ATOM 11889 N N . GLU A 1 1535 ? 12.582 -32.258 14.108 1.00 87.69 1535 GLU A N 1
ATOM 11890 C CA . GLU A 1 1535 ? 13.289 -31.142 14.774 1.00 87.69 1535 GLU A CA 1
ATOM 11891 C C . GLU A 1 1535 ? 14.822 -31.259 14.591 1.00 87.69 1535 GLU A C 1
ATOM 11893 O O . GLU A 1 1535 ? 15.591 -30.966 15.498 1.00 87.69 1535 GLU A O 1
ATOM 11898 N N . TYR A 1 1536 ? 15.256 -31.729 13.413 1.00 85.06 1536 TYR A N 1
ATOM 11899 C CA . TYR A 1 1536 ? 16.657 -32.058 13.116 1.00 85.06 1536 TYR A CA 1
ATOM 11900 C C . TYR A 1 1536 ? 17.293 -31.032 12.153 1.00 85.06 1536 TYR A C 1
ATOM 11902 O O . TYR A 1 1536 ? 16.620 -30.657 11.181 1.00 85.06 1536 TYR A O 1
ATOM 11910 N N . PRO A 1 1537 ? 18.548 -30.587 12.384 1.00 84.75 1537 PRO A N 1
ATOM 11911 C CA . PRO A 1 1537 ? 19.262 -29.660 11.498 1.00 84.75 1537 PRO A CA 1
ATOM 11912 C C . PRO A 1 1537 ? 19.448 -30.234 10.087 1.00 84.75 1537 PRO A C 1
ATOM 11914 O O . PRO A 1 1537 ? 19.600 -31.440 9.899 1.00 84.75 1537 PRO A O 1
ATOM 11917 N N . LEU A 1 1538 ? 19.411 -29.371 9.072 1.00 85.00 1538 LEU A N 1
ATOM 11918 C CA . LEU A 1 1538 ? 19.653 -29.772 7.681 1.00 85.00 1538 LEU A CA 1
ATOM 11919 C C . LEU A 1 1538 ? 21.157 -29.829 7.390 1.00 85.00 1538 LEU A C 1
ATOM 11921 O O . LEU A 1 1538 ? 21.915 -29.085 7.995 1.00 85.00 1538 LEU A O 1
ATOM 11925 N N . ASN A 1 1539 ? 21.571 -30.685 6.456 1.00 80.44 1539 ASN A N 1
ATOM 11926 C CA . ASN A 1 1539 ? 22.949 -30.728 5.956 1.00 80.44 1539 ASN A CA 1
ATOM 11927 C C . ASN A 1 1539 ? 23.238 -29.512 5.053 1.00 80.44 1539 ASN A C 1
ATOM 11929 O O . ASN A 1 1539 ? 22.346 -29.087 4.314 1.00 80.44 1539 ASN A O 1
ATOM 11933 N N . ASP A 1 1540 ? 24.467 -29.002 5.071 1.00 75.31 1540 ASP A N 1
ATOM 11934 C CA . ASP A 1 1540 ? 24.939 -27.880 4.249 1.00 75.31 1540 ASP A CA 1
ATOM 11935 C C . ASP A 1 1540 ? 24.912 -28.209 2.745 1.00 75.31 1540 ASP A C 1
ATOM 11937 O O . ASP A 1 1540 ? 24.594 -27.358 1.915 1.00 75.31 1540 ASP A O 1
ATOM 11941 N N . ALA A 1 1541 ? 25.185 -29.467 2.383 1.00 77.38 1541 ALA A N 1
ATOM 11942 C CA . ALA A 1 1541 ? 25.257 -29.924 0.995 1.00 77.38 1541 ALA A CA 1
ATOM 11943 C C . ALA A 1 1541 ? 23.959 -30.621 0.544 1.00 77.38 1541 ALA A C 1
ATOM 11945 O O . ALA A 1 1541 ? 23.868 -31.853 0.502 1.00 77.38 1541 ALA A O 1
ATOM 11946 N N . LEU A 1 1542 ? 22.936 -29.837 0.192 1.00 83.06 1542 LEU A N 1
ATOM 11947 C CA . LEU A 1 1542 ? 21.712 -30.346 -0.440 1.00 83.06 1542 LEU A CA 1
ATOM 11948 C C . LEU A 1 1542 ? 21.791 -30.240 -1.975 1.00 83.06 1542 LEU A C 1
ATOM 11950 O O . LEU A 1 1542 ? 22.402 -29.312 -2.497 1.00 83.06 1542 LEU A O 1
ATOM 11954 N N . PRO A 1 1543 ? 21.183 -31.178 -2.727 1.00 81.12 1543 PRO A N 1
ATOM 11955 C CA . PRO A 1 1543 ? 21.224 -31.150 -4.187 1.00 81.12 1543 PRO A CA 1
ATOM 11956 C C . PRO A 1 1543 ? 20.492 -29.926 -4.751 1.00 81.12 1543 PRO A C 1
ATOM 11958 O O . PRO A 1 1543 ? 19.357 -29.655 -4.368 1.00 81.12 1543 PRO A O 1
ATOM 11961 N N . GLU A 1 1544 ? 21.098 -29.250 -5.725 1.00 82.25 1544 GLU A N 1
ATOM 11962 C CA . GLU A 1 1544 ? 20.478 -28.119 -6.424 1.00 82.25 1544 GLU A CA 1
ATOM 11963 C C . GLU A 1 1544 ? 19.468 -28.582 -7.490 1.00 82.25 1544 GLU A C 1
ATOM 11965 O O . GLU A 1 1544 ? 19.646 -29.625 -8.143 1.00 82.25 1544 GLU A O 1
ATOM 11970 N N . ILE A 1 1545 ? 18.390 -27.803 -7.640 1.00 86.69 1545 ILE A N 1
ATOM 11971 C CA . ILE A 1 1545 ? 17.328 -28.009 -8.640 1.00 86.69 1545 ILE A CA 1
ATOM 11972 C C . ILE A 1 1545 ? 17.713 -27.356 -9.970 1.00 86.69 1545 ILE A C 1
ATOM 11974 O O . ILE A 1 1545 ? 17.483 -27.968 -11.013 1.00 86.69 1545 ILE A O 1
ATOM 11978 N N . ASP A 1 1546 ? 18.333 -26.173 -9.931 1.00 82.56 1546 ASP A N 1
ATOM 11979 C CA . ASP A 1 1546 ? 18.618 -25.361 -11.120 1.00 82.56 1546 ASP A CA 1
ATOM 11980 C C . ASP A 1 1546 ? 19.485 -26.117 -12.127 1.00 82.56 1546 ASP A C 1
ATOM 11982 O O . ASP A 1 1546 ? 19.061 -26.304 -13.259 1.00 82.56 1546 ASP A O 1
ATOM 11986 N N . HIS A 1 1547 ? 20.566 -26.770 -11.690 1.00 85.62 1547 HIS A N 1
ATOM 11987 C CA . HIS A 1 1547 ? 21.376 -27.588 -12.600 1.00 85.62 1547 HIS A CA 1
ATOM 11988 C C . HIS A 1 1547 ? 20.553 -28.680 -13.331 1.00 85.62 1547 HIS A C 1
ATOM 11990 O O . HIS A 1 1547 ? 20.773 -28.952 -14.515 1.00 85.62 1547 HIS A O 1
ATOM 11996 N N . ALA A 1 1548 ? 19.608 -29.345 -12.658 1.00 86.44 1548 ALA A N 1
ATOM 11997 C CA . ALA A 1 1548 ? 18.776 -30.363 -13.309 1.00 86.44 1548 ALA A CA 1
ATOM 11998 C C . ALA A 1 1548 ? 17.745 -29.750 -14.272 1.00 86.44 1548 ALA A C 1
ATOM 12000 O O . ALA A 1 1548 ? 17.408 -30.366 -15.283 1.00 86.44 1548 ALA A O 1
ATOM 12001 N N . ARG A 1 1549 ? 17.268 -28.537 -13.977 1.00 87.88 1549 ARG A N 1
ATOM 12002 C CA . ARG A 1 1549 ? 16.410 -27.746 -14.863 1.00 87.88 1549 ARG A CA 1
ATOM 12003 C C . ARG A 1 1549 ? 17.176 -27.305 -16.112 1.00 87.88 1549 ARG A C 1
ATOM 12005 O O . ARG A 1 1549 ? 16.665 -27.466 -17.216 1.00 87.88 1549 ARG A O 1
ATOM 12012 N N . ASP A 1 1550 ? 18.420 -26.872 -15.962 1.00 84.88 1550 ASP A N 1
ATOM 12013 C CA . ASP A 1 1550 ? 19.257 -26.424 -17.079 1.00 84.88 1550 ASP A CA 1
ATOM 12014 C C . ASP A 1 1550 ? 19.586 -27.582 -18.023 1.00 84.88 1550 ASP A C 1
ATOM 12016 O O . ASP A 1 1550 ? 19.525 -27.445 -19.242 1.00 84.88 1550 ASP A O 1
ATOM 12020 N N . ARG A 1 1551 ? 19.831 -28.783 -17.481 1.00 89.75 1551 ARG A N 1
ATOM 12021 C CA . ARG A 1 1551 ? 19.973 -30.001 -18.299 1.00 89.75 1551 ARG A CA 1
ATOM 12022 C C . ARG A 1 1551 ? 18.717 -30.310 -19.105 1.00 89.75 1551 ARG A C 1
ATOM 12024 O O . ARG A 1 1551 ? 18.831 -30.698 -20.267 1.00 89.75 1551 ARG A O 1
ATOM 12031 N N . LEU A 1 1552 ? 17.533 -30.131 -18.516 1.00 89.88 1552 LEU A N 1
ATOM 12032 C CA . LEU A 1 1552 ? 16.264 -30.303 -19.222 1.00 89.88 1552 LEU A CA 1
ATOM 12033 C C . LEU A 1 1552 ? 16.121 -29.289 -20.365 1.00 89.88 1552 LEU A C 1
ATOM 12035 O O . LEU A 1 1552 ? 15.769 -29.684 -21.476 1.00 89.88 1552 LEU A O 1
ATOM 12039 N N . LEU A 1 1553 ? 16.421 -28.014 -20.113 1.00 87.31 1553 LEU A N 1
ATOM 12040 C CA . LEU A 1 1553 ? 16.359 -26.948 -21.117 1.00 87.31 1553 LEU A CA 1
ATOM 12041 C C . LEU A 1 1553 ? 17.377 -27.167 -22.244 1.00 87.31 1553 LEU A C 1
ATOM 12043 O O . LEU A 1 1553 ? 17.010 -27.134 -23.416 1.00 87.31 1553 LEU A O 1
ATOM 12047 N N . ALA A 1 1554 ? 18.618 -27.526 -21.920 1.00 84.56 1554 ALA A N 1
ATOM 12048 C CA . ALA A 1 1554 ? 19.621 -27.898 -22.915 1.00 84.56 1554 ALA A CA 1
ATOM 12049 C C . ALA A 1 1554 ? 19.214 -29.148 -23.717 1.00 84.56 1554 ALA A C 1
ATOM 12051 O O . ALA A 1 1554 ? 19.463 -29.251 -24.920 1.00 84.56 1554 ALA A O 1
ATOM 12052 N N . ARG A 1 1555 ? 18.539 -30.120 -23.087 1.00 87.88 1555 ARG A N 1
ATOM 12053 C CA . ARG A 1 1555 ? 18.020 -31.297 -23.796 1.00 87.88 1555 ARG A CA 1
ATOM 12054 C C . ARG A 1 1555 ? 16.877 -30.935 -24.741 1.00 87.88 1555 ARG A C 1
ATOM 12056 O O . ARG A 1 1555 ? 16.828 -31.479 -25.843 1.00 87.88 1555 ARG A O 1
ATOM 12063 N N . LEU A 1 1556 ? 15.998 -30.022 -24.334 1.00 87.81 1556 LEU A N 1
ATOM 12064 C CA . LEU A 1 1556 ? 14.931 -29.483 -25.174 1.00 87.81 1556 LEU A CA 1
ATOM 12065 C C . LEU A 1 1556 ? 15.497 -28.709 -26.370 1.00 87.81 1556 LEU A C 1
ATOM 12067 O O . LEU A 1 1556 ? 15.038 -28.893 -27.497 1.00 87.81 1556 LEU A O 1
ATOM 12071 N N . HIS A 1 1557 ? 16.557 -27.936 -26.138 1.00 81.94 1557 HIS A N 1
ATOM 12072 C CA . HIS A 1 1557 ? 17.295 -27.249 -27.188 1.00 81.94 1557 HIS A CA 1
ATOM 12073 C C . HIS A 1 1557 ? 17.812 -28.234 -28.253 1.00 81.94 1557 HIS A C 1
ATOM 12075 O O . HIS A 1 1557 ? 17.578 -28.056 -29.449 1.00 81.94 1557 HIS A O 1
ATOM 12081 N N . ARG A 1 1558 ? 18.431 -29.341 -27.821 1.00 83.00 1558 ARG A N 1
ATOM 12082 C CA . ARG A 1 1558 ? 18.915 -30.409 -28.719 1.00 83.00 1558 ARG A CA 1
ATOM 12083 C C . ARG A 1 1558 ? 17.799 -31.142 -29.457 1.00 83.00 1558 ARG A C 1
ATOM 12085 O O . ARG A 1 1558 ? 17.992 -31.507 -30.610 1.00 83.00 1558 ARG A O 1
ATOM 12092 N N . PHE A 1 1559 ? 16.647 -31.358 -28.820 1.00 85.38 1559 PHE A N 1
ATOM 12093 C CA . PHE A 1 1559 ? 15.481 -31.956 -29.479 1.00 85.38 1559 PHE A CA 1
ATOM 12094 C C . PHE A 1 1559 ? 15.002 -31.105 -30.658 1.00 85.38 1559 PHE A C 1
ATOM 12096 O O . PHE A 1 1559 ? 14.723 -31.638 -31.724 1.00 85.38 1559 PHE A O 1
ATOM 12103 N N . ARG A 1 1560 ? 14.937 -29.779 -30.478 1.00 77.44 1560 ARG A N 1
ATOM 12104 C CA . ARG A 1 1560 ? 14.503 -28.849 -31.530 1.00 77.44 1560 ARG A CA 1
ATOM 12105 C C . ARG A 1 1560 ? 15.499 -28.808 -32.701 1.00 77.44 1560 ARG A C 1
ATOM 12107 O O . ARG A 1 1560 ? 15.055 -28.796 -33.846 1.00 77.44 1560 ARG A O 1
ATOM 12114 N N . GLN A 1 1561 ? 16.809 -28.846 -32.417 1.00 75.12 1561 GLN A N 1
ATOM 12115 C CA . GLN A 1 1561 ? 17.871 -28.938 -33.437 1.00 75.12 1561 GLN A CA 1
ATOM 12116 C C . GLN A 1 1561 ? 17.823 -30.246 -34.240 1.00 75.12 1561 GLN A C 1
ATOM 12118 O O . GLN A 1 1561 ? 18.165 -30.267 -35.421 1.00 75.12 1561 GLN A O 1
ATOM 12123 N N . ASP A 1 1562 ? 17.419 -31.349 -33.610 1.00 79.56 1562 ASP A N 1
ATOM 12124 C CA . ASP A 1 1562 ? 17.288 -32.637 -34.278 1.00 79.56 1562 ASP A CA 1
ATOM 12125 C C . ASP A 1 1562 ? 16.042 -32.649 -35.176 1.00 79.56 1562 ASP A C 1
ATOM 12127 O O . ASP A 1 1562 ? 14.960 -33.078 -34.777 1.00 79.56 1562 ASP A O 1
ATOM 12131 N N . THR A 1 1563 ? 16.202 -32.191 -36.421 1.00 74.75 1563 THR A N 1
ATOM 12132 C CA . THR A 1 1563 ? 15.120 -32.095 -37.419 1.00 74.75 1563 THR A CA 1
ATOM 12133 C C . THR A 1 1563 ? 14.440 -33.441 -37.691 1.00 74.75 1563 THR A C 1
ATOM 12135 O O . THR A 1 1563 ? 13.316 -33.482 -38.194 1.00 74.75 1563 THR A O 1
ATOM 12138 N N . SER A 1 1564 ? 15.107 -34.560 -37.374 1.00 75.50 1564 SER A N 1
ATOM 12139 C CA . SER A 1 1564 ? 14.522 -35.896 -37.492 1.00 75.50 1564 SER A CA 1
ATOM 12140 C C . SER A 1 1564 ? 13.509 -36.185 -36.379 1.00 75.50 1564 SER A C 1
ATOM 12142 O O . SER A 1 1564 ? 12.471 -36.792 -36.646 1.00 75.50 1564 SER A O 1
ATOM 12144 N N . ALA A 1 1565 ? 13.775 -35.697 -35.164 1.00 75.38 1565 ALA A N 1
ATOM 12145 C CA . ALA A 1 1565 ? 12.936 -35.879 -33.985 1.00 75.38 1565 ALA A CA 1
ATOM 12146 C C . ALA A 1 1565 ? 11.836 -34.804 -33.867 1.00 75.38 1565 ALA A C 1
ATOM 12148 O O . ALA A 1 1565 ? 10.728 -35.116 -33.433 1.00 75.38 1565 ALA A O 1
ATOM 12149 N N . SER A 1 1566 ? 12.107 -33.564 -34.294 1.00 76.69 1566 SER A N 1
ATOM 12150 C CA . SER A 1 1566 ? 11.183 -32.419 -34.195 1.00 76.69 1566 SER A CA 1
ATOM 12151 C C . SER A 1 1566 ? 10.193 -32.281 -35.360 1.00 76.69 1566 SER A C 1
ATOM 12153 O O . SER A 1 1566 ? 9.342 -31.396 -35.358 1.00 76.69 1566 SER A O 1
ATOM 12155 N N . ARG A 1 1567 ? 10.236 -33.169 -36.362 1.00 75.44 1567 ARG A N 1
ATOM 12156 C CA . ARG A 1 1567 ? 9.418 -33.058 -37.588 1.00 75.44 1567 ARG A CA 1
ATOM 12157 C C . ARG A 1 1567 ? 7.905 -32.942 -37.343 1.00 75.44 1567 ARG A C 1
ATOM 12159 O O . ARG A 1 1567 ? 7.202 -32.371 -38.172 1.00 75.44 1567 ARG A O 1
ATOM 12166 N N . LEU A 1 1568 ? 7.411 -33.529 -36.255 1.00 74.50 1568 LEU A N 1
ATOM 12167 C CA . LEU A 1 1568 ? 5.987 -33.574 -35.907 1.00 74.50 1568 LEU A CA 1
ATOM 12168 C C . LEU A 1 1568 ? 5.580 -32.508 -34.878 1.00 74.50 1568 LEU A C 1
ATOM 12170 O O . LEU A 1 1568 ? 4.401 -32.425 -34.551 1.00 74.50 1568 LEU A O 1
ATOM 12174 N N . THR A 1 1569 ? 6.524 -31.717 -34.354 1.00 78.56 1569 THR A N 1
ATOM 12175 C CA . THR A 1 1569 ? 6.246 -30.736 -33.296 1.00 78.56 1569 THR A CA 1
ATOM 12176 C C . THR A 1 1569 ? 5.876 -29.371 -33.857 1.00 78.56 1569 THR A C 1
ATOM 12178 O O . THR A 1 1569 ? 6.533 -28.858 -34.761 1.00 78.56 1569 THR A O 1
ATOM 12181 N N . THR A 1 1570 ? 4.851 -28.766 -33.275 1.00 74.31 1570 THR A N 1
ATOM 12182 C CA . THR A 1 1570 ? 4.438 -27.376 -33.468 1.00 74.31 1570 THR A CA 1
ATOM 12183 C C . THR A 1 1570 ? 4.966 -26.502 -32.330 1.00 74.31 1570 THR A C 1
ATOM 12185 O O . THR A 1 1570 ? 5.305 -26.999 -31.259 1.00 74.31 1570 THR A O 1
ATOM 12188 N N . ASP A 1 1571 ? 5.008 -25.181 -32.514 1.00 67.31 1571 ASP A N 1
ATOM 12189 C CA . ASP A 1 1571 ? 5.430 -24.267 -31.442 1.00 67.31 1571 ASP A CA 1
ATOM 12190 C C . ASP A 1 1571 ? 4.500 -24.296 -30.213 1.00 67.31 1571 ASP A C 1
ATOM 12192 O O . ASP A 1 1571 ? 4.948 -24.027 -29.097 1.00 67.31 1571 ASP A O 1
ATOM 12196 N N . GLU A 1 1572 ? 3.223 -24.649 -30.400 1.00 68.56 1572 GLU A N 1
ATOM 12197 C CA . GLU A 1 1572 ? 2.251 -24.830 -29.312 1.00 68.56 1572 GLU A CA 1
ATOM 12198 C C . GLU A 1 1572 ? 2.624 -26.005 -28.401 1.00 68.56 1572 GLU A C 1
ATOM 12200 O O . GLU A 1 1572 ? 2.481 -25.895 -27.183 1.00 68.56 1572 GLU A O 1
ATOM 12205 N N . ASP A 1 1573 ? 3.205 -27.068 -28.963 1.00 75.31 1573 ASP A N 1
ATOM 12206 C CA . ASP A 1 1573 ? 3.594 -28.271 -28.217 1.00 75.31 1573 ASP A CA 1
ATOM 12207 C C . ASP A 1 1573 ? 4.680 -27.971 -27.159 1.00 75.31 1573 ASP A C 1
ATOM 12209 O O . ASP A 1 1573 ? 4.733 -28.598 -26.099 1.00 75.31 1573 ASP A O 1
ATOM 12213 N N . TYR A 1 1574 ? 5.532 -26.963 -27.390 1.00 80.00 1574 TYR A N 1
ATOM 12214 C CA . TYR A 1 1574 ? 6.585 -26.564 -26.445 1.00 80.00 1574 TYR A CA 1
ATOM 12215 C C . TYR A 1 1574 ? 6.053 -25.821 -25.213 1.00 80.00 1574 TYR A C 1
ATOM 12217 O O . TYR A 1 1574 ? 6.719 -25.805 -24.172 1.00 80.00 1574 TYR A O 1
ATOM 12225 N N . ALA A 1 1575 ? 4.854 -25.230 -25.295 1.00 74.88 1575 ALA A N 1
ATOM 12226 C CA . ALA A 1 1575 ? 4.264 -24.427 -24.222 1.00 74.88 1575 ALA A CA 1
ATOM 12227 C C . ALA A 1 1575 ? 4.197 -25.190 -22.892 1.00 74.88 1575 ALA A C 1
ATOM 12229 O O . ALA A 1 1575 ? 4.442 -24.621 -21.824 1.00 74.88 1575 ALA A O 1
ATOM 12230 N N . LEU A 1 1576 ? 3.912 -26.491 -22.968 1.00 79.94 1576 LEU A N 1
ATOM 12231 C CA . LEU A 1 1576 ? 3.784 -27.381 -21.822 1.00 79.94 1576 LEU A CA 1
ATOM 12232 C C . LEU A 1 1576 ? 5.120 -27.597 -21.094 1.00 79.94 1576 LEU A C 1
ATOM 12234 O O . LEU A 1 1576 ? 5.178 -27.508 -19.865 1.00 79.94 1576 LEU A O 1
ATOM 12238 N N . LEU A 1 1577 ? 6.211 -27.841 -21.832 1.00 83.12 1577 LEU A N 1
ATOM 12239 C CA . LEU A 1 1577 ? 7.545 -27.980 -21.236 1.00 83.12 1577 LEU A CA 1
ATOM 12240 C C . LEU A 1 1577 ? 8.087 -26.649 -20.720 1.00 83.12 1577 LEU A C 1
ATOM 12242 O O . LEU A 1 1577 ? 8.771 -26.634 -19.700 1.00 83.12 1577 LEU A O 1
ATOM 12246 N N . TYR A 1 1578 ? 7.746 -25.539 -21.371 1.00 82.62 1578 TYR A N 1
ATOM 12247 C CA . TYR A 1 1578 ? 8.092 -24.206 -20.888 1.00 82.62 1578 TYR A CA 1
ATOM 12248 C C . TYR A 1 1578 ? 7.387 -23.875 -19.575 1.00 82.62 1578 TYR A C 1
ATOM 12250 O O . TYR A 1 1578 ? 8.039 -23.431 -18.629 1.00 82.62 1578 TYR A O 1
ATOM 12258 N N . ALA A 1 1579 ? 6.091 -24.181 -19.465 1.00 77.88 1579 ALA A N 1
ATOM 12259 C CA . ALA A 1 1579 ? 5.367 -24.082 -18.202 1.00 77.88 1579 ALA A CA 1
ATOM 12260 C C . ALA A 1 1579 ? 6.005 -24.970 -17.119 1.00 77.88 1579 ALA A C 1
ATOM 12262 O O . ALA A 1 1579 ? 6.206 -24.523 -15.991 1.00 77.88 1579 ALA A O 1
ATOM 12263 N N . TYR A 1 1580 ? 6.394 -26.203 -17.461 1.00 86.75 1580 TYR A N 1
ATOM 12264 C CA . TYR A 1 1580 ? 7.074 -27.103 -16.529 1.00 86.75 1580 TYR A CA 1
ATOM 12265 C C . TYR A 1 1580 ? 8.432 -26.555 -16.058 1.00 86.75 1580 TYR A C 1
ATOM 12267 O O . TYR A 1 1580 ? 8.709 -26.551 -14.856 1.00 86.75 1580 TYR A O 1
ATOM 12275 N N . ALA A 1 1581 ? 9.262 -26.033 -16.964 1.00 83.19 1581 ALA A N 1
ATOM 12276 C CA . ALA A 1 1581 ? 10.543 -25.412 -16.626 1.00 83.19 1581 ALA A CA 1
ATOM 12277 C C . ALA A 1 1581 ? 10.360 -24.196 -15.697 1.00 83.19 1581 ALA A C 1
ATOM 12279 O O . ALA A 1 1581 ? 11.022 -24.097 -14.665 1.00 83.19 1581 ALA A O 1
ATOM 12280 N N . LEU A 1 1582 ? 9.383 -23.334 -15.988 1.00 80.19 1582 LEU A N 1
ATOM 12281 C CA . LEU A 1 1582 ? 9.041 -22.176 -15.156 1.00 80.19 1582 LEU A CA 1
ATOM 12282 C C . LEU A 1 1582 ? 8.573 -22.578 -13.751 1.00 80.19 1582 LEU A C 1
ATOM 12284 O O . LEU A 1 1582 ? 9.074 -22.063 -12.749 1.00 80.19 1582 LEU A O 1
ATOM 12288 N N . VAL A 1 1583 ? 7.640 -23.530 -13.661 1.00 83.00 1583 VAL A N 1
ATOM 12289 C CA . VAL A 1 1583 ? 7.114 -24.011 -12.375 1.00 83.00 1583 VAL A CA 1
ATOM 12290 C C . VAL A 1 1583 ? 8.214 -24.685 -11.556 1.00 83.00 1583 VAL A C 1
ATOM 12292 O O . VAL A 1 1583 ? 8.302 -24.460 -10.350 1.00 83.00 1583 VAL A O 1
ATOM 12295 N N . THR A 1 1584 ? 9.073 -25.491 -12.184 1.00 87.62 1584 THR A N 1
ATOM 12296 C CA . THR A 1 1584 ? 10.198 -26.138 -11.487 1.00 87.62 1584 THR A CA 1
ATOM 12297 C C . THR A 1 1584 ? 11.216 -25.124 -10.970 1.00 87.62 1584 THR A C 1
ATOM 12299 O O . THR A 1 1584 ? 11.684 -25.287 -9.844 1.00 87.62 1584 THR A O 1
ATOM 12302 N N . GLY A 1 1585 ? 11.489 -24.045 -11.714 1.00 82.19 1585 GLY A N 1
ATOM 12303 C CA . GLY A 1 1585 ? 12.320 -22.935 -11.242 1.00 82.19 1585 GLY A CA 1
ATOM 12304 C C . GLY A 1 1585 ? 11.703 -22.202 -10.047 1.00 82.19 1585 GLY A C 1
ATOM 12305 O O . GLY A 1 1585 ? 12.367 -21.980 -9.033 1.00 82.19 1585 GLY A O 1
ATOM 12306 N N . GLN A 1 1586 ? 10.399 -21.910 -10.097 1.00 83.19 1586 GLN A N 1
ATOM 12307 C CA . GLN A 1 1586 ? 9.686 -21.301 -8.968 1.00 83.19 1586 GLN A CA 1
ATOM 12308 C C . GLN A 1 1586 ? 9.695 -22.202 -7.722 1.00 83.19 1586 GLN A C 1
ATOM 12310 O O . GLN A 1 1586 ? 9.921 -21.722 -6.609 1.00 83.19 1586 GLN A O 1
ATOM 12315 N N . LEU A 1 1587 ? 9.459 -23.506 -7.895 1.00 88.50 1587 LEU A N 1
ATOM 12316 C CA . LEU A 1 1587 ? 9.543 -24.482 -6.808 1.00 88.50 1587 LEU A CA 1
ATOM 12317 C C . LEU A 1 1587 ? 10.959 -24.565 -6.242 1.00 88.50 1587 LEU A C 1
ATOM 12319 O O . LEU A 1 1587 ? 11.104 -24.608 -5.023 1.00 88.50 1587 LEU A O 1
ATOM 12323 N N . GLY A 1 1588 ? 11.984 -24.530 -7.096 1.00 88.31 1588 GLY A N 1
ATOM 12324 C CA . GLY A 1 1588 ? 13.384 -24.468 -6.684 1.00 88.31 1588 GLY A CA 1
ATOM 12325 C C . GLY A 1 1588 ? 13.655 -23.305 -5.740 1.00 88.31 1588 GLY A C 1
ATOM 12326 O O . GLY A 1 1588 ? 14.080 -23.524 -4.605 1.00 88.31 1588 GLY A O 1
ATOM 12327 N N . ASN A 1 1589 ? 13.292 -22.094 -6.161 1.00 87.25 1589 ASN A N 1
ATOM 12328 C CA . ASN A 1 1589 ? 13.474 -20.869 -5.380 1.00 87.25 1589 ASN A CA 1
ATOM 12329 C C . ASN A 1 1589 ? 12.719 -20.873 -4.039 1.00 87.25 1589 ASN A C 1
ATOM 12331 O O . ASN A 1 1589 ? 13.221 -20.376 -3.030 1.00 87.25 1589 ASN A O 1
ATOM 12335 N N . GLU A 1 1590 ? 11.501 -21.419 -3.992 1.00 90.44 1590 GLU A N 1
ATOM 12336 C CA . GLU A 1 1590 ? 10.742 -21.474 -2.736 1.00 90.44 1590 GLU A CA 1
ATOM 12337 C C . GLU A 1 1590 ? 11.235 -22.593 -1.802 1.00 90.44 1590 GLU A C 1
ATOM 12339 O O . GLU A 1 1590 ? 11.247 -22.404 -0.584 1.00 90.44 1590 GLU A O 1
ATOM 12344 N N . ILE A 1 1591 ? 11.701 -23.729 -2.338 1.00 92.56 1591 ILE A N 1
ATOM 12345 C CA . ILE A 1 1591 ? 12.299 -24.818 -1.548 1.00 92.56 1591 ILE A CA 1
ATOM 12346 C C . ILE A 1 1591 ? 13.620 -24.366 -0.921 1.00 92.56 1591 ILE A C 1
ATOM 12348 O O . ILE A 1 1591 ? 13.813 -24.574 0.278 1.00 92.56 1591 ILE A O 1
ATOM 12352 N N . THR A 1 1592 ? 14.507 -23.717 -1.680 1.00 89.75 1592 THR A N 1
ATOM 12353 C CA . THR A 1 1592 ? 15.778 -23.185 -1.152 1.00 89.75 1592 THR A CA 1
ATOM 12354 C C . THR A 1 1592 ? 15.532 -22.150 -0.059 1.00 89.75 1592 THR A C 1
ATOM 12356 O O . THR A 1 1592 ? 16.190 -22.163 0.983 1.00 89.75 1592 THR A O 1
ATOM 12359 N N . ALA A 1 1593 ? 14.512 -21.309 -0.219 1.00 90.50 1593 ALA A N 1
ATOM 12360 C CA . ALA A 1 1593 ? 14.139 -20.353 0.809 1.00 90.50 1593 ALA A CA 1
ATOM 12361 C C . ALA A 1 1593 ? 13.523 -21.010 2.062 1.00 90.50 1593 ALA A C 1
ATOM 12363 O O . ALA A 1 1593 ? 13.791 -20.557 3.174 1.00 90.50 1593 ALA A O 1
ATOM 12364 N N . ILE A 1 1594 ? 12.743 -22.090 1.918 1.00 92.94 1594 ILE A N 1
ATOM 12365 C CA . ILE A 1 1594 ? 12.251 -22.885 3.059 1.00 92.94 1594 ILE A CA 1
ATOM 12366 C C . ILE A 1 1594 ? 13.405 -23.571 3.790 1.00 92.94 1594 ILE A C 1
ATOM 12368 O O . ILE A 1 1594 ? 13.418 -23.566 5.019 1.00 92.94 1594 ILE A O 1
ATOM 12372 N N . ILE A 1 1595 ? 14.383 -24.118 3.065 1.00 91.06 1595 ILE A N 1
ATOM 12373 C CA . ILE A 1 1595 ? 15.619 -24.659 3.647 1.00 91.06 1595 ILE A CA 1
ATOM 12374 C C . ILE A 1 1595 ? 16.317 -23.573 4.480 1.00 91.06 1595 ILE A C 1
ATOM 12376 O O . ILE A 1 1595 ? 16.680 -23.828 5.626 1.00 91.06 1595 ILE A O 1
ATOM 12380 N N . GLY A 1 1596 ? 16.404 -22.344 3.958 1.00 89.62 1596 GLY A N 1
ATOM 12381 C CA . GLY A 1 1596 ? 16.943 -21.180 4.671 1.00 89.62 1596 GLY A CA 1
ATOM 12382 C C . GLY A 1 1596 ? 16.123 -20.705 5.885 1.00 89.62 1596 GLY A C 1
ATOM 12383 O O . GLY A 1 1596 ? 16.660 -20.047 6.774 1.00 89.62 1596 GLY A O 1
ATOM 12384 N N . ASP A 1 1597 ? 14.826 -21.010 5.949 1.00 91.50 1597 ASP A N 1
ATOM 12385 C CA . ASP A 1 1597 ? 13.981 -20.727 7.116 1.00 91.50 1597 ASP A CA 1
ATOM 12386 C C . ASP A 1 1597 ? 14.048 -21.864 8.155 1.00 91.50 1597 ASP A C 1
ATOM 12388 O O . ASP A 1 1597 ? 14.023 -21.603 9.359 1.00 91.50 1597 ASP A O 1
ATOM 12392 N N . LEU A 1 1598 ? 14.195 -23.119 7.715 1.00 91.12 1598 LEU A N 1
ATOM 12393 C CA . LEU A 1 1598 ? 14.419 -24.271 8.592 1.00 91.12 1598 LEU A CA 1
ATOM 12394 C C . LEU A 1 1598 ? 15.800 -24.247 9.247 1.00 91.12 1598 LEU A C 1
ATOM 12396 O O . LEU A 1 1598 ? 15.901 -24.557 10.434 1.00 91.12 1598 LEU A O 1
ATOM 12400 N N . SER A 1 1599 ? 16.838 -23.821 8.523 1.00 85.94 1599 SER A N 1
ATOM 12401 C CA . SER A 1 1599 ? 18.177 -23.637 9.091 1.00 85.94 1599 SER A CA 1
ATOM 12402 C C . SER A 1 1599 ? 18.183 -22.639 10.248 1.00 85.94 1599 SER A C 1
ATOM 12404 O O . SER A 1 1599 ? 18.882 -22.842 11.235 1.00 85.94 1599 SER A O 1
ATOM 12406 N N . LYS A 1 1600 ? 17.343 -21.598 10.195 1.00 88.12 1600 LYS A N 1
ATOM 12407 C CA . LYS A 1 1600 ? 17.165 -20.650 11.310 1.00 88.12 1600 LYS A CA 1
ATOM 12408 C C . LYS A 1 1600 ? 16.442 -21.260 12.513 1.00 88.12 1600 LYS A C 1
ATOM 12410 O O . LYS A 1 1600 ? 16.650 -20.795 13.628 1.00 88.12 1600 LYS A O 1
ATOM 12415 N N . LEU A 1 1601 ? 15.563 -22.243 12.300 1.00 88.31 1601 LEU A N 1
ATOM 12416 C CA . LEU A 1 1601 ? 14.805 -22.895 13.375 1.00 88.31 1601 LEU A CA 1
ATOM 12417 C C . LEU A 1 1601 ? 15.599 -23.998 14.076 1.00 88.31 1601 LEU A C 1
ATOM 12419 O O . LEU A 1 1601 ? 15.529 -24.094 15.299 1.00 88.31 1601 LEU A O 1
ATOM 12423 N N . PHE A 1 1602 ? 16.295 -24.844 13.311 1.00 87.88 1602 PHE A N 1
ATOM 12424 C CA . PHE A 1 1602 ? 16.927 -26.068 13.821 1.00 87.88 1602 PHE A CA 1
ATOM 12425 C C . PHE A 1 1602 ? 18.457 -26.079 13.703 1.00 87.88 1602 PHE A C 1
ATOM 12427 O O . PHE A 1 1602 ? 19.084 -26.967 14.271 1.00 87.88 1602 PHE A O 1
ATOM 12434 N N . GLY A 1 1603 ? 19.058 -25.105 13.015 1.00 82.44 1603 GLY A N 1
ATOM 12435 C CA . GLY A 1 1603 ? 20.491 -25.065 12.715 1.00 82.44 1603 GLY A CA 1
ATOM 12436 C C . GLY A 1 1603 ? 20.851 -25.738 11.387 1.00 82.44 1603 GLY A C 1
ATOM 12437 O O . GLY A 1 1603 ? 20.001 -26.331 10.713 1.00 82.44 1603 GLY A O 1
ATOM 12438 N N . ILE A 1 1604 ? 22.128 -25.629 11.019 1.00 81.88 1604 ILE A N 1
ATOM 12439 C CA . ILE A 1 1604 ? 22.740 -26.333 9.887 1.00 81.88 1604 ILE A CA 1
ATOM 12440 C C . ILE A 1 1604 ? 23.796 -27.285 10.454 1.00 81.88 1604 ILE A C 1
ATOM 12442 O O . ILE A 1 1604 ? 24.472 -26.951 11.430 1.00 81.88 1604 ILE A O 1
ATOM 12446 N N . LEU A 1 1605 ? 23.859 -28.493 9.909 1.00 75.56 1605 LEU A N 1
ATOM 12447 C CA . LEU A 1 1605 ? 24.794 -29.529 10.312 1.00 75.56 1605 LEU A CA 1
ATOM 12448 C C . LEU A 1 1605 ? 26.118 -29.346 9.558 1.00 75.56 1605 LEU A C 1
ATOM 12450 O O . LEU A 1 1605 ? 26.378 -30.053 8.588 1.00 75.56 1605 LEU A O 1
ATOM 12454 N N . ASP A 1 1606 ? 26.941 -28.422 10.042 1.00 70.88 1606 ASP A N 1
ATOM 12455 C CA . ASP A 1 1606 ? 28.288 -28.199 9.513 1.00 70.88 1606 ASP A CA 1
ATOM 12456 C C . ASP A 1 1606 ? 29.283 -29.219 10.112 1.00 70.88 1606 ASP A C 1
ATOM 12458 O O . ASP A 1 1606 ? 29.068 -29.740 11.217 1.00 70.88 1606 ASP A O 1
ATOM 12462 N N . GLU A 1 1607 ? 30.400 -29.488 9.427 1.00 67.94 1607 GLU A N 1
ATOM 12463 C CA . GLU A 1 1607 ? 31.456 -30.401 9.906 1.00 67.94 1607 GLU A CA 1
ATOM 12464 C C . GLU A 1 1607 ? 31.978 -30.004 11.297 1.00 67.94 1607 GLU A C 1
ATOM 12466 O O . GLU A 1 1607 ? 32.394 -30.856 12.085 1.00 67.94 1607 GLU A O 1
ATOM 12471 N N . ASP A 1 1608 ? 31.928 -28.713 11.625 1.00 63.53 1608 ASP A N 1
ATOM 12472 C CA . ASP A 1 1608 ? 32.390 -28.181 12.905 1.00 63.53 1608 ASP A CA 1
ATOM 12473 C C . ASP A 1 1608 ? 31.434 -28.473 14.074 1.00 63.53 1608 ASP A C 1
ATOM 12475 O O . ASP A 1 1608 ? 31.888 -28.569 15.215 1.00 63.53 1608 ASP A O 1
ATOM 12479 N N . VAL A 1 1609 ? 30.137 -28.692 13.818 1.00 57.97 1609 VAL A N 1
ATOM 12480 C CA . VAL A 1 1609 ? 29.166 -29.083 14.861 1.00 57.97 1609 VAL A CA 1
ATOM 12481 C C . VAL A 1 1609 ? 29.418 -30.522 15.321 1.00 57.97 1609 VAL A C 1
ATOM 12483 O O . VAL A 1 1609 ? 29.268 -30.824 16.502 1.00 57.97 1609 VAL A O 1
ATOM 12486 N N . LEU A 1 1610 ? 29.859 -31.401 14.412 1.00 59.56 1610 LEU A N 1
ATOM 12487 C CA . LEU A 1 1610 ? 30.167 -32.805 14.712 1.00 59.56 1610 LEU A CA 1
ATOM 12488 C C . LEU A 1 1610 ? 31.485 -32.997 15.482 1.00 59.56 1610 LEU A C 1
ATOM 12490 O O . LEU A 1 1610 ? 31.672 -34.043 16.092 1.00 59.56 1610 LEU A O 1
ATOM 12494 N N . LYS A 1 1611 ? 32.397 -32.014 15.481 1.00 59.38 1611 LYS A N 1
ATOM 12495 C CA . LYS A 1 1611 ? 33.678 -32.089 16.218 1.00 59.38 1611 LYS A CA 1
ATOM 12496 C C . LYS A 1 1611 ? 33.552 -31.808 17.724 1.00 59.38 1611 LYS A C 1
ATOM 12498 O O . LYS A 1 1611 ? 34.558 -31.893 18.425 1.00 59.38 1611 LYS A O 1
ATOM 12503 N N . LEU A 1 1612 ? 32.373 -31.409 18.210 1.00 43.00 1612 LEU A N 1
ATOM 12504 C CA . LEU A 1 1612 ? 32.151 -30.946 19.589 1.00 43.00 1612 LEU A CA 1
ATOM 12505 C C . LEU A 1 1612 ? 31.435 -31.958 20.511 1.00 43.00 1612 LEU A C 1
ATOM 12507 O O . LEU A 1 1612 ? 31.045 -31.583 21.617 1.00 43.00 1612 LEU A O 1
ATOM 12511 N N . GLU A 1 1613 ? 31.328 -33.228 20.113 1.00 37.47 1613 GLU A N 1
ATOM 12512 C CA . GLU A 1 1613 ? 31.074 -34.379 21.007 1.00 37.47 1613 GLU A CA 1
ATOM 12513 C C . GLU A 1 1613 ? 32.318 -35.272 21.078 1.00 37.47 1613 GLU A C 1
ATOM 12515 O O . GLU A 1 1613 ? 32.590 -35.804 22.182 1.00 37.47 1613 GLU A O 1
#

Secondary structure (DSSP, 8-state):
-EEEEEEEEPPPPP--TTS----EE-TTSSEEEEEETTEEEEEESS-TT-EEEE---SS-EEEEEE-TTSSEEEEEETTSEEEEEETTTT--EEEEEE--SS-EEEEEE-TTSSEEEEEE--SS-SEEEEETTT--EEEE--S-SS-EEEEEEE-SSSPEEEEEETTS-EEEEETTTBEEEEEE-SS-SS-EEEEEE-TTSSEEEEEETTS-EEEEETTT--EEEEE-TTT--S-EEEEEE-TTSSEEEEEETTSEEEEEETTTTEEEEEEESS-SSS--GGG-EEEEE--TT-SS-EEEEEETTS-EEEEETT-SS-SEEEB---S-EEEEEE--BTTB-EEEEEETTS-EEEEETTTTEEEEPBSS--SS-EEEEEEE-STT-EEEEEETTSEEEEEETTTTEE-SSPEEPSS-EEEEEEETTTEEEEEETTEEEEEETTEEEEEE---SS-EEEEEEETTEEEEEETTSEEEEEEEETTEEEEEEEEE--SSPEEEEEE-TTSSEEEEEETTS-EEEEETTT--EEEEEE---SS-EEEEEE-TTSSEEEEEETTS-EEEEESSSTT-EEEETTSSTT-EEEEEEEETTTEEEEEETTS-EEEEEEE-TTT---------------S--------S-------------HHHHHHHHHHHHHHHHHHHHHSHHHHHHHHHHHHHHHHHHHHH-HHHHHHH-S-GGGGHHHHHHHHH-TTS-HHHHHHHHHHHHHHHHHHHHHHHHHHHHHHHHHHTT--HHHHHHHIIIIIIIIHHHHHHHHHHHH--HHHHHHHHHHHHHHHIIIIISSHHHHT----HHHHHHHHHHHHHHHHHHHHHHHSS---HHHHHHHHHHHHHHHHHHHHHHHHHHHHHT-STGGGSHHHHHHHHHHHHHHHHHHHHHHHHHHHHHHHTBHHHHHHHHHHHHHHHHHHHHHHHHHHHHHHHHHHHHHHHHHHHHSPPP-PPP-----------TTSPPP-------PPP----------PPP------------HHHHHHHHHHHHHHHHHHHHHHHHHHHHH-SB-STTT--B---THHHHHHHHHHHHHHHHHHHHHHHHHHTGGG-----HHHHHHHHHHHHHHHHHHHHHHHHHHHHHHHHHHHHHHHHHHHT-TT--B-GGGGTTSPPPPP---HHHHHHHHHHHHS-S-----------SS-----TTTS-HHHHHHHHHHHHHGGGGSHHHHHHHHHHHHHHHHHHHHHSTTTHHHHHHTTHHHHHHHHHHH--SSHHHHHHHHHHHHHHHHHHHHHHHHHHHHHTT-HHHHHHHHHHHHHHHHHHHHTS--HHHHHHHHHHHHHHHHHHHHHHHS----SSSS-SSS--HHHHHHHHHHHHHHHHHHHHHHHHHSS---HHHHHHHHHHHHHHHHHHHHHT-TTHHHHS-S-GGGSS-HHHHHHHHHHHHHHHHHHHHHTT---TT----HHHHHHHHHHHHHHHHHHHHHHHHHHH-SS--HHHHHHHHHHHHHHHHHHHHHHHHHHHHHHHHHHT-PEES-PPPSHHHHHHHHHHHHHHHH-TTTSTT--TTTHHHHHHHHHHHHHHHHHHHHHHHHHHHHH-EE-HHHHTT-

Mean predicted aligned error: 20.29 Å

Foldseek 3Di:
DAWFFPFWQAAFAAFDFPAFFEWEAAQQRQWIWGWAFQWIKTAGPVARRHIDIQNPGPGGWGDWYAQNVNQWIWTWHQQQKIWIFGPVPFGDTQDIERWARGGFQEKEAELVNFKMWIAFQHQVFGIFIATNRPRHGFAGDDDDPGHWREKYWQRDPVIKIWIFFQQQKIFIFGHTSTDTDDMDRPQGPGGWQYKYAQNNQQWIWTFWQSRWIWIAGSPRRHTDDIADPPPAPGGWHEKEYELVSQWIWTFGQQLKIFIAGPVVSDTPAMEHFDPPDDRDSQSGWNYKYQRNSDPQQWIWIATSQSWTWIDTPPDRDTPDIAHAHRFWWQEKDWDAQPPFGWIWTAHQQQWIWIAGPVSSGIDTQDDDTDRGAWQYWEKAPPPRIWIWIFGQVQWIWIADPHVSYIDDDTDHHPAHFNYWYDEARFWIWTFHQQWIFIDGPNHTDDIGDRDPAGWQEKYYYHQWIWTWHQQQKIWIFGHDPNDTHTDEIERHDRFGWHYKYAANVNQKIWTWGQQQWIWIAGRNYRHTLDRLRRPDGGGWQEWEAANRNQWIWTWWQQLKIKIAGSVCRPDIDIDHNVDPRTWNYWYARDRPWWIWTGGRSSMIIIMTDDDPVPPDDDDDDDDDDDDDDDDDDDDDDDDDDDDDDDDDDDDDPVVVVVVVVVVVCVVVVVLCVDLLVLQLLLLLVLLLLQCCCQQPPVNVVVLPQDLCSLLLSLLSLLLRLSDALLSLVVLVVLLVVLLVLLVVLLQVLLQLLLCCCVPVVNNVVSLVCNLCCRLLVVLLVLLLQCFVVVDSSSLSSSLLSLLSNLCSSFPPCSSLVSHDDCSVSVSSVVSNVSSSVSSSCSNPPRPHHHLVLVLLVLLLLQLLLLLQLLLQLLVLLLLLHCVSCPDPSNVVSVVSNVVSLVCNVVSLNSVCSVCLVQQNNVLSVLSVVLNVLSVVLVLLSVLSNLLSVLSSVLVVVLVVVVVPPDDPDDDDDDDDDDPDPDQVSPPDRDDDDDPDDDDDDDDDDDDDDDDDDDPPPPVPPPDGLVNLSSLLCVQLVVLSSQLSVLSSVQSNCDAFDDDDVRHGDADPVSLVSLVVSLVSNVVSNQVSLCVSPVPCVPDPDDDLLVLLSNLLSVLSSLLSSVSSSVSSVSVSVSSVSSVVSNCCVPVPVPNRHNVVVVPVDPDPPDPDDPVCCVVVVLVVVLPPPPPPPPPPPVPPPPPPPPPVPQDPVRVVVVVVVVVCVVVVDLSSLLSSLLSVLSSVLSVLSSDPVSNVVCVLLVLSLLSSLLSSLADSALLSSLVLLVLLLVLLVLLLVLLVVQCVVCVLPSVSSSVSSSVLSSVLSCCVSPVVSNSNSSNSNVNNSQLRSSLNSLCPPCDPDPDDQHDVHGPSNVSSVSNSVSSNSSSVSNSCSCPPRPPDHLVLVLLLLLLVLLLVVLVLLLVQQQVQQQVVSWSCRRAHPVNLVVSVVSLVVSVVSLSSNQRDDDPVDHDPNVLSVLSSVLSVQLSSLSVVLSVVCVVPRHAFPLLNLLCVQLVVLSNVLSNLLSVLSNQLSCCSNVLAAAEPDRDANVVSLSSSSSSSSVCCVPCVSNVRDDSNSCNSVSSVSSSSVSSRVSSVVSSVSSCVRRNYDDPVVVVPD

Solvent-accessible surface area (backbone atoms only — not comparable to full-atom values): 84096 Å² total; per-residue (Å²): 108,55,77,46,76,74,43,31,38,59,41,14,43,57,64,56,88,100,40,55,38,55,52,25,48,31,59,58,40,55,36,37,30,30,17,28,52,40,26,39,39,43,28,30,65,90,47,55,34,47,34,44,81,43,71,83,49,92,45,46,32,42,22,32,34,50,25,61,82,47,48,35,31,42,33,26,14,45,68,10,39,37,36,29,26,30,71,69,71,92,57,51,75,72,34,78,40,82,55,30,71,21,35,27,43,26,58,28,48,32,59,82,54,48,37,35,40,38,26,8,50,20,80,92,41,34,26,34,25,24,31,55,82,76,60,47,75,43,35,54,56,68,93,70,90,43,39,24,38,25,41,31,44,32,58,44,85,80,44,26,34,39,38,26,9,64,63,19,33,40,39,28,24,42,36,87,60,28,35,75,71,48,72,50,61,84,82,45,90,32,36,28,33,24,46,41,49,27,75,78,27,63,33,28,41,39,28,10,55,62,30,47,34,39,36,24,35,39,82,79,61,49,81,70,50,77,34,48,84,76,72,50,89,26,33,27,21,18,47,28,40,34,64,84,47,51,34,35,38,37,12,13,53,62,15,34,40,38,32,31,35,64,89,78,40,40,77,77,45,71,41,71,47,64,71,99,61,77,93,56,75,55,30,19,20,24,12,29,36,39,41,58,43,50,89,76,52,53,32,41,34,27,29,49,64,21,35,39,37,33,35,35,74,94,54,81,59,75,73,46,75,49,47,47,48,50,48,34,33,50,16,56,37,72,57,61,57,83,95,43,57,28,38,38,39,22,16,49,65,15,49,44,33,43,30,38,66,85,74,41,45,37,47,71,52,42,70,80,66,51,84,38,37,25,42,21,39,25,58,35,63,51,87,82,24,32,36,37,37,32,19,74,82,21,30,41,40,44,26,36,59,76,78,41,29,44,59,74,81,68,46,77,50,97,53,56,50,60,36,44,32,35,29,56,55,51,34,39,41,37,32,24,49,54,30,35,39,32,29,43,88,92,38,83,75,37,74,50,68,79,48,97,50,48,46,51,27,61,27,43,45,54,54,37,35,39,41,22,18,53,82,9,36,35,40,32,22,39,53,55,95,79,39,79,43,82,75,43,78,35,78,75,58,94,50,32,30,36,23,40,30,53,26,68,85,50,56,31,34,40,39,24,17,50,61,15,41,35,35,31,25,32,56,88,79,54,46,78,74,45,72,70,45,53,86,46,83,24,30,27,48,22,49,26,48,34,70,79,48,53,36,39,39,36,14,13,53,67,12,33,33,39,40,40,29,70,89,44,61,91,47,68,44,77,40,77,69,69,22,56,88,7,19,40,25,44,43,67,76,44,75,80,36,32,38,37,37,31,6,49,55,19,34,41,38,37,30,39,47,45,57,73,89,71,66,85,72,88,83,81,82,91,79,94,83,78,92,73,82,88,77,87,77,96,83,84,83,85,94,74,90,80,87,78,87,86,82,94,70,94,73,60,72,67,59,60,53,51,52,54,53,51,54,52,49,65,62,44,49,65,44,50,73,33,76,65,34,44,29,22,52,44,32,16,50,27,31,50,59,17,44,39,37,56,72,37,63,74,46,29,61,74,58,42,98,58,69,63,46,38,47,12,26,44,40,17,61,72,71,37,30,61,44,33,54,19,51,48,51,52,41,51,51,42,40,51,54,27,46,54,51,27,51,50,49,48,54,52,39,21,52,43,15,26,47,22,39,79,74,64,71,37,48,71,60,23,50,52,48,35,37,53,50,47,45,9,44,45,48,8,49,44,48,30,52,42,62,74,65,66,37,76,61,51,44,50,22,42,51,53,24,47,51,52,38,43,46,48,68,59,65,63,48,33,44,79,71,30,38,85,72,58,65,64,60,54,34,55,48,51,34,48,51,50,9,51,50,47,23,49,51,40,23,65,70,56,82,59,40,54,27,57,58,50,36,53,52,34,48,33,47,33,30,36,22,48,20,53,44,48,49,46,47,55,51,23,48,75,69,61,42,69,62,57,70,71,33,68,68,41,49,48,29,53,49,50,26,52,56,30,60,67,47,42,65,56,25,57,60,23,24,48,52,45,25,51,72,71,10,38,50,64,59,50,53,41,53,51,48,43,53,49,50,53,53,53,48,56,51,44,52,52,52,39,48,52,27,41,50,50,46,35,54,50,50,52,49,54,59,52,53,63,72,68,58,78,84,80,79,90,79,85,88,82,92,80,83,88,80,77,87,73,60,78,94,53,86,77,84,85,80,90,80,83,78,85,81,81,91,78,86,87,80,83,92,81,77,90,79,83,87,76,91,72,88,72,75,70,78,76,66,86,78,52,66,61,58,57,51,54,54,36,42,70,52,29,41,66,38,51,52,53,33,45,52,55,52,29,56,50,25,58,56,31,64,38,42,75,75,85,80,47,49,68,53,81,65,76,63,54,59,59,54,48,52,53,34,49,54,52,32,52,53,35,44,54,55,25,52,50,57,67,51,73,64,46,85,77,62,86,77,89,47,62,66,61,38,9,52,54,36,48,51,51,26,31,55,46,36,33,53,52,39,54,51,50,45,55,54,52,49,51,54,45,52,51,45,48,51,54,44,36,46,53,60,68,79,35,80,80,65,63,42,61,62,78,81,44,71,88,52,81,74,75,80,72,92,53,54,73,63,56,34,47,55,46,41,50,55,50,67,59,57,52,89,67,69,80,77,68,79,65,66,80,62,80,82,64,72,81,75,60,75,83,77,48,50,74,67,50,51,50,50,48,52,50,50,60,56,49,52,57,63,68,38,65,62,48,44,44,12,52,52,50,5,51,52,46,25,62,70,48,44,40,52,74,37,82,87,40,23,62,59,30,58,74,44,40,42,62,50,9,54,48,34,19,63,70,22,54,48,79,28,48,10,47,20,42,54,44,32,52,35,44,50,54,15,31,54,51,12,33,53,54,27,50,51,52,45,69,75,36,75,76,41,66,69,59,44,53,50,53,51,35,53,50,34,35,57,31,29,40,34,32,72,71,68,65,38,45,70,31,25,49,30,20,51,45,36,24,34,65,31,45,47,27,39,52,46,36,47,66,57,85,60,87,62,96,72,80,82,53,39,94,72,46,59,50,65,55,53,34,47,44,48,49,54,16,35,47,52,9,38,53,51,28,53,48,46,42,59,71,60,78,60,38,58,25,55,62,48,34,40,53,44,53,20,48,52,33,37,50,50,15,55,41,42,56,62,33,75,64,58,35,29,62,72,68,64,59,46,66,71,43,73,38,75,65,54,53,53,49,51,54,53,48,52,54,50,42,54,57,27,48,66,18,26,73,51,46,89,56,95,92,54,81,72,68,58,72,56,55,52,48,50,51,54,42,51,48,51,46,52,51,40,56,49,49,54,49,53,60,45,68,74,54,56,64,55,50,76,22,33,38,48,54,48,63,73,42,39,71,40,50,52,52,36,30,48,49,55,18,48,51,31,39,51,56,16,47,27,52,62,69,71,42,48,45,66,78,87,67,88,74,52,64,68,37,49,35,51,36,31,25,46,51,44,51,43,62,69,35,62,84,70,33,70,63,47,54,82,72,49,50,41,60,57,26,47,49,53,52,41,52,51,53,41,39,58,42,50,55,49,44,52,61,48,47,33,74,74,48,34,64,52,46,80,72,66,70,72,76,119

InterPro domains:
  IPR001680 WD40 repeat [PF00400] (52-86)
  IPR001680 WD40 repeat [PF00400] (187-217)
  IPR001680 WD40 repeat [PF00400] (231-261)
  IPR001680 WD40 repeat [PF00400] (494-521)
  IPR001680 WD40 repeat [PF00400] (533-565)
  IPR001680 WD40 repeat [PS50082] (54-86)
  IPR001680 WD40 repeat [PS50082] (185-226)
  IPR001680 WD40 repeat [PS50082] (229-270)
  IPR001680 WD40 repeat [PS50082] (533-566)
  IPR001680 WD40 repeat [SM00320] (47-86)
  IPR001680 WD40 repeat [SM00320] (134-174)
  IPR001680 WD40 repeat [SM00320] (178-217)
  IPR001680 WD40 repeat [SM00320] (223-261)
  IPR001680 WD40 repeat [SM00320] (315-356)
  IPR001680 WD40 repeat [SM00320] (360-400)
  IPR001680 WD40 repeat [SM00320] (483-522)
  IPR001680 WD40 repeat [SM00320] (526-565)
  IPR001680 WD40 repeat [SM00320] (569-608)
  IPR015943 WD40/YVTN repeat-like-containing domain superfamily [G3DSA:2.130.10.10] (8-604)
  IPR015943 WD40/YVTN repeat-like-containing domain superfamily [G3DSA:2.130.10.10] (12-342)